Protein 6IOY (pdb70)

Sequence (1596 aa):
ASKVLVLNCGSSSVKYKLLEMPKGDVLAQGGVEKLGLPPGGSFLKLTMPNGEKVVLEKDMPEHTIAVEFILSVLKDDKYGCIKSYEEIDAVGHRLVHGGEKFSNSVEITPEVIAKVEECIPLAPLHNPANLKGVVAIEKLLPGIRQVGVFDTAFFQTMPEHVYRYALPYDMCNKHGVRRYGFHGTSHRYVSARACEIILGLDYDKTRIITAHIGNGASIAAIKNGKALDVSLGMTPVEGLMMGTRSGDVDPGVLTFLMEAEGLQAAGISELINKKSGVLGVSGVSSDLREIEDAIKNGNERATLAMTMYDYRIKKYVGAYAAAMGGVDVLVFTGGVGENQYTTREKVCTDMEFMGIVFDSKVNEGMRGKEMVISKPESKVTVIVVPTDEEYMIASDTMTILKHMASKVLVLNCGSSSVKYKLLEMPKGDVLAQGGVEKLGLPGSFLKLTMPNGEKVVLEKDMPEHTIAVEFILSVLKDDKYGCIKSYEEIDAVGHRLVHGGEKFSNSVEITPEVIAKVEECIPLAPLHNPANLKGVVAIEKLLPGIRQVGVFDTAFFQTMPEHVYRYALPYDMCNKHGVRRYGFHGTSHRYVSARACEILGLDYDKTRIITAHIGNGASIAAIKNGKALDVSLGMTPVEGLMMGTRSGDVDPGVLTFLMEAEGLQAAGISELINKKSGVLGVSGVSSDLREIEDAIKNGNERATLAMTMYDYRIKKYVGAYAAAMGGVDVLVFTGGVGENQYTTREKVCTDMEFMGIVFDSKVNEGMRGKEMVISKPESKVTVIVVPTDEEYMIASDTMTILKASKVLVLNCGSSSVKYKLLEMPKGDVLAQGGVEKLGLPPGGSFLKLTMPNGEKVVLEKDMPEHTIAVEFILSVLKDDKYGCIKSYEEIDAVGHRLVHGGEKFSNSVEITPEVIAKVEECIPLAPLHNPANLKGVVAIEKLLPGIRQVGVFDTAFFQTMPEHVYRYALPYDMCNKHGVRRYGFHGTSHRYVSARACEILGLDYDKTRIITAHIGNGASIAAIKNGKALDVSLGMTPVEGLMMGTRSGDVDPGVLTFLMEAEGLQAAGISELINKKSGVLGVSGVSSDLREIEDAIKNGNERATLAMTMYDYRIKKYVGAYAAAMGGVDVLVFTGGVGENQYTTREKVCTDMEFMGIVFDSKVNEGMRGKEMVISKPESKVTVIVVPTDEEYMIASDTMTILASKVLVLNCGSSSVKYKLLEMPKGDVLAQGGVEKLGLPGSFLKLTMPNGEKVVLEKDMPEHTIAVEFILSVLKDDKYGCIKSYEEIDAVGHRLVHGGEKFSNSVEITPEVIAKVEECIPLAPLHNPANLKGVVAIEKLLPGIRQVGVFDTAFFQTMPEHVYRYALPYDMCNKHGVRRYGFHGTSHRRYVSARACEILGLDYDKTRIITAHIGNGASIAAIKNGKALDVSLGMTPVEGLMMGTRSGDVDPGVLTFLMEAEGLQAAGISELINKKSGVLGVSGVSSDLREIEDAIKNGNERATLAMTMYDYRIKKYVGAYAAAMGGVDVLVFTGGVGENQYTTREKVCTDMEFMGIVFDSKVNEGMRGKEMVISKPESKVTVIVVPTDEEYMIASDTMTIL

Foldseek 3Di:
DAWEWEWAFFPFKIWIFIADPDVGDTQWTWMWGRALHDFIWIWIAAPVGDIDIGTDHHNADLSVVVVVVCQCCPPVRHRDVDPVRHQAYFYEAEDQQLPAQFKAWDDPVSLVSLVVCCLLVVRGRVRRVSNVVSCCVNVPPHIYMYGYQQNQQSLADCVAFDDPDPDVVCVVSVFTFRGGNNLQVLFQLVVVCVVVVHDSQQFWEWEWAAEQQTKIWTAHRNGTHHMQAGSHSLAAAFHLQAAHDDDPVVLVVCCVVVVNDPVRSVCNRRHCHGLCVQQVFGSDLVRLVVCVVVVRVSSVVSLVRRLVRLLVVVVVSCVVRVAHAEYEFEHQCSQAVLVSVCSSQPPCVVRQFAFQSVQSPRGHRDWDFGTDPRGNHTYTYDYTDSSSSSVVSRVVNVD/DDWAWEWEWEFFPFKIWIFIAIPDVRDTLWTWMWGRALHPFIWIWIAAPVGDIDIGTDHHNAQLSVVVVVQCQCCDPPRHRHVDPVSHAAYFFEAEDQQLPALFKAWDDPVSLVSLVVCCVLVVRGRVRRVSNVVSCCVVPPPHIYMYGYQQNQQSQADCVAFDDPDPDVVCVVVSFTFRGGNNLQVLFQLVVVCVVVVHDSQQFWEWEWAAEQQTKIWTAHRNGTHHMQAHSHSLAAAFHLQAAHDDDPVVLVVCCVVVVDDPVRSVCNRRHCHGLCVQQVFGSDLVRLVVCVVVVRPSSVVSLVRRLVRLLVVVVVSCVVRVAHAEYEFEHPCSQFVLVSVCSSQPPCVVRQFAFQSVQSPRGHDDWDFGTDPRGNHTYTYDYTDSSSSRVVSRVVNVD/DAWEWEWEFFLFKIWIFIADPDVRDTQWTWMWGRALHQFIWIWIAAPVGDIDIGTDHHNAQLVVVVVVVCQCCDPPRHRDVDPVSHQAYFYEAEDQQLPAQFKAKDDVVSLVSLVLCCVLVVRGRVRRVSNVVSCCVPVPPHIYMYGYQQNQQSQADCVAFDDPDPPVVCVVNSFTFRGGPSLQVLFQLVVVCVVVVHDSQQFWEWEWAAEQQTKIWTAHRNGTHHMQAGSYSQAAAFHLQAAHDDDPVVLVVCCVVVVNDPVRSVCNRRHCHGLCVQQVFGSDLVRLVVCVVVVRVSSVVSLVRRLVRLLVVVVVSCVVRVAHAEYEFEHQCSQAVLVSVCSSQPPCVVRQFAFQSVQSPRGHRDWDFGTPPRGNHTYTYDYGDSSSSRVVSRVVND/DAWEWEWEQALFKIWIFIADPDVGHTLWTWMWGRALHDFIWIWIAAPVGDIDIGTDHHNALQVVLVVVVCQCCDPPRHRDVDPVSHQEYEYEAEDQQPPDQAKDWDDPVSLVSLVVCCLQEVSGSVSRSSNVVSCCVVVPPHIYIYHYQQNQQPQADCVAFDDPDDPVVCVVVVFTFRGGPSLQVVFQLVVVCVVVVHDSQQFWEWEWAAEQQTKIWTRHRNGTHHMQAGSHSQAAAFHLQAAHDDDPVVLVVCCVVVVDDPVRSVCNRRHCHGLCVQQVFGSDLVRLVVCVVVVRVSSVVSLVRRLVRLLVVVVVSCVVRVAHAEYEFEHPCSQFVLVSVVSSQPPCVVRFFAFQSVQSPRGHDDWDFGTDPRGNHTYIYDYGDSPSVRVVSRVVND

Solvent-accessible surface area: 61960 Å² total; per-residue (Å²): 130,20,41,0,0,3,2,44,4,18,73,49,24,0,110,6,41,0,1,57,8,105,162,14,53,62,38,15,63,18,10,0,73,102,8,35,101,118,57,2,39,0,83,8,41,40,116,129,44,103,134,15,88,33,156,95,101,0,61,65,8,35,54,0,0,89,29,0,1,45,8,2,92,57,150,140,50,25,49,7,182,32,64,151,56,7,77,0,0,0,3,72,2,8,1,0,0,110,91,12,76,93,13,32,54,23,53,104,124,17,30,54,88,0,86,108,3,49,94,47,8,78,128,86,0,31,4,3,15,52,0,0,60,0,0,87,137,45,14,106,80,32,114,10,0,0,2,4,4,0,7,24,0,33,67,6,45,59,42,3,45,17,6,3,1,20,46,109,34,0,72,148,37,32,6,14,23,7,0,25,37,0,3,0,0,65,28,0,0,43,96,0,2,139,67,47,71,71,73,53,93,157,7,67,0,0,0,0,17,0,10,97,14,0,0,0,0,0,0,70,68,16,128,2,28,1,0,1,2,0,14,26,50,0,9,3,1,3,0,2,29,62,2,0,57,6,0,1,6,0,2,12,59,0,10,147,39,62,67,46,106,23,66,17,0,35,79,8,0,37,123,106,0,0,0,55,8,0,3,52,56,11,35,44,10,163,92,0,50,87,16,60,184,137,56,50,148,66,0,62,21,0,18,41,0,2,13,14,37,3,16,36,36,0,1,9,2,0,1,15,1,6,0,8,41,0,0,0,1,0,2,49,18,3,26,53,7,35,60,4,0,55,104,0,1,41,89,0,109,29,4,14,1,48,20,21,40,188,66,1,105,48,16,101,40,123,67,69,55,0,7,84,135,124,14,166,0,33,0,1,0,0,32,36,44,44,57,55,24,8,0,28,15,0,49,79,56,22,212,241,190,64,36,39,0,0,3,1,41,4,17,86,44,25,0,117,5,42,0,1,50,7,99,173,12,68,68,50,18,60,19,9,0,70,98,6,40,89,127,55,4,37,0,75,6,31,32,128,135,46,89,126,32,78,34,143,103,104,1,70,74,8,34,69,0,0,93,35,0,1,42,9,2,98,60,161,150,58,26,48,6,185,44,59,162,53,6,75,0,0,0,2,62,0,8,0,0,2,108,95,13,74,100,6,35,49,23,51,104,118,15,41,48,89,1,86,106,2,48,91,40,8,79,141,82,0,42,6,2,16,108,0,2,58,0,0,94,141,37,5,128,82,33,112,13,0,0,3,3,2,0,10,27,0,34,64,7,45,59,40,2,43,16,6,3,0,20,47,103,42,1,69,156,38,29,6,13,21,6,0,21,32,0,4,0,0,71,31,0,0,47,68,0,3,124,63,48,70,73,77,52,92,163,7,63,0,0,0,0,15,0,10,98,18,0,0,0,0,0,0,76,73,16,130,2,29,1,0,1,3,0,10,24,46,1,8,3,1,3,0,2,29,62,2,0,58,6,0,2,6,0,2,13,62,1,7,146,41,55,67,44,137,23,81,24,0,35,76,21,1,32,123,98,0,0,0,54,10,0,3,52,56,12,32,70,13,116,90,0,47,68,14,60,168,132,52,51,134,76,0,52,24,0,22,56,0,3,16,16,36,3,26,37,36,0,0,8,2,0,1,16,2,16,0,8,44,0,0,0,1,0,2,50,16,2,26,49,12,39,60,4,1,49,113,0,1,49,74,0,107,33,4,13,2,47,18,22,42,183,66,1,122,34,16,105,39,128,70,73,55,0,8,81,135,124,15,154,2,32,0,0,0,0,29,38,43,37,55,60,27,5,0,31,15,0,51,100,66,18,232,114,34,42,0,0,4,1,41,5,20,76,49,22,0,114,7,41,0,1,49,8,110,171,12,66,63,39,16,64,18,10,0,68,108,10,45,100,130,42,3,39,0,84,7,34,40,120,115,45,109,137,20,89,36,152,94,96,0,70,67,7,30,60,0,0,91,30,0,1,47,8,2,88,59,148,154,58,26,50,4,166,43,64,154,56,7,76,1,0,0,3,46,1,15,0,0,1,100,94,13,74,100,8,36,49,15,50,106,117,14,34,49,86,0,85,105,2,50,76,17,3,79,125,64,0,43,5,4,16,104,0,1,94,0,0,96,151,36,12,111,79,32,119,5,0,0,3,3,5,0,9,28,0,33,61,6,45,58,44,3,40,16,8,3,0,22,46,105,43,2,71,152,38,23,4,11,26,3,0,6,18,0,5,0,0,77,38,0,0,43,75,0,2,126,64,48,69,74,88,52,82,155,7,63,0,0,0,0,15,1,9,94,8,0,0,0,0,0,0,75,72,17,130,2,29,1,0,0,2,0,0,18,14,0,7,3,1,3,0,1,27,48,3,0,60,5,0,1,9,0,0,14,48,0,10,133,38,57,65,42,120,21,81,24,0,25,82,8,0,36,122,105,0,0,0,56,9,0,3,56,58,12,36,42,10,162,93,0,45,77,15,60,170,132,53,49,130,66,0,52,22,0,21,58,0,3,15,16,38,3,27,34,37,0,2,8,2,0,1,16,3,18,1,7,43,0,0,0,1,0,2,50,17,2,25,50,6,45,57,3,0,57,124,0,1,42,91,0,111,29,3,14,2,47,20,23,45,186,67,2,124,48,9,102,39,115,70,63,55,0,7,86,111,64,12,139,1,34,0,1,0,0,30,36,44,19,55,66,24,4,0,34,15,0,59,115,74,58,114,35,43,0,0,0,1,10,3,5,34,38,25,0,82,4,33,0,3,47,5,111,162,18,52,66,43,15,61,17,11,0,50,55,15,48,95,122,20,1,29,0,70,8,34,38,114,128,45,105,117,17,84,36,135,92,106,1,78,50,16,39,67,0,0,81,28,0,0,52,9,3,93,61,158,145,63,23,47,6,170,47,57,160,51,6,79,2,0,0,3,16,1,0,0,0,8,126,127,33,30,125,23,36,53,26,53,104,100,1,61,60,41,0,98,118,5,39,89,17,0,46,24,7,0,40,4,2,15,77,0,4,94,2,0,83,131,43,13,103,66,31,119,13,0,0,10,4,0,2,23,17,0,88,67,6,47,60,40,4,54,19,7,3,0,19,48,105,39,0,74,148,39,31,8,32,24,6,0,2,13,1,8,0,0,106,37,0,0,43,94,0,2,139,67,46,71,70,88,51,82,156,7,65,0,0,0,0,16,0,7,75,8,0,0,0,0,0,0,75,71,18,133,3,29,1,0,1,0,0,4,4,5,1,8,4,2,3,0,2,35,7,3,0,59,4,0,1,6,0,0,13,28,1,8,146,42,55,59,44,111,10,75,24,0,26,70,15,1,11,104,101,0,0,0,56,9,0,3,51,56,12,22,26,11,116,68,0,69,88,16,59,179,136,57,49,149,70,0,62,21,0,24,49,0,3,14,16,38,2,16,32,38,0,1,8,1,0,1,16,3,18,1,9,42,0,0,0,0,0,2,50,15,2,26,41,15,52,70,3,0,59,115,0,1,41,91,0,108,27,4,14,1,46,20,22,45,191,64,1,109,46,12,150,40,112,68,60,55,0,7,86,133,122,14,158,2,34,0,1,0,0,29,24,34,7,7,75,47,1,0,31,54,0,56,116,70,58

B-factor: mean 18.58, std 10.94, range [3.09, 80.04]

InterPro domains:
  IPR000890 Aliphatic acid kinase, short-chain [PF00871] (2-390)
  IPR000890 Aliphatic acid kinase, short-chain [PR00471] (3-14)
  IPR000890 Aliphatic acid kinase, short-chain [PR00471] (174-187)
  IPR000890 Aliphatic acid kinase, short-chain [PR00471] (204-225)
  IPR000890 Aliphatic acid kinase, short-chain [PR00471] (301-314)
  IPR000890 Aliphatic acid kinase, short-chain [PR00471] (323-339)
  IPR000890 Aliphatic acid kinase, short-chain [PR00471] (378-390)
  IPR000890 Aliphatic acid kinase, short-chain [PTHR21060] (1-397)
  IPR004372 Acetate/propionate kinase [MF_00020] (1-398)
  IPR004372 Acetate/propionate kinase [PIRSF000722] (1-397)
  IPR004372 Acetate/propionate kinase [TIGR00016] (1-396)
  IPR023865 Aliphatic acid kinase, short-chain, conserved site [PS01075] (3-14)
  IPR023865 Aliphatic acid kinase, short-chain, conserved site [PS01076] (204-221)
  IPR043129 ATPase, nucleotide binding domain [SSF53067] (1-196)
  IPR043129 ATPase, nucleotide binding domain [SSF53067] (157-397)

Nearest PDB structures (foldseek):
  6ioy-assembly1_A  TM=8.650E-01  e=5.222E-86  Porphyromonas gingivalis ATCC 33277
  1tuu-assembly1_B  TM=8.232E-01  e=7.810E-57  Methanosarcina thermophila
  7fj9-assembly1_A  TM=8.719E-01  e=9.499E-54  Klebsiella pneumoniae
  7fj7-assembly1_B  TM=8.780E-01  e=5.749E-52  Klebsiella pneumoniae
  7fj9-assembly1_B  TM=8.805E-01  e=1.980E-48  Klebsiella pneumoniae

Radius of gyration: 43.28 Å; Cα contacts (8 Å, |Δi|>4): 3884; chains: 4; bounding box: 138×69×106 Å

Structure (mmCIF, N/CA/C/O backbone):
data_6IOY
#
_entry.id   6IOY
#
_cell.length_a   82.770
_cell.length_b   98.472
_cell.length_c   102.769
_cell.angle_alpha   90.00
_cell.angle_beta   91.64
_cell.angle_gamma   90.00
#
_symmetry.space_group_name_H-M   'P 1 21 1'
#
loop_
_entity.id
_entity.type
_entity.pdbx_description
1 polymer 'Acetate kinase'
2 non-polymer (4S)-2-METHYL-2,4-PENTANEDIOL
3 non-polymer 'SULFATE ION'
4 water water
#
loop_
_atom_site.group_PDB
_atom_site.id
_atom_site.type_symbol
_atom_site.label_atom_id
_atom_site.label_alt_id
_atom_site.label_comp_id
_atom_site.label_asym_id
_atom_site.label_entity_id
_atom_site.label_seq_id
_atom_site.pdbx_PDB_ins_code
_atom_site.Cartn_x
_atom_site.Cartn_y
_atom_site.Cartn_z
_atom_site.occupancy
_atom_site.B_iso_or_equiv
_atom_site.auth_seq_id
_atom_site.auth_comp_id
_atom_site.auth_asym_id
_atom_site.auth_atom_id
_atom_site.pdbx_PDB_model_num
ATOM 1 N N . ALA A 1 5 ? 7.454 19.201 4.384 1.00 36.95 0 ALA A N 1
ATOM 2 C CA . ALA A 1 5 ? 6.971 20.563 4.731 1.00 38.86 0 ALA A CA 1
ATOM 3 C C . ALA A 1 5 ? 6.686 20.657 6.240 1.00 34.68 0 ALA A C 1
ATOM 4 O O . ALA A 1 5 ? 6.025 19.812 6.780 1.00 38.42 0 ALA A O 1
ATOM 6 N N . SER A 1 6 ? 7.194 21.711 6.880 1.00 29.95 1 SER A N 1
ATOM 7 C CA . SER A 1 6 ? 7.071 21.966 8.304 1.00 27.28 1 SER A CA 1
ATOM 8 C C . SER A 1 6 ? 6.796 23.460 8.559 1.00 24.74 1 SER A C 1
ATOM 9 O O . SER A 1 6 ? 7.086 24.288 7.703 1.00 25.24 1 SER A O 1
ATOM 12 N N . LYS A 1 7 ? 6.228 23.791 9.725 1.00 23.20 2 LYS A N 1
ATOM 13 C CA . LYS A 1 7 ? 6.100 25.161 10.165 1.00 22.40 2 LYS A CA 1
ATOM 14 C C . LYS A 1 7 ? 6.982 25.368 11.398 1.00 18.75 2 LYS A C 1
ATOM 15 O O . LYS A 1 7 ? 6.867 24.656 12.374 1.00 16.47 2 LYS A O 1
ATOM 21 N N . VAL A 1 8 ? 7.866 26.362 11.335 1.00 15.82 3 VAL A N 1
ATOM 22 C CA . VAL A 1 8 ? 8.821 26.623 12.419 1.00 14.49 3 VAL A CA 1
ATOM 23 C C . VAL A 1 8 ? 8.573 28.043 12.928 1.00 12.91 3 VAL A C 1
ATOM 24 O O . VAL A 1 8 ? 8.632 28.977 12.173 1.00 13.42 3 VAL A O 1
ATOM 28 N N . LEU A 1 9 ? 8.331 28.184 14.231 1.00 11.99 4 LEU A N 1
ATOM 29 C CA . LEU A 1 9 ? 8.259 29.459 14.868 1.00 11.90 4 LEU A CA 1
ATOM 30 C C . LEU A 1 9 ? 9.678 29.896 15.263 1.00 11.22 4 LEU A C 1
ATOM 31 O O . LEU A 1 9 ? 10.417 29.112 15.888 1.00 11.00 4 LEU A O 1
ATOM 36 N N . VAL A 1 10 ? 10.045 31.124 14.909 1.00 10.15 5 VAL A N 1
ATOM 37 C CA . VAL A 1 10 ? 11.368 31.655 15.169 1.00 9.93 5 VAL A CA 1
ATOM 38 C C . VAL A 1 10 ? 11.204 32.890 16.042 1.00 9.43 5 VAL A C 1
ATOM 39 O O . VAL A 1 10 ? 10.510 33.833 15.672 1.00 10.11 5 VAL A O 1
ATOM 43 N N . LEU A 1 11 ? 11.862 32.883 17.202 1.00 10.06 6 LEU A N 1
ATOM 44 C CA . LEU A 1 11 ? 11.794 33.948 18.187 1.00 10.78 6 LEU A CA 1
ATOM 45 C C . LEU A 1 11 ? 13.143 34.672 18.323 1.00 10.71 6 LEU A C 1
ATOM 46 O O . LEU A 1 11 ? 14.223 34.083 18.236 1.00 9.97 6 LEU A O 1
ATOM 51 N N . ASN A 1 12 ? 13.021 35.952 18.681 1.00 10.52 7 ASN A N 1
ATOM 52 C CA . ASN A 1 12 ? 14.086 36.815 19.045 1.00 10.79 7 ASN A CA 1
ATOM 53 C C . ASN A 1 12 ? 13.593 37.628 20.233 1.00 11.90 7 ASN A C 1
ATOM 54 O O . ASN A 1 12 ? 12.861 38.637 20.038 1.00 10.93 7 ASN A O 1
ATOM 59 N N . CYS A 1 13 ? 13.969 37.194 21.443 1.00 11.81 8 CYS A N 1
ATOM 60 C CA . CYS A 1 13 ? 13.481 37.819 22.694 1.00 13.41 8 CYS A CA 1
ATOM 61 C C . CYS A 1 13 ? 14.507 38.789 23.268 1.00 13.34 8 CYS A C 1
ATOM 62 O O . CYS A 1 13 ? 15.668 38.435 23.449 1.00 13.32 8 CYS A O 1
ATOM 65 N N . GLY A 1 14 ? 14.064 40.013 23.545 1.00 12.73 9 GLY A N 1
ATOM 66 C CA . GLY A 1 14 ? 14.855 41.070 24.185 1.00 13.72 9 GLY A CA 1
ATOM 67 C C . GLY A 1 14 ? 14.248 41.428 25.529 1.00 14.07 9 GLY A C 1
ATOM 68 O O . GLY A 1 14 ? 13.193 40.943 25.884 1.00 14.59 9 GLY A O 1
ATOM 69 N N . SER A 1 15 ? 14.914 42.303 26.267 1.00 16.51 10 SER A N 1
ATOM 70 C CA . SER A 1 15 ? 14.479 42.682 27.632 1.00 17.86 10 SER A CA 1
ATOM 71 C C . SER A 1 15 ? 13.029 43.205 27.604 1.00 18.01 10 SER A C 1
ATOM 72 O O . SER A 1 15 ? 12.258 42.956 28.553 1.00 18.84 10 SER A O 1
ATOM 75 N N . SER A 1 16 ? 12.632 43.923 26.541 1.00 16.95 11 SER A N 1
ATOM 76 C CA . SER A 1 16 ? 11.278 44.472 26.489 1.00 19.68 11 SER A CA 1
ATOM 77 C C . SER A 1 16 ? 10.575 44.155 25.149 1.00 19.25 11 SER A C 1
ATOM 78 O O . SER A 1 16 ? 9.666 44.859 24.767 1.00 19.41 11 SER A O 1
ATOM 81 N N . SER A 1 17 ? 10.926 43.037 24.505 1.00 17.01 12 SER A N 1
ATOM 82 C CA . SER A 1 17 ? 10.374 42.697 23.205 1.00 16.67 12 SER A CA 1
ATOM 83 C C . SER A 1 17 ? 10.379 41.186 22.935 1.00 16.79 12 SER A C 1
ATOM 84 O O . SER A 1 17 ? 11.169 40.422 23.510 1.00 17.59 12 SER A O 1
ATOM 87 N N . VAL A 1 18 ? 9.485 40.750 22.049 1.00 15.09 13 VAL A N 1
ATOM 88 C CA . VAL A 1 18 ? 9.587 39.447 21.399 1.00 14.71 13 VAL A CA 1
ATOM 89 C C . VAL A 1 18 ? 9.264 39.639 19.923 1.00 14.34 13 VAL A C 1
ATOM 90 O O . VAL A 1 18 ? 8.119 39.982 19.586 1.00 13.43 13 VAL A O 1
ATOM 94 N N . LYS A 1 19 ? 10.255 39.397 19.057 1.00 13.13 14 LYS A N 1
ATOM 95 C CA . LYS A 1 19 ? 10.001 39.382 17.628 1.00 14.36 14 LYS A CA 1
ATOM 96 C C . LYS A 1 19 ? 9.837 37.920 17.187 1.00 13.22 14 LYS A C 1
ATOM 97 O O . LYS A 1 19 ? 10.548 37.053 17.674 1.00 12.20 14 LYS A O 1
ATOM 103 N N . TYR A 1 20 ? 8.901 37.682 16.269 1.00 12.40 15 TYR A N 1
ATOM 104 C CA . TYR A 1 20 ? 8.584 36.348 15.832 1.00 11.98 15 TYR A CA 1
ATOM 105 C C . TYR A 1 20 ? 8.327 36.346 14.320 1.00 11.61 15 TYR A C 1
ATOM 106 O O . TYR A 1 20 ? 7.866 37.333 13.724 1.00 10.43 15 TYR A O 1
ATOM 115 N N . LYS A 1 21 ? 8.637 35.196 13.725 1.00 11.08 16 LYS A N 1
ATOM 116 C CA . LYS A 1 21 ? 8.140 34.831 12.464 1.00 12.93 16 LYS A CA 1
ATOM 117 C C . LYS A 1 21 ? 7.758 33.362 12.489 1.00 12.33 16 LYS A C 1
ATOM 118 O O . LYS A 1 21 ? 8.407 32.536 13.190 1.00 11.65 16 LYS A O 1
ATOM 124 N N . LEU A 1 22 ? 6.735 33.034 11.703 1.00 12.17 17 LEU A N 1
ATOM 125 C CA . LEU A 1 22 ? 6.356 31.645 11.494 1.00 12.20 17 LEU A CA 1
ATOM 126 C C . LEU A 1 22 ? 6.654 31.338 10.032 1.00 12.05 17 LEU A C 1
ATOM 127 O O . LEU A 1 22 ? 6.120 32.006 9.173 1.00 13.31 17 LEU A O 1
ATOM 132 N N . LEU A 1 23 ? 7.557 30.378 9.801 1.00 12.50 18 LEU A N 1
ATOM 133 C CA . LEU A 1 23 ? 8.055 30.066 8.475 1.00 13.78 18 LEU A CA 1
ATOM 134 C C . LEU A 1 23 ? 7.610 28.666 8.054 1.00 13.55 18 LEU A C 1
ATOM 135 O O . LEU A 1 23 ? 7.641 27.743 8.862 1.00 12.82 18 LEU A O 1
ATOM 140 N N . GLU A 1 24 ? 7.239 28.538 6.775 1.00 16.08 19 GLU A N 1
ATOM 141 C CA . GLU A 1 24 ? 6.987 27.259 6.166 1.00 20.27 19 GLU A CA 1
ATOM 142 C C . GLU A 1 24 ? 8.282 26.777 5.495 1.00 20.11 19 GLU A C 1
ATOM 143 O O . GLU A 1 24 ? 8.818 27.435 4.627 1.00 23.46 19 GLU A O 1
ATOM 149 N N . MET A 1 25 ? 8.767 25.618 5.918 1.00 21.20 20 MET A N 1
ATOM 150 C CA . MET A 1 25 ? 10.026 25.053 5.465 1.00 22.18 20 MET A CA 1
ATOM 151 C C . MET A 1 25 ? 9.740 23.820 4.602 1.00 25.55 20 MET A C 1
ATOM 152 O O . MET A 1 25 ? 8.758 23.127 4.832 1.00 28.54 20 MET A O 1
ATOM 157 N N . PRO A 1 26 ? 10.588 23.552 3.604 1.00 27.06 21 PRO A N 1
ATOM 158 C CA . PRO A 1 26 ? 11.875 24.200 3.396 1.00 24.81 21 PRO A CA 1
ATOM 159 C C . PRO A 1 26 ? 11.874 25.464 2.531 1.00 24.34 21 PRO A C 1
ATOM 160 O O . PRO A 1 26 ? 12.906 26.098 2.420 1.00 24.23 21 PRO A O 1
ATOM 164 N N . LYS A 1 27 ? 10.723 25.855 1.974 1.00 24.16 22 LYS A N 1
ATOM 165 C CA . LYS A 1 27 ? 10.648 26.979 1.062 1.00 26.96 22 LYS A CA 1
ATOM 166 C C . LYS A 1 27 ? 11.060 28.287 1.762 1.00 24.03 22 LYS A C 1
ATOM 167 O O . LYS A 1 27 ? 11.722 29.126 1.141 1.00 25.15 22 LYS A O 1
ATOM 173 N N . GLY A 1 28 ? 10.673 28.451 3.031 1.00 19.94 23 GLY A N 1
ATOM 174 C CA . GLY A 1 28 ? 10.967 29.640 3.804 1.00 20.31 23 GLY A CA 1
ATOM 175 C C . GLY A 1 28 ? 9.902 30.721 3.673 1.00 20.11 23 GLY A C 1
ATOM 176 O O . GLY A 1 28 ? 10.152 31.872 4.028 1.00 21.77 23 GLY A O 1
ATOM 177 N N . ASP A 1 29 ? 8.700 30.360 3.210 1.00 22.26 24 ASP A N 1
ATOM 178 C CA . ASP A 1 29 ? 7.556 31.276 3.125 1.00 23.67 24 ASP A CA 1
ATOM 179 C C . ASP A 1 29 ? 7.205 31.798 4.522 1.00 20.14 24 ASP A C 1
ATOM 180 O O . ASP A 1 29 ? 7.124 31.017 5.448 1.00 17.11 24 ASP A O 1
ATOM 185 N N . VAL A 1 30 ? 6.999 33.117 4.641 1.00 17.62 25 VAL A N 1
ATOM 186 C CA . VAL A 1 30 ? 6.634 33.733 5.883 1.00 18.37 25 VAL A CA 1
ATOM 187 C C . VAL A 1 30 ? 5.104 33.656 6.005 1.00 18.77 25 VAL A C 1
ATOM 188 O O . VAL A 1 30 ? 4.400 34.264 5.235 1.00 19.16 25 VAL A O 1
ATOM 192 N N . LEU A 1 31 ? 4.623 32.887 6.983 1.00 18.16 26 LEU A N 1
ATOM 193 C CA . LEU A 1 31 ? 3.194 32.723 7.263 1.00 18.19 26 LEU A CA 1
ATOM 194 C C . LEU A 1 31 ? 2.709 33.825 8.209 1.00 18.86 26 LEU A C 1
ATOM 195 O O . LEU A 1 31 ? 1.520 34.204 8.166 1.00 19.04 26 LEU A O 1
ATOM 200 N N . ALA A 1 32 ? 3.617 34.325 9.062 1.00 15.87 27 ALA A N 1
ATOM 201 C CA . ALA A 1 32 ? 3.295 35.353 10.033 1.00 15.69 27 ALA A CA 1
ATOM 202 C C . ALA A 1 32 ? 4.580 36.046 10.475 1.00 14.80 27 ALA A C 1
ATOM 203 O O . ALA A 1 32 ? 5.675 35.446 10.469 1.00 12.90 27 ALA A O 1
ATOM 205 N N . GLN A 1 33 ? 4.433 37.305 10.875 1.00 13.74 28 GLN A N 1
ATOM 206 C CA . GLN A 1 33 ? 5.518 38.056 11.432 1.00 14.64 28 GLN A CA 1
ATOM 207 C C . GLN A 1 33 ? 4.963 39.206 12.260 1.00 13.67 28 GLN A C 1
ATOM 208 O O . GLN A 1 33 ? 3.975 39.824 11.897 1.00 13.03 28 GLN A O 1
ATOM 214 N N . GLY A 1 34 ? 5.658 39.512 13.347 1.00 14.03 29 GLY A N 1
ATOM 215 C CA . GLY A 1 34 ? 5.306 40.607 14.230 1.00 13.67 29 GLY A CA 1
ATOM 216 C C . GLY A 1 34 ? 6.318 40.760 15.343 1.00 14.86 29 GLY A C 1
ATOM 217 O O . GLY A 1 34 ? 7.384 40.086 15.371 1.00 11.83 29 GLY A O 1
ATOM 218 N N . GLY A 1 35 ? 5.978 41.660 16.272 1.00 14.27 30 GLY A N 1
ATOM 219 C CA . GLY A 1 35 ? 6.763 41.871 17.416 1.00 15.57 30 GLY A CA 1
ATOM 220 C C . GLY A 1 35 ? 5.939 42.423 18.551 1.00 15.99 30 GLY A C 1
ATOM 221 O O . GLY A 1 35 ? 5.076 43.287 18.330 1.00 16.38 30 GLY A O 1
ATOM 222 N N . VAL A 1 36 ? 6.210 41.936 19.759 1.00 16.18 31 VAL A N 1
ATOM 223 C CA . VAL A 1 36 ? 5.749 42.561 20.964 1.00 16.13 31 VAL A CA 1
ATOM 224 C C . VAL A 1 36 ? 6.777 43.609 21.383 1.00 15.77 31 VAL A C 1
ATOM 225 O O . VAL A 1 36 ? 7.972 43.342 21.331 1.00 15.31 31 VAL A O 1
ATOM 229 N N . GLU A 1 37 ? 6.292 44.784 21.798 1.00 16.20 32 GLU A N 1
ATOM 230 C CA . GLU A 1 37 ? 7.104 45.875 22.295 1.00 17.89 32 GLU A CA 1
ATOM 231 C C . GLU A 1 37 ? 6.562 46.339 23.659 1.00 17.65 32 GLU A C 1
ATOM 232 O O . GLU A 1 37 ? 5.414 46.066 24.004 1.00 15.45 32 GLU A O 1
ATOM 238 N N . LYS A 1 38 ? 7.436 46.979 24.428 1.00 17.52 33 LYS A N 1
ATOM 239 C CA . LYS A 1 38 ? 7.135 47.550 25.732 1.00 21.69 33 LYS A CA 1
ATOM 240 C C . LYS A 1 38 ? 6.642 46.460 26.684 1.00 21.45 33 LYS A C 1
ATOM 241 O O . LYS A 1 38 ? 5.817 46.700 27.559 1.00 21.07 33 LYS A O 1
ATOM 247 N N . LEU A 1 39 ? 7.181 45.256 26.520 1.00 21.28 34 LEU A N 1
ATOM 248 C CA . LEU A 1 39 ? 6.921 44.152 27.409 1.00 21.80 34 LEU A CA 1
ATOM 249 C C . LEU A 1 39 ? 7.432 44.571 28.793 1.00 21.01 34 LEU A C 1
ATOM 250 O O . LEU A 1 39 ? 8.510 45.170 28.905 1.00 17.90 34 LEU A O 1
ATOM 255 N N . GLY A 1 40 ? 6.628 44.327 29.831 1.00 24.79 35 GLY A N 1
ATOM 256 C CA . GLY A 1 40 ? 7.016 44.675 31.226 1.00 27.12 35 GLY A CA 1
ATOM 257 C C . GLY A 1 40 ? 6.907 46.170 31.529 1.00 31.62 35 GLY A C 1
ATOM 258 O O . GLY A 1 40 ? 7.469 46.638 32.526 1.00 31.37 35 GLY A O 1
ATOM 259 N N . LEU A 1 41 ? 6.230 46.918 30.651 1.00 32.68 36 LEU A N 1
ATOM 260 C CA . LEU A 1 41 ? 5.992 48.356 30.802 1.00 33.62 36 LEU A CA 1
ATOM 261 C C . LEU A 1 41 ? 4.503 48.588 30.562 1.00 33.85 36 LEU A C 1
ATOM 262 O O . LEU A 1 41 ? 3.840 47.739 29.966 1.00 32.18 36 LEU A O 1
ATOM 267 N N A PRO A 1 42 ? 3.941 49.734 31.018 0.50 35.99 37 PRO A N 1
ATOM 268 N N B PRO A 1 42 ? 3.908 49.723 31.009 0.50 36.93 37 PRO A N 1
ATOM 269 C CA A PRO A 1 42 ? 2.566 50.087 30.670 0.50 32.53 37 PRO A CA 1
ATOM 270 C CA B PRO A 1 42 ? 2.450 49.898 30.953 0.50 33.69 37 PRO A CA 1
ATOM 271 C C A PRO A 1 42 ? 2.472 50.269 29.145 0.50 28.50 37 PRO A C 1
ATOM 272 C C B PRO A 1 42 ? 1.728 49.657 29.607 0.50 30.94 37 PRO A C 1
ATOM 273 O O A PRO A 1 42 ? 3.410 50.766 28.514 0.50 24.14 37 PRO A O 1
ATOM 274 O O B PRO A 1 42 ? 0.702 48.959 29.580 0.50 27.72 37 PRO A O 1
ATOM 281 N N A GLY A 1 43 ? 1.333 49.862 28.588 0.50 27.62 38 GLY A N 1
ATOM 282 N N B GLY A 1 43 ? 2.243 50.220 28.505 0.50 27.80 38 GLY A N 1
ATOM 283 C CA A GLY A 1 43 ? 1.031 50.048 27.164 0.50 29.35 38 GLY A CA 1
ATOM 284 C CA B GLY A 1 43 ? 1.508 50.231 27.239 0.50 30.52 38 GLY A CA 1
ATOM 285 C C A GLY A 1 43 ? 1.850 49.129 26.257 0.50 29.99 38 GLY A C 1
ATOM 286 C C B GLY A 1 43 ? 1.972 49.155 26.261 0.50 30.26 38 GLY A C 1
ATOM 287 O O A GLY A 1 43 ? 2.137 49.440 25.093 0.50 29.18 38 GLY A O 1
ATOM 288 O O B GLY A 1 43 ? 2.148 49.430 25.073 0.50 29.55 38 GLY A O 1
ATOM 289 N N . SER A 1 44 ? 2.171 47.935 26.769 1.00 28.91 39 SER A N 1
ATOM 290 C CA . SER A 1 44 ? 2.706 46.830 25.958 1.00 27.97 39 SER A CA 1
ATOM 291 C C . SER A 1 44 ? 1.749 46.520 24.800 1.00 24.96 39 SER A C 1
ATOM 292 O O . SER A 1 44 ? 0.531 46.573 24.942 1.00 25.51 39 SER A O 1
ATOM 295 N N . PHE A 1 45 ? 2.308 46.185 23.637 1.00 22.32 40 PHE A N 1
ATOM 296 C CA . PHE A 1 45 ? 1.492 45.938 22.467 1.00 21.03 40 PHE A CA 1
ATOM 297 C C . PHE A 1 45 ? 2.210 45.000 21.494 1.00 19.13 40 PHE A C 1
ATOM 298 O O . PHE A 1 45 ? 3.415 44.879 21.518 1.00 18.05 40 PHE A O 1
ATOM 306 N N . LEU A 1 46 ? 1.421 44.384 20.618 1.00 19.68 41 LEU A N 1
ATOM 307 C CA . LEU A 1 46 ? 1.905 43.559 19.540 1.00 21.25 41 LEU A CA 1
ATOM 308 C C . LEU A 1 46 ? 1.583 44.262 18.228 1.00 20.81 41 LEU A C 1
ATOM 309 O O . LEU A 1 46 ? 0.449 44.678 18.037 1.00 21.59 41 LEU A O 1
ATOM 314 N N . LYS A 1 47 ? 2.577 44.372 17.348 1.00 19.95 42 LYS A N 1
ATOM 315 C CA . LYS A 1 47 ? 2.389 44.817 15.990 1.00 21.29 42 LYS A CA 1
ATOM 316 C C . LYS A 1 47 ? 2.731 43.679 15.023 1.00 19.81 42 LYS A C 1
ATOM 317 O O . LYS A 1 47 ? 3.806 43.107 15.107 1.00 18.84 42 LYS A O 1
ATOM 323 N N . LEU A 1 48 ? 1.815 43.356 14.110 1.00 18.61 43 LEU A N 1
ATOM 324 C CA . LEU A 1 48 ? 2.054 42.301 13.148 1.00 19.13 43 LEU A CA 1
ATOM 325 C C . LEU A 1 48 ? 1.852 42.841 11.734 1.00 19.69 43 LEU A C 1
ATOM 326 O O . LEU A 1 48 ? 1.265 43.915 11.543 1.00 18.39 43 LEU A O 1
ATOM 331 N N . THR A 1 49 ? 2.344 42.078 10.762 1.00 19.09 44 THR A N 1
ATOM 332 C CA . THR A 1 49 ? 2.151 42.359 9.363 1.00 21.06 44 THR A CA 1
ATOM 333 C C . THR A 1 49 ? 1.358 41.209 8.765 1.00 22.65 44 THR A C 1
ATOM 334 O O . THR A 1 49 ? 1.821 40.095 8.797 1.00 22.58 44 THR A O 1
ATOM 338 N N . MET A 1 50 ? 0.171 41.512 8.231 1.00 25.65 45 MET A N 1
ATOM 339 C CA . MET A 1 50 ? -0.684 40.523 7.589 1.00 29.02 45 MET A CA 1
ATOM 340 C C . MET A 1 50 ? -0.048 40.123 6.262 1.00 32.02 45 MET A C 1
ATOM 341 O O . MET A 1 50 ? 0.750 40.883 5.696 1.00 25.71 45 MET A O 1
ATOM 346 N N . PRO A 1 51 ? -0.378 38.923 5.725 1.00 31.52 46 PRO A N 1
ATOM 347 C CA . PRO A 1 51 ? 0.116 38.509 4.410 1.00 34.32 46 PRO A CA 1
ATOM 348 C C . PRO A 1 51 ? -0.095 39.556 3.299 1.00 33.96 46 PRO A C 1
ATOM 349 O O . PRO A 1 51 ? 0.787 39.719 2.468 1.00 35.22 46 PRO A O 1
ATOM 353 N N . ASN A 1 52 ? -1.211 40.297 3.332 1.00 35.33 47 ASN A N 1
ATOM 354 C CA . ASN A 1 52 ? -1.523 41.327 2.327 1.00 36.59 47 ASN A CA 1
ATOM 355 C C . ASN A 1 52 ? -0.757 42.643 2.584 1.00 36.37 47 ASN A C 1
ATOM 356 O O . ASN A 1 52 ? -0.939 43.602 1.840 1.00 40.69 47 ASN A O 1
ATOM 361 N N . GLY A 1 53 ? 0.042 42.722 3.651 1.00 32.88 48 GLY A N 1
ATOM 362 C CA . GLY A 1 53 ? 0.954 43.840 3.886 1.00 31.01 48 GLY A CA 1
ATOM 363 C C . GLY A 1 53 ? 0.436 44.844 4.912 1.00 32.70 48 GLY A C 1
ATOM 364 O O . GLY A 1 53 ? 1.162 45.741 5.311 1.00 34.07 48 GLY A O 1
ATOM 365 N N . GLU A 1 54 ? -0.818 44.685 5.345 1.00 35.09 49 GLU A N 1
ATOM 366 C CA . GLU A 1 54 ? -1.465 45.564 6.338 1.00 36.22 49 GLU A CA 1
ATOM 367 C C . GLU A 1 54 ? -0.792 45.384 7.713 1.00 33.91 49 GLU A C 1
ATOM 368 O O . GLU A 1 54 ? -0.552 44.253 8.133 1.00 30.53 49 GLU A O 1
ATOM 374 N N . LYS A 1 55 ? -0.481 46.495 8.397 1.00 33.52 50 LYS A N 1
ATOM 375 C CA . LYS A 1 55 ? 0.019 46.466 9.760 1.00 33.41 50 LYS A CA 1
ATOM 376 C C . LYS A 1 55 ? -1.156 46.542 10.734 1.00 32.94 50 LYS A C 1
ATOM 377 O O . LYS A 1 55 ? -2.081 47.316 10.525 1.00 33.36 50 LYS A O 1
ATOM 383 N N . VAL A 1 56 ? -1.109 45.722 11.785 1.00 31.00 51 VAL A N 1
ATOM 384 C CA . VAL A 1 56 ? -2.138 45.650 12.818 1.00 29.42 51 VAL A CA 1
ATOM 385 C C . VAL A 1 56 ? -1.458 45.807 14.179 1.00 27.42 51 VAL A C 1
ATOM 386 O O . VAL A 1 56 ? -0.437 45.152 14.412 1.00 26.80 51 VAL A O 1
ATOM 390 N N . VAL A 1 57 ? -2.008 46.678 15.041 1.00 25.79 52 VAL A N 1
ATOM 391 C CA . VAL A 1 57 ? -1.493 46.898 16.387 1.00 27.31 52 VAL A CA 1
ATOM 392 C C . VAL A 1 57 ? -2.553 46.448 17.387 1.00 28.65 52 VAL A C 1
ATOM 393 O O . VAL A 1 57 ? -3.663 46.961 17.363 1.00 29.17 52 VAL A O 1
ATOM 397 N N . LEU A 1 58 ? -2.179 45.521 18.278 1.00 29.18 53 LEU A N 1
ATOM 398 C CA . LEU A 1 58 ? -3.041 44.965 19.282 1.00 29.16 53 LEU A CA 1
ATOM 399 C C . LEU A 1 58 ? -2.471 45.303 20.657 1.00 30.47 53 LEU A C 1
ATOM 400 O O . LEU A 1 58 ? -1.372 44.891 20.966 1.00 31.24 53 LEU A O 1
ATOM 405 N N . GLU A 1 59 ? -3.227 46.027 21.478 1.00 28.91 54 GLU A N 1
ATOM 406 C CA . GLU A 1 59 ? -2.776 46.333 22.835 1.00 31.13 54 GLU A CA 1
ATOM 407 C C . GLU A 1 59 ? -3.149 45.132 23.721 1.00 30.70 54 GLU A C 1
ATOM 408 O O . GLU A 1 59 ? -4.198 44.496 23.536 1.00 27.90 54 GLU A O 1
ATOM 414 N N . LYS A 1 60 ? -2.264 44.824 24.673 1.00 31.60 55 LYS A N 1
ATOM 415 C CA . LYS A 1 60 ? -2.518 43.829 25.695 1.00 30.33 55 LYS A CA 1
ATOM 416 C C . LYS A 1 60 ? -1.451 43.986 26.765 1.00 29.65 55 LYS A C 1
ATOM 417 O O . LYS A 1 60 ? -0.285 44.260 26.432 1.00 27.45 55 LYS A O 1
ATOM 423 N N . ASP A 1 61 ? -1.857 43.877 28.041 1.00 29.42 56 ASP A N 1
ATOM 424 C CA . ASP A 1 61 ? -0.904 43.950 29.128 1.00 29.09 56 ASP A CA 1
ATOM 425 C C . ASP A 1 61 ? -0.026 42.692 29.088 1.00 24.64 56 ASP A C 1
ATOM 426 O O . ASP A 1 61 ? -0.542 41.591 29.161 1.00 24.81 56 ASP A O 1
ATOM 431 N N . MET A 1 62 ? 1.290 42.879 28.951 1.00 23.16 57 MET A N 1
ATOM 432 C CA . MET A 1 62 ? 2.240 41.749 28.853 1.00 22.23 57 MET A CA 1
ATOM 433 C C . MET A 1 62 ? 3.429 42.034 29.765 1.00 21.06 57 MET A C 1
ATOM 434 O O . MET A 1 62 ? 4.422 42.628 29.356 1.00 25.03 57 MET A O 1
ATOM 439 N N . PRO A 1 63 ? 3.289 41.766 31.081 1.00 20.81 58 PRO A N 1
ATOM 440 C CA . PRO A 1 63 ? 4.311 42.146 32.058 1.00 21.76 58 PRO A CA 1
ATOM 441 C C . PRO A 1 63 ? 5.598 41.301 32.025 1.00 20.76 58 PRO A C 1
ATOM 442 O O . PRO A 1 63 ? 6.648 41.755 32.453 1.00 20.12 58 PRO A O 1
ATOM 446 N N . GLU A 1 64 ? 5.530 40.098 31.458 1.00 22.50 59 GLU A N 1
ATOM 447 C CA . GLU A 1 64 ? 6.743 39.255 31.318 1.00 23.26 59 GLU A CA 1
ATOM 448 C C . GLU A 1 64 ? 6.602 38.376 30.073 1.00 20.89 59 GLU A C 1
ATOM 449 O O . GLU A 1 64 ? 5.592 38.450 29.357 1.00 19.83 59 GLU A O 1
ATOM 455 N N . HIS A 1 65 ? 7.660 37.609 29.769 1.00 19.40 60 HIS A N 1
ATOM 456 C CA . HIS A 1 65 ? 7.834 36.953 28.475 1.00 16.86 60 HIS A CA 1
ATOM 457 C C . HIS A 1 65 ? 6.811 35.838 28.235 1.00 16.51 60 HIS A C 1
ATOM 458 O O . HIS A 1 65 ? 6.370 35.627 27.099 1.00 13.25 60 HIS A O 1
ATOM 465 N N . THR A 1 66 ? 6.434 35.087 29.275 1.00 15.25 61 THR A N 1
ATOM 466 C CA . THR A 1 66 ? 5.498 33.997 29.059 1.00 16.02 61 THR A CA 1
ATOM 467 C C . THR A 1 66 ? 4.151 34.540 28.562 1.00 15.86 61 THR A C 1
ATOM 468 O O . THR A 1 66 ? 3.579 34.015 27.644 1.00 18.75 61 THR A O 1
ATOM 472 N N . ILE A 1 67 ? 3.651 35.616 29.164 1.00 16.37 62 ILE A N 1
ATOM 473 C CA . ILE A 1 67 ? 2.349 36.185 28.779 1.00 18.23 62 ILE A CA 1
ATOM 474 C C . ILE A 1 67 ? 2.480 36.753 27.353 1.00 16.25 62 ILE A C 1
ATOM 475 O O . ILE A 1 67 ? 1.597 36.595 26.554 1.00 15.78 62 ILE A O 1
ATOM 480 N N . ALA A 1 68 ? 3.642 37.329 27.049 1.00 16.39 63 ALA A N 1
ATOM 481 C CA . ALA A 1 68 ? 3.913 37.881 25.711 1.00 15.48 63 ALA A CA 1
ATOM 482 C C . ALA A 1 68 ? 3.847 36.769 24.652 1.00 14.14 63 ALA A C 1
ATOM 483 O O . ALA A 1 68 ? 3.149 36.878 23.644 1.00 15.31 63 ALA A O 1
ATOM 485 N N . VAL A 1 69 ? 4.553 35.656 24.897 1.00 13.10 64 VAL A N 1
ATOM 486 C CA . VAL A 1 69 ? 4.598 34.580 23.921 1.00 14.17 64 VAL A CA 1
ATOM 487 C C . VAL A 1 69 ? 3.224 33.918 23.820 1.00 14.91 64 VAL A C 1
ATOM 488 O O . VAL A 1 69 ? 2.798 33.537 22.742 1.00 14.49 64 VAL A O 1
ATOM 492 N N . GLU A 1 70 ? 2.502 33.797 24.943 1.00 16.15 65 GLU A N 1
ATOM 493 C CA . GLU A 1 70 ? 1.129 33.263 24.935 1.00 18.41 65 GLU A CA 1
ATOM 494 C C . GLU A 1 70 ? 0.225 34.116 24.022 1.00 17.44 65 GLU A C 1
ATOM 495 O O . GLU A 1 70 ? -0.556 33.599 23.276 1.00 16.63 65 GLU A O 1
ATOM 501 N N . PHE A 1 71 ? 0.363 35.441 24.082 1.00 18.25 66 PHE A N 1
ATOM 502 C CA . PHE A 1 71 ? -0.438 36.346 23.240 1.00 18.17 66 PHE A CA 1
ATOM 503 C C . PHE A 1 71 ? -0.061 36.170 21.763 1.00 17.26 66 PHE A C 1
ATOM 504 O O . PHE A 1 71 ? -0.943 36.033 20.887 1.00 16.39 66 PHE A O 1
ATOM 512 N N . ILE A 1 72 ? 1.252 36.091 21.481 1.00 16.97 67 ILE A N 1
ATOM 513 C CA . ILE A 1 72 ? 1.703 35.825 20.130 1.00 16.07 67 ILE A CA 1
ATOM 514 C C . ILE A 1 72 ? 1.023 34.556 19.594 1.00 15.21 67 ILE A C 1
ATOM 515 O O . ILE A 1 72 ? 0.492 34.557 18.505 1.00 13.24 67 ILE A O 1
ATOM 520 N N . LEU A 1 73 ? 1.097 33.463 20.347 1.00 15.11 68 LEU A N 1
ATOM 521 C CA . LEU A 1 73 ? 0.509 32.203 19.907 1.00 16.80 68 LEU A CA 1
ATOM 522 C C . LEU A 1 73 ? -1.009 32.352 19.675 1.00 18.38 68 LEU A C 1
ATOM 523 O O . LEU A 1 73 ? -1.536 31.827 18.693 1.00 20.86 68 LEU A O 1
ATOM 528 N N . SER A 1 74 ? -1.716 33.067 20.560 1.00 20.54 69 SER A N 1
ATOM 529 C CA . SER A 1 74 ? -3.169 33.254 20.417 1.00 19.70 69 SER A CA 1
ATOM 530 C C . SER A 1 74 ? -3.456 34.044 19.137 1.00 20.02 69 SER A C 1
ATOM 531 O O . SER A 1 74 ? -4.382 33.729 18.418 1.00 21.16 69 SER A O 1
ATOM 534 N N . VAL A 1 75 ? -2.599 35.008 18.801 1.00 21.33 70 VAL A N 1
ATOM 535 C CA . VAL A 1 75 ? -2.756 35.780 17.564 1.00 22.33 70 VAL A CA 1
ATOM 536 C C . VAL A 1 75 ? -2.546 34.878 16.343 1.00 21.87 70 VAL A C 1
ATOM 537 O O . VAL A 1 75 ? -3.275 35.010 15.376 1.00 20.80 70 VAL A O 1
ATOM 541 N N . LEU A 1 76 ? -1.562 33.973 16.388 1.00 18.49 71 LEU A N 1
ATOM 542 C CA . LEU A 1 76 ? -1.294 33.058 15.264 1.00 18.85 71 LEU A CA 1
ATOM 543 C C . LEU A 1 76 ? -2.537 32.196 14.959 1.00 20.44 71 LEU A C 1
ATOM 544 O O . LEU A 1 76 ? -2.751 31.777 13.810 1.00 17.86 71 LEU A O 1
ATOM 549 N N . LYS A 1 77 ? -3.320 31.906 16.006 1.00 20.20 72 LYS A N 1
ATOM 550 C CA . LYS A 1 77 ? -4.454 30.992 15.941 1.00 26.10 72 LYS A CA 1
ATOM 551 C C . LYS A 1 77 ? -5.788 31.754 15.788 1.00 26.30 72 LYS A C 1
ATOM 552 O O . LYS A 1 77 ? -6.795 31.140 15.516 1.00 26.03 72 LYS A O 1
ATOM 558 N N . ASP A 1 78 ? -5.767 33.083 15.917 1.00 27.44 73 ASP A N 1
ATOM 559 C CA . ASP A 1 78 ? -6.971 33.918 15.863 1.00 30.77 73 ASP A CA 1
ATOM 560 C C . ASP A 1 78 ? -7.694 33.750 14.520 1.00 31.66 73 ASP A C 1
ATOM 561 O O . ASP A 1 78 ? -7.072 33.588 13.485 1.00 29.95 73 ASP A O 1
ATOM 566 N N . ASP A 1 79 ? -9.032 33.791 14.526 1.00 36.05 74 ASP A N 1
ATOM 567 C CA . ASP A 1 79 ? -9.766 33.584 13.226 1.00 40.76 74 ASP A CA 1
ATOM 568 C C . ASP A 1 79 ? -9.639 34.844 12.356 1.00 35.77 74 ASP A C 1
ATOM 569 O O . ASP A 1 79 ? -9.719 34.730 11.151 1.00 35.68 74 ASP A O 1
ATOM 574 N N . LYS A 1 80 ? -9.408 36.014 12.957 1.00 35.28 75 LYS A N 1
ATOM 575 C CA . LYS A 1 80 ? -9.260 37.275 12.220 1.00 38.75 75 LYS A CA 1
ATOM 576 C C . LYS A 1 80 ? -7.810 37.475 11.733 1.00 36.38 75 LYS A C 1
ATOM 577 O O . LYS A 1 80 ? -7.581 37.730 10.566 1.00 32.79 75 LYS A O 1
ATOM 583 N N . TYR A 1 81 ? -6.829 37.387 12.636 1.00 34.33 76 TYR A N 1
ATOM 584 C CA . TYR A 1 81 ? -5.434 37.753 12.310 1.00 33.28 76 TYR A CA 1
ATOM 585 C C . TYR A 1 81 ? -4.552 36.515 12.067 1.00 30.67 76 TYR A C 1
ATOM 586 O O . TYR A 1 81 ? -3.433 36.635 11.580 1.00 30.69 76 TYR A O 1
ATOM 595 N N . GLY A 1 82 ? -5.059 35.332 12.407 1.00 27.07 77 GLY A N 1
ATOM 596 C CA . GLY A 1 82 ? -4.226 34.138 12.532 1.00 26.43 77 GLY A CA 1
ATOM 597 C C . GLY A 1 82 ? -3.945 33.480 11.198 1.00 25.11 77 GLY A C 1
ATOM 598 O O . GLY A 1 82 ? -4.495 33.862 10.198 1.00 25.99 77 GLY A O 1
ATOM 599 N N . CYS A 1 83 ? -3.082 32.463 11.221 1.00 25.26 78 CYS A N 1
ATOM 600 C CA . CYS A 1 83 ? -2.693 31.716 10.033 1.00 26.15 78 CYS A CA 1
ATOM 601 C C . CYS A 1 83 ? -2.660 30.204 10.309 1.00 24.81 78 CYS A C 1
ATOM 602 O O . CYS A 1 83 ? -2.400 29.435 9.413 1.00 26.60 78 CYS A O 1
ATOM 605 N N . ILE A 1 84 ? -2.959 29.772 11.535 1.00 25.32 79 ILE A N 1
ATOM 606 C CA . ILE A 1 84 ? -3.039 28.347 11.859 1.00 25.67 79 ILE A CA 1
ATOM 607 C C . ILE A 1 84 ? -4.344 28.112 12.644 1.00 28.26 79 ILE A C 1
ATOM 608 O O . ILE A 1 84 ? -4.841 29.037 13.277 1.00 23.19 79 ILE A O 1
ATOM 613 N N . LYS A 1 85 ? -4.842 26.872 12.624 1.00 29.32 80 LYS A N 1
ATOM 614 C CA . LYS A 1 85 ? -6.065 26.455 13.300 1.00 33.83 80 LYS A CA 1
ATOM 615 C C . LYS A 1 85 ? -5.765 25.907 14.703 1.00 35.06 80 LYS A C 1
ATOM 616 O O . LYS A 1 85 ? -6.630 25.891 15.564 1.00 36.64 80 LYS A O 1
ATOM 622 N N . SER A 1 86 ? -4.536 25.432 14.922 1.00 33.29 81 SER A N 1
ATOM 623 C CA . SER A 1 86 ? -4.160 24.653 16.080 1.00 35.13 81 SER A CA 1
ATOM 624 C C . SER A 1 86 ? -2.650 24.805 16.311 1.00 32.53 81 SER A C 1
ATOM 625 O O . SER A 1 86 ? -1.899 24.866 15.334 1.00 27.96 81 SER A O 1
ATOM 628 N N . TYR A 1 87 ? -2.221 24.807 17.580 1.00 32.24 82 TYR A N 1
ATOM 629 C CA . TYR A 1 87 ? -0.804 24.925 17.951 1.00 33.89 82 TYR A CA 1
ATOM 630 C C . TYR A 1 87 ? 0.016 23.712 17.481 1.00 35.36 82 TYR A C 1
ATOM 631 O O . TYR A 1 87 ? 1.235 23.804 17.353 1.00 31.09 82 TYR A O 1
ATOM 640 N N . GLU A 1 88 ? -0.662 22.600 17.191 1.00 32.59 83 GLU A N 1
ATOM 641 C CA . GLU A 1 88 ? -0.022 21.366 16.748 1.00 32.81 83 GLU A CA 1
ATOM 642 C C . GLU A 1 88 ? 0.523 21.547 15.319 1.00 29.89 83 GLU A C 1
ATOM 643 O O . GLU A 1 88 ? 1.335 20.758 14.860 1.00 27.78 83 GLU A O 1
ATOM 649 N N . GLU A 1 89 ? 0.092 22.591 14.613 1.00 26.20 84 GLU A N 1
ATOM 650 C CA . GLU A 1 89 ? 0.635 22.911 13.298 1.00 24.78 84 GLU A CA 1
ATOM 651 C C . GLU A 1 89 ? 2.084 23.425 13.411 1.00 22.46 84 GLU A C 1
ATOM 652 O O . GLU A 1 89 ? 2.800 23.379 12.411 1.00 23.25 84 GLU A O 1
ATOM 658 N N . ILE A 1 90 ? 2.484 23.934 14.582 1.00 19.39 85 ILE A N 1
ATOM 659 C CA . ILE A 1 90 ? 3.851 24.427 14.808 1.00 19.09 85 ILE A CA 1
ATOM 660 C C . ILE A 1 90 ? 4.740 23.211 15.102 1.00 19.16 85 ILE A C 1
ATOM 661 O O . ILE A 1 90 ? 4.619 22.610 16.156 1.00 19.47 85 ILE A O 1
ATOM 666 N N . ASP A 1 91 ? 5.670 22.901 14.203 1.00 17.79 86 ASP A N 1
ATOM 667 C CA . ASP A 1 91 ? 6.483 21.676 14.296 1.00 18.78 86 ASP A CA 1
ATOM 668 C C . ASP A 1 91 ? 7.684 21.856 15.226 1.00 16.35 86 ASP A C 1
ATOM 669 O O . ASP A 1 91 ? 8.178 20.897 15.755 1.00 15.94 86 ASP A O 1
ATOM 674 N N . ALA A 1 92 ? 8.201 23.085 15.363 1.00 15.72 87 ALA A N 1
ATOM 675 C CA . ALA A 1 92 ? 9.390 23.323 16.174 1.00 14.32 87 ALA A CA 1
ATOM 676 C C . ALA A 1 92 ? 9.558 24.821 16.407 1.00 12.58 87 ALA A C 1
ATOM 677 O O . ALA A 1 92 ? 8.944 25.613 15.704 1.00 11.81 87 ALA A O 1
ATOM 679 N N . VAL A 1 93 ? 10.391 25.159 17.399 1.00 12.24 88 VAL A N 1
ATOM 680 C CA . VAL A 1 93 ? 10.734 26.534 17.688 1.00 12.83 88 VAL A CA 1
ATOM 681 C C . VAL A 1 93 ? 12.260 26.712 17.647 1.00 12.93 88 VAL A C 1
ATOM 682 O O . VAL A 1 93 ? 13.010 25.975 18.294 1.00 11.66 88 VAL A O 1
ATOM 686 N N . GLY A 1 94 ? 12.692 27.730 16.890 1.00 10.95 89 GLY A N 1
ATOM 687 C CA . GLY A 1 94 ? 14.070 28.146 16.869 1.00 10.69 89 GLY A CA 1
ATOM 688 C C . GLY A 1 94 ? 14.222 29.510 17.505 1.00 10.06 89 GLY A C 1
ATOM 689 O O . GLY A 1 94 ? 13.323 30.382 17.373 1.00 9.41 89 GLY A O 1
ATOM 690 N N . HIS A 1 95 ? 15.317 29.689 18.238 1.00 10.43 90 HIS A N 1
ATOM 691 C CA . HIS A 1 95 ? 15.568 30.906 19.006 1.00 11.77 90 HIS A CA 1
ATOM 692 C C . HIS A 1 95 ? 16.892 31.538 18.590 1.00 11.59 90 HIS A C 1
ATOM 693 O O . HIS A 1 95 ? 17.916 30.847 18.493 1.00 12.05 90 HIS A O 1
ATOM 700 N N . ARG A 1 96 ? 16.867 32.865 18.476 1.00 12.47 91 ARG A N 1
ATOM 701 C CA . ARG A 1 96 ? 18.099 33.639 18.480 1.00 13.74 91 ARG A CA 1
ATOM 702 C C . ARG A 1 96 ? 18.651 33.684 19.906 1.00 13.11 91 ARG A C 1
ATOM 703 O O . ARG A 1 96 ? 17.960 34.159 20.813 1.00 15.02 91 ARG A O 1
ATOM 711 N N . LEU A 1 97 ? 19.847 33.136 20.121 1.00 12.69 92 LEU A N 1
ATOM 712 C CA . LEU A 1 97 ? 20.556 33.272 21.343 1.00 13.89 92 LEU A CA 1
ATOM 713 C C . LEU A 1 97 ? 21.754 34.181 21.051 1.00 14.09 92 LEU A C 1
ATOM 714 O O . LEU A 1 97 ? 22.483 33.960 20.076 1.00 14.18 92 LEU A O 1
ATOM 719 N N . VAL A 1 98 ? 21.962 35.246 21.822 1.00 13.12 93 VAL A N 1
ATOM 720 C CA . VAL A 1 98 ? 23.014 36.178 21.461 1.00 12.53 93 VAL A CA 1
ATOM 721 C C . VAL A 1 98 ? 24.422 35.579 21.666 1.00 12.31 93 VAL A C 1
ATOM 722 O O . VAL A 1 98 ? 25.213 35.539 20.715 1.00 11.47 93 VAL A O 1
ATOM 726 N N . HIS A 1 99 ? 24.745 35.076 22.861 1.00 10.97 94 HIS A N 1
ATOM 727 C CA . HIS A 1 99 ? 26.121 34.793 23.189 1.00 11.00 94 HIS A CA 1
ATOM 728 C C . HIS A 1 99 ? 26.318 33.325 23.586 1.00 11.83 94 HIS A C 1
ATOM 729 O O . HIS A 1 99 ? 25.809 32.873 24.595 1.00 11.05 94 HIS A O 1
ATOM 736 N N . GLY A 1 100 ? 27.130 32.616 22.790 1.00 10.76 95 GLY A N 1
ATOM 737 C CA . GLY A 1 100 ? 27.529 31.237 23.111 1.00 11.51 95 GLY A CA 1
ATOM 738 C C . GLY A 1 100 ? 28.952 31.126 23.640 1.00 11.90 95 GLY A C 1
ATOM 739 O O . GLY A 1 100 ? 29.420 30.050 23.852 1.00 13.67 95 GLY A O 1
ATOM 740 N N . GLY A 1 101 ? 29.597 32.254 23.931 1.00 13.00 96 GLY A N 1
ATOM 741 C CA . GLY A 1 101 ? 30.951 32.328 24.458 1.00 13.40 96 GLY A CA 1
ATOM 742 C C . GLY A 1 101 ? 31.919 31.429 23.704 1.00 14.44 96 GLY A C 1
ATOM 743 O O . GLY A 1 101 ? 31.864 31.307 22.474 1.00 12.29 96 GLY A O 1
ATOM 744 N N . GLU A 1 102 ? 32.775 30.738 24.458 1.00 15.36 97 GLU A N 1
ATOM 745 C CA . GLU A 1 102 ? 33.612 29.673 23.878 1.00 18.64 97 GLU A CA 1
ATOM 746 C C . GLU A 1 102 ? 32.914 28.311 24.035 1.00 17.89 97 GLU A C 1
ATOM 747 O O . GLU A 1 102 ? 33.474 27.285 23.729 1.00 19.17 97 GLU A O 1
ATOM 753 N N . LYS A 1 103 ? 31.646 28.278 24.409 1.00 17.09 98 LYS A N 1
ATOM 754 C CA . LYS A 1 103 ? 30.952 27.010 24.690 1.00 17.94 98 LYS A CA 1
ATOM 755 C C . LYS A 1 103 ? 30.279 26.439 23.444 1.00 16.79 98 LYS A C 1
ATOM 756 O O . LYS A 1 103 ? 30.091 25.241 23.372 1.00 16.82 98 LYS A O 1
ATOM 762 N N . PHE A 1 104 ? 29.853 27.290 22.495 1.00 14.44 99 PHE A N 1
ATOM 763 C CA . PHE A 1 104 ? 29.093 26.819 21.341 1.00 12.99 99 PHE A CA 1
ATOM 764 C C . PHE A 1 104 ? 29.730 27.311 20.042 1.00 13.09 99 PHE A C 1
ATOM 765 O O . PHE A 1 104 ? 29.983 28.491 19.904 1.00 11.81 99 PHE A O 1
ATOM 773 N N . SER A 1 105 ? 29.904 26.365 19.118 1.00 12.06 100 SER A N 1
ATOM 774 C CA . SER A 1 105 ? 30.467 26.557 17.787 1.00 14.25 100 SER A CA 1
ATOM 775 C C . SER A 1 105 ? 29.404 26.428 16.702 1.00 14.01 100 SER A C 1
ATOM 776 O O . SER A 1 105 ? 29.692 26.685 15.516 1.00 14.43 100 SER A O 1
ATOM 779 N N . ASN A 1 106 ? 28.213 25.962 17.077 1.00 14.66 101 ASN A N 1
ATOM 780 C CA . ASN A 1 106 ? 27.144 25.781 16.139 1.00 15.75 101 ASN A CA 1
ATOM 781 C C . ASN A 1 106 ? 25.818 25.724 16.911 1.00 14.28 101 ASN A C 1
ATOM 782 O O . ASN A 1 106 ? 25.788 25.829 18.127 1.00 12.57 101 ASN A O 1
ATOM 787 N N . SER A 1 107 ? 24.723 25.630 16.167 1.00 13.34 102 SER A N 1
ATOM 788 C CA . SER A 1 107 ? 23.384 25.581 16.753 1.00 14.53 102 SER A CA 1
ATOM 789 C C . SER A 1 107 ? 23.185 24.225 17.437 1.00 15.16 102 SER A C 1
ATOM 790 O O . SER A 1 107 ? 23.853 23.250 17.075 1.00 13.71 102 SER A O 1
ATOM 793 N N . VAL A 1 108 ? 22.306 24.186 18.449 1.00 15.84 103 VAL A N 1
ATOM 794 C CA . VAL A 1 108 ? 22.092 22.996 19.262 1.00 16.25 103 VAL A CA 1
ATOM 795 C C . VAL A 1 108 ? 20.605 22.894 19.626 1.00 16.71 103 VAL A C 1
ATOM 796 O O . VAL A 1 108 ? 19.888 23.917 19.723 1.00 14.43 103 VAL A O 1
ATOM 800 N N . GLU A 1 109 ? 20.144 21.648 19.793 1.00 17.62 104 GLU A N 1
ATOM 801 C CA . GLU A 1 109 ? 18.859 21.381 20.414 1.00 19.55 104 GLU A CA 1
ATOM 802 C C . GLU A 1 109 ? 18.951 21.777 21.893 1.00 18.86 104 GLU A C 1
ATOM 803 O O . GLU A 1 109 ? 19.940 21.499 22.563 1.00 17.59 104 GLU A O 1
ATOM 809 N N . ILE A 1 110 ? 17.921 22.485 22.380 1.00 18.93 105 ILE A N 1
ATOM 810 C CA . ILE A 1 110 ? 17.950 23.016 23.708 1.00 20.09 105 ILE A CA 1
ATOM 811 C C . ILE A 1 110 ? 17.543 21.908 24.688 1.00 20.30 105 ILE A C 1
ATOM 812 O O . ILE A 1 110 ? 16.488 21.304 24.522 1.00 21.05 105 ILE A O 1
ATOM 817 N N . THR A 1 111 ? 18.473 21.573 25.578 1.00 19.74 106 THR A N 1
ATOM 818 C CA . THR A 1 111 ? 18.309 20.627 26.680 1.00 22.02 106 THR A CA 1
ATOM 819 C C . THR A 1 111 ? 18.618 21.381 27.961 1.00 19.85 106 THR A C 1
ATOM 820 O O . THR A 1 111 ? 19.145 22.483 27.910 1.00 21.34 106 THR A O 1
ATOM 824 N N . PRO A 1 112 ? 18.364 20.806 29.154 1.00 22.73 107 PRO A N 1
ATOM 825 C CA . PRO A 1 112 ? 18.799 21.434 30.403 1.00 23.43 107 PRO A CA 1
ATOM 826 C C . PRO A 1 112 ? 20.309 21.737 30.459 1.00 25.20 107 PRO A C 1
ATOM 827 O O . PRO A 1 112 ? 20.705 22.764 31.005 1.00 23.88 107 PRO A O 1
ATOM 831 N N . GLU A 1 113 ? 21.131 20.854 29.869 1.00 26.89 108 GLU A N 1
ATOM 832 C CA . GLU A 1 113 ? 22.590 20.997 29.849 1.00 29.64 108 GLU A CA 1
ATOM 833 C C . GLU A 1 113 ? 22.974 22.218 29.007 1.00 26.23 108 GLU A C 1
ATOM 834 O O . GLU A 1 113 ? 23.881 22.967 29.364 1.00 25.51 108 GLU A O 1
ATOM 840 N N . VAL A 1 114 ? 22.275 22.392 27.874 1.00 24.00 109 VAL A N 1
ATOM 841 C CA . VAL A 1 114 ? 22.512 23.546 27.014 1.00 22.19 109 VAL A CA 1
ATOM 842 C C . VAL A 1 114 ? 22.115 24.822 27.757 1.00 19.53 109 VAL A C 1
ATOM 843 O O . VAL A 1 114 ? 22.859 25.794 27.714 1.00 20.58 109 VAL A O 1
ATOM 847 N N . ILE A 1 115 ? 20.952 24.831 28.416 1.00 20.16 110 ILE A N 1
ATOM 848 C CA . ILE A 1 115 ? 20.505 26.026 29.136 1.00 19.17 110 ILE A CA 1
ATOM 849 C C . ILE A 1 115 ? 21.566 26.426 30.160 1.00 20.19 110 ILE A C 1
ATOM 850 O O . ILE A 1 115 ? 21.901 27.619 30.283 1.00 18.83 110 ILE A O 1
ATOM 855 N N . ALA A 1 116 ? 22.101 25.445 30.897 1.00 22.06 111 ALA A N 1
ATOM 856 C CA . ALA A 1 116 ? 23.109 25.731 31.922 1.00 21.39 111 ALA A CA 1
ATOM 857 C C . ALA A 1 116 ? 24.335 26.433 31.311 1.00 21.72 111 ALA A C 1
ATOM 858 O O . ALA A 1 116 ? 24.885 27.374 31.872 1.00 23.08 111 ALA A O 1
ATOM 860 N N . LYS A 1 117 ? 24.769 25.975 30.138 1.00 21.09 112 LYS A N 1
ATOM 861 C CA . LYS A 1 117 ? 25.937 26.572 29.503 1.00 22.12 112 LYS A CA 1
ATOM 862 C C . LYS A 1 117 ? 25.611 27.985 28.986 1.00 19.65 112 LYS A C 1
ATOM 863 O O . LYS A 1 117 ? 26.438 28.892 29.114 1.00 22.04 112 LYS A O 1
ATOM 869 N N . VAL A 1 118 ? 24.419 28.190 28.423 1.00 18.64 113 VAL A N 1
ATOM 870 C CA . VAL A 1 118 ? 24.006 29.535 27.971 1.00 18.83 113 VAL A CA 1
ATOM 871 C C . VAL A 1 118 ? 23.973 30.489 29.175 1.00 20.33 113 VAL A C 1
ATOM 872 O O . VAL A 1 118 ? 24.368 31.662 29.063 1.00 19.34 113 VAL A O 1
ATOM 876 N N . GLU A 1 119 ? 23.530 29.983 30.335 1.00 22.09 114 GLU A N 1
ATOM 877 C CA . GLU A 1 119 ? 23.539 30.784 31.586 1.00 25.51 114 GLU A CA 1
ATOM 878 C C . GLU A 1 119 ? 24.973 31.172 31.974 1.00 23.56 114 GLU A C 1
ATOM 879 O O . GLU A 1 119 ? 25.207 32.295 32.385 1.00 25.52 114 GLU A O 1
ATOM 885 N N . GLU A 1 120 ? 25.931 30.259 31.819 1.00 25.24 115 GLU A N 1
ATOM 886 C CA . GLU A 1 120 ? 27.343 30.573 32.079 1.00 26.56 115 GLU A CA 1
ATOM 887 C C . GLU A 1 120 ? 27.862 31.725 31.199 1.00 23.13 115 GLU A C 1
ATOM 888 O O . GLU A 1 120 ? 28.774 32.387 31.599 1.00 21.61 115 GLU A O 1
ATOM 894 N N . CYS A 1 121 ? 27.293 31.942 30.013 1.00 21.98 116 CYS A N 1
ATOM 895 C CA . CYS A 1 121 ? 27.750 33.002 29.083 1.00 21.82 116 CYS A CA 1
ATOM 896 C C . CYS A 1 121 ? 27.053 34.348 29.349 1.00 20.93 116 CYS A C 1
ATOM 897 O O . CYS A 1 121 ? 27.374 35.355 28.688 1.00 21.41 116 CYS A O 1
ATOM 900 N N . ILE A 1 122 ? 26.108 34.380 30.299 1.00 19.89 117 ILE A N 1
ATOM 901 C CA . ILE A 1 122 ? 25.357 35.607 30.595 1.00 19.08 117 ILE A CA 1
ATOM 902 C C . ILE A 1 122 ? 26.312 36.780 30.827 1.00 19.52 117 ILE A C 1
ATOM 903 O O . ILE A 1 122 ? 26.052 37.872 30.324 1.00 19.26 117 ILE A O 1
ATOM 908 N N . PRO A 1 123 ? 27.420 36.656 31.596 1.00 19.87 118 PRO A N 1
ATOM 909 C CA . PRO A 1 123 ? 28.345 37.779 31.763 1.00 19.03 118 PRO A CA 1
ATOM 910 C C . PRO A 1 123 ? 28.852 38.409 30.443 1.00 19.07 118 PRO A C 1
ATOM 911 O O . PRO A 1 123 ? 29.207 39.582 30.413 1.00 17.18 118 PRO A O 1
ATOM 915 N N . LEU A 1 124 ? 28.881 37.634 29.354 1.00 18.82 119 LEU A N 1
ATOM 916 C CA . LEU A 1 124 ? 29.362 38.139 28.067 1.00 19.46 119 LEU A CA 1
ATOM 917 C C . LEU A 1 124 ? 28.258 38.873 27.307 1.00 19.78 119 LEU A C 1
ATOM 918 O O . LEU A 1 124 ? 28.572 39.677 26.410 1.00 24.13 119 LEU A O 1
ATOM 923 N N . ALA A 1 125 ? 26.989 38.600 27.634 1.00 17.17 120 ALA A N 1
ATOM 924 C CA . ALA A 1 125 ? 25.885 39.401 27.058 1.00 15.92 120 ALA A CA 1
ATOM 925 C C . ALA A 1 125 ? 24.796 39.534 28.114 1.00 15.99 120 ALA A C 1
ATOM 926 O O . ALA A 1 125 ? 23.717 38.949 28.022 1.00 15.07 120 ALA A O 1
ATOM 928 N N . PRO A 1 126 ? 25.080 40.316 29.173 1.00 17.22 121 PRO A N 1
ATOM 929 C CA . PRO A 1 126 ? 24.229 40.345 30.361 1.00 18.03 121 PRO A CA 1
ATOM 930 C C . PRO A 1 126 ? 22.831 40.945 30.136 1.00 18.07 121 PRO A C 1
ATOM 931 O O . PRO A 1 126 ? 21.946 40.665 30.916 1.00 20.91 121 PRO A O 1
ATOM 935 N N . LEU A 1 127 ? 22.630 41.720 29.065 1.00 18.60 122 LEU A N 1
ATOM 936 C CA . LEU A 1 127 ? 21.328 42.326 28.777 1.00 19.91 122 LEU A CA 1
ATOM 937 C C . LEU A 1 127 ? 20.603 41.600 27.644 1.00 19.34 122 LEU A C 1
ATOM 938 O O . LEU A 1 127 ? 19.526 42.069 27.211 1.00 19.76 122 LEU A O 1
ATOM 943 N N . HIS A 1 128 ? 21.166 40.476 27.153 1.00 15.88 123 HIS A N 1
ATOM 944 C CA . HIS A 1 128 ? 20.573 39.745 26.056 1.00 15.33 123 HIS A CA 1
ATOM 945 C C . HIS A 1 128 ? 20.278 38.286 26.423 1.00 13.09 123 HIS A C 1
ATOM 946 O O . HIS A 1 128 ? 19.158 37.837 26.229 1.00 13.41 123 HIS A O 1
ATOM 953 N N . ASN A 1 129 ? 21.293 37.542 26.882 1.00 12.22 124 ASN A N 1
ATOM 954 C CA . ASN A 1 129 ? 21.113 36.106 27.113 1.00 12.30 124 ASN A CA 1
ATOM 955 C C . ASN A 1 129 ? 19.932 35.822 28.050 1.00 13.07 124 ASN A C 1
ATOM 956 O O . ASN A 1 129 ? 19.156 34.904 27.784 1.00 12.17 124 ASN A O 1
ATOM 961 N N . PRO A 1 130 ? 19.745 36.550 29.181 1.00 14.17 125 PRO A N 1
ATOM 962 C CA . PRO A 1 130 ? 18.619 36.254 30.079 1.00 14.39 125 PRO A CA 1
ATOM 963 C C . PRO A 1 130 ? 17.263 36.313 29.373 1.00 13.70 125 PRO A C 1
ATOM 964 O O . PRO A 1 130 ? 16.460 35.398 29.520 1.00 14.53 125 PRO A O 1
ATOM 968 N N . ALA A 1 131 ? 17.048 37.347 28.556 1.00 13.21 126 ALA A N 1
ATOM 969 C CA . ALA A 1 131 ? 15.798 37.476 27.833 1.00 13.11 126 ALA A CA 1
ATOM 970 C C . ALA A 1 131 ? 15.651 36.322 26.834 1.00 13.27 126 ALA A C 1
ATOM 971 O O . ALA A 1 131 ? 14.566 35.776 26.640 1.00 11.95 126 ALA A O 1
ATOM 973 N N . ASN A 1 132 ? 16.749 35.957 26.165 1.00 14.28 127 ASN A N 1
ATOM 974 C CA . ASN A 1 132 ? 16.680 34.882 25.207 1.00 13.04 127 ASN A CA 1
ATOM 975 C C . ASN A 1 132 ? 16.206 33.594 25.911 1.00 14.25 127 ASN A C 1
ATOM 976 O O . ASN A 1 132 ? 15.415 32.810 25.370 1.00 14.06 127 ASN A O 1
ATOM 981 N N . LEU A 1 133 ? 16.710 33.341 27.112 1.00 14.88 128 LEU A N 1
ATOM 982 C CA . LEU A 1 133 ? 16.354 32.114 27.833 1.00 16.72 128 LEU A CA 1
ATOM 983 C C . LEU A 1 133 ? 14.889 32.166 28.318 1.00 15.93 128 LEU A C 1
ATOM 984 O O . LEU A 1 133 ? 14.225 31.140 28.397 1.00 17.45 128 LEU A O 1
ATOM 989 N N . LYS A 1 134 ? 14.399 33.370 28.625 1.00 16.08 129 LYS A N 1
ATOM 990 C CA . LYS A 1 134 ? 12.994 33.556 29.017 1.00 17.46 129 LYS A CA 1
ATOM 991 C C . LYS A 1 134 ? 12.058 33.091 27.908 1.00 15.27 129 LYS A C 1
ATOM 992 O O . LYS A 1 134 ? 11.007 32.518 28.177 1.00 14.22 129 LYS A O 1
ATOM 998 N N . GLY A 1 135 ? 12.457 33.330 26.658 1.00 14.41 130 GLY A N 1
ATOM 999 C CA . GLY A 1 135 ? 11.721 32.825 25.505 1.00 12.93 130 GLY A CA 1
ATOM 1000 C C . GLY A 1 135 ? 11.634 31.301 25.483 1.00 11.93 130 GLY A C 1
ATOM 1001 O O . GLY A 1 135 ? 10.599 30.724 25.104 1.00 11.28 130 GLY A O 1
ATOM 1002 N N . VAL A 1 136 ? 12.745 30.639 25.797 1.00 11.89 131 VAL A N 1
ATOM 1003 C CA . VAL A 1 136 ? 12.810 29.175 25.796 1.00 12.87 131 VAL A CA 1
ATOM 1004 C C . VAL A 1 136 ? 11.881 28.607 26.878 1.00 13.28 131 VAL A C 1
ATOM 1005 O O . VAL A 1 136 ? 11.132 27.654 26.640 1.00 14.92 131 VAL A O 1
ATOM 1009 N N . VAL A 1 137 ? 11.960 29.207 28.059 1.00 15.30 132 VAL A N 1
ATOM 1010 C CA . VAL A 1 137 ? 11.129 28.805 29.208 1.00 18.24 132 VAL A CA 1
ATOM 1011 C C . VAL A 1 137 ? 9.641 29.010 28.870 1.00 17.78 132 VAL A C 1
ATOM 1012 O O . VAL A 1 137 ? 8.812 28.118 29.149 1.00 17.34 132 VAL A O 1
ATOM 1016 N N . ALA A 1 138 ? 9.304 30.135 28.220 1.00 16.87 133 ALA A N 1
ATOM 1017 C CA . ALA A 1 138 ? 7.924 30.413 27.809 1.00 16.02 133 ALA A CA 1
ATOM 1018 C C . ALA A 1 138 ? 7.404 29.305 26.893 1.00 17.11 133 ALA A C 1
ATOM 1019 O O . ALA A 1 138 ? 6.282 28.824 27.055 1.00 17.25 133 ALA A O 1
ATOM 1021 N N . ILE A 1 139 ? 8.207 28.901 25.901 1.00 15.80 134 ILE A N 1
ATOM 1022 C CA . ILE A 1 139 ? 7.778 27.881 24.987 1.00 15.32 134 ILE A CA 1
ATOM 1023 C C . ILE A 1 139 ? 7.626 26.526 25.715 1.00 17.09 134 ILE A C 1
ATOM 1024 O O . ILE A 1 139 ? 6.673 25.787 25.418 1.00 16.10 134 ILE A O 1
ATOM 1029 N N . GLU A 1 140 ? 8.507 26.196 26.655 1.00 18.85 135 GLU A N 1
ATOM 1030 C CA . GLU A 1 140 ? 8.366 24.907 27.375 1.00 22.07 135 GLU A CA 1
ATOM 1031 C C . GLU A 1 140 ? 7.004 24.878 28.100 1.00 21.68 135 GLU A C 1
ATOM 1032 O O . GLU A 1 140 ? 6.368 23.845 28.206 1.00 19.78 135 GLU A O 1
ATOM 1038 N N . LYS A 1 141 ? 6.558 26.035 28.614 1.00 20.32 136 LYS A N 1
ATOM 1039 C CA . LYS A 1 141 ? 5.304 26.114 29.323 1.00 21.51 136 LYS A CA 1
ATOM 1040 C C . LYS A 1 141 ? 4.117 26.048 28.364 1.00 21.81 136 LYS A C 1
ATOM 1041 O O . LYS A 1 141 ? 3.137 25.387 28.673 1.00 20.09 136 LYS A O 1
ATOM 1047 N N . LEU A 1 142 ? 4.209 26.715 27.211 1.00 18.32 137 LEU A N 1
ATOM 1048 C CA . LEU A 1 142 ? 3.041 26.962 26.382 1.00 17.29 137 LEU A CA 1
ATOM 1049 C C . LEU A 1 142 ? 2.910 25.920 25.278 1.00 17.55 137 LEU A C 1
ATOM 1050 O O . LEU A 1 142 ? 1.786 25.624 24.884 1.00 18.21 137 LEU A O 1
ATOM 1055 N N . LEU A 1 143 ? 4.029 25.372 24.784 1.00 16.03 138 LEU A N 1
ATOM 1056 C CA . LEU A 1 143 ? 3.990 24.315 23.766 1.00 17.33 138 LEU A CA 1
ATOM 1057 C C . LEU A 1 143 ? 4.752 23.106 24.307 1.00 19.49 138 LEU A C 1
ATOM 1058 O O . LEU A 1 143 ? 5.798 22.725 23.775 1.00 18.91 138 LEU A O 1
ATOM 1063 N N . PRO A 1 144 ? 4.284 22.465 25.396 1.00 21.93 139 PRO A N 1
ATOM 1064 C CA . PRO A 1 144 ? 5.063 21.429 26.060 1.00 21.25 139 PRO A CA 1
ATOM 1065 C C . PRO A 1 144 ? 5.369 20.266 25.107 1.00 19.54 139 PRO A C 1
ATOM 1066 O O . PRO A 1 144 ? 4.546 19.882 24.338 1.00 20.71 139 PRO A O 1
ATOM 1070 N N . GLY A 1 145 ? 6.598 19.778 25.172 1.00 21.09 140 GLY A N 1
ATOM 1071 C CA . GLY A 1 145 ? 7.086 18.674 24.356 1.00 25.20 140 GLY A CA 1
ATOM 1072 C C . GLY A 1 145 ? 7.458 19.077 22.929 1.00 28.44 140 GLY A C 1
ATOM 1073 O O . GLY A 1 145 ? 7.974 18.248 22.175 1.00 31.45 140 GLY A O 1
ATOM 1074 N N . ILE A 1 146 ? 7.246 20.343 22.523 1.00 23.87 141 ILE A N 1
ATOM 1075 C CA . ILE A 1 146 ? 7.800 20.792 21.243 1.00 23.31 141 ILE A CA 1
ATOM 1076 C C . ILE A 1 146 ? 9.315 20.909 21.386 1.00 19.50 141 ILE A C 1
ATOM 1077 O O . ILE A 1 146 ? 9.794 21.351 22.406 1.00 21.36 141 ILE A O 1
ATOM 1082 N N . ARG A 1 147 ? 10.047 20.506 20.356 1.00 19.54 142 ARG A N 1
ATOM 1083 C CA . ARG A 1 147 ? 11.501 20.575 20.442 1.00 20.07 142 ARG A CA 1
ATOM 1084 C C . ARG A 1 147 ? 11.963 21.961 19.972 1.00 17.13 142 ARG A C 1
ATOM 1085 O O . ARG A 1 147 ? 11.313 22.593 19.126 1.00 15.33 142 ARG A O 1
ATOM 1093 N N . GLN A 1 148 ? 13.037 22.434 20.579 1.00 15.83 143 GLN A N 1
ATOM 1094 C CA . GLN A 1 148 ? 13.537 23.791 20.418 1.00 16.20 143 GLN A CA 1
ATOM 1095 C C . GLN A 1 148 ? 15.029 23.756 20.060 1.00 13.98 143 GLN A C 1
ATOM 1096 O O . GLN A 1 148 ? 15.776 22.910 20.579 1.00 15.06 143 GLN A O 1
ATOM 1102 N N . VAL A 1 149 ? 15.454 24.695 19.203 1.00 12.46 144 VAL A N 1
ATOM 1103 C CA . VAL A 1 149 ? 16.834 24.851 18.796 1.00 10.71 144 VAL A CA 1
ATOM 1104 C C . VAL A 1 149 ? 17.282 26.288 19.074 1.00 10.14 144 VAL A C 1
ATOM 1105 O O . VAL A 1 149 ? 16.527 27.244 18.867 1.00 9.54 144 VAL A O 1
ATOM 1109 N N . GLY A 1 150 ? 18.517 26.404 19.562 1.00 9.92 145 GLY A N 1
ATOM 1110 C CA . GLY A 1 150 ? 19.222 27.677 19.813 1.00 9.77 145 GLY A CA 1
ATOM 1111 C C . GLY A 1 150 ? 20.292 27.930 18.761 1.00 9.31 145 GLY A C 1
ATOM 1112 O O . GLY A 1 150 ? 21.068 27.039 18.454 1.00 9.01 145 GLY A O 1
ATOM 1113 N N . VAL A 1 151 ? 20.321 29.155 18.232 1.00 9.59 146 VAL A N 1
ATOM 1114 C CA . VAL A 1 151 ? 21.229 29.592 17.169 1.00 9.31 146 VAL A CA 1
ATOM 1115 C C . VAL A 1 151 ? 21.928 30.869 17.626 1.00 10.20 146 VAL A C 1
ATOM 1116 O O . VAL A 1 151 ? 21.253 31.893 17.845 1.00 8.99 146 VAL A O 1
ATOM 1120 N N . PHE A 1 152 ? 23.260 30.811 17.753 1.00 10.46 147 PHE A N 1
ATOM 1121 C CA . PHE A 1 152 ? 24.024 31.844 18.467 1.00 10.92 147 PHE A CA 1
ATOM 1122 C C . PHE A 1 152 ? 24.602 32.864 17.477 1.00 11.26 147 PHE A C 1
ATOM 1123 O O . PHE A 1 152 ? 25.149 32.488 16.455 1.00 11.31 147 PHE A O 1
ATOM 1131 N N . ASP A 1 153 ? 24.507 34.143 17.812 1.00 11.35 148 ASP A N 1
ATOM 1132 C CA . ASP A 1 153 ? 25.095 35.243 17.039 1.00 12.06 148 ASP A CA 1
ATOM 1133 C C . ASP A 1 153 ? 26.641 35.119 16.949 1.00 10.23 148 ASP A C 1
ATOM 1134 O O . ASP A 1 153 ? 27.239 35.640 16.033 1.00 9.71 148 ASP A O 1
ATOM 1139 N N . THR A 1 154 ? 27.268 34.493 17.942 1.00 8.66 149 THR A N 1
ATOM 1140 C CA . THR A 1 154 ? 28.720 34.444 18.115 1.00 8.18 149 THR A CA 1
ATOM 1141 C C . THR A 1 154 ? 29.318 33.163 17.519 1.00 7.48 149 THR A C 1
ATOM 1142 O O . THR A 1 154 ? 30.536 33.073 17.341 1.00 7.56 149 THR A O 1
ATOM 1146 N N . ALA A 1 155 ? 28.487 32.136 17.298 1.00 6.97 150 ALA A N 1
ATOM 1147 C CA . ALA A 1 155 ? 28.983 30.771 17.140 1.00 7.38 150 ALA A CA 1
ATOM 1148 C C . ALA A 1 155 ? 29.883 30.653 15.891 1.00 7.70 150 ALA A C 1
ATOM 1149 O O . ALA A 1 155 ? 30.890 29.990 15.908 1.00 7.77 150 ALA A O 1
ATOM 1151 N N . PHE A 1 156 ? 29.474 31.304 14.805 1.00 7.83 151 PHE A N 1
ATOM 1152 C CA . PHE A 1 156 ? 30.168 31.231 13.507 1.00 8.37 151 PHE A CA 1
ATOM 1153 C C . PHE A 1 156 ? 31.653 31.636 13.622 1.00 8.92 151 PHE A C 1
ATOM 1154 O O . PHE A 1 156 ? 32.472 31.141 12.868 1.00 10.46 151 PHE A O 1
ATOM 1162 N N . PHE A 1 157 ? 31.971 32.500 14.583 1.00 8.52 152 PHE A N 1
ATOM 1163 C CA . PHE A 1 157 ? 33.267 33.073 14.698 1.00 8.64 152 PHE A CA 1
ATOM 1164 C C . PHE A 1 157 ? 34.186 32.292 15.642 1.00 9.08 152 PHE A C 1
ATOM 1165 O O . PHE A 1 157 ? 35.341 32.657 15.799 1.00 8.30 152 PHE A O 1
ATOM 1173 N N . GLN A 1 158 ? 33.727 31.143 16.130 1.00 9.27 153 GLN A N 1
ATOM 1174 C CA . GLN A 1 158 ? 34.541 30.357 17.050 1.00 10.24 153 GLN A CA 1
ATOM 1175 C C . GLN A 1 158 ? 35.682 29.641 16.324 1.00 9.54 153 GLN A C 1
ATOM 1176 O O . GLN A 1 158 ? 36.575 29.113 16.966 1.00 8.28 153 GLN A O 1
ATOM 1182 N N . THR A 1 159 ? 35.694 29.676 14.981 1.00 8.98 154 THR A N 1
ATOM 1183 C CA . THR A 1 159 ? 36.855 29.184 14.243 1.00 8.69 154 THR A CA 1
ATOM 1184 C C . THR A 1 159 ? 38.026 30.189 14.179 1.00 8.92 154 THR A C 1
ATOM 1185 O O . THR A 1 159 ? 39.099 29.851 13.664 1.00 8.64 154 THR A O 1
ATOM 1189 N N . MET A 1 160 ? 37.839 31.430 14.632 1.00 9.19 155 MET A N 1
ATOM 1190 C CA . MET A 1 160 ? 38.927 32.427 14.529 1.00 9.71 155 MET A CA 1
ATOM 1191 C C . MET A 1 160 ? 40.124 31.948 15.366 1.00 10.15 155 MET A C 1
ATOM 1192 O O . MET A 1 160 ? 39.972 31.502 16.512 1.00 9.59 155 MET A O 1
ATOM 1197 N N . PRO A 1 161 ? 41.353 32.046 14.827 1.00 10.28 156 PRO A N 1
ATOM 1198 C CA . PRO A 1 161 ? 42.550 31.631 15.569 1.00 9.79 156 PRO A CA 1
ATOM 1199 C C . PRO A 1 161 ? 42.918 32.696 16.615 1.00 9.17 156 PRO A C 1
ATOM 1200 O O . PRO A 1 161 ? 42.427 33.848 16.550 1.00 7.53 156 PRO A O 1
ATOM 1204 N N . GLU A 1 162 ? 43.746 32.292 17.589 1.00 8.59 157 GLU A N 1
ATOM 1205 C CA . GLU A 1 162 ? 44.080 33.172 18.720 1.00 8.22 157 GLU A CA 1
ATOM 1206 C C . GLU A 1 162 ? 44.806 34.442 18.250 1.00 8.31 157 GLU A C 1
ATOM 1207 O O . GLU A 1 162 ? 44.610 35.493 18.838 1.00 8.02 157 GLU A O 1
ATOM 1213 N N . HIS A 1 163 ? 45.591 34.384 17.165 1.00 7.98 158 HIS A N 1
ATOM 1214 C CA . HIS A 1 163 ? 46.293 35.606 16.719 1.00 7.88 158 HIS A CA 1
ATOM 1215 C C . HIS A 1 163 ? 45.305 36.650 16.191 1.00 7.82 158 HIS A C 1
ATOM 1216 O O . HIS A 1 163 ? 45.640 37.829 16.149 1.00 7.15 158 HIS A O 1
ATOM 1223 N N . VAL A 1 164 ? 44.096 36.220 15.858 1.00 7.06 159 VAL A N 1
ATOM 1224 C CA . VAL A 1 164 ? 43.009 37.144 15.463 1.00 7.49 159 VAL A CA 1
ATOM 1225 C C . VAL A 1 164 ? 42.166 37.549 16.689 1.00 7.47 159 VAL A C 1
ATOM 1226 O O . VAL A 1 164 ? 41.828 38.717 16.820 1.00 7.59 159 VAL A O 1
ATOM 1230 N N . TYR A 1 165 ? 41.785 36.603 17.544 1.00 7.80 160 TYR A N 1
ATOM 1231 C CA . TYR A 1 165 ? 40.766 36.926 18.560 1.00 8.71 160 TYR A CA 1
ATOM 1232 C C . TYR A 1 165 ? 41.371 37.616 19.780 1.00 8.67 160 TYR A C 1
ATOM 1233 O O . TYR A 1 165 ? 40.643 38.316 20.479 1.00 8.71 160 TYR A O 1
ATOM 1242 N N . ARG A 1 166 ? 42.668 37.434 20.031 1.00 8.57 161 ARG A N 1
ATOM 1243 C CA . ARG A 1 166 ? 43.308 38.063 21.196 1.00 9.48 161 ARG A CA 1
ATOM 1244 C C . ARG A 1 166 ? 43.598 39.532 20.873 1.00 9.12 161 ARG A C 1
ATOM 1245 O O . ARG A 1 166 ? 44.007 39.857 19.748 1.00 8.74 161 ARG A O 1
ATOM 1253 N N . TYR A 1 167 ? 43.295 40.406 21.817 1.00 8.78 162 TYR A N 1
ATOM 1254 C CA . TYR A 1 167 ? 43.738 41.799 21.778 1.00 10.00 162 TYR A CA 1
ATOM 1255 C C . TYR A 1 167 ? 45.146 41.889 22.378 1.00 9.82 162 TYR A C 1
ATOM 1256 O O . TYR A 1 167 ? 45.524 41.076 23.245 1.00 9.73 162 TYR A O 1
ATOM 1265 N N . ALA A 1 168 ? 45.917 42.879 21.927 1.00 9.91 163 ALA A N 1
ATOM 1266 C CA . ALA A 1 168 ? 47.263 43.108 22.402 1.00 10.64 163 ALA A CA 1
ATOM 1267 C C . ALA A 1 168 ? 47.204 43.928 23.689 1.00 11.31 163 ALA A C 1
ATOM 1268 O O . ALA A 1 168 ? 47.755 45.010 23.785 1.00 12.08 163 ALA A O 1
ATOM 1270 N N . LEU A 1 169 ? 46.570 43.337 24.690 1.00 11.81 164 LEU A N 1
ATOM 1271 C CA . LEU A 1 169 ? 46.367 43.901 26.023 1.00 12.81 164 LEU A CA 1
ATOM 1272 C C . LEU A 1 169 ? 47.022 42.960 27.035 1.00 14.08 164 LEU A C 1
ATOM 1273 O O . LEU A 1 169 ? 47.423 41.852 26.669 1.00 15.41 164 LEU A O 1
ATOM 1278 N N . PRO A 1 170 ? 47.140 43.337 28.328 1.00 13.71 165 PRO A N 1
ATOM 1279 C CA . PRO A 1 170 ? 47.762 42.459 29.315 1.00 13.02 165 PRO A CA 1
ATOM 1280 C C . PRO A 1 170 ? 47.116 41.062 29.332 1.00 13.54 165 PRO A C 1
ATOM 1281 O O . PRO A 1 170 ? 45.905 40.905 29.490 1.00 13.42 165 PRO A O 1
ATOM 1285 N N . TYR A 1 171 ? 47.959 40.050 29.144 1.00 13.64 166 TYR A N 1
ATOM 1286 C CA . TYR A 1 171 ? 47.566 38.687 28.888 1.00 13.52 166 TYR A CA 1
ATOM 1287 C C . TYR A 1 171 ? 46.706 38.139 30.024 1.00 14.48 166 TYR A C 1
ATOM 1288 O O . TYR A 1 171 ? 45.595 37.663 29.791 1.00 11.91 166 TYR A O 1
ATOM 1297 N N . ASP A 1 172 ? 47.223 38.222 31.248 1.00 15.90 167 ASP A N 1
ATOM 1298 C CA . ASP A 1 172 ? 46.518 37.649 32.423 1.00 18.07 167 ASP A CA 1
ATOM 1299 C C . ASP A 1 172 ? 45.182 38.355 32.634 1.00 17.81 167 ASP A C 1
ATOM 1300 O O . ASP A 1 172 ? 44.207 37.696 32.912 1.00 16.75 167 ASP A O 1
ATOM 1305 N N . MET A 1 173 ? 45.146 39.683 32.472 1.00 17.65 168 MET A N 1
ATOM 1306 C CA . MET A 1 173 ? 43.920 40.438 32.694 1.00 18.95 168 MET A CA 1
ATOM 1307 C C . MET A 1 173 ? 42.847 40.049 31.668 1.00 17.15 168 MET A C 1
ATOM 1308 O O . MET A 1 173 ? 41.679 39.826 32.034 1.00 16.12 168 MET A O 1
ATOM 1313 N N . CYS A 1 174 ? 43.239 39.903 30.395 1.00 16.04 169 CYS A N 1
ATOM 1314 C CA . CYS A 1 174 ? 42.313 39.443 29.385 1.00 16.07 169 CYS A CA 1
ATOM 1315 C C . CYS A 1 174 ? 41.768 38.046 29.723 1.00 15.13 169 CYS A C 1
ATOM 1316 O O . CYS A 1 174 ? 40.572 37.814 29.663 1.00 15.65 169 CYS A O 1
ATOM 1319 N N . ASN A 1 175 ? 42.658 37.130 30.106 1.00 14.02 170 ASN A N 1
ATOM 1320 C CA . ASN A 1 175 ? 42.255 35.749 30.354 1.00 13.19 170 ASN A CA 1
ATOM 1321 C C . ASN A 1 175 ? 41.327 35.701 31.571 1.00 14.12 170 ASN A C 1
ATOM 1322 O O . ASN A 1 175 ? 40.345 34.977 31.572 1.00 14.07 170 ASN A O 1
ATOM 1327 N N . LYS A 1 176 ? 41.638 36.500 32.582 1.00 15.58 171 LYS A N 1
ATOM 1328 C CA . LYS A 1 176 ? 40.837 36.541 33.802 1.00 18.75 171 LYS A CA 1
ATOM 1329 C C . LYS A 1 176 ? 39.397 36.947 33.475 1.00 19.47 171 LYS A C 1
ATOM 1330 O O . LYS A 1 176 ? 38.472 36.383 34.044 1.00 18.87 171 LYS A O 1
ATOM 1336 N N . HIS A 1 177 ? 39.212 37.937 32.583 1.00 18.00 172 HIS A N 1
ATOM 1337 C CA . HIS A 1 177 ? 37.891 38.502 32.320 1.00 18.74 172 HIS A CA 1
ATOM 1338 C C . HIS A 1 177 ? 37.257 38.010 31.006 1.00 18.14 172 HIS A C 1
ATOM 1339 O O . HIS A 1 177 ? 36.235 38.550 30.594 1.00 19.98 172 HIS A O 1
ATOM 1346 N N . GLY A 1 178 ? 37.869 37.033 30.330 1.00 17.45 173 GLY A N 1
ATOM 1347 C CA . GLY A 1 178 ? 37.391 36.486 29.077 1.00 16.18 173 GLY A CA 1
ATOM 1348 C C . GLY A 1 178 ? 37.364 37.509 27.919 1.00 15.45 173 GLY A C 1
ATOM 1349 O O . GLY A 1 178 ? 36.475 37.479 27.056 1.00 14.98 173 GLY A O 1
ATOM 1350 N N . VAL A 1 179 ? 38.334 38.427 27.897 1.00 13.40 174 VAL A N 1
ATOM 1351 C CA . VAL A 1 179 ? 38.430 39.434 26.893 1.00 13.31 174 VAL A CA 1
ATOM 1352 C C . VAL A 1 179 ? 39.038 38.798 25.649 1.00 12.58 174 VAL A C 1
ATOM 1353 O O . VAL A 1 179 ? 40.136 38.291 25.697 1.00 11.58 174 VAL A O 1
ATOM 1357 N N . ARG A 1 180 ? 38.287 38.891 24.557 1.00 11.56 175 ARG A N 1
ATOM 1358 C CA . ARG A 1 180 ? 38.667 38.440 23.225 1.00 10.23 175 ARG A CA 1
ATOM 1359 C C . ARG A 1 180 ? 37.589 38.879 22.233 1.00 10.14 175 ARG A C 1
ATOM 1360 O O . ARG A 1 180 ? 36.464 39.236 22.630 1.00 9.80 175 ARG A O 1
ATOM 1368 N N . ARG A 1 181 ? 37.932 38.844 20.951 1.00 10.02 176 ARG A N 1
ATOM 1369 C CA . ARG A 1 181 ? 36.994 39.107 19.913 1.00 10.29 176 ARG A CA 1
ATOM 1370 C C . ARG A 1 181 ? 35.997 37.948 19.835 1.00 10.11 176 ARG A C 1
ATOM 1371 O O . ARG A 1 181 ? 36.419 36.808 19.755 1.00 10.27 176 ARG A O 1
ATOM 1379 N N . TYR A 1 182 ? 34.699 38.257 19.828 1.00 10.65 177 TYR A N 1
ATOM 1380 C CA . TYR A 1 182 ? 33.693 37.258 19.602 1.00 10.43 177 TYR A CA 1
ATOM 1381 C C . TYR A 1 182 ? 33.005 37.423 18.257 1.00 10.24 177 TYR A C 1
ATOM 1382 O O . TYR A 1 182 ? 32.733 36.418 17.644 1.00 10.74 177 TYR A O 1
ATOM 1391 N N . GLY A 1 183 ? 32.668 38.659 17.866 1.00 9.21 178 GLY A N 1
ATOM 1392 C CA . GLY A 1 183 ? 31.858 38.873 16.695 1.00 9.58 178 GLY A CA 1
ATOM 1393 C C . GLY A 1 183 ? 30.384 38.701 17.040 1.00 10.06 178 GLY A C 1
ATOM 1394 O O . GLY A 1 183 ? 30.013 37.959 17.970 1.00 11.47 178 GLY A O 1
ATOM 1395 N N . PHE A 1 184 ? 29.550 39.374 16.249 1.00 9.76 179 PHE A N 1
ATOM 1396 C CA . PHE A 1 184 ? 28.107 39.239 16.227 1.00 9.45 179 PHE A CA 1
ATOM 1397 C C . PHE A 1 184 ? 27.657 39.228 14.760 1.00 8.88 179 PHE A C 1
ATOM 1398 O O . PHE A 1 184 ? 28.495 39.173 13.860 1.00 7.64 179 PHE A O 1
ATOM 1406 N N . HIS A 1 185 ? 26.332 39.227 14.536 1.00 8.86 180 HIS A N 1
ATOM 1407 C CA . HIS A 1 185 ? 25.727 39.043 13.217 1.00 8.84 180 HIS A CA 1
ATOM 1408 C C . HIS A 1 185 ? 26.113 37.695 12.594 1.00 7.70 180 HIS A C 1
ATOM 1409 O O . HIS A 1 185 ? 26.012 37.518 11.394 1.00 7.51 180 HIS A O 1
ATOM 1416 N N . GLY A 1 186 ? 26.545 36.741 13.398 1.00 7.38 181 GLY A N 1
ATOM 1417 C CA . GLY A 1 186 ? 27.114 35.488 12.850 1.00 7.34 181 GLY A CA 1
ATOM 1418 C C . GLY A 1 186 ? 26.102 34.718 12.012 1.00 6.95 181 GLY A C 1
ATOM 1419 O O . GLY A 1 186 ? 26.448 34.123 11.016 1.00 6.39 181 GLY A O 1
ATOM 1420 N N . THR A 1 187 ? 24.832 34.757 12.420 1.00 7.36 182 THR A N 1
ATOM 1421 C CA . THR A 1 187 ? 23.762 34.068 11.696 1.00 7.89 182 THR A CA 1
ATOM 1422 C C . THR A 1 187 ? 23.606 34.683 10.299 1.00 8.11 182 THR A C 1
ATOM 1423 O O . THR A 1 187 ? 23.412 33.962 9.346 1.00 7.78 182 THR A O 1
ATOM 1427 N N . SER A 1 188 ? 23.724 36.007 10.192 1.00 7.56 183 SER A N 1
ATOM 1428 C CA . SER A 1 188 ? 23.646 36.686 8.916 1.00 7.88 183 SER A CA 1
ATOM 1429 C C . SER A 1 188 ? 24.871 36.343 8.045 1.00 7.58 183 SER A C 1
ATOM 1430 O O . SER A 1 188 ? 24.720 35.963 6.879 1.00 7.19 183 SER A O 1
ATOM 1433 N N . HIS A 1 189 ? 26.081 36.502 8.599 1.00 7.80 184 HIS A N 1
ATOM 1434 C CA . HIS A 1 189 ? 27.308 36.168 7.876 1.00 8.12 184 HIS A CA 1
ATOM 1435 C C . HIS A 1 189 ? 27.267 34.718 7.367 1.00 8.65 184 HIS A C 1
ATOM 1436 O O . HIS A 1 189 ? 27.632 34.446 6.203 1.00 6.87 184 HIS A O 1
ATOM 1443 N N . ARG A 1 190 ? 26.780 33.815 8.221 1.00 8.53 185 ARG A N 1
ATOM 1444 C CA . ARG A 1 190 ? 26.662 32.391 7.866 1.00 9.71 185 ARG A CA 1
ATOM 1445 C C . ARG A 1 190 ? 25.691 32.236 6.694 1.00 8.97 185 ARG A C 1
ATOM 1446 O O . ARG A 1 190 ? 26.010 31.570 5.738 1.00 7.33 185 ARG A O 1
ATOM 1454 N N . TYR A 1 191 ? 24.507 32.889 6.773 1.00 8.52 186 TYR A N 1
ATOM 1455 C CA . TYR A 1 191 ? 23.470 32.734 5.792 1.00 8.44 186 TYR A CA 1
ATOM 1456 C C . TYR A 1 191 ? 23.928 33.277 4.426 1.00 7.63 186 TYR A C 1
ATOM 1457 O O . TYR A 1 191 ? 23.805 32.562 3.430 1.00 6.87 186 TYR A O 1
ATOM 1466 N N . VAL A 1 192 ? 24.434 34.518 4.373 1.00 6.90 187 VAL A N 1
ATOM 1467 C CA . VAL A 1 192 ? 24.717 35.136 3.067 1.00 6.99 187 VAL A CA 1
ATOM 1468 C C . VAL A 1 192 ? 25.967 34.530 2.410 1.00 6.81 187 VAL A C 1
ATOM 1469 O O . VAL A 1 192 ? 26.079 34.500 1.165 1.00 7.28 187 VAL A O 1
ATOM 1473 N N . SER A 1 193 ? 26.936 34.084 3.200 1.00 6.62 188 SER A N 1
ATOM 1474 C CA . SER A 1 193 ? 28.136 33.482 2.629 1.00 6.75 188 SER A CA 1
ATOM 1475 C C . SER A 1 193 ? 27.777 32.161 1.925 1.00 7.01 188 SER A C 1
ATOM 1476 O O . SER A 1 193 ? 28.204 31.917 0.782 1.00 7.00 188 SER A O 1
ATOM 1479 N N . ALA A 1 194 ? 26.993 31.322 2.603 1.00 7.18 189 ALA A N 1
ATOM 1480 C CA . ALA A 1 194 ? 26.581 30.016 2.070 1.00 7.59 189 ALA A CA 1
ATOM 1481 C C . ALA A 1 194 ? 25.627 30.219 0.890 1.00 8.03 189 ALA A C 1
ATOM 1482 O O . ALA A 1 194 ? 25.773 29.525 -0.162 1.00 9.19 189 ALA A O 1
ATOM 1484 N N . ARG A 1 195 ? 24.748 31.223 0.996 1.00 8.09 190 ARG A N 1
ATOM 1485 C CA . ARG A 1 195 ? 23.755 31.513 -0.021 1.00 8.21 190 ARG A CA 1
ATOM 1486 C C . ARG A 1 195 ? 24.464 31.985 -1.284 1.00 7.84 190 ARG A C 1
ATOM 1487 O O . ARG A 1 195 ? 24.125 31.496 -2.411 1.00 7.19 190 ARG A O 1
ATOM 1495 N N . ALA A 1 196 ? 25.449 32.885 -1.114 1.00 7.07 191 ALA A N 1
ATOM 1496 C CA . ALA A 1 196 ? 26.225 33.401 -2.249 1.00 7.18 191 ALA A CA 1
ATOM 1497 C C . ALA A 1 196 ? 26.871 32.251 -3.023 1.00 6.85 191 ALA A C 1
ATOM 1498 O O . ALA A 1 196 ? 26.827 32.221 -4.242 1.00 6.45 191 ALA A O 1
ATOM 1500 N N . CYS A 1 197 ? 27.467 31.299 -2.308 1.00 7.31 192 CYS A N 1
ATOM 1501 C CA . CYS A 1 197 ? 28.180 30.194 -2.939 1.00 7.59 192 CYS A CA 1
ATOM 1502 C C . CYS A 1 197 ? 27.197 29.287 -3.699 1.00 8.13 192 CYS A C 1
ATOM 1503 O O . CYS A 1 197 ? 27.488 28.838 -4.839 1.00 7.09 192 CYS A O 1
ATOM 1506 N N . GLU A 1 198 ? 26.019 29.069 -3.118 1.00 9.09 193 GLU A N 1
ATOM 1507 C CA . GLU A 1 198 ? 24.971 28.253 -3.787 1.00 10.61 193 GLU A CA 1
ATOM 1508 C C . GLU A 1 198 ? 24.489 28.925 -5.072 1.00 9.63 193 GLU A C 1
ATOM 1509 O O . GLU A 1 198 ? 24.337 28.257 -6.077 1.00 8.84 193 GLU A O 1
ATOM 1515 N N . ILE A 1 199 ? 24.250 30.244 -5.017 1.00 9.34 194 ILE A N 1
ATOM 1516 C CA A ILE A 1 199 ? 23.800 31.029 -6.175 0.50 8.82 194 ILE A CA 1
ATOM 1517 C CA B ILE A 1 199 ? 23.782 30.970 -6.190 0.50 8.81 194 ILE A CA 1
ATOM 1518 C C . ILE A 1 199 ? 24.869 31.005 -7.274 1.00 8.22 194 ILE A C 1
ATOM 1519 O O . ILE A 1 199 ? 24.547 31.080 -8.458 1.00 7.82 194 ILE A O 1
ATOM 1528 N N . LEU A 1 200 ? 26.140 31.057 -6.865 1.00 6.86 195 LEU A N 1
ATOM 1529 C CA . LEU A 1 200 ? 27.232 31.264 -7.795 1.00 6.75 195 LEU A CA 1
ATOM 1530 C C . LEU A 1 200 ? 27.823 29.924 -8.258 1.00 6.53 195 LEU A C 1
ATOM 1531 O O . LEU A 1 200 ? 28.676 29.906 -9.078 1.00 6.16 195 LEU A O 1
ATOM 1536 N N . GLY A 1 201 ? 27.370 28.804 -7.706 1.00 6.46 196 GLY A N 1
ATOM 1537 C CA . GLY A 1 201 ? 27.915 27.514 -8.114 1.00 6.70 196 GLY A CA 1
ATOM 1538 C C . GLY A 1 201 ? 29.303 27.258 -7.566 1.00 7.12 196 GLY A C 1
ATOM 1539 O O . GLY A 1 201 ? 30.074 26.534 -8.190 1.00 7.04 196 GLY A O 1
ATOM 1540 N N . LEU A 1 202 ? 29.614 27.793 -6.375 1.00 7.27 197 LEU A N 1
ATOM 1541 C CA . LEU A 1 202 ? 30.931 27.655 -5.826 1.00 7.99 197 LEU A CA 1
ATOM 1542 C C . LEU A 1 202 ? 30.893 26.693 -4.638 1.00 8.25 197 LEU A C 1
ATOM 1543 O O . LEU A 1 202 ? 29.944 26.656 -3.900 1.00 7.75 197 LEU A O 1
ATOM 1548 N N . ASP A 1 203 ? 32.014 26.015 -4.405 1.00 8.72 198 ASP A N 1
ATOM 1549 C CA . ASP A 1 203 ? 32.230 25.203 -3.219 1.00 8.89 198 ASP A CA 1
ATOM 1550 C C . ASP A 1 203 ? 32.615 26.142 -2.069 1.00 8.83 198 ASP A C 1
ATOM 1551 O O . ASP A 1 203 ? 33.703 26.714 -2.026 1.00 9.00 198 ASP A O 1
ATOM 1556 N N . TYR A 1 204 ? 31.705 26.245 -1.108 1.00 9.43 199 TYR A N 1
ATOM 1557 C CA . TYR A 1 204 ? 31.882 27.028 0.088 1.00 9.62 199 TYR A CA 1
ATOM 1558 C C . TYR A 1 204 ? 33.241 26.772 0.746 1.00 9.95 199 TYR A C 1
ATOM 1559 O O . TYR A 1 204 ? 33.907 27.715 1.228 1.00 9.48 199 TYR A O 1
ATOM 1568 N N . ASP A 1 205 ? 33.674 25.508 0.790 1.00 10.05 200 ASP A N 1
ATOM 1569 C CA . ASP A 1 205 ? 34.871 25.136 1.528 1.00 11.63 200 ASP A CA 1
ATOM 1570 C C . ASP A 1 205 ? 36.168 25.475 0.774 1.00 11.44 200 ASP A C 1
ATOM 1571 O O . ASP A 1 205 ? 37.260 25.234 1.283 1.00 12.50 200 ASP A O 1
ATOM 1576 N N . LYS A 1 206 ? 36.070 26.058 -0.414 1.00 10.98 201 LYS A N 1
ATOM 1577 C CA . LYS A 1 206 ? 37.247 26.391 -1.213 1.00 12.14 201 LYS A CA 1
ATOM 1578 C C . LYS A 1 206 ? 37.231 27.874 -1.640 1.00 10.24 201 LYS A C 1
ATOM 1579 O O . LYS A 1 206 ? 37.968 28.250 -2.578 1.00 11.63 201 LYS A O 1
ATOM 1585 N N . THR A 1 207 ? 36.328 28.658 -1.056 1.00 8.30 202 THR A N 1
ATOM 1586 C CA . THR A 1 207 ? 36.083 30.019 -1.472 1.00 7.81 202 THR A CA 1
ATOM 1587 C C . THR A 1 207 ? 36.524 30.974 -0.363 1.00 7.39 202 THR A C 1
ATOM 1588 O O . THR A 1 207 ? 36.319 30.714 0.830 1.00 7.41 202 THR A O 1
ATOM 1592 N N . ARG A 1 208 ? 37.146 32.086 -0.752 1.00 6.88 203 ARG A N 1
ATOM 1593 C CA . ARG A 1 208 ? 37.452 33.184 0.138 1.00 6.68 203 ARG A CA 1
ATOM 1594 C C . ARG A 1 208 ? 36.377 34.270 -0.021 1.00 6.05 203 ARG A C 1
ATOM 1595 O O . ARG A 1 208 ? 36.175 34.804 -1.144 1.00 5.17 203 ARG A O 1
ATOM 1603 N N . ILE A 1 209 ? 35.697 34.568 1.087 1.00 5.65 204 ILE A N 1
ATOM 1604 C CA . ILE A 1 209 ? 34.501 35.408 1.081 1.00 5.63 204 ILE A CA 1
ATOM 1605 C C . ILE A 1 209 ? 34.680 36.564 2.061 1.00 5.34 204 ILE A C 1
ATOM 1606 O O . ILE A 1 209 ? 35.055 36.325 3.189 1.00 5.49 204 ILE A O 1
ATOM 1611 N N . ILE A 1 210 ? 34.334 37.772 1.624 1.00 5.22 205 ILE A N 1
ATOM 1612 C CA . ILE A 1 210 ? 34.153 38.911 2.510 1.00 5.23 205 ILE A CA 1
ATOM 1613 C C . ILE A 1 210 ? 32.658 39.243 2.539 1.00 5.02 205 ILE A C 1
ATOM 1614 O O . ILE A 1 210 ? 32.056 39.478 1.507 1.00 4.56 205 ILE A O 1
ATOM 1619 N N . THR A 1 211 ? 32.068 39.237 3.749 1.00 5.41 206 THR A N 1
ATOM 1620 C CA . THR A 1 211 ? 30.673 39.510 3.909 1.00 5.58 206 THR A CA 1
ATOM 1621 C C . THR A 1 211 ? 30.510 40.786 4.711 1.00 5.75 206 THR A C 1
ATOM 1622 O O . THR A 1 211 ? 31.081 40.896 5.791 1.00 5.90 206 THR A O 1
ATOM 1626 N N . ALA A 1 212 ? 29.752 41.730 4.159 1.00 6.14 207 ALA A N 1
ATOM 1627 C CA . ALA A 1 212 ? 29.553 43.033 4.746 1.00 6.77 207 ALA A CA 1
ATOM 1628 C C . ALA A 1 212 ? 28.076 43.172 5.101 1.00 8.09 207 ALA A C 1
ATOM 1629 O O . ALA A 1 212 ? 27.253 43.316 4.230 1.00 8.08 207 ALA A O 1
ATOM 1631 N N . HIS A 1 213 ? 27.757 42.991 6.387 1.00 9.21 208 HIS A N 1
ATOM 1632 C CA . HIS A 1 213 ? 26.430 43.164 6.916 1.00 10.60 208 HIS A CA 1
ATOM 1633 C C . HIS A 1 213 ? 26.333 44.604 7.403 1.00 11.16 208 HIS A C 1
ATOM 1634 O O . HIS A 1 213 ? 26.784 44.899 8.502 1.00 10.81 208 HIS A O 1
ATOM 1641 N N . ILE A 1 214 ? 25.762 45.461 6.563 1.00 12.52 209 ILE A N 1
ATOM 1642 C CA . ILE A 1 214 ? 25.680 46.875 6.852 1.00 13.49 209 ILE A CA 1
ATOM 1643 C C . ILE A 1 214 ? 24.216 47.178 7.172 1.00 14.33 209 ILE A C 1
ATOM 1644 O O . ILE A 1 214 ? 23.371 47.180 6.298 1.00 15.39 209 ILE A O 1
ATOM 1649 N N . GLY A 1 215 ? 23.935 47.366 8.456 1.00 16.18 210 GLY A N 1
ATOM 1650 C CA . GLY A 1 215 ? 22.676 47.889 8.898 1.00 18.83 210 GLY A CA 1
ATOM 1651 C C . GLY A 1 215 ? 22.895 48.970 9.921 1.00 19.25 210 GLY A C 1
ATOM 1652 O O . GLY A 1 215 ? 23.941 49.658 9.925 1.00 22.33 210 GLY A O 1
ATOM 1653 N N . ASN A 1 216 ? 21.951 49.100 10.841 1.00 19.17 211 ASN A N 1
ATOM 1654 C CA . ASN A 1 216 ? 22.118 50.094 11.880 1.00 20.20 211 ASN A CA 1
ATOM 1655 C C . ASN A 1 216 ? 23.326 49.708 12.730 1.00 18.53 211 ASN A C 1
ATOM 1656 O O . ASN A 1 216 ? 24.097 50.589 13.142 1.00 19.62 211 ASN A O 1
ATOM 1661 N N . GLY A 1 217 ? 23.438 48.401 13.038 1.00 14.88 212 GLY A N 1
ATOM 1662 C CA . GLY A 1 217 ? 24.694 47.773 13.413 1.00 13.04 212 GLY A CA 1
ATOM 1663 C C . GLY A 1 217 ? 25.366 47.265 12.145 1.00 11.40 212 GLY A C 1
ATOM 1664 O O . GLY A 1 217 ? 24.678 46.847 11.208 1.00 10.58 212 GLY A O 1
ATOM 1665 N N . ALA A 1 218 ? 26.699 47.368 12.082 1.00 10.88 213 ALA A N 1
ATOM 1666 C CA . ALA A 1 218 ? 27.450 47.037 10.816 1.00 10.10 213 ALA A CA 1
ATOM 1667 C C . ALA A 1 218 ? 28.691 46.204 11.170 1.00 9.71 213 ALA A C 1
ATOM 1668 O O . ALA A 1 218 ? 29.362 46.455 12.164 1.00 9.90 213 ALA A O 1
ATOM 1670 N N . SER A 1 219 ? 28.932 45.149 10.387 1.00 9.07 214 SER A N 1
ATOM 1671 C CA . SER A 1 219 ? 30.064 44.303 10.568 1.00 8.39 214 SER A CA 1
ATOM 1672 C C . SER A 1 219 ? 30.495 43.746 9.205 1.00 7.77 214 SER A C 1
ATOM 1673 O O . SER A 1 219 ? 29.712 43.696 8.261 1.00 7.73 214 SER A O 1
ATOM 1676 N N . ILE A 1 220 ? 31.755 43.365 9.134 1.00 7.02 215 ILE A N 1
ATOM 1677 C CA . ILE A 1 220 ? 32.311 42.765 7.985 1.00 6.96 215 ILE A CA 1
ATOM 1678 C C . ILE A 1 220 ? 33.144 41.583 8.471 1.00 7.05 215 ILE A C 1
ATOM 1679 O O . ILE A 1 220 ? 33.779 41.664 9.555 1.00 6.32 215 ILE A O 1
ATOM 1684 N N . ALA A 1 221 ? 33.109 40.480 7.716 1.00 6.46 216 ALA A N 1
ATOM 1685 C CA . ALA A 1 221 ? 33.775 39.253 8.092 1.00 6.51 216 ALA A CA 1
ATOM 1686 C C . ALA A 1 221 ? 34.618 38.724 6.939 1.00 6.61 216 ALA A C 1
ATOM 1687 O O . ALA A 1 221 ? 34.276 38.959 5.759 1.00 7.10 216 ALA A O 1
ATOM 1689 N N . ALA A 1 222 ? 35.715 38.033 7.296 1.00 6.43 217 ALA A N 1
ATOM 1690 C CA . ALA A 1 222 ? 36.531 37.288 6.354 1.00 6.64 217 ALA A CA 1
ATOM 1691 C C . ALA A 1 222 ? 36.304 35.796 6.629 1.00 6.81 217 ALA A C 1
ATOM 1692 O O . ALA A 1 222 ? 36.500 35.323 7.747 1.00 5.97 217 ALA A O 1
ATOM 1694 N N . ILE A 1 223 ? 35.835 35.087 5.605 1.00 7.25 218 ILE A N 1
ATOM 1695 C CA . ILE A 1 223 ? 35.513 33.683 5.675 1.00 7.57 218 ILE A CA 1
ATOM 1696 C C . ILE A 1 223 ? 36.384 32.987 4.633 1.00 8.05 218 ILE A C 1
ATOM 1697 O O . ILE A 1 223 ? 36.181 33.200 3.420 1.00 7.87 218 ILE A O 1
ATOM 1702 N N . LYS A 1 224 ? 37.344 32.195 5.102 1.00 7.93 219 LYS A N 1
ATOM 1703 C CA . LYS A 1 224 ? 38.301 31.564 4.227 1.00 9.44 219 LYS A CA 1
ATOM 1704 C C . LYS A 1 224 ? 38.103 30.053 4.242 1.00 8.74 219 LYS A C 1
ATOM 1705 O O . LYS A 1 224 ? 38.154 29.405 5.281 1.00 8.36 219 LYS A O 1
ATOM 1711 N N . ASN A 1 225 ? 37.837 29.507 3.064 1.00 8.84 220 ASN A N 1
ATOM 1712 C CA . ASN A 1 225 ? 37.725 28.050 2.876 1.00 10.00 220 ASN A CA 1
ATOM 1713 C C . ASN A 1 225 ? 36.771 27.465 3.902 1.00 9.40 220 ASN A C 1
ATOM 1714 O O . ASN A 1 225 ? 37.069 26.430 4.493 1.00 8.96 220 ASN A O 1
ATOM 1719 N N . GLY A 1 226 ? 35.636 28.132 4.082 1.00 9.01 221 GLY A N 1
ATOM 1720 C CA . GLY A 1 226 ? 34.503 27.596 4.826 1.00 9.96 221 GLY A CA 1
ATOM 1721 C C . GLY A 1 226 ? 34.539 27.884 6.314 1.00 9.75 221 GLY A C 1
ATOM 1722 O O . GLY A 1 226 ? 33.706 27.366 7.041 1.00 10.53 221 GLY A O 1
ATOM 1723 N N . LYS A 1 227 ? 35.525 28.655 6.788 1.00 10.32 222 LYS A N 1
ATOM 1724 C CA . LYS A 1 227 ? 35.646 28.966 8.209 1.00 10.93 222 LYS A CA 1
ATOM 1725 C C . LYS A 1 227 ? 35.934 30.461 8.398 1.00 9.69 222 LYS A C 1
ATOM 1726 O O . LYS A 1 227 ? 36.761 31.053 7.709 1.00 8.31 222 LYS A O 1
ATOM 1732 N N . ALA A 1 228 ? 35.234 31.063 9.357 1.00 8.47 223 ALA A N 1
ATOM 1733 C CA . ALA A 1 228 ? 35.440 32.460 9.639 1.00 8.15 223 ALA A CA 1
ATOM 1734 C C . ALA A 1 228 ? 36.879 32.625 10.139 1.00 7.74 223 ALA A C 1
ATOM 1735 O O . ALA A 1 228 ? 37.334 31.883 10.998 1.00 7.48 223 ALA A O 1
ATOM 1737 N N . LEU A 1 229 ? 37.547 33.682 9.660 1.00 7.03 224 LEU A N 1
ATOM 1738 C CA . LEU A 1 229 ? 38.921 33.989 10.012 1.00 7.32 224 LEU A CA 1
ATOM 1739 C C . LEU A 1 229 ? 38.958 35.246 10.872 1.00 7.02 224 LEU A C 1
ATOM 1740 O O . LEU A 1 229 ? 39.776 35.298 11.812 1.00 9.04 224 LEU A O 1
ATOM 1745 N N . ASP A 1 230 ? 38.188 36.278 10.516 1.00 6.23 225 ASP A N 1
ATOM 1746 C CA . ASP A 1 230 ? 38.228 37.578 11.203 1.00 6.54 225 ASP A CA 1
ATOM 1747 C C . ASP A 1 230 ? 36.855 38.234 11.029 1.00 6.09 225 ASP A C 1
ATOM 1748 O O . ASP A 1 230 ? 36.086 37.873 10.143 1.00 5.69 225 ASP A O 1
ATOM 1753 N N . VAL A 1 231 ? 36.550 39.158 11.940 1.00 6.13 226 VAL A N 1
ATOM 1754 C CA . VAL A 1 231 ? 35.321 39.900 11.925 1.00 6.16 226 VAL A CA 1
ATOM 1755 C C . VAL A 1 231 ? 35.576 41.258 12.592 1.00 6.21 226 VAL A C 1
ATOM 1756 O O . VAL A 1 231 ? 36.410 41.350 13.478 1.00 5.99 226 VAL A O 1
ATOM 1760 N N . SER A 1 232 ? 34.854 42.306 12.147 1.00 6.22 227 SER A N 1
ATOM 1761 C CA . SER A 1 232 ? 35.184 43.698 12.507 1.00 6.63 227 SER A CA 1
ATOM 1762 C C . SER A 1 232 ? 34.644 44.004 13.918 1.00 7.65 227 SER A C 1
ATOM 1763 O O . SER A 1 232 ? 35.177 44.858 14.595 1.00 7.63 227 SER A O 1
ATOM 1766 N N . LEU A 1 233 ? 33.554 43.317 14.317 1.00 8.85 228 LEU A N 1
ATOM 1767 C CA . LEU A 1 233 ? 33.014 43.483 15.666 1.00 9.87 228 LEU A CA 1
ATOM 1768 C C . LEU A 1 233 ? 33.919 42.765 16.665 1.00 11.63 228 LEU A C 1
ATOM 1769 O O . LEU A 1 233 ? 34.589 41.757 16.333 1.00 11.09 228 LEU A O 1
ATOM 1774 N N . GLY A 1 234 ? 33.906 43.242 17.915 1.00 11.55 229 GLY A N 1
ATOM 1775 C CA . GLY A 1 234 ? 34.857 42.729 18.865 1.00 12.49 229 GLY A CA 1
ATOM 1776 C C . GLY A 1 234 ? 34.221 41.844 19.929 1.00 12.00 229 GLY A C 1
ATOM 1777 O O . GLY A 1 234 ? 33.435 40.948 19.671 1.00 11.59 229 GLY A O 1
ATOM 1778 N N . MET A 1 235 ? 34.660 42.072 21.150 1.00 13.56 230 MET A N 1
ATOM 1779 C CA . MET A 1 235 ? 33.986 41.578 22.306 1.00 14.61 230 MET A CA 1
ATOM 1780 C C . MET A 1 235 ? 32.653 42.301 22.459 1.00 15.23 230 MET A C 1
ATOM 1781 O O . MET A 1 235 ? 31.737 41.781 23.072 1.00 16.90 230 MET A O 1
ATOM 1786 N N . THR A 1 236 ? 32.603 43.551 21.998 1.00 15.70 231 THR A N 1
ATOM 1787 C CA . THR A 1 236 ? 31.424 44.384 22.051 1.00 15.80 231 THR A CA 1
ATOM 1788 C C . THR A 1 236 ? 31.087 44.827 20.639 1.00 16.59 231 THR A C 1
ATOM 1789 O O . THR A 1 236 ? 31.968 44.862 19.771 1.00 19.58 231 THR A O 1
ATOM 1793 N N . PRO A 1 237 ? 29.836 45.253 20.407 1.00 16.90 232 PRO A N 1
ATOM 1794 C CA . PRO A 1 237 ? 29.403 45.682 19.078 1.00 19.07 232 PRO A CA 1
ATOM 1795 C C . PRO A 1 237 ? 29.752 47.136 18.714 1.00 18.39 232 PRO A C 1
ATOM 1796 O O . PRO A 1 237 ? 29.172 47.659 17.761 1.00 18.20 232 PRO A O 1
ATOM 1800 N N . VAL A 1 238 ? 30.689 47.773 19.436 1.00 16.74 233 VAL A N 1
ATOM 1801 C CA . VAL A 1 238 ? 31.081 49.134 19.062 1.00 18.47 233 VAL A CA 1
ATOM 1802 C C . VAL A 1 238 ? 32.240 49.121 18.050 1.00 17.09 233 VAL A C 1
ATOM 1803 O O . VAL A 1 238 ? 32.363 50.077 17.292 1.00 16.40 233 VAL A O 1
ATOM 1807 N N . GLU A 1 239 ? 33.022 48.032 17.997 1.00 13.73 234 GLU A N 1
ATOM 1808 C CA . GLU A 1 239 ? 34.239 47.958 17.225 1.00 12.32 234 GLU A CA 1
ATOM 1809 C C . GLU A 1 239 ? 33.915 47.813 15.729 1.00 10.63 234 GLU A C 1
ATOM 1810 O O . GLU A 1 239 ? 32.879 47.228 15.348 1.00 9.24 234 GLU A O 1
ATOM 1816 N N . GLY A 1 240 ? 34.829 48.354 14.920 1.00 10.42 235 GLY A N 1
ATOM 1817 C CA . GLY A 1 240 ? 34.903 48.074 13.512 1.00 10.16 235 GLY A CA 1
ATOM 1818 C C . GLY A 1 240 ? 34.371 49.220 12.677 1.00 10.25 235 GLY A C 1
ATOM 1819 O O . GLY A 1 240 ? 34.913 50.348 12.673 1.00 9.32 235 GLY A O 1
ATOM 1820 N N . LEU A 1 241 ? 33.320 48.925 11.905 1.00 11.10 236 LEU A N 1
ATOM 1821 C CA . LEU A 1 241 ? 32.781 49.877 10.951 1.00 11.23 236 LEU A CA 1
ATOM 1822 C C . LEU A 1 241 ? 32.045 50.984 11.710 1.00 11.70 236 LEU A C 1
ATOM 1823 O O . LEU A 1 241 ? 31.545 50.807 12.810 1.00 11.50 236 LEU A O 1
ATOM 1828 N N . MET A 1 242 ? 31.978 52.131 11.057 1.00 11.84 237 MET A N 1
ATOM 1829 C CA . MET A 1 242 ? 31.098 53.206 11.461 1.00 12.82 237 MET A CA 1
ATOM 1830 C C . MET A 1 242 ? 29.646 52.719 11.335 1.00 13.10 237 MET A C 1
ATOM 1831 O O . MET A 1 242 ? 29.299 52.001 10.407 1.00 12.81 237 MET A O 1
ATOM 1836 N N . MET A 1 243 ? 28.813 53.035 12.330 1.00 12.51 238 MET A N 1
ATOM 1837 C CA . MET A 1 243 ? 27.431 52.564 12.354 1.00 13.64 238 MET A CA 1
ATOM 1838 C C . MET A 1 243 ? 26.472 53.747 12.581 1.00 12.73 238 MET A C 1
ATOM 1839 O O . MET A 1 243 ? 26.920 54.918 12.578 1.00 11.03 238 MET A O 1
ATOM 1844 N N . GLY A 1 244 ? 25.178 53.431 12.775 1.00 12.47 239 GLY A N 1
ATOM 1845 C CA . GLY A 1 244 ? 24.136 54.432 12.990 1.00 12.70 239 GLY A CA 1
ATOM 1846 C C . GLY A 1 244 ? 24.460 55.414 14.105 1.00 12.84 239 GLY A C 1
ATOM 1847 O O . GLY A 1 244 ? 24.497 56.624 13.882 1.00 13.83 239 GLY A O 1
ATOM 1848 N N . THR A 1 245 ? 24.723 54.877 15.294 1.00 13.48 240 THR A N 1
ATOM 1849 C CA . THR A 1 245 ? 25.029 55.665 16.499 1.00 14.49 240 THR A CA 1
ATOM 1850 C C . THR A 1 245 ? 26.317 55.190 17.195 1.00 14.65 240 THR A C 1
ATOM 1851 O O . THR A 1 245 ? 26.725 55.768 18.233 1.00 14.81 240 THR A O 1
ATOM 1855 N N . ARG A 1 246 ? 26.953 54.119 16.681 1.00 14.65 241 ARG A N 1
ATOM 1856 C CA . ARG A 1 246 ? 28.168 53.598 17.275 1.00 15.25 241 ARG A CA 1
ATOM 1857 C C . ARG A 1 246 ? 29.372 54.085 16.469 1.00 13.75 241 ARG A C 1
ATOM 1858 O O . ARG A 1 246 ? 29.315 54.239 15.232 1.00 12.69 241 ARG A O 1
ATOM 1866 N N . SER A 1 247 ? 30.463 54.302 17.191 1.00 12.31 242 SER A N 1
ATOM 1867 C CA . SER A 1 247 ? 31.678 54.931 16.676 1.00 12.99 242 SER A CA 1
ATOM 1868 C C . SER A 1 247 ? 32.394 54.045 15.662 1.00 12.92 242 SER A C 1
ATOM 1869 O O . SER A 1 247 ? 32.992 54.556 14.746 1.00 14.16 242 SER A O 1
ATOM 1872 N N . GLY A 1 248 ? 32.369 52.729 15.879 1.00 12.48 243 GLY A N 1
ATOM 1873 C CA . GLY A 1 248 ? 33.357 51.865 15.280 1.00 12.51 243 GLY A CA 1
ATOM 1874 C C . GLY A 1 248 ? 34.722 52.144 15.871 1.00 12.83 243 GLY A C 1
ATOM 1875 O O . GLY A 1 248 ? 34.822 52.686 16.981 1.00 11.79 243 GLY A O 1
ATOM 1876 N N . ASP A 1 249 ? 35.771 51.764 15.111 1.00 12.83 244 ASP A N 1
ATOM 1877 C CA . ASP A 1 249 ? 37.168 51.899 15.495 1.00 13.30 244 ASP A CA 1
ATOM 1878 C C . ASP A 1 249 ? 37.465 53.355 15.849 1.00 14.25 244 ASP A C 1
ATOM 1879 O O . ASP A 1 249 ? 37.150 54.256 15.106 1.00 12.63 244 ASP A O 1
ATOM 1884 N N . VAL A 1 250 ? 38.086 53.538 17.016 1.00 14.16 245 VAL A N 1
ATOM 1885 C CA . VAL A 1 250 ? 38.575 54.824 17.450 1.00 17.11 245 VAL A CA 1
ATOM 1886 C C . VAL A 1 250 ? 39.863 54.603 18.240 1.00 14.58 245 VAL A C 1
ATOM 1887 O O . VAL A 1 250 ? 40.076 53.577 18.858 1.00 14.53 245 VAL A O 1
ATOM 1891 N N . ASP A 1 251 ? 40.709 55.630 18.241 1.00 15.19 246 ASP A N 1
ATOM 1892 C CA . ASP A 1 251 ? 41.986 55.640 18.956 1.00 13.83 246 ASP A CA 1
ATOM 1893 C C . ASP A 1 251 ? 41.685 55.404 20.433 1.00 13.41 246 ASP A C 1
ATOM 1894 O O . ASP A 1 251 ? 40.963 56.178 21.030 1.00 11.86 246 ASP A O 1
ATOM 1899 N N . PRO A 1 252 ? 42.226 54.335 21.064 1.00 14.23 247 PRO A N 1
ATOM 1900 C CA . PRO A 1 252 ? 41.969 54.075 22.481 1.00 14.79 247 PRO A CA 1
ATOM 1901 C C . PRO A 1 252 ? 42.337 55.274 23.364 1.00 15.20 247 PRO A C 1
ATOM 1902 O O . PRO A 1 252 ? 41.691 55.523 24.398 1.00 17.51 247 PRO A O 1
ATOM 1906 N N . GLY A 1 253 ? 43.386 55.993 22.957 1.00 15.59 248 GLY A N 1
ATOM 1907 C CA . GLY A 1 253 ? 43.847 57.173 23.673 1.00 16.62 248 GLY A CA 1
ATOM 1908 C C . GLY A 1 253 ? 42.894 58.357 23.583 1.00 17.49 248 GLY A C 1
ATOM 1909 O O . GLY A 1 253 ? 42.951 59.245 24.418 1.00 18.01 248 GLY A O 1
ATOM 1910 N N . VAL A 1 254 ? 42.078 58.428 22.527 1.00 17.19 249 VAL A N 1
ATOM 1911 C CA . VAL A 1 254 ? 41.052 59.451 22.412 1.00 18.55 249 VAL A CA 1
ATOM 1912 C C . VAL A 1 254 ? 39.989 59.218 23.503 1.00 20.11 249 VAL A C 1
ATOM 1913 O O . VAL A 1 254 ? 39.478 60.166 24.079 1.00 16.95 249 VAL A O 1
ATOM 1917 N N . LEU A 1 255 ? 39.679 57.956 23.795 1.00 22.62 250 LEU A N 1
ATOM 1918 C CA . LEU A 1 255 ? 38.658 57.637 24.783 1.00 24.87 250 LEU A CA 1
ATOM 1919 C C . LEU A 1 255 ? 39.109 58.111 26.171 1.00 23.22 250 LEU A C 1
ATOM 1920 O O . LEU A 1 255 ? 38.346 58.794 26.848 1.00 20.35 250 LEU A O 1
ATOM 1925 N N . THR A 1 256 ? 40.344 57.788 26.563 1.00 22.64 251 THR A N 1
ATOM 1926 C CA . THR A 1 256 ? 40.857 58.248 27.871 1.00 23.58 251 THR A CA 1
ATOM 1927 C C . THR A 1 256 ? 40.999 59.787 27.872 1.00 24.93 251 THR A C 1
ATOM 1928 O O . THR A 1 256 ? 40.761 60.454 28.877 1.00 22.95 251 THR A O 1
ATOM 1932 N N . PHE A 1 257 ? 41.359 60.374 26.736 1.00 23.79 252 PHE A N 1
ATOM 1933 C CA . PHE A 1 257 ? 41.478 61.802 26.648 1.00 24.28 252 PHE A CA 1
ATOM 1934 C C . PHE A 1 257 ? 40.108 62.461 26.887 1.00 23.45 252 PHE A C 1
ATOM 1935 O O . PHE A 1 257 ? 40.030 63.451 27.624 1.00 20.10 252 PHE A O 1
ATOM 1943 N N . LEU A 1 258 ? 39.041 61.927 26.277 1.00 20.12 253 LEU A N 1
ATOM 1944 C CA . LEU A 1 258 ? 37.696 62.539 26.403 1.00 22.29 253 LEU A CA 1
ATOM 1945 C C . LEU A 1 258 ? 37.133 62.326 27.818 1.00 24.09 253 LEU A C 1
ATOM 1946 O O . LEU A 1 258 ? 36.362 63.128 28.294 1.00 23.53 253 LEU A O 1
ATOM 1951 N N . MET A 1 259 ? 37.525 61.239 28.476 1.00 26.24 254 MET A N 1
ATOM 1952 C CA . MET A 1 259 ? 37.116 60.987 29.854 1.00 27.85 254 MET A CA 1
ATOM 1953 C C . MET A 1 259 ? 37.613 62.100 30.778 1.00 31.82 254 MET A C 1
ATOM 1954 O O . MET A 1 259 ? 36.867 62.579 31.609 1.00 31.43 254 MET A O 1
ATOM 1959 N N . GLU A 1 260 ? 38.886 62.478 30.654 1.00 33.96 255 GLU A N 1
ATOM 1960 C CA . GLU A 1 260 ? 39.453 63.572 31.439 1.00 37.10 255 GLU A CA 1
ATOM 1961 C C . GLU A 1 260 ? 38.847 64.910 30.971 1.00 35.56 255 GLU A C 1
ATOM 1962 O O . GLU A 1 260 ? 38.411 65.705 31.793 1.00 34.87 255 GLU A O 1
ATOM 1968 N N . ALA A 1 261 ? 38.797 65.149 29.657 1.00 30.49 256 ALA A N 1
ATOM 1969 C CA . ALA A 1 261 ? 38.387 66.446 29.107 1.00 29.74 256 ALA A CA 1
ATOM 1970 C C . ALA A 1 261 ? 36.888 66.752 29.341 1.00 29.69 256 ALA A C 1
ATOM 1971 O O . ALA A 1 261 ? 36.523 67.903 29.458 1.00 27.67 256 ALA A O 1
ATOM 1973 N N . GLU A 1 262 ? 36.017 65.737 29.345 1.00 31.30 257 GLU A N 1
ATOM 1974 C CA . GLU A 1 262 ? 34.569 65.943 29.498 1.00 32.69 257 GLU A CA 1
ATOM 1975 C C . GLU A 1 262 ? 34.072 65.432 30.861 1.00 34.43 257 GLU A C 1
ATOM 1976 O O . GLU A 1 262 ? 32.871 65.445 31.114 1.00 33.31 257 GLU A O 1
ATOM 1982 N N . GLY A 1 263 ? 34.991 64.980 31.717 1.00 35.14 258 GLY A N 1
ATOM 1983 C CA . GLY A 1 263 ? 34.681 64.417 33.040 1.00 36.48 258 GLY A CA 1
ATOM 1984 C C . GLY A 1 263 ? 33.697 63.257 32.970 1.00 37.74 258 GLY A C 1
ATOM 1985 O O . GLY A 1 263 ? 32.699 63.233 33.688 1.00 37.86 258 GLY A O 1
ATOM 1986 N N . LEU A 1 264 ? 33.971 62.297 32.081 1.00 35.46 259 LEU A N 1
ATOM 1987 C CA . LEU A 1 264 ? 33.147 61.110 31.906 1.00 34.49 259 LEU A CA 1
ATOM 1988 C C . LEU A 1 264 ? 33.819 59.927 32.605 1.00 37.03 259 LEU A C 1
ATOM 1989 O O . LEU A 1 264 ? 35.032 59.774 32.582 1.00 38.65 259 LEU A O 1
ATOM 1994 N N . GLN A 1 265 ? 32.985 59.082 33.208 1.00 36.17 260 GLN A N 1
ATOM 1995 C CA . GLN A 1 265 ? 33.353 57.803 33.747 1.00 36.65 260 GLN A CA 1
ATOM 1996 C C . GLN A 1 265 ? 33.133 56.730 32.668 1.00 34.90 260 GLN A C 1
ATOM 1997 O O . GLN A 1 265 ? 32.661 57.038 31.548 1.00 32.42 260 GLN A O 1
ATOM 2003 N N . ALA A 1 266 ? 33.420 55.474 33.024 1.00 30.00 261 ALA A N 1
ATOM 2004 C CA . ALA A 1 266 ? 33.215 54.304 32.150 1.00 30.19 261 ALA A CA 1
ATOM 2005 C C . ALA A 1 266 ? 31.819 54.317 31.491 1.00 29.64 261 ALA A C 1
ATOM 2006 O O . ALA A 1 266 ? 31.691 54.149 30.266 1.00 27.03 261 ALA A O 1
ATOM 2008 N N . ALA A 1 267 ? 30.772 54.507 32.303 1.00 27.48 262 ALA A N 1
ATOM 2009 C CA . ALA A 1 267 ? 29.385 54.449 31.813 1.00 26.12 262 ALA A CA 1
ATOM 2010 C C . ALA A 1 267 ? 29.106 55.592 30.826 1.00 23.29 262 ALA A C 1
ATOM 2011 O O . ALA A 1 267 ? 28.425 55.402 29.829 1.00 25.88 262 ALA A O 1
ATOM 2013 N N . GLY A 1 268 ? 29.617 56.788 31.118 1.00 22.88 263 GLY A N 1
ATOM 2014 C CA . GLY A 1 268 ? 29.419 57.954 30.261 1.00 20.88 263 GLY A CA 1
ATOM 2015 C C . GLY A 1 268 ? 30.101 57.785 28.903 1.00 22.13 263 GLY A C 1
ATOM 2016 O O . GLY A 1 268 ? 29.523 58.121 27.880 1.00 18.84 263 GLY A O 1
ATOM 2017 N N . ILE A 1 269 ? 31.347 57.284 28.904 1.00 22.62 264 ILE A N 1
ATOM 2018 C CA . ILE A 1 269 ? 32.078 57.110 27.652 1.00 25.18 264 ILE A CA 1
ATOM 2019 C C . ILE A 1 269 ? 31.407 55.981 26.853 1.00 22.76 264 ILE A C 1
ATOM 2020 O O . ILE A 1 269 ? 31.223 56.129 25.650 1.00 20.06 264 ILE A O 1
ATOM 2025 N N . SER A 1 270 ? 30.947 54.917 27.534 1.00 22.36 265 SER A N 1
ATOM 2026 C CA . SER A 1 270 ? 30.221 53.823 26.906 1.00 22.38 265 SER A CA 1
ATOM 2027 C C . SER A 1 270 ? 28.976 54.346 26.176 1.00 23.74 265 SER A C 1
ATOM 2028 O O . SER A 1 270 ? 28.702 53.966 25.010 1.00 20.76 265 SER A O 1
ATOM 2031 N N . GLU A 1 271 ? 28.205 55.217 26.840 1.00 23.92 266 GLU A N 1
ATOM 2032 C CA . GLU A 1 271 ? 26.983 55.770 26.246 1.00 23.94 266 GLU A CA 1
ATOM 2033 C C . GLU A 1 271 ? 27.335 56.639 25.020 1.00 20.54 266 GLU A C 1
ATOM 2034 O O . GLU A 1 271 ? 26.668 56.599 24.007 1.00 19.86 266 GLU A O 1
ATOM 2040 N N . LEU A 1 272 ? 28.386 57.446 25.135 1.00 18.17 267 LEU A N 1
ATOM 2041 C CA . LEU A 1 272 ? 28.831 58.296 24.065 1.00 18.95 267 LEU A CA 1
ATOM 2042 C C . LEU A 1 272 ? 29.171 57.483 22.802 1.00 16.63 267 LEU A C 1
ATOM 2043 O O . LEU A 1 272 ? 28.710 57.830 21.729 1.00 15.07 267 LEU A O 1
ATOM 2048 N N . ILE A 1 273 ? 29.965 56.414 22.936 1.00 14.64 268 ILE A N 1
ATOM 2049 C CA . ILE A 1 273 ? 30.440 55.668 21.744 1.00 15.69 268 ILE A CA 1
ATOM 2050 C C . ILE A 1 273 ? 29.336 54.746 21.179 1.00 15.97 268 ILE A C 1
ATOM 2051 O O . ILE A 1 273 ? 29.400 54.349 20.005 1.00 15.92 268 ILE A O 1
ATOM 2056 N N . ASN A 1 274 ? 28.329 54.404 21.991 1.00 14.11 269 ASN A N 1
ATOM 2057 C CA . ASN A 1 274 ? 27.244 53.515 21.575 1.00 15.93 269 ASN A CA 1
ATOM 2058 C C . ASN A 1 274 ? 26.018 54.293 21.065 1.00 15.80 269 ASN A C 1
ATOM 2059 O O . ASN A 1 274 ? 25.303 53.776 20.195 1.00 17.64 269 ASN A O 1
ATOM 2064 N N . LYS A 1 275 ? 25.762 55.510 21.568 1.00 16.29 270 LYS A N 1
ATOM 2065 C CA . LYS A 1 275 ? 24.488 56.190 21.326 1.00 18.61 270 LYS A CA 1
ATOM 2066 C C . LYS A 1 275 ? 24.635 57.549 20.630 1.00 17.46 270 LYS A C 1
ATOM 2067 O O . LYS A 1 275 ? 23.706 57.986 20.001 1.00 17.45 270 LYS A O 1
ATOM 2073 N N . LYS A 1 276 ? 25.784 58.211 20.741 1.00 16.60 271 LYS A N 1
ATOM 2074 C CA . LYS A 1 276 ? 25.900 59.591 20.297 1.00 18.29 271 LYS A CA 1
ATOM 2075 C C . LYS A 1 276 ? 26.921 59.725 19.158 1.00 16.47 271 LYS A C 1
ATOM 2076 O O . LYS A 1 276 ? 27.238 60.838 18.754 1.00 14.69 271 LYS A O 1
ATOM 2082 N N . SER A 1 277 ? 27.393 58.593 18.622 1.00 15.30 272 SER A N 1
ATOM 2083 C CA . SER A 1 277 ? 28.539 58.575 17.729 1.00 14.35 272 SER A CA 1
ATOM 2084 C C . SER A 1 277 ? 28.080 58.124 16.334 1.00 14.82 272 SER A C 1
ATOM 2085 O O . SER A 1 277 ? 26.896 58.250 16.003 1.00 14.25 272 SER A O 1
ATOM 2088 N N . GLY A 1 278 ? 29.026 57.637 15.502 1.00 14.08 273 GLY A N 1
ATOM 2089 C CA . GLY A 1 278 ? 28.720 57.131 14.174 1.00 13.31 273 GLY A CA 1
ATOM 2090 C C . GLY A 1 278 ? 28.107 58.190 13.276 1.00 12.93 273 GLY A C 1
ATOM 2091 O O . GLY A 1 278 ? 28.435 59.347 13.346 1.00 12.58 273 GLY A O 1
ATOM 2092 N N . VAL A 1 279 ? 27.208 57.760 12.401 1.00 13.40 274 VAL A N 1
ATOM 2093 C CA . VAL A 1 279 ? 26.605 58.623 11.404 1.00 14.80 274 VAL A CA 1
ATOM 2094 C C . VAL A 1 279 ? 25.819 59.759 12.093 1.00 15.13 274 VAL A C 1
ATOM 2095 O O . VAL A 1 279 ? 25.849 60.897 11.631 1.00 14.25 274 VAL A O 1
ATOM 2099 N N . LEU A 1 280 ? 25.125 59.421 13.184 1.00 15.56 275 LEU A N 1
ATOM 2100 C CA . LEU A 1 280 ? 24.341 60.405 13.947 1.00 16.80 275 LEU A CA 1
ATOM 2101 C C . LEU A 1 280 ? 25.269 61.491 14.512 1.00 16.98 275 LEU A C 1
ATOM 2102 O O . LEU A 1 280 ? 25.029 62.690 14.327 1.00 16.13 275 LEU A O 1
ATOM 2107 N N . GLY A 1 281 ? 26.334 61.048 15.179 1.00 15.63 276 GLY A N 1
ATOM 2108 C CA . GLY A 1 281 ? 27.290 61.915 15.833 1.00 15.89 276 GLY A CA 1
ATOM 2109 C C . GLY A 1 281 ? 28.020 62.835 14.879 1.00 15.13 276 GLY A C 1
ATOM 2110 O O . GLY A 1 281 ? 28.200 64.011 15.189 1.00 15.53 276 GLY A O 1
ATOM 2111 N N . VAL A 1 282 ? 28.404 62.340 13.693 1.00 14.48 277 VAL A N 1
ATOM 2112 C CA . VAL A 1 282 ? 29.100 63.195 12.728 1.00 13.78 277 VAL A CA 1
ATOM 2113 C C . VAL A 1 282 ? 28.101 64.122 12.026 1.00 14.77 277 VAL A C 1
ATOM 2114 O O . VAL A 1 282 ? 28.356 65.356 11.911 1.00 13.92 277 VAL A O 1
ATOM 2118 N N . SER A 1 283 ? 27.024 63.542 11.489 1.00 13.94 278 SER A N 1
ATOM 2119 C CA . SER A 1 283 ? 26.069 64.256 10.622 1.00 16.23 278 SER A CA 1
ATOM 2120 C C . SER A 1 283 ? 25.341 65.370 11.393 1.00 17.01 278 SER A C 1
ATOM 2121 O O . SER A 1 283 ? 25.092 66.445 10.855 1.00 17.67 278 SER A O 1
ATOM 2124 N N . GLY A 1 284 ? 25.014 65.106 12.644 1.00 18.11 279 GLY A N 1
ATOM 2125 C CA . GLY A 1 284 ? 24.098 65.944 13.425 1.00 22.73 279 GLY A CA 1
ATOM 2126 C C . GLY A 1 284 ? 22.680 65.898 12.875 1.00 23.38 279 GLY A C 1
ATOM 2127 O O . GLY A 1 284 ? 21.873 66.779 13.174 1.00 26.60 279 GLY A O 1
ATOM 2128 N N . VAL A 1 285 ? 22.376 64.884 12.059 1.00 21.63 280 VAL A N 1
ATOM 2129 C CA . VAL A 1 285 ? 21.110 64.795 11.364 1.00 24.39 280 VAL A CA 1
ATOM 2130 C C . VAL A 1 285 ? 20.355 63.585 11.908 1.00 25.64 280 VAL A C 1
ATOM 2131 O O . VAL A 1 285 ? 19.351 63.730 12.559 1.00 25.48 280 VAL A O 1
ATOM 2135 N N . SER A 1 286 ? 20.885 62.383 11.656 1.00 23.73 281 SER A N 1
ATOM 2136 C CA . SER A 1 286 ? 20.133 61.156 11.857 1.00 24.44 281 SER A CA 1
ATOM 2137 C C . SER A 1 286 ? 21.098 59.969 11.830 1.00 24.33 281 SER A C 1
ATOM 2138 O O . SER A 1 286 ? 22.198 60.106 11.286 1.00 22.27 281 SER A O 1
ATOM 2141 N N . SER A 1 287 ? 20.682 58.839 12.408 1.00 23.22 282 SER A N 1
ATOM 2142 C CA . SER A 1 287 ? 21.389 57.571 12.238 1.00 24.84 282 SER A CA 1
ATOM 2143 C C . SER A 1 287 ? 20.922 56.874 10.952 1.00 26.49 282 SER A C 1
ATOM 2144 O O . SER A 1 287 ? 21.592 55.943 10.472 1.00 25.88 282 SER A O 1
ATOM 2147 N N . ASP A 1 288 ? 19.789 57.326 10.393 1.00 24.91 283 ASP A N 1
ATOM 2148 C CA . ASP A 1 288 ? 19.145 56.712 9.239 1.00 27.06 283 ASP A CA 1
ATOM 2149 C C . ASP A 1 288 ? 19.772 57.250 7.948 1.00 28.08 283 ASP A C 1
ATOM 2150 O O . ASP A 1 288 ? 19.710 58.446 7.691 1.00 28.68 283 ASP A O 1
ATOM 2155 N N . LEU A 1 289 ? 20.312 56.365 7.108 1.00 29.65 284 LEU A N 1
ATOM 2156 C CA . LEU A 1 289 ? 21.055 56.765 5.909 1.00 30.96 284 LEU A CA 1
ATOM 2157 C C . LEU A 1 289 ? 20.134 57.401 4.854 1.00 35.16 284 LEU A C 1
ATOM 2158 O O . LEU A 1 289 ? 20.592 58.195 4.034 1.00 37.14 284 LEU A O 1
ATOM 2163 N N . ARG A 1 290 ? 18.837 57.085 4.889 1.00 38.56 285 ARG A N 1
ATOM 2164 C CA . ARG A 1 290 ? 17.858 57.706 3.983 1.00 40.12 285 ARG A CA 1
ATOM 2165 C C . ARG A 1 290 ? 17.679 59.182 4.366 1.00 36.35 285 ARG A C 1
ATOM 2166 O O . ARG A 1 290 ? 17.592 60.034 3.511 1.00 38.71 285 ARG A O 1
ATOM 2174 N N . GLU A 1 291 ? 17.619 59.482 5.665 1.00 33.96 286 GLU A N 1
ATOM 2175 C CA . GLU A 1 291 ? 17.532 60.866 6.112 1.00 33.97 286 GLU A CA 1
ATOM 2176 C C . GLU A 1 291 ? 18.856 61.590 5.820 1.00 34.62 286 GLU A C 1
ATOM 2177 O O . GLU A 1 291 ? 18.857 62.789 5.511 1.00 30.27 286 GLU A O 1
ATOM 2183 N N . ILE A 1 292 ? 19.989 60.877 5.904 1.00 31.31 287 ILE A N 1
ATOM 2184 C CA . ILE A 1 292 ? 21.289 61.456 5.521 1.00 28.64 287 ILE A CA 1
ATOM 2185 C C . ILE A 1 292 ? 21.227 61.833 4.041 1.00 30.65 287 ILE A C 1
ATOM 2186 O O . ILE A 1 292 ? 21.567 62.951 3.690 1.00 30.98 287 ILE A O 1
ATOM 2191 N N . GLU A 1 293 ? 20.804 60.881 3.208 1.00 34.12 288 GLU A N 1
ATOM 2192 C CA . GLU A 1 293 ? 20.656 61.059 1.741 1.00 41.80 288 GLU A CA 1
ATOM 2193 C C . GLU A 1 293 ? 19.864 62.337 1.414 1.00 43.61 288 GLU A C 1
ATOM 2194 O O . GLU A 1 293 ? 20.249 63.093 0.546 1.00 41.49 288 GLU A O 1
ATOM 2200 N N . ASP A 1 294 ? 18.752 62.553 2.121 1.00 46.47 289 ASP A N 1
ATOM 2201 C CA . ASP A 1 294 ? 17.895 63.749 1.978 1.00 48.25 289 ASP A CA 1
ATOM 2202 C C . ASP A 1 294 ? 18.679 65.008 2.373 1.00 43.86 289 ASP A C 1
ATOM 2203 O O . ASP A 1 294 ? 18.694 65.990 1.640 1.00 45.34 289 ASP A O 1
ATOM 2208 N N . ALA A 1 295 ? 19.311 64.972 3.550 1.00 37.62 290 ALA A N 1
ATOM 2209 C CA . ALA A 1 295 ? 20.116 66.087 4.043 1.00 33.96 290 ALA A CA 1
ATOM 2210 C C . ALA A 1 295 ? 21.216 66.440 3.027 1.00 34.48 290 ALA A C 1
ATOM 2211 O O . ALA A 1 295 ? 21.521 67.606 2.848 1.00 34.32 290 ALA A O 1
ATOM 2213 N N . ILE A 1 296 ? 21.782 65.436 2.352 1.00 33.29 291 ILE A N 1
ATOM 2214 C CA . ILE A 1 296 ? 22.839 65.652 1.364 1.00 35.06 291 ILE A CA 1
ATOM 2215 C C . ILE A 1 296 ? 22.256 66.432 0.170 1.00 40.45 291 ILE A C 1
ATOM 2216 O O . ILE A 1 296 ? 22.906 67.362 -0.310 1.00 39.39 291 ILE A O 1
ATOM 2221 N N . LYS A 1 297 ? 21.050 66.050 -0.285 1.00 46.14 292 LYS A N 1
ATOM 2222 C CA . LYS A 1 297 ? 20.323 66.721 -1.398 1.00 45.18 292 LYS A CA 1
ATOM 2223 C C . LYS A 1 297 ? 20.067 68.199 -1.079 1.00 46.25 292 LYS A C 1
ATOM 2224 O O . LYS A 1 297 ? 20.086 69.028 -1.975 1.00 54.67 292 LYS A O 1
ATOM 2230 N N . ASN A 1 298 ? 19.838 68.514 0.200 1.00 44.45 293 ASN A N 1
ATOM 2231 C CA . ASN A 1 298 ? 19.672 69.879 0.678 1.00 46.41 293 ASN A CA 1
ATOM 2232 C C . ASN A 1 298 ? 21.028 70.501 1.061 1.00 46.15 293 ASN A C 1
ATOM 2233 O O . ASN A 1 298 ? 21.060 71.496 1.812 1.00 44.92 293 ASN A O 1
ATOM 2238 N N . GLY A 1 299 ? 22.134 69.928 0.550 1.00 44.19 294 GLY A N 1
ATOM 2239 C CA . GLY A 1 299 ? 23.505 70.462 0.687 1.00 40.53 294 GLY A CA 1
ATOM 2240 C C . GLY A 1 299 ? 24.006 70.545 2.125 1.00 39.85 294 GLY A C 1
ATOM 2241 O O . GLY A 1 299 ? 24.770 71.445 2.456 1.00 39.76 294 GLY A O 1
ATOM 2242 N N . ASN A 1 300 ? 23.609 69.597 2.983 1.00 35.83 295 ASN A N 1
ATOM 2243 C CA . ASN A 1 300 ? 24.157 69.490 4.337 1.00 30.68 295 ASN A CA 1
ATOM 2244 C C . ASN A 1 300 ? 25.550 68.846 4.216 1.00 31.66 295 ASN A C 1
ATOM 2245 O O . ASN A 1 300 ? 25.684 67.658 3.856 1.00 27.96 295 ASN A O 1
ATOM 2250 N N . GLU A 1 301 ? 26.581 69.633 4.535 1.00 28.45 296 GLU A N 1
ATOM 2251 C CA . GLU A 1 301 ? 27.955 69.254 4.350 1.00 26.35 296 GLU A CA 1
ATOM 2252 C C . GLU A 1 301 ? 28.374 68.208 5.396 1.00 22.84 296 GLU A C 1
ATOM 2253 O O . GLU A 1 301 ? 29.180 67.345 5.084 1.00 20.99 296 GLU A O 1
ATOM 2259 N N . ARG A 1 302 ? 27.848 68.293 6.620 1.00 20.29 297 ARG A N 1
ATOM 2260 C CA . ARG A 1 302 ? 28.159 67.346 7.683 1.00 19.23 297 ARG A CA 1
ATOM 2261 C C . ARG A 1 302 ? 27.602 65.961 7.319 1.00 19.77 297 ARG A C 1
ATOM 2262 O O . ARG A 1 302 ? 28.230 64.942 7.649 1.00 16.95 297 ARG A O 1
ATOM 2270 N N . ALA A 1 303 ? 26.430 65.917 6.679 1.00 19.22 298 ALA A N 1
ATOM 2271 C CA . ALA A 1 303 ? 25.840 64.667 6.222 1.00 19.19 298 ALA A CA 1
ATOM 2272 C C . ALA A 1 303 ? 26.700 64.063 5.115 1.00 18.09 298 ALA A C 1
ATOM 2273 O O . ALA A 1 303 ? 26.924 62.872 5.103 1.00 16.64 298 ALA A O 1
ATOM 2275 N N . THR A 1 304 ? 27.171 64.895 4.178 1.00 19.05 299 THR A N 1
ATOM 2276 C CA . THR A 1 304 ? 28.083 64.411 3.145 1.00 17.97 299 THR A CA 1
ATOM 2277 C C . THR A 1 304 ? 29.357 63.839 3.786 1.00 17.01 299 THR A C 1
ATOM 2278 O O . THR A 1 304 ? 29.842 62.781 3.386 1.00 16.10 299 THR A O 1
ATOM 2282 N N . LEU A 1 305 ? 29.910 64.555 4.766 1.00 15.63 300 LEU A N 1
ATOM 2283 C CA . LEU A 1 305 ? 31.114 64.121 5.458 1.00 15.42 300 LEU A CA 1
ATOM 2284 C C . LEU A 1 305 ? 30.886 62.760 6.126 1.00 13.50 300 LEU A C 1
ATOM 2285 O O . LEU A 1 305 ? 31.730 61.886 6.021 1.00 12.42 300 LEU A O 1
ATOM 2290 N N . ALA A 1 306 ? 29.754 62.608 6.825 1.00 12.17 301 ALA A N 1
ATOM 2291 C CA . ALA A 1 306 ? 29.433 61.343 7.497 1.00 13.00 301 ALA A CA 1
ATOM 2292 C C . ALA A 1 306 ? 29.482 60.196 6.493 1.00 12.39 301 ALA A C 1
ATOM 2293 O O . ALA A 1 306 ? 30.075 59.179 6.790 1.00 12.34 301 ALA A O 1
ATOM 2295 N N . MET A 1 307 ? 28.899 60.382 5.312 1.00 12.54 302 MET A N 1
ATOM 2296 C CA . MET A 1 307 ? 28.821 59.316 4.311 1.00 13.52 302 MET A CA 1
ATOM 2297 C C . MET A 1 307 ? 30.197 59.026 3.695 1.00 11.80 302 MET A C 1
ATOM 2298 O O . MET A 1 307 ? 30.516 57.869 3.396 1.00 9.78 302 MET A O 1
ATOM 2303 N N . THR A 1 308 ? 31.004 60.075 3.507 1.00 11.20 303 THR A N 1
ATOM 2304 C CA . THR A 1 308 ? 32.367 59.907 2.980 1.00 10.87 303 THR A CA 1
ATOM 2305 C C . THR A 1 308 ? 33.172 59.057 3.973 1.00 9.66 303 THR A C 1
ATOM 2306 O O . THR A 1 308 ? 33.897 58.120 3.583 1.00 9.28 303 THR A O 1
ATOM 2310 N N . MET A 1 309 ? 33.053 59.381 5.266 1.00 8.86 304 MET A N 1
ATOM 2311 C CA . MET A 1 309 ? 33.737 58.648 6.316 1.00 8.88 304 MET A CA 1
ATOM 2312 C C . MET A 1 309 ? 33.290 57.178 6.321 1.00 8.15 304 MET A C 1
ATOM 2313 O O . MET A 1 309 ? 34.102 56.256 6.468 1.00 7.67 304 MET A O 1
ATOM 2318 N N . TYR A 1 310 ? 31.971 56.989 6.226 1.00 8.22 305 TYR A N 1
ATOM 2319 C CA . TYR A 1 310 ? 31.317 55.681 6.321 1.00 8.35 305 TYR A CA 1
ATOM 2320 C C . TYR A 1 310 ? 31.826 54.752 5.237 1.00 8.28 305 TYR A C 1
ATOM 2321 O O . TYR A 1 310 ? 32.309 53.627 5.519 1.00 10.39 305 TYR A O 1
ATOM 2330 N N . ASP A 1 311 ? 31.767 55.239 3.991 1.00 8.45 306 ASP A N 1
ATOM 2331 C CA . ASP A 1 311 ? 32.188 54.453 2.838 1.00 8.80 306 ASP A CA 1
ATOM 2332 C C . ASP A 1 311 ? 33.688 54.116 2.913 1.00 7.86 306 ASP A C 1
ATOM 2333 O O . ASP A 1 311 ? 34.094 53.040 2.560 1.00 7.09 306 ASP A O 1
ATOM 2338 N N . TYR A 1 312 ? 34.508 55.088 3.320 1.00 7.71 307 TYR A N 1
ATOM 2339 C CA . TYR A 1 312 ? 35.947 54.955 3.364 1.00 7.44 307 TYR A CA 1
ATOM 2340 C C . TYR A 1 312 ? 36.362 53.808 4.300 1.00 7.07 307 TYR A C 1
ATOM 2341 O O . TYR A 1 312 ? 37.242 53.026 3.967 1.00 7.26 307 TYR A O 1
ATOM 2350 N N . ARG A 1 313 ? 35.724 53.697 5.453 1.00 6.79 308 ARG A N 1
ATOM 2351 C CA . ARG A 1 313 ? 36.091 52.721 6.444 1.00 6.94 308 ARG A CA 1
ATOM 2352 C C . ARG A 1 313 ? 35.698 51.308 5.953 1.00 6.20 308 ARG A C 1
ATOM 2353 O O . ARG A 1 313 ? 36.431 50.338 6.235 1.00 5.53 308 ARG A O 1
ATOM 2361 N N . ILE A 1 314 ? 34.567 51.174 5.249 1.00 6.12 309 ILE A N 1
ATOM 2362 C CA . ILE A 1 314 ? 34.187 49.875 4.657 1.00 6.48 309 ILE A CA 1
ATOM 2363 C C . ILE A 1 314 ? 35.258 49.458 3.638 1.00 6.49 309 ILE A C 1
ATOM 2364 O O . ILE A 1 314 ? 35.710 48.314 3.615 1.00 6.10 309 ILE A O 1
ATOM 2369 N N . LYS A 1 315 ? 35.655 50.410 2.780 1.00 6.59 310 LYS A N 1
ATOM 2370 C CA . LYS A 1 315 ? 36.623 50.139 1.733 1.00 6.99 310 LYS A CA 1
ATOM 2371 C C . LYS A 1 315 ? 37.922 49.614 2.351 1.00 7.04 310 LYS A C 1
ATOM 2372 O O . LYS A 1 315 ? 38.473 48.635 1.869 1.00 6.67 310 LYS A O 1
ATOM 2378 N N . LYS A 1 316 ? 38.384 50.261 3.432 1.00 7.48 311 LYS A N 1
ATOM 2379 C CA . LYS A 1 316 ? 39.628 49.854 4.077 1.00 7.73 311 LYS A CA 1
ATOM 2380 C C . LYS A 1 316 ? 39.505 48.421 4.614 1.00 7.43 311 LYS A C 1
ATOM 2381 O O . LYS A 1 316 ? 40.457 47.689 4.519 1.00 6.96 311 LYS A O 1
ATOM 2387 N N . TYR A 1 317 ? 38.343 48.050 5.191 1.00 7.46 312 TYR A N 1
ATOM 2388 C CA . TYR A 1 317 ? 38.130 46.672 5.709 1.00 7.38 312 TYR A CA 1
ATOM 2389 C C . TYR A 1 317 ? 38.167 45.653 4.572 1.00 6.75 312 TYR A C 1
ATOM 2390 O O . TYR A 1 317 ? 38.705 44.557 4.750 1.00 6.40 312 TYR A O 1
ATOM 2399 N N . VAL A 1 318 ? 37.644 46.022 3.404 1.00 6.39 313 VAL A N 1
ATOM 2400 C CA . VAL A 1 318 ? 37.658 45.113 2.282 1.00 6.45 313 VAL A CA 1
ATOM 2401 C C . VAL A 1 318 ? 39.114 44.799 1.907 1.00 6.27 313 VAL A C 1
ATOM 2402 O O . VAL A 1 318 ? 39.466 43.634 1.752 1.00 6.44 313 VAL A O 1
ATOM 2406 N N . GLY A 1 319 ? 39.958 45.826 1.825 1.00 5.77 314 GLY A N 1
ATOM 2407 C CA . GLY A 1 319 ? 41.382 45.649 1.576 1.00 5.42 314 GLY A CA 1
ATOM 2408 C C . GLY A 1 319 ? 42.082 44.825 2.634 1.00 5.18 314 GLY A C 1
ATOM 2409 O O . GLY A 1 319 ? 42.841 43.932 2.313 1.00 5.03 314 GLY A O 1
ATOM 2410 N N . ALA A 1 320 ? 41.805 45.140 3.905 1.00 4.65 315 ALA A N 1
ATOM 2411 C CA . ALA A 1 320 ? 42.409 44.488 5.024 1.00 4.65 315 ALA A CA 1
ATOM 2412 C C . ALA A 1 320 ? 42.085 42.982 5.031 1.00 4.53 315 ALA A C 1
ATOM 2413 O O . ALA A 1 320 ? 42.988 42.156 5.282 1.00 4.45 315 ALA A O 1
ATOM 2415 N N . TYR A 1 321 ? 40.824 42.620 4.805 1.00 4.42 316 TYR A N 1
ATOM 2416 C CA . TYR A 1 321 ? 40.423 41.247 4.924 1.00 4.60 316 TYR A CA 1
ATOM 2417 C C . TYR A 1 321 ? 40.828 40.441 3.693 1.00 4.49 316 TYR A C 1
ATOM 2418 O O . TYR A 1 321 ? 41.148 39.262 3.820 1.00 4.57 316 TYR A O 1
ATOM 2427 N N . ALA A 1 322 ? 40.911 41.091 2.533 1.00 4.58 317 ALA A N 1
ATOM 2428 C CA . ALA A 1 322 ? 41.532 40.401 1.373 1.00 4.63 317 ALA A CA 1
ATOM 2429 C C . ALA A 1 322 ? 42.992 40.054 1.707 1.00 4.70 317 ALA A C 1
ATOM 2430 O O . ALA A 1 322 ? 43.431 38.903 1.482 1.00 5.04 317 ALA A O 1
ATOM 2432 N N . ALA A 1 323 ? 43.718 41.014 2.297 1.00 4.86 318 ALA A N 1
ATOM 2433 C CA . ALA A 1 323 ? 45.101 40.778 2.682 1.00 5.15 318 ALA A CA 1
ATOM 2434 C C . ALA A 1 323 ? 45.175 39.649 3.722 1.00 5.37 318 ALA A C 1
ATOM 2435 O O . ALA A 1 323 ? 46.004 38.782 3.622 1.00 5.12 318 ALA A O 1
ATOM 2437 N N . ALA A 1 324 ? 44.286 39.683 4.715 1.00 6.07 319 ALA A N 1
ATOM 2438 C CA . ALA A 1 324 ? 44.269 38.670 5.746 1.00 6.41 319 ALA A CA 1
ATOM 2439 C C . ALA A 1 324 ? 44.088 37.255 5.169 1.00 6.87 319 ALA A C 1
ATOM 2440 O O . ALA A 1 324 ? 44.698 36.320 5.674 1.00 6.60 319 ALA A O 1
ATOM 2442 N N . MET A 1 325 ? 43.307 37.109 4.095 1.00 6.97 320 MET A N 1
ATOM 2443 C CA . MET A 1 325 ? 43.008 35.810 3.537 1.00 7.68 320 MET A CA 1
ATOM 2444 C C . MET A 1 325 ? 43.973 35.410 2.406 1.00 7.90 320 MET A C 1
ATOM 2445 O O . MET A 1 325 ? 43.938 34.272 1.966 1.00 8.52 320 MET A O 1
ATOM 2450 N N . GLY A 1 326 ? 44.760 36.351 1.898 1.00 7.65 321 GLY A N 1
ATOM 2451 C CA . GLY A 1 326 ? 45.602 36.093 0.739 1.00 7.61 321 GLY A CA 1
ATOM 2452 C C . GLY A 1 326 ? 44.861 36.230 -0.577 1.00 7.60 321 GLY A C 1
ATOM 2453 O O . GLY A 1 326 ? 45.337 35.756 -1.598 1.00 8.30 321 GLY A O 1
ATOM 2454 N N . GLY A 1 327 ? 43.745 36.969 -0.566 1.00 7.58 322 GLY A N 1
ATOM 2455 C CA . GLY A 1 327 ? 42.892 37.194 -1.719 1.00 7.50 322 GLY A CA 1
ATOM 2456 C C . GLY A 1 327 ? 41.424 37.061 -1.325 1.00 7.26 322 GLY A C 1
ATOM 2457 O O . GLY A 1 327 ? 41.136 36.749 -0.200 1.00 6.82 322 GLY A O 1
ATOM 2458 N N . VAL A 1 328 ? 40.524 37.359 -2.259 1.00 7.64 323 VAL A N 1
ATOM 2459 C CA . VAL A 1 328 ? 39.098 37.265 -2.079 1.00 7.87 323 VAL A CA 1
ATOM 2460 C C . VAL A 1 328 ? 38.472 36.807 -3.396 1.00 7.79 323 VAL A C 1
ATOM 2461 O O . VAL A 1 328 ? 38.891 37.229 -4.458 1.00 8.86 323 VAL A O 1
ATOM 2465 N N . ASP A 1 329 ? 37.491 35.913 -3.311 1.00 7.36 324 ASP A N 1
ATOM 2466 C CA . ASP A 1 329 ? 36.762 35.380 -4.472 1.00 6.96 324 ASP A CA 1
ATOM 2467 C C . ASP A 1 329 ? 35.397 36.048 -4.612 1.00 6.11 324 ASP A C 1
ATOM 2468 O O . ASP A 1 329 ? 34.924 36.305 -5.691 1.00 5.49 324 ASP A O 1
ATOM 2473 N N . VAL A 1 330 ? 34.735 36.301 -3.475 1.00 5.72 325 VAL A N 1
ATOM 2474 C CA . VAL A 1 330 ? 33.397 36.816 -3.457 1.00 5.73 325 VAL A CA 1
ATOM 2475 C C . VAL A 1 330 ? 33.289 37.896 -2.383 1.00 5.47 325 VAL A C 1
AT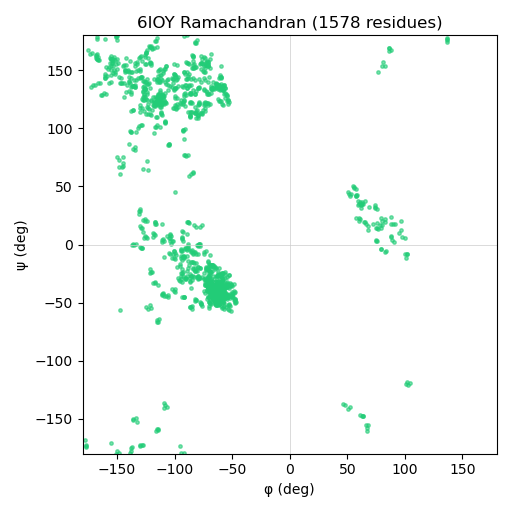OM 2476 O O . VAL A 1 330 ? 33.686 37.650 -1.281 1.00 4.87 325 VAL A O 1
ATOM 2480 N N . LEU A 1 331 ? 32.745 39.072 -2.750 1.00 5.43 326 LEU A N 1
ATOM 2481 C CA . LEU A 1 331 ? 32.387 40.118 -1.805 1.00 5.56 326 LEU A CA 1
ATOM 2482 C C . LEU A 1 331 ? 30.853 40.233 -1.778 1.00 5.52 326 LEU A C 1
ATOM 2483 O O . LEU A 1 331 ? 30.254 40.451 -2.815 1.00 4.89 326 LEU A O 1
ATOM 2488 N N . VAL A 1 332 ? 30.256 40.063 -0.590 1.00 5.53 327 VAL A N 1
ATOM 2489 C CA . VAL A 1 332 ? 28.824 40.033 -0.423 1.00 6.05 327 VAL A CA 1
ATOM 2490 C C . VAL A 1 332 ? 28.406 41.268 0.375 1.00 6.63 327 VAL A C 1
ATOM 2491 O O . VAL A 1 332 ? 28.904 41.455 1.497 1.00 6.31 327 VAL A O 1
ATOM 2495 N N . PHE A 1 333 ? 27.446 42.025 -0.165 1.00 7.20 328 PHE A N 1
ATOM 2496 C CA . PHE A 1 333 ? 26.764 43.068 0.574 1.00 8.10 328 PHE A CA 1
ATOM 2497 C C . PHE A 1 333 ? 25.386 42.586 1.055 1.00 8.44 328 PHE A C 1
ATOM 2498 O O . PHE A 1 333 ? 24.608 41.985 0.283 1.00 8.02 328 PHE A O 1
ATOM 2506 N N . THR A 1 334 ? 25.098 42.865 2.334 1.00 8.72 329 THR A N 1
ATOM 2507 C CA . THR A 1 334 ? 23.828 42.510 2.921 1.00 9.47 329 THR A CA 1
ATOM 2508 C C . THR A 1 334 ? 23.491 43.529 4.008 1.00 10.06 329 THR A C 1
ATOM 2509 O O . THR A 1 334 ? 24.240 44.492 4.228 1.00 9.47 329 THR A O 1
ATOM 2513 N N . GLY A 1 335 ? 22.349 43.298 4.673 1.00 11.25 330 GLY A N 1
ATOM 2514 C CA . GLY A 1 335 ? 21.803 44.171 5.701 1.00 11.74 330 GLY A CA 1
ATOM 2515 C C . GLY A 1 335 ? 20.945 45.273 5.095 1.00 12.05 330 GLY A C 1
ATOM 2516 O O . GLY A 1 335 ? 20.953 45.511 3.889 1.00 12.85 330 GLY A O 1
ATOM 2517 N N . GLY A 1 336 ? 20.175 45.948 5.936 1.00 14.84 331 GLY A N 1
ATOM 2518 C CA . GLY A 1 336 ? 19.286 47.065 5.523 1.00 16.05 331 GLY A CA 1
ATOM 2519 C C . GLY A 1 336 ? 19.985 48.109 4.673 1.00 17.00 331 GLY A C 1
ATOM 2520 O O . GLY A 1 336 ? 19.448 48.526 3.681 1.00 22.53 331 GLY A O 1
ATOM 2521 N N . VAL A 1 337 ? 21.215 48.489 5.021 1.00 15.65 332 VAL A N 1
ATOM 2522 C CA . VAL A 1 337 ? 21.973 49.464 4.246 1.00 14.24 332 VAL A CA 1
ATOM 2523 C C . VAL A 1 337 ? 22.634 48.773 3.048 1.00 13.46 332 VAL A C 1
ATOM 2524 O O . VAL A 1 337 ? 22.598 49.263 1.927 1.00 13.62 332 VAL A O 1
ATOM 2528 N N . GLY A 1 338 ? 23.294 47.639 3.275 1.00 12.78 333 GLY A N 1
ATOM 2529 C CA . GLY A 1 338 ? 23.988 46.973 2.160 1.00 12.57 333 GLY A CA 1
ATOM 2530 C C . GLY A 1 338 ? 23.066 46.611 1.008 1.00 13.07 333 GLY A C 1
ATOM 2531 O O . GLY A 1 338 ? 23.490 46.678 -0.180 1.00 12.07 333 GLY A O 1
ATOM 2532 N N . GLU A 1 339 ? 21.835 46.169 1.342 1.00 13.10 334 GLU A N 1
ATOM 2533 C CA . GLU A 1 339 ? 20.852 45.712 0.348 1.00 13.86 334 GLU A CA 1
ATOM 2534 C C . GLU A 1 339 ? 20.341 46.906 -0.474 1.00 13.91 334 GLU A C 1
ATOM 2535 O O . GLU A 1 339 ? 19.983 46.740 -1.654 1.00 14.07 334 GLU A O 1
ATOM 2541 N N . ASN A 1 340 ? 20.352 48.104 0.121 1.00 14.25 335 ASN A N 1
ATOM 2542 C CA . ASN A 1 340 ? 19.593 49.267 -0.366 1.00 16.97 335 ASN A CA 1
ATOM 2543 C C . ASN A 1 340 ? 20.467 50.449 -0.785 1.00 16.46 335 ASN A C 1
ATOM 2544 O O . ASN A 1 340 ? 20.073 51.151 -1.715 1.00 15.57 335 ASN A O 1
ATOM 2549 N N . GLN A 1 341 ? 21.615 50.684 -0.132 1.00 15.21 336 GLN A N 1
ATOM 2550 C CA . GLN A 1 341 ? 22.420 51.893 -0.391 1.00 15.61 336 GLN A CA 1
ATOM 2551 C C . GLN A 1 341 ? 23.411 51.643 -1.536 1.00 13.76 336 GLN A C 1
ATOM 2552 O O . GLN A 1 341 ? 24.600 51.501 -1.294 1.00 11.58 336 GLN A O 1
ATOM 2558 N N . TYR A 1 342 ? 22.910 51.655 -2.771 1.00 12.59 337 TYR A N 1
ATOM 2559 C CA . TYR A 1 342 ? 23.734 51.324 -3.914 1.00 13.80 337 TYR A CA 1
ATOM 2560 C C . TYR A 1 342 ? 24.884 52.326 -4.079 1.00 13.66 337 TYR A C 1
ATOM 2561 O O . TYR A 1 342 ? 25.884 51.965 -4.687 1.00 13.74 337 TYR A O 1
ATOM 2570 N N . THR A 1 343 ? 24.725 53.579 -3.615 1.00 12.16 338 THR A N 1
ATOM 2571 C CA . THR A 1 343 ? 25.816 54.564 -3.757 1.00 13.21 338 THR A CA 1
ATOM 2572 C C . THR A 1 343 ? 27.003 54.173 -2.865 1.00 11.51 338 THR A C 1
ATOM 2573 O O . THR A 1 343 ? 28.147 54.372 -3.222 1.00 10.42 338 THR A O 1
ATOM 2577 N N . THR A 1 344 ? 26.736 53.618 -1.687 1.00 11.48 339 THR A N 1
ATOM 2578 C CA . THR A 1 344 ? 27.805 53.112 -0.828 1.00 11.06 339 THR A CA 1
ATOM 2579 C C . THR A 1 344 ? 28.521 51.942 -1.515 1.00 10.18 339 THR A C 1
ATOM 2580 O O . THR A 1 344 ? 29.754 51.869 -1.512 1.00 9.91 339 THR A O 1
ATOM 2584 N N . ARG A 1 345 ? 27.762 51.024 -2.099 1.00 9.82 340 ARG A N 1
ATOM 2585 C CA . ARG A 1 345 ? 28.349 49.879 -2.727 1.00 10.40 340 ARG A CA 1
ATOM 2586 C C . ARG A 1 345 ? 29.277 50.340 -3.850 1.00 10.61 340 ARG A C 1
ATOM 2587 O O . ARG A 1 345 ? 30.373 49.804 -3.990 1.00 9.52 340 ARG A O 1
ATOM 2595 N N . GLU A 1 346 ? 28.856 51.365 -4.580 1.00 11.51 341 GLU A N 1
ATOM 2596 C CA . GLU A 1 346 ? 29.646 51.864 -5.700 1.00 14.91 341 GLU A CA 1
ATOM 2597 C C . GLU A 1 346 ? 30.945 52.486 -5.187 1.00 12.62 341 GLU A C 1
ATOM 2598 O O . GLU A 1 346 ? 31.970 52.203 -5.725 1.00 11.71 341 GLU A O 1
ATOM 2604 N N . LYS A 1 347 ? 30.864 53.314 -4.156 1.00 12.04 342 LYS A N 1
ATOM 2605 C CA . LYS A 1 347 ? 32.040 53.989 -3.642 1.00 13.98 342 LYS A CA 1
ATOM 2606 C C . LYS A 1 347 ? 33.048 52.950 -3.115 1.00 11.81 342 LYS A C 1
ATOM 2607 O O . LYS A 1 347 ? 34.253 53.083 -3.360 1.00 10.37 342 LYS A O 1
ATOM 2613 N N . VAL A 1 348 ? 32.547 51.913 -2.441 1.00 9.44 343 VAL A N 1
ATOM 2614 C CA . VAL A 1 348 ? 33.401 50.900 -1.843 1.00 9.03 343 VAL A CA 1
ATOM 2615 C C . VAL A 1 348 ? 34.143 50.134 -2.943 1.00 9.39 343 VAL A C 1
ATOM 2616 O O . VAL A 1 348 ? 35.330 49.871 -2.799 1.00 10.14 343 VAL A O 1
ATOM 2620 N N . CYS A 1 349 ? 33.440 49.743 -4.014 1.00 10.13 344 CYS A N 1
ATOM 2621 C CA . CYS A 1 349 ? 33.989 48.811 -5.005 1.00 10.25 344 CYS A CA 1
ATOM 2622 C C . CYS A 1 349 ? 34.695 49.473 -6.187 1.00 10.15 344 CYS A C 1
ATOM 2623 O O . CYS A 1 349 ? 35.358 48.780 -6.952 1.00 10.20 344 CYS A O 1
ATOM 2626 N N . THR A 1 350 ? 34.600 50.779 -6.341 1.00 10.39 345 THR A N 1
ATOM 2627 C CA . THR A 1 350 ? 35.295 51.420 -7.443 1.00 11.40 345 THR A CA 1
ATOM 2628 C C . THR A 1 350 ? 36.750 51.694 -7.021 1.00 10.54 345 THR A C 1
ATOM 2629 O O . THR A 1 350 ? 37.066 51.816 -5.830 1.00 9.58 345 THR A O 1
ATOM 2633 N N . ASP A 1 351 ? 37.638 51.725 -8.013 1.00 10.00 346 ASP A N 1
ATOM 2634 C CA . ASP A 1 351 ? 39.097 51.852 -7.826 1.00 11.21 346 ASP A CA 1
ATOM 2635 C C . ASP A 1 351 ? 39.646 50.723 -6.946 1.00 9.55 346 ASP A C 1
ATOM 2636 O O . ASP A 1 351 ? 40.457 50.951 -6.001 1.00 8.82 346 ASP A O 1
ATOM 2641 N N . MET A 1 352 ? 39.142 49.516 -7.195 1.00 8.94 347 MET A N 1
ATOM 2642 C CA . MET A 1 352 ? 39.583 48.319 -6.515 1.00 9.02 347 MET A CA 1
ATOM 2643 C C . MET A 1 352 ? 40.048 47.273 -7.534 1.00 8.44 347 MET A C 1
ATOM 2644 O O . MET A 1 352 ? 40.180 46.085 -7.189 1.00 7.58 347 MET A O 1
ATOM 2649 N N . GLU A 1 353 ? 40.374 47.713 -8.757 1.00 8.38 348 GLU A N 1
ATOM 2650 C CA . GLU A 1 353 ? 40.822 46.770 -9.812 1.00 9.34 348 GLU A CA 1
ATOM 2651 C C . GLU A 1 353 ? 42.120 46.082 -9.413 1.00 8.16 348 GLU A C 1
ATOM 2652 O O . GLU A 1 353 ? 42.344 44.953 -9.812 1.00 7.76 348 GLU A O 1
ATOM 2658 N N . PHE A 1 354 ? 42.975 46.790 -8.653 1.00 7.89 349 PHE A N 1
ATOM 2659 C CA . PHE A 1 354 ? 44.291 46.270 -8.206 1.00 8.36 349 PHE A CA 1
ATOM 2660 C C . PHE A 1 354 ? 44.127 44.947 -7.445 1.00 8.44 349 PHE A C 1
ATOM 2661 O O . PHE A 1 354 ? 45.088 44.172 -7.384 1.00 8.45 349 PHE A O 1
ATOM 2669 N N . MET A 1 355 ? 42.951 44.707 -6.831 1.00 8.04 350 MET A N 1
ATOM 2670 C CA . MET A 1 355 ? 42.751 43.488 -6.057 1.00 8.94 350 MET A CA 1
ATOM 2671 C C . MET A 1 355 ? 41.650 42.618 -6.673 1.00 9.12 350 MET A C 1
ATOM 2672 O O . MET A 1 355 ? 41.133 41.721 -6.022 1.00 10.01 350 MET A O 1
ATOM 2677 N N . GLY A 1 356 ? 41.335 42.851 -7.945 1.00 9.34 351 GLY A N 1
ATOM 2678 C CA . GLY A 1 356 ? 40.520 41.945 -8.744 1.00 8.99 351 GLY A CA 1
ATOM 2679 C C . GLY A 1 356 ? 39.053 42.356 -8.884 1.00 9.32 351 GLY A C 1
ATOM 2680 O O . GLY A 1 356 ? 38.253 41.554 -9.450 1.00 9.33 351 GLY A O 1
ATOM 2681 N N . ILE A 1 357 ? 38.638 43.541 -8.393 1.00 8.63 352 ILE A N 1
ATOM 2682 C CA . ILE A 1 357 ? 37.242 43.937 -8.494 1.00 9.22 352 ILE A CA 1
ATOM 2683 C C . ILE A 1 357 ? 37.060 44.877 -9.692 1.00 9.18 352 ILE A C 1
ATOM 2684 O O . ILE A 1 357 ? 37.630 45.967 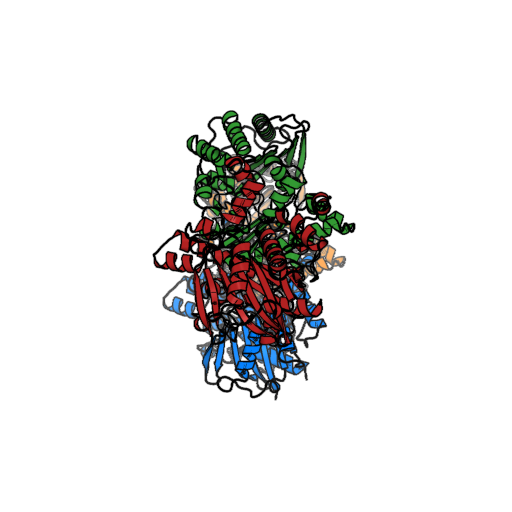-9.718 1.00 9.25 352 ILE A O 1
ATOM 2689 N N . VAL A 1 358 ? 36.259 44.425 -10.653 1.00 10.39 353 VAL A N 1
ATOM 2690 C CA . VAL A 1 358 ? 35.740 45.274 -11.724 1.00 10.93 353 VAL A CA 1
ATOM 2691 C C . VAL A 1 358 ? 34.235 45.449 -11.515 1.00 10.60 353 VAL A C 1
ATOM 2692 O O . VAL A 1 358 ? 33.474 44.525 -11.668 1.00 9.94 353 VAL A O 1
ATOM 2696 N N . PHE A 1 359 ? 33.808 46.661 -11.174 1.00 11.40 354 PHE A N 1
ATOM 2697 C CA . PHE A 1 359 ? 32.449 46.885 -10.712 1.00 12.01 354 PHE A CA 1
ATOM 2698 C C . PHE A 1 359 ? 31.537 47.237 -11.891 1.00 12.88 354 PHE A C 1
ATOM 2699 O O . PHE A 1 359 ? 31.971 47.888 -12.851 1.00 11.98 354 PHE A O 1
ATOM 2707 N N . ASP A 1 360 ? 30.266 46.851 -11.797 1.00 13.57 355 ASP A N 1
ATOM 2708 C CA . ASP A 1 360 ? 29.277 47.167 -12.831 1.00 14.78 355 ASP A CA 1
ATOM 2709 C C . ASP A 1 360 ? 28.355 48.289 -12.325 1.00 14.31 355 ASP A C 1
ATOM 2710 O O . ASP A 1 360 ? 27.277 48.022 -11.783 1.00 12.93 355 ASP A O 1
ATOM 2715 N N . SER A 1 361 ? 28.775 49.528 -12.534 1.00 14.40 356 SER A N 1
ATOM 2716 C CA . SER A 1 361 ? 28.046 50.670 -11.985 1.00 18.01 356 SER A CA 1
ATOM 2717 C C . SER A 1 361 ? 26.623 50.746 -12.528 1.00 17.78 356 SER A C 1
ATOM 2718 O O . SER A 1 361 ? 25.710 51.083 -11.785 1.00 17.48 356 SER A O 1
ATOM 2721 N N . LYS A 1 362 ? 26.436 50.421 -13.811 1.00 19.48 357 LYS A N 1
ATOM 2722 C CA . LYS A 1 362 ? 25.095 50.566 -14.419 1.00 22.76 357 LYS A CA 1
ATOM 2723 C C . LYS A 1 362 ? 24.110 49.571 -13.777 1.00 18.68 357 LYS A C 1
ATOM 2724 O O . LYS A 1 362 ? 22.978 49.936 -13.527 1.00 17.67 357 LYS A O 1
ATOM 2730 N N . VAL A 1 363 ? 24.544 48.325 -13.516 1.00 17.13 358 VAL A N 1
ATOM 2731 C CA . VAL A 1 363 ? 23.669 47.293 -12.958 1.00 17.16 358 VAL A CA 1
ATOM 2732 C C . VAL A 1 363 ? 23.374 47.641 -11.496 1.00 15.93 358 VAL A C 1
ATOM 2733 O O . VAL A 1 363 ? 22.264 47.424 -10.993 1.00 17.41 358 VAL A O 1
ATOM 2737 N N . ASN A 1 364 ? 24.379 48.199 -10.809 1.00 14.27 359 ASN A N 1
ATOM 2738 C CA . ASN A 1 364 ? 24.270 48.503 -9.375 1.00 12.81 359 ASN A CA 1
ATOM 2739 C C . ASN A 1 364 ? 23.304 49.684 -9.131 1.00 13.84 359 ASN A C 1
ATOM 2740 O O . ASN A 1 364 ? 22.642 49.759 -8.085 1.00 12.51 359 ASN A O 1
ATOM 2745 N N . GLU A 1 365 ? 23.306 50.646 -10.045 1.00 15.80 360 GLU A N 1
ATOM 2746 C CA . GLU A 1 365 ? 22.584 51.944 -9.883 1.00 20.73 360 GLU A CA 1
ATOM 2747 C C . GLU A 1 365 ? 21.078 51.681 -9.713 1.00 19.95 360 GLU A C 1
ATOM 2748 O O . GLU A 1 365 ? 20.493 51.000 -10.512 1.00 19.36 360 GLU A O 1
ATOM 2754 N N . GLY A 1 366 ? 20.499 52.170 -8.615 1.00 20.95 361 GLY A N 1
ATOM 2755 C CA . GLY A 1 366 ? 19.069 52.011 -8.293 1.00 22.47 361 GLY A CA 1
ATOM 2756 C C . GLY A 1 366 ? 18.700 50.621 -7.789 1.00 24.33 361 GLY A C 1
ATOM 2757 O O . GLY A 1 366 ? 17.529 50.352 -7.581 1.00 23.96 361 GLY A O 1
ATOM 2758 N N . MET A 1 367 ? 19.675 49.712 -7.623 1.00 25.70 362 MET A N 1
ATOM 2759 C CA . MET A 1 367 ? 19.379 48.305 -7.326 1.00 26.07 362 MET A CA 1
ATOM 2760 C C . MET A 1 367 ? 19.228 48.133 -5.792 1.00 26.95 362 MET A C 1
ATOM 2761 O O . MET A 1 367 ? 20.196 48.299 -5.013 1.00 20.73 362 MET A O 1
ATOM 2766 N N . ARG A 1 368 ? 17.992 47.865 -5.353 1.00 23.46 363 ARG A N 1
ATOM 2767 C CA . ARG A 1 368 ? 17.627 47.802 -3.919 1.00 22.70 363 ARG A CA 1
ATOM 2768 C C . ARG A 1 368 ? 16.921 46.480 -3.639 1.00 23.25 363 ARG A C 1
ATOM 2769 O O . ARG A 1 368 ? 15.954 46.152 -4.285 1.00 22.95 363 ARG A O 1
ATOM 2777 N N . GLY A 1 369 ? 17.439 45.717 -2.688 1.00 21.72 364 GLY A N 1
ATOM 2778 C CA . GLY A 1 369 ? 16.685 44.646 -2.030 1.00 21.87 364 GLY A CA 1
ATOM 2779 C C . GLY A 1 369 ? 16.567 43.356 -2.828 1.00 23.40 364 GLY A C 1
ATOM 2780 O O . GLY A 1 369 ? 15.747 42.544 -2.490 1.00 24.47 364 GLY A O 1
ATOM 2781 N N . LYS A 1 370 ? 17.393 43.140 -3.858 1.00 23.56 365 LYS A N 1
ATOM 2782 C CA . LYS A 1 370 ? 17.327 41.881 -4.631 1.00 22.83 365 LYS A CA 1
ATOM 2783 C C . LYS A 1 370 ? 18.675 41.163 -4.554 1.00 18.28 365 LYS A C 1
ATOM 2784 O O . LYS A 1 370 ? 19.690 41.825 -4.312 1.00 15.77 365 LYS A O 1
ATOM 2790 N N . GLU A 1 371 ? 18.677 39.839 -4.748 1.00 14.18 366 GLU A N 1
ATOM 2791 C CA . GLU A 1 371 ? 19.896 39.110 -4.948 1.00 15.21 366 GLU A CA 1
ATOM 2792 C C . GLU A 1 371 ? 20.410 39.423 -6.363 1.00 14.41 366 GLU A C 1
ATOM 2793 O O . GLU A 1 371 ? 19.733 39.120 -7.302 1.00 12.28 366 GLU A O 1
ATOM 2799 N N . MET A 1 372 ? 21.634 39.932 -6.489 1.00 13.84 367 MET A N 1
ATOM 2800 C CA . MET A 1 372 ? 22.095 40.454 -7.764 1.00 14.62 367 MET A CA 1
ATOM 2801 C C . MET A 1 372 ? 23.624 40.526 -7.742 1.00 12.61 367 MET A C 1
ATOM 2802 O O . MET A 1 372 ? 24.191 41.137 -6.826 1.00 10.66 367 MET A O 1
ATOM 2807 N N . VAL A 1 373 ? 24.269 39.984 -8.778 1.00 10.45 368 VAL A N 1
ATOM 2808 C CA . VAL A 1 373 ? 25.701 40.223 -9.015 1.00 10.11 368 VAL A CA 1
ATOM 2809 C C . VAL A 1 373 ? 25.851 41.660 -9.553 1.00 9.89 368 VAL A C 1
ATOM 2810 O O . VAL A 1 373 ? 25.099 42.112 -10.399 1.00 9.69 368 VAL A O 1
ATOM 2814 N N . ILE A 1 374 ? 26.799 42.414 -9.001 1.00 9.33 369 ILE A N 1
ATOM 2815 C CA . ILE A 1 374 ? 26.985 43.834 -9.373 1.00 9.05 369 ILE A CA 1
ATOM 2816 C C . ILE A 1 374 ? 28.422 44.094 -9.835 1.00 9.17 369 ILE A C 1
ATOM 2817 O O . ILE A 1 374 ? 28.804 45.241 -10.058 1.00 9.43 369 ILE A O 1
ATOM 2822 N N . SER A 1 375 ? 29.219 43.035 -9.970 1.00 9.63 370 SER A N 1
ATOM 2823 C CA . SER A 1 375 ? 30.492 43.088 -10.638 1.00 9.43 370 SER A CA 1
ATOM 2824 C C . SER A 1 375 ? 30.268 42.785 -12.125 1.00 10.36 370 SER A C 1
ATOM 2825 O O . SER A 1 375 ? 29.283 42.138 -12.503 1.00 11.04 370 SER A O 1
ATOM 2828 N N . LYS A 1 376 ? 31.181 43.231 -12.966 1.00 11.41 371 LYS A N 1
ATOM 2829 C CA . LYS A 1 376 ? 31.110 42.880 -14.398 1.00 13.22 371 LYS A CA 1
ATOM 2830 C C . LYS A 1 376 ? 31.443 41.411 -14.593 1.00 13.75 371 LYS A C 1
ATOM 2831 O O . LYS A 1 376 ? 32.188 40.828 -13.798 1.00 11.74 371 LYS A O 1
ATOM 2837 N N . PRO A 1 377 ? 30.963 40.779 -15.686 1.00 15.22 372 PRO A N 1
ATOM 2838 C CA . PRO A 1 377 ? 31.217 39.360 -15.907 1.00 15.57 372 PRO A CA 1
ATOM 2839 C C . PRO A 1 377 ? 32.704 38.988 -15.845 1.00 14.90 372 PRO A C 1
ATOM 2840 O O . PRO A 1 377 ? 33.044 37.874 -15.454 1.00 16.12 372 PRO A O 1
ATOM 2844 N N . GLU A 1 378 ? 33.584 39.878 -16.279 1.00 14.54 373 GLU A N 1
ATOM 2845 C CA . GLU A 1 378 ? 34.991 39.579 -16.358 1.00 17.51 373 GLU A CA 1
ATOM 2846 C C . GLU A 1 378 ? 35.720 39.838 -15.027 1.00 15.64 373 GLU A C 1
ATOM 2847 O O . GLU A 1 378 ? 36.916 39.576 -14.942 1.00 15.10 373 GLU A O 1
ATOM 2853 N N . SER A 1 379 ? 35.040 40.387 -14.023 1.00 14.50 374 SER A N 1
ATOM 2854 C CA . SER A 1 379 ? 35.694 40.650 -12.732 1.00 13.21 374 SER A CA 1
ATOM 2855 C C . SER A 1 379 ? 36.271 39.354 -12.147 1.00 11.57 374 SER A C 1
ATOM 2856 O O . SER A 1 379 ? 35.575 38.344 -12.074 1.00 12.53 374 SER A O 1
ATOM 2859 N N . LYS A 1 380 ? 37.502 39.399 -11.648 1.00 11.34 375 LYS A N 1
ATOM 2860 C CA . LYS A 1 380 ? 38.058 38.231 -10.997 1.00 12.94 375 LYS A CA 1
ATOM 2861 C C . LYS A 1 380 ? 37.288 37.950 -9.688 1.00 10.98 375 LYS A C 1
ATOM 2862 O O . LYS A 1 380 ? 36.968 36.819 -9.381 1.00 10.34 375 LYS A O 1
ATOM 2868 N N . VAL A 1 381 ? 36.990 39.007 -8.947 1.00 8.74 376 VAL A N 1
ATOM 2869 C CA . VAL A 1 381 ? 36.198 38.941 -7.711 1.00 8.50 376 VAL A CA 1
ATOM 2870 C C . VAL A 1 381 ? 34.721 39.156 -8.067 1.00 7.82 376 VAL A C 1
ATOM 2871 O O . VAL A 1 381 ? 34.394 40.131 -8.722 1.00 10.16 376 VAL A O 1
ATOM 2875 N N . THR A 1 382 ? 33.831 38.260 -7.633 1.00 6.65 377 THR A N 1
ATOM 2876 C CA . THR A 1 382 ? 32.448 38.445 -7.832 1.00 6.04 377 THR A CA 1
ATOM 2877 C C . THR A 1 382 ? 31.897 39.294 -6.677 1.00 6.11 377 THR A C 1
ATOM 2878 O O . THR A 1 382 ? 32.170 39.002 -5.519 1.00 5.80 377 THR A O 1
ATOM 2882 N N . VAL A 1 383 ? 31.158 40.348 -7.009 1.00 5.78 378 VAL A N 1
ATOM 2883 C CA . VAL A 1 383 ? 30.545 41.199 -6.019 1.00 6.05 378 VAL A CA 1
ATOM 2884 C C . VAL A 1 383 ? 29.035 40.982 -6.141 1.00 5.99 378 VAL A C 1
ATOM 2885 O O . VAL A 1 383 ? 28.487 41.058 -7.238 1.00 5.59 378 VAL A O 1
ATOM 2889 N N . ILE A 1 384 ? 28.390 40.636 -5.025 1.00 6.02 379 ILE A N 1
ATOM 2890 C CA . ILE A 1 384 ? 27.006 40.214 -5.030 1.00 6.16 379 ILE A CA 1
ATOM 2891 C C . ILE A 1 384 ? 26.269 40.812 -3.819 1.00 6.29 379 ILE A C 1
ATOM 2892 O O . ILE A 1 384 ? 26.814 40.872 -2.728 1.00 5.32 379 ILE A O 1
ATOM 2897 N N . VAL A 1 385 ? 25.021 41.239 -4.072 1.00 6.65 380 VAL A N 1
ATOM 2898 C CA . VAL A 1 385 ? 24.070 41.652 -3.071 1.00 6.79 380 VAL A CA 1
ATOM 2899 C C . VAL A 1 385 ? 23.200 40.440 -2.735 1.00 6.86 380 VAL A C 1
ATOM 2900 O O . VAL A 1 385 ? 22.617 39.833 -3.627 1.00 7.34 380 VAL A O 1
ATOM 2904 N N . VAL A 1 386 ? 23.153 40.090 -1.446 1.00 6.63 381 VAL A N 1
ATOM 2905 C CA . VAL A 1 386 ? 22.392 38.979 -0.952 1.00 7.12 381 VAL A CA 1
ATOM 2906 C C . VAL A 1 386 ? 21.588 39.453 0.255 1.00 7.72 381 VAL A C 1
ATOM 2907 O O . VAL A 1 386 ? 22.156 39.614 1.329 1.00 8.01 381 VAL A O 1
ATOM 2911 N N . PRO A 1 387 ? 20.276 39.753 0.110 1.00 8.35 382 PRO A N 1
ATOM 2912 C CA . PRO A 1 387 ? 19.463 40.134 1.262 1.00 9.27 382 PRO A CA 1
ATOM 2913 C C . PRO A 1 387 ? 19.528 39.034 2.326 1.00 9.22 382 PRO A C 1
ATOM 2914 O O . PRO A 1 387 ? 19.484 37.837 1.990 1.00 9.76 382 PRO A O 1
ATOM 2918 N N . THR A 1 388 ? 19.724 39.405 3.589 1.00 9.91 383 THR A N 1
ATOM 2919 C CA . THR A 1 388 ? 19.922 38.392 4.590 1.00 10.82 383 THR A CA 1
ATOM 2920 C C . THR A 1 388 ? 18.552 37.886 5.057 1.00 11.44 383 THR A C 1
ATOM 2921 O O . THR A 1 388 ? 17.547 38.532 4.862 1.00 11.76 383 THR A O 1
ATOM 2925 N N . ASP A 1 389 ? 18.546 36.720 5.703 1.00 11.88 384 ASP A N 1
ATOM 2926 C CA . ASP A 1 389 ? 17.336 36.133 6.213 1.00 12.27 384 ASP A CA 1
ATOM 2927 C C . ASP A 1 389 ? 17.722 35.328 7.440 1.00 12.11 384 ASP A C 1
ATOM 2928 O O . ASP A 1 389 ? 17.853 34.130 7.350 1.00 12.01 384 ASP A O 1
ATOM 2933 N N . GLU A 1 390 ? 17.983 36.007 8.538 1.00 11.86 385 GLU A N 1
ATOM 2934 C CA . GLU A 1 390 ? 18.452 35.324 9.737 1.00 12.74 385 GLU A CA 1
ATOM 2935 C C . GLU A 1 390 ? 17.388 34.345 10.242 1.00 12.48 385 GLU A C 1
ATOM 2936 O O . GLU A 1 390 ? 17.731 33.271 10.707 1.00 10.99 385 GLU A O 1
ATOM 2942 N N . GLU A 1 391 ? 16.104 34.703 10.113 1.00 12.35 386 GLU A N 1
ATOM 2943 C CA . GLU A 1 391 ? 15.012 33.836 10.602 1.00 13.25 386 GLU A CA 1
ATOM 2944 C C . GLU A 1 391 ? 14.991 32.508 9.826 1.00 11.73 386 GLU A C 1
ATOM 2945 O O . GLU A 1 391 ? 14.853 31.442 10.399 1.00 11.18 386 GLU A O 1
ATOM 2951 N N . TYR A 1 392 ? 15.161 32.581 8.516 1.00 11.61 387 TYR A N 1
ATOM 2952 C CA . TYR A 1 392 ? 15.229 31.418 7.685 1.00 12.22 387 TYR A CA 1
ATOM 2953 C C . TYR A 1 392 ? 16.421 30.557 8.071 1.00 11.66 387 TYR A C 1
ATOM 2954 O O . TYR A 1 392 ? 16.298 29.326 8.111 1.00 10.91 387 TYR A O 1
ATOM 2963 N N . MET A 1 393 ? 17.581 31.175 8.299 1.00 10.57 388 MET A N 1
ATOM 2964 C CA . MET A 1 393 ? 18.789 30.460 8.740 1.00 11.44 388 MET A CA 1
ATOM 2965 C C . MET A 1 393 ? 18.490 29.739 10.058 1.00 10.83 388 MET A C 1
ATOM 2966 O O . MET A 1 393 ? 18.891 28.564 10.236 1.00 11.49 388 MET A O 1
ATOM 2971 N N . ILE A 1 394 ? 17.793 30.415 10.981 1.00 10.88 389 ILE A N 1
ATOM 2972 C CA . ILE A 1 394 ? 17.464 29.784 12.270 1.00 10.94 389 ILE A CA 1
ATOM 2973 C C . ILE A 1 394 ? 16.544 28.569 12.044 1.00 10.25 389 ILE A C 1
ATOM 2974 O O . ILE A 1 394 ? 16.791 27.487 12.580 1.00 10.01 389 ILE A O 1
ATOM 2979 N N . ALA A 1 395 ? 15.502 28.754 11.221 1.00 10.96 390 ALA A N 1
ATOM 2980 C CA . ALA A 1 395 ? 14.517 27.705 10.883 1.00 11.37 390 ALA A CA 1
ATOM 2981 C C . ALA A 1 395 ? 15.203 26.535 10.176 1.00 12.73 390 ALA A C 1
ATOM 2982 O O . ALA A 1 395 ? 14.878 25.400 10.408 1.00 13.12 390 ALA A O 1
ATOM 2984 N N . SER A 1 396 ? 16.155 26.850 9.303 1.00 13.60 391 SER A N 1
ATOM 2985 C CA . SER A 1 396 ? 16.910 25.859 8.554 1.00 15.36 391 SER A CA 1
ATOM 2986 C C . SER A 1 396 ? 17.779 25.018 9.513 1.00 14.33 391 SER A C 1
ATOM 2987 O O . SER A 1 396 ? 17.685 23.782 9.465 1.00 13.05 391 SER A O 1
ATOM 2990 N N . ASP A 1 397 ? 18.519 25.652 10.435 1.00 13.88 392 ASP A N 1
ATOM 2991 C CA . ASP A 1 397 ? 19.290 24.903 11.423 1.00 14.17 392 ASP A CA 1
ATOM 2992 C C . ASP A 1 397 ? 18.345 24.048 12.291 1.00 14.28 392 ASP A C 1
ATOM 2993 O O . ASP A 1 397 ? 18.707 22.931 12.704 1.00 12.55 392 ASP A O 1
ATOM 2998 N N . THR A 1 398 ? 17.176 24.600 12.628 1.00 14.05 393 THR A N 1
ATOM 2999 C CA . THR A 1 398 ? 16.220 23.914 13.471 1.00 14.50 393 THR A CA 1
ATOM 3000 C C . THR A 1 398 ? 15.815 22.604 12.794 1.00 15.79 393 THR A C 1
ATOM 3001 O O . THR A 1 398 ? 15.825 21.555 13.423 1.00 16.24 393 THR A O 1
ATOM 3005 N N . MET A 1 399 ? 15.483 22.679 11.500 1.00 18.01 394 MET A N 1
ATOM 3006 C CA . MET A 1 399 ? 15.023 21.512 10.756 1.00 20.78 394 MET A CA 1
ATOM 3007 C C . MET A 1 399 ? 16.157 20.494 10.611 1.00 23.48 394 MET A C 1
ATOM 3008 O O . MET A 1 399 ? 15.905 19.305 10.747 1.00 25.73 394 MET A O 1
ATOM 3013 N N . THR A 1 400 ? 17.390 20.953 10.384 1.00 21.63 395 THR A N 1
ATOM 3014 C CA . THR A 1 400 ? 18.536 20.037 10.256 1.00 20.99 395 THR A CA 1
ATOM 3015 C C . THR A 1 400 ? 18.762 19.261 11.557 1.00 20.29 395 THR A C 1
ATOM 3016 O O . THR A 1 400 ? 19.006 18.069 11.552 1.00 19.51 395 THR A O 1
ATOM 3020 N N . ILE A 1 401 ? 18.688 19.958 12.686 1.00 19.60 396 ILE A N 1
ATOM 3021 C CA . ILE A 1 401 ? 19.022 19.374 13.954 1.00 20.13 396 ILE A CA 1
ATOM 3022 C C . ILE A 1 401 ? 17.926 18.388 14.361 1.00 23.00 396 ILE A C 1
ATOM 3023 O O . ILE A 1 401 ? 18.231 17.351 14.910 1.00 27.45 396 ILE A O 1
ATOM 3028 N N . LEU A 1 402 ? 16.661 18.711 14.109 1.00 22.44 397 LEU A N 1
ATOM 3029 C CA . LEU A 1 402 ? 15.566 17.919 14.648 1.00 26.72 397 LEU A CA 1
ATOM 3030 C C . LEU A 1 402 ? 15.193 16.785 13.687 1.00 31.47 397 LEU A C 1
ATOM 3031 O O . LEU A 1 402 ? 14.419 15.956 14.044 1.00 39.84 397 LEU A O 1
ATOM 3036 N N . LYS A 1 403 ? 15.738 16.792 12.471 1.00 36.91 398 LYS A N 1
ATOM 3037 C CA . LYS A 1 403 ? 15.583 15.746 11.434 1.00 46.56 398 LYS A CA 1
ATOM 3038 C C . LYS A 1 403 ? 15.623 14.336 12.048 1.00 50.03 398 LYS A C 1
ATOM 3039 O O . LYS A 1 403 ? 16.454 14.041 12.904 1.00 49.10 398 LYS A O 1
ATOM 3046 N N . HIS B 1 3 ? 82.895 72.600 -3.797 1.00 50.57 -2 HIS B N 1
ATOM 3047 C CA . HIS B 1 3 ? 81.516 72.425 -3.215 1.00 54.79 -2 HIS B CA 1
ATOM 3048 C C . HIS B 1 3 ? 81.574 72.702 -1.704 1.00 53.97 -2 HIS B C 1
ATOM 3049 O O . HIS B 1 3 ? 82.167 71.909 -0.970 1.00 59.19 -2 HIS B O 1
ATOM 3056 N N . MET B 1 4 ? 80.956 73.810 -1.258 1.00 49.49 -1 MET B N 1
ATOM 3057 C CA . MET B 1 4 ? 81.000 74.292 0.167 1.00 50.99 -1 MET B CA 1
ATOM 3058 C C . MET B 1 4 ? 80.209 73.317 1.075 1.00 46.40 -1 MET B C 1
ATOM 3059 O O . MET B 1 4 ? 79.459 72.479 0.550 1.00 42.26 -1 MET B O 1
ATOM 3064 N N . ALA B 1 5 ? 80.415 73.396 2.409 1.00 42.76 0 ALA B N 1
ATOM 3065 C CA . ALA B 1 5 ? 79.832 72.445 3.415 1.00 39.18 0 ALA B CA 1
ATOM 3066 C C . ALA B 1 5 ? 79.463 73.188 4.704 1.00 36.03 0 ALA B C 1
ATOM 3067 O O . ALA B 1 5 ? 80.279 73.905 5.255 1.00 39.77 0 ALA B O 1
ATOM 3069 N N . SER B 1 6 ? 78.212 73.043 5.157 1.00 29.13 1 SER B N 1
ATOM 3070 C CA . SER B 1 6 ? 77.746 73.559 6.458 1.00 25.11 1 SER B CA 1
ATOM 3071 C C . SER B 1 6 ? 77.719 72.412 7.472 1.00 22.30 1 SER B C 1
ATOM 3072 O O . SER B 1 6 ? 77.601 71.260 7.070 1.00 21.87 1 SER B O 1
ATOM 3075 N N . LYS B 1 7 ? 77.824 72.727 8.767 1.00 18.99 2 LYS B N 1
ATOM 3076 C CA . LYS B 1 7 ? 77.676 71.747 9.825 1.00 18.40 2 LYS B CA 1
ATOM 3077 C C . LYS B 1 7 ? 76.423 72.089 10.626 1.00 17.32 2 LYS B C 1
ATOM 3078 O O . LYS B 1 7 ? 76.283 73.201 11.135 1.00 16.33 2 LYS B O 1
ATOM 3084 N N . VAL B 1 8 ? 75.489 71.135 10.682 1.00 14.13 3 VAL B N 1
ATOM 3085 C CA . VAL B 1 8 ? 74.214 71.337 11.368 1.00 12.83 3 VAL B CA 1
ATOM 3086 C C . VAL B 1 8 ? 74.129 70.368 12.532 1.00 11.54 3 VAL B C 1
ATOM 3087 O O . VAL B 1 8 ? 74.244 69.168 12.330 1.00 10.74 3 VAL B O 1
ATOM 3091 N N . LEU B 1 9 ? 73.954 70.900 13.745 1.00 10.92 4 LEU B N 1
ATOM 3092 C CA . LEU B 1 9 ? 73.659 70.089 14.908 1.00 10.93 4 LEU B CA 1
ATOM 3093 C C . LEU B 1 9 ? 72.158 69.790 14.943 1.00 11.31 4 LEU B C 1
ATOM 3094 O O . LEU B 1 9 ? 71.325 70.708 14.808 1.00 10.81 4 LEU B O 1
ATOM 3099 N N . VAL B 1 10 ? 71.803 68.515 15.103 1.00 10.54 5 VAL B N 1
ATOM 3100 C CA . VAL B 1 10 ? 70.418 68.082 15.117 1.00 10.41 5 VAL B CA 1
ATOM 3101 C C . VAL B 1 10 ? 70.139 67.471 16.484 1.00 10.15 5 VAL B C 1
ATOM 3102 O O . VAL B 1 10 ? 70.842 66.519 16.898 1.00 11.03 5 VAL B O 1
ATOM 3106 N N . LEU B 1 11 ? 69.139 68.007 17.178 1.00 10.29 6 LEU B N 1
ATOM 3107 C CA . LEU B 1 11 ? 68.775 67.547 18.504 1.00 11.37 6 LEU B CA 1
ATOM 3108 C C . LEU B 1 11 ? 67.385 66.898 18.509 1.00 11.67 6 LEU B C 1
ATOM 3109 O O . LEU B 1 11 ? 66.449 67.323 17.800 1.00 10.77 6 LEU B O 1
ATOM 3114 N N . ASN B 1 12 ? 67.257 65.942 19.432 1.00 11.59 7 ASN B N 1
ATOM 3115 C CA . ASN B 1 12 ? 66.040 65.292 19.772 1.00 12.28 7 ASN B CA 1
ATOM 3116 C C . ASN B 1 12 ? 66.012 65.167 21.294 1.00 13.25 7 ASN B C 1
ATOM 3117 O O . ASN B 1 12 ? 66.634 64.255 21.833 1.00 13.51 7 ASN B O 1
ATOM 3122 N N . CYS B 1 13 ? 65.328 66.105 21.950 1.00 14.35 8 CYS B N 1
ATOM 3123 C CA . CYS B 1 13 ? 65.276 66.220 23.405 1.00 16.96 8 CYS B CA 1
ATOM 3124 C C . CYS B 1 13 ? 63.987 65.611 23.957 1.00 17.99 8 CYS B C 1
ATOM 3125 O O . CYS B 1 13 ? 62.885 65.978 23.540 1.00 17.06 8 CYS B O 1
ATOM 3128 N N . GLY B 1 14 ? 64.151 64.683 24.912 1.00 17.75 9 GLY B N 1
ATOM 3129 C CA . GLY B 1 14 ? 63.049 64.096 25.670 1.00 19.27 9 GLY B CA 1
ATOM 3130 C C . GLY B 1 14 ? 63.158 64.478 27.142 1.00 19.60 9 GLY B C 1
ATOM 3131 O O . GLY B 1 14 ? 64.098 65.153 27.548 1.00 19.30 9 GLY B O 1
ATOM 3132 N N . SER B 1 15 ? 62.190 64.038 27.937 1.00 22.47 10 SER B N 1
ATOM 3133 C CA . SER B 1 15 ? 62.122 64.447 29.354 1.00 26.82 10 SER B CA 1
ATOM 3134 C C . SER B 1 15 ? 63.398 64.038 30.113 1.00 27.64 10 SER B C 1
ATOM 3135 O O . SER B 1 15 ? 63.831 64.772 30.990 1.00 29.78 10 SER B O 1
ATOM 3138 N N . SER B 1 16 ? 64.043 62.928 29.739 1.00 26.32 11 SER B N 1
ATOM 3139 C CA . SER B 1 16 ? 65.262 62.505 30.413 1.00 28.02 11 SER B CA 1
ATOM 3140 C C . SER B 1 16 ? 66.412 62.181 29.444 1.00 26.90 11 SER B C 1
ATOM 3141 O O . SER B 1 16 ? 67.311 61.383 29.768 1.00 23.63 11 SER B O 1
ATOM 3144 N N . SER B 1 17 ? 66.431 62.826 28.272 1.00 24.24 12 SER B N 1
ATOM 3145 C CA . SER B 1 17 ? 67.445 62.497 27.263 1.00 23.73 12 SER B CA 1
ATOM 3146 C C . SER B 1 17 ? 67.687 63.663 26.301 1.00 20.62 12 SER B C 1
ATOM 3147 O O . SER B 1 17 ? 66.826 64.548 26.115 1.00 18.06 12 SER B O 1
ATOM 3150 N N . VAL B 1 18 ? 68.876 63.669 25.697 1.00 19.35 13 VAL B N 1
ATOM 3151 C CA . VAL B 1 18 ? 69.138 64.468 24.521 1.00 19.11 13 VAL B CA 1
ATOM 3152 C C . VAL B 1 18 ? 69.919 63.604 23.540 1.00 19.23 13 VAL B C 1
ATOM 3153 O O . VAL B 1 18 ? 71.074 63.257 23.823 1.00 20.51 13 VAL B O 1
ATOM 3157 N N . LYS B 1 19 ? 69.334 63.307 22.381 1.00 17.86 14 LYS B N 1
ATOM 3158 C CA . LYS B 1 19 ? 70.068 62.680 21.310 1.00 17.74 14 LYS B CA 1
ATOM 3159 C C . LYS B 1 19 ? 70.535 63.760 20.338 1.00 16.13 14 LYS B C 1
ATOM 3160 O O . LYS B 1 19 ? 69.787 64.716 20.070 1.00 15.45 14 LYS B O 1
ATOM 3166 N N . TYR B 1 20 ? 71.731 63.572 19.778 1.00 14.45 15 TYR B N 1
ATOM 3167 C CA . TYR B 1 20 ? 72.316 64.547 18.913 1.00 14.77 15 TYR B CA 1
ATOM 3168 C C . TYR B 1 20 ? 73.060 63.862 17.780 1.00 15.18 15 TYR B C 1
ATOM 3169 O O . TYR B 1 20 ? 73.611 62.755 17.930 1.00 17.95 15 TYR B O 1
ATOM 3178 N N . LYS B 1 21 ? 73.088 64.545 16.645 1.00 13.89 16 LYS B N 1
ATOM 3179 C CA . LYS B 1 21 ? 74.036 64.267 15.612 1.00 14.22 16 LYS B CA 1
ATOM 3180 C C . LYS B 1 21 ? 74.525 65.591 15.042 1.00 14.13 16 LYS B C 1
ATOM 3181 O O . LYS B 1 21 ? 73.759 66.577 14.971 1.00 12.43 16 LYS B O 1
ATOM 3187 N N . LEU B 1 22 ? 75.783 65.604 14.597 1.00 14.68 17 LEU B N 1
ATOM 3188 C CA . LEU B 1 22 ? 76.313 66.711 13.849 1.00 13.37 17 LEU B CA 1
ATOM 3189 C C . LEU B 1 22 ? 76.537 66.206 12.426 1.00 14.12 17 LEU B C 1
ATOM 3190 O O . LEU B 1 22 ? 77.290 65.250 12.219 1.00 13.71 17 LEU B O 1
ATOM 3195 N N . LEU B 1 23 ? 75.891 66.866 11.468 1.00 13.33 18 LEU B N 1
ATOM 3196 C CA . LEU B 1 23 ? 75.889 66.476 10.081 1.00 16.57 18 LEU B CA 1
ATOM 3197 C C . LEU B 1 23 ? 76.589 67.543 9.242 1.00 17.13 18 LEU B C 1
ATOM 3198 O O . LEU B 1 23 ? 76.418 68.741 9.471 1.00 15.22 18 LEU B O 1
ATOM 3203 N N . GLU B 1 24 ? 77.336 67.085 8.235 1.00 18.75 19 GLU B N 1
ATOM 3204 C CA . GLU B 1 24 ? 77.886 67.959 7.225 1.00 20.15 19 GLU B CA 1
ATOM 3205 C C . GLU B 1 24 ? 76.946 67.958 6.030 1.00 20.45 19 GLU B C 1
ATOM 3206 O O . GLU B 1 24 ? 76.662 66.913 5.451 1.00 21.27 19 GLU B O 1
ATOM 3212 N N . MET B 1 25 ? 76.456 69.140 5.668 1.00 18.80 20 MET B N 1
ATOM 3213 C CA . MET B 1 25 ? 75.494 69.315 4.604 1.00 19.24 20 MET B CA 1
ATOM 3214 C C . MET B 1 25 ? 76.149 70.018 3.423 1.00 21.35 20 MET B C 1
ATOM 3215 O O . MET B 1 25 ? 77.030 70.853 3.614 1.00 20.74 20 MET B O 1
ATOM 3220 N N . PRO B 1 26 ? 75.691 69.722 2.203 1.00 23.77 21 PRO B N 1
ATOM 3221 C CA . PRO B 1 26 ? 74.511 68.935 1.896 1.00 22.93 21 PRO B CA 1
ATOM 3222 C C . PRO B 1 26 ? 74.684 67.410 1.767 1.00 22.97 21 PRO B C 1
ATOM 3223 O O . PRO B 1 26 ? 73.696 66.715 1.539 1.00 21.71 21 PRO B O 1
ATOM 3227 N N . LYS B 1 27 ? 75.903 66.890 1.911 1.00 23.15 22 LYS B N 1
ATOM 3228 C CA . LYS B 1 27 ? 76.133 65.435 1.756 1.00 26.86 22 LYS B CA 1
ATOM 3229 C C . LYS B 1 27 ? 75.357 64.630 2.806 1.00 22.45 22 LYS B C 1
ATOM 3230 O O . LYS B 1 27 ? 74.872 63.559 2.516 1.00 22.81 22 LYS B O 1
ATOM 3236 N N . GLY B 1 28 ? 75.289 65.137 4.037 1.00 23.22 23 GLY B N 1
ATOM 3237 C CA . GLY B 1 28 ? 74.637 64.460 5.169 1.00 21.66 23 GLY B CA 1
ATOM 3238 C C . GLY B 1 28 ? 75.564 63.526 5.923 1.00 23.05 23 GLY B C 1
ATOM 3239 O O . GLY B 1 28 ? 75.098 62.707 6.692 1.00 26.06 23 GLY B O 1
ATOM 3240 N N . ASP B 1 29 ? 76.884 63.692 5.746 1.00 22.64 24 ASP B N 1
ATOM 3241 C CA . ASP B 1 29 ? 77.896 62.888 6.447 1.00 23.35 24 ASP B CA 1
ATOM 3242 C C . ASP B 1 29 ? 77.792 63.163 7.946 1.00 19.74 24 ASP B C 1
ATOM 3243 O O . ASP B 1 29 ? 77.701 64.311 8.348 1.00 19.10 24 ASP B O 1
ATOM 3248 N N . VAL B 1 30 ? 77.822 62.103 8.756 1.00 17.39 25 VAL B N 1
ATOM 3249 C CA . VAL B 1 30 ? 77.753 62.196 10.181 1.00 18.67 25 VAL B CA 1
ATOM 3250 C C . VAL B 1 30 ? 79.174 62.448 10.721 1.00 21.46 25 VAL B C 1
ATOM 3251 O O . VAL B 1 30 ? 80.038 61.607 10.593 1.00 21.10 25 VAL B O 1
ATOM 3255 N N . LEU B 1 31 ? 79.382 63.629 11.310 1.00 20.58 26 LEU B N 1
ATOM 3256 C CA . LEU B 1 31 ? 80.633 64.015 11.977 1.00 21.53 26 LEU B CA 1
ATOM 3257 C C . LEU B 1 31 ? 80.636 63.544 13.439 1.00 19.97 26 LEU B C 1
ATOM 3258 O O . LEU B 1 31 ? 81.688 63.294 13.999 1.00 19.32 26 LEU B O 1
ATOM 3263 N N . ALA B 1 32 ? 79.465 63.486 14.064 1.00 17.73 27 ALA B N 1
ATOM 3264 C CA . ALA B 1 32 ? 79.337 63.090 15.464 1.00 18.67 27 ALA B CA 1
ATOM 3265 C C . ALA B 1 32 ? 77.932 62.566 15.743 1.00 19.87 27 ALA B C 1
ATOM 3266 O O . ALA B 1 32 ? 76.958 62.972 15.058 1.00 17.82 27 ALA B O 1
ATOM 3268 N N . GLN B 1 33 ? 77.821 61.683 16.741 1.00 18.19 28 GLN B N 1
ATOM 3269 C CA . GLN B 1 33 ? 76.548 61.219 17.191 1.00 19.37 28 GLN B CA 1
ATOM 3270 C C . GLN B 1 33 ? 76.667 60.637 18.595 1.00 19.15 28 GLN B C 1
ATOM 3271 O O . GLN B 1 33 ? 77.661 59.994 18.929 1.00 18.99 28 GLN B O 1
ATOM 3277 N N . GLY B 1 34 ? 75.617 60.841 19.387 1.00 18.26 29 GLY B N 1
ATOM 3278 C CA . GLY B 1 34 ? 75.546 60.359 20.741 1.00 17.28 29 GLY B CA 1
ATOM 3279 C C . GLY B 1 34 ? 74.221 60.694 21.373 1.00 18.22 29 GLY B C 1
ATOM 3280 O O . GLY B 1 34 ? 73.256 61.172 20.709 1.00 19.93 29 GLY B O 1
ATOM 3281 N N . GLY B 1 35 ? 74.174 60.499 22.687 1.00 16.59 30 GLY B N 1
ATOM 3282 C CA . GLY B 1 35 ? 72.991 60.754 23.410 1.00 17.18 30 GLY B CA 1
ATOM 3283 C C . GLY B 1 35 ? 73.264 60.827 24.887 1.00 17.96 30 GLY B C 1
ATOM 3284 O O . GLY B 1 35 ? 74.086 60.051 25.408 1.00 17.98 30 GLY B O 1
ATOM 3285 N N . VAL B 1 36 ? 72.618 61.794 25.542 1.00 20.11 31 VAL B N 1
ATOM 3286 C CA . VAL B 1 36 ? 72.582 61.860 26.968 1.00 21.51 31 VAL B CA 1
ATOM 3287 C C . VAL B 1 36 ? 71.374 61.054 27.428 1.00 25.63 31 VAL B C 1
ATOM 3288 O O . VAL B 1 36 ? 70.277 61.179 26.864 1.00 24.36 31 VAL B O 1
ATOM 3292 N N . GLU B 1 37 ? 71.596 60.227 28.466 1.00 25.21 32 GLU B N 1
ATOM 3293 C CA . GLU B 1 37 ? 70.550 59.431 29.077 1.00 27.67 32 GLU B CA 1
ATOM 3294 C C . GLU B 1 37 ? 70.508 59.738 30.576 1.00 26.44 32 GLU B C 1
ATOM 3295 O O . GLU B 1 37 ? 71.511 60.216 31.148 1.00 22.97 32 GLU B O 1
ATOM 3301 N N . LYS B 1 38 ? 69.330 59.512 31.166 1.00 28.05 33 LYS B N 1
ATOM 3302 C CA . LYS B 1 38 ? 69.129 59.618 32.613 1.00 33.41 33 LYS B CA 1
ATOM 3303 C C . LYS B 1 38 ? 69.407 61.061 33.054 1.00 35.99 33 LYS B C 1
ATOM 3304 O O . LYS B 1 38 ? 69.850 61.309 34.181 1.00 31.96 33 LYS B O 1
ATOM 3310 N N . LEU B 1 39 ? 69.117 62.010 32.161 1.00 34.28 34 LEU B N 1
ATOM 3311 C CA . LEU B 1 39 ? 69.163 63.422 32.458 1.00 33.83 34 LEU B CA 1
ATOM 3312 C C . LEU B 1 39 ? 68.162 63.666 33.596 1.00 31.21 34 LEU B C 1
ATOM 3313 O O . LEU B 1 39 ? 67.067 63.139 33.571 1.00 29.36 34 LEU B O 1
ATOM 3318 N N . GLY B 1 40 ? 68.584 64.426 34.614 1.00 32.98 35 GLY B N 1
ATOM 3319 C CA . GLY B 1 40 ? 67.731 64.768 35.758 1.00 35.64 35 GLY B CA 1
ATOM 3320 C C . GLY B 1 40 ? 67.525 63.615 36.740 1.00 39.47 35 GLY B C 1
ATOM 3321 O O . GLY B 1 40 ? 66.609 63.681 37.576 1.00 37.44 35 GLY B O 1
ATOM 3322 N N . LEU B 1 41 ? 68.341 62.564 36.625 1.00 41.56 36 LEU B N 1
ATOM 3323 C CA . LEU B 1 41 ? 68.287 61.402 37.487 1.00 45.83 36 LEU B CA 1
ATOM 3324 C C . LEU B 1 41 ? 69.704 61.114 37.966 1.00 44.92 36 LEU B C 1
ATOM 3325 O O . LEU B 1 41 ? 70.676 61.538 37.329 1.00 47.65 36 LEU B O 1
ATOM 3330 N N . PRO B 1 42 ? 69.886 60.348 39.069 1.00 49.30 37 PRO B N 1
ATOM 3331 C CA . PRO B 1 42 ? 71.228 59.925 39.473 1.00 45.79 37 PRO B CA 1
ATOM 3332 C C . PRO B 1 42 ? 71.738 58.987 38.359 1.00 42.36 37 PRO B C 1
ATOM 3333 O O . PRO B 1 42 ? 70.952 58.194 37.812 1.00 40.49 37 PRO B O 1
ATOM 3337 N N . GLY B 1 43 ? 72.995 59.178 37.957 1.00 37.75 38 GLY B N 1
ATOM 3338 C CA . GLY B 1 43 ? 73.684 58.294 37.026 1.00 37.01 38 GLY B CA 1
ATOM 3339 C C . GLY B 1 43 ? 73.641 58.774 35.579 1.00 35.66 38 GLY B C 1
ATOM 3340 O O . GLY B 1 43 ? 73.830 57.965 34.679 1.00 29.93 38 GLY B O 1
ATOM 3341 N N . SER B 1 44 ? 73.381 60.075 35.361 1.00 31.13 39 SER B N 1
ATOM 3342 C CA . SER B 1 44 ? 73.296 60.637 34.024 1.00 29.88 39 SER B CA 1
ATOM 3343 C C . SER B 1 44 ? 74.628 60.434 33.283 1.00 26.97 39 SER B C 1
ATOM 3344 O O . SER B 1 44 ? 75.711 60.510 33.869 1.00 26.40 39 SER B O 1
ATOM 3347 N N . PHE B 1 45 ? 74.555 60.172 31.979 1.00 22.01 40 PHE B N 1
ATOM 3348 C CA . PHE B 1 45 ? 75.768 59.933 31.210 1.00 22.85 40 PHE B CA 1
ATOM 3349 C C . PHE B 1 45 ? 75.517 60.262 29.739 1.00 22.22 40 PHE B C 1
ATOM 3350 O O . PHE B 1 45 ? 74.378 60.255 29.269 1.00 23.56 40 PHE B O 1
ATOM 3358 N N . LEU B 1 46 ? 76.617 60.496 29.033 1.00 23.44 41 LEU B N 1
ATOM 3359 C CA . LEU B 1 46 ? 76.611 60.665 27.605 1.00 27.00 41 LEU B CA 1
ATOM 3360 C C . LEU B 1 46 ? 77.306 59.457 26.990 1.00 27.99 41 LEU B C 1
ATOM 3361 O O . LEU B 1 46 ? 78.405 59.103 27.430 1.00 30.91 41 LEU B O 1
ATOM 3366 N N . LYS B 1 47 ? 76.649 58.839 26.007 1.00 27.05 42 LYS B N 1
ATOM 3367 C CA . LYS B 1 47 ? 77.252 57.809 25.205 1.00 26.09 42 LYS B CA 1
ATOM 3368 C C . LYS B 1 47 ? 77.374 58.302 23.763 1.00 24.39 42 LYS B C 1
ATOM 3369 O O . LYS B 1 47 ? 76.382 58.738 23.163 1.00 21.21 42 LYS B O 1
ATOM 3375 N N . LEU B 1 48 ? 78.580 58.228 23.211 1.00 21.88 43 LEU B N 1
ATOM 3376 C CA . LEU B 1 48 ? 78.801 58.668 21.841 1.00 25.41 43 LEU B CA 1
ATOM 3377 C C . LEU B 1 48 ? 79.411 57.533 21.031 1.00 24.98 43 LEU B C 1
ATOM 3378 O O . LEU B 1 48 ? 79.883 56.575 21.594 1.00 27.85 43 LEU B O 1
ATOM 3383 N N . THR B 1 49 ? 79.422 57.699 19.705 1.00 23.72 44 THR B N 1
ATOM 3384 C CA . THR B 1 49 ? 80.004 56.748 18.800 1.00 26.65 44 THR B CA 1
ATOM 3385 C C . THR B 1 49 ? 81.207 57.391 18.117 1.00 29.37 44 THR B C 1
ATOM 3386 O O . THR B 1 49 ? 81.059 58.406 17.480 1.00 32.33 44 THR B O 1
ATOM 3390 N N . MET B 1 50 ? 82.379 56.788 18.307 1.00 31.13 45 MET B N 1
ATOM 3391 C CA . MET B 1 50 ? 83.620 57.263 17.731 1.00 36.23 45 MET B CA 1
ATOM 3392 C C . MET B 1 50 ? 83.573 57.035 16.220 1.00 39.31 45 MET B C 1
ATOM 3393 O O . MET B 1 50 ? 82.854 56.154 15.729 1.00 39.46 45 MET B O 1
ATOM 3398 N N . PRO B 1 51 ? 84.403 57.763 15.441 1.00 44.85 46 PRO B N 1
ATOM 3399 C CA . PRO B 1 51 ? 84.659 57.414 14.042 1.00 46.89 46 PRO B CA 1
ATOM 3400 C C . PRO B 1 51 ? 85.006 55.930 13.810 1.00 47.16 46 PRO B C 1
ATOM 3401 O O . PRO B 1 51 ? 84.594 55.384 12.811 1.00 53.18 46 PRO B O 1
ATOM 3405 N N . ASN B 1 52 ? 85.705 55.283 14.752 1.00 48.35 47 ASN B N 1
ATOM 3406 C CA . ASN B 1 52 ? 86.077 53.845 14.681 1.00 45.29 47 ASN B CA 1
ATOM 3407 C C . ASN B 1 52 ? 84.853 52.919 14.879 1.00 41.79 47 ASN B C 1
ATOM 3408 O O . ASN B 1 52 ? 84.906 51.745 14.588 1.00 40.56 47 ASN B O 1
ATOM 3413 N N . GLY B 1 53 ? 83.725 53.467 15.357 1.00 35.08 48 GLY B N 1
ATOM 3414 C CA . GLY B 1 53 ? 82.471 52.733 15.515 1.00 29.90 48 GLY B CA 1
ATOM 3415 C C . GLY B 1 53 ? 82.239 52.305 16.958 1.00 26.14 48 GLY B C 1
ATOM 3416 O O . GLY B 1 53 ? 81.153 51.844 17.287 1.00 24.05 48 GLY B O 1
ATOM 3417 N N . GLU B 1 54 ? 83.252 52.410 17.825 1.00 27.19 49 GLU B N 1
ATOM 3418 C CA . GLU B 1 54 ? 83.024 52.011 19.222 1.00 31.04 49 GLU B CA 1
ATOM 3419 C C . GLU B 1 54 ? 82.251 53.098 19.958 1.00 30.62 49 GLU B C 1
ATOM 3420 O O . GLU B 1 54 ? 82.355 54.285 19.692 1.00 33.07 49 GLU B O 1
ATOM 3426 N N . LYS B 1 55 ? 81.502 52.620 20.942 1.00 32.15 50 LYS B N 1
ATOM 3427 C CA . LYS B 1 55 ? 80.779 53.425 21.904 1.00 33.47 50 LYS B CA 1
ATOM 3428 C C . LYS B 1 55 ? 81.702 53.790 23.080 1.00 34.47 50 LYS B C 1
ATOM 3429 O O . LYS B 1 55 ? 82.446 52.946 23.580 1.00 31.91 50 LYS B O 1
ATOM 3435 N N . VAL B 1 56 ? 81.623 55.060 23.507 1.00 31.04 51 VAL B N 1
ATOM 3436 C CA . VAL B 1 56 ? 82.314 55.592 24.669 1.00 31.88 51 VAL B CA 1
ATOM 3437 C C . VAL B 1 56 ? 81.271 56.236 25.581 1.00 29.36 51 VAL B C 1
ATOM 3438 O O . VAL B 1 56 ? 80.396 56.964 25.095 1.00 29.82 51 VAL B O 1
ATOM 3442 N N . VAL B 1 57 ? 81.369 55.960 26.885 1.00 25.03 52 VAL B N 1
ATOM 3443 C CA . VAL B 1 57 ? 80.462 56.465 27.895 1.00 27.16 52 VAL B CA 1
ATOM 3444 C C . VAL B 1 57 ? 81.218 57.437 28.796 1.00 30.83 52 VAL B C 1
ATOM 3445 O O . VAL B 1 57 ? 82.235 57.069 29.398 1.00 29.06 52 VAL B O 1
ATOM 3449 N N . LEU B 1 58 ? 80.697 58.666 28.891 1.00 30.22 53 LEU B N 1
ATOM 3450 C CA . LEU B 1 58 ? 81.255 59.712 29.732 1.00 30.63 53 LEU B CA 1
ATOM 3451 C C . LEU B 1 58 ? 80.204 60.049 30.797 1.00 31.97 53 LEU B C 1
ATOM 3452 O O . LEU B 1 58 ? 79.106 60.527 30.487 1.00 32.95 53 LEU B O 1
ATOM 3457 N N . GLU B 1 59 ? 80.484 59.675 32.051 1.00 32.48 54 GLU B N 1
ATOM 3458 C CA . GLU B 1 59 ? 79.561 59.921 33.157 1.00 35.21 54 GLU B CA 1
ATOM 3459 C C . GLU B 1 59 ? 79.757 61.351 33.623 1.00 38.14 54 GLU B C 1
ATOM 3460 O O . GLU B 1 59 ? 80.885 61.861 33.621 1.00 36.83 54 GLU B O 1
ATOM 3466 N N . LYS B 1 60 ? 78.650 62.003 33.977 1.00 42.43 55 LYS B N 1
ATOM 3467 C CA . LYS B 1 60 ? 78.647 63.428 34.313 1.00 41.66 55 LYS B CA 1
ATOM 3468 C C . LYS B 1 60 ? 77.252 63.767 34.832 1.00 36.68 55 LYS B C 1
ATOM 3469 O O . LYS B 1 60 ? 76.248 63.290 34.292 1.00 38.53 55 LYS B O 1
ATOM 3475 N N . ASP B 1 61 ? 77.203 64.533 35.922 1.00 32.94 56 ASP B N 1
ATOM 3476 C CA . ASP B 1 61 ? 75.953 64.923 36.515 1.00 35.87 56 ASP B CA 1
ATOM 3477 C C . ASP B 1 61 ? 75.295 65.941 35.574 1.00 33.65 56 ASP B C 1
ATOM 3478 O O . ASP B 1 61 ? 75.885 66.964 35.255 1.00 32.18 56 ASP B O 1
ATOM 3483 N N . MET B 1 62 ? 74.082 65.623 35.109 1.00 33.72 57 MET B N 1
ATOM 3484 C CA . MET B 1 62 ? 73.347 66.491 34.180 1.00 32.40 57 MET B CA 1
ATOM 3485 C C . MET B 1 62 ? 71.895 66.567 34.650 1.00 31.83 57 MET B C 1
ATOM 3486 O O . MET B 1 62 ? 71.032 65.802 34.227 1.00 30.94 57 MET B O 1
ATOM 3491 N N . PRO B 1 63 ? 71.610 67.438 35.641 1.00 31.86 58 PRO B N 1
ATOM 3492 C CA . PRO B 1 63 ? 70.269 67.525 36.222 1.00 31.25 58 PRO B CA 1
ATOM 3493 C C . PRO B 1 63 ? 69.202 68.178 35.319 1.00 28.82 58 PRO B C 1
ATOM 3494 O O . PRO B 1 63 ? 68.017 67.939 35.544 1.00 29.36 58 PRO B O 1
ATOM 3498 N N . GLU B 1 64 ? 69.603 68.969 34.316 1.00 28.26 59 GLU B N 1
ATOM 3499 C CA . GLU B 1 64 ? 68.603 69.554 33.398 1.00 29.87 59 GLU B CA 1
ATOM 3500 C C . GLU B 1 64 ? 69.225 69.764 32.014 1.00 25.46 59 GLU B C 1
ATOM 3501 O O . GLU B 1 64 ? 70.403 69.461 31.810 1.00 24.88 59 GLU B O 1
ATOM 3507 N N . HIS B 1 65 ? 68.418 70.264 31.069 1.00 23.70 60 HIS B N 1
ATOM 3508 C CA . HIS B 1 65 ? 68.768 70.231 29.627 1.00 22.74 60 HIS B CA 1
ATOM 3509 C C . HIS B 1 65 ? 69.928 71.172 29.293 1.00 22.03 60 HIS B C 1
ATOM 3510 O O . HIS B 1 65 ? 70.766 70.852 28.451 1.00 22.73 60 HIS B O 1
ATOM 3517 N N . THR B 1 66 ? 69.999 72.344 29.926 1.00 22.50 61 THR B N 1
ATOM 3518 C CA . THR B 1 66 ? 71.066 73.272 29.580 1.00 22.54 61 THR B CA 1
ATOM 3519 C C . THR B 1 66 ? 72.439 72.664 29.920 1.00 23.37 61 THR B C 1
ATOM 3520 O O . THR B 1 66 ? 73.368 72.743 29.114 1.00 22.02 61 THR B O 1
ATOM 3524 N N . ILE B 1 67 ? 72.568 72.031 31.087 1.00 25.10 62 ILE B N 1
ATOM 3525 C CA . ILE B 1 67 ? 73.864 71.434 31.487 1.00 26.17 62 ILE B CA 1
ATOM 3526 C C . ILE B 1 67 ? 74.181 70.268 30.541 1.00 21.79 62 ILE B C 1
ATOM 3527 O O . ILE B 1 67 ? 75.325 70.094 30.127 1.00 20.52 62 ILE B O 1
ATOM 3532 N N . ALA B 1 68 ? 73.143 69.528 30.143 1.00 20.93 63 ALA B N 1
ATOM 3533 C CA . ALA B 1 68 ? 73.287 68.395 29.223 1.00 20.04 63 ALA B CA 1
ATOM 3534 C C . ALA B 1 68 ? 73.809 68.882 27.873 1.00 18.98 63 ALA B C 1
ATOM 3535 O O . ALA B 1 68 ? 74.791 68.355 27.351 1.00 21.63 63 ALA B O 1
ATOM 3537 N N . VAL B 1 69 ? 73.195 69.937 27.329 1.00 17.27 64 VAL B N 1
ATOM 3538 C CA . VAL B 1 69 ? 73.594 70.423 26.001 1.00 17.63 64 VAL B CA 1
ATOM 3539 C C . VAL B 1 69 ? 74.988 71.032 26.089 1.00 18.79 64 VAL B C 1
ATOM 3540 O O . VAL B 1 69 ? 75.772 70.868 25.177 1.00 18.30 64 VAL B O 1
ATOM 3544 N N . GLU B 1 70 ? 75.301 71.711 27.200 1.00 21.22 65 GLU B N 1
ATOM 3545 C CA . GLU B 1 70 ? 76.650 72.269 27.415 1.00 22.69 65 GLU B CA 1
ATOM 3546 C C . GLU B 1 70 ? 77.704 71.147 27.359 1.00 20.77 65 GLU B C 1
ATOM 3547 O O . GLU B 1 70 ? 78.733 71.307 26.727 1.00 18.88 65 GLU B O 1
ATOM 3553 N N . PHE B 1 71 ? 77.408 70.004 27.979 1.00 22.11 66 PHE B N 1
ATOM 3554 C CA . PHE B 1 71 ? 78.342 68.869 27.972 1.00 22.99 66 PHE B CA 1
ATOM 3555 C C . PHE B 1 71 ? 78.495 68.287 26.556 1.00 22.62 66 PHE B C 1
ATOM 3556 O O . PHE B 1 71 ? 79.637 68.061 26.066 1.00 18.58 66 PHE B O 1
ATOM 3564 N N . ILE B 1 72 ? 77.353 68.121 25.853 1.00 20.17 67 ILE B N 1
ATOM 3565 C CA . ILE B 1 72 ? 77.383 67.680 24.485 1.00 18.01 67 ILE B CA 1
ATOM 3566 C C . ILE B 1 72 ? 78.328 68.563 23.671 1.00 17.16 67 ILE B C 1
ATOM 3567 O O . ILE B 1 72 ? 79.189 68.084 22.939 1.00 20.11 67 ILE B O 1
ATOM 3572 N N . LEU B 1 73 ? 78.127 69.876 23.744 1.00 18.57 68 LEU B N 1
ATOM 3573 C CA . LEU B 1 73 ? 78.930 70.809 22.964 1.00 18.88 68 LEU B CA 1
ATOM 3574 C C . LEU B 1 73 ? 80.416 70.679 23.343 1.00 19.56 68 LEU B C 1
ATOM 3575 O O . LEU B 1 73 ? 81.285 70.719 22.456 1.00 20.71 68 LEU B O 1
ATOM 3580 N N . SER B 1 74 ? 80.724 70.542 24.636 1.00 21.24 69 SER B N 1
ATOM 3581 C CA . SER B 1 74 ? 82.142 70.428 25.087 1.00 22.84 69 SER B CA 1
ATOM 3582 C C . SER B 1 74 ? 82.766 69.158 24.500 1.00 25.20 69 SER B C 1
ATOM 3583 O O . SER B 1 74 ? 83.907 69.205 24.029 1.00 23.62 69 SER B O 1
ATOM 3586 N N . VAL B 1 75 ? 81.974 68.073 24.406 1.00 25.41 70 VAL B N 1
ATOM 3587 C CA . VAL B 1 75 ? 82.457 66.833 23.812 1.00 24.87 70 VAL B CA 1
ATOM 3588 C C . VAL B 1 75 ? 82.741 67.047 22.325 1.00 24.45 70 VAL B C 1
ATOM 3589 O O . VAL B 1 75 ? 83.735 66.535 21.848 1.00 27.13 70 VAL B O 1
ATOM 3593 N N . LEU B 1 76 ? 81.866 67.773 21.599 1.00 21.73 71 LEU B N 1
ATOM 3594 C CA . LEU B 1 76 ? 82.051 68.001 20.148 1.00 21.61 71 LEU B CA 1
ATOM 3595 C C . LEU B 1 76 ? 83.400 68.694 19.882 1.00 22.25 71 LEU B C 1
ATOM 3596 O O . LEU B 1 76 ? 84.022 68.497 18.809 1.00 23.55 71 LEU B O 1
ATOM 3601 N N . LYS B 1 77 ? 83.824 69.522 20.846 1.00 23.90 72 LYS B N 1
ATOM 3602 C CA . LYS B 1 77 ? 85.000 70.380 20.696 1.00 29.63 72 LYS B CA 1
ATOM 3603 C C . LYS B 1 77 ? 86.238 69.780 21.393 1.00 31.97 72 LYS B C 1
ATOM 3604 O O . LYS B 1 77 ? 87.323 70.307 21.271 1.00 30.28 72 LYS B O 1
ATOM 3610 N N . ASP B 1 78 ? 86.071 68.676 22.115 1.00 32.30 73 ASP B N 1
ATOM 3611 C CA . ASP B 1 78 ? 87.178 68.032 22.846 1.00 32.52 73 ASP B CA 1
ATOM 3612 C C . ASP B 1 78 ? 88.291 67.593 21.876 1.00 34.23 73 ASP B C 1
ATOM 3613 O O . ASP B 1 78 ? 88.034 67.194 20.761 1.00 32.61 73 ASP B O 1
ATOM 3618 N N . ASP B 1 79 ? 89.549 67.656 22.313 1.00 38.92 74 ASP B N 1
ATOM 3619 C CA . ASP B 1 79 ? 90.724 67.220 21.516 1.00 41.71 74 ASP B CA 1
ATOM 3620 C C . ASP B 1 79 ? 90.691 65.714 21.252 1.00 37.44 74 ASP B C 1
ATOM 3621 O O . ASP B 1 79 ? 91.126 65.262 20.208 1.00 34.76 74 ASP B O 1
ATOM 3626 N N . LYS B 1 80 ? 90.195 64.954 22.235 1.00 38.34 75 LYS B N 1
ATOM 3627 C CA . LYS B 1 80 ? 90.159 63.483 22.195 1.00 39.34 75 LYS B CA 1
ATOM 3628 C C . LYS B 1 80 ? 88.899 62.996 21.459 1.00 35.75 75 LYS B C 1
ATOM 3629 O O . LYS B 1 80 ? 88.996 62.223 20.520 1.00 35.41 75 LYS B O 1
ATOM 3635 N N . TYR B 1 81 ? 87.721 63.455 21.886 1.00 36.08 76 TYR B N 1
ATOM 3636 C CA . TYR B 1 81 ? 86.448 62.892 21.414 1.00 36.40 76 TYR B CA 1
ATOM 3637 C C . TYR B 1 81 ? 85.792 63.750 20.318 1.00 31.91 76 TYR B C 1
ATOM 3638 O O . TYR B 1 81 ? 84.864 63.303 19.656 1.00 28.09 76 TYR B O 1
ATOM 3647 N N . GLY B 1 82 ? 86.290 64.976 20.129 1.00 26.21 77 GLY B N 1
ATOM 3648 C CA . GLY B 1 82 ? 85.588 65.977 19.379 1.00 24.12 77 GLY B CA 1
ATOM 3649 C C . GLY B 1 82 ? 85.792 65.825 17.893 1.00 25.06 77 GLY B C 1
ATOM 3650 O O . GLY B 1 82 ? 86.568 65.008 17.443 1.00 24.70 77 GLY B O 1
ATOM 3651 N N . CYS B 1 83 ? 85.061 66.641 17.132 1.00 25.76 78 CYS B N 1
ATOM 3652 C CA . CYS B 1 83 ? 85.194 66.686 15.673 1.00 27.82 78 CYS B CA 1
ATOM 3653 C C . CYS B 1 83 ? 85.274 68.127 15.154 1.00 27.24 78 CYS B C 1
ATOM 3654 O O . CYS B 1 83 ? 85.363 68.339 13.979 1.00 31.55 78 CYS B O 1
ATOM 3657 N N . ILE B 1 84 ? 85.225 69.116 16.044 1.00 28.99 79 ILE B N 1
ATOM 3658 C CA . ILE B 1 84 ? 85.338 70.527 15.665 1.00 29.24 79 ILE B CA 1
ATOM 3659 C C . ILE B 1 84 ? 86.316 71.181 16.645 1.00 27.99 79 ILE B C 1
ATOM 3660 O O . ILE B 1 84 ? 86.441 70.724 17.745 1.00 25.07 79 ILE B O 1
ATOM 3665 N N . LYS B 1 85 ? 86.938 72.284 16.247 1.00 31.05 80 LYS B N 1
ATOM 3666 C CA . LYS B 1 85 ? 87.892 73.017 17.132 1.00 36.77 80 LYS B CA 1
ATOM 3667 C C . LYS B 1 85 ? 87.141 74.084 17.944 1.00 33.86 80 LYS B C 1
ATOM 3668 O O . LYS B 1 85 ? 87.542 74.334 19.074 1.00 36.06 80 LYS B O 1
ATOM 3674 N N . SER B 1 86 ? 86.036 74.622 17.393 1.00 29.80 81 SER B N 1
ATOM 3675 C CA . SER B 1 86 ? 85.274 75.634 18.069 1.00 28.84 81 SER B CA 1
ATOM 3676 C C . SER B 1 86 ? 83.799 75.591 17.629 1.00 28.51 81 SER B C 1
ATOM 3677 O O . SER B 1 86 ? 83.478 75.124 16.522 1.00 26.56 81 SER B O 1
ATOM 3680 N N . TYR B 1 87 ? 82.966 76.204 18.476 1.00 26.64 82 TYR B N 1
ATOM 3681 C CA . TYR B 1 87 ? 81.509 76.262 18.313 1.00 29.22 82 TYR B CA 1
ATOM 3682 C C . TYR B 1 87 ? 81.108 77.069 17.078 1.00 30.47 82 TYR B C 1
ATOM 3683 O O . TYR B 1 87 ? 79.994 76.904 16.606 1.00 32.11 82 TYR B O 1
ATOM 3692 N N . GLU B 1 88 ? 82.012 77.897 16.544 1.00 27.88 83 GLU B N 1
ATOM 3693 C CA . GLU B 1 88 ? 81.743 78.720 15.364 1.00 28.66 83 GLU B CA 1
ATOM 3694 C C . GLU B 1 88 ? 81.591 77.838 14.117 1.00 26.75 83 GLU B C 1
ATOM 3695 O O . GLU B 1 88 ? 81.075 78.253 13.083 1.00 25.11 83 GLU B O 1
ATOM 3701 N N . GLU B 1 89 ? 82.092 76.601 14.195 1.00 26.46 84 GLU B N 1
ATOM 3702 C CA . GLU B 1 89 ? 81.960 75.668 13.075 1.00 27.13 84 GLU B CA 1
ATOM 3703 C C . GLU B 1 89 ? 80.507 75.175 12.972 1.00 23.36 84 GLU B C 1
ATOM 3704 O O . GLU B 1 89 ? 80.162 74.624 11.945 1.00 21.07 84 GLU B O 1
ATOM 3710 N N . ILE B 1 90 ? 79.708 75.295 14.037 1.00 19.48 85 ILE B N 1
ATOM 3711 C CA . ILE B 1 90 ? 78.275 74.896 14.006 1.00 19.11 85 ILE B CA 1
ATOM 3712 C C . ILE B 1 90 ? 77.477 76.007 13.324 1.00 17.44 85 ILE B C 1
ATOM 3713 O O . ILE B 1 90 ? 77.319 77.077 13.877 1.00 16.57 85 ILE B O 1
ATOM 3718 N N . ASP B 1 91 ? 76.943 75.734 12.130 1.00 17.52 86 ASP B N 1
ATOM 3719 C CA . ASP B 1 91 ? 76.287 76.757 11.314 1.00 17.85 86 ASP B CA 1
ATOM 3720 C C . ASP B 1 91 ? 74.828 76.952 11.726 1.00 16.90 86 ASP B C 1
ATOM 3721 O O . ASP B 1 91 ? 74.275 78.027 11.464 1.00 18.08 86 ASP B O 1
ATOM 3726 N N . ALA B 1 92 ? 74.188 75.918 12.281 1.00 15.41 87 ALA B N 1
ATOM 3727 C CA . ALA B 1 92 ? 72.773 75.993 12.643 1.00 14.13 87 ALA B CA 1
ATOM 3728 C C . ALA B 1 92 ? 72.407 74.792 13.503 1.00 13.60 87 ALA B C 1
ATOM 3729 O O . ALA B 1 92 ? 73.159 73.786 13.531 1.00 11.96 87 ALA B O 1
ATOM 3731 N N . VAL B 1 93 ? 71.261 74.902 14.189 1.00 12.12 88 VAL B N 1
ATOM 3732 C CA . VAL B 1 93 ? 70.702 73.808 14.947 1.00 11.60 88 VAL B CA 1
ATOM 3733 C C . VAL B 1 93 ? 69.276 73.520 14.469 1.00 10.96 88 VAL B C 1
ATOM 3734 O O . VAL B 1 93 ? 68.435 74.416 14.392 1.00 10.33 88 VAL B O 1
ATOM 3738 N N . GLY B 1 94 ? 69.011 72.238 14.207 1.00 10.04 89 GLY B N 1
ATOM 3739 C CA . GLY B 1 94 ? 67.672 71.762 13.919 1.00 9.98 89 GLY B CA 1
ATOM 3740 C C . GLY B 1 94 ? 67.157 70.892 15.030 1.00 9.95 89 GLY B C 1
ATOM 3741 O O . GLY B 1 94 ? 67.946 70.119 15.594 1.00 10.95 89 GLY B O 1
ATOM 3742 N N . HIS B 1 95 ? 65.857 71.017 15.341 1.00 8.84 90 HIS B N 1
ATOM 3743 C CA . HIS B 1 95 ? 65.234 70.308 16.441 1.00 9.67 90 HIS B CA 1
ATOM 3744 C C . HIS B 1 95 ? 64.071 69.453 15.971 1.00 9.60 90 HIS B C 1
ATOM 3745 O O . HIS B 1 95 ? 63.221 69.936 15.212 1.00 10.00 90 HIS B O 1
ATOM 3752 N N . ARG B 1 96 ? 63.987 68.253 16.542 1.00 9.88 91 ARG B N 1
ATOM 3753 C CA . ARG B 1 96 ? 62.752 67.475 16.475 1.00 10.91 91 ARG B CA 1
ATOM 3754 C C . ARG B 1 96 ? 61.732 68.072 17.433 1.00 11.58 91 ARG B C 1
ATOM 3755 O O . ARG B 1 96 ? 61.991 68.128 18.615 1.00 12.32 91 ARG B O 1
ATOM 3763 N N . LEU B 1 97 ? 60.612 68.591 16.905 1.00 10.44 92 LEU B N 1
ATOM 3764 C CA . LEU B 1 97 ? 59.517 69.045 17.719 1.00 10.63 92 LEU B CA 1
ATOM 3765 C C . LEU B 1 97 ? 58.378 68.050 17.498 1.00 11.30 92 LEU B C 1
ATOM 3766 O O . LEU B 1 97 ? 58.054 67.719 16.359 1.00 12.18 92 LEU B O 1
ATOM 3771 N N . VAL B 1 98 ? 57.807 67.502 18.561 1.00 10.74 93 VAL B N 1
ATOM 3772 C CA . VAL B 1 98 ? 56.828 66.430 18.367 1.00 11.17 93 VAL B CA 1
ATOM 3773 C C . VAL B 1 98 ? 55.518 66.946 17.755 1.00 11.19 93 VAL B C 1
ATOM 3774 O O . VAL B 1 98 ? 55.111 66.453 16.705 1.00 13.41 93 VAL B O 1
ATOM 3778 N N . HIS B 1 99 ? 54.884 67.976 18.323 1.00 11.12 94 HIS B N 1
ATOM 3779 C CA . HIS B 1 99 ? 53.548 68.305 17.940 1.00 10.91 94 HIS B CA 1
ATOM 3780 C C . HIS B 1 99 ? 53.414 69.752 17.466 1.00 11.05 94 HIS B C 1
ATOM 3781 O O . HIS B 1 99 ? 53.624 70.699 18.259 1.00 10.80 94 HIS B O 1
ATOM 3788 N N . GLY B 1 100 ? 53.011 69.906 16.202 1.00 9.41 95 GLY B N 1
ATOM 3789 C CA . GLY B 1 100 ? 52.690 71.232 15.630 1.00 10.05 95 GLY B CA 1
ATOM 3790 C C . GLY B 1 100 ? 51.189 71.483 15.468 1.00 9.98 95 GLY B C 1
ATOM 3791 O O . GLY B 1 100 ? 50.768 72.501 14.905 1.00 10.31 95 GLY B O 1
ATOM 3792 N N . GLY B 1 101 ? 50.374 70.549 15.958 1.00 9.91 96 GLY B N 1
ATOM 3793 C CA . GLY B 1 101 ? 48.915 70.637 15.888 1.00 10.92 96 GLY B CA 1
ATOM 3794 C C . GLY B 1 101 ? 48.445 70.897 14.461 1.00 11.72 96 GLY B C 1
ATOM 3795 O O . GLY B 1 101 ? 48.986 70.362 13.498 1.00 10.22 96 GLY B O 1
ATOM 3796 N N . GLU B 1 102 ? 47.433 71.753 14.327 1.00 12.62 97 GLU B N 1
ATOM 3797 C CA . GLU B 1 102 ? 46.986 72.207 13.023 1.00 15.35 97 GLU B CA 1
ATOM 3798 C C . GLU B 1 102 ? 47.690 73.515 12.637 1.00 14.52 97 GLU B C 1
ATOM 3799 O O . GLU B 1 102 ? 47.324 74.130 11.640 1.00 15.33 97 GLU B O 1
ATOM 3805 N N . LYS B 1 103 ? 48.718 73.933 13.373 1.00 13.84 98 LYS B N 1
ATOM 3806 C CA . LYS B 1 103 ? 49.355 75.203 13.094 1.00 15.05 98 LYS B CA 1
ATOM 3807 C C . LYS B 1 103 ? 50.503 75.057 12.093 1.00 15.55 98 LYS B C 1
ATOM 3808 O O . LYS B 1 103 ? 50.791 76.025 11.396 1.00 15.94 98 LYS B O 1
ATOM 3814 N N . PHE B 1 104 ? 51.167 73.889 12.057 1.00 12.44 99 PHE B N 1
ATOM 3815 C CA . PHE B 1 104 ? 52.354 73.755 11.209 1.00 11.44 99 PHE B CA 1
ATOM 3816 C C . PHE B 1 104 ? 52.229 72.592 10.230 1.00 10.33 99 PHE B C 1
ATOM 3817 O O . PHE B 1 104 ? 52.092 71.426 10.617 1.00 10.79 99 PHE B O 1
ATOM 3825 N N . SER B 1 105 ? 52.384 72.935 8.953 1.00 9.75 100 SER B N 1
ATOM 3826 C CA . SER B 1 105 ? 52.403 71.998 7.836 1.00 8.95 100 SER B CA 1
ATOM 3827 C C . SER B 1 105 ? 53.831 71.701 7.351 1.00 8.32 100 SER B C 1
ATOM 3828 O O . SER B 1 105 ? 54.014 70.806 6.557 1.00 7.19 100 SER B O 1
ATOM 3831 N N . ASN B 1 106 ? 54.822 72.433 7.869 1.00 7.65 101 ASN B N 1
ATOM 3832 C CA . ASN B 1 106 ? 56.200 72.254 7.471 1.00 7.43 101 ASN B CA 1
ATOM 3833 C C . ASN B 1 106 ? 57.093 73.009 8.468 1.00 7.14 101 ASN B C 1
ATOM 3834 O O . ASN B 1 106 ? 56.588 73.594 9.444 1.00 6.84 101 ASN B O 1
ATOM 3839 N N . SER B 1 107 ? 58.414 72.924 8.271 1.00 6.73 102 SER B N 1
ATOM 3840 C CA . SER B 1 107 ? 59.373 73.327 9.265 1.00 7.05 102 SER B CA 1
ATOM 3841 C C . SER B 1 107 ? 59.477 74.860 9.287 1.00 6.93 102 SER B C 1
ATOM 3842 O O . SER B 1 107 ? 59.210 75.484 8.282 1.00 6.79 102 SER B O 1
ATOM 3845 N N . VAL B 1 108 ? 59.907 75.430 10.421 1.00 7.03 103 VAL B N 1
ATOM 3846 C CA . VAL B 1 108 ? 60.024 76.892 10.584 1.00 7.74 103 VAL B CA 1
ATOM 3847 C C . VAL B 1 108 ? 61.247 77.248 11.436 1.00 8.29 103 VAL B C 1
ATOM 3848 O O . VAL B 1 108 ? 61.714 76.423 12.265 1.00 7.41 103 VAL B O 1
ATOM 3852 N N . GLU B 1 109 ? 61.762 78.471 11.224 1.00 9.36 104 GLU B N 1
ATOM 3853 C CA . GLU B 1 109 ? 62.754 79.056 12.096 1.00 10.71 104 GLU B CA 1
ATOM 3854 C C . GLU B 1 109 ? 62.110 79.349 13.446 1.00 11.33 104 GLU B C 1
ATOM 3855 O O . GLU B 1 109 ? 60.985 79.850 13.516 1.00 12.69 104 GLU B O 1
ATOM 3861 N N . ILE B 1 110 ? 62.804 78.997 14.531 1.00 12.15 105 ILE B N 1
ATOM 3862 C CA . ILE B 1 110 ? 62.248 79.167 15.848 1.00 13.96 105 ILE B CA 1
ATOM 3863 C C . ILE B 1 110 ? 62.475 80.634 16.276 1.00 16.34 105 ILE B C 1
ATOM 3864 O O . ILE B 1 110 ? 63.598 81.117 16.303 1.00 22.95 105 ILE B O 1
ATOM 3869 N N . THR B 1 111 ? 61.371 81.370 16.392 1.00 15.87 106 THR B N 1
ATOM 3870 C CA . THR B 1 111 ? 61.280 82.740 16.796 1.00 15.71 106 THR B CA 1
ATOM 3871 C C . THR B 1 111 ? 60.425 82.755 18.049 1.00 16.11 106 THR B C 1
ATOM 3872 O O . THR B 1 111 ? 59.798 81.745 18.347 1.00 14.17 106 THR B O 1
ATOM 3876 N N . PRO B 1 112 ? 60.343 83.883 18.791 1.00 17.15 107 PRO B N 1
ATOM 3877 C CA . PRO B 1 112 ? 59.400 83.981 19.910 1.00 17.72 107 PRO B CA 1
ATOM 3878 C C . PRO B 1 112 ? 57.942 83.621 19.546 1.00 16.86 107 PRO B C 1
ATOM 3879 O O . PRO B 1 112 ? 57.241 82.976 20.319 1.00 16.13 107 PRO B O 1
ATOM 3883 N N . GLU B 1 113 ? 57.516 84.009 18.348 1.00 18.45 108 GLU B N 1
ATOM 3884 C CA . GLU B 1 113 ? 56.135 83.805 17.860 1.00 19.93 108 GLU B CA 1
ATOM 3885 C C . GLU B 1 113 ? 55.902 82.301 17.626 1.00 18.69 108 GLU B C 1
ATOM 3886 O O . GLU B 1 113 ? 54.837 81.759 17.944 1.00 16.97 108 GLU B O 1
ATOM 3892 N N . VAL B 1 114 ? 56.920 81.624 17.093 1.00 16.48 109 VAL B N 1
ATOM 3893 C CA . VAL B 1 114 ? 56.840 80.174 16.884 1.00 14.62 109 VAL B CA 1
ATOM 3894 C C . VAL B 1 114 ? 56.800 79.477 18.238 1.00 15.34 109 VAL B C 1
ATOM 3895 O O . VAL B 1 114 ? 56.037 78.560 18.394 1.00 13.35 109 VAL B O 1
ATOM 3899 N N . ILE B 1 115 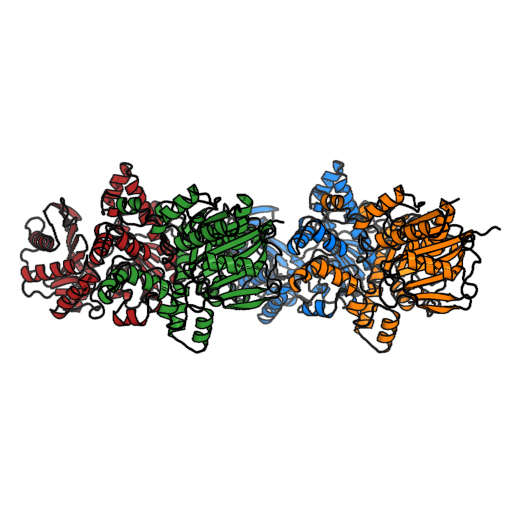? 57.649 79.878 19.187 1.00 15.53 110 ILE B N 1
ATOM 3900 C CA . ILE B 1 115 ? 57.641 79.246 20.527 1.00 17.45 110 ILE B CA 1
ATOM 3901 C C . ILE B 1 115 ? 56.241 79.347 21.124 1.00 17.89 110 ILE B C 1
ATOM 3902 O O . ILE B 1 115 ? 55.738 78.358 21.644 1.00 17.05 110 ILE B O 1
ATOM 3907 N N . ALA B 1 116 ? 55.604 80.521 21.013 1.00 19.23 111 ALA B N 1
ATOM 3908 C CA . ALA B 1 116 ? 54.266 80.692 21.576 1.00 19.30 111 ALA B CA 1
ATOM 3909 C C . ALA B 1 116 ? 53.284 79.673 20.969 1.00 18.36 111 ALA B C 1
ATOM 3910 O O . ALA B 1 116 ? 52.466 79.078 21.667 1.00 16.98 111 ALA B O 1
ATOM 3912 N N . LYS B 1 117 ? 53.355 79.474 19.653 1.00 18.23 112 LYS B N 1
ATOM 3913 C CA . LYS B 1 117 ? 52.453 78.533 18.983 1.00 17.84 112 LYS B CA 1
ATOM 3914 C C . LYS B 1 117 ? 52.755 77.076 19.403 1.00 15.96 112 LYS B C 1
ATOM 3915 O O . LYS B 1 117 ? 51.844 76.293 19.625 1.00 18.57 112 LYS B O 1
ATOM 3921 N N . VAL B 1 118 ? 54.031 76.715 19.526 1.00 14.66 113 VAL B N 1
ATOM 3922 C CA . VAL B 1 118 ? 54.426 75.369 19.927 1.00 15.54 113 VAL B CA 1
ATOM 3923 C C . VAL B 1 118 ? 53.962 75.122 21.369 1.00 18.45 113 VAL B C 1
ATOM 3924 O O . VAL B 1 118 ? 53.542 74.019 21.713 1.00 15.31 113 VAL B O 1
ATOM 3928 N N . GLU B 1 119 ? 54.012 76.160 22.208 1.00 18.90 114 GLU B N 1
ATOM 3929 C CA . GLU B 1 119 ? 53.475 76.074 23.589 1.00 22.09 114 GLU B CA 1
ATOM 3930 C C . GLU B 1 119 ? 51.963 75.817 23.559 1.00 22.60 114 GLU B C 1
ATOM 3931 O O . GLU B 1 119 ? 51.482 75.019 24.337 1.00 23.92 114 GLU B O 1
ATOM 3937 N N . GLU B 1 120 ? 51.228 76.445 22.639 1.00 22.88 115 GLU B N 1
ATOM 3938 C CA . GLU B 1 120 ? 49.798 76.184 22.493 1.00 23.43 115 GLU B CA 1
ATOM 3939 C C . GLU B 1 120 ? 49.514 74.715 22.149 1.00 23.69 115 GLU B C 1
ATOM 3940 O O . GLU B 1 120 ? 48.439 74.244 22.433 1.00 22.00 115 GLU B O 1
ATOM 3946 N N . CYS B 1 121 ? 50.460 73.996 21.529 1.00 21.70 116 CYS B N 1
ATOM 3947 C CA . CYS B 1 121 ? 50.265 72.559 21.181 1.00 20.41 116 CYS B CA 1
ATOM 3948 C C . CYS B 1 121 ? 50.675 71.599 22.308 1.00 19.01 116 CYS B C 1
ATOM 3949 O O . CYS B 1 121 ? 50.497 70.393 22.182 1.00 16.96 116 CYS B O 1
ATOM 3952 N N . ILE B 1 122 ? 51.222 72.129 23.411 1.00 20.55 117 ILE B N 1
ATOM 3953 C CA . ILE B 1 122 ? 51.678 71.273 24.523 1.00 21.87 117 ILE B CA 1
ATOM 3954 C C . ILE B 1 122 ? 50.562 70.320 24.949 1.00 23.07 117 ILE B C 1
ATOM 3955 O O . ILE B 1 122 ? 50.838 69.149 25.175 1.00 25.98 117 ILE B O 1
ATOM 3960 N N . PRO B 1 123 ? 49.291 70.746 25.104 1.00 24.32 118 PRO B N 1
ATOM 3961 C CA . PRO B 1 123 ? 48.214 69.816 25.461 1.00 25.54 118 PRO B CA 1
ATOM 3962 C C . PRO B 1 123 ? 48.090 68.582 24.551 1.00 25.67 118 PRO B C 1
ATOM 3963 O O . PRO B 1 123 ? 47.602 67.550 24.989 1.00 21.93 118 PRO B O 1
ATOM 3967 N N . LEU B 1 124 ? 48.535 68.691 23.291 1.00 24.32 119 LEU B N 1
ATOM 3968 C CA . LEU B 1 124 ? 48.436 67.598 22.336 1.00 21.61 119 LEU B CA 1
ATOM 3969 C C . LEU B 1 124 ? 49.618 66.626 22.495 1.00 21.76 119 LEU B C 1
ATOM 3970 O O . LEU B 1 124 ? 49.528 65.473 22.058 1.00 22.41 119 LEU B O 1
ATOM 3975 N N . ALA B 1 125 ? 50.723 67.063 23.113 1.00 20.09 120 ALA B N 1
ATOM 3976 C CA . ALA B 1 125 ? 51.851 66.196 23.381 1.00 18.98 120 ALA B CA 1
ATOM 3977 C C . ALA B 1 125 ? 52.527 66.665 24.670 1.00 21.74 120 ALA B C 1
ATOM 3978 O O . ALA B 1 125 ? 53.666 67.170 24.677 1.00 20.40 120 ALA B O 1
ATOM 3980 N N . PRO B 1 126 ? 51.815 66.521 25.805 1.00 23.01 121 PRO B N 1
ATOM 3981 C CA . PRO B 1 126 ? 52.226 67.156 27.064 1.00 25.65 121 PRO B CA 1
ATOM 3982 C C . PRO B 1 126 ? 53.523 66.615 27.672 1.00 24.92 121 PRO B C 1
ATOM 3983 O O . PRO B 1 126 ? 54.115 67.293 28.459 1.00 29.56 121 PRO B O 1
ATOM 3987 N N . LEU B 1 127 ? 53.976 65.430 27.264 1.00 26.97 122 LEU B N 1
ATOM 3988 C CA . LEU B 1 127 ? 55.220 64.842 27.790 1.00 27.92 122 LEU B CA 1
ATOM 3989 C C . LEU B 1 127 ? 56.379 64.959 26.795 1.00 26.50 122 LEU B C 1
ATOM 3990 O O . LEU B 1 127 ? 57.489 64.472 27.071 1.00 28.44 122 LEU B O 1
ATOM 3995 N N . HIS B 1 128 ? 56.150 65.616 25.645 1.00 25.68 123 HIS B N 1
ATOM 3996 C CA . HIS B 1 128 ? 57.208 65.775 24.628 1.00 21.80 123 HIS B CA 1
ATOM 3997 C C . HIS B 1 128 ? 57.515 67.243 24.304 1.00 17.05 123 HIS B C 1
ATOM 3998 O O . HIS B 1 128 ? 58.665 67.613 24.317 1.00 16.61 123 HIS B O 1
ATOM 4005 N N . ASN B 1 129 ? 56.501 68.042 23.984 1.00 16.45 124 ASN B N 1
ATOM 4006 C CA . ASN B 1 129 ? 56.738 69.412 23.525 1.00 16.11 124 ASN B CA 1
ATOM 4007 C C . ASN B 1 129 ? 57.591 70.204 24.521 1.00 14.67 124 ASN B C 1
ATOM 4008 O O . ASN B 1 129 ? 58.526 70.911 24.122 1.00 14.41 124 ASN B O 1
ATOM 4013 N N . PRO B 1 130 ? 57.290 70.158 25.846 1.00 15.44 125 PRO B N 1
ATOM 4014 C CA . PRO B 1 130 ? 58.086 70.912 26.818 1.00 14.56 125 PRO B CA 1
ATOM 4015 C C . PRO B 1 130 ? 59.578 70.596 26.755 1.00 13.25 125 PRO B C 1
ATOM 4016 O O . PRO B 1 130 ? 60.415 71.540 26.706 1.00 14.82 125 PRO B O 1
ATOM 4020 N N . ALA B 1 131 ? 59.924 69.307 26.669 1.00 11.85 126 ALA B N 1
ATOM 4021 C CA . ALA B 1 131 ? 61.313 68.908 26.603 1.00 12.42 126 ALA B CA 1
ATOM 4022 C C . ALA B 1 131 ? 61.946 69.437 25.307 1.00 12.51 126 ALA B C 1
ATOM 4023 O O . ALA B 1 131 ? 63.108 69.902 25.295 1.00 12.71 126 ALA B O 1
ATOM 4025 N N . ASN B 1 132 ? 61.185 69.354 24.208 1.00 12.01 127 ASN B N 1
ATOM 4026 C CA . ASN B 1 132 ? 61.732 69.787 22.938 1.00 11.92 127 ASN B CA 1
ATOM 4027 C C . ASN B 1 132 ? 62.138 71.275 23.052 1.00 12.32 127 ASN B C 1
ATOM 4028 O O . ASN B 1 132 ? 63.200 71.695 22.562 1.00 11.37 127 ASN B O 1
ATOM 4033 N N . LEU B 1 133 ? 61.280 72.071 23.683 1.00 13.83 128 LEU B N 1
ATOM 4034 C CA . LEU B 1 133 ? 61.534 73.505 23.792 1.00 17.36 128 LEU B CA 1
ATOM 4035 C C . LEU B 1 133 ? 62.712 73.815 24.740 1.00 18.81 128 LEU B C 1
ATOM 4036 O O . LEU B 1 133 ? 63.423 74.818 24.569 1.00 18.86 128 LEU B O 1
ATOM 4041 N N . LYS B 1 134 ? 62.919 72.964 25.756 1.00 19.60 129 LYS B N 1
ATOM 4042 C CA . LYS B 1 134 ? 64.055 73.128 26.672 1.00 20.31 129 LYS B CA 1
ATOM 4043 C C . LYS B 1 134 ? 65.372 73.037 25.905 1.00 18.99 129 LYS B C 1
ATOM 4044 O O . LYS B 1 134 ? 66.351 73.745 26.226 1.00 16.32 129 LYS B O 1
ATOM 4050 N N . GLY B 1 135 ? 65.414 72.159 24.895 1.00 14.39 130 GLY B N 1
ATOM 4051 C CA . GLY B 1 135 ? 66.564 72.078 24.016 1.00 14.48 130 GLY B CA 1
ATOM 4052 C C . GLY B 1 135 ? 66.824 73.363 23.257 1.00 13.32 130 GLY B C 1
ATOM 4053 O O . GLY B 1 135 ? 67.981 73.754 23.044 1.00 13.48 130 GLY B O 1
ATOM 4054 N N . VAL B 1 136 ? 65.754 74.000 22.777 1.00 13.96 131 VAL B N 1
ATOM 4055 C CA . VAL B 1 136 ? 65.862 75.265 22.031 1.00 14.52 131 VAL B CA 1
ATOM 4056 C C . VAL B 1 136 ? 66.439 76.365 22.933 1.00 15.37 131 VAL B C 1
ATOM 4057 O O . VAL B 1 136 ? 67.364 77.122 22.529 1.00 16.51 131 VAL B O 1
ATOM 4061 N N . VAL B 1 137 ? 65.887 76.457 24.139 1.00 16.30 132 VAL B N 1
ATOM 4062 C CA . VAL B 1 137 ? 66.338 77.435 25.146 1.00 19.33 132 VAL B CA 1
ATOM 4063 C C . VAL B 1 137 ? 67.823 77.214 25.481 1.00 20.46 132 VAL B C 1
ATOM 4064 O O . VAL B 1 137 ? 68.596 78.195 25.528 1.00 22.43 132 VAL B O 1
ATOM 4068 N N . ALA B 1 138 ? 68.244 75.945 25.641 1.00 18.09 133 ALA B N 1
ATOM 4069 C CA . ALA B 1 138 ? 69.612 75.624 25.973 1.00 17.89 133 ALA B CA 1
ATOM 4070 C C . ALA B 1 138 ? 70.560 76.130 24.885 1.00 18.07 133 ALA B C 1
ATOM 4071 O O . ALA B 1 138 ? 71.606 76.749 25.175 1.00 16.82 133 ALA B O 1
ATOM 4073 N N . ILE B 1 139 ? 70.197 75.885 23.617 1.00 16.27 134 ILE B N 1
ATOM 4074 C CA . ILE B 1 139 ? 71.015 76.323 22.529 1.00 15.93 134 ILE B CA 1
ATOM 4075 C C . ILE B 1 139 ? 71.091 77.863 22.476 1.00 15.68 134 ILE B C 1
ATOM 4076 O O . ILE B 1 139 ? 72.167 78.405 22.220 1.00 15.17 134 ILE B O 1
ATOM 4081 N N . GLU B 1 140 ? 69.986 78.575 22.716 1.00 16.14 135 GLU B N 1
ATOM 4082 C CA . GLU B 1 140 ? 70.071 80.036 22.594 1.00 20.49 135 GLU B CA 1
ATOM 4083 C C . GLU B 1 140 ? 71.036 80.580 23.674 1.00 20.35 135 GLU B C 1
ATOM 4084 O O . GLU B 1 140 ? 71.717 81.562 23.457 1.00 18.71 135 GLU B O 1
ATOM 4090 N N . LYS B 1 141 ? 71.087 79.918 24.835 1.00 20.80 136 LYS B N 1
ATOM 4091 C CA . LYS B 1 141 ? 71.982 80.318 25.913 1.00 21.98 136 LYS B CA 1
ATOM 4092 C C . LYS B 1 141 ? 73.441 80.007 25.578 1.00 24.47 136 LYS B C 1
ATOM 4093 O O . LYS B 1 141 ? 74.307 80.774 25.936 1.00 24.40 136 LYS B O 1
ATOM 4099 N N . LEU B 1 142 ? 73.703 78.856 24.944 1.00 22.38 137 LEU B N 1
ATOM 4100 C CA . LEU B 1 142 ? 75.053 78.353 24.803 1.00 22.54 137 LEU B CA 1
ATOM 4101 C C . LEU B 1 142 ? 75.669 78.770 23.475 1.00 23.68 137 LEU B C 1
ATOM 4102 O O . LEU B 1 142 ? 76.902 78.843 23.440 1.00 24.30 137 LEU B O 1
ATOM 4107 N N . LEU B 1 143 ? 74.866 79.006 22.421 1.00 21.04 138 LEU B N 1
ATOM 4108 C CA . LEU B 1 143 ? 75.488 79.343 21.111 1.00 20.72 138 LEU B CA 1
ATOM 4109 C C . LEU B 1 143 ? 75.131 80.739 20.588 1.00 23.18 138 LEU B C 1
ATOM 4110 O O . LEU B 1 143 ? 74.174 80.885 19.820 1.00 20.64 138 LEU B O 1
ATOM 4115 N N . PRO B 1 144 ? 75.999 81.755 20.832 1.00 25.26 139 PRO B N 1
ATOM 4116 C CA . PRO B 1 144 ? 75.666 83.124 20.445 1.00 24.19 139 PRO B CA 1
ATOM 4117 C C . PRO B 1 144 ? 75.480 83.231 18.929 1.00 22.58 139 PRO B C 1
ATOM 4118 O O . PRO B 1 144 ? 76.263 82.637 18.167 1.00 21.06 139 PRO B O 1
ATOM 4122 N N . GLY B 1 145 ? 74.444 83.957 18.506 1.00 21.56 140 GLY B N 1
ATOM 4123 C CA . GLY B 1 145 ? 74.182 84.208 17.091 1.00 23.72 140 GLY B CA 1
ATOM 4124 C C . GLY B 1 145 ? 73.509 83.047 16.356 1.00 23.03 140 GLY B C 1
ATOM 4125 O O . GLY B 1 145 ? 73.262 83.192 15.159 1.00 24.48 140 GLY B O 1
ATOM 4126 N N . ILE B 1 146 ? 73.297 81.901 17.017 1.00 21.45 141 ILE B N 1
ATOM 4127 C CA . ILE B 1 146 ? 72.888 80.702 16.295 1.00 19.60 141 ILE B CA 1
ATOM 4128 C C . ILE B 1 146 ? 71.422 80.842 15.903 1.00 17.56 141 ILE B C 1
ATOM 4129 O O . ILE B 1 146 ? 70.628 81.359 16.652 1.00 19.91 141 ILE B O 1
ATOM 4134 N N . ARG B 1 147 ? 71.091 80.343 14.717 1.00 15.15 142 ARG B N 1
ATOM 4135 C CA . ARG B 1 147 ? 69.724 80.253 14.236 1.00 14.11 142 ARG B CA 1
ATOM 4136 C C . ARG B 1 147 ? 69.267 78.791 14.287 1.00 12.00 142 ARG B C 1
ATOM 4137 O O . ARG B 1 147 ? 70.053 77.882 14.038 1.00 11.62 142 ARG B O 1
ATOM 4145 N N . GLN B 1 148 ? 68.012 78.599 14.667 1.00 9.95 143 GLN B N 1
ATOM 4146 C CA . GLN B 1 148 ? 67.464 77.292 14.984 1.00 10.03 143 GLN B CA 1
ATOM 4147 C C . GLN B 1 148 ? 66.167 77.067 14.211 1.00 9.70 143 GLN B C 1
ATOM 4148 O O . GLN B 1 148 ? 65.385 78.013 14.039 1.00 9.63 143 GLN B O 1
ATOM 4154 N N . VAL B 1 149 ? 65.943 75.817 13.792 1.00 8.37 144 VAL B N 1
ATOM 4155 C CA . VAL B 1 149 ? 64.788 75.427 13.041 1.00 7.68 144 VAL B CA 1
ATOM 4156 C C . VAL B 1 149 ? 64.123 74.242 13.738 1.00 7.32 144 VAL B C 1
ATOM 4157 O O . VAL B 1 149 ? 64.812 73.344 14.279 1.00 7.08 144 VAL B O 1
ATOM 4161 N N . GLY B 1 150 ? 62.792 74.255 13.741 1.00 7.04 145 GLY B N 1
ATOM 4162 C CA . GLY B 1 150 ? 61.957 73.183 14.280 1.00 6.79 145 GLY B CA 1
ATOM 4163 C C . GLY B 1 150 ? 61.296 72.397 13.153 1.00 6.82 145 GLY B C 1
ATOM 4164 O O . GLY B 1 150 ? 60.775 72.995 12.173 1.00 6.49 145 GLY B O 1
ATOM 4165 N N . VAL B 1 151 ? 61.275 71.069 13.306 1.00 6.46 146 VAL B N 1
ATOM 4166 C CA . VAL B 1 151 ? 60.750 70.133 12.360 1.00 6.82 146 VAL B CA 1
ATOM 4167 C C . VAL B 1 151 ? 59.788 69.175 13.071 1.00 7.18 146 VAL B C 1
ATOM 4168 O O . VAL B 1 151 ? 60.216 68.483 14.025 1.00 7.23 146 VAL B O 1
ATOM 4172 N N . PHE B 1 152 ? 58.521 69.148 12.651 1.00 6.96 147 PHE B N 1
ATOM 4173 C CA . PHE B 1 152 ? 57.440 68.595 13.455 1.00 7.61 147 PHE B CA 1
ATOM 4174 C C . PHE B 1 152 ? 57.118 67.167 12.997 1.00 7.61 147 PHE B C 1
ATOM 4175 O O . PHE B 1 152 ? 57.002 66.905 11.795 1.00 6.74 147 PHE B O 1
ATOM 4183 N N . ASP B 1 153 ? 56.958 66.258 13.953 1.00 8.17 148 ASP B N 1
ATOM 4184 C CA . ASP B 1 153 ? 56.534 64.860 13.677 1.00 9.44 148 ASP B CA 1
ATOM 4185 C C . ASP B 1 153 ? 55.125 64.796 13.053 1.00 8.23 148 ASP B C 1
ATOM 4186 O O . ASP B 1 153 ? 54.776 63.818 12.427 1.00 7.94 148 ASP B O 1
ATOM 4191 N N . THR B 1 154 ? 54.292 65.811 13.271 1.00 7.55 149 THR B N 1
ATOM 4192 C CA . THR B 1 154 ? 52.858 65.839 12.845 1.00 7.45 149 THR B CA 1
ATOM 4193 C C . THR B 1 154 ? 52.682 66.545 11.497 1.00 7.30 149 THR B C 1
ATOM 4194 O O . THR B 1 154 ? 51.654 66.384 10.857 1.00 7.66 149 THR B O 1
ATOM 4198 N N . ALA B 1 155 ? 53.684 67.311 11.072 1.00 6.69 150 ALA B N 1
ATOM 4199 C CA . ALA B 1 155 ? 53.515 68.262 9.978 1.00 6.67 150 ALA B CA 1
ATOM 4200 C C . ALA B 1 155 ? 53.149 67.559 8.658 1.00 6.31 150 ALA B C 1
ATOM 4201 O O . ALA B 1 155 ? 52.294 68.037 7.920 1.00 5.86 150 ALA B O 1
ATOM 4203 N N . PHE B 1 156 ? 53.824 66.457 8.369 1.00 6.73 151 PHE B N 1
ATOM 4204 C CA . PHE B 1 156 ? 53.674 65.726 7.102 1.00 7.37 151 PHE B CA 1
ATOM 4205 C C . PHE B 1 156 ? 52.212 65.282 6.902 1.00 7.27 151 PHE B C 1
ATOM 4206 O O . PHE B 1 156 ? 51.765 65.141 5.749 1.00 6.67 151 PHE B O 1
ATOM 4214 N N . PHE B 1 157 ? 51.485 65.053 7.995 1.00 6.80 152 PHE B N 1
ATOM 4215 C CA . PHE B 1 157 ? 50.174 64.486 7.938 1.00 7.39 152 PHE B CA 1
ATOM 4216 C C . PHE B 1 157 ? 49.071 65.555 7.903 1.00 7.38 152 PHE B C 1
ATOM 4217 O O . PHE B 1 157 ? 47.871 65.215 7.843 1.00 6.94 152 PHE B O 1
ATOM 4225 N N . GLN B 1 158 ? 49.458 66.820 7.832 1.00 6.94 153 GLN B N 1
ATOM 4226 C CA . GLN B 1 158 ? 48.470 67.888 7.842 1.00 7.44 153 GLN B CA 1
ATOM 4227 C C . GLN B 1 158 ? 47.760 67.965 6.480 1.00 7.47 153 GLN B C 1
ATOM 4228 O O . GLN B 1 158 ? 46.783 68.682 6.370 1.00 8.59 153 GLN B O 1
ATOM 4234 N N . THR B 1 159 ? 48.199 67.189 5.491 1.00 7.36 154 THR B N 1
ATOM 4235 C CA . THR B 1 159 ? 47.479 67.039 4.223 1.00 7.31 154 THR B CA 1
ATOM 4236 C C . THR B 1 159 ? 46.308 66.031 4.282 1.00 7.65 154 THR B C 1
ATOM 4237 O O . THR B 1 159 ? 45.536 65.942 3.321 1.00 6.89 154 THR B O 1
ATOM 4241 N N . MET B 1 160 ? 46.143 65.280 5.381 1.00 7.30 155 MET B N 1
ATOM 4242 C CA . MET B 1 160 ? 45.043 64.286 5.411 1.00 8.42 155 MET B CA 1
ATOM 4243 C C . MET B 1 160 ? 43.690 65.009 5.307 1.00 8.29 155 MET B C 1
ATOM 4244 O O . MET B 1 160 ? 43.463 66.032 5.949 1.00 7.38 155 MET B O 1
ATOM 4249 N N . PRO B 1 161 ? 42.744 64.475 4.508 1.00 8.18 156 PRO B N 1
ATOM 4250 C CA . PRO B 1 161 ? 41.405 65.066 4.399 1.00 8.29 156 PRO B CA 1
ATOM 4251 C C . PRO B 1 161 ? 40.590 64.772 5.664 1.00 7.94 156 PRO B C 1
ATOM 4252 O O . PRO B 1 161 ? 40.918 63.868 6.419 1.00 7.34 156 PRO B O 1
ATOM 4256 N N . GLU B 1 162 ? 39.541 65.556 5.871 1.00 8.11 157 GLU B N 1
ATOM 4257 C CA . GLU B 1 162 ? 38.709 65.480 7.057 1.00 8.83 157 GLU B CA 1
ATOM 4258 C C . GLU B 1 162 ? 38.034 64.104 7.154 1.00 7.97 157 GLU B C 1
ATOM 4259 O O . GLU B 1 162 ? 37.852 63.625 8.257 1.00 7.92 157 GLU B O 1
ATOM 4265 N N . HIS B 1 163 ? 37.666 63.464 6.049 1.00 7.91 158 HIS B N 1
ATOM 4266 C CA . HIS B 1 163 ? 36.970 62.177 6.155 1.00 8.46 158 HIS B CA 1
ATOM 4267 C C . HIS B 1 163 ? 37.932 61.114 6.715 1.00 8.41 158 HIS B C 1
ATOM 4268 O O . HIS B 1 163 ? 37.466 60.085 7.220 1.00 8.75 158 HIS B O 1
ATOM 4275 N N . VAL B 1 164 ? 39.247 61.385 6.645 1.00 8.34 159 VAL B N 1
ATOM 4276 C CA . VAL B 1 164 ? 40.254 60.492 7.246 1.00 8.35 159 VAL B CA 1
ATOM 4277 C C . VAL B 1 164 ? 40.572 60.932 8.679 1.00 8.32 159 VAL B C 1
ATOM 4278 O O . VAL B 1 164 ? 40.704 60.078 9.546 1.00 7.47 159 VAL B O 1
ATOM 4282 N N . TYR B 1 165 ? 40.782 62.240 8.931 1.00 8.78 160 TYR B N 1
ATOM 4283 C CA . TYR B 1 165 ? 41.318 62.638 10.237 1.00 8.91 160 TYR B CA 1
ATOM 4284 C C . TYR B 1 165 ? 40.235 62.697 11.314 1.00 9.26 160 TYR B C 1
ATOM 4285 O O . TYR B 1 165 ? 40.555 62.601 12.498 1.00 9.00 160 TYR B O 1
ATOM 4294 N N . ARG B 1 166 ? 38.969 62.841 10.919 1.00 10.38 161 ARG B N 1
ATOM 4295 C CA . ARG B 1 166 ? 37.864 62.886 11.884 1.00 10.81 161 ARG B CA 1
ATOM 4296 C C . ARG B 1 166 ? 37.537 61.459 12.348 1.00 9.48 161 ARG B C 1
ATOM 4297 O O . ARG B 1 166 ? 37.508 60.555 11.564 1.00 10.35 161 ARG B O 1
ATOM 4305 N N . TYR B 1 167 ? 37.356 61.282 13.650 1.00 9.18 162 TYR B N 1
ATOM 4306 C CA . TYR B 1 167 ? 36.769 60.102 14.254 1.00 9.89 162 TYR B CA 1
ATOM 4307 C C . TYR B 1 167 ? 35.236 60.223 14.232 1.00 10.25 162 TYR B C 1
ATOM 4308 O O . TYR B 1 167 ? 34.676 61.338 14.243 1.00 11.57 162 TYR B O 1
ATOM 4317 N N . ALA B 1 168 ? 34.547 59.090 14.244 1.00 10.02 163 ALA B N 1
ATOM 4318 C CA . ALA B 1 168 ? 33.103 59.023 14.176 1.00 11.12 163 ALA B CA 1
ATOM 4319 C C . ALA B 1 168 ? 32.539 59.166 15.599 1.00 11.46 163 ALA B C 1
ATOM 4320 O O . ALA B 1 168 ? 31.840 58.299 16.109 1.00 12.27 163 ALA B O 1
ATOM 4322 N N . LEU B 1 169 ? 32.845 60.307 16.198 1.00 12.27 164 LEU B N 1
ATOM 4323 C CA . LEU B 1 169 ? 32.476 60.680 17.582 1.00 12.57 164 LEU B CA 1
ATOM 4324 C C . LEU B 1 169 ? 31.661 61.963 17.489 1.00 13.16 164 LEU B C 1
ATOM 4325 O O . LEU B 1 169 ? 31.566 62.565 16.415 1.00 10.95 164 LEU B O 1
ATOM 4330 N N . PRO B 1 170 ? 31.020 62.432 18.580 1.00 14.29 165 PRO B N 1
ATOM 4331 C CA . PRO B 1 170 ? 30.231 63.663 18.515 1.00 15.35 165 PRO B CA 1
ATOM 4332 C C . PRO B 1 170 ? 31.053 64.848 17.964 1.00 14.79 165 PRO B C 1
ATOM 4333 O O . PRO B 1 170 ? 32.125 65.185 18.478 1.00 15.47 165 PRO B O 1
ATOM 4337 N N . TYR B 1 171 ? 30.533 65.450 16.898 1.00 16.57 166 TYR B N 1
ATOM 4338 C CA . TYR B 1 171 ? 31.225 66.418 16.068 1.00 17.60 166 TYR B CA 1
ATOM 4339 C C . TYR B 1 171 ? 31.704 67.601 16.915 1.00 19.79 166 TYR B C 1
ATOM 4340 O O . TYR B 1 171 ? 32.891 67.938 16.916 1.00 18.54 166 TYR B O 1
ATOM 4349 N N . ASP B 1 172 ? 30.765 68.232 17.633 1.00 22.29 167 ASP B N 1
ATOM 4350 C CA . ASP B 1 172 ? 31.056 69.491 18.344 1.00 23.44 167 ASP B CA 1
ATOM 4351 C C . ASP B 1 172 ? 32.049 69.206 19.462 1.00 23.46 167 ASP B C 1
ATOM 4352 O O . ASP B 1 172 ? 32.948 70.004 19.686 1.00 21.83 167 ASP B O 1
ATOM 4357 N N . MET B 1 173 ? 31.885 68.068 20.153 1.00 24.10 168 MET B N 1
ATOM 4358 C CA . MET B 1 173 ? 32.770 67.725 21.261 1.00 25.01 168 MET B CA 1
ATOM 4359 C C . MET B 1 173 ? 34.204 67.492 20.761 1.00 24.08 168 MET B C 1
ATOM 4360 O O . MET B 1 173 ? 35.163 67.992 21.356 1.00 23.12 168 MET B O 1
ATOM 4365 N N . CYS B 1 174 ? 34.358 66.786 19.637 1.00 22.71 169 CYS B N 1
ATOM 4366 C CA . CYS B 1 174 ? 35.679 66.616 19.035 1.00 21.16 169 CYS B CA 1
ATOM 4367 C C . CYS B 1 174 ? 36.301 67.985 18.697 1.00 21.08 169 CYS B C 1
ATOM 4368 O O . CYS B 1 174 ? 37.449 68.228 19.002 1.00 19.44 169 CYS B O 1
ATOM 4371 N N . ASN B 1 175 ? 35.524 68.860 18.071 1.00 21.26 170 ASN B N 1
ATOM 4372 C CA . ASN B 1 175 ? 36.042 70.143 17.607 1.00 24.10 170 ASN B CA 1
ATOM 4373 C C . ASN B 1 175 ? 36.464 70.997 18.802 1.00 23.06 170 ASN B C 1
ATOM 4374 O O . ASN B 1 175 ? 37.487 71.652 18.767 1.00 22.07 170 ASN B O 1
ATOM 4379 N N . LYS B 1 176 ? 35.655 70.954 19.859 1.00 25.92 171 LYS B N 1
ATOM 4380 C CA . LYS B 1 176 ? 35.930 71.713 21.076 1.00 27.88 171 LYS B CA 1
ATOM 4381 C C . LYS B 1 176 ? 37.291 71.310 21.660 1.00 28.79 171 LYS B C 1
ATOM 4382 O O . LYS B 1 176 ? 38.039 72.177 22.108 1.00 27.12 171 LYS B O 1
ATOM 4388 N N . HIS B 1 177 ? 37.613 70.006 21.658 1.00 26.95 172 HIS B N 1
ATOM 4389 C CA . HIS B 1 177 ? 38.814 69.497 22.317 1.00 24.76 172 HIS B CA 1
ATOM 4390 C C . HIS B 1 177 ? 39.981 69.203 21.351 1.00 22.78 172 HIS B C 1
ATOM 4391 O O . HIS B 1 177 ? 41.016 68.676 21.780 1.00 22.71 172 HIS B O 1
ATOM 4398 N N . GLY B 1 178 ? 39.817 69.497 20.061 1.00 17.83 173 GLY B N 1
ATOM 4399 C CA . GLY B 1 178 ? 40.847 69.274 19.057 1.00 18.03 173 GLY B CA 1
ATOM 4400 C C . GLY B 1 178 ? 41.102 67.795 18.786 1.00 16.24 173 GLY B C 1
ATOM 4401 O O . GLY B 1 178 ? 42.211 67.393 18.479 1.00 15.80 173 GLY B O 1
ATOM 4402 N N . VAL B 1 179 ? 40.062 66.969 18.901 1.00 14.67 174 VAL B N 1
ATOM 4403 C CA . VAL B 1 179 ? 40.178 65.541 18.683 1.00 13.64 174 VAL B CA 1
ATOM 4404 C C . VAL B 1 179 ? 40.156 65.297 17.183 1.00 13.24 174 VAL B C 1
ATOM 4405 O O . VAL B 1 179 ? 39.196 65.613 16.508 1.00 13.92 174 VAL B O 1
ATOM 4409 N N . ARG B 1 180 ? 41.240 64.707 16.705 1.00 12.45 175 ARG B N 1
ATOM 4410 C CA . ARG B 1 180 ? 41.429 64.290 15.319 1.00 11.48 175 ARG B CA 1
ATOM 4411 C C . ARG B 1 180 ? 42.706 63.475 15.221 1.00 11.27 175 ARG B C 1
ATOM 4412 O O . ARG B 1 180 ? 43.508 63.494 16.104 1.00 10.91 175 ARG B O 1
ATOM 4420 N N . ARG B 1 181 ? 42.857 62.760 14.114 1.00 11.92 176 ARG B N 1
ATOM 4421 C CA . ARG B 1 181 ? 44.047 62.052 13.824 1.00 11.03 176 ARG B CA 1
ATOM 4422 C C . ARG B 1 181 ? 45.152 63.059 13.480 1.00 11.03 176 ARG B C 1
ATOM 4423 O O . ARG B 1 181 ? 44.946 63.921 12.626 1.00 10.35 176 ARG B O 1
ATOM 4431 N N . TYR B 1 182 ? 46.309 62.929 14.123 1.00 9.92 177 TYR B N 1
ATOM 4432 C CA . TYR B 1 182 ? 47.456 63.734 13.782 1.00 11.20 177 TYR B CA 1
ATOM 4433 C C . TYR B 1 182 ? 48.560 62.924 13.107 1.00 11.25 177 TYR B C 1
ATOM 4434 O O . TYR B 1 182 ? 49.173 63.441 12.186 1.00 11.05 177 TYR B O 1
ATOM 4443 N N . GLY B 1 183 ? 48.836 61.715 13.596 1.00 10.93 178 GLY B N 1
ATOM 4444 C CA . GLY B 1 183 ? 49.960 60.934 13.115 1.00 10.96 178 GLY B CA 1
ATOM 4445 C C . GLY B 1 183 ? 51.242 61.417 13.784 1.00 11.37 178 GLY B C 1
ATOM 4446 O O . GLY B 1 183 ? 51.353 62.578 14.191 1.00 12.20 178 GLY B O 1
ATOM 4447 N N . PHE B 1 184 ? 52.232 60.542 13.824 1.00 11.94 179 PHE B N 1
ATOM 4448 C CA . PHE B 1 184 ? 53.589 60.816 14.275 1.00 12.89 179 PHE B CA 1
ATOM 4449 C C . PHE B 1 184 ? 54.555 60.130 13.307 1.00 11.40 179 PHE B C 1
ATOM 4450 O O . PHE B 1 184 ? 54.120 59.536 12.290 1.00 10.40 179 PHE B O 1
ATOM 4458 N N . HIS B 1 185 ? 55.858 60.242 13.598 1.00 10.42 180 HIS B N 1
ATOM 4459 C CA . HIS B 1 185 ? 56.932 59.728 12.735 1.00 10.27 180 HIS B CA 1
ATOM 4460 C C . HIS B 1 185 ? 56.909 60.401 11.368 1.00 8.99 180 HIS B C 1
ATOM 4461 O O . HIS B 1 185 ? 57.457 59.858 10.397 1.00 7.33 180 HIS B O 1
ATOM 4468 N N . GLY B 1 186 ? 56.295 61.591 11.277 1.00 7.84 181 GLY B N 1
ATOM 4469 C CA . GLY B 1 186 ? 56.108 62.239 9.972 1.00 7.44 181 GLY B CA 1
ATOM 4470 C C . GLY B 1 186 ? 57.407 62.505 9.258 1.00 7.50 181 GLY B C 1
ATOM 4471 O O . GLY B 1 186 ? 57.486 62.373 8.027 1.00 6.73 181 GLY B O 1
ATOM 4472 N N . THR B 1 187 ? 58.459 62.859 10.009 1.00 7.30 182 THR B N 1
ATOM 4473 C CA . THR B 1 187 ? 59.746 63.149 9.397 1.00 8.14 182 THR B CA 1
ATOM 4474 C C . THR B 1 187 ? 60.335 61.882 8.756 1.00 8.36 182 THR B C 1
ATOM 4475 O O . THR B 1 187 ? 60.918 61.957 7.681 1.00 7.99 182 THR B O 1
ATOM 4479 N N . SER B 1 188 ? 60.130 60.732 9.380 1.00 7.97 183 SER B N 1
ATOM 4480 C CA . SER B 1 188 ? 60.575 59.459 8.840 1.00 8.28 183 SER B CA 1
ATOM 4481 C C . SER B 1 188 ? 59.763 59.082 7.604 1.00 7.83 183 SER B C 1
ATOM 4482 O O . SER B 1 188 ? 60.360 58.766 6.563 1.00 7.37 183 SER B O 1
ATOM 4485 N N . HIS B 1 189 ? 58.415 59.133 7.698 1.00 7.01 184 HIS B N 1
ATOM 4486 C CA . HIS B 1 189 ? 57.567 58.813 6.546 1.00 7.30 184 HIS B CA 1
ATOM 4487 C C . HIS B 1 189 ? 57.907 59.713 5.359 1.00 7.73 184 HIS B C 1
ATOM 4488 O O . HIS B 1 189 ? 57.971 59.286 4.215 1.00 6.44 184 HIS B O 1
ATOM 4495 N N . ARG B 1 190 ? 58.156 60.995 5.655 1.00 8.68 185 ARG B N 1
ATOM 4496 C CA . ARG B 1 190 ? 58.494 61.971 4.648 1.00 10.13 185 ARG B CA 1
ATOM 4497 C C . ARG B 1 190 ? 59.823 61.576 3.969 1.00 9.71 185 ARG B C 1
ATOM 4498 O O . ARG B 1 190 ? 59.935 61.548 2.729 1.00 9.12 185 ARG B O 1
ATOM 4506 N N . TYR B 1 191 ? 60.823 61.266 4.764 1.00 9.87 186 TYR B N 1
ATOM 4507 C CA . TYR B 1 191 ? 62.169 60.925 4.264 1.00 10.52 186 TYR B CA 1
ATOM 4508 C C . TYR B 1 191 ? 62.142 59.633 3.433 1.00 9.87 186 TYR B C 1
ATOM 4509 O O . TYR B 1 191 ? 62.647 59.610 2.315 1.00 8.30 186 TYR B O 1
ATOM 4518 N N . VAL B 1 192 ? 61.567 58.549 3.957 1.00 8.73 187 VAL B N 1
ATOM 4519 C CA . VAL B 1 192 ? 61.683 57.245 3.245 1.00 9.44 187 VAL B CA 1
ATOM 4520 C C . VAL B 1 192 ? 60.793 57.182 1.996 1.00 9.07 187 VAL B C 1
ATOM 4521 O O . VAL B 1 192 ? 61.146 56.490 1.047 1.00 8.49 187 VAL B O 1
ATOM 4525 N N . SER B 1 193 ? 59.667 57.909 1.985 1.00 9.41 188 SER B N 1
ATOM 4526 C CA . SER B 1 193 ? 58.804 57.901 0.817 1.00 9.28 188 SER B CA 1
ATOM 4527 C C . SER B 1 193 ? 59.526 58.572 -0.357 1.00 9.80 188 SER B C 1
ATOM 4528 O O . SER B 1 193 ? 59.540 58.037 -1.487 1.00 8.80 188 SER B O 1
ATOM 4531 N N . ALA B 1 194 ? 60.117 59.748 -0.099 1.00 10.15 189 ALA B N 1
ATOM 4532 C CA . ALA B 1 194 ? 60.871 60.502 -1.098 1.00 11.08 189 ALA B CA 1
ATOM 4533 C C . ALA B 1 194 ? 62.111 59.715 -1.532 1.00 11.30 189 ALA B C 1
ATOM 4534 O O . ALA B 1 194 ? 62.431 59.641 -2.721 1.00 11.28 189 ALA B O 1
ATOM 4536 N N . ARG B 1 195 ? 62.815 59.149 -0.558 1.00 11.50 190 ARG B N 1
ATOM 4537 C CA . ARG B 1 195 ? 64.070 58.422 -0.817 1.00 12.04 190 ARG B CA 1
ATOM 4538 C C . ARG B 1 195 ? 63.775 57.168 -1.659 1.00 12.58 190 ARG B C 1
ATOM 4539 O O . ARG B 1 195 ? 64.509 56.868 -2.625 1.00 10.97 190 ARG B O 1
ATOM 4547 N N . ALA B 1 196 ? 62.686 56.454 -1.337 1.00 12.21 191 ALA B N 1
ATOM 4548 C CA . ALA B 1 196 ? 62.282 55.277 -2.131 1.00 12.34 191 ALA B CA 1
ATOM 4549 C C . ALA B 1 196 ? 62.069 55.664 -3.607 1.00 11.92 191 ALA B C 1
ATOM 4550 O O . ALA B 1 196 ? 62.531 54.962 -4.515 1.00 10.70 191 ALA B O 1
ATOM 4552 N N . CYS B 1 197 ? 61.368 56.773 -3.851 1.00 11.93 192 CYS B N 1
ATOM 4553 C CA . CYS B 1 197 ? 61.064 57.198 -5.210 1.00 12.16 192 CYS B CA 1
ATOM 4554 C C . CYS B 1 197 ? 62.345 57.616 -5.951 1.00 13.60 192 CYS B C 1
ATOM 4555 O O . CYS B 1 197 ? 62.493 57.318 -7.146 1.00 13.94 192 CYS B O 1
ATOM 4558 N N . GLU B 1 198 ? 63.281 58.263 -5.249 1.00 15.53 193 GLU B N 1
ATOM 4559 C CA . GLU B 1 198 ? 64.590 58.632 -5.798 1.00 17.78 193 GLU B CA 1
ATOM 4560 C C . GLU B 1 198 ? 65.384 57.388 -6.200 1.00 16.40 193 GLU B C 1
ATOM 4561 O O . GLU B 1 198 ? 65.927 57.335 -7.307 1.00 15.68 193 GLU B O 1
ATOM 4567 N N . ILE B 1 199 ? 65.425 56.389 -5.325 1.00 14.65 194 ILE B N 1
ATOM 4568 C CA . ILE B 1 199 ? 66.134 55.123 -5.598 1.00 14.02 194 ILE B CA 1
ATOM 4569 C C . ILE B 1 199 ? 65.516 54.433 -6.816 1.00 14.55 194 ILE B C 1
ATOM 4570 O O . ILE B 1 199 ? 66.244 53.803 -7.614 1.00 14.03 194 ILE B O 1
ATOM 4575 N N . LEU B 1 200 ? 64.179 54.472 -6.925 1.00 13.32 195 LEU B N 1
ATOM 4576 C CA . LEU B 1 200 ? 63.479 53.651 -7.880 1.00 12.75 195 LEU B CA 1
ATOM 4577 C C . LEU B 1 200 ? 63.220 54.422 -9.184 1.00 12.29 195 LEU B C 1
ATOM 4578 O O . LEU B 1 200 ? 62.667 53.875 -10.101 1.00 11.26 195 LEU B O 1
ATOM 4583 N N . GLY B 1 201 ? 63.573 55.710 -9.250 1.00 12.46 196 GLY B N 1
ATOM 4584 C CA . GLY B 1 201 ? 63.373 56.479 -10.480 1.00 12.55 196 GLY B CA 1
ATOM 4585 C C . GLY B 1 201 ? 61.910 56.841 -10.717 1.00 13.08 196 GLY B C 1
ATOM 4586 O O . GLY B 1 201 ? 61.470 56.940 -11.840 1.00 13.92 196 GLY B O 1
ATOM 4587 N N . LEU B 1 202 ? 61.145 57.061 -9.646 1.00 12.99 197 LEU B N 1
ATOM 4588 C CA . LEU B 1 202 ? 59.723 57.326 -9.772 1.00 13.08 197 LEU B CA 1
ATOM 4589 C C . LEU B 1 202 ? 59.434 58.799 -9.479 1.00 12.70 197 LEU B C 1
ATOM 4590 O O . LEU B 1 202 ? 60.117 59.402 -8.674 1.00 14.30 197 LEU B O 1
ATOM 4595 N N . ASP B 1 203 ? 58.345 59.300 -10.067 1.00 12.45 198 ASP B N 1
ATOM 4596 C CA . ASP B 1 203 ? 57.843 60.626 -9.763 1.00 13.01 198 ASP B CA 1
ATOM 4597 C C . ASP B 1 203 ? 57.014 60.541 -8.467 1.00 12.34 198 ASP B C 1
ATOM 4598 O O . ASP B 1 203 ? 55.902 60.004 -8.469 1.00 11.90 198 ASP B O 1
ATOM 4603 N N . TYR B 1 204 ? 57.566 61.099 -7.400 1.00 11.70 199 TYR B N 1
ATOM 4604 C CA . TYR B 1 204 ? 56.933 61.140 -6.089 1.00 12.56 199 TYR B CA 1
ATOM 4605 C C . TYR B 1 204 ? 55.486 61.622 -6.177 1.00 12.65 199 TYR B C 1
ATOM 4606 O O . TYR B 1 204 ? 54.613 61.101 -5.490 1.00 12.85 199 TYR B O 1
ATOM 4615 N N . ASP B 1 205 ? 55.224 62.621 -7.033 1.00 12.78 200 ASP B N 1
ATOM 4616 C CA . ASP B 1 205 ? 53.910 63.270 -7.088 1.00 13.59 200 ASP B CA 1
ATOM 4617 C C . ASP B 1 205 ? 52.875 62.429 -7.837 1.00 12.83 200 ASP B C 1
ATOM 4618 O O . ASP B 1 205 ? 51.732 62.850 -7.912 1.00 11.19 200 ASP B O 1
ATOM 4623 N N . LYS B 1 206 ? 53.256 61.265 -8.369 1.00 13.11 201 LYS B N 1
ATOM 4624 C CA . LYS B 1 206 ? 52.337 60.424 -9.127 1.00 14.22 201 LYS B CA 1
ATOM 4625 C C . LYS B 1 206 ? 52.380 58.972 -8.627 1.00 13.04 201 LYS B C 1
ATOM 4626 O O . LYS B 1 206 ? 51.923 58.052 -9.332 1.00 13.63 201 LYS B O 1
ATOM 4632 N N . THR B 1 207 ? 52.935 58.749 -7.433 1.00 10.22 202 THR B N 1
ATOM 4633 C CA . THR B 1 207 ? 53.187 57.408 -6.918 1.00 10.37 202 THR B CA 1
ATOM 4634 C C . THR B 1 207 ? 52.310 57.183 -5.674 1.00 9.22 202 THR B C 1
ATOM 4635 O O . THR B 1 207 ? 52.099 58.113 -4.900 1.00 8.92 202 THR B O 1
ATOM 4639 N N . ARG B 1 208 ? 51.756 55.973 -5.554 1.00 8.18 203 ARG B N 1
ATOM 4640 C CA . ARG B 1 208 ? 51.049 55.546 -4.390 1.00 8.23 203 ARG B CA 1
ATOM 4641 C C . ARG B 1 208 ? 51.988 54.707 -3.524 1.00 7.46 203 ARG B C 1
ATOM 4642 O O . ARG B 1 208 ? 52.499 53.640 -3.985 1.00 6.75 203 ARG B O 1
ATOM 4650 N N . ILE B 1 209 ? 52.234 55.182 -2.287 1.00 6.43 204 ILE B N 1
ATOM 4651 C CA . ILE B 1 209 ? 53.255 54.611 -1.440 1.00 6.03 204 ILE B CA 1
ATOM 4652 C C . ILE B 1 209 ? 52.641 54.234 -0.095 1.00 5.54 204 ILE B C 1
ATOM 4653 O O . ILE B 1 209 ? 51.922 55.042 0.480 1.00 5.78 204 ILE B O 1
ATOM 4658 N N . ILE B 1 210 ? 52.987 53.057 0.409 1.00 5.07 205 ILE B N 1
ATOM 4659 C CA . ILE B 1 210 ? 52.728 52.677 1.800 1.00 5.20 205 ILE B CA 1
ATOM 4660 C C . ILE B 1 210 ? 54.070 52.618 2.515 1.00 5.39 205 ILE B C 1
ATOM 4661 O O . ILE B 1 210 ? 54.961 51.891 2.081 1.00 5.29 205 ILE B O 1
ATOM 4666 N N . THR B 1 211 ? 54.192 53.341 3.632 1.00 5.35 206 THR B N 1
ATOM 4667 C CA . THR B 1 211 ? 55.435 53.359 4.387 1.00 5.59 206 THR B CA 1
ATOM 4668 C C . THR B 1 211 ? 55.137 52.809 5.777 1.00 6.00 206 THR B C 1
ATOM 4669 O O . THR B 1 211 ? 54.215 53.261 6.416 1.00 5.74 206 THR B O 1
ATOM 4673 N N . ALA B 1 212 ? 55.912 51.802 6.183 1.00 6.92 207 ALA B N 1
ATOM 4674 C CA . ALA B 1 212 ? 55.790 51.153 7.437 1.00 8.09 207 ALA B CA 1
ATOM 4675 C C . ALA B 1 212 ? 57.022 51.462 8.284 1.00 8.74 207 ALA B C 1
ATOM 4676 O O . ALA B 1 212 ? 58.086 50.915 8.023 1.00 9.87 207 ALA B O 1
ATOM 4678 N N . HIS B 1 213 ? 56.884 52.400 9.225 1.00 9.36 208 HIS B N 1
ATOM 4679 C CA . HIS B 1 213 ? 57.924 52.739 10.165 1.00 10.55 208 HIS B CA 1
ATOM 4680 C C . HIS B 1 213 ? 57.687 51.894 11.404 1.00 11.26 208 HIS B C 1
ATOM 4681 O O . HIS B 1 213 ? 56.856 52.238 12.227 1.00 10.05 208 HIS B O 1
ATOM 4688 N N . ILE B 1 214 ? 58.423 50.789 11.498 1.00 13.22 209 ILE B N 1
ATOM 4689 C CA . ILE B 1 214 ? 58.269 49.847 12.558 1.00 15.18 209 ILE B CA 1
ATOM 4690 C C . ILE B 1 214 ? 59.498 49.991 13.462 1.00 16.56 209 ILE B C 1
ATOM 4691 O O . ILE B 1 214 ? 60.604 49.595 13.110 1.00 14.90 209 ILE B O 1
ATOM 4696 N N . GLY B 1 215 ? 59.264 50.616 14.616 1.00 17.74 210 GLY B N 1
ATOM 4697 C CA . GLY B 1 215 ? 60.244 50.747 15.661 1.00 21.86 210 GLY B CA 1
ATOM 4698 C C . GLY B 1 215 ? 59.576 50.356 16.969 1.00 25.26 210 GLY B C 1
ATOM 4699 O O . GLY B 1 215 ? 58.530 49.592 16.993 1.00 27.33 210 GLY B O 1
ATOM 4700 N N . ASN B 1 216 ? 60.079 50.907 18.066 1.00 25.03 211 ASN B N 1
ATOM 4701 C CA . ASN B 1 216 ? 59.454 50.606 19.321 1.00 27.09 211 ASN B CA 1
ATOM 4702 C C . ASN B 1 216 ? 58.037 51.201 19.322 1.00 24.64 211 ASN B C 1
ATOM 4703 O O . ASN B 1 216 ? 57.084 50.532 19.831 1.00 20.09 211 ASN B O 1
ATOM 4708 N N . GLY B 1 217 ? 57.931 52.439 18.776 1.00 18.11 212 GLY B N 1
ATOM 4709 C CA . GLY B 1 217 ? 56.691 52.952 18.246 1.00 16.25 212 GLY B CA 1
ATOM 4710 C C . GLY B 1 217 ? 56.576 52.550 16.781 1.00 14.92 212 GLY B C 1
ATOM 4711 O O . GLY B 1 217 ? 57.592 52.489 16.078 1.00 12.31 212 GLY B O 1
ATOM 4712 N N . ALA B 1 218 ? 55.353 52.229 16.325 1.00 14.42 213 ALA B N 1
ATOM 4713 C CA . ALA B 1 218 ? 55.159 51.702 14.946 1.00 13.22 213 ALA B CA 1
ATOM 4714 C C . ALA B 1 218 ? 53.974 52.406 14.281 1.00 11.63 213 ALA B C 1
ATOM 4715 O O . ALA B 1 218 ? 52.934 52.613 14.920 1.00 11.96 213 ALA B O 1
ATOM 4717 N N . SER B 1 219 ? 54.142 52.771 13.002 1.00 9.98 214 SER B N 1
ATOM 4718 C CA . SER B 1 219 ? 53.130 53.415 12.275 1.00 9.10 214 SER B CA 1
ATOM 4719 C C . SER B 1 219 ? 53.264 53.060 10.802 1.00 8.91 214 SER B C 1
ATOM 4720 O O . SER B 1 219 ? 54.341 52.683 10.336 1.00 9.00 214 SER B O 1
ATOM 4723 N N . ILE B 1 220 ? 52.127 53.073 10.130 1.00 7.56 215 ILE B N 1
ATOM 4724 C CA . ILE B 1 220 ? 52.107 52.852 8.718 1.00 7.18 215 ILE B CA 1
ATOM 4725 C C . ILE B 1 220 ? 51.298 54.006 8.119 1.00 6.64 215 ILE B C 1
ATOM 4726 O O . ILE B 1 220 ? 50.307 54.461 8.712 1.00 6.79 215 ILE B O 1
ATOM 4731 N N . ALA B 1 221 ? 51.723 54.461 6.931 1.00 5.98 216 ALA B N 1
ATOM 4732 C CA . ALA B 1 221 ? 51.113 55.595 6.302 1.00 5.51 216 ALA B CA 1
ATOM 4733 C C . ALA B 1 221 ? 50.805 55.255 4.833 1.00 5.47 216 ALA B C 1
ATOM 4734 O O . ALA B 1 221 ? 51.511 54.475 4.210 1.00 4.90 216 ALA B O 1
ATOM 4736 N N . ALA B 1 222 ? 49.756 55.887 4.330 1.00 5.95 217 ALA B N 1
ATOM 4737 C CA . ALA B 1 222 ? 49.400 55.913 2.910 1.00 6.21 217 ALA B CA 1
ATOM 4738 C C . ALA B 1 222 ? 49.719 57.313 2.378 1.00 6.48 217 ALA B C 1
ATOM 4739 O O . ALA B 1 222 ? 49.220 58.297 2.904 1.00 6.19 217 ALA B O 1
ATOM 4741 N N . ILE B 1 223 ? 50.588 57.364 1.357 1.00 7.35 218 ILE B N 1
ATOM 4742 C CA . ILE B 1 223 ? 51.024 58.586 0.739 1.00 7.62 218 ILE B CA 1
ATOM 4743 C C . ILE B 1 223 ? 50.683 58.483 -0.745 1.00 8.06 218 ILE B C 1
ATOM 4744 O O . ILE B 1 223 ? 51.232 57.643 -1.465 1.00 8.58 218 ILE B O 1
ATOM 4749 N N . LYS B 1 224 ? 49.737 59.311 -1.170 1.00 8.53 219 LYS B N 1
ATOM 4750 C CA . LYS B 1 224 ? 49.207 59.238 -2.502 1.00 10.38 219 LYS B CA 1
ATOM 4751 C C . LYS B 1 224 ? 49.556 60.514 -3.248 1.00 10.08 219 LYS B C 1
ATOM 4752 O O . LYS B 1 224 ? 49.182 61.633 -2.827 1.00 9.03 219 LYS B O 1
ATOM 4758 N N . ASN B 1 225 ? 50.227 60.341 -4.391 1.00 11.06 220 ASN B N 1
ATOM 4759 C CA . ASN B 1 225 ? 50.473 61.471 -5.278 1.00 11.49 220 ASN B CA 1
ATOM 4760 C C . ASN B 1 225 ? 51.121 62.630 -4.521 1.00 11.69 220 ASN B C 1
ATOM 4761 O O . ASN B 1 225 ? 50.774 63.781 -4.734 1.00 12.51 220 ASN B O 1
ATOM 4766 N N . GLY B 1 226 ? 52.078 62.304 -3.654 1.00 11.37 221 GLY B N 1
ATOM 4767 C CA . GLY B 1 226 ? 52.945 63.289 -3.062 1.00 12.52 221 GLY B CA 1
ATOM 4768 C C . GLY B 1 226 ? 52.418 63.858 -1.736 1.00 12.57 221 GLY B C 1
ATOM 4769 O O . GLY B 1 226 ? 53.066 64.723 -1.144 1.00 12.59 221 GLY B O 1
ATOM 4770 N N . LYS B 1 227 ? 51.272 63.370 -1.258 1.00 10.80 222 LYS B N 1
ATOM 4771 C CA . LYS B 1 227 ? 50.659 63.871 -0.035 1.00 10.94 222 LYS B CA 1
ATOM 4772 C C . LYS B 1 227 ? 50.178 62.711 0.840 1.00 8.91 222 LYS B C 1
ATOM 4773 O O . LYS B 1 227 ? 49.567 61.778 0.366 1.00 8.24 222 LYS B O 1
ATOM 4779 N N . ALA B 1 228 ? 50.428 62.807 2.141 1.00 8.30 223 ALA B N 1
ATOM 4780 C CA . ALA B 1 228 ? 49.903 61.835 3.074 1.00 7.95 223 ALA B CA 1
ATOM 4781 C C . ALA B 1 228 ? 48.379 61.828 2.980 1.00 7.91 223 ALA B C 1
ATOM 4782 O O . ALA B 1 228 ? 47.733 62.901 3.021 1.00 8.67 223 ALA B O 1
ATOM 4784 N N . LEU B 1 229 ? 47.804 60.630 2.963 1.00 8.18 224 LEU B N 1
ATOM 4785 C CA . LEU B 1 229 ? 46.365 60.424 2.917 1.00 8.37 224 LEU B CA 1
ATOM 4786 C C . LEU B 1 229 ? 45.854 59.881 4.254 1.00 7.87 224 LEU B C 1
ATOM 4787 O O . LEU B 1 229 ? 44.797 60.296 4.701 1.00 7.58 224 LEU B O 1
ATOM 4792 N N . ASP B 1 230 ? 46.560 58.898 4.830 1.00 6.71 225 ASP B N 1
ATOM 4793 C CA . ASP B 1 230 ? 46.136 58.217 6.072 1.00 6.43 225 ASP B CA 1
ATOM 4794 C C . ASP B 1 230 ? 47.390 57.763 6.819 1.00 5.73 225 ASP B C 1
ATOM 4795 O O . ASP B 1 230 ? 48.456 57.645 6.236 1.00 5.46 225 ASP B O 1
ATOM 4800 N N . VAL B 1 231 ? 47.237 57.524 8.115 1.00 5.57 226 VAL B N 1
ATOM 4801 C CA . VAL B 1 231 ? 48.267 57.052 8.985 1.00 5.69 226 VAL B CA 1
ATOM 4802 C C . VAL B 1 231 ? 47.621 56.287 10.147 1.00 5.64 226 VAL B C 1
ATOM 4803 O O . VAL B 1 231 ? 46.519 56.635 10.554 1.00 5.24 226 VAL B O 1
ATOM 4807 N N . SER B 1 232 ? 48.314 55.267 10.657 1.00 5.95 227 SER B N 1
ATOM 4808 C CA . SER B 1 232 ? 47.726 54.304 11.599 1.00 6.78 227 SER B CA 1
ATOM 4809 C C . SER B 1 232 ? 47.689 54.906 13.013 1.00 7.83 227 SER B C 1
ATOM 4810 O O . SER B 1 232 ? 46.872 54.539 13.828 1.00 8.60 227 SER B O 1
ATOM 4813 N N . LEU B 1 233 ? 48.631 55.785 13.309 1.00 9.11 228 LEU B N 1
ATOM 4814 C CA . LEU B 1 233 ? 48.659 56.498 14.583 1.00 10.97 228 LEU B CA 1
ATOM 4815 C C . LEU B 1 233 ? 47.556 57.563 14.599 1.00 12.56 228 LEU B C 1
ATOM 4816 O O . LEU B 1 233 ? 47.140 58.104 13.543 1.00 15.28 228 LEU B O 1
ATOM 4821 N N . GLY B 1 234 ? 47.067 57.885 15.791 1.00 11.07 229 GLY B N 1
ATOM 4822 C CA . GLY B 1 234 ? 45.905 58.689 15.863 1.00 12.16 229 GLY B CA 1
ATOM 4823 C C . GLY B 1 234 ? 46.196 60.103 16.361 1.00 12.72 229 GLY B C 1
ATOM 4824 O O . GLY B 1 234 ? 47.161 60.778 15.946 1.00 11.28 229 GLY B O 1
ATOM 4825 N N . MET B 1 235 ? 45.296 60.561 17.238 1.00 13.41 230 MET B N 1
ATOM 4826 C CA . MET B 1 235 ? 45.556 61.685 18.048 1.00 15.01 230 MET B CA 1
ATOM 4827 C C . MET B 1 235 ? 46.654 61.338 19.056 1.00 15.91 230 MET B C 1
ATOM 4828 O O . MET B 1 235 ? 47.368 62.213 19.544 1.00 16.10 230 MET B O 1
ATOM 4833 N N . THR B 1 236 ? 46.687 60.062 19.458 1.00 15.49 231 THR B N 1
ATOM 4834 C CA . THR B 1 236 ? 47.619 59.555 20.418 1.00 17.84 231 THR B CA 1
ATOM 4835 C C . THR B 1 236 ? 48.404 58.431 19.761 1.00 18.90 231 THR B C 1
ATOM 4836 O O . THR B 1 236 ? 47.907 57.775 18.828 1.00 18.44 231 THR B O 1
ATOM 4840 N N . PRO B 1 237 ? 49.606 58.153 20.298 1.00 22.02 232 PRO B N 1
ATOM 4841 C CA . PRO B 1 237 ? 50.463 57.110 19.735 1.00 23.05 232 PRO B CA 1
ATOM 4842 C C . PRO B 1 237 ? 50.112 55.674 20.167 1.00 21.54 232 PRO B C 1
ATOM 4843 O O . PRO B 1 237 ? 50.925 54.797 19.966 1.00 20.62 232 PRO B O 1
ATOM 4847 N N . VAL B 1 238 ? 48.916 55.438 20.738 1.00 19.19 233 VAL B N 1
ATOM 4848 C CA . VAL B 1 238 ? 48.474 54.081 21.083 1.00 19.00 233 VAL B CA 1
ATOM 4849 C C . VAL B 1 238 ? 47.785 53.402 19.896 1.00 17.57 233 VAL B C 1
ATOM 4850 O O . VAL B 1 238 ? 47.801 52.208 19.847 1.00 17.59 233 VAL B O 1
ATOM 4854 N N . GLU B 1 239 ? 47.211 54.171 18.967 1.00 14.98 234 GLU B N 1
ATOM 4855 C CA . GLU B 1 239 ? 46.373 53.694 17.901 1.00 14.16 234 GLU B CA 1
ATOM 4856 C C . GLU B 1 239 ? 47.223 53.005 16.830 1.00 11.83 234 GLU B C 1
ATOM 4857 O O . GLU B 1 239 ? 48.402 53.354 16.619 1.00 11.63 234 GLU B O 1
ATOM 4863 N N . GLY B 1 240 ? 46.598 52.006 16.189 1.00 10.84 235 GLY B N 1
ATOM 4864 C CA . GLY B 1 240 ? 47.063 51.433 14.975 1.00 10.13 235 GLY B CA 1
ATOM 4865 C C . GLY B 1 240 ? 47.749 50.098 15.193 1.00 10.61 235 GLY B C 1
ATOM 4866 O O . GLY B 1 240 ? 47.127 49.120 15.647 1.00 10.18 235 GLY B O 1
ATOM 4867 N N . LEU B 1 241 ? 49.024 50.048 14.788 1.00 11.07 236 LEU B N 1
ATOM 4868 C CA . LEU B 1 241 ? 49.812 48.818 14.838 1.00 10.95 236 LEU B CA 1
ATOM 4869 C C . LEU B 1 241 ? 50.097 48.460 16.287 1.00 12.58 236 LEU B C 1
ATOM 4870 O O . LEU B 1 241 ? 50.193 49.329 17.187 1.00 10.80 236 LEU B O 1
ATOM 4875 N N . MET B 1 242 ? 50.259 47.155 16.486 1.00 14.30 237 MET B N 1
ATOM 4876 C CA . MET B 1 242 ? 50.794 46.640 17.714 1.00 15.97 237 MET B CA 1
ATOM 4877 C C . MET B 1 242 ? 52.240 47.136 17.870 1.00 15.91 237 MET B C 1
ATOM 4878 O O . MET B 1 242 ? 52.982 47.224 16.892 1.00 15.35 237 MET B O 1
ATOM 4883 N N . MET B 1 243 ? 52.625 47.535 19.077 1.00 14.95 238 MET B N 1
ATOM 4884 C CA . MET B 1 243 ? 53.952 48.110 19.316 1.00 15.86 238 MET B CA 1
ATOM 4885 C C . MET B 1 243 ? 54.629 47.424 20.499 1.00 15.63 238 MET B C 1
ATOM 4886 O O . MET B 1 243 ? 54.096 46.438 21.011 1.00 14.45 238 MET B O 1
ATOM 4891 N N . GLY B 1 244 ? 55.789 47.957 20.921 1.00 14.67 239 GLY B N 1
ATOM 4892 C CA . GLY B 1 244 ? 56.574 47.435 22.036 1.00 14.88 239 GLY B CA 1
ATOM 4893 C C . GLY B 1 244 ? 55.748 47.223 23.295 1.00 14.86 239 GLY B C 1
ATOM 4894 O O . GLY B 1 244 ? 55.683 46.111 23.790 1.00 15.88 239 GLY B O 1
ATOM 4895 N N . THR B 1 245 ? 55.109 48.290 23.771 1.00 14.07 240 THR B N 1
ATOM 4896 C CA . THR B 1 245 ? 54.308 48.280 25.009 1.00 15.09 240 THR B CA 1
ATOM 4897 C C . THR B 1 245 ? 52.909 48.887 24.795 1.00 14.92 240 THR B C 1
ATOM 4898 O O . THR B 1 245 ? 52.091 48.942 25.743 1.00 14.83 240 THR B O 1
ATOM 4902 N N . ARG B 1 246 ? 52.619 49.373 23.573 1.00 15.29 241 ARG B N 1
ATOM 4903 C CA . ARG B 1 246 ? 51.325 49.979 23.275 1.00 15.27 241 ARG B CA 1
ATOM 4904 C C . ARG B 1 246 ? 50.458 48.969 22.533 1.00 13.22 241 ARG B C 1
ATOM 4905 O O . ARG B 1 246 ? 50.961 48.158 21.725 1.00 13.27 241 ARG B O 1
ATOM 4913 N N . SER B 1 247 ? 49.163 49.059 22.800 1.00 11.77 242 SER B N 1
ATOM 4914 C CA . SER B 1 247 ? 48.174 48.064 22.368 1.00 11.98 242 SER B CA 1
ATOM 4915 C C . SER B 1 247 ? 47.974 48.088 20.848 1.00 11.76 242 SER B C 1
ATOM 4916 O O . SER B 1 247 ? 47.711 47.083 20.262 1.00 11.06 242 SER B O 1
ATOM 4919 N N . GLY B 1 248 ? 48.070 49.267 20.248 1.00 11.33 243 GLY B N 1
ATOM 4920 C CA . GLY B 1 248 ? 47.451 49.486 18.951 1.00 12.71 243 GLY B CA 1
ATOM 4921 C C . GLY B 1 248 ? 45.942 49.437 19.078 1.00 13.05 243 GLY B C 1
ATOM 4922 O O . GLY B 1 248 ? 45.384 49.582 20.186 1.00 11.40 243 GLY B O 1
ATOM 4923 N N . ASP B 1 249 ? 45.286 49.211 17.940 1.00 13.64 244 ASP B N 1
ATOM 4924 C CA . ASP B 1 249 ? 43.830 49.190 17.815 1.00 15.69 244 ASP B CA 1
ATOM 4925 C C . ASP B 1 249 ? 43.263 48.139 18.782 1.00 14.94 244 ASP B C 1
ATOM 4926 O O . ASP B 1 249 ? 43.690 46.999 18.752 1.00 15.67 244 ASP B O 1
ATOM 4931 N N . VAL B 1 250 ? 42.271 48.536 19.579 1.00 15.06 245 VAL B N 1
ATOM 4932 C CA . VAL B 1 250 ? 41.478 47.622 20.350 1.00 16.54 245 VAL B CA 1
ATOM 4933 C C . VAL B 1 250 ? 40.020 48.093 20.375 1.00 15.76 245 VAL B C 1
ATOM 4934 O O . VAL B 1 250 ? 39.734 49.271 20.235 1.00 15.13 245 VAL B O 1
ATOM 4938 N N . ASP B 1 251 ? 39.123 47.152 20.691 1.00 14.62 246 ASP B N 1
ATOM 4939 C CA . ASP B 1 251 ? 37.697 47.392 20.795 1.00 14.77 246 ASP B CA 1
ATOM 4940 C C . ASP B 1 251 ? 37.457 48.479 21.840 1.00 15.03 246 ASP B C 1
ATOM 4941 O O . ASP B 1 251 ? 37.820 48.292 23.000 1.00 14.10 246 ASP B O 1
ATOM 4946 N N . PRO B 1 252 ? 36.842 49.634 21.490 1.00 17.01 247 PRO B N 1
ATOM 4947 C CA . PRO B 1 252 ? 36.582 50.688 22.471 1.00 17.62 247 PRO B CA 1
ATOM 4948 C C . PRO B 1 252 ? 35.772 50.178 23.676 1.00 17.82 247 PRO B C 1
ATOM 4949 O O . PRO B 1 252 ? 35.963 50.623 24.817 1.00 17.08 247 PRO B O 1
ATOM 4953 N N . GLY B 1 253 ? 34.887 49.219 23.409 1.00 19.12 248 GLY B N 1
ATOM 4954 C CA . GLY B 1 253 ? 34.060 48.599 24.428 1.00 19.40 248 GLY B CA 1
ATOM 4955 C C . GLY B 1 253 ? 34.831 47.700 25.380 1.00 19.51 248 GLY B C 1
ATOM 4956 O O . GLY B 1 253 ? 34.344 47.427 26.488 1.00 19.33 248 GLY B O 1
ATOM 4957 N N . VAL B 1 254 ? 35.982 47.165 24.957 1.00 17.42 249 VAL B N 1
ATOM 4958 C CA . VAL B 1 254 ? 36.843 46.393 25.852 1.00 17.65 249 VAL B CA 1
ATOM 4959 C C . VAL B 1 254 ? 37.412 47.344 26.921 1.00 18.17 249 VAL B C 1
ATOM 4960 O O . VAL B 1 254 ? 37.546 46.974 28.077 1.00 16.96 249 VAL B O 1
ATOM 4964 N N . LEU B 1 255 ? 37.744 48.570 26.528 1.00 19.18 250 LEU B N 1
ATOM 4965 C CA . LEU B 1 255 ? 38.347 49.522 27.454 1.00 21.66 250 LEU B CA 1
ATOM 4966 C C . LEU B 1 255 ? 37.334 49.878 28.554 1.00 22.08 250 LEU B C 1
ATOM 4967 O O . LEU B 1 255 ? 37.685 49.852 29.733 1.00 18.94 250 LEU B O 1
ATOM 4972 N N . THR B 1 256 ? 36.087 50.194 28.180 1.00 19.50 251 THR B N 1
ATOM 4973 C CA . THR B 1 256 ? 35.063 50.508 29.181 1.00 21.28 251 THR B CA 1
ATOM 4974 C C . THR B 1 256 ? 34.747 49.267 30.034 1.00 21.50 251 THR B C 1
ATOM 4975 O O . THR B 1 256 ? 34.505 49.364 31.248 1.00 23.53 251 THR B O 1
ATOM 4979 N N . PHE B 1 257 ? 34.778 48.083 29.418 1.00 20.05 252 PHE B N 1
ATOM 4980 C CA . PHE B 1 257 ? 34.559 46.861 30.147 1.00 21.25 252 PHE B CA 1
ATOM 4981 C C . PHE B 1 257 ? 35.644 46.683 31.220 1.00 21.26 252 PHE B C 1
ATOM 4982 O O . PHE B 1 257 ? 35.315 46.334 32.356 1.00 19.97 252 PHE B O 1
ATOM 4990 N N . LEU B 1 258 ? 36.916 46.918 30.872 1.00 21.22 253 LEU B N 1
ATOM 4991 C CA . LEU B 1 258 ? 38.030 46.674 31.821 1.00 22.67 253 LEU B CA 1
ATOM 4992 C C . LEU B 1 258 ? 38.009 47.723 32.946 1.00 25.74 253 LEU B C 1
ATOM 4993 O O . LEU B 1 258 ? 38.424 47.439 34.074 1.00 27.28 253 LEU B O 1
ATOM 4998 N N . MET B 1 259 ? 37.545 48.940 32.635 1.00 26.61 254 MET B N 1
ATOM 4999 C CA . MET B 1 259 ? 37.409 49.982 33.641 1.00 29.98 254 MET B CA 1
ATOM 5000 C C . MET B 1 259 ? 36.476 49.539 34.774 1.00 30.83 254 MET B C 1
ATOM 5001 O O . MET B 1 259 ? 36.809 49.712 35.934 1.00 32.07 254 MET B O 1
ATOM 5006 N N . GLU B 1 260 ? 35.311 48.994 34.419 1.00 31.96 255 GLU B N 1
ATOM 5007 C CA . GLU B 1 260 ? 34.356 48.506 35.398 1.00 32.61 255 GLU B CA 1
ATOM 5008 C C . GLU B 1 260 ? 34.891 47.223 36.062 1.00 31.88 255 GLU B C 1
ATOM 5009 O O . GLU B 1 260 ? 34.867 47.101 37.275 1.00 28.12 255 GLU B O 1
ATOM 5015 N N . ALA B 1 261 ? 35.420 46.279 35.271 1.00 30.59 256 ALA B N 1
ATOM 5016 C CA . ALA B 1 261 ? 35.807 44.957 35.775 1.00 30.09 256 ALA B CA 1
ATOM 5017 C C . ALA B 1 261 ? 37.037 45.027 36.702 1.00 31.12 256 ALA B C 1
ATOM 5018 O O . ALA B 1 261 ? 37.168 44.198 37.590 1.00 31.01 256 ALA B O 1
ATOM 5020 N N . GLU B 1 262 ? 37.969 45.959 36.462 1.00 28.81 257 GLU B N 1
ATOM 5021 C CA . GLU B 1 262 ? 39.197 46.038 37.256 1.00 30.52 257 GLU B CA 1
ATOM 5022 C C . GLU B 1 262 ? 39.212 47.293 38.139 1.00 31.90 257 GLU B C 1
ATOM 5023 O O . GLU B 1 262 ? 40.214 47.561 38.790 1.00 31.92 257 GLU B O 1
ATOM 5029 N N . GLY B 1 263 ? 38.120 48.066 38.127 1.00 33.26 258 GLY B N 1
ATOM 5030 C CA . GLY B 1 263 ? 38.009 49.342 38.856 1.00 31.24 258 GLY B CA 1
ATOM 5031 C C . GLY B 1 263 ? 39.120 50.322 38.505 1.00 32.30 258 GLY B C 1
ATOM 5032 O O . GLY B 1 263 ? 39.807 50.858 39.383 1.00 30.69 258 GLY B O 1
ATOM 5033 N N . LEU B 1 264 ? 39.331 50.534 37.200 1.00 33.56 259 LEU B N 1
ATOM 5034 C CA . LEU B 1 264 ? 40.349 51.464 36.710 1.00 29.39 259 LEU B CA 1
ATOM 5035 C C . LEU B 1 264 ? 39.656 52.766 36.293 1.00 29.32 259 LEU B C 1
ATOM 5036 O O . LEU B 1 264 ? 38.570 52.746 35.707 1.00 26.10 259 LEU B O 1
ATOM 5041 N N . GLN B 1 265 ? 40.337 53.883 36.570 1.00 29.49 260 GLN B N 1
ATOM 5042 C CA . GLN B 1 265 ? 39.976 55.180 36.052 1.00 34.45 260 GLN B CA 1
ATOM 5043 C C . GLN B 1 265 ? 40.728 55.426 34.731 1.00 31.95 260 GLN B C 1
ATOM 5044 O O . GLN B 1 265 ? 41.534 54.579 34.284 1.00 26.14 260 GLN B O 1
ATOM 5050 N N . ALA B 1 266 ? 40.471 56.596 34.129 1.00 30.20 261 ALA B N 1
ATOM 5051 C CA . ALA B 1 266 ? 41.123 57.044 32.885 1.00 30.91 261 ALA B CA 1
ATOM 5052 C C . ALA B 1 266 ? 42.649 56.851 32.937 1.00 28.64 261 ALA B C 1
ATOM 5053 O O . ALA B 1 266 ? 43.243 56.343 32.003 1.00 24.44 261 ALA B O 1
ATOM 5055 N N . ALA B 1 267 ? 43.285 57.282 34.027 1.00 27.17 262 ALA B N 1
ATOM 5056 C CA . ALA B 1 267 ? 44.754 57.237 34.151 1.00 27.14 262 ALA B CA 1
ATOM 5057 C C . ALA B 1 267 ? 45.252 55.777 34.178 1.00 24.46 262 ALA B C 1
ATOM 5058 O O . ALA B 1 267 ? 46.263 55.462 33.598 1.00 21.73 262 ALA B O 1
ATOM 5060 N N . GLY B 1 268 ? 44.536 54.905 34.893 1.00 24.95 263 GLY B N 1
ATOM 5061 C CA . GLY B 1 268 ? 44.888 53.482 34.977 1.00 24.40 263 GLY B CA 1
ATOM 5062 C C . GLY B 1 268 ? 44.779 52.781 33.617 1.00 22.19 263 GLY B C 1
ATOM 5063 O O . GLY B 1 268 ? 45.658 51.999 33.256 1.00 19.16 263 GLY B O 1
ATOM 5064 N N . ILE B 1 269 ? 43.691 53.043 32.880 1.00 21.76 264 ILE B N 1
ATOM 5065 C CA . ILE B 1 269 ? 43.479 52.443 31.559 1.00 21.82 264 ILE B CA 1
ATOM 5066 C C . ILE B 1 269 ? 44.581 52.953 30.616 1.00 19.58 264 ILE B C 1
ATOM 5067 O O . ILE B 1 269 ? 45.178 52.189 29.870 1.00 18.04 264 ILE B O 1
ATOM 5072 N N . SER B 1 270 ? 44.847 54.263 30.681 1.00 19.84 265 SER B N 1
ATOM 5073 C CA . SER B 1 270 ? 45.879 54.906 29.877 1.00 20.36 265 SER B CA 1
ATOM 5074 C C . SER B 1 270 ? 47.240 54.228 30.087 1.00 20.84 265 SER B C 1
ATOM 5075 O O . SER B 1 270 ? 47.979 53.937 29.101 1.00 19.43 265 SER B O 1
ATOM 5078 N N . GLU B 1 271 ? 47.589 53.957 31.352 1.00 19.14 266 GLU B N 1
ATOM 5079 C CA . GLU B 1 271 ? 48.866 53.329 31.679 1.00 22.23 266 GLU B CA 1
ATOM 5080 C C . GLU B 1 271 ? 48.929 51.909 31.107 1.00 17.66 266 GLU B C 1
ATOM 5081 O O . GLU B 1 271 ? 49.948 51.476 30.565 1.00 18.12 266 GLU B O 1
ATOM 5087 N N . LEU B 1 272 ? 47.836 51.187 31.257 1.00 18.86 267 LEU B N 1
ATOM 5088 C CA . LEU B 1 272 ? 47.731 49.809 30.777 1.00 21.03 267 LEU B CA 1
ATOM 5089 C C . LEU B 1 272 ? 48.000 49.748 29.260 1.00 17.86 267 LEU B C 1
ATOM 5090 O O . LEU B 1 272 ? 48.774 48.940 28.806 1.00 16.12 267 LEU B O 1
ATOM 5095 N N . ILE B 1 273 ? 47.344 50.611 28.483 1.00 16.90 268 ILE B N 1
ATOM 5096 C CA . ILE B 1 273 ? 47.407 50.495 26.974 1.00 15.71 268 ILE B CA 1
ATOM 5097 C C . ILE B 1 273 ? 48.709 51.092 26.433 1.00 15.87 268 ILE B C 1
ATOM 5098 O O . ILE B 1 273 ? 49.112 50.759 25.306 1.00 16.49 268 ILE B O 1
ATOM 5103 N N . ASN B 1 274 ? 49.382 51.942 27.226 1.00 15.91 269 ASN B N 1
ATOM 5104 C CA . ASN B 1 274 ? 50.631 52.583 26.813 1.00 16.30 269 ASN B CA 1
ATOM 5105 C C . ASN B 1 274 ? 51.872 51.812 27.294 1.00 16.61 269 ASN B C 1
ATOM 5106 O O . ASN B 1 274 ? 52.883 51.839 26.606 1.00 15.20 269 ASN B O 1
ATOM 5111 N N . LYS B 1 275 ? 51.804 51.132 28.447 1.00 15.86 270 LYS B N 1
ATOM 5112 C CA . LYS B 1 275 ? 52.995 50.606 29.106 1.00 18.74 270 LYS B CA 1
ATOM 5113 C C . LYS B 1 275 ? 52.974 49.081 29.290 1.00 16.47 270 LYS B C 1
ATOM 5114 O O . LYS B 1 275 ? 54.021 48.494 29.388 1.00 17.86 270 LYS B O 1
ATOM 5120 N N . LYS B 1 276 ? 51.806 48.454 29.320 1.00 15.18 271 LYS B N 1
ATOM 5121 C CA . LYS B 1 276 ? 51.696 47.061 29.729 1.00 16.89 271 LYS B CA 1
ATOM 5122 C C . LYS B 1 276 ? 51.148 46.184 28.603 1.00 15.30 271 LYS B C 1
ATOM 5123 O O . LYS B 1 276 ? 50.891 45.001 28.821 1.00 15.64 271 LYS B O 1
ATOM 5129 N N . SER B 1 277 ? 51.050 46.739 27.388 1.00 14.33 272 SER B N 1
ATOM 5130 C CA . SER B 1 277 ? 50.320 46.110 26.310 1.00 12.87 272 SER B CA 1
ATOM 5131 C C . SER B 1 277 ? 51.304 45.766 25.187 1.00 13.12 272 SER B C 1
ATOM 5132 O O . SER B 1 277 ? 52.505 45.646 25.423 1.00 14.46 272 SER B O 1
ATOM 5135 N N . GLY B 1 278 ? 50.789 45.563 23.964 1.00 12.24 273 GLY B N 1
ATOM 5136 C CA . GLY B 1 278 ? 51.609 45.303 22.810 1.00 12.21 273 GLY B CA 1
ATOM 5137 C C . GLY B 1 278 ? 52.377 44.002 22.940 1.00 12.44 273 GLY B C 1
ATOM 5138 O O . GLY B 1 278 ? 51.923 43.037 23.553 1.00 12.36 273 GLY B O 1
ATOM 5139 N N . VAL B 1 279 ? 53.565 43.988 22.348 1.00 12.76 274 VAL B N 1
ATOM 5140 C CA . VAL B 1 279 ? 54.426 42.814 22.326 1.00 13.94 274 VAL B CA 1
ATOM 5141 C C . VAL B 1 279 ? 54.780 42.399 23.761 1.00 14.06 274 VAL B C 1
ATOM 5142 O O . VAL B 1 279 ? 54.817 41.212 24.062 1.00 13.08 274 VAL B O 1
ATOM 5146 N N . LEU B 1 280 ? 55.045 43.378 24.623 1.00 14.69 275 LEU B N 1
ATOM 5147 C CA . LEU B 1 280 ? 55.432 43.116 26.029 1.00 15.46 275 LEU B CA 1
ATOM 5148 C C . LEU B 1 280 ? 54.276 42.407 26.738 1.00 15.72 275 LEU B C 1
ATOM 5149 O O . LEU B 1 280 ? 54.477 41.350 27.359 1.00 16.49 275 LEU B O 1
ATOM 5154 N N . GLY B 1 281 ? 53.081 42.997 26.634 1.00 15.38 276 GLY B N 1
ATOM 5155 C CA . GLY B 1 281 ? 51.890 42.501 27.272 1.00 14.46 276 GLY B CA 1
ATOM 5156 C C . GLY B 1 281 ? 51.497 41.099 26.835 1.00 13.11 276 GLY B C 1
ATOM 5157 O O . GLY B 1 281 ? 51.152 40.279 27.688 1.00 12.17 276 GLY B O 1
ATOM 5158 N N . VAL B 1 282 ? 51.584 40.801 25.532 1.00 11.60 277 VAL B N 1
ATOM 5159 C CA . VAL B 1 282 ? 51.198 39.467 25.053 1.00 11.90 277 VAL B CA 1
ATOM 5160 C C . VAL B 1 282 ? 52.315 38.448 25.348 1.00 13.40 277 VAL B C 1
ATOM 5161 O O . VAL B 1 282 ? 52.025 37.345 25.891 1.00 13.67 277 VAL B O 1
ATOM 5165 N N . SER B 1 283 ? 53.559 38.792 24.979 1.00 13.34 278 SER B N 1
ATOM 5166 C CA . SER B 1 283 ? 54.715 37.881 25.077 1.00 14.46 278 SER B CA 1
ATOM 5167 C C . SER B 1 283 ? 54.996 37.484 26.534 1.00 16.09 278 SER B C 1
ATOM 5168 O O . SER B 1 283 ? 55.319 36.325 26.796 1.00 16.50 278 SER B O 1
ATOM 5171 N N . GLY B 1 284 ? 54.869 38.444 27.447 1.00 16.81 279 GLY B N 1
ATOM 5172 C CA . GLY B 1 284 ? 55.360 38.284 28.814 1.00 19.55 279 GLY B CA 1
ATOM 5173 C C . GLY B 1 284 ? 56.874 38.172 28.877 1.00 21.19 279 GLY B C 1
ATOM 5174 O O . GLY B 1 284 ? 57.438 37.690 29.873 1.00 22.16 279 GLY B O 1
ATOM 5175 N N . VAL B 1 285 ? 57.547 38.630 27.817 1.00 22.46 280 VAL B N 1
ATOM 5176 C CA . VAL B 1 285 ? 58.983 38.496 27.687 1.00 23.49 280 VAL B CA 1
ATOM 5177 C C . VAL B 1 285 ? 59.587 39.901 27.696 1.00 25.91 280 VAL B C 1
ATOM 5178 O O . VAL B 1 285 ? 60.255 40.270 28.632 1.00 24.54 280 VAL B O 1
ATOM 5182 N N . SER B 1 286 ? 59.294 40.689 26.656 1.00 23.18 281 SER B N 1
ATOM 5183 C CA . SER B 1 286 ? 60.017 41.917 26.394 1.00 24.25 281 SER B CA 1
ATOM 5184 C C . SER B 1 286 ? 59.259 42.739 25.344 1.00 24.45 281 SER B C 1
ATOM 5185 O O . SER B 1 286 ? 58.427 42.192 24.627 1.00 21.49 281 SER B O 1
ATOM 5188 N N . SER B 1 287 ? 59.533 44.043 25.289 1.00 23.30 282 SER B N 1
ATOM 5189 C CA . SER B 1 287 ? 59.099 44.897 24.195 1.00 27.52 282 SER B CA 1
ATOM 5190 C C . SER B 1 287 ? 60.091 44.821 23.023 1.00 31.43 282 SER B C 1
ATOM 5191 O O . SER B 1 287 ? 59.772 45.226 21.903 1.00 34.90 282 SER B O 1
ATOM 5194 N N . ASP B 1 288 ? 61.286 44.287 23.280 1.00 32.20 283 ASP B N 1
ATOM 5195 C CA . ASP B 1 288 ? 62.396 44.231 22.325 1.00 32.48 283 ASP B CA 1
ATOM 5196 C C . ASP B 1 288 ? 62.245 42.985 21.450 1.00 34.20 283 ASP B C 1
ATOM 5197 O O . ASP B 1 288 ? 62.259 41.853 21.959 1.00 32.71 283 ASP B O 1
ATOM 5202 N N . LEU B 1 289 ? 62.174 43.182 20.127 1.00 33.20 284 LEU B N 1
ATOM 5203 C CA . LEU B 1 289 ? 61.879 42.076 19.216 1.00 35.21 284 LEU B CA 1
ATOM 5204 C C . LEU B 1 289 ? 63.053 41.097 19.112 1.00 36.03 284 LEU B C 1
ATOM 5205 O O . LEU B 1 289 ? 62.836 39.933 18.774 1.00 35.53 284 LEU B O 1
ATOM 5210 N N . ARG B 1 290 ? 64.273 41.544 19.438 1.00 36.98 285 ARG B N 1
ATOM 5211 C CA . ARG B 1 290 ? 65.443 40.639 19.477 1.00 40.16 285 ARG B CA 1
ATOM 5212 C C . ARG B 1 290 ? 65.285 39.649 20.641 1.00 33.77 285 ARG B C 1
ATOM 5213 O O . ARG B 1 290 ? 65.583 38.474 20.494 1.00 32.85 285 ARG B O 1
ATOM 5221 N N . GLU B 1 291 ? 64.825 40.132 21.797 1.00 30.51 286 GLU B N 1
ATOM 5222 C CA . GLU B 1 291 ? 64.567 39.252 22.934 1.00 32.97 286 GLU B CA 1
ATOM 5223 C C . GLU B 1 291 ? 63.383 38.315 22.613 1.00 30.86 286 GLU B C 1
ATOM 5224 O O . GLU B 1 291 ? 63.385 37.137 23.027 1.00 29.56 286 GLU B O 1
ATOM 5230 N N . ILE B 1 292 ? 62.389 38.817 21.867 1.00 27.45 287 ILE B N 1
ATOM 5231 C CA . ILE B 1 292 ? 61.264 37.976 21.426 1.00 27.34 287 ILE B CA 1
ATOM 5232 C C . ILE B 1 292 ? 61.812 36.853 20.549 1.00 27.67 287 ILE B C 1
ATOM 5233 O O . ILE B 1 292 ? 61.501 35.682 20.783 1.00 25.94 287 ILE B O 1
ATOM 5238 N N . GLU B 1 293 ? 62.614 37.241 19.545 1.00 33.57 288 GLU B N 1
ATOM 5239 C CA . GLU B 1 293 ? 63.259 36.314 18.583 1.00 38.66 288 GLU B CA 1
ATOM 5240 C C . GLU B 1 293 ? 63.946 35.161 19.324 1.00 37.26 288 GLU B C 1
ATOM 5241 O O . GLU B 1 293 ? 63.787 34.001 18.932 1.00 38.85 288 GLU B O 1
ATOM 5247 N N . ASP B 1 294 ? 64.722 35.497 20.369 1.00 40.52 289 ASP B N 1
ATOM 5248 C CA . ASP B 1 294 ? 65.443 34.516 21.203 1.00 41.26 289 ASP B CA 1
ATOM 5249 C C . ASP B 1 294 ? 64.443 33.599 21.908 1.00 39.79 289 ASP B C 1
ATOM 5250 O O . ASP B 1 294 ? 64.596 32.381 21.865 1.00 40.42 289 ASP B O 1
ATOM 5255 N N . ALA B 1 295 ? 63.447 34.204 22.579 1.00 35.79 290 ALA B N 1
ATOM 5256 C CA . ALA B 1 295 ? 62.413 33.450 23.291 1.00 31.06 290 ALA B CA 1
ATOM 5257 C C . ALA B 1 295 ? 61.717 32.467 22.335 1.00 26.80 290 ALA B C 1
ATOM 5258 O O . ALA B 1 295 ? 61.388 31.373 22.738 1.00 30.09 290 ALA B O 1
ATOM 5260 N N . ILE B 1 296 ? 61.514 32.867 21.073 1.00 27.82 291 ILE B N 1
ATOM 5261 C CA . ILE B 1 296 ? 60.854 32.013 20.089 1.00 29.97 291 ILE B CA 1
ATOM 5262 C C . ILE B 1 296 ? 61.731 30.785 19.803 1.00 35.60 291 ILE B C 1
ATOM 5263 O O . ILE B 1 296 ? 61.186 29.669 19.740 1.00 36.24 291 ILE B O 1
ATOM 5268 N N . LYS B 1 297 ? 63.052 30.992 19.654 1.00 42.43 292 LYS B N 1
ATOM 5269 C CA . LYS B 1 297 ? 64.051 29.908 19.421 1.00 44.80 292 LYS B CA 1
ATOM 5270 C C . LYS B 1 297 ? 64.028 28.891 20.571 1.00 42.16 292 LYS B C 1
ATOM 5271 O O . LYS B 1 297 ? 64.217 27.704 20.350 1.00 49.04 292 LYS B O 1
ATOM 5277 N N . ASN B 1 298 ? 63.776 29.366 21.792 1.00 43.02 293 ASN B N 1
ATOM 5278 C CA . ASN B 1 298 ? 63.635 28.525 22.982 1.00 43.18 293 ASN B CA 1
ATOM 5279 C C . ASN B 1 298 ? 62.177 28.069 23.168 1.00 40.22 293 ASN B C 1
ATOM 5280 O O . ASN B 1 298 ? 61.806 27.648 24.266 1.00 41.49 293 ASN B O 1
ATOM 5285 N N . GLY B 1 299 ? 61.370 28.135 22.094 1.00 34.63 294 GLY B N 1
ATOM 5286 C CA . GLY B 1 299 ? 59.982 27.605 22.036 1.00 32.24 294 GLY B CA 1
ATOM 5287 C C . GLY B 1 299 ? 59.022 28.251 23.030 1.00 27.20 294 GLY B C 1
ATOM 5288 O O . GLY B 1 299 ? 58.129 27.587 23.553 1.00 26.13 294 GLY B O 1
ATOM 5289 N N . ASN B 1 300 ? 59.179 29.558 23.276 1.00 25.53 295 ASN B N 1
ATOM 5290 C CA . ASN B 1 300 ? 58.204 30.326 24.082 1.00 20.83 295 ASN B CA 1
ATOM 5291 C C . ASN B 1 300 ? 56.977 30.591 23.193 1.00 20.53 295 ASN B C 1
ATOM 5292 O O . ASN B 1 300 ? 57.081 31.353 22.231 1.00 18.01 295 ASN B O 1
ATOM 5297 N N . GLU B 1 301 ? 55.842 29.976 23.536 1.00 19.08 296 GLU B N 1
ATOM 5298 C CA . GLU B 1 301 ? 54.643 30.015 22.703 1.00 19.10 296 GLU B CA 1
ATOM 5299 C C . GLU B 1 301 ? 53.980 31.402 22.736 1.00 16.28 296 GLU B C 1
ATOM 5300 O O . GLU B 1 301 ? 53.455 31.837 21.724 1.00 15.12 296 GLU B O 1
ATOM 5306 N N . ARG B 1 302 ? 54.018 32.082 23.884 1.00 13.26 297 ARG B N 1
ATOM 5307 C CA . ARG B 1 302 ? 53.446 33.415 24.015 1.00 12.26 297 ARG B CA 1
ATOM 5308 C C . ARG B 1 302 ? 54.242 34.412 23.143 1.00 11.94 297 ARG B C 1
ATOM 5309 O O . ARG B 1 302 ? 53.635 35.361 22.585 1.00 9.87 297 ARG B O 1
ATOM 5317 N N . ALA B 1 303 ? 55.566 34.254 23.057 1.00 11.83 298 ALA B N 1
ATOM 5318 C CA . ALA B 1 303 ? 56.404 35.086 22.205 1.00 12.74 298 ALA B CA 1
ATOM 5319 C C . ALA B 1 303 ? 56.075 34.848 20.737 1.00 11.80 298 ALA B C 1
ATOM 5320 O O . ALA B 1 303 ? 55.981 35.790 19.974 1.00 12.96 298 ALA B O 1
ATOM 5322 N N . THR B 1 304 ? 55.893 33.592 20.351 1.00 11.84 299 THR B N 1
ATOM 5323 C CA . THR B 1 304 ? 55.484 33.255 18.993 1.00 12.44 299 THR B CA 1
ATOM 5324 C C . THR B 1 304 ? 54.127 33.913 18.685 1.00 11.34 299 THR B C 1
ATOM 5325 O O . THR B 1 304 ? 53.948 34.478 17.597 1.00 11.13 299 THR B O 1
ATOM 5329 N N . LEU B 1 305 ? 53.189 33.814 19.626 1.00 10.05 300 LEU B N 1
ATOM 5330 C CA . LEU B 1 305 ? 51.859 34.371 19.463 1.00 10.10 300 LEU B CA 1
ATOM 5331 C C . LEU B 1 305 ? 51.952 35.886 19.264 1.00 9.84 300 LEU B C 1
ATOM 5332 O O . LEU B 1 305 ? 51.270 36.443 18.382 1.00 9.42 300 LEU B O 1
ATOM 5337 N N . ALA B 1 306 ? 52.766 36.556 20.099 1.00 9.42 301 ALA B N 1
ATOM 5338 C CA . ALA B 1 306 ? 52.918 38.012 20.006 1.00 9.53 301 ALA B CA 1
ATOM 5339 C C . ALA B 1 306 ? 53.306 38.399 18.582 1.00 9.38 301 ALA B C 1
ATOM 5340 O O . ALA B 1 306 ? 52.712 39.316 18.001 1.00 8.40 301 ALA B O 1
ATOM 5342 N N . MET B 1 307 ? 54.251 37.665 18.017 1.00 10.54 302 MET B N 1
ATOM 5343 C CA . MET B 1 307 ? 54.797 38.008 16.690 1.00 12.58 302 MET B CA 1
ATOM 5344 C C . MET B 1 307 ? 53.795 37.676 15.583 1.00 11.47 302 MET B C 1
ATOM 5345 O O . MET B 1 307 ? 53.730 38.389 14.592 1.00 12.01 302 MET B O 1
ATOM 5350 N N . THR B 1 308 ? 53.024 36.595 15.746 1.00 10.62 303 THR B N 1
ATOM 5351 C CA . THR B 1 308 ? 51.988 36.236 14.777 1.00 9.95 303 THR B CA 1
ATOM 5352 C C . THR B 1 308 ? 50.940 37.364 14.736 1.00 8.49 303 THR B C 1
ATOM 5353 O O . THR B 1 308 ? 50.499 37.783 13.667 1.00 8.33 303 THR B O 1
ATOM 5357 N N . MET B 1 309 ? 50.535 37.849 15.908 1.00 7.14 304 MET B N 1
ATOM 5358 C CA . MET B 1 309 ? 49.578 38.947 16.012 1.00 6.83 304 MET B CA 1
ATOM 5359 C C . MET B 1 309 ? 50.142 40.232 15.371 1.00 7.00 304 MET B C 1
ATOM 5360 O O . MET B 1 309 ? 49.433 40.962 14.680 1.00 6.53 304 MET B O 1
ATOM 5365 N N . TYR B 1 310 ? 51.422 40.496 15.627 1.00 7.34 305 TYR B N 1
ATOM 5366 C CA . TYR B 1 310 ? 52.118 41.710 15.209 1.00 8.18 305 TYR B CA 1
ATOM 5367 C C . TYR B 1 310 ? 52.158 41.772 13.677 1.00 7.48 305 TYR B C 1
ATOM 5368 O O . TYR B 1 310 ? 51.746 42.754 13.062 1.00 7.64 305 TYR B O 1
ATOM 5377 N N . ASP B 1 311 ? 52.589 40.682 13.073 1.00 7.45 306 ASP B N 1
ATOM 5378 C CA . ASP B 1 311 ? 52.717 40.590 11.610 1.00 8.09 306 ASP B CA 1
ATOM 5379 C C . ASP B 1 311 ? 51.340 40.673 10.946 1.00 7.71 306 ASP B C 1
ATOM 5380 O O . ASP B 1 311 ? 51.225 41.285 9.935 1.00 8.80 306 ASP B O 1
ATOM 5385 N N . TYR B 1 312 ? 50.332 40.016 11.524 1.00 7.29 307 TYR B N 1
ATOM 5386 C CA . TYR B 1 312 ? 48.989 39.964 10.976 1.00 7.60 307 TYR B CA 1
ATOM 5387 C C . TYR B 1 312 ? 48.387 41.372 10.863 1.00 7.10 307 TYR B C 1
ATOM 5388 O O . TYR B 1 312 ? 47.804 41.703 9.870 1.00 6.29 307 TYR B O 1
ATOM 5397 N N . ARG B 1 313 ? 48.581 42.196 11.885 1.00 7.11 308 ARG B N 1
ATOM 5398 C CA . ARG B 1 313 ? 48.003 43.521 11.922 1.00 7.25 308 ARG B CA 1
ATOM 5399 C C . ARG B 1 313 ? 48.707 44.421 10.884 1.00 6.81 308 ARG B C 1
ATOM 5400 O O . ARG B 1 313 ? 48.029 45.280 10.284 1.00 5.84 308 ARG B O 1
ATOM 5408 N N . ILE B 1 314 ? 50.021 44.275 10.691 1.00 6.47 309 ILE B N 1
ATOM 5409 C CA . ILE B 1 314 ? 50.719 45.046 9.630 1.00 6.55 309 ILE B CA 1
ATOM 5410 C C . ILE B 1 314 ? 50.151 44.655 8.259 1.00 5.95 309 ILE B C 1
ATOM 5411 O O . ILE B 1 314 ? 49.844 45.483 7.454 1.00 5.67 309 ILE B O 1
ATOM 5416 N N . LYS B 1 315 ? 50.010 43.359 8.019 1.00 5.91 310 LYS B N 1
ATOM 5417 C CA . LYS B 1 315 ? 49.484 42.831 6.772 1.00 5.85 310 LYS B CA 1
ATOM 5418 C C . LYS B 1 315 ? 48.102 43.438 6.478 1.00 5.47 310 LYS B C 1
ATOM 5419 O O . LYS B 1 315 ? 47.862 43.880 5.382 1.00 5.16 310 LYS B O 1
ATOM 5425 N N . LYS B 1 316 ? 47.233 43.501 7.481 1.00 5.40 311 LYS B N 1
ATOM 5426 C CA . LYS B 1 316 ? 45.900 44.059 7.296 1.00 6.02 311 LYS B CA 1
ATOM 5427 C C . LYS B 1 316 ? 45.979 45.530 6.916 1.00 6.22 311 LYS B C 1
ATOM 5428 O O . LYS B 1 316 ? 45.214 45.956 6.062 1.00 7.02 311 LYS B O 1
ATOM 5434 N N . TYR B 1 317 ? 46.896 46.297 7.529 1.00 6.15 312 TYR B N 1
ATOM 5435 C CA . TYR B 1 317 ? 47.049 47.736 7.202 1.00 6.27 312 TYR B CA 1
ATOM 5436 C C . TYR B 1 317 ? 47.556 47.906 5.762 1.00 6.29 312 TYR B C 1
ATOM 5437 O O . TYR B 1 317 ? 47.129 48.830 5.078 1.00 5.94 312 TYR B O 1
ATOM 5446 N N . VAL B 1 318 ? 48.414 46.999 5.302 1.00 5.41 313 VAL B N 1
ATOM 5447 C CA . VAL B 1 318 ? 48.903 47.070 3.933 1.00 5.42 313 VAL B CA 1
ATOM 5448 C C . VAL B 1 318 ? 47.721 46.934 2.973 1.00 5.33 313 VAL B C 1
ATOM 5449 O O . VAL B 1 318 ? 47.579 47.749 2.039 1.00 5.99 313 VAL B O 1
ATOM 5453 N N . GLY B 1 319 ? 46.834 45.951 3.210 1.00 4.77 314 GLY B N 1
ATOM 5454 C CA . GLY B 1 319 ? 45.647 45.799 2.397 1.00 4.59 314 GLY B CA 1
ATOM 5455 C C . GLY B 1 319 ? 44.722 46.996 2.463 1.00 4.67 314 GLY B C 1
ATOM 5456 O O . GLY B 1 319 ? 44.212 47.439 1.433 1.00 4.34 314 GLY B O 1
ATOM 5457 N N . ALA B 1 320 ? 44.510 47.523 3.689 1.00 4.69 315 ALA B N 1
ATOM 5458 C CA . ALA B 1 320 ? 43.627 48.613 3.920 1.00 4.87 315 ALA B CA 1
ATOM 5459 C C . ALA B 1 320 ? 44.081 49.866 3.168 1.00 4.87 315 ALA B C 1
ATOM 5460 O O . ALA B 1 320 ? 43.250 50.552 2.574 1.00 4.97 315 ALA B O 1
ATOM 5462 N N . TYR B 1 321 ? 45.386 50.184 3.226 1.00 4.86 316 TYR B N 1
ATOM 5463 C CA . TYR B 1 321 ? 45.859 51.405 2.674 1.00 5.04 316 TYR B CA 1
ATOM 5464 C C . TYR B 1 321 ? 46.017 51.292 1.151 1.00 4.84 316 TYR B C 1
ATOM 5465 O O . TYR B 1 321 ? 45.819 52.287 0.472 1.00 4.40 316 TYR B O 1
ATOM 5474 N N . ALA B 1 322 ? 46.245 50.084 0.647 1.00 4.62 317 ALA B N 1
ATOM 5475 C CA . ALA B 1 322 ? 46.174 49.898 -0.830 1.00 5.07 317 ALA B CA 1
ATOM 5476 C C . ALA B 1 322 ? 44.737 50.192 -1.297 1.00 5.33 317 ALA B C 1
ATOM 5477 O O . ALA B 1 322 ? 44.540 50.938 -2.261 1.00 5.40 317 ALA B O 1
ATOM 5479 N N . ALA B 1 323 ? 43.741 49.682 -0.564 1.00 5.47 318 ALA B N 1
ATOM 5480 C CA . ALA B 1 323 ? 42.347 49.928 -0.904 1.00 5.82 318 ALA B CA 1
ATOM 5481 C C . ALA B 1 323 ? 42.052 51.423 -0.795 1.00 6.23 318 ALA B C 1
ATOM 5482 O O . ALA B 1 323 ? 41.413 51.967 -1.666 1.00 6.61 318 ALA B O 1
ATOM 5484 N N . ALA B 1 324 ? 42.521 52.067 0.276 1.00 6.14 319 ALA B N 1
ATOM 5485 C CA . ALA B 1 324 ? 42.303 53.491 0.454 1.00 6.61 319 ALA B CA 1
ATOM 5486 C C . ALA B 1 324 ? 42.817 54.315 -0.736 1.00 6.82 319 ALA B C 1
ATOM 5487 O O . ALA B 1 324 ? 42.193 55.284 -1.110 1.00 7.85 319 ALA B O 1
ATOM 5489 N N . MET B 1 325 ? 43.929 53.905 -1.323 1.00 6.70 320 MET B N 1
ATOM 5490 C CA . MET B 1 325 ? 44.567 54.642 -2.401 1.00 7.52 320 MET B CA 1
ATOM 5491 C C . MET B 1 325 ? 44.121 54.194 -3.785 1.00 7.64 320 MET B C 1
ATOM 5492 O O . MET B 1 325 ? 44.449 54.850 -4.733 1.00 10.31 320 MET B O 1
ATOM 5497 N N . GLY B 1 326 ? 43.405 53.086 -3.902 1.00 8.14 321 GLY B N 1
ATOM 5498 C CA . GLY B 1 326 ? 43.056 52.517 -5.204 1.00 8.30 321 GLY B CA 1
ATOM 5499 C C . GLY B 1 326 ? 44.185 51.708 -5.825 1.00 8.24 321 GLY B C 1
ATOM 5500 O O . GLY B 1 326 ? 44.206 51.526 -7.089 1.00 8.71 321 GLY B O 1
ATOM 5501 N N . GLY B 1 327 ? 45.124 51.264 -4.996 1.00 7.57 322 GLY B N 1
ATOM 5502 C CA . GLY B 1 327 ? 46.282 50.473 -5.403 1.00 7.77 322 GLY B CA 1
ATOM 5503 C C . GLY B 1 327 ? 47.534 50.984 -4.690 1.00 8.05 322 GLY B C 1
ATOM 5504 O O . GLY B 1 327 ? 47.468 51.915 -3.881 1.00 7.46 322 GLY B O 1
ATOM 5505 N N . VAL B 1 328 ? 48.665 50.318 -4.929 1.00 7.75 323 VAL B N 1
ATOM 5506 C CA . VAL B 1 328 ? 49.911 50.696 -4.333 1.00 7.84 323 VAL B CA 1
ATOM 5507 C C . VAL B 1 328 ? 51.021 50.410 -5.342 1.00 7.68 323 VAL B C 1
ATOM 5508 O O . VAL B 1 328 ? 51.005 49.380 -6.008 1.00 8.01 323 VAL B O 1
ATOM 5512 N N . ASP B 1 329 ? 51.977 51.332 -5.427 1.00 7.53 324 ASP B N 1
ATOM 5513 C CA . ASP B 1 329 ? 53.128 51.210 -6.334 1.00 7.71 324 ASP B CA 1
ATOM 5514 C C . ASP B 1 329 ? 54.352 50.712 -5.566 1.00 6.91 324 ASP B C 1
ATOM 5515 O O . ASP B 1 329 ? 55.135 49.885 -6.085 1.00 6.45 324 ASP B O 1
ATOM 5520 N N . VAL B 1 330 ? 54.516 51.196 -4.323 1.00 6.18 325 VAL B N 1
ATOM 5521 C CA . VAL B 1 330 ? 55.699 50.950 -3.567 1.00 6.07 325 VAL B CA 1
ATOM 5522 C C . VAL B 1 330 ? 55.302 50.732 -2.106 1.00 6.05 325 VAL B C 1
ATOM 5523 O O . VAL B 1 330 ? 54.568 51.514 -1.582 1.00 5.10 325 VAL B O 1
ATOM 5527 N N . LEU B 1 331 ? 55.827 49.664 -1.500 1.00 6.19 326 LEU B N 1
ATOM 5528 C CA . LEU B 1 331 ? 55.713 49.415 -0.055 1.00 6.35 326 LEU B CA 1
ATOM 5529 C C . LEU B 1 331 ? 57.122 49.528 0.536 1.00 6.79 326 LEU B C 1
ATOM 5530 O O . LEU B 1 331 ? 58.024 48.824 0.097 1.00 8.01 326 LEU B O 1
ATOM 5535 N N . VAL B 1 332 ? 57.295 50.427 1.509 1.00 6.89 327 VAL B N 1
ATOM 5536 C CA . VAL B 1 332 ? 58.564 50.721 2.130 1.00 6.78 327 VAL B CA 1
ATOM 5537 C C . VAL B 1 332 ? 58.550 50.217 3.567 1.00 6.77 327 VAL B C 1
ATOM 5538 O O . VAL B 1 332 ? 57.659 50.614 4.330 1.00 6.32 327 VAL B O 1
ATOM 5542 N N . PHE B 1 333 ? 59.576 49.433 3.933 1.00 6.31 328 PHE B N 1
ATOM 5543 C CA . PHE B 1 333 ? 59.841 49.115 5.345 1.00 6.88 328 PHE B CA 1
ATOM 5544 C C . PHE B 1 333 ? 60.998 49.966 5.872 1.00 7.14 328 PHE B C 1
ATOM 5545 O O . PHE B 1 333 ? 62.050 50.119 5.211 1.00 6.96 328 PHE B O 1
ATOM 5553 N N . THR B 1 334 ? 60.805 50.514 7.083 1.00 7.57 329 THR B N 1
ATOM 5554 C CA . THR B 1 334 ? 61.791 51.326 7.719 1.00 8.43 329 THR B CA 1
ATOM 5555 C C . THR B 1 334 ? 61.633 51.195 9.241 1.00 9.26 329 THR B C 1
ATOM 5556 O O . THR B 1 334 ? 60.775 50.464 9.728 1.00 7.41 329 THR B O 1
ATOM 5560 N N . GLY B 1 335 ? 62.511 51.895 9.966 1.00 10.61 330 GLY B N 1
ATOM 5561 C CA . GLY B 1 335 ? 62.594 51.844 11.408 1.00 11.68 330 GLY B CA 1
ATOM 5562 C C . GLY B 1 335 ? 63.503 50.722 11.909 1.00 12.94 330 GLY B C 1
ATOM 5563 O O . GLY B 1 335 ? 63.890 49.841 11.173 1.00 12.19 330 GLY B O 1
ATOM 5564 N N . GLY B 1 336 ? 63.833 50.768 13.203 1.00 14.49 331 GLY B N 1
ATOM 5565 C CA . GLY B 1 336 ? 64.682 49.749 13.874 1.00 16.43 331 GLY B CA 1
ATOM 5566 C C . GLY B 1 336 ? 64.219 48.323 13.613 1.00 16.48 331 GLY B C 1
ATOM 5567 O O . GLY B 1 336 ? 65.030 47.484 13.285 1.00 22.84 331 GLY B O 1
ATOM 5568 N N . VAL B 1 337 ? 62.910 48.065 13.667 1.00 16.68 332 VAL B N 1
ATOM 5569 C CA . VAL B 1 337 ? 62.381 46.735 13.411 1.00 17.07 332 VAL B CA 1
ATOM 5570 C C . VAL B 1 337 ? 62.251 46.507 11.895 1.00 17.55 332 VAL B C 1
ATOM 5571 O O . VAL B 1 337 ? 62.642 45.463 11.369 1.00 15.27 332 VAL B O 1
ATOM 5575 N N . GLY B 1 338 ? 61.652 47.466 11.181 1.00 16.17 333 GLY B N 1
ATOM 5576 C CA . GLY B 1 338 ? 61.449 47.285 9.741 1.00 16.79 333 GLY B CA 1
ATOM 5577 C C . GLY B 1 338 ? 62.748 47.023 8.984 1.00 16.20 333 GLY B C 1
ATOM 5578 O O . GLY B 1 338 ? 62.759 46.240 8.004 1.00 17.20 333 GLY B O 1
ATOM 5579 N N . GLU B 1 339 ? 63.827 47.721 9.379 1.00 15.23 334 GLU B N 1
ATOM 5580 C CA . GLU B 1 339 ? 65.130 47.638 8.688 1.00 15.98 334 GLU B CA 1
ATOM 5581 C C . GLU B 1 339 ? 65.783 46.278 8.940 1.00 15.49 334 GLU B C 1
ATOM 5582 O O . GLU B 1 339 ? 66.539 45.805 8.090 1.00 16.32 334 GLU B O 1
ATOM 5588 N N . ASN B 1 340 ? 65.458 45.652 10.074 1.00 16.30 335 ASN B N 1
ATOM 5589 C CA . ASN B 1 340 ? 66.210 44.522 10.631 1.00 19.16 335 ASN B CA 1
ATOM 5590 C C . ASN B 1 340 ? 65.401 43.205 10.655 1.00 17.92 335 ASN B C 1
ATOM 5591 O O . ASN B 1 340 ? 66.005 42.161 10.553 1.00 16.23 335 ASN B O 1
ATOM 5596 N N . GLN B 1 341 ? 64.078 43.251 10.891 1.00 16.98 336 GLN B N 1
ATOM 5597 C CA . GLN B 1 341 ? 63.305 42.020 11.225 1.00 17.96 336 GLN B CA 1
ATOM 5598 C C . GLN B 1 341 ? 62.758 41.425 9.934 1.00 16.20 336 GLN B C 1
ATOM 5599 O O . GLN B 1 341 ? 61.559 41.534 9.632 1.00 14.32 336 GLN B O 1
ATOM 5605 N N . TYR B 1 342 ? 63.646 40.750 9.184 1.00 14.18 337 TYR B N 1
ATOM 5606 C CA . TYR B 1 342 ? 63.320 40.275 7.882 1.00 13.31 337 TYR B CA 1
ATOM 5607 C C . TYR B 1 342 ? 62.191 39.226 7.943 1.00 12.66 337 TYR B C 1
ATOM 5608 O O . TYR B 1 342 ? 61.502 39.030 6.968 1.00 11.18 337 TYR B O 1
ATOM 5617 N N . THR B 1 343 ? 62.060 38.503 9.060 1.00 11.54 338 THR B N 1
ATOM 5618 C CA . THR B 1 343 ? 60.995 37.497 9.172 1.00 13.42 338 THR B CA 1
ATOM 5619 C C . THR B 1 343 ? 59.611 38.175 9.202 1.00 12.33 338 THR B C 1
ATOM 5620 O O . THR B 1 343 ? 58.667 37.647 8.646 1.00 13.78 338 THR B O 1
ATOM 5624 N N . THR B 1 344 ? 59.504 39.340 9.843 1.00 12.40 339 THR B N 1
ATOM 5625 C CA . THR B 1 344 ? 58.261 40.113 9.802 1.00 11.90 339 THR B CA 1
ATOM 5626 C C . THR B 1 344 ? 57.946 40.542 8.366 1.00 11.08 339 THR B C 1
ATOM 5627 O O . THR B 1 344 ? 56.798 40.429 7.887 1.00 9.72 339 THR B O 1
ATOM 5631 N N . ARG B 1 345 ? 58.960 41.049 7.662 1.00 10.74 340 ARG B N 1
ATOM 5632 C CA . ARG B 1 345 ? 58.757 41.522 6.331 1.00 10.97 340 ARG B CA 1
ATOM 5633 C C . ARG B 1 345 ? 58.225 40.373 5.466 1.00 11.48 340 ARG B C 1
ATOM 5634 O O . ARG B 1 345 ? 57.326 40.563 4.641 1.00 10.71 340 ARG B O 1
ATOM 5642 N N . GLU B 1 346 ? 58.788 39.181 5.654 1.00 11.87 341 GLU B N 1
ATOM 5643 C CA . GLU B 1 346 ? 58.400 38.038 4.853 1.00 13.47 341 GLU B CA 1
ATOM 5644 C C . GLU B 1 346 ? 56.947 37.656 5.144 1.00 11.89 341 GLU B C 1
ATOM 5645 O O . GLU B 1 346 ? 56.204 37.423 4.220 1.00 11.81 341 GLU B O 1
ATOM 5651 N N . LYS B 1 347 ? 56.565 37.592 6.422 1.00 11.08 342 LYS B N 1
ATOM 5652 C CA . LYS B 1 347 ? 55.221 37.180 6.757 1.00 11.99 342 LYS B CA 1
ATOM 5653 C C . LYS B 1 347 ? 54.188 38.172 6.205 1.00 10.23 342 LYS B C 1
ATOM 5654 O O . LYS B 1 347 ? 53.157 37.785 5.709 1.00 8.70 342 LYS B O 1
ATOM 5660 N N . VAL B 1 348 ? 54.515 39.464 6.274 1.00 8.88 343 VAL B N 1
ATOM 5661 C CA . VAL B 1 348 ? 53.631 40.518 5.812 1.00 8.13 343 VAL B CA 1
ATOM 5662 C C . VAL B 1 348 ? 53.429 40.398 4.294 1.00 8.33 343 VAL B C 1
ATOM 5663 O O . VAL B 1 348 ? 52.288 40.553 3.815 1.00 7.56 343 VAL B O 1
ATOM 5667 N N . CYS B 1 349 ? 54.507 40.181 3.537 1.00 8.48 344 CYS B N 1
ATOM 5668 C CA . CYS B 1 349 ? 54.428 40.294 2.063 1.00 9.18 344 CYS B CA 1
ATOM 5669 C C . CYS B 1 349 ? 54.130 38.972 1.343 1.00 9.85 344 CYS B C 1
ATOM 5670 O O . CYS B 1 349 ? 53.874 38.979 0.139 1.00 10.36 344 CYS B O 1
ATOM 5673 N N . THR B 1 350 ? 54.163 37.835 2.025 1.00 11.26 345 THR B N 1
ATOM 5674 C CA . THR B 1 350 ? 53.849 36.592 1.345 1.00 13.29 345 THR B CA 1
ATOM 5675 C C . THR B 1 350 ? 52.320 36.417 1.288 1.00 12.83 345 THR B C 1
ATOM 5676 O O . THR B 1 350 ? 51.588 36.966 2.121 1.00 12.41 345 THR B O 1
ATOM 5680 N N . ASP B 1 351 ? 51.850 35.690 0.259 1.00 11.50 346 ASP B N 1
ATOM 5681 C CA . ASP B 1 351 ? 50.426 35.499 -0.024 1.00 11.79 346 ASP B CA 1
ATOM 5682 C C . ASP B 1 351 ? 49.716 36.854 -0.229 1.00 9.90 346 ASP B C 1
ATOM 5683 O O . ASP B 1 351 ? 48.592 37.108 0.317 1.00 7.87 346 ASP B O 1
ATOM 5688 N N . MET B 1 352 ? 50.379 37.745 -0.962 1.00 7.68 347 MET B N 1
ATOM 5689 C CA . MET B 1 352 ? 49.842 39.037 -1.294 1.00 7.78 347 MET B CA 1
ATOM 5690 C C . MET B 1 352 ? 49.912 39.248 -2.806 1.00 7.30 347 MET B C 1
ATOM 5691 O O . MET B 1 352 ? 49.782 40.385 -3.277 1.00 6.41 347 MET B O 1
ATOM 5696 N N . GLU B 1 353 ? 50.001 38.145 -3.568 1.00 7.78 348 GLU B N 1
ATOM 5697 C CA . GLU B 1 353 ? 50.031 38.249 -5.049 1.00 8.78 348 GLU B CA 1
ATOM 5698 C C . GLU B 1 353 ? 48.711 38.837 -5.577 1.00 8.32 348 GLU B C 1
ATOM 5699 O O . GLU B 1 353 ? 48.718 39.462 -6.644 1.00 7.94 348 GLU B O 1
ATOM 5705 N N . PHE B 1 354 ? 47.601 38.646 -4.845 1.00 7.77 349 PHE B N 1
ATOM 5706 C CA . PHE B 1 354 ? 46.260 39.159 -5.272 1.00 7.80 349 PHE B CA 1
ATOM 5707 C C . PHE B 1 354 ? 46.290 40.685 -5.437 1.00 7.57 349 PHE B C 1
ATOM 5708 O O . PHE B 1 354 ? 45.461 41.243 -6.165 1.00 7.08 349 PHE B O 1
ATOM 5716 N N . MET B 1 355 ? 47.215 41.370 -4.752 1.00 7.33 350 MET B N 1
ATOM 5717 C CA . MET B 1 355 ? 47.291 42.823 -4.831 1.00 7.97 350 MET B CA 1
ATOM 5718 C C . MET B 1 355 ? 48.616 43.276 -5.438 1.00 7.88 350 MET B C 1
ATOM 5719 O O . MET B 1 355 ? 48.985 44.449 -5.299 1.00 8.06 350 MET B O 1
ATOM 5724 N N . GLY B 1 356 ? 49.303 42.378 -6.151 1.00 8.54 351 GLY B N 1
ATOM 5725 C CA . GLY B 1 356 ? 50.449 42.712 -6.942 1.00 8.37 351 GLY B CA 1
ATOM 5726 C C . GLY B 1 356 ? 51.823 42.543 -6.293 1.00 8.44 351 GLY B C 1
ATOM 5727 O O . GLY B 1 356 ? 52.828 42.973 -6.881 1.00 8.79 351 GLY B O 1
ATOM 5728 N N . ILE B 1 357 ? 51.923 41.914 -5.116 1.00 7.95 352 ILE B N 1
ATOM 5729 C CA . ILE B 1 357 ? 53.191 41.745 -4.462 1.00 8.18 352 ILE B CA 1
ATOM 5730 C C . ILE B 1 357 ? 53.706 40.320 -4.704 1.00 8.25 352 ILE B C 1
ATOM 5731 O O . ILE B 1 357 ? 53.072 39.359 -4.286 1.00 8.56 352 ILE B O 1
ATOM 5736 N N . VAL B 1 358 ? 54.853 40.223 -5.372 1.00 8.08 353 VAL B N 1
ATOM 5737 C CA . VAL B 1 358 ? 55.622 38.987 -5.479 1.00 8.72 353 VAL B CA 1
ATOM 5738 C C . VAL B 1 358 ? 56.924 39.164 -4.707 1.00 8.60 353 VAL B C 1
ATOM 5739 O O . VAL B 1 358 ? 57.765 39.947 -5.092 1.00 8.61 353 VAL B O 1
ATOM 5743 N N . PHE B 1 359 ? 57.082 38.443 -3.603 1.00 9.56 354 PHE B N 1
ATOM 5744 C CA . PHE B 1 359 ? 58.144 38.712 -2.674 1.00 10.94 354 PHE B CA 1
ATOM 5745 C C . PHE B 1 359 ? 59.380 37.874 -2.994 1.00 12.38 354 PHE B C 1
ATOM 5746 O O . PHE B 1 359 ? 59.249 36.742 -3.421 1.00 13.23 354 PHE B O 1
ATOM 5754 N N . ASP B 1 360 ? 60.564 38.419 -2.708 1.00 13.89 355 ASP B N 1
ATOM 5755 C CA . ASP B 1 360 ? 61.829 37.705 -2.907 1.00 16.03 355 ASP B CA 1
ATOM 5756 C C . ASP B 1 360 ? 62.399 37.230 -1.567 1.00 15.81 355 ASP B C 1
ATOM 5757 O O . ASP B 1 360 ? 63.211 37.883 -0.967 1.00 16.42 355 ASP B O 1
ATOM 5762 N N . SER B 1 361 ? 61.962 36.066 -1.119 1.00 17.45 356 SER B N 1
ATOM 5763 C CA . SER B 1 361 ? 62.309 35.540 0.193 1.00 19.77 356 SER B CA 1
ATOM 5764 C C . SER B 1 361 ? 63.829 35.376 0.349 1.00 20.01 356 SER B C 1
ATOM 5765 O O . SER B 1 361 ? 64.375 35.642 1.402 1.00 19.00 356 SER B O 1
ATOM 5768 N N . LYS B 1 362 ? 64.507 34.933 -0.709 1.00 22.00 357 LYS B N 1
ATOM 5769 C CA . LYS B 1 362 ? 65.950 34.662 -0.610 1.00 23.41 357 LYS B CA 1
ATOM 5770 C C . LYS B 1 362 ? 66.726 35.969 -0.418 1.00 20.42 357 LYS B C 1
ATOM 5771 O O . LYS B 1 362 ? 67.658 35.996 0.331 1.00 19.02 357 LYS B O 1
ATOM 5777 N N . VAL B 1 363 ? 66.345 37.030 -1.129 1.00 16.96 358 VAL B N 1
ATOM 5778 C CA . VAL B 1 363 ? 67.048 38.342 -1.032 1.00 16.33 358 VAL B CA 1
ATOM 5779 C C . VAL B 1 363 ? 66.764 38.949 0.347 1.00 14.60 358 VAL B C 1
ATOM 5780 O O . VAL B 1 363 ? 67.632 39.550 0.968 1.00 12.91 358 VAL B O 1
ATOM 5784 N N . ASN B 1 364 ? 65.527 38.765 0.823 1.00 13.33 359 ASN B N 1
ATOM 5785 C CA . ASN B 1 364 ? 65.083 39.342 2.083 1.00 12.57 359 ASN B CA 1
ATOM 5786 C C . ASN B 1 364 ? 65.778 38.681 3.283 1.00 13.15 359 ASN B C 1
ATOM 5787 O O . ASN B 1 364 ? 66.005 39.335 4.313 1.00 12.70 359 ASN B O 1
ATOM 5792 N N . GLU B 1 365 ? 66.038 37.376 3.186 1.00 16.33 360 GLU B N 1
ATOM 5793 C CA . GLU B 1 365 ? 66.526 36.553 4.303 1.00 20.28 360 GLU B CA 1
ATOM 5794 C C . GLU B 1 365 ? 67.879 37.084 4.783 1.00 19.37 360 GLU B C 1
ATOM 5795 O O . GLU B 1 365 ? 68.762 37.196 4.007 1.00 19.13 360 GLU B O 1
ATOM 5801 N N . GLY B 1 366 ? 67.975 37.423 6.075 1.00 20.27 361 GLY B N 1
ATOM 5802 C CA . GLY B 1 366 ? 69.167 37.966 6.733 1.00 21.95 361 GLY B CA 1
ATOM 5803 C C . GLY B 1 366 ? 69.543 39.380 6.278 1.00 22.50 361 GLY B C 1
ATOM 5804 O O . GLY B 1 366 ? 70.613 39.875 6.596 1.00 23.57 361 GLY B O 1
ATOM 5805 N N . MET B 1 367 ? 68.647 40.062 5.551 1.00 21.79 362 MET B N 1
ATOM 5806 C CA . MET B 1 367 ? 68.922 41.390 5.043 1.00 22.59 362 MET B CA 1
ATOM 5807 C C . MET B 1 367 ? 68.544 42.439 6.108 1.00 22.66 362 MET B C 1
ATOM 5808 O O . MET B 1 367 ? 67.356 42.625 6.446 1.00 19.21 362 MET B O 1
ATOM 5813 N N . ARG B 1 368 ? 69.578 43.082 6.679 1.00 21.44 363 ARG B N 1
ATOM 5814 C CA . ARG B 1 368 ? 69.447 43.995 7.812 1.00 24.13 363 ARG B CA 1
ATOM 5815 C C . ARG B 1 368 ? 70.133 45.319 7.476 1.00 25.25 363 ARG B C 1
ATOM 5816 O O . ARG B 1 368 ? 71.278 45.343 7.060 1.00 24.27 363 ARG B O 1
ATOM 5824 N N . GLY B 1 369 ? 69.375 46.412 7.595 1.00 24.25 364 GLY B N 1
ATOM 5825 C CA . GLY B 1 369 ? 69.908 47.745 7.721 1.00 24.90 364 GLY B CA 1
ATOM 5826 C C . GLY B 1 369 ? 70.450 48.351 6.431 1.00 22.63 364 GLY B C 1
ATOM 5827 O O . GLY B 1 369 ? 71.174 49.313 6.503 1.00 24.93 364 GLY B O 1
ATOM 5828 N N . LYS B 1 370 ? 70.075 47.826 5.261 1.00 21.11 365 LYS B N 1
ATOM 5829 C CA . LYS B 1 370 ? 70.549 48.351 3.986 1.00 21.84 365 LYS B CA 1
ATOM 5830 C C . LYS B 1 370 ? 69.354 48.793 3.148 1.00 16.97 365 LYS B C 1
ATOM 5831 O O . LYS B 1 370 ? 68.278 48.289 3.351 1.00 18.38 365 LYS B O 1
ATOM 5837 N N . GLU B 1 371 ? 69.577 49.714 2.217 1.00 15.72 366 GLU B N 1
ATOM 5838 C CA . GLU B 1 371 ? 68.585 50.045 1.203 1.00 16.29 366 GLU B CA 1
ATOM 5839 C C . GLU B 1 371 ? 68.577 48.897 0.196 1.00 18.04 366 GLU B C 1
ATOM 5840 O O . GLU B 1 371 ? 69.622 48.625 -0.405 1.00 17.26 366 GLU B O 1
ATOM 5846 N N . MET B 1 372 ? 67.420 48.252 -0.011 1.00 15.15 367 MET B N 1
ATOM 5847 C CA . MET B 1 372 ? 67.374 47.021 -0.758 1.00 15.10 367 MET B CA 1
ATOM 5848 C C . MET B 1 372 ? 65.924 46.729 -1.173 1.00 12.37 367 MET B C 1
ATOM 5849 O O . MET B 1 372 ? 65.038 46.687 -0.326 1.00 10.50 367 MET B O 1
ATOM 5854 N N . VAL B 1 373 ? 65.721 46.471 -2.461 1.00 10.59 368 VAL B N 1
ATOM 5855 C CA . VAL B 1 373 ? 64.492 45.947 -2.985 1.00 10.85 368 VAL B CA 1
ATOM 5856 C C . VAL B 1 373 ? 64.371 44.470 -2.584 1.00 11.27 368 VAL B C 1
ATOM 5857 O O . VAL B 1 373 ? 65.328 43.676 -2.725 1.00 11.43 368 VAL B O 1
ATOM 5861 N N . ILE B 1 374 ? 63.195 44.080 -2.054 1.00 10.47 369 ILE B N 1
ATOM 5862 C CA . ILE B 1 374 ? 63.012 42.717 -1.559 1.00 9.96 369 ILE B CA 1
ATOM 5863 C C . ILE B 1 374 ? 61.821 42.032 -2.231 1.00 9.52 369 ILE B C 1
ATOM 5864 O O . ILE B 1 374 ? 61.459 40.906 -1.849 1.00 10.43 369 ILE B O 1
ATOM 5869 N N . SER B 1 375 ? 61.225 42.707 -3.212 1.00 9.71 370 SER B N 1
ATOM 5870 C CA . SER B 1 375 ? 60.285 42.119 -4.116 1.00 9.75 370 SER B CA 1
ATOM 5871 C C . SER B 1 375 ? 61.077 41.531 -5.294 1.00 10.22 370 SER B C 1
ATOM 5872 O O . SER B 1 375 ? 62.170 41.971 -5.589 1.00 10.23 370 SER B O 1
ATOM 5875 N N . LYS B 1 376 ? 60.493 40.546 -5.972 1.00 10.96 371 LYS B N 1
ATOM 5876 C CA . LYS B 1 376 ? 61.099 39.999 -7.168 1.00 12.27 371 LYS B CA 1
ATOM 5877 C C . LYS B 1 376 ? 60.981 41.003 -8.296 1.00 11.54 371 LYS B C 1
ATOM 5878 O O . LYS B 1 376 ? 60.053 41.807 -8.336 1.00 10.43 371 LYS B O 1
ATOM 5884 N N . PRO B 1 377 ? 61.886 40.950 -9.301 1.00 12.14 372 PRO B N 1
ATOM 5885 C CA . PRO B 1 377 ? 61.832 41.888 -10.421 1.00 11.70 372 PRO B CA 1
ATOM 5886 C C . PRO B 1 377 ? 60.453 41.966 -11.094 1.00 11.11 372 PRO B C 1
ATOM 5887 O O . PRO B 1 377 ? 60.068 43.012 -11.587 1.00 11.71 372 PRO B O 1
ATOM 5891 N N . GLU B 1 378 ? 59.739 40.854 -11.155 1.00 11.28 373 GLU B N 1
ATOM 5892 C CA . GLU B 1 378 ? 58.461 40.803 -11.859 1.00 11.36 373 GLU B CA 1
ATOM 5893 C C . GLU B 1 378 ? 57.288 41.304 -10.995 1.00 10.82 373 GLU B C 1
ATOM 5894 O O . GLU B 1 378 ? 56.201 41.391 -11.475 1.00 10.85 373 GLU B O 1
ATOM 5900 N N . SER B 1 379 ? 57.506 41.588 -9.712 1.00 10.83 374 SER B N 1
ATOM 5901 C CA . SER B 1 379 ? 56.452 42.091 -8.859 1.00 10.18 374 SER B CA 1
ATOM 5902 C C . SER B 1 379 ? 55.862 43.385 -9.422 1.00 10.79 374 SER B C 1
ATOM 5903 O O . SER B 1 379 ? 56.580 44.310 -9.778 1.00 11.31 374 SER B O 1
ATOM 5906 N N . LYS B 1 380 ? 54.527 43.472 -9.474 1.00 11.00 375 LYS B N 1
ATOM 5907 C CA . LYS B 1 380 ? 53.903 44.715 -9.900 1.00 11.61 375 LYS B CA 1
ATOM 5908 C C . LYS B 1 380 ? 54.214 45.821 -8.878 1.00 10.98 375 LYS B C 1
ATOM 5909 O O . LYS B 1 380 ? 54.551 46.927 -9.238 1.00 11.98 375 LYS B O 1
ATOM 5915 N N . VAL B 1 381 ? 54.090 45.486 -7.587 1.00 9.17 376 VAL B N 1
ATOM 5916 C CA . VAL B 1 381 ? 54.370 46.380 -6.493 1.00 8.49 376 VAL B CA 1
ATOM 5917 C C . VAL B 1 381 ? 55.847 46.212 -6.085 1.00 7.48 376 VAL B C 1
ATOM 5918 O O . VAL B 1 381 ? 56.295 45.089 -5.865 1.00 7.10 376 VAL B O 1
ATOM 5922 N N . THR B 1 382 ? 56.584 47.313 -5.952 1.00 6.75 377 THR B N 1
ATOM 5923 C CA . THR B 1 382 ? 57.933 47.234 -5.496 1.00 6.86 377 THR B CA 1
ATOM 5924 C C . THR B 1 382 ? 57.931 47.263 -3.960 1.00 6.56 377 THR B C 1
ATOM 5925 O O . THR B 1 382 ? 57.306 48.115 -3.381 1.00 6.15 377 THR B O 1
ATOM 5929 N N . VAL B 1 383 ? 58.642 46.316 -3.350 1.00 6.31 378 VAL B N 1
ATOM 5930 C CA . VAL B 1 383 ? 58.786 46.304 -1.905 1.00 6.61 378 VAL B CA 1
ATOM 5931 C C . VAL B 1 383 ? 60.264 46.619 -1.625 1.00 6.94 378 VAL B C 1
ATOM 5932 O O . VAL B 1 383 ? 61.162 45.962 -2.167 1.00 6.95 378 VAL B O 1
ATOM 5936 N N . ILE B 1 384 ? 60.504 47.630 -0.786 1.00 7.28 379 ILE B N 1
ATOM 5937 C CA . ILE B 1 384 ? 61.854 48.129 -0.545 1.00 7.64 379 ILE B CA 1
ATOM 5938 C C . ILE B 1 384 ? 62.053 48.418 0.934 1.00 7.61 379 ILE B C 1
ATOM 5939 O O . ILE B 1 384 ? 61.148 48.967 1.594 1.00 7.57 379 ILE B O 1
ATOM 5944 N N . VAL B 1 385 ? 63.239 48.056 1.438 1.00 7.64 380 VAL B N 1
ATOM 5945 C CA . VAL B 1 385 ? 63.745 48.484 2.739 1.00 7.93 380 VAL B CA 1
ATOM 5946 C C . VAL B 1 385 ? 64.556 49.765 2.514 1.00 8.04 380 VAL B C 1
ATOM 5947 O O . VAL B 1 385 ? 65.490 49.796 1.697 1.00 7.99 380 VAL B O 1
ATOM 5951 N N . VAL B 1 386 ? 64.163 50.829 3.222 1.00 8.96 381 VAL B N 1
ATOM 5952 C CA . VAL B 1 386 ? 64.854 52.109 3.212 1.00 8.81 381 VAL B CA 1
ATOM 5953 C C . VAL B 1 386 ? 65.109 52.508 4.662 1.00 9.58 381 VAL B C 1
ATOM 5954 O O . VAL B 1 386 ? 64.188 52.935 5.369 1.00 9.24 381 VAL B O 1
ATOM 5958 N N . PRO B 1 387 ? 66.344 52.348 5.172 1.00 10.58 382 PRO B N 1
ATOM 5959 C CA . PRO B 1 387 ? 66.675 52.832 6.517 1.00 11.16 382 PRO B CA 1
ATOM 5960 C C . PRO B 1 387 ? 66.385 54.335 6.612 1.00 10.47 382 PRO B C 1
ATOM 5961 O O . PRO B 1 387 ? 66.643 55.088 5.665 1.00 9.34 382 PRO B O 1
ATOM 5965 N N . THR B 1 388 ? 65.792 54.751 7.719 1.00 10.39 383 THR B N 1
ATOM 5966 C CA . THR B 1 388 ? 65.345 56.115 7.784 1.00 11.56 383 THR B CA 1
ATOM 5967 C C . THR B 1 388 ? 66.523 56.994 8.235 1.00 11.50 383 THR B C 1
ATOM 5968 O O . THR B 1 388 ? 67.507 56.512 8.805 1.00 11.73 383 THR B O 1
ATOM 5972 N N . ASP B 1 389 ? 66.382 58.300 8.019 1.00 11.54 384 ASP B N 1
ATOM 5973 C CA . ASP B 1 389 ? 67.405 59.254 8.411 1.00 11.64 384 ASP B CA 1
ATOM 5974 C C . ASP B 1 389 ? 66.709 60.565 8.785 1.00 11.09 384 ASP B C 1
ATOM 5975 O O . ASP B 1 389 ? 66.727 61.522 8.021 1.00 9.92 384 ASP B O 1
ATOM 5980 N N . GLU B 1 390 ? 66.040 60.564 9.931 1.00 11.22 385 GLU B N 1
ATOM 5981 C CA . GLU B 1 390 ? 65.273 61.711 10.327 1.00 12.22 385 GLU B CA 1
ATOM 5982 C C . GLU B 1 390 ? 66.214 62.905 10.537 1.00 11.75 385 GLU B C 1
ATOM 5983 O O . GLU B 1 390 ? 65.828 64.023 10.228 1.00 10.09 385 GLU B O 1
ATOM 5989 N N . GLU B 1 391 ? 67.440 62.642 11.027 1.00 10.29 386 GLU B N 1
ATOM 5990 C CA . GLU B 1 391 ? 68.385 63.729 11.330 1.00 10.53 386 GLU B CA 1
ATOM 5991 C C . GLU B 1 391 ? 68.783 64.472 10.047 1.00 10.32 386 GLU B C 1
ATOM 5992 O O . GLU B 1 391 ? 68.822 65.691 9.992 1.00 9.94 386 GLU B O 1
ATOM 5998 N N . TYR B 1 392 ? 69.040 63.718 8.989 1.00 10.47 387 TYR B N 1
ATOM 5999 C CA . TYR B 1 392 ? 69.329 64.294 7.707 1.00 11.17 387 TYR B CA 1
ATOM 6000 C C . TYR B 1 392 ? 68.168 65.165 7.207 1.00 11.02 387 TYR B C 1
ATOM 6001 O O . TYR B 1 392 ? 68.379 66.264 6.665 1.00 9.70 387 TYR B O 1
ATOM 6010 N N . MET B 1 393 ? 66.935 64.635 7.320 1.00 11.36 388 MET B N 1
ATOM 6011 C CA . MET B 1 393 ? 65.728 65.361 6.919 1.00 11.59 388 MET B CA 1
ATOM 6012 C C . MET B 1 393 ? 65.639 66.689 7.694 1.00 10.06 388 MET B C 1
ATOM 6013 O O . MET B 1 393 ? 65.351 67.753 7.136 1.00 8.77 388 MET B O 1
ATOM 6018 N N . ILE B 1 394 ? 65.935 66.626 8.991 1.00 9.87 389 ILE B N 1
ATOM 6019 C CA . ILE B 1 394 ? 65.884 67.821 9.827 1.00 10.62 389 ILE B CA 1
ATOM 6020 C C . ILE B 1 394 ? 66.941 68.847 9.391 1.00 10.14 389 ILE B C 1
ATOM 6021 O O . ILE B 1 394 ? 66.638 70.041 9.246 1.00 9.69 389 ILE B O 1
ATOM 6026 N N . ALA B 1 395 ? 68.162 68.372 9.153 1.00 10.86 390 ALA B N 1
ATOM 6027 C CA . ALA B 1 395 ? 69.289 69.210 8.731 1.00 11.30 390 ALA B CA 1
ATOM 6028 C C . ALA B 1 395 ? 69.011 69.833 7.365 1.00 11.42 390 ALA B C 1
ATOM 6029 O O . ALA B 1 395 ? 69.350 70.989 7.138 1.00 9.83 390 ALA B O 1
ATOM 6031 N N . SER B 1 396 ? 68.374 69.050 6.483 1.00 11.29 391 SER B N 1
ATOM 6032 C CA . SER B 1 396 ? 68.019 69.502 5.167 1.00 12.47 391 SER B CA 1
ATOM 6033 C C . SER B 1 396 ? 66.976 70.637 5.251 1.00 11.91 391 SER B C 1
ATOM 6034 O O . SER B 1 396 ? 67.148 71.702 4.654 1.00 12.08 391 SER B O 1
ATOM 6037 N N . ASP B 1 397 ? 65.926 70.452 6.052 1.00 11.04 392 ASP B N 1
ATOM 6038 C CA . ASP B 1 397 ? 64.931 71.520 6.245 1.00 11.29 392 ASP B CA 1
ATOM 6039 C C . ASP B 1 397 ? 65.586 72.769 6.871 1.00 10.42 392 ASP B C 1
ATOM 6040 O O . ASP B 1 397 ? 65.204 73.903 6.588 1.00 9.82 392 ASP B O 1
ATOM 6045 N N . THR B 1 398 ? 66.516 72.540 7.797 1.00 10.60 393 THR B N 1
ATOM 6046 C CA . THR B 1 398 ? 67.207 73.619 8.479 1.00 11.38 393 THR B CA 1
ATOM 6047 C C . THR B 1 398 ? 67.930 74.480 7.430 1.00 12.12 393 THR B C 1
ATOM 6048 O O . THR B 1 398 ? 67.829 75.698 7.452 1.00 11.70 393 THR B O 1
ATOM 6052 N N . MET B 1 399 ? 68.644 73.823 6.510 1.00 13.87 394 MET B N 1
ATOM 6053 C CA . MET B 1 399 ? 69.416 74.529 5.475 1.00 15.85 394 MET B CA 1
ATOM 6054 C C . MET B 1 399 ? 68.471 75.275 4.527 1.00 14.19 394 MET B C 1
ATOM 6055 O O . MET B 1 399 ? 68.759 76.401 4.185 1.00 15.33 394 MET B O 1
ATOM 6060 N N . THR B 1 400 ? 67.341 74.672 4.172 1.00 13.09 395 THR B N 1
ATOM 6061 C CA . THR B 1 400 ? 66.372 75.308 3.282 1.00 14.17 395 THR B CA 1
ATOM 6062 C C . THR B 1 400 ? 65.811 76.590 3.910 1.00 12.79 395 THR B C 1
ATOM 6063 O O . THR B 1 400 ? 65.703 77.605 3.232 1.00 11.79 395 THR B O 1
ATOM 6067 N N . ILE B 1 401 ? 65.473 76.543 5.203 1.00 12.59 396 ILE B N 1
ATOM 6068 C CA . ILE B 1 401 ? 64.859 77.662 5.853 1.00 13.22 396 ILE B CA 1
ATOM 6069 C C . ILE B 1 401 ? 65.889 78.792 5.999 1.00 13.99 396 ILE B C 1
ATOM 6070 O O . ILE B 1 401 ? 65.556 79.970 5.783 1.00 11.90 396 ILE B O 1
ATOM 6075 N N . LEU B 1 402 ? 67.103 78.461 6.424 1.00 14.78 397 LEU B N 1
ATOM 6076 C CA . LEU B 1 402 ? 68.065 79.498 6.812 1.00 17.61 397 LEU B CA 1
ATOM 6077 C C . LEU B 1 402 ? 68.846 80.009 5.599 1.00 22.03 397 LEU B C 1
ATOM 6078 O O . LEU B 1 402 ? 69.557 80.947 5.733 1.00 27.91 397 LEU B O 1
ATOM 6083 N N . LYS B 1 403 ? 68.669 79.382 4.435 1.00 30.49 398 LYS B N 1
ATOM 6084 C CA . LYS B 1 403 ? 69.063 79.947 3.133 1.00 38.21 398 LYS B CA 1
ATOM 6085 C C . LYS B 1 403 ? 69.320 81.457 3.265 1.00 47.83 398 LYS B C 1
ATOM 6086 O O . LYS B 1 403 ? 70.468 81.893 3.365 1.00 60.23 398 LYS B O 1
ATOM 6093 N N . ALA C 1 5 ? 37.984 75.562 46.732 1.00 28.65 0 ALA C N 1
ATOM 6094 C CA . ALA C 1 5 ? 37.377 74.461 47.560 1.00 26.36 0 ALA C CA 1
ATOM 6095 C C . ALA C 1 5 ? 37.117 75.022 48.954 1.00 23.65 0 ALA C C 1
ATOM 6096 O O . ALA C 1 5 ? 37.978 75.697 49.497 1.00 24.89 0 ALA C O 1
ATOM 6098 N N . SER C 1 6 ? 35.917 74.795 49.500 1.00 20.35 1 SER C N 1
ATOM 6099 C CA . SER C 1 6 ? 35.629 75.151 50.917 1.00 18.66 1 SER C CA 1
ATOM 6100 C C . SER C 1 6 ? 35.778 73.895 51.770 1.00 17.69 1 SER C C 1
ATOM 6101 O O . SER C 1 6 ? 35.627 72.770 51.271 1.00 17.68 1 SER C O 1
ATOM 6104 N N . LYS C 1 7 ? 36.078 74.091 53.054 1.00 16.15 2 LYS C N 1
ATOM 6105 C CA . LYS C 1 7 ? 36.092 72.996 54.018 1.00 15.51 2 LYS C CA 1
ATOM 6106 C C . LYS C 1 7 ? 34.952 73.251 54.996 1.00 12.76 2 LYS C C 1
ATOM 6107 O O . LYS C 1 7 ? 34.878 74.321 55.621 1.00 11.50 2 LYS C O 1
ATOM 6113 N N . VAL C 1 8 ? 34.042 72.276 55.066 1.00 11.20 3 VAL C N 1
ATOM 6114 C CA . VAL C 1 8 ? 32.876 72.392 55.921 1.00 10.15 3 VAL C CA 1
ATOM 6115 C C . VAL C 1 8 ? 32.980 71.305 56.989 1.00 9.21 3 VAL C C 1
ATOM 6116 O O . VAL C 1 8 ? 33.064 70.133 56.682 1.00 8.86 3 VAL C O 1
ATOM 6120 N N . LEU C 1 9 ? 32.993 71.710 58.252 1.00 8.87 4 LEU C N 1
ATOM 6121 C CA . LEU C 1 9 ? 32.882 70.793 59.376 1.00 8.23 4 LEU C CA 1
ATOM 6122 C C . LEU C 1 9 ? 31.404 70.469 59.593 1.00 7.68 4 LEU C C 1
ATOM 6123 O O . LEU C 1 9 ? 30.571 71.396 59.694 1.00 6.97 4 LEU C O 1
ATOM 6128 N N . VAL C 1 10 ? 31.078 69.176 59.692 1.00 6.98 5 VAL C N 1
ATOM 6129 C CA . VAL C 1 10 ? 29.734 68.720 59.879 1.00 6.84 5 VAL C CA 1
ATOM 6130 C C . VAL C 1 10 ? 29.665 67.991 61.211 1.00 6.92 5 VAL C C 1
ATOM 6131 O O . VAL C 1 10 ? 30.423 67.008 61.424 1.00 7.06 5 VAL C O 1
ATOM 6135 N N . LEU C 1 11 ? 28.787 68.464 62.103 1.00 6.78 6 LEU C N 1
ATOM 6136 C CA . LEU C 1 11 ? 28.635 67.902 63.436 1.00 7.45 6 LEU C CA 1
ATOM 6137 C C . LEU C 1 11 ? 27.260 67.256 63.621 1.00 7.98 6 LEU C C 1
ATOM 6138 O O . LEU C 1 11 ? 26.218 67.726 63.092 1.00 7.26 6 LEU C O 1
ATOM 6143 N N . ASN C 1 12 ? 27.260 66.225 64.462 1.00 8.21 7 ASN C N 1
ATOM 6144 C CA . ASN C 1 12 ? 26.132 65.526 64.918 1.00 8.46 7 ASN C CA 1
ATOM 6145 C C . ASN C 1 12 ? 26.345 65.276 66.415 1.00 9.33 7 ASN C C 1
ATOM 6146 O O . ASN C 1 12 ? 27.030 64.320 66.779 1.00 10.16 7 ASN C O 1
ATOM 6151 N N . CYS C 1 13 ? 25.781 66.134 67.255 1.00 10.19 8 CYS C N 1
ATOM 6152 C CA . CYS C 1 13 ? 25.922 66.099 68.718 1.00 11.77 8 CYS C CA 1
ATOM 6153 C C . CYS C 1 13 ? 24.736 65.409 69.379 1.00 12.44 8 CYS C C 1
ATOM 6154 O O . CYS C 1 13 ? 23.581 65.807 69.160 1.00 12.33 8 CYS C O 1
ATOM 6157 N N . GLY C 1 14 ? 25.039 64.400 70.210 1.00 12.87 9 GLY C N 1
ATOM 6158 C CA . GLY C 1 14 ? 24.062 63.661 71.023 1.00 13.39 9 GLY C CA 1
ATOM 6159 C C . GLY C 1 14 ? 24.360 63.870 72.498 1.00 15.26 9 GLY C C 1
ATOM 6160 O O . GLY C 1 14 ? 25.331 64.516 72.860 1.00 14.84 9 GLY C O 1
ATOM 6161 N N . SER C 1 15 ? 23.500 63.350 73.366 1.00 16.20 10 SER C N 1
ATOM 6162 C CA . SER C 1 15 ? 23.617 63.526 74.810 1.00 19.61 10 SER C CA 1
ATOM 6163 C C . SER C 1 15 ? 25.006 63.107 75.332 1.00 20.68 10 SER C C 1
ATOM 6164 O O . SER C 1 15 ? 25.543 63.753 76.235 1.00 22.71 10 SER C O 1
ATOM 6167 N N . SER C 1 16 ? 25.598 62.047 74.762 1.00 20.67 11 SER C N 1
ATOM 6168 C CA . SER C 1 16 ? 26.932 61.613 75.207 1.00 20.44 11 SER C CA 1
ATOM 6169 C C . SER C 1 16 ? 27.901 61.414 74.027 1.00 19.52 11 SER C C 1
ATOM 6170 O O . SER C 1 16 ? 28.850 60.628 74.133 1.00 17.10 11 SER C O 1
ATOM 6173 N N . SER C 1 17 ? 27.739 62.174 72.938 1.00 18.81 12 SER C N 1
ATOM 6174 C CA . SER C 1 17 ? 28.591 61.975 71.755 1.00 16.90 12 SER C CA 1
ATOM 6175 C C . SER C 1 17 ? 28.701 63.247 70.908 1.00 15.91 12 SER C C 1
ATOM 6176 O O . SER C 1 17 ? 27.837 64.149 70.967 1.00 14.54 12 SER C O 1
ATOM 6179 N N . VAL C 1 18 ? 29.782 63.337 70.132 1.00 13.84 13 VAL C N 1
ATOM 6180 C CA . VAL C 1 18 ? 29.859 64.284 69.027 1.00 13.23 13 VAL C CA 1
ATOM 6181 C C . VAL C 1 18 ? 30.507 63.557 67.854 1.00 13.41 13 VAL C C 1
ATOM 6182 O O . VAL C 1 18 ? 31.664 63.188 67.925 1.00 14.28 13 VAL C O 1
ATOM 6186 N N . LYS C 1 19 ? 29.761 63.372 66.770 1.00 13.40 14 LYS C N 1
ATOM 6187 C CA . LYS C 1 19 ? 30.303 62.824 65.539 1.00 13.18 14 LYS C CA 1
ATOM 6188 C C . LYS C 1 19 ? 30.622 63.978 64.606 1.00 12.23 14 LYS C C 1
ATOM 6189 O O . LYS C 1 19 ? 29.861 64.969 64.567 1.00 10.42 14 LYS C O 1
ATOM 6195 N N . TYR C 1 20 ? 31.732 63.844 63.858 1.00 11.27 15 TYR C N 1
ATOM 6196 C CA . TYR C 1 20 ? 32.187 64.897 63.004 1.00 10.30 15 TYR C CA 1
ATOM 6197 C C . TYR C 1 20 ? 32.756 64.316 61.716 1.00 9.99 15 TYR C C 1
ATOM 6198 O O . TYR C 1 20 ? 33.273 63.193 61.667 1.00 9.74 15 TYR C O 1
ATOM 6207 N N . LYS C 1 21 ? 32.602 65.086 60.653 1.00 9.67 16 LYS C N 1
ATOM 6208 C CA . LYS C 1 21 ? 33.366 64.923 59.464 1.00 10.01 16 LYS C CA 1
ATOM 6209 C C . LYS C 1 21 ? 33.782 66.303 58.969 1.00 10.40 16 LYS C C 1
ATOM 6210 O O . LYS C 1 21 ? 33.022 67.289 59.106 1.00 10.17 16 LYS C O 1
ATOM 6216 N N . LEU C 1 22 ? 34.960 66.358 58.335 1.00 9.98 17 LEU C N 1
ATOM 6217 C CA . LEU C 1 22 ? 35.384 67.554 57.642 1.00 10.86 17 LEU C CA 1
ATOM 6218 C C . LEU C 1 22 ? 35.379 67.218 56.149 1.00 11.93 17 LEU C C 1
ATOM 6219 O O . LEU C 1 22 ? 36.042 66.269 55.758 1.00 12.51 17 LEU C O 1
ATOM 6224 N N . LEU C 1 23 ? 34.575 67.953 55.382 1.00 11.93 18 LEU C N 1
ATOM 6225 C CA . LEU C 1 23 ? 34.344 67.704 53.969 1.00 12.98 18 LEU C CA 1
ATOM 6226 C C . LEU C 1 23 ? 34.924 68.858 53.147 1.00 13.25 18 LEU C C 1
ATOM 6227 O O . LEU C 1 23 ? 34.796 70.024 53.502 1.00 12.92 18 LEU C O 1
ATOM 6232 N N . GLU C 1 24 ? 35.527 68.500 52.015 1.00 13.55 19 GLU C N 1
ATOM 6233 C CA . GLU C 1 24 ? 35.944 69.458 51.028 1.00 16.10 19 GLU C CA 1
ATOM 6234 C C . GLU C 1 24 ? 34.840 69.579 49.980 1.00 14.79 19 GLU C C 1
ATOM 6235 O O . GLU C 1 24 ? 34.452 68.572 49.377 1.00 15.45 19 GLU C O 1
ATOM 6241 N N . MET C 1 25 ? 34.312 70.792 49.811 1.00 13.77 20 MET C N 1
ATOM 6242 C CA . MET C 1 25 ? 33.206 71.049 48.940 1.00 14.23 20 MET C CA 1
ATOM 6243 C C . MET C 1 25 ? 33.686 71.891 47.758 1.00 16.64 20 MET C C 1
ATOM 6244 O O . MET C 1 25 ? 34.516 72.782 47.937 1.00 16.62 20 MET C O 1
ATOM 6249 N N . PRO C 1 26 ? 33.104 71.671 46.568 1.00 19.37 21 PRO C N 1
ATOM 6250 C CA . PRO C 1 26 ? 31.865 70.945 46.362 1.00 19.77 21 PRO C CA 1
ATOM 6251 C C . PRO C 1 26 ? 31.969 69.430 46.104 1.00 19.48 21 PRO C C 1
ATOM 6252 O O . PRO C 1 26 ? 30.953 68.778 45.989 1.00 22.92 21 PRO C O 1
ATOM 6256 N N . LYS C 1 27 ? 33.171 68.871 46.021 1.00 20.34 22 LYS C N 1
ATOM 6257 C CA . LYS C 1 27 ? 33.312 67.436 45.683 1.00 20.93 22 LYS C CA 1
ATOM 6258 C C . LYS C 1 27 ? 32.699 66.541 46.775 1.00 18.03 22 LYS C C 1
ATOM 6259 O O . LYS C 1 27 ? 32.151 65.507 46.465 1.00 15.44 22 LYS C O 1
ATOM 6265 N N . GLY C 1 28 ? 32.842 66.925 48.049 1.00 15.66 23 GLY C N 1
ATOM 6266 C CA . GLY C 1 28 ? 32.386 66.109 49.180 1.00 15.92 23 GLY C CA 1
ATOM 6267 C C . GLY C 1 28 ? 33.441 65.106 49.656 1.00 16.66 23 GLY C C 1
ATOM 6268 O O . GLY C 1 28 ? 33.139 64.117 50.296 1.00 17.24 23 GLY C O 1
ATOM 6269 N N . ASP C 1 29 ? 34.709 65.395 49.370 1.00 15.49 24 ASP C N 1
ATOM 6270 C CA . ASP C 1 29 ? 35.841 64.544 49.807 1.00 18.39 24 ASP C CA 1
ATOM 6271 C C . ASP C 1 29 ? 35.914 64.617 51.335 1.00 16.44 24 ASP C C 1
ATOM 6272 O O . ASP C 1 29 ? 35.862 65.705 51.863 1.00 16.08 24 ASP C O 1
ATOM 6277 N N . VAL C 1 30 ? 36.072 63.473 51.988 1.00 15.49 25 VAL C N 1
ATOM 6278 C CA . VAL C 1 30 ? 36.197 63.415 53.435 1.00 15.86 25 VAL C CA 1
ATOM 6279 C C . VAL C 1 30 ? 37.675 63.633 53.783 1.00 14.76 25 VAL C C 1
ATOM 6280 O O . VAL C 1 30 ? 38.499 62.802 53.461 1.00 14.80 25 VAL C O 1
ATOM 6284 N N . LEU C 1 31 ? 37.976 64.747 54.450 1.00 13.06 26 LEU C N 1
ATOM 6285 C CA . LEU C 1 31 ? 39.307 65.088 54.924 1.00 13.00 26 LEU C CA 1
ATOM 6286 C C . LEU C 1 31 ? 39.560 64.477 56.308 1.00 14.34 26 LEU C C 1
ATOM 6287 O O . LEU C 1 31 ? 40.718 64.216 56.676 1.00 14.48 26 LEU C O 1
ATOM 6292 N N . ALA C 1 32 ? 38.497 64.361 57.115 1.00 13.99 27 ALA C N 1
ATOM 6293 C CA . ALA C 1 32 ? 38.594 63.822 58.461 1.00 14.00 27 ALA C CA 1
ATOM 6294 C C . ALA C 1 32 ? 37.240 63.256 58.885 1.00 13.79 27 ALA C C 1
ATOM 6295 O O . ALA C 1 32 ? 36.180 63.712 58.415 1.00 11.41 27 ALA C O 1
ATOM 6297 N N . GLN C 1 33 ? 37.276 62.289 59.803 1.00 13.34 28 GLN C N 1
ATOM 6298 C CA . GLN C 1 33 ? 36.062 61.746 60.365 1.00 13.86 28 GLN C CA 1
ATOM 6299 C C . GLN C 1 33 ? 36.386 61.058 61.682 1.00 12.86 28 GLN C C 1
ATOM 6300 O O . GLN C 1 33 ? 37.419 60.411 61.816 1.00 11.67 28 GLN C O 1
ATOM 6306 N N . GLY C 1 34 ? 35.469 61.194 62.623 1.00 11.63 29 GLY C N 1
ATOM 6307 C CA . GLY C 1 34 ? 35.585 60.573 63.932 1.00 11.06 29 GLY C CA 1
ATOM 6308 C C . GLY C 1 34 ? 34.365 60.827 64.776 1.00 11.40 29 GLY C C 1
ATOM 6309 O O . GLY C 1 34 ? 33.340 61.382 64.303 1.00 11.04 29 GLY C O 1
ATOM 6310 N N . GLY C 1 35 ? 34.452 60.420 66.036 1.00 10.57 30 GLY C N 1
ATOM 6311 C CA . GLY C 1 35 ? 33.479 60.763 66.961 1.00 11.63 30 GLY C CA 1
ATOM 6312 C C . GLY C 1 35 ? 33.954 60.624 68.386 1.00 12.40 30 GLY C C 1
ATOM 6313 O O . GLY C 1 35 ? 34.812 59.766 68.710 1.00 12.25 30 GLY C O 1
ATOM 6314 N N . VAL C 1 36 ? 33.438 61.520 69.219 1.00 12.82 31 VAL C N 1
ATOM 6315 C CA . VAL C 1 36 ? 33.607 61.432 70.643 1.00 13.17 31 VAL C CA 1
ATOM 6316 C C . VAL C 1 36 ? 32.480 60.573 71.196 1.00 15.92 31 VAL C C 1
ATOM 6317 O O . VAL C 1 36 ? 31.320 60.739 70.792 1.00 13.60 31 VAL C O 1
ATOM 6321 N N . GLU C 1 37 ? 32.843 59.665 72.126 1.00 17.42 32 GLU C N 1
ATOM 6322 C CA . GLU C 1 37 ? 31.909 58.798 72.817 1.00 19.93 32 GLU C CA 1
ATOM 6323 C C . GLU C 1 37 ? 32.103 58.957 74.338 1.00 18.18 32 GLU C C 1
ATOM 6324 O O . GLU C 1 37 ? 33.138 59.414 74.796 1.00 16.49 32 GLU C O 1
ATOM 6330 N N . LYS C 1 38 ? 31.047 58.648 75.082 1.00 19.09 33 LYS C N 1
ATOM 6331 C CA . LYS C 1 38 ? 31.024 58.644 76.541 1.00 20.90 33 LYS C CA 1
ATOM 6332 C C . LYS C 1 38 ? 31.357 60.029 77.083 1.00 21.50 33 LYS C C 1
ATOM 6333 O O . LYS C 1 38 ? 31.981 60.175 78.133 1.00 17.91 33 LYS C O 1
ATOM 6339 N N . LEU C 1 39 ? 30.918 61.054 76.353 1.00 21.29 34 LEU C N 1
ATOM 6340 C CA . LEU C 1 39 ? 31.035 62.429 76.787 1.00 22.83 34 LEU C CA 1
ATOM 6341 C C . LEU C 1 39 ? 30.257 62.555 78.110 1.00 21.96 34 LEU C C 1
ATOM 6342 O O . LEU C 1 39 ? 29.179 62.006 78.239 1.00 22.85 34 LEU C O 1
ATOM 6347 N N . GLY C 1 40 ? 30.852 63.219 79.097 1.00 24.85 35 GLY C N 1
ATOM 6348 C CA . GLY C 1 40 ? 30.216 63.437 80.424 1.00 28.38 35 GLY C CA 1
ATOM 6349 C C . GLY C 1 40 ? 30.247 62.201 81.310 1.00 30.32 35 GLY C C 1
ATOM 6350 O O . GLY C 1 40 ? 29.562 62.158 82.321 1.00 34.45 35 GLY C O 1
ATOM 6351 N N . LEU C 1 41 ? 31.043 61.194 80.933 1.00 32.88 36 LEU C N 1
ATOM 6352 C CA . LEU C 1 41 ? 31.213 59.934 81.682 1.00 33.65 36 LEU C CA 1
ATOM 6353 C C . LEU C 1 41 ? 32.707 59.694 81.822 1.00 33.20 36 LEU C C 1
ATOM 6354 O O . LEU C 1 41 ? 33.469 60.304 81.100 1.00 29.83 36 LEU C O 1
ATOM 6359 N N A PRO C 1 42 ? 33.191 58.868 82.777 0.50 35.94 37 PRO C N 1
ATOM 6360 N N B PRO C 1 42 ? 33.154 58.827 82.763 0.50 35.38 37 PRO C N 1
ATOM 6361 C CA A PRO C 1 42 ? 34.625 58.846 83.112 0.50 32.50 37 PRO C CA 1
ATOM 6362 C CA B PRO C 1 42 ? 34.569 58.482 82.880 0.50 32.04 37 PRO C CA 1
ATOM 6363 C C A PRO C 1 42 ? 35.607 58.565 81.957 0.50 28.03 37 PRO C C 1
ATOM 6364 C C B PRO C 1 42 ? 34.917 57.571 81.699 0.50 28.09 37 PRO C C 1
ATOM 6365 O O A PRO C 1 42 ? 36.609 59.291 81.804 0.50 25.38 37 PRO C O 1
ATOM 6366 O O B PRO C 1 42 ? 34.132 56.678 81.351 0.50 25.60 37 PRO C O 1
ATOM 6373 N N A GLY C 1 43 ? 35.311 57.542 81.143 0.50 24.52 38 GLY C N 1
ATOM 6374 N N B GLY C 1 43 ? 36.087 57.801 81.110 0.50 24.24 38 GLY C N 1
ATOM 6375 C CA A GLY C 1 43 ? 36.210 57.031 80.101 0.50 22.92 38 GLY C CA 1
ATOM 6376 C CA B GLY C 1 43 ? 36.513 57.027 79.977 0.50 23.07 38 GLY C CA 1
ATOM 6377 C C A GLY C 1 43 ? 35.902 57.586 78.712 0.50 21.74 38 GLY C C 1
ATOM 6378 C C B GLY C 1 43 ? 35.968 57.583 78.672 0.50 21.73 38 GLY C C 1
ATOM 6379 O O A GLY C 1 43 ? 35.924 56.864 77.720 0.50 20.31 38 GLY C O 1
ATOM 6380 O O B GLY C 1 43 ? 35.891 56.860 77.694 0.50 20.42 38 GLY C O 1
ATOM 6381 N N . SER C 1 44 ? 35.629 58.885 78.650 1.00 21.48 39 SER C N 1
ATOM 6382 C CA . SER C 1 44 ? 35.334 59.589 77.401 1.00 19.36 39 SER C CA 1
ATOM 6383 C C . SER C 1 44 ? 36.529 59.477 76.454 1.00 16.63 39 SER C C 1
ATOM 6384 O O . SER C 1 44 ? 37.676 59.506 76.879 1.00 16.08 39 SER C O 1
ATOM 6387 N N . PHE C 1 45 ? 36.261 59.340 75.155 1.00 14.80 40 PHE C N 1
ATOM 6388 C CA . PHE C 1 45 ? 37.318 59.149 74.196 1.00 14.69 40 PHE C CA 1
ATOM 6389 C C . PHE C 1 45 ? 36.877 59.599 72.805 1.00 14.81 40 PHE C C 1
ATOM 6390 O O . PHE C 1 45 ? 35.698 59.675 72.523 1.00 13.53 40 PHE C O 1
ATOM 6398 N N . LEU C 1 46 ? 37.859 59.841 71.956 1.00 13.55 41 LEU C N 1
ATOM 6399 C CA . LEU C 1 46 ? 37.650 60.165 70.561 1.00 14.28 41 LEU C CA 1
ATOM 6400 C C . LEU C 1 46 ? 38.217 59.024 69.732 1.00 14.29 41 LEU C C 1
ATOM 6401 O O . LEU C 1 46 ? 39.372 58.632 69.970 1.00 14.62 41 LEU C O 1
ATOM 6406 N N . LYS C 1 47 ? 37.420 58.507 68.793 1.00 13.42 42 LYS C N 1
ATOM 6407 C CA . LYS C 1 47 ? 37.907 57.583 67.789 1.00 14.66 42 LYS C CA 1
ATOM 6408 C C . LYS C 1 47 ? 37.807 58.235 66.416 1.00 14.63 42 LYS C C 1
ATOM 6409 O O . LYS C 1 47 ? 36.734 58.729 66.031 1.00 13.40 42 LYS C O 1
ATOM 6415 N N . LEU C 1 48 ? 38.901 58.224 65.657 1.00 14.12 43 LEU C N 1
ATOM 6416 C CA . LEU C 1 48 ? 38.904 58.756 64.333 1.00 14.36 43 LEU C CA 1
ATOM 6417 C C . LEU C 1 48 ? 39.389 57.693 63.355 1.00 14.99 43 LEU C C 1
ATOM 6418 O O . LEU C 1 48 ? 39.960 56.662 63.757 1.00 14.14 43 LEU C O 1
ATOM 6423 N N . THR C 1 49 ? 39.141 57.957 62.072 1.00 15.34 44 THR C N 1
ATOM 6424 C CA . THR C 1 49 ? 39.628 57.134 61.004 1.00 16.28 44 THR C CA 1
ATOM 6425 C C . THR C 1 49 ? 40.548 57.991 60.147 1.00 17.33 44 THR C C 1
ATOM 6426 O O . THR C 1 49 ? 40.112 59.010 59.625 1.00 19.02 44 THR C O 1
ATOM 6430 N N . MET C 1 50 ? 41.816 57.594 60.022 1.00 18.68 45 MET C N 1
ATOM 6431 C CA . MET C 1 50 ? 42.790 58.286 59.200 1.00 19.98 45 MET C CA 1
ATOM 6432 C C . MET C 1 50 ? 42.436 58.049 57.734 1.00 20.75 45 MET C C 1
ATOM 6433 O O . MET C 1 50 ? 41.774 57.064 57.407 1.00 20.02 45 MET C O 1
ATOM 6438 N N . PRO C 1 51 ? 42.878 58.928 56.805 1.00 23.05 46 PRO C N 1
ATOM 6439 C CA . PRO C 1 51 ? 42.649 58.712 55.370 1.00 25.27 46 PRO C CA 1
ATOM 6440 C C . PRO C 1 51 ? 43.078 57.318 54.863 1.00 23.14 46 PRO C C 1
ATOM 6441 O O . PRO C 1 51 ? 42.397 56.756 54.043 1.00 24.52 46 PRO C O 1
ATOM 6445 N N . ASN C 1 52 ? 44.156 56.751 55.411 1.00 26.42 47 ASN C N 1
ATOM 6446 C CA . ASN C 1 52 ? 44.663 55.424 55.017 1.00 28.86 47 ASN C CA 1
ATOM 6447 C C . ASN C 1 52 ? 43.875 54.285 55.683 1.00 29.84 47 ASN C C 1
ATOM 6448 O O . ASN C 1 52 ? 44.191 53.117 55.468 1.00 32.02 47 ASN C O 1
ATOM 6453 N N . GLY C 1 53 ? 42.879 54.603 56.514 1.00 27.25 48 GLY C N 1
ATOM 6454 C CA . GLY C 1 53 ? 41.926 53.599 57.022 1.00 25.69 48 GLY C CA 1
ATOM 6455 C C . GLY C 1 53 ? 42.222 53.160 58.451 1.00 22.69 48 GLY C C 1
ATOM 6456 O O . GLY C 1 53 ? 41.415 52.464 59.051 1.00 21.45 48 GLY C O 1
ATOM 6457 N N . GLU C 1 54 ? 43.361 53.590 58.997 1.00 22.64 49 GLU C N 1
ATOM 6458 C CA . GLU C 1 54 ? 43.780 53.270 60.374 1.00 24.17 49 GLU C CA 1
ATOM 6459 C C . GLU C 1 54 ? 42.842 53.955 61.388 1.00 20.82 49 GLU C C 1
ATOM 6460 O O . GLU C 1 54 ? 42.512 55.133 61.238 1.00 18.58 49 GLU C O 1
ATOM 6466 N N . LYS C 1 55 ? 42.395 53.211 62.397 1.00 18.81 50 LYS C N 1
ATOM 6467 C CA . LYS C 1 55 ? 41.573 53.730 63.469 1.00 20.39 50 LYS C CA 1
ATOM 6468 C C . LYS C 1 55 ? 42.502 54.158 64.609 1.00 18.94 50 LYS C C 1
ATOM 6469 O O . LYS C 1 55 ? 43.470 53.424 64.962 1.00 15.89 50 LYS C O 1
ATOM 6475 N N . VAL C 1 56 ? 42.226 55.337 65.176 1.00 16.54 51 VAL C N 1
ATOM 6476 C CA . VAL C 1 56 ? 43.012 55.914 66.238 1.00 16.24 51 VAL C CA 1
ATOM 6477 C C . VAL C 1 56 ? 42.047 56.259 67.374 1.00 18.54 51 VAL C C 1
ATOM 6478 O O . VAL C 1 56 ? 41.009 56.882 67.119 1.00 18.83 51 VAL C O 1
ATOM 6482 N N . VAL C 1 57 ? 42.345 55.777 68.581 1.00 17.37 52 VAL C N 1
ATOM 6483 C CA . VAL C 1 57 ? 41.516 56.013 69.762 1.00 17.73 52 VAL C CA 1
ATOM 6484 C C . VAL C 1 57 ? 42.334 56.852 70.745 1.00 20.38 52 VAL C C 1
ATOM 6485 O O . VAL C 1 57 ? 43.426 56.434 71.152 1.00 20.10 52 VAL C O 1
ATOM 6489 N N . LEU C 1 58 ? 41.805 58.016 71.120 1.00 19.88 53 LEU C N 1
ATOM 6490 C CA . LEU C 1 58 ? 42.462 58.966 71.989 1.00 21.88 53 LEU C CA 1
ATOM 6491 C C . LEU C 1 58 ? 41.578 59.142 73.218 1.00 24.94 53 LEU C C 1
ATOM 6492 O O . LEU C 1 58 ? 40.475 59.640 73.088 1.00 25.53 53 LEU C O 1
ATOM 6497 N N . GLU C 1 59 ? 42.076 58.756 74.390 1.00 26.17 54 GLU C N 1
ATOM 6498 C CA . GLU C 1 59 ? 41.379 58.998 75.656 1.00 27.12 54 GLU C CA 1
ATOM 6499 C C . GLU C 1 59 ? 41.611 60.451 76.073 1.00 26.37 54 GLU C C 1
ATOM 6500 O O . GLU C 1 59 ? 42.703 61.015 75.866 1.00 24.72 54 GLU C O 1
ATOM 6506 N N . LYS C 1 60 ? 40.565 61.056 76.637 1.00 23.77 55 LYS C N 1
ATOM 6507 C CA . LYS C 1 60 ? 40.626 62.428 77.105 1.00 27.46 55 LYS C CA 1
ATOM 6508 C C . LYS C 1 60 ? 39.343 62.699 77.886 1.00 27.37 55 LYS C C 1
ATOM 6509 O O . LYS C 1 60 ? 38.248 62.266 77.457 1.00 23.72 55 LYS C O 1
ATOM 6515 N N . ASP C 1 61 ? 39.480 63.374 79.036 1.00 26.00 56 ASP C N 1
ATOM 6516 C CA . ASP C 1 61 ? 38.324 63.688 79.849 1.00 26.13 56 ASP C CA 1
ATOM 6517 C C . ASP C 1 61 ? 37.537 64.785 79.119 1.00 23.25 56 ASP C C 1
ATOM 6518 O O . ASP C 1 61 ? 38.074 65.845 78.827 1.00 23.43 56 ASP C O 1
ATOM 6523 N N . MET C 1 62 ? 36.271 64.502 78.803 1.00 22.59 57 MET C N 1
ATOM 6524 C CA . MET C 1 62 ? 35.409 65.434 78.112 1.00 21.85 57 MET C CA 1
ATOM 6525 C C . MET C 1 62 ? 34.062 65.448 78.829 1.00 21.51 57 MET C C 1
ATOM 6526 O O . MET C 1 62 ? 33.145 64.700 78.491 1.00 22.34 57 MET C O 1
ATOM 6531 N N . PRO C 1 63 ? 33.943 66.248 79.910 1.00 24.30 58 PRO C N 1
ATOM 6532 C CA . PRO C 1 63 ? 32.714 66.261 80.709 1.00 25.44 58 PRO C CA 1
ATOM 6533 C C . PRO C 1 63 ? 31.507 66.947 80.037 1.00 23.04 58 PRO C C 1
ATOM 6534 O O . PRO C 1 63 ? 30.379 66.648 80.404 1.00 25.18 58 PRO C O 1
ATOM 6538 N N . GLU C 1 64 ? 31.731 67.823 79.058 1.00 21.23 59 GLU C N 1
ATOM 6539 C CA . GLU C 1 64 ? 30.598 68.452 78.364 1.00 22.84 59 GLU C CA 1
ATOM 6540 C C . GLU C 1 64 ? 30.999 68.791 76.915 1.00 20.22 59 GLU C C 1
ATOM 6541 O O . GLU C 1 64 ? 32.148 68.546 76.505 1.00 18.14 59 GLU C O 1
ATOM 6547 N N . HIS C 1 65 ? 30.051 69.375 76.170 1.00 16.53 60 HIS C N 1
ATOM 6548 C CA . HIS C 1 65 ? 30.177 69.472 74.705 1.00 15.84 60 HIS C CA 1
ATOM 6549 C C . HIS C 1 65 ? 31.250 70.473 74.261 1.00 15.45 60 HIS C C 1
ATOM 6550 O O . HIS C 1 65 ? 31.922 70.257 73.248 1.00 15.59 60 HIS C O 1
ATOM 6557 N N . THR C 1 66 ? 31.413 71.590 74.981 1.00 14.69 61 THR C N 1
ATOM 6558 C CA . THR C 1 66 ? 32.413 72.566 74.530 1.00 15.36 61 THR C CA 1
ATOM 6559 C C . THR C 1 66 ? 33.823 71.944 74.582 1.00 14.18 61 THR C C 1
ATOM 6560 O O . THR C 1 66 ? 34.593 72.104 73.666 1.00 13.48 61 THR C O 1
ATOM 6564 N N . ILE C 1 67 ? 34.142 71.218 75.653 1.00 15.02 62 ILE C N 1
ATOM 6565 C CA . ILE C 1 67 ? 35.488 70.612 75.782 1.00 16.65 62 ILE C CA 1
ATOM 6566 C C . ILE C 1 67 ? 35.643 69.528 74.704 1.00 14.16 62 ILE C C 1
ATOM 6567 O O . ILE C 1 67 ? 36.705 69.396 74.123 1.00 12.98 62 ILE C O 1
ATOM 6572 N N . ALA C 1 68 ? 34.555 68.821 74.396 1.00 13.44 63 ALA C N 1
ATOM 6573 C CA . ALA C 1 68 ? 34.553 67.784 73.376 1.00 12.79 63 ALA C CA 1
ATOM 6574 C C . ALA C 1 68 ? 34.872 68.403 72.006 1.00 12.73 63 ALA C C 1
ATOM 6575 O O . ALA C 1 68 ? 35.760 67.944 71.290 1.00 11.26 63 ALA C O 1
ATOM 6577 N N . VAL C 1 69 ? 34.176 69.485 71.651 1.00 12.12 64 VAL C N 1
ATOM 6578 C CA . VAL C 1 69 ? 34.364 70.086 70.338 1.00 12.56 64 VAL C CA 1
ATOM 6579 C C . VAL C 1 69 ? 35.753 70.736 70.273 1.00 12.94 64 VAL C C 1
ATOM 6580 O O . VAL C 1 69 ? 36.407 70.671 69.233 1.00 12.74 64 VAL C O 1
ATOM 6584 N N . GLU C 1 70 ? 36.220 71.322 71.389 1.00 14.47 65 GLU C N 1
ATOM 6585 C CA . GLU C 1 70 ? 37.594 71.869 71.472 1.00 15.13 65 GLU C CA 1
ATOM 6586 C C . GLU C 1 70 ? 38.635 70.773 71.165 1.00 14.45 65 GLU C C 1
ATOM 6587 O O . GLU C 1 70 ? 39.582 71.006 70.442 1.00 14.20 65 GLU C O 1
ATOM 6593 N N . PHE C 1 71 ? 38.427 69.567 71.695 1.00 14.32 66 PHE C N 1
ATOM 6594 C CA . PHE C 1 71 ? 39.370 68.447 71.480 1.00 14.24 66 PHE C CA 1
ATOM 6595 C C . PHE C 1 71 ? 39.307 68.001 70.015 1.00 14.92 66 PHE C C 1
ATOM 6596 O O . PHE C 1 71 ? 40.344 67.817 69.357 1.00 16.16 66 PHE C O 1
ATOM 6604 N N . ILE C 1 72 ? 38.080 67.882 69.462 1.00 15.28 67 ILE C N 1
ATOM 6605 C CA . ILE C 1 72 ? 37.932 67.565 68.046 1.00 13.83 67 ILE C CA 1
ATOM 6606 C C . ILE C 1 72 ? 38.755 68.547 67.209 1.00 13.01 67 ILE C C 1
ATOM 6607 O O . ILE C 1 72 ? 39.506 68.131 66.351 1.00 12.25 67 ILE C O 1
ATOM 6612 N N . LEU C 1 73 ? 38.577 69.839 67.429 1.00 13.03 68 LEU C N 1
ATOM 6613 C CA . LEU C 1 73 ? 39.304 70.837 66.643 1.00 13.52 68 LEU C CA 1
ATOM 6614 C C . LEU C 1 73 ? 40.829 70.676 66.818 1.00 13.66 68 LEU C C 1
ATOM 6615 O O . LEU C 1 73 ? 41.569 70.785 65.840 1.00 12.23 68 LEU C O 1
ATOM 6620 N N . SER C 1 74 ? 41.300 70.416 68.048 1.00 13.81 69 SER C N 1
ATOM 6621 C CA . SER C 1 74 ? 42.745 70.228 68.293 1.00 15.67 69 SER C CA 1
ATOM 6622 C C . SER C 1 74 ? 43.261 69.009 67.512 1.00 14.87 69 SER C C 1
ATOM 6623 O O . SER C 1 74 ? 44.311 69.056 66.926 1.00 14.90 69 SER C O 1
ATOM 6626 N N . VAL C 1 75 ? 42.454 67.952 67.432 1.00 15.90 70 VAL C N 1
ATOM 6627 C CA . VAL C 1 75 ? 42.803 66.753 66.667 1.00 15.75 70 VAL C CA 1
ATOM 6628 C C . VAL C 1 75 ? 42.872 67.066 65.174 1.00 15.20 70 VAL C C 1
ATOM 6629 O O . VAL C 1 75 ? 43.775 66.557 64.495 1.00 14.83 70 VAL C O 1
ATOM 6633 N N . LEU C 1 76 ? 41.947 67.880 64.657 1.00 14.22 71 LEU C N 1
ATOM 6634 C CA . LEU C 1 76 ? 41.951 68.262 63.219 1.00 14.10 71 LEU C CA 1
ATOM 6635 C C . LEU C 1 76 ? 43.264 68.955 62.850 1.00 14.95 71 LEU C C 1
ATOM 6636 O O . LEU C 1 76 ? 43.709 68.898 61.704 1.00 12.98 71 LEU C O 1
ATOM 6641 N N . LYS C 1 77 ? 43.839 69.662 63.817 1.00 17.86 72 LYS C N 1
ATOM 6642 C CA . LYS C 1 77 ? 45.001 70.532 63.632 1.00 21.87 72 LYS C CA 1
ATOM 6643 C C . LYS C 1 77 ? 46.288 69.837 64.106 1.00 22.63 72 LYS C C 1
ATOM 6644 O O . LYS C 1 77 ? 47.361 70.374 63.938 1.00 21.44 72 LYS C O 1
ATOM 6650 N N . ASP C 1 78 ? 46.180 68.643 64.699 1.00 23.70 73 ASP C N 1
ATOM 6651 C CA . ASP C 1 78 ? 47.344 67.911 65.234 1.00 26.32 73 ASP C CA 1
ATOM 6652 C C . ASP C 1 78 ? 48.351 67.610 64.113 1.00 26.11 73 ASP C C 1
ATOM 6653 O O . ASP C 1 78 ? 47.974 67.333 62.975 1.00 23.44 73 ASP C O 1
ATOM 6658 N N . ASP C 1 79 ? 49.650 67.650 64.447 1.00 29.78 74 ASP C N 1
ATOM 6659 C CA . ASP C 1 79 ? 50.730 67.397 63.453 1.00 31.31 74 ASP C CA 1
ATOM 6660 C C . ASP C 1 79 ? 50.727 65.929 63.009 1.00 30.06 74 ASP C C 1
ATOM 6661 O O . ASP C 1 79 ? 51.060 65.622 61.876 1.00 28.61 74 ASP C O 1
ATOM 6666 N N . LYS C 1 80 ? 50.332 65.032 63.912 1.00 30.39 75 LYS C N 1
ATOM 6667 C CA . LYS C 1 80 ? 50.305 63.589 63.644 1.00 29.10 75 LYS C CA 1
ATOM 6668 C C . LYS C 1 80 ? 48.972 63.165 62.996 1.00 26.19 75 LYS C C 1
ATOM 6669 O O . LYS C 1 80 ? 48.972 62.534 61.965 1.00 20.77 75 LYS C O 1
ATOM 6675 N N . TYR C 1 81 ? 47.840 63.501 63.621 1.00 22.63 76 TYR C N 1
ATOM 6676 C CA . TYR C 1 81 ? 46.527 62.954 63.216 1.00 23.51 76 TYR C CA 1
ATOM 6677 C C . TYR C 1 81 ? 45.709 63.945 62.365 1.00 22.97 76 TYR C C 1
ATOM 6678 O O . TYR C 1 81 ? 44.727 63.567 61.763 1.00 25.92 76 TYR C O 1
ATOM 6687 N N . GLY C 1 82 ? 46.143 65.199 62.301 1.00 20.47 77 GLY C N 1
ATOM 6688 C CA . GLY C 1 82 ? 45.324 66.286 61.787 1.00 22.02 77 GLY C CA 1
ATOM 6689 C C . GLY C 1 82 ? 45.343 66.353 60.276 1.00 21.05 77 GLY C C 1
ATOM 6690 O O . GLY C 1 82 ? 46.049 65.605 59.624 1.00 20.76 77 GLY C O 1
ATOM 6691 N N . CYS C 1 83 ? 44.526 67.251 59.717 1.00 20.75 78 CYS C N 1
ATOM 6692 C CA . CYS C 1 83 ? 44.447 67.466 58.278 1.00 20.25 78 CYS C CA 1
ATOM 6693 C C . CYS C 1 83 ? 44.431 68.961 57.923 1.00 20.67 78 CYS C C 1
ATOM 6694 O O . CYS C 1 83 ? 44.343 69.298 56.770 1.00 25.36 78 CYS C O 1
ATOM 6697 N N . ILE C 1 84 ? 44.483 69.848 58.911 1.00 18.89 79 ILE C N 1
ATOM 6698 C CA . ILE C 1 84 ? 44.548 71.291 58.671 1.00 20.22 79 ILE C CA 1
ATOM 6699 C C . ILE C 1 84 ? 45.654 71.864 59.566 1.00 19.93 79 ILE C C 1
ATOM 6700 O O . ILE C 1 84 ? 45.969 71.283 60.601 1.00 19.51 79 ILE C O 1
ATOM 6705 N N . LYS C 1 85 ? 46.223 73.001 59.164 1.00 21.91 80 LYS C N 1
ATOM 6706 C CA . LYS C 1 85 ? 47.316 73.651 59.908 1.00 25.44 80 LYS C CA 1
ATOM 6707 C C . LYS C 1 85 ? 46.776 74.770 60.800 1.00 26.77 80 LYS C C 1
ATOM 6708 O O . LYS C 1 85 ? 47.438 75.171 61.756 1.00 27.00 80 LYS C O 1
ATOM 6714 N N . SER C 1 86 ? 45.565 75.261 60.507 1.00 24.46 81 SER C N 1
ATOM 6715 C CA . SER C 1 86 ? 44.962 76.390 61.196 1.00 21.89 81 SER C CA 1
ATOM 6716 C C . SER C 1 86 ? 43.424 76.271 61.150 1.00 21.05 81 SER C C 1
ATOM 6717 O O . SER C 1 86 ? 42.894 75.803 60.162 1.00 20.45 81 SER C O 1
ATOM 6720 N N . TYR C 1 87 ? 42.735 76.733 62.199 1.00 21.06 82 TYR C N 1
ATOM 6721 C CA . TYR C 1 87 ? 41.267 76.717 62.291 1.00 22.97 82 TYR C CA 1
ATOM 6722 C C . TYR C 1 87 ? 40.611 77.608 61.225 1.00 22.40 82 TYR C C 1
ATOM 6723 O O . TYR C 1 87 ? 39.434 77.401 60.898 1.00 23.37 82 TYR C O 1
ATOM 6732 N N . GLU C 1 88 ? 41.376 78.551 60.674 1.00 22.95 83 GLU C N 1
ATOM 6733 C CA . GLU C 1 88 ? 40.905 79.469 59.640 1.00 25.24 83 GLU C CA 1
ATOM 6734 C C . GLU C 1 88 ? 40.615 78.707 58.335 1.00 20.84 83 GLU C C 1
ATOM 6735 O O . GLU C 1 88 ? 39.941 79.207 57.440 1.00 19.80 83 GLU C O 1
ATOM 6741 N N . GLU C 1 89 ? 41.148 77.494 58.202 1.00 18.30 84 GLU C N 1
ATOM 6742 C CA . GLU C 1 89 ? 40.876 76.666 57.036 1.00 18.65 84 GLU C CA 1
ATOM 6743 C C . GLU C 1 89 ? 39.418 76.149 57.059 1.00 15.97 84 GLU C C 1
ATOM 6744 O O . GLU C 1 89 ? 38.932 75.697 56.044 1.00 13.56 84 GLU C O 1
ATOM 6750 N N . ILE C 1 90 ? 38.754 76.151 58.221 1.00 12.74 85 ILE C N 1
ATOM 6751 C CA . ILE C 1 90 ? 37.350 75.709 58.320 1.00 13.63 85 ILE C CA 1
ATOM 6752 C C . ILE C 1 90 ? 36.444 76.875 57.903 1.00 12.74 85 ILE C C 1
ATOM 6753 O O . ILE C 1 90 ? 36.372 77.858 58.598 1.00 12.49 85 ILE C O 1
ATOM 6758 N N . ASP C 1 91 ? 35.738 76.732 56.788 1.00 14.67 86 ASP C N 1
ATOM 6759 C CA . ASP C 1 91 ? 34.991 77.857 56.188 1.00 14.92 86 ASP C CA 1
ATOM 6760 C C . ASP C 1 91 ? 33.593 77.994 56.803 1.00 14.57 86 ASP C C 1
ATOM 6761 O O . ASP C 1 91 ? 33.025 79.077 56.793 1.00 15.17 86 ASP C O 1
ATOM 6766 N N . ALA C 1 92 ? 33.013 76.898 57.302 1.00 11.33 87 ALA C N 1
ATOM 6767 C CA . ALA C 1 92 ? 31.658 76.908 57.809 1.00 11.33 87 ALA C CA 1
ATOM 6768 C C . ALA C 1 92 ? 31.406 75.606 58.567 1.00 10.93 87 ALA C C 1
ATOM 6769 O O . ALA C 1 92 ? 32.182 74.617 58.418 1.00 11.73 87 ALA C O 1
ATOM 6771 N N . VAL C 1 93 ? 30.362 75.615 59.398 1.00 9.37 88 VAL C N 1
ATOM 6772 C CA . VAL C 1 93 ? 29.958 74.456 60.152 1.00 8.29 88 VAL C CA 1
ATOM 6773 C C . VAL C 1 93 ? 28.477 74.188 59.880 1.00 8.02 88 VAL C C 1
ATOM 6774 O O . VAL C 1 93 ? 27.630 75.077 60.042 1.00 6.90 88 VAL C O 1
ATOM 6778 N N . GLY C 1 94 ? 28.181 72.947 59.526 1.00 7.26 89 GLY C N 1
ATOM 6779 C CA . GLY C 1 94 ? 26.841 72.451 59.405 1.00 7.77 89 GLY C CA 1
ATOM 6780 C C . GLY C 1 94 ? 26.521 71.481 60.531 1.00 7.82 89 GLY C C 1
ATOM 6781 O O . GLY C 1 94 ? 27.386 70.686 60.901 1.00 8.06 89 GLY C O 1
ATOM 6782 N N . HIS C 1 95 ? 25.305 71.570 61.056 1.00 7.87 90 HIS C N 1
ATOM 6783 C CA . HIS C 1 95 ? 24.843 70.769 62.190 1.00 7.79 90 HIS C CA 1
ATOM 6784 C C . HIS C 1 95 ? 23.616 69.952 61.826 1.00 7.77 90 HIS C C 1
ATOM 6785 O O . HIS C 1 95 ? 22.681 70.480 61.255 1.00 7.01 90 HIS C O 1
ATOM 6792 N N . ARG C 1 96 ? 23.623 68.687 62.221 1.00 7.99 91 ARG C N 1
ATOM 6793 C CA . ARG C 1 96 ? 22.424 67.900 62.300 1.00 9.81 91 ARG C CA 1
ATOM 6794 C C . ARG C 1 96 ? 21.589 68.351 63.520 1.00 9.75 91 ARG C C 1
ATOM 6795 O O . ARG C 1 96 ? 21.973 68.208 64.673 1.00 10.92 91 ARG C O 1
ATOM 6803 N N . LEU C 1 97 ? 20.405 68.896 63.253 1.00 8.75 92 LEU C N 1
ATOM 6804 C CA . LEU C 1 97 ? 19.448 69.274 64.271 1.00 9.49 92 LEU C CA 1
ATOM 6805 C C . LEU C 1 97 ? 18.291 68.274 64.188 1.00 9.57 92 LEU C C 1
ATOM 6806 O O . LEU C 1 97 ? 17.817 67.961 63.097 1.00 9.47 92 LEU C O 1
ATOM 6811 N N . VAL C 1 98 ? 17.891 67.698 65.314 1.00 8.58 93 VAL C N 1
ATOM 6812 C CA . VAL C 1 98 ? 16.939 66.597 65.247 1.00 9.33 93 VAL C CA 1
ATOM 6813 C C . VAL C 1 98 ? 15.518 67.123 64.969 1.00 8.89 93 VAL C C 1
ATOM 6814 O O . VAL C 1 98 ? 14.887 66.703 64.008 1.00 9.31 93 VAL C O 1
ATOM 6818 N N . HIS C 1 99 ? 15.026 68.074 65.757 1.00 8.57 94 HIS C N 1
ATOM 6819 C CA . HIS C 1 99 ? 13.619 68.450 65.674 1.00 8.03 94 HIS C CA 1
ATOM 6820 C C . HIS C 1 99 ? 13.457 69.927 65.353 1.00 8.52 94 HIS C C 1
ATOM 6821 O O . HIS C 1 99 ? 13.836 70.790 66.120 1.00 8.94 94 HIS C O 1
ATOM 6828 N N . GLY C 1 100 ? 12.865 70.206 64.198 1.00 8.50 95 GLY C N 1
ATOM 6829 C CA . GLY C 1 100 ? 12.513 71.576 63.796 1.00 9.11 95 GLY C CA 1
ATOM 6830 C C . GLY C 1 100 ? 11.012 71.838 63.888 1.00 9.27 95 GLY C C 1
ATOM 6831 O O . GLY C 1 100 ? 10.544 72.901 63.429 1.00 9.53 95 GLY C O 1
ATOM 6832 N N . GLY C 1 101 ? 10.258 70.876 64.441 1.00 9.48 96 GLY C N 1
ATOM 6833 C CA . GLY C 1 101 ? 8.822 70.980 64.561 1.00 9.48 96 GLY C CA 1
ATOM 6834 C C . GLY C 1 101 ? 8.167 71.350 63.233 1.00 9.52 96 GLY C C 1
ATOM 6835 O O . GLY C 1 101 ? 8.542 70.860 62.177 1.00 8.71 96 GLY C O 1
ATOM 6836 N N . GLU C 1 102 ? 7.141 72.204 63.298 1.00 10.17 97 GLU C N 1
ATOM 6837 C CA . GLU C 1 102 ? 6.484 72.716 62.117 1.00 12.49 97 GLU C CA 1
ATOM 6838 C C . GLU C 1 102 ? 7.166 73.999 61.630 1.00 12.57 97 GLU C C 1
ATOM 6839 O O . GLU C 1 102 ? 6.667 74.657 60.705 1.00 14.50 97 GLU C O 1
ATOM 6845 N N . LYS C 1 103 ? 8.319 74.372 62.185 1.00 12.41 98 LYS C N 1
ATOM 6846 C CA . LYS C 1 103 ? 8.915 75.661 61.868 1.00 12.41 98 LYS C CA 1
ATOM 6847 C C . LYS C 1 103 ? 9.848 75.582 60.660 1.00 11.31 98 LYS C C 1
ATOM 6848 O O . LYS C 1 103 ? 10.063 76.614 60.039 1.00 12.30 98 LYS C O 1
ATOM 6854 N N . PHE C 1 104 ? 10.461 74.421 60.378 1.00 9.84 99 PHE C N 1
ATOM 6855 C CA . PHE C 1 104 ? 11.485 74.326 59.339 1.00 9.30 99 PHE C CA 1
ATOM 6856 C C . PHE C 1 104 ? 11.151 73.250 58.306 1.00 8.52 99 PHE C C 1
ATOM 6857 O O . PHE C 1 104 ? 11.042 72.064 58.639 1.00 7.69 99 PHE C O 1
ATOM 6865 N N . SER C 1 105 ? 11.125 73.654 57.021 1.00 7.72 100 SER C N 1
ATOM 6866 C CA . SER C 1 105 ? 10.914 72.724 55.900 1.00 7.05 100 SER C CA 1
ATOM 6867 C C . SER C 1 105 ? 12.210 72.437 55.127 1.00 6.41 100 SER C C 1
ATOM 6868 O O . SER C 1 105 ? 12.227 71.623 54.180 1.00 6.22 100 SER C O 1
ATOM 6871 N N . ASN C 1 106 ? 13.279 73.159 55.471 1.00 5.57 101 ASN C N 1
ATOM 6872 C CA . ASN C 1 106 ? 14.536 73.064 54.849 1.00 5.42 101 ASN C CA 1
ATOM 6873 C C . ASN C 1 106 ? 15.557 73.814 55.730 1.00 5.51 101 ASN C C 1
ATOM 6874 O O . ASN C 1 106 ? 15.229 74.331 56.810 1.00 5.57 101 ASN C O 1
ATOM 6879 N N . SER C 1 107 ? 16.814 73.770 55.317 1.00 5.76 102 SER C N 1
ATOM 6880 C CA . SER C 1 107 ? 17.933 74.135 56.164 1.00 5.99 102 SER C CA 1
ATOM 6881 C C . SER C 1 107 ? 18.029 75.656 56.244 1.00 6.38 102 SER C C 1
ATOM 6882 O O . SER C 1 107 ? 17.527 76.363 55.364 1.00 6.07 102 SER C O 1
ATOM 6885 N N . VAL C 1 108 ? 18.626 76.157 57.334 1.00 6.56 103 VAL C N 1
ATOM 6886 C CA . VAL C 1 108 ? 18.709 77.608 57.598 1.00 6.89 103 VAL C CA 1
ATOM 6887 C C . VAL C 1 108 ? 20.068 77.939 58.226 1.00 7.13 103 VAL C C 1
ATOM 6888 O O . VAL C 1 108 ? 20.688 77.076 58.864 1.00 6.61 103 VAL C O 1
ATOM 6892 N N . GLU C 1 109 ? 20.516 79.176 58.046 1.00 8.27 104 GLU C N 1
ATOM 6893 C CA . GLU C 1 109 ? 21.654 79.726 58.785 1.00 9.22 104 GLU C CA 1
ATOM 6894 C C . GLU C 1 109 ? 21.226 79.888 60.243 1.00 10.13 104 GLU C C 1
ATOM 6895 O O . GLU C 1 109 ? 20.128 80.337 60.535 1.00 8.89 104 GLU C O 1
ATOM 6901 N N . ILE C 1 110 ? 22.092 79.471 61.166 1.00 11.38 105 ILE C N 1
ATOM 6902 C CA . ILE C 1 110 ? 21.785 79.570 62.587 1.00 13.93 105 ILE C CA 1
ATOM 6903 C C . ILE C 1 110 ? 22.091 81.006 63.029 1.00 16.77 105 ILE C C 1
ATOM 6904 O O . ILE C 1 110 ? 23.193 81.506 62.878 1.00 20.67 105 ILE C O 1
ATOM 6909 N N . THR C 1 111 ? 21.014 81.691 63.413 1.00 16.87 106 THR C N 1
ATOM 6910 C CA . THR C 1 111 ? 20.979 83.023 63.923 1.00 16.73 106 THR C CA 1
ATOM 6911 C C . THR C 1 111 ? 20.342 82.910 65.292 1.00 16.59 106 THR C C 1
ATOM 6912 O O . THR C 1 111 ? 19.769 81.873 65.607 1.00 16.52 106 THR C O 1
ATOM 6916 N N . PRO C 1 112 ? 20.346 83.968 66.119 1.00 19.33 107 PRO C N 1
ATOM 6917 C CA . PRO C 1 112 ? 19.587 83.942 67.369 1.00 18.96 107 PRO C CA 1
ATOM 6918 C C . PRO C 1 112 ? 18.090 83.625 67.178 1.00 18.06 107 PRO C C 1
ATOM 6919 O O . PRO C 1 112 ? 17.514 82.968 68.018 1.00 17.55 107 PRO C O 1
ATOM 6923 N N . GLU C 1 113 ? 17.492 84.086 66.081 1.00 18.04 108 GLU C N 1
ATOM 6924 C CA . GLU C 1 113 ? 16.064 83.886 65.766 1.00 19.85 108 GLU C CA 1
ATOM 6925 C C . GLU C 1 113 ? 15.804 82.394 65.507 1.00 18.14 108 GLU C C 1
ATOM 6926 O O . GLU C 1 113 ? 14.803 81.818 65.970 1.00 17.19 108 GLU C O 1
ATOM 6932 N N . VAL C 1 114 ? 16.741 81.764 64.782 1.00 16.03 109 VAL C N 1
ATOM 6933 C CA . VAL C 1 114 ? 16.642 80.325 64.544 1.00 15.51 109 VAL C CA 1
ATOM 6934 C C . VAL C 1 114 ? 16.813 79.561 65.861 1.00 15.99 109 VAL C C 1
ATOM 6935 O O . VAL C 1 114 ? 16.096 78.619 66.109 1.00 14.84 109 VAL C O 1
ATOM 6939 N N . ILE C 1 115 ? 17.806 79.926 66.680 1.00 16.68 110 ILE C N 1
ATOM 6940 C CA . ILE C 1 115 ? 18.035 79.235 67.962 1.00 17.23 110 ILE C CA 1
ATOM 6941 C C . ILE C 1 115 ? 16.765 79.300 68.808 1.00 15.97 110 ILE C C 1
ATOM 6942 O O . ILE C 1 115 ? 16.383 78.299 69.391 1.00 16.52 110 ILE C O 1
ATOM 6947 N N . ALA C 1 116 ? 16.106 80.462 68.856 1.00 16.02 111 ALA C N 1
ATOM 6948 C CA . ALA C 1 116 ? 14.873 80.606 69.637 1.00 15.98 111 ALA C CA 1
ATOM 6949 C C . ALA C 1 116 ? 13.819 79.590 69.185 1.00 16.01 111 ALA C C 1
ATOM 6950 O O . ALA C 1 116 ? 13.137 78.956 70.009 1.00 14.70 111 ALA C O 1
ATOM 6952 N N . LYS C 1 117 ? 13.679 79.413 67.865 1.00 15.26 112 LYS C N 1
ATOM 6953 C CA . LYS C 1 117 ? 12.682 78.489 67.340 1.00 15.72 112 LYS C CA 1
ATOM 6954 C C . LYS C 1 117 ? 13.066 77.032 67.670 1.00 15.82 112 LYS C C 1
ATOM 6955 O O . LYS C 1 117 ? 12.216 76.219 68.048 1.00 15.16 112 LYS C O 1
ATOM 6961 N N . VAL C 1 118 ? 14.357 76.696 67.537 1.00 14.74 113 VAL C N 1
ATOM 6962 C CA . VAL C 1 118 ? 14.825 75.350 67.859 1.00 15.43 113 VAL C CA 1
ATOM 6963 C C . VAL C 1 118 ? 14.577 75.063 69.346 1.00 16.82 113 VAL C C 1
ATOM 6964 O O . VAL C 1 118 ? 14.208 73.949 69.719 1.00 16.03 113 VAL C O 1
ATOM 6968 N N . GLU C 1 119 ? 14.765 76.075 70.193 1.00 18.68 114 GLU C N 1
ATOM 6969 C CA . GLU C 1 119 ? 14.489 75.946 71.643 1.00 21.45 114 GLU C CA 1
ATOM 6970 C C . GLU C 1 119 ? 13.005 75.651 71.882 1.00 19.92 114 GLU C C 1
ATOM 6971 O O . GLU C 1 119 ? 12.689 74.820 72.709 1.00 19.56 114 GLU C O 1
ATOM 6977 N N . GLU C 1 120 ? 12.110 76.297 71.127 1.00 21.74 115 GLU C N 1
ATOM 6978 C CA . GLU C 1 120 ? 10.671 76.034 71.236 1.00 22.87 115 GLU C CA 1
ATOM 6979 C C . GLU C 1 120 ? 10.343 74.566 70.936 1.00 23.01 115 GLU C C 1
ATOM 6980 O O . GLU C 1 120 ? 9.363 74.073 71.441 1.00 25.37 115 GLU C O 1
ATOM 6986 N N . CYS C 1 121 ? 11.154 73.865 70.129 1.00 20.20 116 CYS C N 1
ATOM 6987 C CA . CYS C 1 121 ? 10.902 72.445 69.778 1.00 18.20 116 CYS C CA 1
ATOM 6988 C C . CYS C 1 121 ? 11.536 71.462 70.764 1.00 16.50 116 CYS C C 1
ATOM 6989 O O . CYS C 1 121 ? 11.332 70.260 70.655 1.00 15.37 116 CYS C O 1
ATOM 6992 N N . ILE C 1 122 ? 12.295 71.952 71.741 1.00 16.23 117 ILE C N 1
ATOM 6993 C CA . ILE C 1 122 ? 12.943 71.062 72.739 1.00 17.69 117 ILE C CA 1
ATOM 6994 C C . ILE C 1 122 ? 11.910 70.122 73.359 1.00 18.43 117 ILE C C 1
ATOM 6995 O O . ILE C 1 122 ? 12.177 68.934 73.494 1.00 17.15 117 ILE C O 1
ATOM 7000 N N . PRO C 1 123 ? 10.706 70.574 73.787 1.00 18.68 118 PRO C N 1
ATOM 7001 C CA . PRO C 1 123 ? 9.721 69.640 74.332 1.00 20.06 118 PRO C CA 1
ATOM 7002 C C . PRO C 1 123 ? 9.333 68.474 73.396 1.00 22.11 118 PRO C C 1
ATOM 7003 O O . PRO C 1 123 ? 8.932 67.414 73.895 1.00 20.68 118 PRO C O 1
ATOM 7007 N N . LEU C 1 124 ? 9.503 68.636 72.086 1.00 21.03 119 LEU C N 1
ATOM 7008 C CA . LEU C 1 124 ? 9.202 67.564 71.124 1.00 23.62 119 LEU C CA 1
ATOM 7009 C C . LEU C 1 124 ? 10.360 66.557 71.013 1.00 22.60 119 LEU C C 1
ATOM 7010 O O . LEU C 1 124 ? 10.136 65.407 70.617 1.00 22.48 119 LEU C O 1
ATOM 7015 N N . ALA C 1 125 ? 11.585 66.985 71.365 1.00 21.19 120 ALA C N 1
ATOM 7016 C CA . ALA C 1 125 ? 12.722 66.073 71.387 1.00 21.28 120 ALA C CA 1
ATOM 7017 C C . ALA C 1 125 ? 13.644 66.459 72.541 1.00 22.74 120 ALA C C 1
ATOM 7018 O O . ALA C 1 125 ? 14.761 66.957 72.347 1.00 20.53 120 ALA C O 1
ATOM 7020 N N . PRO C 1 126 ? 13.174 66.269 73.795 1.00 21.88 121 PRO C N 1
ATOM 7021 C CA . PRO C 1 126 ? 13.874 66.810 74.966 1.00 21.53 121 PRO C CA 1
ATOM 7022 C C . PRO C 1 126 ? 15.239 66.158 75.244 1.00 19.93 121 PRO C C 1
ATOM 7023 O O . PRO C 1 126 ? 16.035 66.752 75.922 1.00 20.01 121 PRO C O 1
ATOM 7027 N N . LEU C 1 127 ? 15.515 64.978 74.680 1.00 20.65 122 LEU C N 1
ATOM 7028 C CA . LEU C 1 127 ? 16.800 64.293 74.866 1.00 21.87 122 LEU C CA 1
ATOM 7029 C C . LEU C 1 127 ? 17.703 64.410 73.622 1.00 19.60 122 LEU C C 1
ATOM 7030 O O . LEU C 1 127 ? 18.749 63.750 73.569 1.00 18.98 122 LEU C O 1
ATOM 7035 N N . HIS C 1 128 ? 17.319 65.217 72.628 1.00 17.44 123 HIS C N 1
ATOM 7036 C CA . HIS C 1 128 ? 18.141 65.410 71.411 1.00 16.72 123 HIS C CA 1
ATOM 7037 C C . HIS C 1 128 ? 18.454 66.889 71.150 1.00 15.54 123 HIS C C 1
ATOM 7038 O O . HIS C 1 128 ? 19.629 67.268 70.890 1.00 17.26 123 HIS C O 1
ATOM 7045 N N . ASN C 1 129 ? 17.410 67.735 71.091 1.00 12.31 124 ASN C N 1
ATOM 7046 C CA . ASN C 1 129 ? 17.611 69.111 70.688 1.00 12.25 124 ASN C CA 1
ATOM 7047 C C . ASN C 1 129 ? 18.623 69.810 71.583 1.00 12.16 124 ASN C C 1
ATOM 7048 O O . ASN C 1 129 ? 19.451 70.556 71.090 1.00 10.66 124 ASN C O 1
ATOM 7053 N N . PRO C 1 130 ? 18.568 69.678 72.930 1.00 12.13 125 PRO C N 1
ATOM 7054 C CA . PRO C 1 130 ? 19.539 70.323 73.802 1.00 11.95 125 PRO C CA 1
ATOM 7055 C C . PRO C 1 130 ? 20.993 70.011 73.438 1.00 11.23 125 PRO C C 1
ATOM 7056 O O . PRO C 1 130 ? 21.772 70.929 73.360 1.00 11.29 125 PRO C O 1
ATOM 7060 N N . ALA C 1 131 ? 21.311 68.756 73.138 1.00 11.24 126 ALA C N 1
ATOM 7061 C CA . ALA C 1 131 ? 22.667 68.397 72.762 1.00 11.32 126 ALA C CA 1
ATOM 7062 C C . ALA C 1 131 ? 23.037 69.079 71.433 1.00 11.24 126 ALA C C 1
ATOM 7063 O O . ALA C 1 131 ? 24.162 69.589 71.251 1.00 10.64 126 ALA C O 1
ATOM 7065 N N . ASN C 1 132 ? 22.094 69.093 70.496 1.00 10.62 127 ASN C N 1
ATOM 7066 C CA . ASN C 1 132 ? 22.367 69.708 69.217 1.00 10.48 127 ASN C CA 1
ATOM 7067 C C . ASN C 1 132 ? 22.721 71.189 69.434 1.00 10.78 127 ASN C C 1
ATOM 7068 O O . ASN C 1 132 ? 23.624 71.728 68.806 1.00 9.47 127 ASN C O 1
ATOM 7073 N N . LEU C 1 133 ? 22.007 71.863 70.336 1.00 11.52 128 LEU C N 1
ATOM 7074 C CA . LEU C 1 133 ? 22.216 73.291 70.570 1.00 12.17 128 LEU C CA 1
ATOM 7075 C C . LEU C 1 133 ? 23.557 73.525 71.284 1.00 12.50 128 LEU C C 1
ATOM 7076 O O . LEU C 1 133 ? 24.215 74.549 71.037 1.00 11.61 128 LEU C O 1
ATOM 7081 N N . LYS C 1 134 ? 23.959 72.580 72.148 1.00 12.04 129 LYS C N 1
ATOM 7082 C CA . LYS C 1 134 ? 25.249 72.677 72.841 1.00 13.31 129 LYS C CA 1
ATOM 7083 C C . LYS C 1 134 ? 26.392 72.691 71.834 1.00 12.41 129 LYS C C 1
ATOM 7084 O O . LYS C 1 134 ? 27.393 73.372 72.034 1.00 9.79 129 LYS C O 1
ATOM 7090 N N . GLY C 1 135 ? 26.247 71.909 70.757 1.00 11.03 130 GLY C N 1
ATOM 7091 C CA . GLY C 1 135 ? 27.221 71.898 69.690 1.00 11.51 130 GLY C CA 1
ATOM 7092 C C . GLY C 1 135 ? 27.345 73.266 69.010 1.00 11.40 130 GLY C C 1
ATOM 7093 O O . GLY C 1 135 ? 28.446 73.694 68.645 1.00 10.85 130 GLY C O 1
ATOM 7094 N N . VAL C 1 136 ? 26.203 73.935 68.782 1.00 11.22 131 VAL C N 1
ATOM 7095 C CA . VAL C 1 136 ? 26.183 75.239 68.159 1.00 10.78 131 VAL C CA 1
ATOM 7096 C C . VAL C 1 136 ? 26.887 76.276 69.046 1.00 11.16 131 VAL C C 1
ATOM 7097 O O . VAL C 1 136 ? 27.692 77.078 68.568 1.00 10.35 131 VAL C O 1
ATOM 7101 N N . VAL C 1 137 ? 26.548 76.263 70.331 1.00 11.16 132 VAL C N 1
ATOM 7102 C CA . VAL C 1 137 ? 27.155 77.142 71.328 1.00 11.26 132 VAL C CA 1
ATOM 7103 C C . VAL C 1 137 ? 28.679 76.908 71.382 1.00 10.30 132 VAL C C 1
ATOM 7104 O O . VAL C 1 137 ? 29.433 77.880 71.400 1.00 9.94 132 VAL C O 1
ATOM 7108 N N . ALA C 1 138 ? 29.126 75.635 71.348 1.00 9.34 133 ALA C N 1
ATOM 7109 C CA . ALA C 1 138 ? 30.533 75.306 71.378 1.00 9.51 133 ALA C CA 1
ATOM 7110 C C . ALA C 1 138 ? 31.266 75.934 70.181 1.00 9.59 133 ALA C C 1
ATOM 7111 O O . ALA C 1 138 ? 32.323 76.553 70.368 1.00 8.98 133 ALA C O 1
ATOM 7113 N N . ILE C 1 139 ? 30.696 75.806 68.984 1.00 9.33 134 ILE C N 1
ATOM 7114 C CA . ILE C 1 139 ? 31.298 76.375 67.813 1.00 10.85 134 ILE C CA 1
ATOM 7115 C C . ILE C 1 139 ? 31.334 77.907 67.892 1.00 12.68 134 ILE C C 1
ATOM 7116 O O . ILE C 1 139 ? 32.368 78.510 67.513 1.00 12.11 134 ILE C O 1
ATOM 7121 N N . GLU C 1 140 ? 30.257 78.545 68.378 1.00 15.46 135 GLU C N 1
ATOM 7122 C CA . GLU C 1 140 ? 30.245 80.019 68.421 1.00 16.79 135 GLU C CA 1
ATOM 7123 C C . GLU C 1 140 ? 31.397 80.482 69.334 1.00 15.99 135 GLU C C 1
ATOM 7124 O O . GLU C 1 140 ? 32.006 81.514 69.071 1.00 14.00 135 GLU C O 1
ATOM 7130 N N . LYS C 1 141 ? 31.684 79.712 70.396 1.00 15.54 136 LYS C N 1
ATOM 7131 C CA . LYS C 1 141 ? 32.754 80.081 71.319 1.00 16.11 136 LYS C CA 1
ATOM 7132 C C . LYS C 1 141 ? 34.140 79.836 70.706 1.00 15.14 136 LYS C C 1
ATOM 7133 O O . LYS C 1 141 ? 35.010 80.689 70.845 1.00 14.91 136 LYS C O 1
ATOM 7139 N N . LEU C 1 142 ? 34.317 78.708 70.019 1.00 14.00 137 LEU C N 1
ATOM 7140 C CA . LEU C 1 142 ? 35.637 78.212 69.659 1.00 12.94 137 LEU C CA 1
ATOM 7141 C C . LEU C 1 142 ? 36.049 78.693 68.274 1.00 12.45 137 LEU C C 1
ATOM 7142 O O . LEU C 1 142 ? 37.266 78.820 68.051 1.00 10.07 137 LEU C O 1
ATOM 7147 N N . LEU C 1 143 ? 35.076 78.968 67.370 1.00 11.52 138 LEU C N 1
ATOM 7148 C CA . LEU C 1 143 ? 35.401 79.512 66.070 1.00 11.99 138 LEU C CA 1
ATOM 7149 C C . LEU C 1 143 ? 34.612 80.811 65.923 1.00 14.37 138 LEU C C 1
ATOM 7150 O O . LEU C 1 143 ? 33.643 80.887 65.158 1.00 12.44 138 LEU C O 1
ATOM 7155 N N . PRO C 1 144 ? 35.001 81.885 66.647 1.00 16.27 139 PRO C N 1
ATOM 7156 C CA . PRO C 1 144 ? 34.175 83.090 66.733 1.00 17.40 139 PRO C CA 1
ATOM 7157 C C . PRO C 1 144 ? 33.930 83.677 65.330 1.00 17.66 139 PRO C C 1
ATOM 7158 O O . PRO C 1 144 ? 34.864 83.729 64.524 1.00 17.08 139 PRO C O 1
ATOM 7162 N N . GLY C 1 145 ? 32.681 84.053 65.051 1.00 17.48 140 GLY C N 1
ATOM 7163 C CA . GLY C 1 145 ? 32.330 84.681 63.772 1.00 18.61 140 GLY C CA 1
ATOM 7164 C C . GLY C 1 145 ? 32.086 83.692 62.641 1.00 17.99 140 GLY C C 1
ATOM 7165 O O . GLY C 1 145 ? 31.698 84.105 61.576 1.00 20.59 140 GLY C O 1
ATOM 7166 N N . ILE C 1 146 ? 32.326 82.390 62.843 1.00 18.06 141 ILE C N 1
ATOM 7167 C CA . ILE C 1 146 ? 32.106 81.430 61.769 1.00 17.89 141 ILE C CA 1
ATOM 7168 C C . ILE C 1 146 ? 30.595 81.240 61.605 1.00 15.51 141 ILE C C 1
ATOM 7169 O O . ILE C 1 146 ? 29.855 81.219 62.544 1.00 13.92 141 ILE C O 1
ATOM 7174 N N . ARG C 1 147 ? 30.167 81.115 60.366 1.00 14.57 142 ARG C N 1
ATOM 7175 C CA . ARG C 1 147 ? 28.778 80.953 60.043 1.00 14.62 142 ARG C CA 1
ATOM 7176 C C . ARG C 1 147 ? 28.423 79.471 60.122 1.00 12.28 142 ARG C C 1
ATOM 7177 O O . ARG C 1 147 ? 29.217 78.611 59.777 1.00 11.53 142 ARG C O 1
ATOM 7185 N N . GLN C 1 148 ? 27.227 79.212 60.617 1.00 11.49 143 GLN C N 1
ATOM 7186 C CA . GLN C 1 148 ? 26.750 77.877 60.931 1.00 11.37 143 GLN C CA 1
ATOM 7187 C C . GLN C 1 148 ? 25.376 77.688 60.297 1.00 10.25 143 GLN C C 1
ATOM 7188 O O . GLN C 1 148 ? 24.588 78.638 60.268 1.00 9.59 143 GLN C O 1
ATOM 7194 N N . VAL C 1 149 ? 25.111 76.469 59.804 1.00 8.54 144 VAL C N 1
ATOM 7195 C CA . VAL C 1 149 ? 23.861 76.101 59.195 1.00 7.97 144 VAL C CA 1
ATOM 7196 C C . VAL C 1 149 ? 23.315 74.876 59.903 1.00 7.24 144 VAL C C 1
ATOM 7197 O O . VAL C 1 149 ? 24.088 73.938 60.293 1.00 7.28 144 VAL C O 1
ATOM 7201 N N . GLY C 1 150 ? 21.994 74.894 60.098 1.00 6.57 145 GLY C N 1
ATOM 7202 C CA . GLY C 1 150 ? 21.238 73.804 60.687 1.00 6.59 145 GLY C CA 1
ATOM 7203 C C . GLY C 1 150 ? 20.442 73.045 59.640 1.00 6.10 145 GLY C C 1
ATOM 7204 O O . GLY C 1 150 ? 19.761 73.667 58.814 1.00 5.78 145 GLY C O 1
ATOM 7205 N N . VAL C 1 151 ? 20.470 71.709 59.754 1.00 5.98 146 VAL C N 1
ATOM 7206 C CA . VAL C 1 151 ? 19.810 70.811 58.851 1.00 6.50 146 VAL C CA 1
ATOM 7207 C C . VAL C 1 151 ? 18.987 69.820 59.665 1.00 7.14 146 VAL C C 1
ATOM 7208 O O . VAL C 1 151 ? 19.549 69.051 60.470 1.00 6.59 146 VAL C O 1
ATOM 7212 N N . PHE C 1 152 ? 17.654 69.846 59.473 1.00 6.94 147 PHE C N 1
ATOM 7213 C CA . PHE C 1 152 ? 16.752 69.221 60.440 1.00 8.40 147 PHE C CA 1
ATOM 7214 C C . PHE C 1 152 ? 16.335 67.846 59.927 1.00 7.90 147 PHE C C 1
ATOM 7215 O O . PHE C 1 152 ? 16.008 67.705 58.737 1.00 7.95 147 PHE C O 1
ATOM 7223 N N . ASP C 1 153 ? 16.367 66.844 60.805 1.00 8.02 148 ASP C N 1
ATOM 7224 C CA . ASP C 1 153 ? 15.886 65.485 60.532 1.00 8.04 148 ASP C CA 1
ATOM 7225 C C . ASP C 1 153 ? 14.385 65.476 60.166 1.00 6.94 148 ASP C C 1
ATOM 7226 O O . ASP C 1 153 ? 13.959 64.561 59.477 1.00 6.48 148 ASP C O 1
ATOM 7231 N N . THR C 1 154 ? 13.626 66.462 60.633 1.00 6.10 149 THR C N 1
ATOM 7232 C CA . THR C 1 154 ? 12.195 66.569 60.450 1.00 6.01 149 THR C CA 1
ATOM 7233 C C . THR C 1 154 ? 11.775 67.296 59.165 1.00 6.10 149 THR C C 1
ATOM 7234 O O . THR C 1 154 ? 10.656 67.161 58.752 1.00 5.66 149 THR C O 1
ATOM 7238 N N . ALA C 1 155 ? 12.673 68.095 58.587 1.00 5.71 150 ALA C N 1
ATOM 7239 C CA . ALA C 1 155 ? 12.324 69.046 57.552 1.00 6.00 150 ALA C CA 1
ATOM 7240 C C . ALA C 1 155 ? 11.739 68.346 56.316 1.00 6.09 150 ALA C C 1
ATOM 7241 O O . ALA C 1 155 ? 10.762 68.831 55.762 1.00 6.29 150 ALA C O 1
ATOM 7243 N N . PHE C 1 156 ? 12.349 67.253 55.883 1.00 6.23 151 PHE C N 1
ATOM 7244 C CA . PHE C 1 156 ? 11.953 66.570 54.622 1.00 6.67 151 PHE C CA 1
ATOM 7245 C C . PHE C 1 156 ? 10.494 66.104 54.714 1.00 6.67 151 PHE C C 1
ATOM 7246 O O . PHE C 1 156 ? 9.834 65.964 53.695 1.00 6.50 151 PHE C O 1
ATOM 7254 N N . PHE C 1 157 ? 10.004 65.839 55.938 1.00 6.71 152 PHE C N 1
ATOM 7255 C CA . PHE C 1 157 ? 8.712 65.270 56.130 1.00 6.68 152 PHE C CA 1
ATOM 7256 C C . PHE C 1 157 ? 7.620 66.334 56.340 1.00 6.46 152 PHE C C 1
ATOM 7257 O O . PHE C 1 157 ? 6.453 65.992 56.523 1.00 6.76 152 PHE C O 1
ATOM 7265 N N . GLN C 1 158 ? 7.983 67.599 56.251 1.00 6.54 153 GLN C N 1
ATOM 7266 C CA . GLN C 1 158 ? 7.029 68.663 56.464 1.00 6.84 153 GLN C CA 1
ATOM 7267 C C . GLN C 1 158 ? 6.061 68.773 55.284 1.00 6.96 153 GLN C C 1
ATOM 7268 O O . GLN C 1 158 ? 5.062 69.513 55.399 1.00 6.74 153 GLN C O 1
ATOM 7274 N N . THR C 1 159 ? 6.270 68.001 54.214 1.00 6.94 154 THR C N 1
ATOM 7275 C CA . THR C 1 159 ? 5.307 67.895 53.125 1.00 7.26 154 THR C CA 1
ATOM 7276 C C . THR C 1 159 ? 4.169 66.891 53.402 1.00 7.46 154 THR C C 1
ATOM 7277 O O . THR C 1 159 ? 3.199 66.818 52.609 1.00 6.79 154 THR C O 1
ATOM 7281 N N . MET C 1 160 ? 4.219 66.131 54.499 1.00 7.62 155 MET C N 1
ATOM 7282 C CA . MET C 1 160 ? 3.141 65.138 54.753 1.00 8.48 155 MET C CA 1
ATOM 7283 C C . MET C 1 160 ? 1.800 65.849 54.905 1.00 7.87 155 MET C C 1
ATOM 7284 O O . MET C 1 160 ? 1.731 66.896 55.551 1.00 7.82 155 MET C O 1
ATOM 7289 N N . PRO C 1 161 ? 0.706 65.328 54.315 1.00 7.68 156 PRO C N 1
ATOM 7290 C CA . PRO C 1 161 ? -0.612 65.949 54.469 1.00 7.81 156 PRO C CA 1
ATOM 7291 C C . PRO C 1 161 ? -1.185 65.635 55.858 1.00 7.29 156 PRO C C 1
ATOM 7292 O O . PRO C 1 161 ? -0.721 64.669 56.528 1.00 7.07 156 PRO C O 1
ATOM 7296 N N . GLU C 1 162 ? -2.138 66.447 56.296 1.00 6.93 157 GLU C N 1
ATOM 7297 C CA . GLU C 1 162 ? -2.681 66.360 57.646 1.00 7.65 157 GLU C CA 1
ATOM 7298 C C . GLU C 1 162 ? -3.333 64.983 57.916 1.00 7.34 157 GLU C C 1
ATOM 7299 O O . GLU C 1 162 ? -3.258 64.487 59.022 1.00 7.27 157 GLU C O 1
ATOM 7305 N N . HIS C 1 163 ? -3.927 64.359 56.898 1.00 6.67 158 HIS C N 1
ATOM 7306 C CA . HIS C 1 163 ? -4.614 63.080 57.150 1.00 7.15 158 HIS C CA 1
ATOM 7307 C C . HIS C 1 163 ? -3.593 61.985 57.461 1.00 7.02 158 HIS C C 1
ATOM 7308 O O . HIS C 1 163 ? -3.976 60.958 58.030 1.00 7.72 158 HIS C O 1
ATOM 7315 N N . VAL C 1 164 ? -2.326 62.218 57.124 1.00 6.68 159 VAL C N 1
ATOM 7316 C CA . VAL C 1 164 ? -1.221 61.300 57.453 1.00 6.76 159 VAL C CA 1
ATOM 7317 C C . VAL C 1 164 ? -0.571 61.714 58.774 1.00 7.03 159 VAL C C 1
ATOM 7318 O O . VAL C 1 164 ? -0.295 60.849 59.600 1.00 6.76 159 VAL C O 1
ATOM 7322 N N . TYR C 1 165 ? -0.293 63.017 58.979 1.00 6.97 160 TYR C N 1
ATOM 7323 C CA . TYR C 1 165 ? 0.540 63.390 60.126 1.00 7.28 160 TYR C CA 1
ATOM 7324 C C . TYR C 1 165 ? -0.258 63.471 61.426 1.00 7.17 160 TYR C C 1
ATOM 7325 O O . TYR C 1 165 ? 0.330 63.363 62.479 1.00 6.36 160 TYR C O 1
ATOM 7334 N N . ARG C 1 166 ? -1.579 63.610 61.354 1.00 8.15 161 ARG C N 1
ATOM 7335 C CA . ARG C 1 166 ? -2.382 63.748 62.580 1.00 9.71 161 ARG C CA 1
ATOM 7336 C C . ARG C 1 166 ? -2.583 62.372 63.201 1.00 9.67 161 ARG C C 1
ATOM 7337 O O . ARG C 1 166 ? -2.842 61.416 62.470 1.00 11.39 161 ARG C O 1
ATOM 7345 N N . TYR C 1 167 ? -2.402 62.268 64.523 1.00 9.45 162 TYR C N 1
ATOM 7346 C CA . TYR C 1 167 ? -2.834 61.115 65.269 1.00 9.53 162 TYR C CA 1
ATOM 7347 C C . TYR C 1 167 ? -4.334 61.276 65.610 1.00 9.70 162 TYR C C 1
ATOM 7348 O O . TYR C 1 167 ? -4.884 62.407 65.647 1.00 9.23 162 TYR C O 1
ATOM 7357 N N . ALA C 1 168 ? -5.005 60.144 65.829 1.00 9.26 163 ALA C N 1
ATOM 7358 C CA . ALA C 1 168 ? -6.425 60.135 66.142 1.00 10.24 163 ALA C CA 1
ATOM 7359 C C . ALA C 1 168 ? -6.590 60.362 67.647 1.00 10.08 163 ALA C C 1
ATOM 7360 O O . ALA C 1 168 ? -7.103 59.503 68.370 1.00 9.80 163 ALA C O 1
ATOM 7362 N N . LEU C 1 169 ? -6.111 61.530 68.083 1.00 10.89 164 LEU C N 1
ATOM 7363 C CA . LEU C 1 169 ? -6.159 61.967 69.475 1.00 10.76 164 LEU C CA 1
ATOM 7364 C C . LEU C 1 169 ? -7.002 63.238 69.543 1.00 10.79 164 LEU C C 1
ATOM 7365 O O . LEU C 1 169 ? -7.303 63.835 68.509 1.00 10.75 164 LEU C O 1
ATOM 7370 N N . PRO C 1 170 ? -7.377 63.721 70.750 1.00 10.64 165 PRO C N 1
ATOM 7371 C CA . PRO C 1 170 ? -8.180 64.942 70.872 1.00 11.64 165 PRO C CA 1
ATOM 7372 C C . PRO C 1 170 ? -7.528 66.123 70.126 1.00 11.86 165 PRO C C 1
ATOM 7373 O O . PRO C 1 170 ? -6.344 66.461 70.328 1.00 11.95 165 PRO C O 1
ATOM 7377 N N . TYR C 1 171 ? -8.307 66.707 69.223 1.00 12.77 166 TYR C N 1
ATOM 7378 C CA . TYR C 1 171 ? -7.839 67.678 68.246 1.00 13.01 166 TYR C CA 1
ATOM 7379 C C . TYR C 1 171 ? -7.161 68.876 68.948 1.00 13.22 166 TYR C C 1
ATOM 7380 O O . TYR C 1 171 ? -6.037 69.216 68.646 1.00 10.31 166 TYR C O 1
ATOM 7389 N N . ASP C 1 172 ? -7.868 69.480 69.904 1.00 14.02 167 ASP C N 1
ATOM 7390 C CA . ASP C 1 172 ? -7.399 70.682 70.576 1.00 16.62 167 ASP C CA 1
ATOM 7391 C C . ASP C 1 172 ? -6.128 70.401 71.385 1.00 14.61 167 ASP C C 1
ATOM 7392 O O . ASP C 1 172 ? -5.208 71.200 71.380 1.00 13.52 167 ASP C O 1
ATOM 7397 N N . MET C 1 173 ? -6.088 69.264 72.055 1.00 14.20 168 MET C N 1
ATOM 7398 C CA . MET C 1 173 ? -4.927 68.891 72.864 1.00 16.31 168 MET C CA 1
ATOM 7399 C C . MET C 1 173 ? -3.680 68.705 71.966 1.00 13.91 168 MET C C 1
ATOM 7400 O O . MET C 1 173 ? -2.579 69.213 72.268 1.00 14.77 168 MET C O 1
ATOM 7405 N N . CYS C 1 174 ? -3.855 68.021 70.834 1.00 12.41 169 CYS C N 1
ATOM 7406 C CA . CYS C 1 174 ? -2.759 67.878 69.892 1.00 12.91 169 CYS C CA 1
ATOM 7407 C C 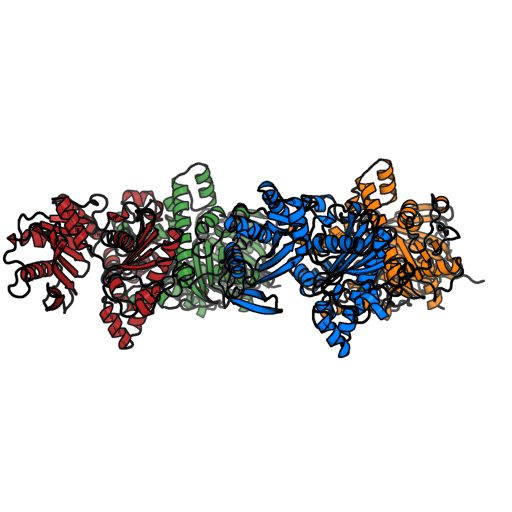. CYS C 1 174 ? -2.273 69.248 69.396 1.00 12.63 169 CYS C C 1
ATOM 7408 O O . CYS C 1 174 ? -1.081 69.498 69.349 1.00 11.72 169 CYS C O 1
ATOM 7411 N N . ASN C 1 175 ? -3.209 70.124 69.020 1.00 14.18 170 ASN C N 1
ATOM 7412 C CA . ASN C 1 175 ? -2.844 71.399 68.420 1.00 16.03 170 ASN C CA 1
ATOM 7413 C C . ASN C 1 175 ? -2.142 72.266 69.453 1.00 15.30 170 ASN C C 1
ATOM 7414 O O . ASN C 1 175 ? -1.202 72.959 69.104 1.00 15.12 170 ASN C O 1
ATOM 7419 N N . LYS C 1 176 ? -2.582 72.188 70.718 1.00 15.69 171 LYS C N 1
ATOM 7420 C CA . LYS C 1 176 ? -1.938 72.942 71.780 1.00 15.93 171 LYS C CA 1
ATOM 7421 C C . LYS C 1 176 ? -0.431 72.626 71.858 1.00 15.83 171 LYS C C 1
ATOM 7422 O O . LYS C 1 176 ? 0.379 73.528 72.045 1.00 15.06 171 LYS C O 1
ATOM 7428 N N . HIS C 1 177 ? -0.061 71.354 71.739 1.00 14.40 172 HIS C N 1
ATOM 7429 C CA . HIS C 1 177 ? 1.305 70.903 71.975 1.00 14.29 172 HIS C CA 1
ATOM 7430 C C . HIS C 1 177 ? 2.087 70.621 70.674 1.00 15.03 172 HIS C C 1
ATOM 7431 O O . HIS C 1 177 ? 3.247 70.171 70.775 1.00 16.01 172 HIS C O 1
ATOM 7438 N N . GLY C 1 178 ? 1.483 70.808 69.495 1.00 12.52 173 GLY C N 1
ATOM 7439 C CA . GLY C 1 178 ? 2.098 70.374 68.224 1.00 11.97 173 GLY C CA 1
ATOM 7440 C C . GLY C 1 178 ? 2.307 68.855 68.139 1.00 11.29 173 GLY C C 1
ATOM 7441 O O . GLY C 1 178 ? 3.274 68.406 67.513 1.00 12.64 173 GLY C O 1
ATOM 7442 N N . VAL C 1 179 ? 1.376 68.070 68.689 1.00 9.73 174 VAL C N 1
ATOM 7443 C CA . VAL C 1 179 ? 1.434 66.629 68.632 1.00 9.44 174 VAL C CA 1
ATOM 7444 C C . VAL C 1 179 ? 0.959 66.206 67.246 1.00 8.66 174 VAL C C 1
ATOM 7445 O O . VAL C 1 179 ? -0.161 66.500 66.847 1.00 8.16 174 VAL C O 1
ATOM 7449 N N . ARG C 1 180 ? 1.859 65.511 66.547 1.00 7.75 175 ARG C N 1
ATOM 7450 C CA . ARG C 1 180 ? 1.688 65.032 65.168 1.00 7.65 175 ARG C CA 1
ATOM 7451 C C . ARG C 1 180 ? 2.897 64.191 64.787 1.00 7.87 175 ARG C C 1
ATOM 7452 O O . ARG C 1 180 ? 3.878 64.211 65.488 1.00 8.49 175 ARG C O 1
ATOM 7460 N N . ARG C 1 181 ? 2.809 63.466 63.682 1.00 7.80 176 ARG C N 1
ATOM 7461 C CA . ARG C 1 181 ? 3.928 62.762 63.142 1.00 8.30 176 ARG C CA 1
ATOM 7462 C C . ARG C 1 181 ? 4.902 63.771 62.531 1.00 7.64 176 ARG C C 1
ATOM 7463 O O . ARG C 1 181 ? 4.482 64.611 61.785 1.00 7.10 176 ARG C O 1
ATOM 7471 N N . TYR C 1 182 ? 6.178 63.680 62.887 1.00 7.09 177 TYR C N 1
ATOM 7472 C CA . TYR C 1 182 ? 7.207 64.518 62.312 1.00 7.32 177 TYR C CA 1
ATOM 7473 C C . TYR C 1 182 ? 8.164 63.727 61.427 1.00 7.44 177 TYR C C 1
ATOM 7474 O O . TYR C 1 182 ? 8.499 64.204 60.396 1.00 7.85 177 TYR C O 1
ATOM 7483 N N . GLY C 1 183 ? 8.589 62.536 61.852 1.00 7.01 178 GLY C N 1
ATOM 7484 C CA . GLY C 1 183 ? 9.576 61.763 61.135 1.00 6.85 178 GLY C CA 1
ATOM 7485 C C . GLY C 1 183 ? 10.990 62.265 61.411 1.00 7.01 178 GLY C C 1
ATOM 7486 O O . GLY C 1 183 ? 11.169 63.431 61.780 1.00 7.13 178 GLY C O 1
ATOM 7487 N N . PHE C 1 184 ? 11.966 61.365 61.281 1.00 6.65 179 PHE C N 1
ATOM 7488 C CA . PHE C 1 184 ? 13.390 61.635 61.432 1.00 6.77 179 PHE C CA 1
ATOM 7489 C C . PHE C 1 184 ? 14.140 60.875 60.324 1.00 6.45 179 PHE C C 1
ATOM 7490 O O . PHE C 1 184 ? 13.497 60.292 59.424 1.00 6.25 179 PHE C O 1
ATOM 7498 N N . HIS C 1 185 ? 15.471 61.015 60.329 1.00 6.13 180 HIS C N 1
ATOM 7499 C CA . HIS C 1 185 ? 16.335 60.554 59.231 1.00 6.50 180 HIS C CA 1
ATOM 7500 C C . HIS C 1 185 ? 15.989 61.238 57.924 1.00 5.57 180 HIS C C 1
ATOM 7501 O O . HIS C 1 185 ? 16.331 60.714 56.841 1.00 4.68 180 HIS C O 1
ATOM 7508 N N . GLY C 1 186 ? 15.360 62.416 57.999 1.00 5.70 181 GLY C N 1
ATOM 7509 C CA . GLY C 1 186 ? 14.903 63.082 56.809 1.00 5.84 181 GLY C CA 1
ATOM 7510 C C . GLY C 1 186 ? 16.025 63.361 55.825 1.00 6.27 181 GLY C C 1
ATOM 7511 O O . GLY C 1 186 ? 15.837 63.260 54.604 1.00 6.09 181 GLY C O 1
ATOM 7512 N N . THR C 1 187 ? 17.209 63.734 56.342 1.00 6.93 182 THR C N 1
ATOM 7513 C CA . THR C 1 187 ? 18.339 64.043 55.479 1.00 7.48 182 THR C CA 1
ATOM 7514 C C . THR C 1 187 ? 18.779 62.795 54.675 1.00 8.00 182 THR C C 1
ATOM 7515 O O . THR C 1 187 ? 19.105 62.902 53.492 1.00 8.39 182 THR C O 1
ATOM 7519 N N . SER C 1 188 ? 18.717 61.622 55.296 1.00 7.56 183 SER C N 1
ATOM 7520 C CA . SER C 1 188 ? 19.040 60.384 54.630 1.00 7.65 183 SER C CA 1
ATOM 7521 C C . SER C 1 188 ? 17.979 60.021 53.585 1.00 7.39 183 SER C C 1
ATOM 7522 O O . SER C 1 188 ? 18.315 59.735 52.431 1.00 6.47 183 SER C O 1
ATOM 7525 N N . HIS C 1 189 ? 16.689 60.054 53.978 1.00 6.82 184 HIS C N 1
ATOM 7526 C CA . HIS C 1 189 ? 15.598 59.763 53.050 1.00 7.02 184 HIS C CA 1
ATOM 7527 C C . HIS C 1 189 ? 15.666 60.696 51.847 1.00 7.19 184 HIS C C 1
ATOM 7528 O O . HIS C 1 189 ? 15.485 60.265 50.732 1.00 7.37 184 HIS C O 1
ATOM 7535 N N . ARG C 1 190 ? 15.979 61.982 52.096 1.00 8.07 185 ARG C N 1
ATOM 7536 C CA . ARG C 1 190 ? 16.072 62.980 51.058 1.00 8.86 185 ARG C CA 1
ATOM 7537 C C . ARG C 1 190 ? 17.210 62.600 50.086 1.00 9.04 185 ARG C C 1
ATOM 7538 O O . ARG C 1 190 ? 17.027 62.596 48.840 1.00 9.93 185 ARG C O 1
ATOM 7546 N N . TYR C 1 191 ? 18.381 62.270 50.638 1.00 9.36 186 TYR C N 1
ATOM 7547 C CA . TYR C 1 191 ? 19.557 61.949 49.843 1.00 9.52 186 TYR C CA 1
ATOM 7548 C C . TYR C 1 191 ? 19.346 60.685 48.993 1.00 9.17 186 TYR C C 1
ATOM 7549 O O . TYR C 1 191 ? 19.593 60.694 47.788 1.00 8.00 186 TYR C O 1
ATOM 7558 N N . VAL C 1 192 ? 18.909 59.578 49.610 1.00 8.46 187 VAL C N 1
ATOM 7559 C CA . VAL C 1 192 ? 18.884 58.282 48.884 1.00 8.38 187 VAL C CA 1
ATOM 7560 C C . VAL C 1 192 ? 17.716 58.219 47.895 1.00 8.25 187 VAL C C 1
ATOM 7561 O O . VAL C 1 192 ? 17.844 57.521 46.845 1.00 8.79 187 VAL C O 1
ATOM 7565 N N . SER C 1 193 ? 16.617 58.927 48.158 1.00 8.11 188 SER C N 1
ATOM 7566 C CA . SER C 1 193 ? 15.497 58.919 47.227 1.00 7.95 188 SER C CA 1
ATOM 7567 C C . SER C 1 193 ? 15.917 59.583 45.901 1.00 9.01 188 SER C C 1
ATOM 7568 O O . SER C 1 193 ? 15.677 59.039 44.814 1.00 8.91 188 SER C O 1
ATOM 7571 N N . ALA C 1 194 ? 16.541 60.765 46.018 1.00 10.41 189 ALA C N 1
ATOM 7572 C CA . ALA C 1 194 ? 17.035 61.537 44.872 1.00 10.43 189 ALA C CA 1
ATOM 7573 C C . ALA C 1 194 ? 18.147 60.752 44.163 1.00 11.02 189 ALA C C 1
ATOM 7574 O O . ALA C 1 194 ? 18.184 60.689 42.902 1.00 10.91 189 ALA C O 1
ATOM 7576 N N . ARG C 1 195 ? 19.067 60.187 44.939 1.00 10.22 190 ARG C N 1
ATOM 7577 C CA . ARG C 1 195 ? 20.223 59.472 44.408 1.00 10.56 190 ARG C CA 1
ATOM 7578 C C . ARG C 1 195 ? 19.751 58.218 43.641 1.00 10.67 190 ARG C C 1
ATOM 7579 O O . ARG C 1 195 ? 20.246 57.933 42.520 1.00 10.17 190 ARG C O 1
ATOM 7587 N N . ALA C 1 196 ? 18.770 57.501 44.186 1.00 10.02 191 ALA C N 1
ATOM 7588 C CA . ALA C 1 196 ? 18.195 56.310 43.499 1.00 10.22 191 ALA C CA 1
ATOM 7589 C C . ALA C 1 196 ? 17.648 56.694 42.124 1.00 10.87 191 ALA C C 1
ATOM 7590 O O . ALA C 1 196 ? 17.911 56.020 41.128 1.00 10.56 191 ALA C O 1
ATOM 7592 N N . CYS C 1 197 ? 16.914 57.809 42.064 1.00 12.01 192 CYS C N 1
ATOM 7593 C CA . CYS C 1 197 ? 16.315 58.244 40.811 1.00 12.82 192 CYS C CA 1
ATOM 7594 C C . CYS C 1 197 ? 17.391 58.675 39.793 1.00 13.96 192 CYS C C 1
ATOM 7595 O O . CYS C 1 197 ? 17.251 58.368 38.595 1.00 14.60 192 CYS C O 1
ATOM 7598 N N . GLU C 1 198 ? 18.455 59.336 40.259 1.00 14.94 193 GLU C N 1
ATOM 7599 C CA . GLU C 1 198 ? 19.602 59.734 39.417 1.00 17.87 193 GLU C CA 1
ATOM 7600 C C . GLU C 1 198 ? 20.268 58.480 38.824 1.00 16.46 193 GLU C C 1
ATOM 7601 O O . GLU C 1 198 ? 20.542 58.428 37.592 1.00 14.80 193 GLU C O 1
ATOM 7607 N N . ILE C 1 199 ? 20.517 57.474 39.668 1.00 13.46 194 ILE C N 1
ATOM 7608 C CA . ILE C 1 199 ? 21.154 56.231 39.225 1.00 14.06 194 ILE C CA 1
ATOM 7609 C C . ILE C 1 199 ? 20.287 55.527 38.178 1.00 13.13 194 ILE C C 1
ATOM 7610 O O . ILE C 1 199 ? 20.814 54.899 37.249 1.00 12.73 194 ILE C O 1
ATOM 7615 N N . LEU C 1 200 ? 18.971 55.554 38.385 1.00 11.70 195 LEU C N 1
ATOM 7616 C CA . LEU C 1 200 ? 18.055 54.731 37.631 1.00 12.43 195 LEU C CA 1
ATOM 7617 C C . LEU C 1 200 ? 17.486 55.497 36.427 1.00 12.64 195 LEU C C 1
ATOM 7618 O O . LEU C 1 200 ? 16.736 54.944 35.665 1.00 12.37 195 LEU C O 1
ATOM 7623 N N . GLY C 1 201 ? 17.794 56.787 36.287 1.00 14.28 196 GLY C N 1
ATOM 7624 C CA . GLY C 1 201 ? 17.332 57.569 35.148 1.00 15.06 196 GLY C CA 1
ATOM 7625 C C . GLY C 1 201 ? 15.856 57.911 35.251 1.00 15.77 196 GLY C C 1
ATOM 7626 O O . GLY C 1 201 ? 15.165 57.989 34.247 1.00 14.80 196 GLY C O 1
ATOM 7627 N N . LEU C 1 202 ? 15.361 58.127 36.482 1.00 13.55 197 LEU C N 1
ATOM 7628 C CA . LEU C 1 202 ? 13.966 58.386 36.680 1.00 13.82 197 LEU C CA 1
ATOM 7629 C C . LEU C 1 202 ? 13.766 59.860 37.027 1.00 12.61 197 LEU C C 1
ATOM 7630 O O . LEU C 1 202 ? 14.617 60.486 37.633 1.00 12.64 197 LEU C O 1
ATOM 7635 N N . ASP C 1 203 ? 12.573 60.359 36.706 1.00 12.90 198 ASP C N 1
ATOM 7636 C CA . ASP C 1 203 ? 12.116 61.664 37.113 1.00 13.39 198 ASP C CA 1
ATOM 7637 C C . ASP C 1 203 ? 11.631 61.560 38.576 1.00 11.77 198 ASP C C 1
ATOM 7638 O O . ASP C 1 203 ? 10.583 61.002 38.844 1.00 9.85 198 ASP C O 1
ATOM 7643 N N . TYR C 1 204 ? 12.401 62.153 39.478 1.00 11.45 199 TYR C N 1
ATOM 7644 C CA . TYR C 1 204 ? 12.090 62.168 40.904 1.00 12.19 199 TYR C CA 1
ATOM 7645 C C . TYR C 1 204 ? 10.658 62.613 41.159 1.00 12.39 199 TYR C C 1
ATOM 7646 O O . TYR C 1 204 ? 9.976 62.033 42.033 1.00 11.61 199 TYR C O 1
ATOM 7655 N N . ASP C 1 205 ? 10.195 63.632 40.414 1.00 12.97 200 ASP C N 1
ATOM 7656 C CA . ASP C 1 205 ? 8.910 64.241 40.658 1.00 14.32 200 ASP C CA 1
ATOM 7657 C C . ASP C 1 205 ? 7.743 63.393 40.121 1.00 13.89 200 ASP C C 1
ATOM 7658 O O . ASP C 1 205 ? 6.621 63.775 40.289 1.00 13.03 200 ASP C O 1
ATOM 7663 N N . LYS C 1 206 ? 8.015 62.235 39.516 1.00 14.38 201 LYS C N 1
ATOM 7664 C CA . LYS C 1 206 ? 6.989 61.373 38.960 1.00 15.09 201 LYS C CA 1
ATOM 7665 C C . LYS C 1 206 ? 7.132 59.925 39.467 1.00 13.29 201 LYS C C 1
ATOM 7666 O O . LYS C 1 206 ? 6.555 58.994 38.861 1.00 13.95 201 LYS C O 1
ATOM 7672 N N . THR C 1 207 ? 7.925 59.714 40.521 1.00 11.56 202 THR C N 1
ATOM 7673 C CA . THR C 1 207 ? 8.284 58.359 40.952 1.00 11.77 202 THR C CA 1
ATOM 7674 C C . THR C 1 207 ? 7.681 58.103 42.338 1.00 11.34 202 THR C C 1
ATOM 7675 O O . THR C 1 207 ? 7.663 59.018 43.164 1.00 9.87 202 THR C O 1
ATOM 7679 N N . ARG C 1 208 ? 7.209 56.872 42.562 1.00 9.67 203 ARG C N 1
ATOM 7680 C CA . ARG C 1 208 ? 6.808 56.419 43.868 1.00 9.21 203 ARG C CA 1
ATOM 7681 C C . ARG C 1 208 ? 7.944 55.587 44.482 1.00 7.85 203 ARG C C 1
ATOM 7682 O O . ARG C 1 208 ? 8.315 54.528 43.939 1.00 7.17 203 ARG C O 1
ATOM 7690 N N . ILE C 1 209 ? 8.453 56.049 45.631 1.00 7.01 204 ILE C N 1
ATOM 7691 C CA . ILE C 1 209 ? 9.662 55.513 46.257 1.00 6.76 204 ILE C CA 1
ATOM 7692 C C . ILE C 1 209 ? 9.369 55.120 47.697 1.00 6.28 204 ILE C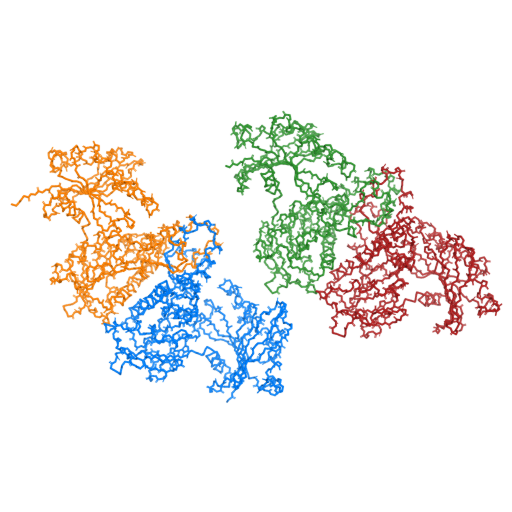 C 1
ATOM 7693 O O . ILE C 1 209 ? 8.775 55.908 48.417 1.00 5.87 204 ILE C O 1
ATOM 7698 N N . ILE C 1 210 ? 9.820 53.923 48.098 1.00 5.79 205 ILE C N 1
ATOM 7699 C CA . ILE C 1 210 ? 9.900 53.543 49.508 1.00 5.59 205 ILE C CA 1
ATOM 7700 C C . ILE C 1 210 ? 11.377 53.497 49.896 1.00 5.63 205 ILE C C 1
ATOM 7701 O O . ILE C 1 210 ? 12.155 52.802 49.282 1.00 4.99 205 ILE C O 1
ATOM 7706 N N . THR C 1 211 ? 11.756 54.249 50.939 1.00 5.55 206 THR C N 1
ATOM 7707 C CA . THR C 1 211 ? 13.119 54.303 51.382 1.00 5.70 206 THR C CA 1
ATOM 7708 C C . THR C 1 211 ? 13.169 53.749 52.798 1.00 6.17 206 THR C C 1
ATOM 7709 O O . THR C 1 211 ? 12.387 54.158 53.656 1.00 6.11 206 THR C O 1
ATOM 7713 N N . ALA C 1 212 ? 14.043 52.776 53.000 1.00 6.73 207 ALA C N 1
ATOM 7714 C CA . ALA C 1 212 ? 14.208 52.099 54.252 1.00 7.52 207 ALA C CA 1
ATOM 7715 C C . ALA C 1 212 ? 15.608 52.411 54.764 1.00 8.37 207 ALA C C 1
ATOM 7716 O O . ALA C 1 212 ? 16.594 51.889 54.243 1.00 7.57 207 ALA C O 1
ATOM 7718 N N . HIS C 1 213 ? 15.678 53.329 55.736 1.00 8.36 208 HIS C N 1
ATOM 7719 C CA . HIS C 1 213 ? 16.894 53.665 56.404 1.00 9.29 208 HIS C CA 1
ATOM 7720 C C . HIS C 1 213 ? 16.986 52.799 57.644 1.00 10.15 208 HIS C C 1
ATOM 7721 O O . HIS C 1 213 ? 16.355 53.124 58.661 1.00 9.34 208 HIS C O 1
ATOM 7728 N N . ILE C 1 214 ? 17.753 51.706 57.539 1.00 11.46 209 ILE C N 1
ATOM 7729 C CA . ILE C 1 214 ? 17.853 50.748 58.610 1.00 12.37 209 ILE C CA 1
ATOM 7730 C C . ILE C 1 214 ? 19.250 50.899 59.212 1.00 12.80 209 ILE C C 1
ATOM 7731 O O . ILE C 1 214 ? 20.260 50.567 58.613 1.00 10.86 209 ILE C O 1
ATOM 7736 N N . GLY C 1 215 ? 19.303 51.493 60.392 1.00 13.47 210 GLY C N 1
ATOM 7737 C CA . GLY C 1 215 ? 20.509 51.637 61.148 1.00 15.39 210 GLY C CA 1
ATOM 7738 C C . GLY C 1 215 ? 20.216 51.309 62.595 1.00 17.51 210 GLY C C 1
ATOM 7739 O O . GLY C 1 215 ? 19.248 50.560 62.918 1.00 20.05 210 GLY C O 1
ATOM 7740 N N . ASN C 1 216 ? 20.978 51.922 63.489 1.00 15.91 211 ASN C N 1
ATOM 7741 C CA . ASN C 1 216 ? 20.716 51.692 64.903 1.00 18.61 211 ASN C CA 1
ATOM 7742 C C . ASN C 1 216 ? 19.349 52.307 65.220 1.00 15.75 211 ASN C C 1
ATOM 7743 O O . ASN C 1 216 ? 18.594 51.715 66.004 1.00 13.62 211 ASN C O 1
ATOM 7748 N N . GLY C 1 217 ? 19.073 53.499 64.644 1.00 12.78 212 GLY C N 1
ATOM 7749 C CA . GLY C 1 217 ? 17.702 53.963 64.426 1.00 11.55 212 GLY C CA 1
ATOM 7750 C C . GLY C 1 217 ? 17.216 53.457 63.078 1.00 10.69 212 GLY C C 1
ATOM 7751 O O . GLY C 1 217 ? 18.016 53.385 62.156 1.00 10.34 212 GLY C O 1
ATOM 7752 N N . ALA C 1 218 ? 15.931 53.118 62.939 1.00 9.15 213 ALA C N 1
ATOM 7753 C CA . ALA C 1 218 ? 15.397 52.541 61.682 1.00 8.05 213 ALA C CA 1
ATOM 7754 C C . ALA C 1 218 ? 14.054 53.206 61.332 1.00 7.11 213 ALA C C 1
ATOM 7755 O O . ALA C 1 218 ? 13.207 53.432 62.212 1.00 7.20 213 ALA C O 1
ATOM 7757 N N . SER C 1 219 ? 13.873 53.541 60.050 1.00 5.88 214 SER C N 1
ATOM 7758 C CA . SER C 1 219 ? 12.716 54.180 59.589 1.00 5.80 214 SER C CA 1
ATOM 7759 C C . SER C 1 219 ? 12.501 53.851 58.120 1.00 5.70 214 SER C C 1
ATOM 7760 O O . SER C 1 219 ? 13.442 53.482 57.414 1.00 5.43 214 SER C O 1
ATOM 7763 N N . ILE C 1 220 ? 11.245 53.915 57.721 1.00 5.63 215 ILE C N 1
ATOM 7764 C CA . ILE C 1 220 ? 10.879 53.713 56.351 1.00 5.93 215 ILE C CA 1
ATOM 7765 C C . ILE C 1 220 ? 9.932 54.858 55.973 1.00 5.49 215 ILE C C 1
ATOM 7766 O O . ILE C 1 220 ? 9.116 55.307 56.788 1.00 5.26 215 ILE C O 1
ATOM 7771 N N . ALA C 1 221 ? 10.053 55.328 54.734 1.00 5.27 216 ALA C N 1
ATOM 7772 C CA . ALA C 1 221 ? 9.323 56.481 54.257 1.00 5.27 216 ALA C CA 1
ATOM 7773 C C . ALA C 1 221 ? 8.713 56.176 52.883 1.00 5.53 216 ALA C C 1
ATOM 7774 O O . ALA C 1 221 ? 9.251 55.372 52.116 1.00 5.19 216 ALA C O 1
ATOM 7776 N N . ALA C 1 222 ? 7.562 56.807 52.616 1.00 5.50 217 ALA C N 1
ATOM 7777 C CA . ALA C 1 222 ? 6.896 56.800 51.343 1.00 5.96 217 ALA C CA 1
ATOM 7778 C C . ALA C 1 222 ? 7.059 58.199 50.742 1.00 6.27 217 ALA C C 1
ATOM 7779 O O . ALA C 1 222 ? 6.671 59.188 51.356 1.00 5.55 217 ALA C O 1
ATOM 7781 N N . ILE C 1 223 ? 7.639 58.252 49.543 1.00 6.80 218 ILE C N 1
ATOM 7782 C CA . ILE C 1 223 ? 7.923 59.472 48.850 1.00 7.89 218 ILE C CA 1
ATOM 7783 C C . ILE C 1 223 ? 7.259 59.356 47.478 1.00 8.20 218 ILE C C 1
ATOM 7784 O O . ILE C 1 223 ? 7.638 58.508 46.638 1.00 6.96 218 ILE C O 1
ATOM 7789 N N . LYS C 1 224 ? 6.241 60.174 47.284 1.00 8.13 219 LYS C N 1
ATOM 7790 C CA . LYS C 1 224 ? 5.410 60.088 46.109 1.00 9.33 219 LYS C CA 1
ATOM 7791 C C . LYS C 1 224 ? 5.549 61.391 45.320 1.00 9.68 219 LYS C C 1
ATOM 7792 O O . LYS C 1 224 ? 5.278 62.485 45.814 1.00 8.96 219 LYS C O 1
ATOM 7798 N N . ASN C 1 225 ? 5.956 61.250 44.062 1.00 10.18 220 ASN C N 1
ATOM 7799 C CA . ASN C 1 225 ? 5.978 62.363 43.144 1.00 10.99 220 ASN C CA 1
ATOM 7800 C C . ASN C 1 225 ? 6.757 63.536 43.748 1.00 11.14 220 ASN C C 1
ATOM 7801 O O . ASN C 1 225 ? 6.340 64.691 43.632 1.00 11.95 220 ASN C O 1
ATOM 7806 N N . GLY C 1 226 ? 7.891 63.219 44.362 1.00 10.39 221 GLY C N 1
ATOM 7807 C CA . GLY C 1 226 ? 8.857 64.214 44.760 1.00 11.61 221 GLY C CA 1
ATOM 7808 C C . GLY C 1 226 ? 8.623 64.803 46.147 1.00 12.08 221 GLY C C 1
ATOM 7809 O O . GLY C 1 226 ? 9.324 65.738 46.517 1.00 11.51 221 GLY C O 1
ATOM 7810 N N . LYS C 1 227 ? 7.649 64.263 46.888 1.00 12.28 222 LYS C N 1
ATOM 7811 C CA . LYS C 1 227 ? 7.316 64.769 48.214 1.00 11.77 222 LYS C CA 1
ATOM 7812 C C . LYS C 1 227 ? 7.091 63.590 49.157 1.00 9.81 222 LYS C C 1
ATOM 7813 O O . LYS C 1 227 ? 6.352 62.651 48.829 1.00 8.67 222 LYS C O 1
ATOM 7819 N N . ALA C 1 228 ? 7.640 63.699 50.366 1.00 8.45 223 ALA C N 1
ATOM 7820 C CA . ALA C 1 228 ? 7.328 62.724 51.399 1.00 8.02 223 ALA C CA 1
ATOM 7821 C C . ALA C 1 228 ? 5.821 62.696 51.643 1.00 7.58 223 ALA C C 1
ATOM 7822 O O . ALA C 1 228 ? 5.197 63.747 51.833 1.00 7.61 223 ALA C O 1
ATOM 7824 N N . LEU C 1 229 ? 5.253 61.490 51.701 1.00 7.19 224 LEU C N 1
ATOM 7825 C CA . LEU C 1 229 ? 3.860 61.260 51.993 1.00 7.13 224 LEU C CA 1
ATOM 7826 C C . LEU C 1 229 ? 3.680 60.711 53.433 1.00 6.66 224 LEU C C 1
ATOM 7827 O O . LEU C 1 229 ? 2.787 61.162 54.079 1.00 6.39 224 LEU C O 1
ATOM 7832 N N . ASP C 1 230 ? 4.526 59.758 53.859 1.00 6.09 225 ASP C N 1
ATOM 7833 C CA . ASP C 1 230 ? 4.381 59.061 55.148 1.00 6.11 225 ASP C CA 1
ATOM 7834 C C . ASP C 1 230 ? 5.768 58.588 55.603 1.00 5.71 225 ASP C C 1
ATOM 7835 O O . ASP C 1 230 ? 6.702 58.504 54.792 1.00 5.61 225 ASP C O 1
ATOM 7840 N N . VAL C 1 231 ? 5.894 58.326 56.910 1.00 5.02 226 VAL C N 1
ATOM 7841 C CA . VAL C 1 231 ? 7.110 57.857 57.514 1.00 4.84 226 VAL C CA 1
ATOM 7842 C C . VAL C 1 231 ? 6.759 57.093 58.800 1.00 4.55 226 VAL C C 1
ATOM 7843 O O . VAL C 1 231 ? 5.753 57.391 59.448 1.00 3.81 226 VAL C O 1
ATOM 7847 N N . SER C 1 232 ? 7.609 56.107 59.137 1.00 4.58 227 SER C N 1
ATOM 7848 C CA . SER C 1 232 ? 7.274 55.127 60.201 1.00 5.08 227 SER C CA 1
ATOM 7849 C C . SER C 1 232 ? 7.548 55.727 61.583 1.00 5.76 227 SER C C 1
ATOM 7850 O O . SER C 1 232 ? 6.962 55.320 62.573 1.00 6.35 227 SER C O 1
ATOM 7853 N N . LEU C 1 233 ? 8.496 56.650 61.652 1.00 6.82 228 LEU C N 1
ATOM 7854 C CA . LEU C 1 233 ? 8.799 57.356 62.899 1.00 8.47 228 LEU C CA 1
ATOM 7855 C C . LEU C 1 233 ? 7.704 58.394 63.174 1.00 8.74 228 LEU C C 1
ATOM 7856 O O . LEU C 1 233 ? 7.036 58.874 62.285 1.00 9.26 228 LEU C O 1
ATOM 7861 N N . GLY C 1 234 ? 7.537 58.747 64.451 1.00 8.89 229 GLY C N 1
ATOM 7862 C CA . GLY C 1 234 ? 6.381 59.513 64.851 1.00 9.07 229 GLY C CA 1
ATOM 7863 C C . GLY C 1 234 ? 6.698 60.956 65.178 1.00 9.48 229 GLY C C 1
ATOM 7864 O O . GLY C 1 234 ? 7.511 61.623 64.532 1.00 7.83 229 GLY C O 1
ATOM 7865 N N . MET C 1 235 ? 6.033 61.425 66.239 1.00 9.58 230 MET C N 1
ATOM 7866 C CA . MET C 1 235 ? 6.394 62.658 66.853 1.00 10.46 230 MET C CA 1
ATOM 7867 C C . MET C 1 235 ? 7.805 62.579 67.426 1.00 10.37 230 MET C C 1
ATOM 7868 O O . MET C 1 235 ? 8.499 63.588 67.538 1.00 10.69 230 MET C O 1
ATOM 7873 N N . THR C 1 236 ? 8.166 61.375 67.863 1.00 10.77 231 THR C N 1
ATOM 7874 C CA . THR C 1 236 ? 9.411 61.074 68.477 1.00 12.56 231 THR C CA 1
ATOM 7875 C C . THR C 1 236 ? 10.043 59.920 67.709 1.00 12.69 231 THR C C 1
ATOM 7876 O O . THR C 1 236 ? 9.356 59.165 67.015 1.00 11.04 231 THR C O 1
ATOM 7880 N N . PRO C 1 237 ? 11.366 59.708 67.902 1.00 15.09 232 PRO C N 1
ATOM 7881 C CA . PRO C 1 237 ? 12.096 58.635 67.231 1.00 15.02 232 PRO C CA 1
ATOM 7882 C C . PRO C 1 237 ? 11.893 57.203 67.759 1.00 14.77 232 PRO C C 1
ATOM 7883 O O . PRO C 1 237 ? 12.689 56.342 67.395 1.00 13.80 232 PRO C O 1
ATOM 7887 N N . VAL C 1 238 ? 10.842 56.929 68.553 1.00 14.28 233 VAL C N 1
ATOM 7888 C CA . VAL C 1 238 ? 10.640 55.579 69.060 1.00 14.31 233 VAL C CA 1
ATOM 7889 C C . VAL C 1 238 ? 9.691 54.753 68.163 1.00 12.91 233 VAL C C 1
ATOM 7890 O O . VAL C 1 238 ? 9.778 53.519 68.186 1.00 12.55 233 VAL C O 1
ATOM 7894 N N . GLU C 1 239 ? 8.801 55.401 67.397 1.00 11.75 234 GLU C N 1
ATOM 7895 C CA . GLU C 1 239 ? 7.697 54.725 66.693 1.00 11.82 234 GLU C CA 1
ATOM 7896 C C . GLU C 1 239 ? 8.226 54.008 65.435 1.00 10.69 234 GLU C C 1
ATOM 7897 O O . GLU C 1 239 ? 9.259 54.351 64.898 1.00 9.59 234 GLU C O 1
ATOM 7903 N N . GLY C 1 240 ? 7.481 52.992 64.992 1.00 9.22 235 GLY C N 1
ATOM 7904 C CA . GLY C 1 240 ? 7.618 52.351 63.704 1.00 8.22 235 GLY C CA 1
ATOM 7905 C C . GLY C 1 240 ? 8.359 51.029 63.790 1.00 8.20 235 GLY C C 1
ATOM 7906 O O . GLY C 1 240 ? 7.916 50.101 64.466 1.00 7.48 235 GLY C O 1
ATOM 7907 N N . LEU C 1 241 ? 9.504 50.972 63.107 1.00 7.96 236 LEU C N 1
ATOM 7908 C CA . LEU C 1 241 ? 10.269 49.746 62.974 1.00 8.12 236 LEU C CA 1
ATOM 7909 C C . LEU C 1 241 ? 10.932 49.429 64.318 1.00 8.84 236 LEU C C 1
ATOM 7910 O O . LEU C 1 241 ? 11.249 50.291 65.113 1.00 8.71 236 LEU C O 1
ATOM 7915 N N . MET C 1 242 ? 11.198 48.146 64.501 1.00 9.66 237 MET C N 1
ATOM 7916 C CA . MET C 1 242 ? 12.074 47.669 65.532 1.00 10.72 237 MET C CA 1
ATOM 7917 C C . MET C 1 242 ? 13.483 48.197 65.251 1.00 10.32 237 MET C C 1
ATOM 7918 O O . MET C 1 242 ? 13.923 48.271 64.103 1.00 9.28 237 MET C O 1
ATOM 7923 N N . MET C 1 243 ? 14.180 48.625 66.305 1.00 9.81 238 MET C N 1
ATOM 7924 C CA . MET C 1 243 ? 15.506 49.215 66.173 1.00 10.35 238 MET C CA 1
ATOM 7925 C C . MET C 1 243 ? 16.476 48.541 67.150 1.00 10.96 238 MET C C 1
ATOM 7926 O O . MET C 1 243 ? 16.122 47.547 67.765 1.00 11.21 238 MET C O 1
ATOM 7931 N N . GLY C 1 244 ? 17.709 49.082 67.246 1.00 11.37 239 GLY C N 1
ATOM 7932 C CA . GLY C 1 244 ? 18.780 48.530 68.104 1.00 11.16 239 GLY C CA 1
ATOM 7933 C C . GLY C 1 244 ? 18.330 48.368 69.549 1.00 10.78 239 GLY C C 1
ATOM 7934 O O . GLY C 1 244 ? 18.379 47.266 70.091 1.00 9.42 239 GLY C O 1
ATOM 7935 N N . THR C 1 245 ? 17.856 49.475 70.133 1.00 10.27 240 THR C N 1
ATOM 7936 C CA . THR C 1 245 ? 17.386 49.532 71.509 1.00 10.50 240 THR C CA 1
ATOM 7937 C C . THR C 1 245 ? 15.976 50.146 71.636 1.00 10.80 240 THR C C 1
ATOM 7938 O O . THR C 1 245 ? 15.429 50.244 72.791 1.00 11.27 240 THR C O 1
ATOM 7942 N N . ARG C 1 246 ? 15.373 50.598 70.540 1.00 10.05 241 ARG C N 1
ATOM 7943 C CA . ARG C 1 246 ? 14.052 51.203 70.571 1.00 11.21 241 ARG C CA 1
ATOM 7944 C C . ARG C 1 246 ? 13.003 50.168 70.142 1.00 10.39 241 ARG C C 1
ATOM 7945 O O . ARG C 1 246 ? 13.250 49.326 69.261 1.00 10.17 241 ARG C O 1
ATOM 7953 N N . SER C 1 247 ? 11.828 50.278 70.753 1.00 9.79 242 SER C N 1
ATOM 7954 C CA . SER C 1 247 ? 10.737 49.331 70.628 1.00 9.57 242 SER C CA 1
ATOM 7955 C C . SER C 1 247 ? 10.126 49.358 69.228 1.00 9.45 242 SER C C 1
ATOM 7956 O O . SER C 1 247 ? 9.682 48.322 68.755 1.00 8.86 242 SER C O 1
ATOM 7959 N N . GLY C 1 248 ? 10.043 50.548 68.622 1.00 10.07 243 GLY C N 1
ATOM 7960 C CA . GLY C 1 248 ? 9.094 50.745 67.538 1.00 10.46 243 GLY C CA 1
ATOM 7961 C C . GLY C 1 248 ? 7.656 50.679 68.067 1.00 10.87 243 GLY C C 1
ATOM 7962 O O . GLY C 1 248 ? 7.431 50.882 69.273 1.00 10.68 243 GLY C O 1
ATOM 7963 N N . ASP C 1 249 ? 6.725 50.334 67.171 1.00 11.13 244 ASP C N 1
ATOM 7964 C CA . ASP C 1 249 ? 5.288 50.291 67.393 1.00 12.25 244 ASP C CA 1
ATOM 7965 C C . ASP C 1 249 ? 4.963 49.403 68.601 1.00 12.59 244 ASP C C 1
ATOM 7966 O O . ASP C 1 249 ? 5.404 48.268 68.671 1.00 11.84 244 ASP C O 1
ATOM 7971 N N . VAL C 1 250 ? 4.182 49.949 69.527 1.00 13.53 245 VAL C N 1
ATOM 7972 C CA . VAL C 1 250 ? 3.691 49.225 70.679 1.00 13.72 245 VAL C CA 1
ATOM 7973 C C . VAL C 1 250 ? 2.229 49.629 70.936 1.00 13.92 245 VAL C C 1
ATOM 7974 O O . VAL C 1 250 ? 1.849 50.776 70.799 1.00 13.14 245 VAL C O 1
ATOM 7978 N N . ASP C 1 251 ? 1.436 48.644 71.372 1.00 14.08 246 ASP C N 1
ATOM 7979 C CA . ASP C 1 251 ? 0.043 48.838 71.827 1.00 13.25 246 ASP C CA 1
ATOM 7980 C C . ASP C 1 251 ? 0.062 49.914 72.907 1.00 12.94 246 ASP C C 1
ATOM 7981 O O . ASP C 1 251 ? 0.737 49.721 73.918 1.00 13.01 246 ASP C O 1
ATOM 7986 N N . PRO C 1 252 ? -0.661 51.055 72.749 1.00 12.80 247 PRO C N 1
ATOM 7987 C CA . PRO C 1 252 ? -0.709 52.090 73.776 1.00 13.72 247 PRO C CA 1
ATOM 7988 C C . PRO C 1 252 ? -1.091 51.527 75.150 1.00 13.22 247 PRO C C 1
ATOM 7989 O O . PRO C 1 252 ? -0.595 52.001 76.179 1.00 12.76 247 PRO C O 1
ATOM 7993 N N . GLY C 1 253 ? -1.978 50.529 75.143 1.00 13.33 248 GLY C N 1
ATOM 7994 C CA . GLY C 1 253 ? -2.439 49.885 76.362 1.00 14.53 248 GLY C CA 1
ATOM 7995 C C . GLY C 1 253 ? -1.390 49.027 77.049 1.00 13.67 248 GLY C C 1
ATOM 7996 O O . GLY C 1 253 ? -1.476 48.796 78.252 1.00 15.98 248 GLY C O 1
ATOM 7997 N N . VAL C 1 254 ? -0.429 48.491 76.294 1.00 14.13 249 VAL C N 1
ATOM 7998 C CA . VAL C 1 254 ? 0.712 47.766 76.885 1.00 14.73 249 VAL C CA 1
ATOM 7999 C C . VAL C 1 254 ? 1.558 48.761 77.705 1.00 17.30 249 VAL C C 1
ATOM 8000 O O . VAL C 1 254 ? 2.051 48.426 78.767 1.00 17.73 249 VAL C O 1
ATOM 8004 N N . LEU C 1 255 ? 1.726 49.985 77.193 1.00 20.57 250 LEU C N 1
ATOM 8005 C CA . LEU C 1 255 ? 2.553 50.973 77.871 1.00 24.48 250 LEU C CA 1
ATOM 8006 C C . LEU C 1 255 ? 1.943 51.353 79.221 1.00 25.54 250 LEU C C 1
ATOM 8007 O O . LEU C 1 255 ? 2.647 51.377 80.229 1.00 29.87 250 LEU C O 1
ATOM 8012 N N . THR C 1 256 ? 0.647 51.648 79.247 1.00 23.01 251 THR C N 1
ATOM 8013 C CA . THR C 1 256 ? -0.015 51.980 80.530 1.00 25.92 251 THR C CA 1
ATOM 8014 C C . THR C 1 256 ? -0.013 50.753 81.466 1.00 25.92 251 THR C C 1
ATOM 8015 O O . THR C 1 256 ? 0.131 50.873 82.709 1.00 31.12 251 THR C O 1
ATOM 8019 N N . PHE C 1 257 ? -0.156 49.561 80.897 1.00 23.09 252 PHE C N 1
ATOM 8020 C CA . PHE C 1 257 ? -0.110 48.367 81.695 1.00 23.24 252 PHE C CA 1
ATOM 8021 C C . PHE C 1 257 ? 1.275 48.205 82.354 1.00 26.93 252 PHE C C 1
ATOM 8022 O O . PHE C 1 257 ? 1.368 47.866 83.531 1.00 24.85 252 PHE C O 1
ATOM 8030 N N . LEU C 1 258 ? 2.359 48.445 81.613 1.00 26.85 253 LEU C N 1
ATOM 8031 C CA . LEU C 1 258 ? 3.721 48.277 82.163 1.00 32.37 253 LEU C CA 1
ATOM 8032 C C . LEU C 1 258 ? 4.066 49.364 83.190 1.00 37.01 253 LEU C C 1
ATOM 8033 O O . LEU C 1 258 ? 4.854 49.127 84.102 1.00 39.38 253 LEU C O 1
ATOM 8038 N N . MET C 1 259 ? 3.469 50.542 83.051 1.00 41.11 254 MET C N 1
ATOM 8039 C CA . MET C 1 259 ? 3.653 51.600 84.037 1.00 43.71 254 MET C CA 1
ATOM 8040 C C . MET C 1 259 ? 3.152 51.154 85.415 1.00 45.30 254 MET C C 1
ATOM 8041 O O . MET C 1 259 ? 3.817 51.367 86.413 1.00 46.68 254 MET C O 1
ATOM 8046 N N . GLU C 1 260 ? 1.958 50.556 85.465 1.00 45.98 255 GLU C N 1
ATOM 8047 C CA . GLU C 1 260 ? 1.408 50.034 86.713 1.00 45.76 255 GLU C CA 1
ATOM 8048 C C . GLU C 1 260 ? 2.195 48.783 87.151 1.00 42.25 255 GLU C C 1
ATOM 8049 O O . GLU C 1 260 ? 2.566 48.666 88.294 1.00 41.70 255 GLU C O 1
ATOM 8055 N N . ALA C 1 261 ? 2.471 47.859 86.233 1.00 38.70 256 ALA C N 1
ATOM 8056 C CA . ALA C 1 261 ? 3.085 46.565 86.568 1.00 38.37 256 ALA C CA 1
ATOM 8057 C C . ALA C 1 261 ? 4.550 46.703 87.035 1.00 34.09 256 ALA C C 1
ATOM 8058 O O . ALA C 1 261 ? 5.012 45.900 87.829 1.00 31.77 256 ALA C O 1
ATOM 8060 N N . GLU C 1 262 ? 5.303 47.672 86.502 1.00 32.97 257 GLU C N 1
ATOM 8061 C CA . GLU C 1 262 ? 6.722 47.843 86.851 1.00 31.86 257 GLU C CA 1
ATOM 8062 C C . GLU C 1 262 ? 6.943 49.100 87.702 1.00 28.94 257 GLU C C 1
ATOM 8063 O O . GLU C 1 262 ? 8.081 49.429 88.013 1.00 25.31 257 GLU C O 1
ATOM 8069 N N . GLY C 1 263 ? 5.858 49.796 88.056 1.00 27.65 258 GLY C N 1
ATOM 8070 C CA . GLY C 1 263 ? 5.889 51.038 88.826 1.00 30.08 258 GLY C CA 1
ATOM 8071 C C . GLY C 1 263 ? 6.758 52.105 88.182 1.00 29.96 258 GLY C C 1
ATOM 8072 O O . GLY C 1 263 ? 7.592 52.699 88.853 1.00 28.25 258 GLY C O 1
ATOM 8073 N N . LEU C 1 264 ? 6.554 52.337 86.877 1.00 29.39 259 LEU C N 1
ATOM 8074 C CA . LEU C 1 264 ? 7.314 53.304 86.121 1.00 27.22 259 LEU C CA 1
ATOM 8075 C C . LEU C 1 264 ? 6.463 54.563 85.929 1.00 28.29 259 LEU C C 1
ATOM 8076 O O . LEU C 1 264 ? 5.257 54.473 85.658 1.00 33.41 259 LEU C O 1
ATOM 8081 N N . GLN C 1 265 ? 7.132 55.715 85.986 1.00 26.09 260 GLN C N 1
ATOM 8082 C CA . GLN C 1 265 ? 6.577 56.995 85.606 1.00 28.28 260 GLN C CA 1
ATOM 8083 C C . GLN C 1 265 ? 6.960 57.272 84.144 1.00 26.70 260 GLN C C 1
ATOM 8084 O O . GLN C 1 265 ? 7.613 56.432 83.497 1.00 24.32 260 GLN C O 1
ATOM 8090 N N . ALA C 1 266 ? 6.538 58.432 83.617 1.00 23.52 261 ALA C N 1
ATOM 8091 C CA . ALA C 1 266 ? 6.793 58.844 82.220 1.00 23.44 261 ALA C CA 1
ATOM 8092 C C . ALA C 1 266 ? 8.271 58.637 81.837 1.00 23.05 261 ALA C C 1
ATOM 8093 O O . ALA C 1 266 ? 8.562 58.039 80.762 1.00 21.75 261 ALA C O 1
ATOM 8095 N N . ALA C 1 267 ? 9.196 59.123 82.686 1.00 21.37 262 ALA C N 1
ATOM 8096 C CA . ALA C 1 267 ? 10.634 59.069 82.367 1.00 22.53 262 ALA C CA 1
ATOM 8097 C C . ALA C 1 267 ? 11.122 57.610 82.301 1.00 22.09 262 ALA C C 1
ATOM 8098 O O . ALA C 1 267 ? 11.929 57.254 81.452 1.00 22.55 262 ALA C O 1
ATOM 8100 N N . GLY C 1 268 ? 10.656 56.780 83.241 1.00 21.72 263 GLY C N 1
ATOM 8101 C CA . GLY C 1 268 ? 11.043 55.369 83.309 1.00 20.04 263 GLY C CA 1
ATOM 8102 C C . GLY C 1 268 ? 10.555 54.584 82.090 1.00 19.57 263 GLY C C 1
ATOM 8103 O O . GLY C 1 268 ? 11.308 53.796 81.536 1.00 15.69 263 GLY C O 1
ATOM 8104 N N . ILE C 1 269 ? 9.303 54.819 81.665 1.00 18.98 264 ILE C N 1
ATOM 8105 C CA . ILE C 1 269 ? 8.756 54.088 80.526 1.00 19.28 264 ILE C CA 1
ATOM 8106 C C . ILE C 1 269 ? 9.473 54.582 79.249 1.00 17.25 264 ILE C C 1
ATOM 8107 O O . ILE C 1 269 ? 9.856 53.775 78.422 1.00 14.99 264 ILE C O 1
ATOM 8112 N N . SER C 1 270 ? 9.750 55.887 79.155 1.00 16.17 265 SER C N 1
ATOM 8113 C CA . SER C 1 270 ? 10.509 56.455 78.047 1.00 18.25 265 SER C CA 1
ATOM 8114 C C . SER C 1 270 ? 11.891 55.780 77.908 1.00 17.79 265 SER C C 1
ATOM 8115 O O . SER C 1 270 ? 12.320 55.417 76.807 1.00 18.31 265 SER C O 1
ATOM 8118 N N . GLU C 1 271 ? 12.595 55.606 79.028 1.00 17.45 266 GLU C N 1
ATOM 8119 C CA . GLU C 1 271 ? 13.929 54.997 79.019 1.00 18.43 266 GLU C CA 1
ATOM 8120 C C . GLU C 1 271 ? 13.829 53.518 78.593 1.00 16.14 266 GLU C C 1
ATOM 8121 O O . GLU C 1 271 ? 14.660 52.999 77.847 1.00 12.83 266 GLU C O 1
ATOM 8127 N N . LEU C 1 272 ? 12.817 52.819 79.092 1.00 14.42 267 LEU C N 1
ATOM 8128 C CA . LEU C 1 272 ? 12.599 51.431 78.762 1.00 14.96 267 LEU C CA 1
ATOM 8129 C C . LEU C 1 272 ? 12.410 51.251 77.240 1.00 14.38 267 LEU C C 1
ATOM 8130 O O . LEU C 1 272 ? 13.055 50.388 76.653 1.00 12.78 267 LEU C O 1
ATOM 8135 N N . ILE C 1 273 ? 11.546 52.057 76.617 1.00 12.33 268 ILE C N 1
ATOM 8136 C CA . ILE C 1 273 ? 11.225 51.867 75.178 1.00 13.16 268 ILE C CA 1
ATOM 8137 C C . ILE C 1 273 ? 12.348 52.414 74.278 1.00 13.42 268 ILE C C 1
ATOM 8138 O O . ILE C 1 273 ? 12.448 52.033 73.099 1.00 15.05 268 ILE C O 1
ATOM 8143 N N . ASN C 1 274 ? 13.190 53.307 74.788 1.00 13.30 269 ASN C N 1
ATOM 8144 C CA . ASN C 1 274 ? 14.290 53.922 74.036 1.00 14.04 269 ASN C CA 1
ATOM 8145 C C . ASN C 1 274 ? 15.624 53.170 74.203 1.00 12.75 269 ASN C C 1
ATOM 8146 O O . ASN C 1 274 ? 16.413 53.169 73.271 1.00 13.29 269 ASN C O 1
ATOM 8151 N N . LYS C 1 275 ? 15.872 52.555 75.356 1.00 12.63 270 LYS C N 1
ATOM 8152 C CA . LYS C 1 275 ? 17.203 52.043 75.694 1.00 13.48 270 LYS C CA 1
ATOM 8153 C C . LYS C 1 275 ? 17.242 50.534 75.972 1.00 13.83 270 LYS C C 1
ATOM 8154 O O . LYS C 1 275 ? 18.311 49.935 75.852 1.00 13.26 270 LYS C O 1
ATOM 8160 N N . LYS C 1 276 ? 16.112 49.915 76.312 1.00 14.08 271 LYS C N 1
ATOM 8161 C CA . LYS C 1 276 ? 16.129 48.539 76.817 1.00 15.55 271 LYS C CA 1
ATOM 8162 C C . LYS C 1 276 ? 15.343 47.609 75.893 1.00 14.78 271 LYS C C 1
ATOM 8163 O O . LYS C 1 276 ? 15.221 46.439 76.202 1.00 12.99 271 LYS C O 1
ATOM 8169 N N . SER C 1 277 ? 14.881 48.126 74.737 1.00 12.12 272 SER C N 1
ATOM 8170 C CA . SER C 1 277 ? 13.887 47.456 73.927 1.00 10.79 272 SER C CA 1
ATOM 8171 C C . SER C 1 277 ? 14.522 47.068 72.575 1.00 10.64 272 SER C C 1
ATOM 8172 O O . SER C 1 277 ? 15.740 46.928 72.488 1.00 10.03 272 SER C O 1
ATOM 8175 N N . GLY C 1 278 ? 13.709 46.848 71.546 1.00 10.45 273 GLY C N 1
ATOM 8176 C CA . GLY C 1 278 ? 14.212 46.521 70.207 1.00 10.99 273 GLY C CA 1
ATOM 8177 C C . GLY C 1 278 ? 14.976 45.206 70.172 1.00 10.41 273 GLY C C 1
ATOM 8178 O O . GLY C 1 278 ? 14.684 44.287 70.896 1.00 12.50 273 GLY C O 1
ATOM 8179 N N . VAL C 1 279 ? 15.966 45.136 69.305 1.00 10.30 274 VAL C N 1
ATOM 8180 C CA . VAL C 1 279 ? 16.772 43.955 69.104 1.00 10.85 274 VAL C CA 1
ATOM 8181 C C . VAL C 1 279 ? 17.484 43.553 70.411 1.00 10.98 274 VAL C C 1
ATOM 8182 O O . VAL C 1 279 ? 17.577 42.376 70.735 1.00 10.59 274 VAL C O 1
ATOM 8186 N N . LEU C 1 280 ? 17.976 44.536 71.148 1.00 11.79 275 LEU C N 1
ATOM 8187 C CA . LEU C 1 280 ? 18.661 44.284 72.425 1.00 13.59 275 LEU C CA 1
ATOM 8188 C C . LEU C 1 280 ? 17.698 43.642 73.421 1.00 13.02 275 LEU C C 1
ATOM 8189 O O . LEU C 1 280 ? 18.006 42.588 74.016 1.00 12.93 275 LEU C O 1
ATOM 8194 N N . GLY C 1 281 ? 16.534 44.269 73.572 1.00 11.67 276 GLY C N 1
ATOM 8195 C CA . GLY C 1 281 ? 15.502 43.824 74.508 1.00 11.46 276 GLY C CA 1
ATOM 8196 C C . GLY C 1 281 ? 14.986 42.423 74.218 1.00 10.78 276 GLY C C 1
ATOM 8197 O O . GLY C 1 281 ? 14.802 41.638 75.141 1.00 9.35 276 GLY C O 1
ATOM 8198 N N . VAL C 1 282 ? 14.762 42.086 72.939 1.00 9.95 277 VAL C N 1
ATOM 8199 C CA . VAL C 1 282 ? 14.253 40.753 72.595 1.00 10.28 277 VAL C CA 1
ATOM 8200 C C . VAL C 1 282 ? 15.385 39.718 72.682 1.00 11.08 277 VAL C C 1
ATOM 8201 O O . VAL C 1 282 ? 15.205 38.638 73.266 1.00 12.29 277 VAL C O 1
ATOM 8205 N N . SER C 1 283 ? 16.510 40.014 72.038 1.00 12.07 278 SER C N 1
ATOM 8206 C CA . SER C 1 283 ? 17.624 39.049 71.846 1.00 12.75 278 SER C CA 1
ATOM 8207 C C . SER C 1 283 ? 18.251 38.693 73.200 1.00 14.38 278 SER C C 1
ATOM 8208 O O . SER C 1 283 ? 18.612 37.546 73.443 1.00 14.07 278 SER C O 1
ATOM 8211 N N . GLY C 1 284 ? 18.375 39.679 74.085 1.00 15.07 279 GLY C N 1
ATOM 8212 C CA . GLY C 1 284 ? 19.224 39.562 75.288 1.00 17.89 279 GLY C CA 1
ATOM 8213 C C . GLY C 1 284 ? 20.702 39.420 74.936 1.00 18.52 279 GLY C C 1
ATOM 8214 O O . GLY C 1 284 ? 21.496 38.974 75.763 1.00 19.66 279 GLY C O 1
ATOM 8215 N N . VAL C 1 285 ? 21.077 39.814 73.714 1.00 19.02 280 VAL C N 1
ATOM 8216 C CA . VAL C 1 285 ? 22.413 39.604 73.204 1.00 19.01 280 VAL C CA 1
ATOM 8217 C C . VAL C 1 285 ? 23.056 40.971 72.991 1.00 20.95 280 VAL C C 1
ATOM 8218 O O . VAL C 1 285 ? 23.992 41.328 73.677 1.00 21.80 280 VAL C O 1
ATOM 8222 N N . SER C 1 286 ? 22.510 41.753 72.058 1.00 19.41 281 SER C N 1
ATOM 8223 C CA . SER C 1 286 ? 23.183 42.944 71.570 1.00 18.42 281 SER C CA 1
ATOM 8224 C C . SER C 1 286 ? 22.183 43.801 70.782 1.00 17.07 281 SER C C 1
ATOM 8225 O O . SER C 1 286 ? 21.172 43.253 70.316 1.00 14.19 281 SER C O 1
ATOM 8228 N N . SER C 1 287 ? 22.479 45.100 70.634 1.00 16.36 282 SER C N 1
ATOM 8229 C CA . SER C 1 287 ? 21.752 45.953 69.691 1.00 18.39 282 SER C CA 1
ATOM 8230 C C . SER C 1 287 ? 22.389 45.841 68.296 1.00 21.49 282 SER C C 1
ATOM 8231 O O . SER C 1 287 ? 21.759 46.214 67.295 1.00 21.74 282 SER C O 1
ATOM 8234 N N . ASP C 1 288 ? 23.608 45.291 68.229 1.00 19.41 283 ASP C N 1
ATOM 8235 C CA . ASP C 1 288 ? 24.408 45.248 67.000 1.00 22.97 283 ASP C CA 1
ATOM 8236 C C . ASP C 1 288 ? 24.033 44.008 66.181 1.00 22.80 283 ASP C C 1
ATOM 8237 O O . ASP C 1 288 ? 24.203 42.886 66.648 1.00 21.63 283 ASP C O 1
ATOM 8242 N N . LEU C 1 289 ? 23.586 44.206 64.937 1.00 24.10 284 LEU C N 1
ATOM 8243 C CA . LEU C 1 289 ? 23.071 43.091 64.145 1.00 26.47 284 LEU C CA 1
ATOM 8244 C C . LEU C 1 289 ? 24.186 42.137 63.697 1.00 27.48 284 LEU C C 1
ATOM 8245 O O . LEU C 1 289 ? 23.898 40.975 63.419 1.00 27.63 284 LEU C O 1
ATOM 8250 N N . ARG C 1 290 ? 25.441 42.594 63.677 1.00 30.92 285 ARG C N 1
ATOM 8251 C CA . ARG C 1 290 ? 26.596 41.702 63.395 1.00 35.30 285 ARG C CA 1
ATOM 8252 C C . ARG C 1 290 ? 26.765 40.710 64.550 1.00 32.17 285 ARG C C 1
ATOM 8253 O O . ARG C 1 290 ? 27.007 39.537 64.323 1.00 35.31 285 ARG C O 1
ATOM 8261 N N . GLU C 1 291 ? 26.632 41.187 65.793 1.00 32.17 286 GLU C N 1
ATOM 8262 C CA . GLU C 1 291 ? 26.697 40.300 66.946 1.00 32.68 286 GLU C CA 1
ATOM 8263 C C . GLU C 1 291 ? 25.475 39.362 66.947 1.00 31.27 286 GLU C C 1
ATOM 8264 O O . GLU C 1 291 ? 25.600 38.197 67.331 1.00 31.28 286 GLU C O 1
ATOM 8270 N N . ILE C 1 292 ? 24.302 39.861 66.524 1.00 26.70 287 ILE C N 1
ATOM 8271 C CA . ILE C 1 292 ? 23.114 39.014 66.406 1.00 24.53 287 ILE C CA 1
ATOM 8272 C C . ILE C 1 292 ? 23.405 37.903 65.390 1.00 24.46 287 ILE C C 1
ATOM 8273 O O . ILE C 1 292 ? 23.176 36.734 65.686 1.00 21.18 287 ILE C O 1
ATOM 8278 N N . GLU C 1 293 ? 23.882 38.298 64.202 1.00 29.60 288 GLU C N 1
ATOM 8279 C CA . GLU C 1 293 ? 24.252 37.368 63.091 1.00 34.99 288 GLU C CA 1
ATOM 8280 C C . GLU C 1 293 ? 25.121 36.215 63.610 1.00 36.38 288 GLU C C 1
ATOM 8281 O O . GLU C 1 293 ? 24.870 35.053 63.280 1.00 36.56 288 GLU C O 1
ATOM 8287 N N . ASP C 1 294 ? 26.146 36.554 64.412 1.00 41.74 289 ASP C N 1
ATOM 8288 C CA . ASP C 1 294 ? 27.078 35.577 65.004 1.00 43.63 289 ASP C CA 1
ATOM 8289 C C . ASP C 1 294 ? 26.329 34.665 65.970 1.00 43.40 289 ASP C C 1
ATOM 8290 O O . ASP C 1 294 ? 26.473 33.447 65.897 1.00 46.96 289 ASP C O 1
ATOM 8295 N N . ALA C 1 295 ? 25.559 35.267 66.883 1.00 41.42 290 ALA C N 1
ATOM 8296 C CA . ALA C 1 295 ? 24.767 34.524 67.859 1.00 40.35 290 ALA C CA 1
ATOM 8297 C C . ALA C 1 295 ? 23.841 33.534 67.140 1.00 40.08 290 ALA C C 1
ATOM 8298 O O . ALA C 1 295 ? 23.639 32.426 67.635 1.00 44.75 290 ALA C O 1
ATOM 8300 N N . ILE C 1 296 ? 23.296 33.921 65.978 1.00 40.09 291 ILE C N 1
ATOM 8301 C CA . ILE C 1 296 ? 22.384 33.049 65.229 1.00 42.83 291 ILE C CA 1
ATOM 8302 C C . ILE C 1 296 ? 23.158 31.820 64.721 1.00 48.35 291 ILE C C 1
ATOM 8303 O O . ILE C 1 296 ? 22.647 30.704 64.803 1.00 45.66 291 ILE C O 1
ATOM 8308 N N . LYS C 1 297 ? 24.381 32.037 64.214 1.00 55.85 292 LYS C N 1
ATOM 8309 C CA . LYS C 1 297 ? 25.274 30.956 63.705 1.00 55.04 292 LYS C CA 1
ATOM 8310 C C . LYS C 1 297 ? 25.612 29.957 64.818 1.00 54.35 292 LYS C C 1
ATOM 8311 O O . LYS C 1 297 ? 25.772 28.785 64.552 1.00 59.21 292 LYS C O 1
ATOM 8317 N N . ASN C 1 298 ? 25.693 30.435 66.060 1.00 53.34 293 ASN C N 1
ATOM 8318 C CA . ASN C 1 298 ? 25.896 29.595 67.250 1.00 53.02 293 ASN C CA 1
ATOM 8319 C C . ASN C 1 298 ? 24.552 29.119 67.829 1.00 52.96 293 ASN C C 1
ATOM 8320 O O . ASN C 1 298 ? 24.491 28.729 69.005 1.00 50.67 293 ASN C O 1
ATOM 8325 N N . GLY C 1 299 ? 23.486 29.158 67.013 1.00 51.41 294 GLY C N 1
ATOM 8326 C CA . GLY C 1 299 ? 22.155 28.610 67.342 1.00 43.76 294 GLY C CA 1
ATOM 8327 C C . GLY C 1 299 ? 21.476 29.282 68.529 1.00 38.26 294 GLY C C 1
ATOM 8328 O O . GLY C 1 299 ? 20.740 28.629 69.272 1.00 36.46 294 GLY C O 1
ATOM 8329 N N . ASN C 1 300 ? 21.678 30.594 68.697 1.00 32.62 295 ASN C N 1
ATOM 8330 C CA . ASN C 1 300 ? 20.934 31.358 69.700 1.00 29.51 295 ASN C CA 1
ATOM 8331 C C . ASN C 1 300 ? 19.525 31.632 69.149 1.00 27.22 295 ASN C C 1
ATOM 8332 O O . ASN C 1 300 ? 19.368 32.403 68.191 1.00 27.45 295 ASN C O 1
ATOM 8337 N N . GLU C 1 301 ? 18.521 31.027 69.775 1.00 25.47 296 GLU C N 1
ATOM 8338 C CA . GLU C 1 301 ? 17.146 31.079 69.311 1.00 27.61 296 GLU C CA 1
ATOM 8339 C C . GLU C 1 301 ? 16.524 32.463 69.566 1.00 24.05 296 GLU C C 1
ATOM 8340 O O . GLU C 1 301 ? 15.712 32.903 68.805 1.00 21.54 296 GLU C O 1
ATOM 8346 N N . ARG C 1 302 ? 16.908 33.133 70.648 1.00 22.95 297 ARG C N 1
ATOM 8347 C CA . ARG C 1 302 ? 16.414 34.460 70.991 1.00 21.55 297 ARG C CA 1
ATOM 8348 C C . ARG C 1 302 ? 16.895 35.482 69.936 1.00 18.51 297 ARG C C 1
ATOM 8349 O O . ARG C 1 302 ? 16.147 36.426 69.568 1.00 18.23 297 ARG C O 1
ATOM 8357 N N . ALA C 1 303 ? 18.138 35.315 69.461 1.00 16.51 298 ALA C N 1
ATOM 8358 C CA . ALA C 1 303 ? 18.694 36.156 68.415 1.00 16.08 298 ALA C CA 1
ATOM 8359 C C . ALA C 1 303 ? 17.924 35.934 67.110 1.00 14.92 298 ALA C C 1
ATOM 8360 O O . ALA C 1 303 ? 17.605 36.872 66.424 1.00 14.52 298 ALA C O 1
ATOM 8362 N N . THR C 1 304 ? 17.644 34.680 66.783 1.00 14.58 299 THR C N 1
ATOM 8363 C CA . THR C 1 304 ? 16.840 34.339 65.610 1.00 14.98 299 THR C CA 1
ATOM 8364 C C . THR C 1 304 ? 15.447 34.980 65.731 1.00 13.83 299 THR C C 1
ATOM 8365 O O . THR C 1 304 ? 14.958 35.534 64.762 1.00 13.15 299 THR C O 1
ATOM 8369 N N . LEU C 1 305 ? 14.823 34.891 66.908 1.00 11.48 300 LEU C N 1
ATOM 8370 C CA . LEU C 1 305 ? 13.503 35.454 67.125 1.00 11.64 300 LEU C CA 1
ATOM 8371 C C . LEU C 1 305 ? 13.531 36.976 66.881 1.00 10.68 300 LEU C C 1
ATOM 8372 O O . LEU C 1 305 ? 12.635 37.521 66.203 1.00 10.96 300 LEU C O 1
ATOM 8377 N N . ALA C 1 306 ? 14.548 37.647 67.438 1.00 10.30 301 ALA C N 1
ATOM 8378 C CA . ALA C 1 306 ? 14.667 39.088 67.272 1.00 10.54 301 ALA C CA 1
ATOM 8379 C C . ALA C 1 306 ? 14.668 39.455 65.777 1.00 10.55 301 ALA C C 1
ATOM 8380 O O . ALA C 1 306 ? 13.959 40.336 65.354 1.00 10.19 301 ALA C O 1
ATOM 8382 N N . MET C 1 307 ? 15.426 38.715 64.992 1.00 11.50 302 MET C N 1
ATOM 8383 C CA . MET C 1 307 ? 15.589 39.002 63.552 1.00 13.33 302 MET C CA 1
ATOM 8384 C C . MET C 1 307 ? 14.308 38.656 62.778 1.00 11.50 302 MET C C 1
ATOM 8385 O O . MET C 1 307 ? 13.969 39.355 61.826 1.00 10.72 302 MET C O 1
ATOM 8390 N N . THR C 1 308 ? 13.602 37.592 63.171 1.00 10.21 303 THR C N 1
ATOM 8391 C CA . THR C 1 308 ? 12.333 37.234 62.542 1.00 9.52 303 THR C CA 1
ATOM 8392 C C . THR C 1 308 ? 11.327 38.383 62.744 1.00 8.82 303 THR C C 1
ATOM 8393 O O . THR C 1 308 ? 10.644 38.813 61.806 1.00 7.67 303 THR C O 1
ATOM 8397 N N . MET C 1 309 ? 11.263 38.891 63.974 1.00 7.94 304 MET C N 1
ATOM 8398 C CA . MET C 1 309 ? 10.393 40.019 64.291 1.00 8.43 304 MET C CA 1
ATOM 8399 C C . MET C 1 309 ? 10.779 41.266 63.471 1.00 7.87 304 MET C C 1
ATOM 8400 O O . MET C 1 309 ? 9.932 41.981 62.965 1.00 8.23 304 MET C O 1
ATOM 8405 N N . TYR C 1 310 ? 12.074 41.531 63.409 1.00 8.05 305 TYR C N 1
ATOM 8406 C CA . TYR C 1 310 ? 12.660 42.723 62.775 1.00 8.34 305 TYR C CA 1
ATOM 8407 C C . TYR C 1 310 ? 12.301 42.771 61.293 1.00 8.50 305 TYR C C 1
ATOM 8408 O O . TYR C 1 310 ? 11.742 43.749 60.794 1.00 7.92 305 TYR C O 1
ATOM 8417 N N . ASP C 1 311 ? 12.544 41.655 60.616 1.00 8.61 306 ASP C N 1
ATOM 8418 C CA . ASP C 1 311 ? 12.312 41.551 59.179 1.00 9.25 306 ASP C CA 1
ATOM 8419 C C . ASP C 1 311 ? 10.818 41.638 58.871 1.00 7.96 306 ASP C C 1
ATOM 8420 O O . ASP C 1 311 ? 10.449 42.227 57.919 1.00 6.92 306 ASP C O 1
ATOM 8425 N N . TYR C 1 312 ? 9.989 41.004 59.695 1.00 7.87 307 TYR C N 1
ATOM 8426 C CA . TYR C 1 312 ? 8.554 40.933 59.520 1.00 8.12 307 TYR C CA 1
ATOM 8427 C C . TYR C 1 312 ? 7.933 42.336 59.533 1.00 8.30 307 TYR C C 1
ATOM 8428 O O . TYR C 1 312 ? 7.119 42.641 58.656 1.00 6.86 307 TYR C O 1
ATOM 8437 N N . ARG C 1 313 ? 8.394 43.183 60.461 1.00 8.28 308 ARG C N 1
ATOM 8438 C CA . ARG C 1 313 ? 7.839 44.515 60.612 1.00 9.07 308 ARG C CA 1
ATOM 8439 C C . ARG C 1 313 ? 8.250 45.391 59.405 1.00 8.28 308 ARG C C 1
ATOM 8440 O O . ARG C 1 313 ? 7.441 46.230 58.959 1.00 8.15 308 ARG C O 1
ATOM 8448 N N . ILE C 1 314 ? 9.460 45.229 58.880 1.00 7.00 309 ILE C N 1
ATOM 8449 C CA . ILE C 1 314 ? 9.903 45.991 57.700 1.00 7.13 309 ILE C CA 1
ATOM 8450 C C . ILE C 1 314 ? 9.022 45.608 56.501 1.00 6.79 309 ILE C C 1
ATOM 8451 O O . ILE C 1 314 ? 8.522 46.466 55.794 1.00 6.62 309 ILE C O 1
ATOM 8456 N N . LYS C 1 315 ? 8.828 44.297 56.307 1.00 6.30 310 LYS C N 1
ATOM 8457 C CA . LYS C 1 315 ? 8.031 43.805 55.241 1.00 6.75 310 LYS C CA 1
ATOM 8458 C C . LYS C 1 315 ? 6.621 44.397 55.288 1.00 6.11 310 LYS C C 1
ATOM 8459 O O . LYS C 1 315 ? 6.092 44.813 54.261 1.00 5.67 310 LYS C O 1
ATOM 8465 N N . LYS C 1 316 ? 6.010 44.459 56.469 1.00 5.66 311 LYS C N 1
ATOM 8466 C CA . LYS C 1 316 ? 4.678 45.000 56.600 1.00 5.89 311 LYS C CA 1
ATOM 8467 C C . LYS C 1 316 ? 4.641 46.459 56.163 1.00 5.84 311 LYS C C 1
ATOM 8468 O O . LYS C 1 316 ? 3.670 46.885 55.506 1.00 6.02 311 LYS C O 1
ATOM 8474 N N . TYR C 1 317 ? 5.668 47.241 56.528 1.00 5.64 312 TYR C N 1
ATOM 8475 C CA . TYR C 1 317 ? 5.696 48.658 56.156 1.00 6.16 312 TYR C CA 1
ATOM 8476 C C . TYR C 1 317 ? 5.860 48.845 54.643 1.00 6.20 312 TYR C C 1
ATOM 8477 O O . TYR C 1 317 ? 5.265 49.762 54.068 1.00 5.73 312 TYR C O 1
ATOM 8486 N N . VAL C 1 318 ? 6.614 47.939 54.008 1.00 5.90 313 VAL C N 1
ATOM 8487 C CA . VAL C 1 318 ? 6.772 47.994 52.566 1.00 6.00 313 VAL C CA 1
ATOM 8488 C C . VAL C 1 318 ? 5.395 47.850 51.907 1.00 5.96 313 VAL C C 1
ATOM 8489 O O . VAL C 1 318 ? 5.040 48.665 51.003 1.00 6.62 313 VAL C O 1
ATOM 8493 N N . GLY C 1 319 ? 4.602 46.865 52.356 1.00 5.50 314 GLY C N 1
ATOM 8494 C CA . GLY C 1 319 ? 3.235 46.687 51.864 1.00 5.42 314 GLY C CA 1
ATOM 8495 C C . GLY C 1 319 ? 2.348 47.883 52.102 1.00 5.10 314 GLY C C 1
ATOM 8496 O O . GLY C 1 319 ? 1.601 48.304 51.227 1.00 4.26 314 GLY C O 1
ATOM 8497 N N . ALA C 1 320 ? 2.414 48.411 53.333 1.00 5.10 315 ALA C N 1
ATOM 8498 C CA . ALA C 1 320 ? 1.567 49.516 53.756 1.00 5.18 315 ALA C CA 1
ATOM 8499 C C . ALA C 1 320 ? 1.832 50.750 52.881 1.00 5.18 315 ALA C C 1
ATOM 8500 O O . ALA C 1 320 ? 0.890 51.438 52.487 1.00 4.79 315 ALA C O 1
ATOM 8502 N N . TYR C 1 321 ? 3.108 51.071 52.626 1.00 5.45 316 TYR C N 1
ATOM 8503 C CA . TYR C 1 321 ? 3.432 52.295 51.948 1.00 5.72 316 TYR C CA 1
ATOM 8504 C C . TYR C 1 321 ? 3.223 52.151 50.440 1.00 6.01 316 TYR C C 1
ATOM 8505 O O . TYR C 1 321 ? 2.856 53.133 49.794 1.00 5.46 316 TYR C O 1
ATOM 8514 N N . ALA C 1 322 ? 3.356 50.937 49.904 1.00 5.88 317 ALA C N 1
ATOM 8515 C CA . ALA C 1 322 ? 2.926 50.711 48.508 1.00 6.17 317 ALA C CA 1
ATOM 8516 C C . ALA C 1 322 ? 1.417 50.996 48.383 1.00 6.60 317 ALA C C 1
ATOM 8517 O O . ALA C 1 322 ? 0.987 51.721 47.471 1.00 5.81 317 ALA C O 1
ATOM 8519 N N . ALA C 1 323 ? 0.625 50.507 49.349 1.00 6.50 318 ALA C N 1
ATOM 8520 C CA . ALA C 1 323 ? -0.803 50.745 49.347 1.00 7.27 318 ALA C CA 1
ATOM 8521 C C . ALA C 1 323 ? -1.078 52.241 49.491 1.00 7.72 318 ALA C C 1
ATOM 8522 O O . ALA C 1 323 ? -1.904 52.773 48.779 1.00 8.11 318 ALA C O 1
ATOM 8524 N N . ALA C 1 324 ? -0.379 52.903 50.406 1.00 7.25 319 ALA C N 1
ATOM 8525 C CA . ALA C 1 324 ? -0.567 54.335 50.624 1.00 7.66 319 ALA C CA 1
ATOM 8526 C C . ALA C 1 324 ? -0.345 55.134 49.332 1.00 7.85 319 ALA C C 1
ATOM 8527 O O . ALA C 1 324 ? -1.063 56.099 49.085 1.00 8.63 319 ALA C O 1
ATOM 8529 N N . MET C 1 325 ? 0.592 54.713 48.492 1.00 8.29 320 MET C N 1
ATOM 8530 C CA . MET C 1 325 ? 0.941 55.451 47.292 1.00 9.17 320 MET C CA 1
ATOM 8531 C C . MET C 1 325 ? 0.185 54.969 46.053 1.00 9.96 320 MET C C 1
ATOM 8532 O O . MET C 1 325 ? 0.292 55.599 44.987 1.00 10.60 320 MET C O 1
ATOM 8537 N N . GLY C 1 326 ? -0.499 53.827 46.129 1.00 10.34 321 GLY C N 1
ATOM 8538 C CA . GLY C 1 326 ? -1.144 53.249 44.939 1.00 9.99 321 GLY C CA 1
ATOM 8539 C C . GLY C 1 326 ? -0.185 52.436 44.085 1.00 11.26 321 GLY C C 1
ATOM 8540 O O . GLY C 1 326 ? -0.488 52.153 42.902 1.00 12.14 321 GLY C O 1
ATOM 8541 N N . GLY C 1 327 ? 0.944 52.010 44.680 1.00 10.01 322 GLY C N 1
ATOM 8542 C CA . GLY C 1 327 ? 1.989 51.277 43.985 1.00 10.61 322 GLY C CA 1
ATOM 8543 C C . GLY C 1 327 ? 3.351 51.807 44.372 1.00 10.84 322 GLY C C 1
ATOM 8544 O O . GLY C 1 327 ? 3.449 52.769 45.170 1.00 10.31 322 GLY C O 1
ATOM 8545 N N . VAL C 1 328 ? 4.394 51.166 43.862 1.00 10.34 323 VAL C N 1
ATOM 8546 C CA . VAL C 1 328 ? 5.761 51.546 44.174 1.00 10.90 323 VAL C CA 1
ATOM 8547 C C . VAL C 1 328 ? 6.617 51.275 42.944 1.00 10.40 323 VAL C C 1
ATOM 8548 O O . VAL C 1 328 ? 6.440 50.267 42.297 1.00 12.25 323 VAL C O 1
ATOM 8552 N N . ASP C 1 329 ? 7.527 52.202 42.658 1.00 10.05 324 ASP C N 1
ATOM 8553 C CA . ASP C 1 329 ? 8.439 52.114 41.506 1.00 9.47 324 ASP C CA 1
ATOM 8554 C C . ASP C 1 329 ? 9.812 51.625 41.950 1.00 8.58 324 ASP C C 1
ATOM 8555 O O . ASP C 1 329 ? 10.432 50.809 41.260 1.00 7.37 324 ASP C O 1
ATOM 8560 N N . VAL C 1 330 ? 10.263 52.120 43.116 1.00 7.16 325 VAL C N 1
ATOM 8561 C CA . VAL C 1 330 ? 11.580 51.887 43.599 1.00 6.81 325 VAL C CA 1
ATOM 8562 C C . VAL C 1 330 ? 11.507 51.636 45.103 1.00 6.18 325 VAL C C 1
ATOM 8563 O O . VAL C 1 330 ? 10.895 52.410 45.781 1.00 5.95 325 VAL C O 1
ATOM 8567 N N . LEU C 1 331 ? 12.171 50.581 45.578 1.00 6.28 326 LEU C N 1
ATOM 8568 C CA . LEU C 1 331 ? 12.419 50.328 47.017 1.00 6.40 326 LEU C CA 1
ATOM 8569 C C . LEU C 1 331 ? 13.923 50.473 47.260 1.00 6.60 326 LEU C C 1
ATOM 8570 O O . LEU C 1 331 ? 14.713 49.820 46.592 1.00 7.21 326 LEU C O 1
ATOM 8575 N N . VAL C 1 332 ? 14.311 51.355 48.166 1.00 6.22 327 VAL C N 1
ATOM 8576 C CA . VAL C 1 332 ? 15.685 51.682 48.461 1.00 6.76 327 VAL C CA 1
ATOM 8577 C C . VAL C 1 332 ? 16.022 51.193 49.869 1.00 6.75 327 VAL C C 1
ATOM 8578 O O . VAL C 1 332 ? 15.326 51.557 50.811 1.00 7.52 327 VAL C O 1
ATOM 8582 N N . PHE C 1 333 ? 17.093 50.422 49.991 1.00 6.58 328 PHE C N 1
ATOM 8583 C CA . PHE C 1 333 ? 17.711 50.107 51.285 1.00 7.13 328 PHE C CA 1
ATOM 8584 C C . PHE C 1 333 ? 18.946 50.991 51.525 1.00 7.08 328 PHE C C 1
ATOM 8585 O O . PHE C 1 333 ? 19.814 51.168 50.649 1.00 7.07 328 PHE C O 1
ATOM 8593 N N . THR C 1 334 ? 19.043 51.534 52.736 1.00 6.58 329 THR C N 1
ATOM 8594 C CA . THR C 1 334 ? 20.141 52.350 53.148 1.00 7.21 329 THR C CA 1
ATOM 8595 C C . THR C 1 334 ? 20.356 52.206 54.665 1.00 7.83 329 THR C C 1
ATOM 8596 O O . THR C 1 334 ? 19.660 51.463 55.311 1.00 7.33 329 THR C O 1
ATOM 8600 N N . GLY C 1 335 ? 21.365 52.921 55.166 1.00 8.10 330 GLY C N 1
ATOM 8601 C CA . GLY C 1 335 ? 21.799 52.882 56.559 1.00 9.49 330 GLY C CA 1
ATOM 8602 C C . GLY C 1 335 ? 22.804 51.765 56.824 1.00 10.78 330 GLY C C 1
ATOM 8603 O O . GLY C 1 335 ? 23.029 50.901 56.013 1.00 10.36 330 GLY C O 1
ATOM 8604 N N . GLY C 1 336 ? 23.424 51.799 58.003 1.00 13.74 331 GLY C N 1
ATOM 8605 C CA . GLY C 1 336 ? 24.433 50.814 58.441 1.00 14.97 331 GLY C CA 1
ATOM 8606 C C . GLY C 1 336 ? 23.950 49.386 58.294 1.00 16.14 331 GLY C C 1
ATOM 8607 O O . GLY C 1 336 ? 24.676 48.554 57.799 1.00 19.32 331 GLY C O 1
ATOM 8608 N N . VAL C 1 337 ? 22.692 49.104 58.661 1.00 17.17 332 VAL C N 1
ATOM 8609 C CA . VAL C 1 337 ? 22.139 47.765 58.523 1.00 15.73 332 VAL C CA 1
ATOM 8610 C C . VAL C 1 337 ? 21.667 47.539 57.083 1.00 15.22 332 VAL C C 1
ATOM 8611 O O . VAL C 1 337 ? 21.917 46.494 56.488 1.00 16.02 332 VAL C O 1
ATOM 8615 N N . GLY C 1 338 ? 20.922 48.477 56.526 1.00 14.46 333 GLY C N 1
ATOM 8616 C CA . GLY C 1 338 ? 20.381 48.280 55.167 1.00 14.40 333 GLY C CA 1
ATOM 8617 C C . GLY C 1 338 ? 21.471 48.043 54.139 1.00 13.07 333 GLY C C 1
ATOM 8618 O O . GLY C 1 338 ? 21.264 47.284 53.177 1.00 12.58 333 GLY C O 1
ATOM 8619 N N . GLU C 1 339 ? 22.597 48.757 54.285 1.00 13.17 334 GLU C N 1
ATOM 8620 C CA . GLU C 1 339 ? 23.725 48.689 53.337 1.00 14.50 334 GLU C CA 1
ATOM 8621 C C . GLU C 1 339 ? 24.427 47.326 53.444 1.00 14.20 334 GLU C C 1
ATOM 8622 O O . GLU C 1 339 ? 24.973 46.849 52.459 1.00 12.27 334 GLU C O 1
ATOM 8628 N N . ASN C 1 340 ? 24.381 46.712 54.629 1.00 14.14 335 ASN C N 1
ATOM 8629 C CA . ASN C 1 340 ? 25.280 45.605 55.018 1.00 17.73 335 ASN C CA 1
ATOM 8630 C C . ASN C 1 340 ? 24.539 44.280 55.289 1.00 17.25 335 ASN C C 1
ATOM 8631 O O . ASN C 1 340 ? 25.111 43.243 55.056 1.00 17.72 335 ASN C O 1
ATOM 8636 N N . GLN C 1 341 ? 23.306 44.300 55.799 1.00 16.71 336 GLN C N 1
ATOM 8637 C CA . GLN C 1 341 ? 22.609 43.070 56.225 1.00 16.72 336 GLN C CA 1
ATOM 8638 C C . GLN C 1 341 ? 21.797 42.514 55.063 1.00 15.52 336 GLN C C 1
ATOM 8639 O O . GLN C 1 341 ? 20.559 42.606 55.045 1.00 13.61 336 GLN C O 1
ATOM 8645 N N . TYR C 1 342 ? 22.498 41.867 54.131 1.00 15.24 337 TYR C N 1
ATOM 8646 C CA . TYR C 1 342 ? 21.882 41.346 52.950 1.00 15.75 337 TYR C CA 1
ATOM 8647 C C . TYR C 1 342 ? 20.838 40.272 53.288 1.00 13.80 337 TYR C C 1
ATOM 8648 O O . TYR C 1 342 ? 19.926 40.057 52.500 1.00 12.30 337 TYR C O 1
ATOM 8657 N N . THR C 1 343 ? 20.975 39.585 54.428 1.00 13.10 338 THR C N 1
ATOM 8658 C CA . THR C 1 343 ? 19.963 38.556 54.782 1.00 15.34 338 THR C CA 1
ATOM 8659 C C . THR C 1 343 ? 18.629 39.220 55.137 1.00 13.44 338 THR C C 1
ATOM 8660 O O . THR C 1 343 ? 17.589 38.680 54.805 1.00 13.37 338 THR C O 1
ATOM 8664 N N . THR C 1 344 ? 18.661 40.381 55.806 1.00 13.00 339 THR C N 1
ATOM 8665 C CA . THR C 1 344 ? 17.402 41.113 56.066 1.00 12.14 339 THR C CA 1
ATOM 8666 C C . THR C 1 344 ? 16.778 41.555 54.730 1.00 10.86 339 THR C C 1
ATOM 8667 O O . THR C 1 344 ? 15.566 41.451 54.536 1.00 9.75 339 THR C O 1
ATOM 8671 N N . ARG C 1 345 ? 17.597 42.071 53.814 1.00 11.17 340 ARG C N 1
ATOM 8672 C CA . ARG C 1 345 ? 17.078 42.531 52.535 1.00 10.83 340 ARG C CA 1
ATOM 8673 C C . ARG C 1 345 ? 16.348 41.377 51.845 1.00 11.17 340 ARG C C 1
ATOM 8674 O O . ARG C 1 345 ? 15.269 41.572 51.286 1.00 10.82 340 ARG C O 1
ATOM 8682 N N . GLU C 1 346 ? 16.940 40.177 51.902 1.00 12.26 341 GLU C N 1
ATOM 8683 C CA . GLU C 1 346 ? 16.377 39.041 51.231 1.00 13.40 341 GLU C CA 1
ATOM 8684 C C . GLU C 1 346 ? 15.055 38.652 51.878 1.00 13.02 341 GLU C C 1
ATOM 8685 O O . GLU C 1 346 ? 14.109 38.392 51.191 1.00 14.06 341 GLU C O 1
ATOM 8691 N N . LYS C 1 347 ? 15.005 38.585 53.208 1.00 12.09 342 LYS C N 1
ATOM 8692 C CA . LYS C 1 347 ? 13.796 38.178 53.880 1.00 12.56 342 LYS C CA 1
ATOM 8693 C C . LYS C 1 347 ? 12.653 39.165 53.610 1.00 10.77 342 LYS C C 1
ATOM 8694 O O . LYS C 1 347 ? 11.524 38.764 53.379 1.00 10.83 342 LYS C O 1
ATOM 8700 N N . VAL C 1 348 ? 12.967 40.457 53.583 1.00 9.58 343 VAL C N 1
ATOM 8701 C CA . VAL C 1 348 ? 11.974 41.481 53.320 1.00 9.11 343 VAL C CA 1
ATOM 8702 C C . VAL C 1 348 ? 11.396 41.331 51.911 1.00 9.38 343 VAL C C 1
ATOM 8703 O O . VAL C 1 348 ? 10.159 41.447 51.740 1.00 9.21 343 VAL C O 1
ATOM 8707 N N . CYS C 1 349 ? 12.255 41.127 50.913 1.00 9.15 344 CYS C N 1
ATOM 8708 C CA . CYS C 1 349 ? 11.836 41.215 49.505 1.00 10.22 344 CYS C CA 1
ATOM 8709 C C . CYS C 1 349 ? 11.376 39.879 48.902 1.00 10.95 344 CYS C C 1
ATOM 8710 O O . CYS C 1 349 ? 10.831 39.884 47.822 1.00 11.65 344 CYS C O 1
ATOM 8713 N N . THR C 1 350 ? 11.590 38.752 49.574 1.00 11.70 345 THR C N 1
ATOM 8714 C CA . THR C 1 350 ? 11.097 37.500 49.034 1.00 13.18 345 THR C CA 1
ATOM 8715 C C . THR C 1 350 ? 9.607 37.335 49.357 1.00 12.99 345 THR C C 1
ATOM 8716 O O . THR C 1 350 ? 9.092 37.908 50.341 1.00 11.40 345 THR C O 1
ATOM 8720 N N . ASP C 1 351 ? 8.902 36.587 48.490 1.00 11.15 346 ASP C N 1
ATOM 8721 C CA . ASP C 1 351 ? 7.447 36.394 48.563 1.00 11.85 346 ASP C CA 1
ATOM 8722 C C . ASP C 1 351 ? 6.714 37.746 48.504 1.00 10.70 346 ASP C C 1
ATOM 8723 O O . ASP C 1 351 ? 5.752 37.978 49.267 1.00 8.40 346 ASP C O 1
ATOM 8728 N N . MET C 1 352 ? 7.188 38.624 47.617 1.00 9.68 347 MET C N 1
ATOM 8729 C CA . MET C 1 352 ? 6.571 39.912 47.386 1.00 9.89 347 MET C CA 1
ATOM 8730 C C . MET C 1 352 ? 6.261 40.084 45.894 1.00 10.46 347 MET C C 1
ATOM 8731 O O . MET C 1 352 ? 6.018 41.216 45.443 1.00 9.95 347 MET C O 1
ATOM 8736 N N . GLU C 1 353 ? 6.154 38.964 45.156 1.00 11.01 348 GLU C N 1
ATOM 8737 C CA . GLU C 1 353 ? 5.886 39.033 43.719 1.00 11.68 348 GLU C CA 1
ATOM 8738 C C . GLU C 1 353 ? 4.486 39.618 43.459 1.00 10.67 348 GLU C C 1
ATOM 8739 O O . GLU C 1 353 ? 4.272 40.245 42.427 1.00 9.62 348 GLU C O 1
ATOM 8745 N N . PHE C 1 354 ? 3.546 39.414 44.386 1.00 10.68 349 PHE C N 1
ATOM 8746 C CA . PHE C 1 354 ? 2.154 39.891 44.295 1.00 11.38 349 PHE C CA 1
ATOM 8747 C C . PHE C 1 354 ? 2.118 41.420 44.148 1.00 12.04 349 PHE C C 1
ATOM 8748 O O . PHE C 1 354 ? 1.134 41.969 43.639 1.00 12.37 349 PHE C O 1
ATOM 8756 N N . MET C 1 355 ? 3.168 42.129 44.606 1.00 11.33 350 MET C N 1
ATOM 8757 C CA . MET C 1 355 ? 3.174 43.583 44.504 1.00 11.17 350 MET C CA 1
ATOM 8758 C C . MET C 1 355 ? 4.313 44.063 43.602 1.00 10.75 350 MET C C 1
ATOM 8759 O O . MET C 1 355 ? 4.641 45.225 43.618 1.00 11.11 350 MET C O 1
ATOM 8764 N N . GLY C 1 356 ? 4.867 43.164 42.785 1.00 11.78 351 GLY C N 1
ATOM 8765 C CA . GLY C 1 356 ? 5.762 43.518 41.701 1.00 11.45 351 GLY C CA 1
ATOM 8766 C C . GLY C 1 356 ? 7.242 43.423 42.016 1.00 11.41 351 GLY C C 1
ATOM 8767 O O . GLY C 1 356 ? 8.055 43.890 41.191 1.00 11.43 351 GLY C O 1
ATOM 8768 N N . ILE C 1 357 ? 7.622 42.793 43.144 1.00 11.35 352 ILE C N 1
ATOM 8769 C CA . ILE C 1 357 ? 9.007 42.636 43.476 1.00 11.81 352 ILE C CA 1
ATOM 8770 C C . ILE C 1 357 ? 9.452 41.215 43.136 1.00 12.56 352 ILE C C 1
ATOM 8771 O O . ILE C 1 357 ? 8.962 40.251 43.698 1.00 12.26 352 ILE C O 1
ATOM 8776 N N . VAL C 1 358 ? 10.400 41.125 42.204 1.00 12.68 353 VAL C N 1
ATOM 8777 C CA . VAL C 1 358 ? 11.139 39.901 41.933 1.00 12.89 353 VAL C CA 1
ATOM 8778 C C . VAL C 1 358 ? 12.583 40.121 42.375 1.00 12.93 353 VAL C C 1
ATOM 8779 O O . VAL C 1 358 ? 13.299 40.879 41.777 1.00 12.26 353 VAL C O 1
ATOM 8783 N N . PHE C 1 359 ? 13.007 39.406 43.412 1.00 12.11 354 PHE C N 1
ATOM 8784 C CA . PHE C 1 359 ? 14.285 39.658 44.030 1.00 13.10 354 PHE C CA 1
ATOM 8785 C C . PHE C 1 359 ? 15.405 38.837 43.375 1.00 14.19 354 PHE C C 1
ATOM 8786 O O . PHE C 1 359 ? 15.173 37.717 42.970 1.00 14.10 354 PHE C O 1
ATOM 8794 N N . ASP C 1 360 ? 16.621 39.393 43.360 1.00 14.80 355 ASP C N 1
ATOM 8795 C CA . ASP C 1 360 ? 17.806 38.685 42.832 1.00 17.51 355 ASP C CA 1
ATOM 8796 C C . ASP C 1 360 ? 18.704 38.235 43.993 1.00 16.34 355 ASP C C 1
ATOM 8797 O O . ASP C 1 360 ? 19.653 38.917 44.375 1.00 14.80 355 ASP C O 1
ATOM 8802 N N . SER C 1 361 ? 18.398 37.066 44.547 1.00 17.83 356 SER C N 1
ATOM 8803 C CA . SER C 1 361 ? 19.069 36.571 45.730 1.00 19.21 356 SER C CA 1
ATOM 8804 C C . SER C 1 361 ? 20.576 36.410 45.505 1.00 20.59 356 SER C C 1
ATOM 8805 O O . SER C 1 361 ? 21.374 36.696 46.393 1.00 20.60 356 SER C O 1
ATOM 8808 N N . LYS C 1 362 ? 20.976 35.953 44.318 1.00 21.53 357 LYS C N 1
ATOM 8809 C CA . LYS C 1 362 ? 22.399 35.695 44.067 1.00 23.96 357 LYS C CA 1
ATOM 8810 C C . LYS C 1 362 ? 23.206 37.000 44.059 1.00 22.44 357 LYS C C 1
ATOM 8811 O O . LYS C 1 362 ? 24.315 37.031 44.590 1.00 21.90 357 LYS C O 1
ATOM 8817 N N . VAL C 1 363 ? 22.669 38.061 43.456 1.00 18.56 358 VAL C N 1
ATOM 8818 C CA . VAL C 1 363 ? 23.363 39.366 43.394 1.00 18.23 358 VAL C CA 1
ATOM 8819 C C . VAL C 1 363 ? 23.418 39.977 44.802 1.00 16.92 358 VAL C C 1
ATOM 8820 O O . VAL C 1 363 ? 24.400 40.601 45.194 1.00 17.81 358 VAL C O 1
ATOM 8824 N N . ASN C 1 364 ? 22.341 39.794 45.562 1.00 15.99 359 ASN C N 1
ATOM 8825 C CA . ASN C 1 364 ? 22.209 40.375 46.895 1.00 14.81 359 ASN C CA 1
ATOM 8826 C C . ASN C 1 364 ? 23.185 39.736 47.896 1.00 16.68 359 ASN C C 1
ATOM 8827 O O . ASN C 1 364 ? 23.653 40.387 48.835 1.00 16.63 359 ASN C O 1
ATOM 8832 N N . GLU C 1 365 ? 23.416 38.426 47.748 1.00 20.23 360 GLU C N 1
ATOM 8833 C CA . GLU C 1 365 ? 24.142 37.605 48.745 1.00 21.55 360 GLU C CA 1
ATOM 8834 C C . GLU C 1 365 ? 25.574 38.129 48.879 1.00 19.18 360 GLU C C 1
ATOM 8835 O O . GLU C 1 365 ? 26.263 38.276 47.899 1.00 15.33 360 GLU C O 1
ATOM 8841 N N . GLY C 1 366 ? 25.981 38.455 50.108 1.00 18.09 361 GLY C N 1
ATOM 8842 C CA . GLY C 1 366 ? 27.317 38.972 50.415 1.00 20.07 361 GLY C CA 1
ATOM 8843 C C . GLY C 1 366 ? 27.530 40.425 50.011 1.00 21.81 361 GLY C C 1
ATOM 8844 O O . GLY C 1 366 ? 28.643 40.931 50.130 1.00 22.33 361 GLY C O 1
ATOM 8845 N N . MET C 1 367 ? 26.496 41.103 49.492 1.00 21.95 362 MET C N 1
ATOM 8846 C CA . MET C 1 367 ? 26.649 42.449 48.935 1.00 23.48 362 MET C CA 1
ATOM 8847 C C . MET C 1 367 ? 26.502 43.473 50.076 1.00 24.01 362 MET C C 1
ATOM 8848 O O . MET C 1 367 ? 25.414 43.657 50.652 1.00 19.94 362 MET C O 1
ATOM 8853 N N . ARG C 1 368 ? 27.631 44.125 50.404 1.00 23.08 363 ARG C N 1
ATOM 8854 C CA . ARG C 1 368 ? 27.748 45.042 51.523 1.00 24.87 363 ARG C CA 1
ATOM 8855 C C . ARG C 1 368 ? 28.319 46.379 51.026 1.00 25.54 363 ARG C C 1
ATOM 8856 O O . ARG C 1 368 ? 29.355 46.420 50.385 1.00 24.10 363 ARG C O 1
ATOM 8864 N N . GLY C 1 369 ? 27.600 47.469 51.291 1.00 21.15 364 GLY C N 1
ATOM 8865 C CA . GLY C 1 369 ? 28.160 48.802 51.268 1.00 20.81 364 GLY C CA 1
ATOM 8866 C C . GLY C 1 369 ? 28.312 49.418 49.885 1.00 20.02 364 GLY C C 1
ATOM 8867 O O . GLY C 1 369 ? 29.017 50.389 49.757 1.00 20.56 364 GLY C O 1
ATOM 8868 N N . LYS C 1 370 ? 27.644 48.891 48.861 1.00 19.92 365 LYS C N 1
ATOM 8869 C CA . LYS C 1 370 ? 27.772 49.421 47.487 1.00 21.42 365 LYS C CA 1
ATOM 8870 C C . LYS C 1 370 ? 26.406 49.875 46.983 1.00 20.06 365 LYS C C 1
ATOM 8871 O O . LYS C 1 370 ? 25.421 49.362 47.438 1.00 20.35 365 LYS C O 1
ATOM 8877 N N . GLU C 1 371 ? 26.388 50.818 46.040 1.00 19.31 366 GLU C N 1
ATOM 8878 C CA . GLU C 1 371 ? 25.187 51.143 45.280 1.00 17.81 366 GLU C CA 1
ATOM 8879 C C . GLU C 1 371 ? 24.946 49.998 44.296 1.00 17.89 366 GLU C C 1
ATOM 8880 O O . GLU C 1 371 ? 25.795 49.758 43.473 1.00 16.92 366 GLU C O 1
ATOM 8886 N N . MET C 1 372 ? 23.795 49.333 44.358 1.00 15.71 367 MET C N 1
ATOM 8887 C CA . MET C 1 372 ? 23.610 48.079 43.620 1.00 16.78 367 MET C CA 1
ATOM 8888 C C . MET C 1 372 ? 22.111 47.778 43.521 1.00 14.58 367 MET C C 1
ATOM 8889 O O . MET C 1 372 ? 21.418 47.735 44.553 1.00 11.86 367 MET C O 1
ATOM 8894 N N . VAL C 1 373 ? 21.629 47.517 42.298 1.00 12.06 368 VAL C N 1
ATOM 8895 C CA . VAL C 1 373 ? 20.277 46.995 42.105 1.00 12.56 368 VAL C CA 1
ATOM 8896 C C . VAL C 1 373 ? 20.270 45.508 42.506 1.00 12.07 368 VAL C C 1
ATOM 8897 O O . VAL C 1 373 ? 21.190 44.748 42.156 1.00 12.81 368 VAL C O 1
ATOM 8901 N N . ILE C 1 374 ? 19.257 45.089 43.281 1.00 10.98 369 ILE C N 1
ATOM 8902 C CA . ILE C 1 374 ? 19.223 43.716 43.815 1.00 11.08 369 ILE C CA 1
ATOM 8903 C C . ILE C 1 374 ? 17.904 43.026 43.463 1.00 10.36 369 ILE C C 1
ATOM 8904 O O . ILE C 1 374 ? 17.672 41.904 43.907 1.00 10.77 369 ILE C O 1
ATOM 8909 N N . SER C 1 375 ? 17.068 43.688 42.660 1.00 10.51 370 SER C N 1
ATOM 8910 C CA . SER C 1 375 ? 15.948 43.096 42.026 1.00 11.34 370 SER C CA 1
ATOM 8911 C C . SER C 1 375 ? 16.423 42.489 40.693 1.00 13.70 370 SER C C 1
ATOM 8912 O O . SER C 1 375 ? 17.427 42.948 40.115 1.00 13.59 370 SER C O 1
ATOM 8915 N N . LYS C 1 376 ? 15.694 41.481 40.209 1.00 14.80 371 LYS C N 1
ATOM 8916 C CA . LYS C 1 376 ? 15.988 40.935 38.884 1.00 17.88 371 LYS C CA 1
ATOM 8917 C C . LYS C 1 376 ? 15.579 41.934 37.816 1.00 17.94 371 LYS C C 1
ATOM 8918 O O . LYS C 1 376 ? 14.662 42.718 38.011 1.00 16.17 371 LYS C O 1
ATOM 8924 N N . PRO C 1 377 ? 16.219 41.913 36.623 1.00 21.95 372 PRO C N 1
ATOM 8925 C CA . PRO C 1 377 ? 15.873 42.855 35.558 1.00 21.59 372 PRO C CA 1
ATOM 8926 C C . PRO C 1 377 ? 14.386 42.906 35.219 1.00 21.82 372 PRO C C 1
ATOM 8927 O O . PRO C 1 377 ? 13.895 43.932 34.843 1.00 22.11 372 PRO C O 1
ATOM 8931 N N . GLU C 1 378 ? 13.690 41.777 35.335 1.00 22.15 373 GLU C N 1
ATOM 8932 C CA . GLU C 1 378 ? 12.287 41.711 34.972 1.00 23.17 373 GLU C CA 1
ATOM 8933 C C . GLU C 1 378 ? 11.356 42.180 36.110 1.00 21.27 373 GLU C C 1
ATOM 8934 O O . GLU C 1 378 ? 10.173 42.246 35.924 1.00 22.24 373 GLU C O 1
ATOM 8940 N N . SER C 1 379 ? 11.883 42.449 37.307 1.00 17.15 374 SER C N 1
ATOM 8941 C CA . SER C 1 379 ? 11.053 42.956 38.412 1.00 14.48 374 SER C CA 1
ATOM 8942 C C . SER C 1 379 ? 10.372 44.256 37.974 1.00 13.52 374 SER C C 1
ATOM 8943 O O . SER C 1 379 ? 11.031 45.176 37.459 1.00 12.66 374 SER C O 1
ATOM 8946 N N . LYS C 1 380 ? 9.070 44.365 38.228 1.00 13.75 375 LYS C N 1
ATOM 8947 C CA . LYS C 1 380 ? 8.390 45.582 37.936 1.00 13.58 375 LYS C CA 1
ATOM 8948 C C . LYS C 1 380 ? 8.898 46.706 38.858 1.00 12.54 375 LYS C C 1
ATOM 8949 O O . LYS C 1 380 ? 9.147 47.816 38.414 1.00 11.50 375 LYS C O 1
ATOM 8955 N N . VAL C 1 381 ? 9.068 46.389 40.147 1.00 10.58 376 VAL C N 1
ATOM 8956 C CA . VAL C 1 381 ? 9.610 47.299 41.148 1.00 9.27 376 VAL C CA 1
ATOM 8957 C C . VAL C 1 381 ? 11.133 47.133 41.193 1.00 8.90 376 VAL C C 1
ATOM 8958 O O . VAL C 1 381 ? 11.632 46.018 41.299 1.00 9.17 376 VAL C O 1
ATOM 8962 N N . THR C 1 382 ? 11.879 48.234 41.101 1.00 8.73 377 THR C N 1
ATOM 8963 C CA . THR C 1 382 ? 13.298 48.175 41.209 1.00 8.76 377 THR C CA 1
ATOM 8964 C C . THR C 1 382 ? 13.685 48.233 42.690 1.00 8.60 377 THR C C 1
ATOM 8965 O O . THR C 1 382 ? 13.204 49.096 43.390 1.00 8.53 377 THR C O 1
ATOM 8969 N N . VAL C 1 383 ? 14.522 47.303 43.133 1.00 7.94 378 VAL C N 1
ATOM 8970 C CA . VAL C 1 383 ? 15.007 47.288 44.504 1.00 8.23 378 VAL C CA 1
ATOM 8971 C C . VAL C 1 383 ? 16.503 47.611 44.435 1.00 8.38 378 VAL C C 1
ATOM 8972 O O . VAL C 1 383 ? 17.247 46.942 43.713 1.00 8.33 378 VAL C O 1
ATOM 8976 N N . ILE C 1 384 ? 16.929 48.610 45.188 1.00 8.54 379 ILE C N 1
ATOM 8977 C CA . ILE C 1 384 ? 18.286 49.126 45.114 1.00 9.63 379 ILE C CA 1
ATOM 8978 C C . ILE C 1 384 ? 18.829 49.438 46.517 1.00 9.25 379 ILE C C 1
ATOM 8979 O O . ILE C 1 384 ? 18.103 49.952 47.355 1.00 9.88 379 ILE C O 1
ATOM 8984 N N . VAL C 1 385 ? 20.113 49.124 46.723 1.00 9.09 380 VAL C N 1
ATOM 8985 C CA . VAL C 1 385 ? 20.900 49.519 47.863 1.00 9.44 380 VAL C CA 1
ATOM 8986 C C . VAL C 1 385 ? 21.617 50.825 47.494 1.00 10.05 380 VAL C C 1
ATOM 8987 O O . VAL C 1 385 ? 22.343 50.875 46.473 1.00 8.34 380 VAL C O 1
ATOM 8991 N N . VAL C 1 386 ? 21.390 51.873 48.299 1.00 9.11 381 VAL C N 1
ATOM 8992 C CA . VAL C 1 386 ? 22.039 53.154 48.121 1.00 9.72 381 VAL C CA 1
ATOM 8993 C C . VAL C 1 386 ? 22.650 53.587 49.445 1.00 10.10 381 VAL C C 1
ATOM 8994 O O . VAL C 1 386 ? 21.924 54.001 50.335 1.00 10.55 381 VAL C O 1
ATOM 8998 N N . PRO C 1 387 ? 23.969 53.472 49.643 1.00 10.47 382 PRO C N 1
ATOM 8999 C CA . PRO C 1 387 ? 24.608 53.977 50.856 1.00 10.31 382 PRO C CA 1
ATOM 9000 C C . PRO C 1 387 ? 24.307 55.466 51.041 1.00 9.66 382 PRO C C 1
ATOM 9001 O O . PRO C 1 387 ? 24.345 56.227 50.091 1.00 8.66 382 PRO C O 1
ATOM 9005 N N . THR C 1 388 ? 23.944 55.855 52.255 1.00 9.72 383 THR C N 1
ATOM 9006 C CA . THR C 1 388 ? 23.536 57.219 52.467 1.00 10.47 383 THR C CA 1
ATOM 9007 C C . THR C 1 388 ? 24.779 58.104 52.684 1.00 10.63 383 THR C C 1
ATOM 9008 O O . THR C 1 388 ? 25.856 57.602 53.049 1.00 10.80 383 THR C O 1
ATOM 9012 N N . ASP C 1 389 ? 24.610 59.415 52.533 1.00 10.54 384 ASP C N 1
ATOM 9013 C CA . ASP C 1 389 ? 25.676 60.363 52.872 1.00 10.29 384 ASP C CA 1
ATOM 9014 C C . ASP C 1 389 ? 25.053 61.640 53.455 1.00 10.08 384 ASP C C 1
ATOM 9015 O O . ASP C 1 389 ? 24.979 62.668 52.800 1.00 9.68 384 ASP C O 1
ATOM 9020 N N . GLU C 1 390 ? 24.600 61.544 54.707 1.00 9.72 385 GLU C N 1
ATOM 9021 C CA . GLU C 1 390 ? 23.954 62.626 55.346 1.00 10.31 385 GLU C CA 1
ATOM 9022 C C . GLU C 1 390 ? 24.909 63.820 55.502 1.00 9.37 385 GLU C C 1
ATOM 9023 O O . GLU C 1 390 ? 24.498 64.949 55.374 1.00 9.17 385 GLU C O 1
ATOM 9029 N N . GLU C 1 391 ? 26.182 63.554 55.781 1.00 8.45 386 GLU C N 1
ATOM 9030 C CA . GLU C 1 391 ? 27.175 64.612 56.014 1.00 9.01 386 GLU C CA 1
ATOM 9031 C C . GLU C 1 391 ? 27.369 65.451 54.736 1.00 8.53 386 GLU C C 1
ATOM 9032 O O . GLU C 1 391 ? 27.398 66.672 54.792 1.00 7.88 386 GLU C O 1
ATOM 9038 N N . TYR C 1 392 ? 27.449 64.780 53.589 1.00 8.61 387 TYR C N 1
ATOM 9039 C CA . TYR C 1 392 ? 27.510 65.466 52.323 1.00 10.20 387 TYR C CA 1
ATOM 9040 C C . TYR C 1 392 ? 26.287 66.369 52.113 1.00 9.05 387 TYR C C 1
ATOM 9041 O O . TYR C 1 392 ? 26.420 67.522 51.653 1.00 8.64 387 TYR C O 1
ATOM 9050 N N . MET C 1 393 ? 25.110 65.846 52.419 1.00 9.80 388 MET C N 1
ATOM 9051 C CA . MET C 1 393 ? 23.865 66.605 52.286 1.00 10.98 388 MET C CA 1
ATOM 9052 C C . MET C 1 393 ? 23.907 67.839 53.183 1.00 10.01 388 MET C C 1
ATOM 9053 O O . MET C 1 393 ? 23.500 68.928 52.773 1.00 9.73 388 MET C O 1
ATOM 9058 N N . ILE C 1 394 ? 24.428 67.680 54.401 1.00 9.49 389 ILE C N 1
ATOM 9059 C CA . ILE C 1 394 ? 24.495 68.793 55.326 1.00 9.34 389 ILE C CA 1
ATOM 9060 C C . ILE C 1 394 ? 25.466 69.865 54.800 1.00 9.68 389 ILE C C 1
ATOM 9061 O O . ILE C 1 394 ? 25.138 71.059 54.796 1.00 9.89 389 ILE C O 1
ATOM 9066 N N . ALA C 1 395 ? 26.642 69.425 54.333 1.00 9.92 390 ALA C N 1
ATOM 9067 C CA . ALA C 1 395 ? 27.676 70.321 53.795 1.00 9.91 390 ALA C CA 1
ATOM 9068 C C . ALA C 1 395 ? 27.175 71.036 52.534 1.00 9.93 390 ALA C C 1
ATOM 9069 O O . ALA C 1 395 ? 27.455 72.208 52.333 1.00 9.02 390 ALA C O 1
ATOM 9071 N N . SER C 1 396 ? 26.409 70.296 51.724 1.00 10.22 391 SER C N 1
ATOM 9072 C CA . SER C 1 396 ? 25.821 70.828 50.502 1.00 10.94 391 SER C CA 1
ATOM 9073 C C . SER C 1 396 ? 24.797 71.931 50.839 1.00 10.18 391 SER C C 1
ATOM 9074 O O . SER C 1 396 ? 24.871 73.016 50.286 1.00 9.48 391 SER C O 1
ATOM 9077 N N . ASP C 1 397 ? 23.901 71.692 51.809 1.00 9.34 392 ASP C N 1
ATOM 9078 C CA . ASP C 1 397 ? 22.935 72.693 52.217 1.00 9.24 392 ASP C CA 1
ATOM 9079 C C . ASP C 1 397 ? 23.669 73.909 52.813 1.00 9.33 392 ASP C C 1
ATOM 9080 O O . ASP C 1 397 ? 23.231 75.049 52.675 1.00 8.28 392 ASP C O 1
ATOM 9085 N N . THR C 1 398 ? 24.753 73.664 53.544 1.00 8.98 393 THR C N 1
ATOM 9086 C CA . THR C 1 398 ? 25.526 74.713 54.169 1.00 9.43 393 THR C CA 1
ATOM 9087 C C . THR C 1 398 ? 26.048 75.649 53.075 1.00 10.18 393 THR C C 1
ATOM 9088 O O . THR C 1 398 ? 25.917 76.874 53.200 1.00 10.84 393 THR C O 1
ATOM 9092 N N . MET C 1 399 ? 26.594 75.075 52.010 1.00 11.55 394 MET C N 1
ATOM 9093 C CA . MET C 1 399 ? 27.160 75.874 50.922 1.00 13.56 394 MET C CA 1
ATOM 9094 C C . MET C 1 399 ? 26.040 76.633 50.184 1.00 13.16 394 MET C C 1
ATOM 9095 O O . MET C 1 399 ? 26.213 77.762 49.819 1.00 12.90 394 MET C O 1
ATOM 9100 N N . THR C 1 400 ? 24.890 75.997 49.980 1.00 13.00 395 THR C N 1
ATOM 9101 C CA . THR C 1 400 ? 23.757 76.623 49.283 1.00 13.07 395 THR C CA 1
ATOM 9102 C C . THR C 1 400 ? 23.252 77.833 50.065 1.00 12.08 395 THR C C 1
ATOM 9103 O O . THR C 1 400 ? 22.944 78.859 49.482 1.00 11.86 395 THR C O 1
ATOM 9107 N N . ILE C 1 401 ? 23.161 77.712 51.388 1.00 12.06 396 ILE C N 1
ATOM 9108 C CA . ILE C 1 401 ? 22.659 78.793 52.204 1.00 13.13 396 ILE C CA 1
ATOM 9109 C C . ILE C 1 401 ? 23.684 79.926 52.222 1.00 13.87 396 ILE C C 1
ATOM 9110 O O . ILE C 1 401 ? 23.331 81.084 52.113 1.00 14.96 396 ILE C O 1
ATOM 9115 N N . LEU C 1 402 ? 24.933 79.578 52.501 1.00 13.16 397 LEU C N 1
ATOM 9116 C CA . LEU C 1 402 ? 25.943 80.585 52.636 1.00 15.01 397 LEU C CA 1
ATOM 9117 C C . LEU C 1 402 ? 26.505 80.839 51.230 1.00 16.03 397 LEU C C 1
ATOM 9118 O O . LEU C 1 402 ? 27.012 81.884 51.086 1.00 21.70 397 LEU C O 1
ATOM 9123 N N . ALA D 1 5 ? -35.728 22.656 69.752 1.00 46.34 0 ALA D N 1
ATOM 9124 C CA . ALA D 1 5 ? -36.426 23.986 69.680 1.00 44.10 0 ALA D CA 1
ATOM 9125 C C . ALA D 1 5 ? -36.037 24.883 70.870 1.00 41.09 0 ALA D C 1
ATOM 9126 O O . ALA D 1 5 ? -36.894 25.657 71.348 1.00 38.33 0 ALA D O 1
ATOM 9128 N N . SER D 1 6 ? -34.767 24.865 71.289 1.00 37.42 1 SER D N 1
ATOM 9129 C CA . SER D 1 6 ? -34.327 25.733 72.383 1.00 32.88 1 SER D CA 1
ATOM 9130 C C . SER D 1 6 ? -34.229 27.182 71.876 1.00 29.53 1 SER D C 1
ATOM 9131 O O . SER D 1 6 ? -33.945 27.410 70.706 1.00 27.82 1 SER D O 1
ATOM 9134 N N . LYS D 1 7 ? -34.491 28.137 72.779 1.00 24.45 2 LYS D N 1
ATOM 9135 C CA . LYS D 1 7 ? -34.334 29.545 72.480 1.00 24.03 2 LYS D CA 1
ATOM 9136 C C . LYS D 1 7 ? -33.156 30.087 73.297 1.00 18.01 2 LYS D C 1
ATOM 9137 O O . LYS D 1 7 ? -33.140 29.975 74.510 1.00 16.32 2 LYS D O 1
ATOM 9143 N N . VAL D 1 8 ? -32.164 30.609 72.584 1.00 15.67 3 VAL D N 1
ATOM 9144 C CA . VAL D 1 8 ? -30.933 31.091 73.183 1.00 14.03 3 VAL D CA 1
ATOM 9145 C C . VAL D 1 8 ? -30.863 32.599 72.929 1.00 12.36 3 VAL D C 1
ATOM 9146 O O . VAL D 1 8 ? -30.882 33.048 71.780 1.00 11.55 3 VAL D O 1
ATOM 9150 N N . LEU D 1 9 ? -30.787 33.364 74.018 1.00 11.70 4 LEU D N 1
ATOM 9151 C CA . LEU D 1 9 ? -30.533 34.785 73.941 1.00 11.21 4 LEU D CA 1
ATOM 9152 C C . LEU D 1 9 ? -29.009 34.988 73.845 1.00 10.86 4 LEU D C 1
ATOM 9153 O O . LEU D 1 9 ? -28.259 34.430 74.639 1.00 10.43 4 LEU D O 1
ATOM 9158 N N . VAL D 1 10 ? -28.586 35.827 72.903 1.00 10.52 5 VAL D N 1
ATOM 9159 C CA . VAL D 1 10 ? -27.215 36.231 72.799 1.00 10.67 5 VAL D CA 1
ATOM 9160 C C . VAL D 1 10 ? -27.117 37.726 73.080 1.00 10.44 5 VAL D C 1
ATOM 9161 O O . VAL D 1 10 ? -27.785 38.521 72.388 1.00 10.52 5 VAL D O 1
ATOM 9165 N N . LEU D 1 11 ? -26.197 38.082 73.981 1.00 10.56 6 LEU D N 1
ATOM 9166 C CA . LEU D 1 11 ? -25.831 39.471 74.215 1.00 10.93 6 LEU D CA 1
ATOM 9167 C C . LEU D 1 11 ? -24.376 39.720 73.811 1.00 11.73 6 LEU D C 1
ATOM 9168 O O . LEU D 1 11 ? -23.462 38.906 74.053 1.00 10.41 6 LEU D O 1
ATOM 9173 N N . ASN D 1 12 ? -24.162 40.925 73.288 1.00 12.24 7 ASN D N 1
ATOM 9174 C CA . ASN D 1 12 ? -22.858 41.477 72.992 1.00 15.46 7 ASN D CA 1
ATOM 9175 C C . ASN D 1 12 ? -22.870 42.905 73.543 1.00 17.15 7 ASN D C 1
ATOM 9176 O O . ASN D 1 12 ? -23.382 43.779 72.857 1.00 17.41 7 ASN D O 1
ATOM 9181 N N . CYS D 1 13 ? -22.336 43.061 74.764 1.00 17.62 8 CYS D N 1
ATOM 9182 C CA . CYS D 1 13 ? -22.267 44.321 75.454 1.00 22.45 8 CYS D CA 1
ATOM 9183 C C . CYS D 1 13 ? -20.918 44.919 75.091 1.00 28.06 8 CYS D C 1
ATOM 9184 O O . CYS D 1 13 ? -19.903 44.523 75.663 1.00 28.29 8 CYS D O 1
ATOM 9187 N N . GLY D 1 14 ? -20.958 45.714 73.995 1.00 32.87 9 GLY D N 1
ATOM 9188 C CA . GLY D 1 14 ? -19.800 46.373 73.350 1.00 34.67 9 GLY D CA 1
ATOM 9189 C C . GLY D 1 14 ? -19.555 47.752 73.959 1.00 34.87 9 GLY D C 1
ATOM 9190 O O . GLY D 1 14 ? -20.268 48.115 74.901 1.00 30.26 9 GLY D O 1
ATOM 9191 N N . SER D 1 15 ? -18.539 48.473 73.481 1.00 40.75 10 SER D N 1
ATOM 9192 C CA . SER D 1 15 ? -18.026 49.620 74.244 1.00 41.99 10 SER D CA 1
ATOM 9193 C C . SER D 1 15 ? -19.113 50.687 74.457 1.00 48.48 10 SER D C 1
ATOM 9194 O O . SER D 1 15 ? -19.153 51.311 75.534 1.00 53.63 10 SER D O 1
ATOM 9197 N N . SER D 1 16 ? -20.003 50.881 73.473 1.00 44.89 11 SER D N 1
ATOM 9198 C CA . SER D 1 16 ? -21.074 51.886 73.640 1.00 51.51 11 SER D CA 1
ATOM 9199 C C . SER D 1 16 ? -22.459 51.320 73.277 1.00 50.47 11 SER D C 1
ATOM 9200 O O . SER D 1 16 ? -23.365 52.075 72.928 1.00 50.94 11 SER D O 1
ATOM 9203 N N . SER D 1 17 ? -22.651 49.995 73.394 1.00 45.33 12 SER D N 1
ATOM 9204 C CA . SER D 1 17 ? -23.842 49.356 72.829 1.00 38.74 12 SER D CA 1
ATOM 9205 C C . SER D 1 17 ? -24.180 48.036 73.550 1.00 35.39 12 SER D C 1
ATOM 9206 O O . SER D 1 17 ? -23.353 47.463 74.257 1.00 34.65 12 SER D O 1
ATOM 9209 N N . VAL D 1 18 ? -25.427 47.572 73.363 1.00 25.86 13 VAL D N 1
ATOM 9210 C CA . VAL D 1 18 ? -25.769 46.182 73.598 1.00 21.75 13 VAL D CA 1
ATOM 9211 C C . VAL D 1 18 ? -26.513 45.636 72.384 1.00 21.75 13 VAL D C 1
ATOM 9212 O O . VAL D 1 18 ? -27.608 46.066 72.107 1.00 20.33 13 VAL D O 1
ATOM 9216 N N . LYS D 1 19 ? -25.890 44.688 71.688 1.00 18.47 14 LYS D N 1
ATOM 9217 C CA . LYS D 1 19 ? -26.544 44.016 70.599 1.00 18.57 14 LYS D CA 1
ATOM 9218 C C . LYS D 1 19 ? -27.075 42.671 71.103 1.00 14.97 14 LYS D C 1
ATOM 9219 O O . LYS D 1 19 ? -26.435 42.023 71.931 1.00 12.91 14 LYS D O 1
ATOM 9225 N N . TYR D 1 20 ? -28.241 42.272 70.590 1.00 13.35 15 TYR D N 1
ATOM 9226 C CA . TYR D 1 20 ? -28.878 41.042 71.021 1.00 12.58 15 TYR D CA 1
ATOM 9227 C C . TYR D 1 20 ? -29.552 40.350 69.853 1.00 12.36 15 TYR D C 1
ATOM 9228 O O . TYR D 1 20 ? -30.003 41.003 68.876 1.00 12.08 15 TYR D O 1
ATOM 9237 N N . LYS D 1 21 ? -29.615 39.021 69.950 1.00 12.87 16 LYS D N 1
ATOM 9238 C CA . LYS D 1 21 ? -30.533 38.259 69.180 1.00 13.96 16 LYS D CA 1
ATOM 9239 C C . LYS D 1 21 ? -31.091 37.153 70.055 1.00 13.72 16 LYS D C 1
ATOM 9240 O O . LYS D 1 21 ? -30.365 36.605 70.938 1.00 13.89 16 LYS D O 1
ATOM 9246 N N . LEU D 1 22 ? -32.336 36.783 69.764 1.00 13.37 17 LEU D N 1
ATOM 9247 C CA . LEU D 1 22 ? -32.925 35.586 70.319 1.00 15.05 17 LEU D CA 1
ATOM 9248 C C . LEU D 1 22 ? -33.097 34.605 69.167 1.00 16.73 17 LEU D C 1
ATOM 9249 O O . LEU D 1 22 ? -33.773 34.905 68.190 1.00 17.24 17 LEU D O 1
ATOM 9254 N N . LEU D 1 23 ? -32.423 33.457 69.279 1.00 18.35 18 LEU D N 1
ATOM 9255 C CA . LEU D 1 23 ? -32.296 32.491 68.203 1.00 20.48 18 LEU D CA 1
ATOM 9256 C C . LEU D 1 23 ? -32.949 31.196 68.663 1.00 21.66 18 LEU D C 1
ATOM 9257 O O . LEU D 1 23 ? -32.825 30.767 69.826 1.00 19.56 18 LEU D O 1
ATOM 9262 N N . GLU D 1 24 ? -33.621 30.538 67.723 1.00 26.05 19 GLU D N 1
ATOM 9263 C CA . GLU D 1 24 ? -34.077 29.168 67.914 1.00 29.94 19 GLU D CA 1
ATOM 9264 C C . GLU D 1 24 ? -32.992 28.217 67.409 1.00 25.97 19 GLU D C 1
ATOM 9265 O O . GLU D 1 24 ? -32.632 28.282 66.248 1.00 28.43 19 GLU D O 1
ATOM 9271 N N . MET D 1 25 ? -32.469 27.388 68.305 1.00 25.93 20 MET D N 1
ATOM 9272 C CA . MET D 1 25 ? -31.357 26.496 67.979 1.00 26.84 20 MET D CA 1
ATOM 9273 C C . MET D 1 25 ? -31.874 25.056 68.025 1.00 26.28 20 MET D C 1
ATOM 9274 O O . MET D 1 25 ? -32.730 24.744 68.842 1.00 24.49 20 MET D O 1
ATOM 9279 N N . PRO D 1 26 ? -31.345 24.183 67.157 1.00 30.27 21 PRO D N 1
ATOM 9280 C CA . PRO D 1 26 ? -30.144 24.409 66.358 1.00 30.67 21 PRO D CA 1
ATOM 9281 C C . PRO D 1 26 ? -30.338 25.034 64.969 1.00 30.20 21 PRO D C 1
ATOM 9282 O O . PRO D 1 26 ? -29.373 25.360 64.313 1.00 28.26 21 PRO D O 1
ATOM 9286 N N . LYS D 1 27 ? -31.590 25.256 64.562 1.00 31.96 22 LYS D N 1
ATOM 9287 C CA . LYS D 1 27 ? -31.908 25.730 63.229 1.00 34.97 22 LYS D CA 1
ATOM 9288 C C . LYS D 1 27 ? -31.319 27.128 62.971 1.00 33.08 22 LYS D C 1
ATOM 9289 O O . LYS D 1 27 ? -30.875 27.411 61.880 1.00 35.38 22 LYS D O 1
ATOM 9295 N N . GLY D 1 28 ? -31.328 27.997 63.986 1.00 30.52 23 GLY D N 1
ATOM 9296 C CA . GLY D 1 28 ? -30.761 29.335 63.895 1.00 28.64 23 GLY D CA 1
ATOM 9297 C C . GLY D 1 28 ? -31.789 30.371 63.461 1.00 28.07 23 GLY D C 1
ATOM 9298 O O . GLY D 1 28 ? -31.394 31.450 63.080 1.00 32.39 23 GLY D O 1
ATOM 9299 N N . ASP D 1 29 ? -33.096 30.063 63.565 1.00 28.91 24 ASP D N 1
ATOM 9300 C CA . ASP D 1 29 ? -34.150 31.023 63.208 1.00 29.75 24 ASP D CA 1
ATOM 9301 C C . ASP D 1 29 ? -34.101 32.210 64.175 1.00 27.17 24 ASP D C 1
ATOM 9302 O O . ASP D 1 29 ? -33.986 32.018 65.381 1.00 26.50 24 ASP D O 1
ATOM 9307 N N . VAL D 1 30 ? -34.171 33.425 63.630 1.00 27.25 25 VAL D N 1
ATOM 9308 C CA . VAL D 1 30 ? -34.089 34.634 64.440 1.00 24.50 25 VAL D CA 1
ATOM 9309 C C . VAL D 1 30 ? -35.505 34.982 64.900 1.00 24.55 25 VAL D C 1
ATOM 9310 O O . VAL D 1 30 ? -36.354 35.291 64.072 1.00 24.31 25 VAL D O 1
ATOM 9314 N N . LEU D 1 31 ? -35.762 34.897 66.211 1.00 22.04 26 LEU D N 1
ATOM 9315 C CA . LEU D 1 31 ? -37.041 35.301 66.808 1.00 20.81 26 LEU D CA 1
ATOM 9316 C C . LEU D 1 31 ? -37.068 36.802 67.108 1.00 19.98 26 LEU D C 1
ATOM 9317 O O . LEU D 1 31 ? -38.127 37.415 67.102 1.00 18.60 26 LEU D O 1
ATOM 9322 N N . 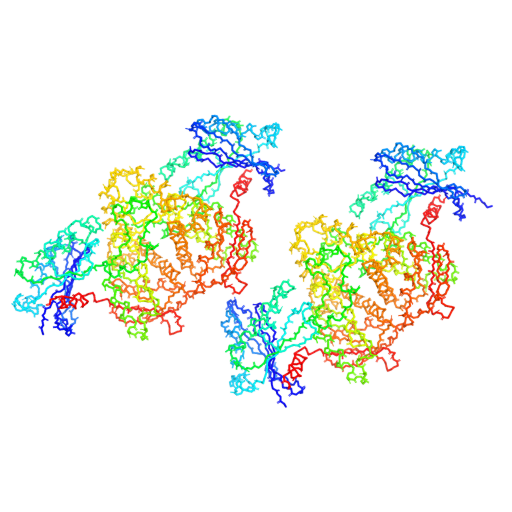ALA D 1 32 ? -35.894 37.369 67.409 1.00 16.96 27 ALA D N 1
ATOM 9323 C CA . ALA D 1 32 ? -35.766 38.790 67.734 1.00 15.86 27 ALA D CA 1
ATOM 9324 C C . ALA D 1 32 ? -34.324 39.245 67.486 1.00 15.14 27 ALA D C 1
ATOM 9325 O O . ALA D 1 32 ? -33.374 38.437 67.572 1.00 13.87 27 ALA D O 1
ATOM 9327 N N . GLN D 1 33 ? -34.167 40.522 67.157 1.00 14.14 28 GLN D N 1
ATOM 9328 C CA . GLN D 1 33 ? -32.867 41.104 67.005 1.00 15.30 28 GLN D CA 1
ATOM 9329 C C . GLN D 1 33 ? -32.959 42.613 67.112 1.00 14.14 28 GLN D C 1
ATOM 9330 O O . GLN D 1 33 ? -33.945 43.228 66.636 1.00 12.95 28 GLN D O 1
ATOM 9336 N N . GLY D 1 34 ? -31.930 43.201 67.724 1.00 14.94 29 GLY D N 1
ATOM 9337 C CA . GLY D 1 34 ? -31.849 44.618 67.911 1.00 14.86 29 GLY D CA 1
ATOM 9338 C C . GLY D 1 34 ? -30.542 45.014 68.567 1.00 15.46 29 GLY D C 1
ATOM 9339 O O . GLY D 1 34 ? -29.635 44.190 68.786 1.00 13.67 29 GLY D O 1
ATOM 9340 N N . GLY D 1 35 ? -30.455 46.300 68.880 1.00 16.69 30 GLY D N 1
ATOM 9341 C CA . GLY D 1 35 ? -29.307 46.846 69.523 1.00 18.52 30 GLY D CA 1
ATOM 9342 C C . GLY D 1 35 ? -29.648 48.121 70.252 1.00 20.77 30 GLY D C 1
ATOM 9343 O O . GLY D 1 35 ? -30.443 48.926 69.769 1.00 21.67 30 GLY D O 1
ATOM 9344 N N . VAL D 1 36 ? -29.081 48.272 71.444 1.00 22.34 31 VAL D N 1
ATOM 9345 C CA . VAL D 1 36 ? -29.082 49.523 72.159 1.00 25.08 31 VAL D CA 1
ATOM 9346 C C . VAL D 1 36 ? -27.837 50.297 71.731 1.00 26.53 31 VAL D C 1
ATOM 9347 O O . VAL D 1 36 ? -26.766 49.732 71.658 1.00 27.03 31 VAL D O 1
ATOM 9351 N N . GLU D 1 37 ? -28.016 51.587 71.446 1.00 27.95 32 GLU D N 1
ATOM 9352 C CA . GLU D 1 37 ? -26.980 52.480 70.972 1.00 30.47 32 GLU D CA 1
ATOM 9353 C C . GLU D 1 37 ? -26.986 53.751 71.815 1.00 29.86 32 GLU D C 1
ATOM 9354 O O . GLU D 1 37 ? -27.959 54.041 72.544 1.00 27.79 32 GLU D O 1
ATOM 9360 N N . LYS D 1 38 ? -25.849 54.463 71.741 1.00 35.44 33 LYS D N 1
ATOM 9361 C CA . LYS D 1 38 ? -25.673 55.780 72.364 1.00 41.08 33 LYS D CA 1
ATOM 9362 C C . LYS D 1 38 ? -25.897 55.686 73.872 1.00 40.19 33 LYS D C 1
ATOM 9363 O O . LYS D 1 38 ? -26.418 56.606 74.526 1.00 40.68 33 LYS D O 1
ATOM 9369 N N . LEU D 1 39 ? -25.430 54.551 74.398 1.00 45.95 34 LEU D N 1
ATOM 9370 C CA . LEU D 1 39 ? -25.353 54.278 75.804 1.00 48.52 34 LEU D CA 1
ATOM 9371 C C . LEU D 1 39 ? -24.528 55.392 76.459 1.00 53.15 34 LEU D C 1
ATOM 9372 O O . LEU D 1 39 ? -23.472 55.753 75.926 1.00 52.06 34 LEU D O 1
ATOM 9377 N N . GLY D 1 40 ? -25.055 55.970 77.546 1.00 57.27 35 GLY D N 1
ATOM 9378 C CA . GLY D 1 40 ? -24.362 57.004 78.319 1.00 60.32 35 GLY D CA 1
ATOM 9379 C C . GLY D 1 40 ? -24.283 58.364 77.625 1.00 62.88 35 GLY D C 1
ATOM 9380 O O . GLY D 1 40 ? -23.471 59.222 77.987 1.00 59.59 35 GLY D O 1
ATOM 9381 N N . LEU D 1 41 ? -25.142 58.559 76.619 1.00 62.82 36 LEU D N 1
ATOM 9382 C CA . LEU D 1 41 ? -25.272 59.807 75.870 1.00 65.33 36 LEU D CA 1
ATOM 9383 C C . LEU D 1 41 ? -26.753 60.168 75.855 1.00 70.81 36 LEU D C 1
ATOM 9384 O O . LEU D 1 41 ? -27.581 59.312 76.146 1.00 73.12 36 LEU D O 1
ATOM 9389 N N . PRO D 1 42 ? -27.135 61.437 75.562 1.00 68.78 37 PRO D N 1
ATOM 9390 C CA . PRO D 1 42 ? -28.507 61.896 75.804 1.00 61.49 37 PRO D CA 1
ATOM 9391 C C . PRO D 1 42 ? -29.617 61.106 75.096 1.00 51.37 37 PRO D C 1
ATOM 9392 O O . PRO D 1 42 ? -30.616 60.768 75.732 1.00 38.51 37 PRO D O 1
ATOM 9396 N N . GLY D 1 43 ? -29.428 60.815 73.798 1.00 46.94 38 GLY D N 1
ATOM 9397 C CA . GLY D 1 43 ? -30.465 60.226 72.940 1.00 46.65 38 GLY D CA 1
ATOM 9398 C C . GLY D 1 43 ? -30.291 58.723 72.779 1.00 44.17 38 GLY D C 1
ATOM 9399 O O . GLY D 1 43 ? -30.379 58.199 71.675 1.00 40.30 38 GLY D O 1
ATOM 9400 N N . SER D 1 44 ? -30.031 58.029 73.892 1.00 41.30 39 SER D N 1
ATOM 9401 C CA . SER D 1 44 ? -29.844 56.575 73.893 1.00 38.16 39 SER D CA 1
ATOM 9402 C C . SER D 1 44 ? -31.143 55.907 73.403 1.00 33.76 39 SER D C 1
ATOM 9403 O O . SER D 1 44 ? -32.225 56.382 73.692 1.00 33.26 39 SER D O 1
ATOM 9406 N N . PHE D 1 45 ? -31.027 54.819 72.645 1.00 29.12 40 PHE D N 1
ATOM 9407 C CA . PHE D 1 45 ? -32.208 54.192 72.066 1.00 26.20 40 PHE D CA 1
ATOM 9408 C C . PHE D 1 45 ? -31.955 52.715 71.771 1.00 23.18 40 PHE D C 1
ATOM 9409 O O . PHE D 1 45 ? -30.821 52.296 71.625 1.00 23.64 40 PHE D O 1
ATOM 9417 N N . LEU D 1 46 ? -33.050 51.966 71.655 1.00 20.96 41 LEU D N 1
ATOM 9418 C CA . LEU D 1 46 ? -33.050 50.587 71.195 1.00 19.26 41 LEU D CA 1
ATOM 9419 C C . LEU D 1 46 ? -33.691 50.559 69.811 1.00 18.92 41 LEU D C 1
ATOM 9420 O O . LEU D 1 46 ? -34.779 51.109 69.635 1.00 18.01 41 LEU D O 1
ATOM 9425 N N . LYS D 1 47 ? -32.999 49.958 68.846 1.00 16.71 42 LYS D N 1
ATOM 9426 C CA . LYS D 1 47 ? -33.521 49.742 67.540 1.00 17.55 42 LYS D CA 1
ATOM 9427 C C . LYS D 1 47 ? -33.636 48.235 67.306 1.00 18.23 42 LYS D C 1
ATOM 9428 O O . LYS D 1 47 ? -32.656 47.489 67.473 1.00 16.81 42 LYS D O 1
ATOM 9434 N N . LEU D 1 48 ? -34.842 47.795 66.921 1.00 17.05 43 LEU D N 1
ATOM 9435 C CA . LEU D 1 48 ? -35.073 46.393 66.666 1.00 16.91 43 LEU D CA 1
ATOM 9436 C C . LEU D 1 48 ? -35.626 46.221 65.251 1.00 16.63 43 LEU D C 1
ATOM 9437 O O . LEU D 1 48 ? -36.050 47.182 64.584 1.00 16.05 43 LEU D O 1
ATOM 9442 N N . THR D 1 49 ? -35.593 44.979 64.798 1.00 17.18 44 THR D N 1
ATOM 9443 C CA . THR D 1 49 ? -36.149 44.566 63.546 1.00 18.43 44 THR D CA 1
ATOM 9444 C C . THR D 1 49 ? -37.226 43.538 63.858 1.00 19.96 44 THR D C 1
ATOM 9445 O O . THR D 1 49 ? -36.921 42.499 64.439 1.00 22.16 44 THR D O 1
ATOM 9449 N N . MET D 1 50 ? -38.464 43.834 63.457 1.00 22.95 45 MET D N 1
ATOM 9450 C CA . MET D 1 50 ? -39.597 42.948 63.665 1.00 25.41 45 MET D CA 1
ATOM 9451 C C . MET D 1 50 ? -39.455 41.755 62.725 1.00 26.30 45 MET D C 1
ATOM 9452 O O . MET D 1 50 ? -38.765 41.839 61.708 1.00 23.27 45 MET D O 1
ATOM 9457 N N . PRO D 1 51 ? -40.106 40.609 63.031 1.00 29.95 46 PRO D N 1
ATOM 9458 C CA . PRO D 1 51 ? -40.088 39.452 62.133 1.00 35.40 46 PRO D CA 1
ATOM 9459 C C . PRO D 1 51 ? -40.470 39.779 60.674 1.00 39.65 46 PRO D C 1
ATOM 9460 O O . PRO D 1 51 ? -39.881 39.219 59.766 1.00 44.33 46 PRO D O 1
ATOM 9464 N N . ASN D 1 52 ? -41.395 40.728 60.462 1.00 40.96 47 ASN D N 1
ATOM 9465 C CA . ASN D 1 52 ? -41.837 41.134 59.109 1.00 41.79 47 ASN D CA 1
ATOM 9466 C C . ASN D 1 52 ? -40.843 42.105 58.445 1.00 38.57 47 ASN D C 1
ATOM 9467 O O . ASN D 1 52 ? -41.083 42.536 57.341 1.00 38.06 47 ASN D O 1
ATOM 9472 N N . GLY D 1 53 ? -39.753 42.472 59.126 1.00 34.99 48 GLY D N 1
ATOM 9473 C CA . GLY D 1 53 ? -38.644 43.235 58.543 1.00 33.10 48 GLY D CA 1
ATOM 9474 C C . GLY D 1 53 ? -38.682 44.728 58.878 1.00 30.80 48 GLY D C 1
ATOM 9475 O O . GLY D 1 53 ? -37.744 45.458 58.577 1.00 33.45 48 GLY D O 1
ATOM 9476 N N . GLU D 1 54 ? -39.772 45.183 59.491 1.00 28.98 49 GLU D N 1
ATOM 9477 C CA . GLU D 1 54 ? -39.973 46.591 59.867 1.00 32.01 49 GLU D CA 1
ATOM 9478 C C . GLU D 1 54 ? -39.002 46.993 61.003 1.00 28.80 49 GLU D C 1
ATOM 9479 O O . GLU D 1 54 ? -38.809 46.227 61.954 1.00 27.67 49 GLU D O 1
ATOM 9485 N N . LYS D 1 55 ? -38.387 48.174 60.890 1.00 24.89 50 LYS D N 1
ATOM 9486 C CA . LYS D 1 55 ? -37.496 48.705 61.920 1.00 24.69 50 LYS D CA 1
ATOM 9487 C C . LYS D 1 55 ? -38.297 49.564 62.905 1.00 22.15 50 LYS D C 1
ATOM 9488 O O . LYS D 1 55 ? -39.150 50.345 62.478 1.00 21.74 50 LYS D O 1
ATOM 9494 N N . VAL D 1 56 ? -38.025 49.405 64.207 1.00 18.36 51 VAL D N 1
ATOM 9495 C CA . VAL D 1 56 ? -38.638 50.174 65.267 1.00 18.58 51 VAL D CA 1
ATOM 9496 C C . VAL D 1 56 ? -37.517 50.773 66.125 1.00 18.67 51 VAL D C 1
ATOM 9497 O O . VAL D 1 56 ? -36.601 50.044 66.528 1.00 18.96 51 VAL D O 1
ATOM 9501 N N . VAL D 1 57 ? -37.602 52.069 66.455 1.00 16.45 52 VAL D N 1
ATOM 9502 C CA . VAL D 1 57 ? -36.708 52.731 67.383 1.00 15.82 52 VAL D CA 1
ATOM 9503 C C . VAL D 1 57 ? -37.501 53.121 68.623 1.00 18.89 52 VAL D C 1
ATOM 9504 O O . VAL D 1 57 ? -38.514 53.817 68.515 1.00 19.61 52 VAL D O 1
ATOM 9508 N N . LEU D 1 58 ? -37.012 52.695 69.792 1.00 16.61 53 LEU D N 1
ATOM 9509 C CA . LEU D 1 58 ? -37.594 53.032 71.074 1.00 19.98 53 LEU D CA 1
ATOM 9510 C C . LEU D 1 58 ? -36.560 53.875 71.829 1.00 22.28 53 LEU D C 1
ATOM 9511 O O . LEU D 1 58 ? -35.498 53.356 72.174 1.00 19.52 53 LEU D O 1
ATOM 9516 N N . GLU D 1 59 ? -36.838 55.177 72.004 1.00 23.15 54 GLU D N 1
ATOM 9517 C CA . GLU D 1 59 ? -35.986 56.038 72.796 1.00 28.71 54 GLU D CA 1
ATOM 9518 C C . GLU D 1 59 ? -36.240 55.778 74.281 1.00 30.37 54 GLU D C 1
ATOM 9519 O O . GLU D 1 59 ? -37.358 55.568 74.695 1.00 32.53 54 GLU D O 1
ATOM 9525 N N . LYS D 1 60 ? -35.148 55.769 75.049 1.00 35.10 55 LYS D N 1
ATOM 9526 C CA . LYS D 1 60 ? -35.176 55.436 76.462 1.00 39.87 55 LYS D CA 1
ATOM 9527 C C . LYS D 1 60 ? -33.807 55.809 77.039 1.00 43.13 55 LYS D C 1
ATOM 9528 O O . LYS D 1 60 ? -32.782 55.605 76.394 1.00 37.36 55 LYS D O 1
ATOM 9534 N N . ASP D 1 61 ? -33.822 56.422 78.226 1.00 44.98 56 ASP D N 1
ATOM 9535 C CA . ASP D 1 61 ? -32.593 56.851 78.877 1.00 46.75 56 ASP D CA 1
ATOM 9536 C C . ASP D 1 61 ? -31.836 55.608 79.364 1.00 38.87 56 ASP D C 1
ATOM 9537 O O . ASP D 1 61 ? -32.385 54.823 80.097 1.00 36.22 56 ASP D O 1
ATOM 9542 N N . MET D 1 62 ? -30.617 55.427 78.865 1.00 40.73 57 MET D N 1
ATOM 9543 C CA . MET D 1 62 ? -29.794 54.237 79.166 1.00 41.18 57 MET D CA 1
ATOM 9544 C C . MET D 1 62 ? -28.354 54.708 79.366 1.00 39.76 57 MET D C 1
ATOM 9545 O O . MET D 1 62 ? -27.515 54.786 78.454 1.00 36.62 57 MET D O 1
ATOM 9550 N N . PRO D 1 63 ? -28.048 55.106 80.622 1.00 45.87 58 PRO D N 1
ATOM 9551 C CA . PRO D 1 63 ? -26.726 55.638 80.967 1.00 47.84 58 PRO D CA 1
ATOM 9552 C C . PRO D 1 63 ? -25.573 54.614 80.947 1.00 50.16 58 PRO D C 1
ATOM 9553 O O . PRO D 1 63 ? -24.416 54.992 80.747 1.00 46.03 58 PRO D O 1
ATOM 9557 N N . GLU D 1 64 ? -25.868 53.318 81.081 1.00 47.78 59 GLU D N 1
ATOM 9558 C CA . GLU D 1 64 ? -24.811 52.282 81.008 1.00 47.77 59 GLU D CA 1
ATOM 9559 C C . GLU D 1 64 ? -25.452 50.954 80.576 1.00 41.79 59 GLU D C 1
ATOM 9560 O O . GLU D 1 64 ? -26.627 50.911 80.204 1.00 43.67 59 GLU D O 1
ATOM 9566 N N . HIS D 1 65 ? -24.683 49.854 80.640 1.00 34.00 60 HIS D N 1
ATOM 9567 C CA . HIS D 1 65 ? -25.101 48.559 80.068 1.00 29.21 60 HIS D CA 1
ATOM 9568 C C . HIS D 1 65 ? -26.241 47.908 80.880 1.00 25.71 60 HIS D C 1
ATOM 9569 O O . HIS D 1 65 ? -27.122 47.247 80.299 1.00 30.55 60 HIS D O 1
ATOM 9576 N N . THR D 1 66 ? -26.263 48.089 82.196 1.00 23.22 61 THR D N 1
ATOM 9577 C CA . THR D 1 66 ? -27.227 47.368 83.014 1.00 25.39 61 THR D CA 1
ATOM 9578 C C . THR D 1 66 ? -28.646 47.778 82.633 1.00 28.17 61 THR D C 1
ATOM 9579 O O . THR D 1 66 ? -29.496 46.891 82.511 1.00 33.36 61 THR D O 1
ATOM 9583 N N . ILE D 1 67 ? -28.914 49.101 82.485 1.00 30.23 62 ILE D N 1
ATOM 9584 C CA . ILE D 1 67 ? -30.342 49.507 82.284 1.00 35.29 62 ILE D CA 1
ATOM 9585 C C . ILE D 1 67 ? -30.800 48.992 80.903 1.00 28.85 62 ILE D C 1
ATOM 9586 O O . ILE D 1 67 ? -31.955 48.554 80.742 1.00 30.25 62 ILE D O 1
ATOM 9591 N N . ALA D 1 68 ? -29.846 49.005 79.957 1.00 31.23 63 ALA D N 1
ATOM 9592 C CA . ALA D 1 68 ? -30.044 48.583 78.603 1.00 30.72 63 ALA D CA 1
ATOM 9593 C C . ALA D 1 68 ? -30.502 47.124 78.576 1.00 30.09 63 ALA D C 1
ATOM 9594 O O . ALA D 1 68 ? -31.488 46.857 77.925 1.00 30.55 63 ALA D O 1
ATOM 9596 N N . VAL D 1 69 ? -29.842 46.207 79.301 1.00 29.33 64 VAL D N 1
ATOM 9597 C CA . VAL D 1 69 ? -30.197 44.802 79.221 1.00 25.49 64 VAL D CA 1
ATOM 9598 C C . VAL D 1 69 ? -31.607 44.556 79.773 1.00 25.42 64 VAL D C 1
ATOM 9599 O O . VAL D 1 69 ? -32.398 43.757 79.229 1.00 23.78 64 VAL D O 1
ATOM 9603 N N . GLU D 1 70 ? -31.945 45.264 80.855 1.00 30.22 65 GLU D N 1
ATOM 9604 C CA . GLU D 1 70 ? -33.282 45.137 81.461 1.00 32.28 65 GLU D CA 1
ATOM 9605 C C . GLU D 1 70 ? -34.356 45.579 80.446 1.00 26.10 65 GLU D C 1
ATOM 9606 O O . GLU D 1 70 ? -35.406 44.949 80.316 1.00 23.44 65 GLU D O 1
ATOM 9612 N N . PHE D 1 71 ? -34.070 46.668 79.720 1.00 25.06 66 PHE D N 1
ATOM 9613 C CA . PHE D 1 71 ? -35.011 47.175 78.709 1.00 24.13 66 PHE D CA 1
ATOM 9614 C C . PHE D 1 71 ? -35.155 46.160 77.557 1.00 22.17 66 PHE D C 1
ATOM 9615 O O . PHE D 1 71 ? -36.279 45.840 77.134 1.00 19.15 66 PHE D O 1
ATOM 9623 N N . ILE D 1 72 ? -34.028 45.608 77.089 1.00 20.36 67 ILE D N 1
ATOM 9624 C CA . ILE D 1 72 ? -34.064 44.575 76.068 1.00 19.14 67 ILE D CA 1
ATOM 9625 C C . ILE D 1 72 ? -35.005 43.450 76.504 1.00 19.29 67 ILE D C 1
ATOM 9626 O O . ILE D 1 72 ? -35.844 43.025 75.723 1.00 16.36 67 ILE D O 1
ATOM 9631 N N . LEU D 1 73 ? -34.829 42.917 77.724 1.00 23.19 68 LEU D N 1
ATOM 9632 C CA . LEU D 1 73 ? -35.690 41.826 78.167 1.00 24.22 68 LEU D CA 1
ATOM 9633 C C . LEU D 1 73 ? -37.173 42.230 78.196 1.00 26.43 68 LEU D C 1
ATOM 9634 O O . LEU D 1 73 ? -38.046 41.444 77.733 1.00 24.99 68 LEU D O 1
ATOM 9639 N N . SER D 1 74 ? -37.456 43.453 78.668 1.00 28.68 69 SER D N 1
ATOM 9640 C CA . SER D 1 74 ? -38.857 43.929 78.720 1.00 28.44 69 SER D CA 1
ATOM 9641 C C . SER D 1 74 ? -39.429 44.008 77.293 1.00 27.21 69 SER D C 1
ATOM 9642 O O . SER D 1 74 ? -40.563 43.628 77.049 1.00 29.54 69 SER D O 1
ATOM 9645 N N . VAL D 1 75 ? -38.598 44.418 76.327 1.00 25.90 70 VAL D N 1
ATOM 9646 C CA . VAL D 1 75 ? -39.029 44.493 74.923 1.00 23.40 70 VAL D CA 1
ATOM 9647 C C . VAL D 1 75 ? -39.320 43.101 74.384 1.00 20.92 70 VAL D C 1
ATOM 9648 O O . VAL D 1 75 ? -40.248 42.948 73.644 1.00 21.64 70 VAL D O 1
ATOM 9652 N N . LEU D 1 76 ? -38.498 42.095 74.726 1.00 22.30 71 LEU D N 1
ATOM 9653 C CA . LEU D 1 76 ? -38.713 40.710 74.222 1.00 22.48 71 LEU D CA 1
ATOM 9654 C C . LEU D 1 76 ? -40.095 40.187 74.649 1.00 24.34 71 LEU D C 1
ATOM 9655 O O . LEU D 1 76 ? -40.704 39.367 73.947 1.00 25.24 71 LEU D O 1
ATOM 9660 N N . LYS D 1 77 ? -40.554 40.663 75.809 1.00 29.21 72 LYS D N 1
ATOM 9661 C CA . LYS D 1 77 ? -41.777 40.196 76.450 1.00 36.00 72 LYS D CA 1
ATOM 9662 C C . LYS D 1 77 ? -42.959 41.154 76.171 1.00 36.23 72 LYS D C 1
ATOM 9663 O O . LYS D 1 77 ? -44.078 40.828 76.493 1.00 40.82 72 LYS D O 1
ATOM 9669 N N . ASP D 1 78 ? -42.710 42.308 75.540 1.00 37.75 73 ASP D N 1
ATOM 9670 C CA . ASP D 1 78 ? -43.750 43.305 75.233 1.00 38.96 73 ASP D CA 1
ATOM 9671 C C . ASP D 1 78 ? -44.842 42.685 74.344 1.00 40.59 73 ASP D C 1
ATOM 9672 O O . ASP D 1 78 ? -44.565 41.866 73.484 1.00 36.52 73 ASP D O 1
ATOM 9677 N N . ASP D 1 79 ? -46.106 43.091 74.560 1.00 45.16 74 ASP D N 1
ATOM 9678 C CA . ASP D 1 79 ? -47.258 42.548 73.815 1.00 46.68 74 ASP D CA 1
ATOM 9679 C C . ASP D 1 79 ? -47.192 42.964 72.343 1.00 43.56 74 ASP D C 1
ATOM 9680 O O . ASP D 1 79 ? -47.624 42.230 71.462 1.00 42.50 74 ASP D O 1
ATOM 9685 N N . LYS D 1 80 ? -46.674 44.171 72.104 1.00 42.93 75 LYS D N 1
ATOM 9686 C CA . LYS D 1 80 ? -46.622 44.771 70.766 1.00 43.34 75 LYS D CA 1
ATOM 9687 C C . LYS D 1 80 ? -45.350 44.334 70.020 1.00 38.35 75 LYS D C 1
ATOM 9688 O O . LYS D 1 80 ? -45.427 43.829 68.914 1.00 35.69 75 LYS D O 1
ATOM 9694 N N . TYR D 1 81 ? -44.178 44.536 70.636 1.00 34.72 76 TYR D N 1
ATOM 9695 C CA . TYR D 1 81 ? -42.896 44.382 69.920 1.00 33.16 76 TYR D CA 1
ATOM 9696 C C . TYR D 1 81 ? -42.204 43.065 70.295 1.00 33.23 76 TYR D C 1
ATOM 9697 O O . TYR D 1 81 ? -41.245 42.675 69.635 1.00 32.72 76 TYR D O 1
ATOM 9706 N N . GLY D 1 82 ? -42.727 42.352 71.296 1.00 33.06 77 GLY D N 1
ATOM 9707 C CA . GLY D 1 82 ? -42.063 41.186 71.868 1.00 32.74 77 GLY D CA 1
ATOM 9708 C C . GLY D 1 82 ? -42.268 39.949 71.030 1.00 32.01 77 GLY D C 1
ATOM 9709 O O . GLY D 1 82 ? -42.998 39.968 70.045 1.00 34.63 77 GLY D O 1
ATOM 9710 N N . CYS D 1 83 ? -41.622 38.857 71.444 1.00 31.60 78 CYS D N 1
ATOM 9711 C CA . CYS D 1 83 ? -41.762 37.565 70.764 1.00 30.78 78 CYS D CA 1
ATOM 9712 C C . CYS D 1 83 ? -41.928 36.413 71.768 1.00 30.22 78 CYS D C 1
ATOM 9713 O O . CYS D 1 83 ? -42.007 35.266 71.358 1.00 31.09 78 CYS D O 1
ATOM 9716 N N . ILE D 1 84 ? -41.934 36.704 73.068 1.00 30.54 79 ILE D N 1
ATOM 9717 C CA . ILE D 1 84 ? -42.132 35.677 74.079 1.00 34.54 79 ILE D CA 1
ATOM 9718 C C . ILE D 1 84 ? -43.153 36.221 75.086 1.00 36.72 79 ILE D C 1
ATOM 9719 O O . ILE D 1 84 ? -43.225 37.453 75.292 1.00 37.73 79 ILE D O 1
ATOM 9724 N N . LYS D 1 85 ? -43.877 35.309 75.755 1.00 39.82 80 LYS D N 1
ATOM 9725 C CA . LYS D 1 85 ? -44.877 35.711 76.761 1.00 41.15 80 LYS D CA 1
ATOM 9726 C C . LYS D 1 85 ? -44.278 35.706 78.167 1.00 39.15 80 LYS D C 1
ATOM 9727 O O . LYS D 1 85 ? -44.771 36.383 79.053 1.00 43.88 80 LYS D O 1
ATOM 9733 N N . SER D 1 86 ? -43.226 34.913 78.355 1.00 39.43 81 SER D N 1
ATOM 9734 C CA . SER D 1 86 ? -42.602 34.712 79.654 1.00 38.66 81 SER D CA 1
ATOM 9735 C C . SER D 1 86 ? -41.087 34.509 79.480 1.00 35.60 81 SER D C 1
ATOM 9736 O O . SER D 1 86 ? -40.675 33.885 78.507 1.00 34.36 81 SER D O 1
ATOM 9739 N N . TYR D 1 87 ? -40.279 35.028 80.415 1.00 31.14 82 TYR D N 1
ATOM 9740 C CA . TYR D 1 87 ? -38.814 34.886 80.411 1.00 30.92 82 TYR D CA 1
ATOM 9741 C C . TYR D 1 87 ? -38.376 33.414 80.512 1.00 31.85 82 TYR D C 1
ATOM 9742 O O . TYR D 1 87 ? -37.254 33.061 80.146 1.00 29.93 82 TYR D O 1
ATOM 9751 N N . GLU D 1 88 ? -39.277 32.549 80.999 1.00 35.06 83 GLU D N 1
ATOM 9752 C CA . GLU D 1 88 ? -39.042 31.126 81.163 1.00 32.83 83 GLU D CA 1
ATOM 9753 C C . GLU D 1 88 ? -38.902 30.444 79.799 1.00 29.33 83 GLU D C 1
ATOM 9754 O O . GLU D 1 88 ? -38.392 29.322 79.712 1.00 27.40 83 GLU D O 1
ATOM 9760 N N . GLU D 1 89 ? -39.358 31.101 78.727 1.00 28.46 84 GLU D N 1
ATOM 9761 C CA . GLU D 1 89 ? -39.169 30.571 77.373 1.00 27.84 84 GLU D CA 1
ATOM 9762 C C . GLU D 1 89 ? -37.676 30.591 76.962 1.00 26.00 84 GLU D C 1
ATOM 9763 O O . GLU D 1 89 ? -37.300 29.893 76.043 1.00 28.13 84 GLU D O 1
ATOM 9769 N N . ILE D 1 90 ? -36.859 31.445 77.593 1.00 24.34 85 ILE D N 1
ATOM 9770 C CA . ILE D 1 90 ? -35.417 31.568 77.254 1.00 21.00 85 ILE D CA 1
ATOM 9771 C C . ILE D 1 90 ? -34.649 30.425 77.928 1.00 19.90 85 ILE D C 1
ATOM 9772 O O . ILE D 1 90 ? -34.581 30.379 79.134 1.00 20.14 85 ILE D O 1
ATOM 9777 N N . ASP D 1 91 ? -34.055 29.541 77.132 1.00 18.84 86 ASP D N 1
ATOM 9778 C CA . ASP D 1 91 ? -33.429 28.313 77.661 1.00 19.99 86 ASP D CA 1
ATOM 9779 C C . ASP D 1 91 ? -31.978 28.545 78.123 1.00 18.27 86 ASP D C 1
ATOM 9780 O O . ASP D 1 91 ? -31.473 27.822 78.981 1.00 19.24 86 ASP D O 1
ATOM 9785 N N . ALA D 1 92 ? -31.289 29.520 77.537 1.00 15.18 87 ALA D N 1
ATOM 9786 C CA . ALA D 1 92 ? -29.890 29.792 77.880 1.00 13.63 87 ALA D CA 1
ATOM 9787 C C . ALA D 1 92 ? -29.484 31.149 77.307 1.00 11.86 87 ALA D C 1
ATOM 9788 O O . ALA D 1 92 ? -30.155 31.671 76.430 1.00 12.13 87 ALA D O 1
ATOM 9790 N N . VAL D 1 93 ? -28.401 31.708 77.848 1.00 11.19 88 VAL D N 1
ATOM 9791 C CA . VAL D 1 93 ? -27.856 32.969 77.388 1.00 10.03 88 VAL D CA 1
ATOM 9792 C C . VAL D 1 93 ? -26.367 32.796 77.070 1.00 9.87 88 VAL D C 1
ATOM 9793 O O . VAL D 1 93 ? -25.590 32.325 77.911 1.00 10.27 88 VAL D O 1
ATOM 9797 N N . GLY D 1 94 ? -25.984 33.220 75.854 1.00 9.11 89 GLY D N 1
ATOM 9798 C CA . GLY D 1 94 ? -24.614 33.320 75.439 1.00 8.76 89 GLY D CA 1
ATOM 9799 C C . GLY D 1 94 ? -24.152 34.770 75.390 1.00 8.52 89 GLY D C 1
ATOM 9800 O O . GLY D 1 94 ? -24.934 35.652 75.023 1.00 9.27 89 GLY D O 1
ATOM 9801 N N . HIS D 1 95 ? -22.901 34.991 75.791 1.00 8.38 90 HIS D N 1
ATOM 9802 C CA . HIS D 1 95 ? -22.295 36.313 75.895 1.00 8.38 90 HIS D CA 1
ATOM 9803 C C . HIS D 1 95 ? -20.989 36.380 75.128 1.00 9.65 90 HIS D C 1
ATOM 9804 O O . HIS D 1 95 ? -20.119 35.484 75.192 1.00 8.81 90 HIS D O 1
ATOM 9811 N N . ARG D 1 96 ? -20.795 37.530 74.482 1.00 11.25 91 ARG D N 1
ATOM 9812 C CA . ARG D 1 96 ? -19.471 37.923 74.059 1.00 12.49 91 ARG D CA 1
ATOM 9813 C C . ARG D 1 96 ? -18.661 38.383 75.281 1.00 13.10 91 ARG D C 1
ATOM 9814 O O . ARG D 1 96 ? -19.097 39.297 75.969 1.00 15.27 91 ARG D O 1
ATOM 9822 N N . LEU D 1 97 ? -17.539 37.718 75.572 1.00 11.63 92 LEU D N 1
ATOM 9823 C CA . LEU D 1 97 ? -16.602 38.162 76.579 1.00 11.21 92 LEU D CA 1
ATOM 9824 C C . LEU D 1 97 ? -15.297 38.581 75.889 1.00 10.47 92 LEU D C 1
ATOM 9825 O O . LEU D 1 97 ? -14.790 37.862 75.005 1.00 10.04 92 LEU D O 1
ATOM 9830 N N . VAL D 1 98 ? -14.755 39.753 76.246 1.00 9.03 93 VAL D N 1
ATOM 9831 C CA . VAL D 1 98 ? -13.654 40.249 75.439 1.00 8.90 93 VAL D CA 1
ATOM 9832 C C . VAL D 1 98 ? -12.329 39.641 75.900 1.00 9.01 93 VAL D C 1
ATOM 9833 O O . VAL D 1 98 ? -11.659 39.023 75.075 1.00 9.20 93 VAL D O 1
ATOM 9837 N N . HIS D 1 99 ? -11.960 39.774 77.168 1.00 8.93 94 HIS D N 1
ATOM 9838 C CA . HIS D 1 99 ? -10.602 39.411 77.583 1.00 8.57 94 HIS D CA 1
ATOM 9839 C C . HIS D 1 99 ? -10.639 38.429 78.752 1.00 9.29 94 HIS D C 1
ATOM 9840 O O . HIS D 1 99 ? -11.063 38.786 79.870 1.00 9.00 94 HIS D O 1
ATOM 9847 N N . GLY D 1 100 ? -10.152 37.210 78.506 1.00 10.50 95 GLY D N 1
ATOM 9848 C CA . GLY D 1 100 ? -9.940 36.231 79.582 1.00 10.81 95 GLY D CA 1
ATOM 9849 C C . GLY D 1 100 ? -8.470 35.944 79.853 1.00 11.07 95 GLY D C 1
ATOM 9850 O O . GLY D 1 100 ? -8.103 34.932 80.493 1.00 10.50 95 GLY D O 1
ATOM 9851 N N . GLY D 1 101 ? -7.593 36.836 79.382 1.00 12.35 96 GLY D N 1
ATOM 9852 C CA . GLY D 1 101 ? -6.132 36.661 79.491 1.00 12.45 96 GLY D CA 1
ATOM 9853 C C . GLY D 1 101 ? -5.671 35.274 79.049 1.00 13.00 96 GLY D C 1
ATOM 9854 O O . GLY D 1 101 ? -6.190 34.728 78.068 1.00 12.59 96 GLY D O 1
ATOM 9855 N N . GLU D 1 102 ? -4.745 34.687 79.804 1.00 14.76 97 GLU D N 1
ATOM 9856 C CA . GLU D 1 102 ? -4.246 33.341 79.505 1.00 16.45 97 GLU D CA 1
ATOM 9857 C C . GLU D 1 102 ? -5.188 32.239 80.034 1.00 15.67 97 GLU D C 1
ATOM 9858 O O . GLU D 1 102 ? -5.053 31.102 79.626 1.00 15.93 97 GLU D O 1
ATOM 9864 N N . LYS D 1 103 ? -6.120 32.567 80.937 1.00 14.37 98 LYS D N 1
ATOM 9865 C CA . LYS D 1 103 ? -6.831 31.531 81.676 1.00 14.48 98 LYS D CA 1
ATOM 9866 C C . LYS D 1 103 ? -8.062 30.998 80.929 1.00 13.56 98 LYS D C 1
ATOM 9867 O O . LYS D 1 103 ? -8.307 29.774 80.916 1.00 11.89 98 LYS D O 1
ATOM 9873 N N . PHE D 1 104 ? -8.786 31.870 80.228 1.00 12.95 99 PHE D N 1
ATOM 9874 C CA . PHE D 1 104 ? -9.962 31.435 79.469 1.00 12.92 99 PHE D CA 1
ATOM 9875 C C . PHE D 1 104 ? -9.850 31.911 78.017 1.00 14.27 99 PHE D C 1
ATOM 9876 O O . PHE D 1 104 ? -9.554 33.101 77.777 1.00 15.98 99 PHE D O 1
ATOM 9884 N N . SER D 1 105 ? -10.174 31.012 77.098 1.00 15.63 100 SER D N 1
ATOM 9885 C CA . SER D 1 105 ? -10.072 31.248 75.679 1.00 15.45 100 SER D CA 1
ATOM 9886 C C . SER D 1 105 ? -11.197 30.464 75.012 1.00 14.90 100 SER D C 1
ATOM 9887 O O . SER D 1 105 ? -12.045 31.012 74.311 1.00 13.32 100 SER D O 1
ATOM 9890 N N . ASN D 1 106 ? -11.211 29.151 75.263 1.00 14.28 101 ASN D N 1
ATOM 9891 C CA . ASN D 1 106 ? -12.274 28.316 74.754 1.00 14.13 101 ASN D CA 1
ATOM 9892 C C . ASN D 1 106 ? -13.605 28.826 75.313 1.00 13.22 101 ASN D C 1
ATOM 9893 O O . ASN D 1 106 ? -13.643 29.326 76.451 1.00 11.79 101 ASN D O 1
ATOM 9898 N N . SER D 1 107 ? -14.687 28.562 74.580 1.00 12.67 102 SER D N 1
ATOM 9899 C CA . SER D 1 107 ? -16.023 28.902 75.082 1.00 12.66 102 SER D CA 1
ATOM 9900 C C . SER D 1 107 ? -16.321 28.012 76.295 1.00 12.84 102 SER D C 1
ATOM 9901 O O . SER D 1 107 ? -15.840 26.901 76.369 1.00 12.06 102 SER D O 1
ATOM 9904 N N . VAL D 1 108 ? -16.950 28.615 77.303 1.00 12.56 103 VAL D N 1
ATOM 9905 C CA . VAL D 1 108 ? -17.025 28.062 78.646 1.00 13.32 103 VAL D CA 1
ATOM 9906 C C . VAL D 1 108 ? -18.357 28.490 79.264 1.00 13.80 103 VAL D C 1
ATOM 9907 O O . VAL D 1 108 ? -18.867 29.562 79.009 1.00 11.09 103 VAL D O 1
ATOM 9911 N N . GLU D 1 109 ? -18.942 27.584 80.054 1.00 14.97 104 GLU D N 1
ATOM 9912 C CA . GLU D 1 109 ? -20.072 27.920 80.921 1.00 14.80 104 GLU D CA 1
ATOM 9913 C C . GLU D 1 109 ? -19.542 28.839 82.020 1.00 12.91 104 GLU D C 1
ATOM 9914 O O . GLU D 1 109 ? -18.473 28.576 82.570 1.00 12.10 104 GLU D O 1
ATOM 9920 N N . ILE D 1 110 ? -20.266 29.938 82.283 1.00 12.08 105 ILE D N 1
ATOM 9921 C CA . ILE D 1 110 ? -19.766 30.988 83.114 1.00 12.64 105 ILE D CA 1
ATOM 9922 C C . ILE D 1 110 ? -19.923 30.559 84.586 1.00 14.13 105 ILE D C 1
ATOM 9923 O O . ILE D 1 110 ? -20.996 30.163 85.030 1.00 15.17 105 ILE D O 1
ATOM 9928 N N . THR D 1 111 ? -18.776 30.520 85.255 1.00 14.20 106 THR D N 1
ATOM 9929 C CA . THR D 1 111 ? -18.614 30.193 86.630 1.00 14.87 106 THR D CA 1
ATOM 9930 C C . THR D 1 111 ? -18.085 31.411 87.369 1.00 13.79 106 THR D C 1
ATOM 9931 O O . THR D 1 111 ? -17.674 32.400 86.749 1.00 12.62 106 THR D O 1
ATOM 9935 N N . PRO D 1 112 ? -18.060 31.387 88.714 1.00 14.58 107 PRO D N 1
ATOM 9936 C CA . PRO D 1 112 ? -17.412 32.464 89.458 1.00 15.40 107 PRO D CA 1
ATOM 9937 C C . PRO D 1 112 ? -15.942 32.678 89.049 1.00 15.46 107 PRO D C 1
ATOM 9938 O O . PRO D 1 112 ? -15.506 33.803 89.063 1.00 13.81 107 PRO D O 1
ATOM 9942 N N . GLU D 1 113 ? -15.215 31.605 88.702 1.00 14.84 108 GLU D N 1
ATOM 9943 C CA . GLU D 1 113 ? -13.802 31.676 88.302 1.00 16.83 108 GLU D CA 1
ATOM 9944 C C . GLU D 1 113 ? -13.684 32.432 86.971 1.00 14.04 108 GLU D C 1
ATOM 9945 O O . GLU D 1 113 ? -12.776 33.221 86.791 1.00 13.19 108 GLU D O 1
ATOM 9951 N N . VAL D 1 114 ? -14.623 32.187 86.057 1.00 13.84 109 VAL D N 1
ATOM 9952 C CA . VAL D 1 114 ? -14.677 32.925 84.784 1.00 13.58 109 VAL D CA 1
ATOM 9953 C C . VAL D 1 114 ? -14.914 34.424 85.063 1.00 13.03 109 VAL D C 1
ATOM 9954 O O . VAL D 1 114 ? -14.179 35.296 84.560 1.00 11.87 109 VAL D O 1
ATOM 9958 N N . ILE D 1 115 ? -15.921 34.727 85.903 1.00 12.89 110 ILE D N 1
ATOM 9959 C CA . ILE D 1 115 ? -16.255 36.117 86.196 1.00 12.94 110 ILE D CA 1
ATOM 9960 C C . ILE D 1 115 ? -15.038 36.806 86.838 1.00 12.62 110 ILE D C 1
ATOM 9961 O O . ILE D 1 115 ? -14.670 37.938 86.514 1.00 11.55 110 ILE D O 1
ATOM 9966 N N . ALA D 1 116 ? -14.408 36.103 87.780 1.00 12.36 111 ALA D N 1
ATOM 9967 C CA . ALA D 1 116 ? -13.267 36.633 88.516 1.00 12.79 111 ALA D CA 1
ATOM 9968 C C . ALA D 1 116 ? -12.136 36.980 87.541 1.00 12.50 111 ALA D C 1
ATOM 9969 O O . ALA D 1 116 ? -11.494 38.023 87.673 1.00 11.98 111 ALA D O 1
ATOM 9971 N N . LYS D 1 117 ? -11.907 36.120 86.542 1.00 11.93 112 LYS D N 1
ATOM 9972 C CA . LYS D 1 117 ? -10.794 36.377 85.607 1.00 13.17 112 LYS D CA 1
ATOM 9973 C C . LYS D 1 117 ? -11.150 37.579 84.719 1.00 11.87 112 LYS D C 1
ATOM 9974 O O . LYS D 1 117 ? -10.277 38.426 84.459 1.00 12.62 112 LYS D O 1
ATOM 9980 N N . VAL D 1 118 ? -12.411 37.664 84.266 1.00 11.08 113 VAL D N 1
ATOM 9981 C CA . VAL D 1 118 ? -12.822 38.786 83.436 1.00 11.20 113 VAL D CA 1
ATOM 9982 C C . VAL D 1 118 ? -12.660 40.093 84.218 1.00 11.53 113 VAL D C 1
ATOM 9983 O O . VAL D 1 118 ? -12.226 41.104 83.653 1.00 10.33 113 VAL D O 1
ATOM 9987 N N . GLU D 1 119 ? -12.987 40.075 85.521 1.00 13.12 114 GLU D N 1
ATOM 9988 C CA . GLU D 1 119 ? -12.816 41.273 86.348 1.00 13.92 114 GLU D CA 1
ATOM 9989 C C . GLU D 1 119 ? -11.320 41.639 86.470 1.00 13.51 114 GLU D C 1
ATOM 9990 O O . GLU D 1 119 ? -10.944 42.806 86.383 1.00 12.83 114 GLU D O 1
ATOM 9996 N N . GLU D 1 120 ? -10.455 40.632 86.613 1.00 13.47 115 GLU D N 1
ATOM 9997 C CA . GLU D 1 120 ? -9.025 40.833 86.790 1.00 15.37 115 GLU D CA 1
ATOM 9998 C C . GLU D 1 120 ? -8.440 41.483 85.541 1.00 14.04 115 GLU D C 1
ATOM 9999 O O . GLU D 1 120 ? -7.467 42.225 85.620 1.00 12.40 115 GLU D O 1
ATOM 10005 N N . CYS D 1 121 ? -9.060 41.163 84.391 1.00 12.65 116 CYS D N 1
ATOM 10006 C CA . CYS D 1 121 ? -8.552 41.597 83.085 1.00 12.89 116 CYS D CA 1
ATOM 10007 C C . CYS D 1 121 ? -9.093 42.964 82.653 1.00 13.29 116 CYS D C 1
ATOM 10008 O O . CYS D 1 121 ? -8.816 43.417 81.507 1.00 11.82 116 CYS D O 1
ATOM 10011 N N . ILE D 1 122 ? -9.935 43.584 83.493 1.00 12.64 117 ILE D N 1
ATOM 10012 C CA . ILE D 1 122 ? -10.548 44.867 83.144 1.00 13.01 117 ILE D CA 1
ATOM 10013 C C . ILE D 1 122 ? -9.488 45.866 82.665 1.00 13.52 117 ILE D C 1
ATOM 10014 O O . ILE D 1 122 ? -9.708 46.546 81.652 1.00 14.86 117 ILE D O 1
ATOM 10019 N N . PRO D 1 123 ? -8.317 46.011 83.337 1.00 14.80 118 PRO D N 1
ATOM 10020 C CA . PRO D 1 123 ? -7.286 46.935 82.851 1.00 14.87 118 PRO D CA 1
ATOM 10021 C C . PRO D 1 123 ? -6.852 46.700 81.391 1.00 14.69 118 PRO D C 1
ATOM 10022 O O . PRO D 1 123 ? -6.430 47.626 80.711 1.00 14.74 118 PRO D O 1
ATOM 10026 N N . LEU D 1 124 ? -6.961 45.455 80.920 1.00 14.40 119 LEU D N 1
ATOM 10027 C CA . LEU D 1 124 ? -6.524 45.087 79.574 1.00 13.76 119 LEU D CA 1
ATOM 10028 C C . LEU D 1 124 ? -7.647 45.284 78.562 1.00 12.57 119 LEU D C 1
ATOM 10029 O O . LEU D 1 124 ? -7.420 45.197 77.353 1.00 13.02 119 LEU D O 1
ATOM 10034 N N . ALA D 1 125 ? -8.882 45.466 79.030 1.00 12.02 120 ALA D N 1
ATOM 10035 C CA . ALA D 1 125 ? -10.026 45.689 78.163 1.00 12.07 120 ALA D CA 1
ATOM 10036 C C . ALA D 1 125 ? -11.006 46.614 78.877 1.00 11.76 120 ALA D C 1
ATOM 10037 O O . ALA D 1 125 ? -12.119 46.224 79.153 1.00 10.54 120 ALA D O 1
ATOM 10039 N N . PRO D 1 126 ? -10.587 47.847 79.218 1.00 11.84 121 PRO D N 1
ATOM 10040 C CA . PRO D 1 126 ? -11.340 48.696 80.151 1.00 12.04 121 PRO D CA 1
ATOM 10041 C C . PRO D 1 126 ? -12.681 49.208 79.605 1.00 12.34 121 PRO D C 1
ATOM 10042 O O . PRO D 1 126 ? -13.531 49.574 80.403 1.00 12.09 121 PRO D O 1
ATOM 10046 N N . LEU D 1 127 ? -12.903 49.166 78.286 1.00 11.09 122 LEU D N 1
ATOM 10047 C CA . LEU D 1 127 ? -14.184 49.581 77.702 1.00 11.91 122 LEU D CA 1
ATOM 10048 C C . LEU D 1 127 ? -15.164 48.419 77.489 1.00 11.96 122 LEU D C 1
ATOM 10049 O O . LEU D 1 127 ? -16.342 48.664 77.188 1.00 12.67 122 LEU D O 1
ATOM 10054 N N . HIS D 1 128 ? -14.678 47.184 77.657 1.00 11.14 123 HIS D N 1
ATOM 10055 C CA . HIS D 1 128 ? -15.418 46.023 77.257 1.00 11.60 123 HIS D CA 1
ATOM 10056 C C . HIS D 1 128 ? -15.691 45.104 78.449 1.00 11.34 123 HIS D C 1
ATOM 10057 O O . HIS D 1 128 ? -16.814 44.770 78.644 1.00 11.01 123 HIS D O 1
ATOM 10064 N N . ASN D 1 129 ? -14.677 44.672 79.205 1.00 10.20 124 ASN D N 1
ATOM 10065 C CA . ASN D 1 129 ? -14.898 43.672 80.213 1.00 10.14 124 ASN D CA 1
ATOM 10066 C C . ASN D 1 129 ? -15.954 44.113 81.235 1.00 10.05 124 ASN D C 1
ATOM 10067 O O . ASN D 1 129 ? -16.835 43.308 81.575 1.00 10.73 124 ASN D O 1
ATOM 10072 N N . PRO D 1 130 ? -15.932 45.347 81.765 1.00 10.65 125 PRO D N 1
ATOM 10073 C CA . PRO D 1 130 ? -16.962 45.765 82.737 1.00 10.80 125 PRO D CA 1
ATOM 10074 C C . PRO D 1 130 ? -18.390 45.613 82.175 1.00 10.40 125 PRO D C 1
ATOM 10075 O O . PRO D 1 130 ? -19.227 45.045 82.827 1.00 10.23 125 PRO D O 1
ATOM 10079 N N . ALA D 1 131 ? -18.614 46.020 80.923 1.00 9.81 126 ALA D N 1
ATOM 10080 C CA . ALA D 1 131 ? -19.873 45.928 80.280 1.00 9.43 126 ALA D CA 1
ATOM 10081 C C . ALA D 1 131 ? -20.249 44.466 80.100 1.00 9.68 126 ALA D C 1
ATOM 10082 O O . ALA D 1 131 ? -21.403 44.092 80.289 1.00 9.30 126 ALA D O 1
ATOM 10084 N N . ASN D 1 132 ? -19.292 43.629 79.696 1.00 10.05 127 ASN D N 1
ATOM 10085 C CA . ASN D 1 132 ? -19.583 42.214 79.511 1.00 10.09 127 ASN D CA 1
ATOM 10086 C C . ASN D 1 132 ? -20.122 41.638 80.829 1.00 9.60 127 ASN D C 1
ATOM 10087 O O . ASN D 1 132 ? -21.099 40.901 80.834 1.00 9.65 127 ASN D O 1
ATOM 10092 N N . LEU D 1 133 ? -19.495 41.993 81.937 1.00 10.10 128 LEU D N 1
ATOM 10093 C CA . LEU D 1 133 ? -19.902 41.437 83.229 1.00 10.55 128 LEU D CA 1
ATOM 10094 C C . LEU D 1 133 ? -21.272 41.977 83.646 1.00 11.01 128 LEU D C 1
ATOM 10095 O O . LEU D 1 133 ? -22.052 41.196 84.224 1.00 9.85 128 LEU D O 1
ATOM 10100 N N . LYS D 1 134 ? -21.556 43.257 83.315 1.00 11.07 129 LYS D N 1
ATOM 10101 C CA . LYS D 1 134 ? -22.843 43.850 83.630 1.00 11.72 129 LYS D CA 1
ATOM 10102 C C . LYS D 1 134 ? -23.965 43.053 82.979 1.00 10.56 129 LYS D C 1
ATOM 10103 O O . LYS D 1 134 ? -24.996 42.871 83.589 1.00 9.92 129 LYS D O 1
ATOM 10109 N N . GLY D 1 135 ? -23.752 42.618 81.730 1.00 9.10 130 GLY D N 1
ATOM 10110 C CA . GLY D 1 135 ? -24.698 41.795 81.033 1.00 8.89 130 GLY D CA 1
ATOM 10111 C C . GLY D 1 135 ? -24.964 40.463 81.731 1.00 9.48 130 GLY D C 1
ATOM 10112 O O . GLY D 1 135 ? -26.125 40.010 81.818 1.00 10.96 130 GLY D O 1
ATOM 10113 N N . VAL D 1 136 ? -23.894 39.811 82.183 1.00 8.70 131 VAL D N 1
ATOM 10114 C CA . VAL D 1 136 ? -24.013 38.512 82.872 1.00 9.19 131 VAL D CA 1
ATOM 10115 C C . VAL D 1 136 ? -24.799 38.667 84.193 1.00 9.22 131 VAL D C 1
ATOM 10116 O O . VAL D 1 136 ? -25.688 37.883 84.524 1.00 8.02 131 VAL D O 1
ATOM 10120 N N . VAL D 1 137 ? -24.431 39.697 84.937 1.00 9.34 132 VAL D N 1
ATOM 10121 C CA . VAL D 1 137 ? -25.070 40.015 86.222 1.00 9.99 132 VAL D CA 1
ATOM 10122 C C . VAL D 1 137 ? -26.547 40.372 86.000 1.00 11.27 132 VAL D C 1
ATOM 10123 O O . VAL D 1 137 ? -27.388 39.926 86.743 1.00 11.99 132 VAL D O 1
ATOM 10127 N N . ALA D 1 138 ? -26.869 41.136 84.955 1.00 12.41 133 ALA D N 1
ATOM 10128 C CA . ALA D 1 138 ? -28.272 41.501 84.639 1.00 11.97 133 ALA D CA 1
ATOM 10129 C C . ALA D 1 138 ? -29.095 40.241 84.380 1.00 11.95 133 ALA D C 1
ATOM 10130 O O . ALA D 1 138 ? -30.238 40.124 84.884 1.00 11.28 133 ALA D O 1
ATOM 10132 N N . ILE D 1 139 ? -28.542 39.292 83.627 1.00 11.66 134 ILE D N 1
ATOM 10133 C CA . ILE D 1 139 ? -29.225 38.073 83.354 1.00 12.06 134 ILE D CA 1
ATOM 10134 C C . ILE D 1 139 ? -29.436 37.270 84.656 1.00 13.37 134 ILE D C 1
ATOM 10135 O O . ILE D 1 139 ? -30.526 36.705 84.868 1.00 13.78 134 ILE D O 1
ATOM 10140 N N . GLU D 1 140 ? -28.439 37.193 85.522 1.00 13.94 135 GLU D N 1
ATOM 10141 C CA . GLU D 1 140 ? -28.618 36.401 86.742 1.00 16.45 135 GLU D CA 1
ATOM 10142 C C . GLU D 1 140 ? -29.728 37.036 87.602 1.00 16.43 135 GLU D C 1
ATOM 10143 O O . GLU D 1 140 ? -30.475 36.342 88.258 1.00 15.99 135 GLU D O 1
ATOM 10149 N N . LYS D 1 141 ? -29.848 38.361 87.575 1.00 17.60 136 LYS D N 1
ATOM 10150 C CA . LYS D 1 141 ? -30.897 39.078 88.329 1.00 19.31 136 LYS D CA 1
ATOM 10151 C C . LYS D 1 141 ? -32.288 38.810 87.741 1.00 18.98 136 LYS D C 1
ATOM 10152 O O . LYS D 1 141 ? -33.195 38.607 88.502 1.00 16.75 136 LYS D O 1
ATOM 10158 N N . LEU D 1 142 ? -32.417 38.809 86.410 1.00 17.88 137 LEU D N 1
ATOM 10159 C CA . LEU D 1 142 ? -33.713 38.753 85.768 1.00 21.39 137 LEU D CA 1
ATOM 10160 C C . LEU D 1 142 ? -34.144 37.307 85.488 1.00 22.85 137 LEU D C 1
ATOM 10161 O O . LEU D 1 142 ? -35.317 37.026 85.481 1.00 25.00 137 LEU D O 1
ATOM 10166 N N . LEU D 1 143 ? -33.189 36.392 85.260 1.00 22.99 138 LEU D N 1
ATOM 10167 C CA . LEU D 1 143 ? -33.464 34.988 84.931 1.00 24.16 138 LEU D CA 1
ATOM 10168 C C . LEU D 1 143 ? -32.664 34.128 85.896 1.00 23.64 138 LEU D C 1
ATOM 10169 O O . LEU D 1 143 ? -31.730 33.418 85.484 1.00 23.84 138 LEU D O 1
ATOM 10174 N N . PRO D 1 144 ? -32.955 34.172 87.219 1.00 24.65 139 PRO D N 1
ATOM 10175 C CA . PRO D 1 144 ? -32.072 33.553 88.202 1.00 23.92 139 PRO D CA 1
ATOM 10176 C C . PRO D 1 144 ? -31.884 32.058 87.914 1.00 24.60 139 PRO D C 1
ATOM 10177 O O . PRO D 1 144 ? -32.833 31.384 87.559 1.00 24.50 139 PRO D O 1
ATOM 10181 N N . GLY D 1 145 ? -30.640 31.580 88.020 1.00 21.89 140 GLY D N 1
ATOM 10182 C CA . GLY D 1 145 ? -30.305 30.185 87.833 1.00 21.35 140 GLY D CA 1
ATOM 10183 C C . GLY D 1 145 ? -30.109 29.783 86.378 1.00 19.77 140 GLY D C 1
ATOM 10184 O O . GLY D 1 145 ? -29.653 28.681 86.150 1.00 18.44 140 GLY D O 1
ATOM 10185 N N . ILE D 1 146 ? -30.364 30.671 85.407 1.00 19.60 141 ILE D N 1
ATOM 10186 C CA . ILE D 1 146 ? -30.237 30.267 83.990 1.00 19.38 141 ILE D CA 1
ATOM 10187 C C . ILE D 1 146 ? -28.746 30.058 83.668 1.00 19.17 141 ILE D C 1
ATOM 10188 O O . ILE D 1 146 ? -27.894 30.801 84.157 1.00 19.08 141 ILE D O 1
ATOM 10193 N N . ARG D 1 147 ? -28.470 29.080 82.818 1.00 17.17 142 ARG D N 1
ATOM 10194 C CA . ARG D 1 147 ? -27.138 28.728 82.440 1.00 17.59 142 ARG D CA 1
ATOM 10195 C C . ARG D 1 147 ? -26.652 29.692 81.337 1.00 15.18 142 ARG D C 1
ATOM 10196 O O . ARG D 1 147 ? -27.396 30.022 80.434 1.00 13.64 142 ARG D O 1
ATOM 10204 N N . GLN D 1 148 ? -25.445 30.215 81.540 1.00 12.66 143 GLN D N 1
ATOM 10205 C CA . GLN D 1 148 ? -24.844 31.241 80.703 1.00 11.99 143 GLN D CA 1
ATOM 10206 C C . GLN D 1 148 ? -23.485 30.731 80.200 1.00 11.35 143 GLN D C 1
ATOM 10207 O O . GLN D 1 148 ? -22.756 30.060 80.931 1.00 11.98 143 GLN D O 1
ATOM 10213 N N . VAL D 1 149 ? -23.176 31.066 78.944 1.00 11.15 144 VAL D N 1
ATOM 10214 C CA . VAL D 1 149 ? -21.940 30.676 78.283 1.00 10.33 144 VAL D CA 1
ATOM 10215 C C . VAL D 1 149 ? -21.242 31.947 77.783 1.00 9.50 144 VAL D C 1
ATOM 10216 O O . VAL D 1 149 ? -21.908 32.897 77.315 1.00 9.73 144 VAL D O 1
ATOM 10220 N N . GLY D 1 150 ? -19.930 31.978 77.955 1.00 8.42 145 GLY D N 1
ATOM 10221 C CA . GLY D 1 150 ? -19.026 32.993 77.454 1.00 7.94 145 GLY D CA 1
ATOM 10222 C C . GLY D 1 150 ? -18.242 32.508 76.251 1.00 7.83 145 GLY D C 1
ATOM 10223 O O . GLY D 1 150 ? -17.670 31.412 76.271 1.00 7.41 145 GLY D O 1
ATOM 10224 N N . VAL D 1 151 ? -18.137 33.372 75.248 1.00 7.73 146 VAL D N 1
ATOM 10225 C CA . VAL D 1 151 ? -17.345 33.170 74.027 1.00 7.38 146 VAL D CA 1
ATOM 10226 C C . VAL D 1 151 ? -16.354 34.325 73.896 1.00 7.20 146 VAL D C 1
ATOM 10227 O O . VAL D 1 151 ? -16.749 35.474 73.855 1.00 7.10 146 VAL D O 1
ATOM 10231 N N . PHE D 1 152 ? -15.056 33.989 73.859 1.00 7.01 147 PHE D N 1
ATOM 10232 C CA . PHE D 1 152 ? -13.995 34.987 74.006 1.00 6.93 147 PHE D CA 1
ATOM 10233 C C . PHE D 1 152 ? -13.500 35.512 72.664 1.00 6.96 147 PHE D C 1
ATOM 10234 O O . PHE D 1 152 ? -13.251 34.728 71.766 1.00 6.90 147 PHE D O 1
ATOM 10242 N N . ASP D 1 153 ? -13.318 36.841 72.628 1.00 7.34 148 ASP D N 1
ATOM 10243 C CA . ASP D 1 153 ? -12.862 37.548 71.438 1.00 8.11 148 ASP D CA 1
ATOM 10244 C C . ASP D 1 153 ? -11.431 37.140 71.062 1.00 7.53 148 ASP D C 1
ATOM 10245 O O . ASP D 1 153 ? -11.056 37.335 69.898 1.00 7.54 148 ASP D O 1
ATOM 10250 N N . THR D 1 154 ? -10.667 36.591 72.020 1.00 7.40 149 THR D N 1
ATOM 10251 C CA . THR D 1 154 ? -9.254 36.279 71.855 1.00 7.17 149 THR D CA 1
ATOM 10252 C C . THR D 1 154 ? -8.979 34.892 71.274 1.00 6.94 149 THR D C 1
ATOM 10253 O O . THR D 1 154 ? -7.897 34.698 70.750 1.00 6.32 149 THR D O 1
ATOM 10257 N N . ALA D 1 155 ? -9.971 33.971 71.313 1.00 6.51 150 ALA D N 1
ATOM 10258 C CA . ALA D 1 155 ? -9.733 32.600 71.036 1.00 6.56 150 ALA D CA 1
ATOM 10259 C C . ALA D 1 155 ? -9.187 32.383 69.602 1.00 6.30 150 ALA D C 1
ATOM 10260 O O . ALA D 1 155 ? -8.234 31.613 69.368 1.00 5.78 150 ALA D O 1
ATOM 10262 N N . PHE D 1 156 ? -9.807 33.068 68.644 1.00 6.19 151 PHE D N 1
ATOM 10263 C CA . PHE D 1 156 ? -9.476 32.876 67.219 1.00 6.20 151 PHE D CA 1
ATOM 10264 C C . PHE D 1 156 ? -7.984 33.152 66.939 1.00 6.44 151 PHE D C 1
ATOM 10265 O O . PHE D 1 156 ? -7.420 32.583 66.019 1.00 6.18 151 PHE D O 1
ATOM 10273 N N . PHE D 1 157 ? -7.361 34.047 67.728 1.00 7.08 152 PHE D N 1
ATOM 10274 C CA . PHE D 1 157 ? -6.036 34.524 67.460 1.00 8.06 152 PHE D CA 1
ATOM 10275 C C . PHE D 1 157 ? -4.948 33.733 68.185 1.00 8.81 152 PHE D C 1
ATOM 10276 O O . PHE D 1 157 ? -3.750 34.100 68.091 1.00 8.36 152 PHE D O 1
ATOM 10284 N N . GLN D 1 158 ? -5.341 32.643 68.846 1.00 10.01 153 GLN D N 1
ATOM 10285 C CA . GLN D 1 158 ? -4.381 31.854 69.615 1.00 11.73 153 GLN D CA 1
ATOM 10286 C C . GLN D 1 158 ? -3.384 31.117 68.695 1.00 11.24 153 GLN D C 1
ATOM 10287 O O . GLN D 1 158 ? -2.386 30.597 69.170 1.00 10.07 153 GLN D O 1
ATOM 10293 N N . THR D 1 159 ? -3.627 31.132 67.377 1.00 10.43 154 THR D N 1
ATOM 10294 C CA . THR D 1 159 ? -2.716 30.542 66.415 1.00 11.10 154 THR D CA 1
ATOM 10295 C C . THR D 1 159 ? -1.570 31.489 66.017 1.00 11.07 154 THR D C 1
ATOM 10296 O O . THR D 1 159 ? -0.648 31.071 65.283 1.00 10.92 154 THR D O 1
ATOM 10300 N N . MET D 1 160 ? -1.600 32.762 66.429 1.00 10.46 155 MET D N 1
ATOM 10301 C CA . MET D 1 160 ? -0.542 33.687 65.969 1.00 10.47 155 MET D CA 1
ATOM 10302 C C . MET D 1 160 ? 0.827 33.212 66.470 1.00 10.10 155 MET D C 1
ATOM 10303 O O . MET D 1 160 ? 0.979 32.814 67.626 1.00 8.18 155 MET D O 1
ATOM 10308 N N . PRO D 1 161 ? 1.865 33.236 65.604 1.00 9.49 156 PRO D N 1
ATOM 10309 C CA . PRO D 1 161 ? 3.214 32.820 66.003 1.00 10.01 156 PRO D CA 1
ATOM 10310 C C . PRO D 1 161 ? 3.860 33.905 66.879 1.00 9.79 156 PRO D C 1
ATOM 10311 O O . PRO D 1 161 ? 3.395 35.051 66.905 1.00 9.11 156 PRO D O 1
ATOM 10315 N N . GLU D 1 162 ? 4.901 33.513 67.609 1.00 10.25 157 GLU D N 1
ATOM 10316 C CA . GLU D 1 162 ? 5.577 34.372 68.569 1.00 10.51 157 GLU D CA 1
ATOM 10317 C C . GLU D 1 162 ? 6.165 35.608 67.890 1.00 9.62 157 GLU D C 1
ATOM 10318 O O . GLU D 1 162 ? 6.174 36.659 68.504 1.00 8.62 157 GLU D O 1
ATOM 10324 N N . HIS D 1 163 ? 6.636 35.518 66.631 1.00 9.00 158 HIS D N 1
ATOM 10325 C CA . HIS D 1 163 ? 7.243 36.692 66.032 1.00 9.04 158 HIS D CA 1
ATOM 10326 C C . HIS D 1 163 ? 6.185 37.766 65.759 1.00 8.99 158 HIS D C 1
ATOM 10327 O O . HIS D 1 163 ? 6.525 38.940 65.526 1.00 8.86 158 HIS D O 1
ATOM 10334 N N . VAL D 1 164 ? 4.913 37.369 65.746 1.00 8.87 159 VAL D N 1
ATOM 10335 C CA . VAL D 1 164 ? 3.783 38.323 65.623 1.00 9.20 159 VAL D CA 1
ATOM 10336 C C . VAL D 1 164 ? 3.297 38.761 67.014 1.00 9.16 159 VAL D C 1
ATOM 10337 O O . VAL D 1 164 ? 3.014 39.923 67.194 1.00 10.07 159 VAL D O 1
ATOM 10341 N N . TYR D 1 165 ? 3.121 37.835 67.965 1.00 9.54 160 TYR D N 1
ATOM 10342 C CA . TYR D 1 165 ? 2.453 38.213 69.215 1.00 9.66 160 TYR D CA 1
ATOM 10343 C C . TYR D 1 165 ? 3.399 38.925 70.195 1.00 9.81 160 TYR D C 1
ATOM 10344 O O . TYR D 1 165 ? 2.933 39.641 71.079 1.00 9.49 160 TYR D O 1
ATOM 10353 N N . ARG D 1 166 ? 4.705 38.727 70.065 1.00 9.78 161 ARG D N 1
ATOM 10354 C CA . ARG D 1 166 ? 5.660 39.400 70.957 1.00 10.87 161 ARG D CA 1
ATOM 10355 C C . ARG D 1 166 ? 5.862 40.846 70.481 1.00 10.46 161 ARG D C 1
ATOM 10356 O O . ARG D 1 166 ? 5.971 41.105 69.293 1.00 9.95 161 ARG D O 1
ATOM 10364 N N . TYR D 1 167 ? 5.841 41.787 71.402 1.00 9.67 162 TYR D N 1
ATOM 10365 C CA . TYR D 1 167 ? 6.298 43.165 71.194 1.00 10.32 162 TYR D CA 1
ATOM 10366 C C . TYR D 1 167 ? 7.821 43.227 71.390 1.00 9.79 162 TYR D C 1
ATOM 10367 O O . TYR D 1 167 ? 8.420 42.399 72.080 1.00 10.18 162 TYR D O 1
ATOM 10376 N N . ALA D 1 168 ? 8.432 44.253 70.809 1.00 9.57 163 ALA D N 1
ATOM 10377 C CA . ALA D 1 168 ? 9.872 44.445 70.821 1.00 10.05 163 ALA D CA 1
ATOM 10378 C C . ALA D 1 168 ? 10.253 45.207 72.086 1.00 10.16 163 ALA D C 1
ATOM 10379 O O . ALA D 1 168 ? 10.880 46.252 72.062 1.00 11.17 163 ALA D O 1
ATOM 10381 N N . LEU D 1 169 ? 9.893 44.597 73.215 1.00 10.63 164 LEU D N 1
ATOM 10382 C CA . LEU D 1 169 ? 10.096 45.107 74.543 1.00 10.99 164 LEU D CA 1
ATOM 10383 C C . LEU D 1 169 ? 10.984 44.100 75.280 1.00 10.89 164 LEU D C 1
ATOM 10384 O O . LEU D 1 169 ? 11.198 42.982 74.809 1.00 9.61 164 LEU D O 1
ATOM 10389 N N . PRO D 1 170 ? 11.526 44.448 76.465 1.00 11.80 165 PRO D N 1
ATOM 10390 C CA . PRO D 1 170 ? 12.462 43.549 77.145 1.00 12.03 165 PRO D CA 1
ATOM 10391 C C . PRO D 1 170 ? 11.838 42.169 77.382 1.00 13.47 165 PRO D C 1
ATOM 10392 O O . PRO D 1 170 ? 10.724 42.059 77.941 1.00 13.69 165 PRO D O 1
ATOM 10396 N N . TYR D 1 171 ? 12.536 41.137 76.917 1.00 14.15 166 TYR D N 1
ATOM 10397 C CA . TYR D 1 171 ? 12.015 39.762 76.838 1.00 16.44 166 TYR D CA 1
ATOM 10398 C C . TYR D 1 171 ? 11.525 39.289 78.217 1.00 16.69 166 TYR D C 1
ATOM 10399 O O . TYR D 1 171 ? 10.375 38.845 78.355 1.00 13.31 166 TYR D O 1
ATOM 10408 N N . ASP D 1 172 ? 12.414 39.389 79.221 1.00 17.48 167 ASP D N 1
ATOM 10409 C CA . ASP D 1 172 ? 12.120 38.823 80.550 1.00 19.00 167 ASP D CA 1
ATOM 10410 C C . ASP D 1 172 ? 10.939 39.572 81.177 1.00 18.02 167 ASP D C 1
ATOM 10411 O O . ASP D 1 172 ? 10.085 38.970 81.782 1.00 20.01 167 ASP D O 1
ATOM 10416 N N . MET D 1 173 ? 10.899 40.891 81.033 1.00 16.91 168 MET D N 1
ATOM 10417 C CA . MET D 1 173 ? 9.844 41.708 81.585 1.00 17.96 168 MET D CA 1
ATOM 10418 C C . MET D 1 173 ? 8.480 41.373 80.943 1.00 17.15 168 MET D C 1
ATOM 10419 O O . MET D 1 173 ? 7.468 41.281 81.617 1.00 14.18 168 MET D O 1
ATOM 10424 N N . CYS D 1 174 ? 8.438 41.189 79.624 1.00 14.85 169 CYS D N 1
ATOM 10425 C CA . CYS D 1 174 ? 7.215 40.789 78.954 1.00 15.09 169 CYS D CA 1
ATOM 10426 C C . CYS D 1 174 ? 6.760 39.429 79.475 1.00 14.68 169 CYS D C 1
ATOM 10427 O O . CYS D 1 174 ? 5.577 39.285 79.761 1.00 15.68 169 CYS D O 1
ATOM 10430 N N . ASN D 1 175 ? 7.681 38.469 79.624 1.00 14.63 170 ASN D N 1
ATOM 10431 C CA . ASN D 1 175 ? 7.312 37.145 80.042 1.00 15.02 170 ASN D CA 1
ATOM 10432 C C . ASN D 1 175 ? 6.780 37.204 81.488 1.00 17.07 170 ASN D C 1
ATOM 10433 O O . ASN D 1 175 ? 5.794 36.546 81.840 1.00 15.52 170 ASN D O 1
ATOM 10438 N N . LYS D 1 176 ? 7.426 38.014 82.318 1.00 16.65 171 LYS D N 1
ATOM 10439 C CA . LYS D 1 176 ? 7.042 38.167 83.713 1.00 19.84 171 LYS D CA 1
ATOM 10440 C C . LYS D 1 176 ? 5.593 38.660 83.815 1.00 18.22 171 LYS D C 1
ATOM 10441 O O . LYS D 1 176 ? 4.866 38.200 84.678 1.00 16.65 171 LYS D O 1
ATOM 10447 N N . HIS D 1 177 ? 5.193 39.610 82.963 1.00 16.61 172 HIS D N 1
ATOM 10448 C CA . HIS D 1 177 ? 3.868 40.236 83.063 1.00 17.16 172 HIS D CA 1
ATOM 10449 C C . HIS D 1 177 ? 2.851 39.701 82.035 1.00 15.99 172 HIS D C 1
ATOM 10450 O O . HIS D 1 177 ? 1.760 40.186 81.970 1.00 21.66 172 HIS D O 1
ATOM 10457 N N . GLY D 1 178 ? 3.220 38.715 81.225 1.00 14.40 173 GLY D N 1
ATOM 10458 C CA . GLY D 1 178 ? 2.340 38.129 80.198 1.00 14.35 173 GLY D CA 1
ATOM 10459 C C . GLY D 1 178 ? 1.970 39.121 79.089 1.00 13.59 173 GLY D C 1
ATOM 10460 O O . GLY D 1 178 ? 0.857 39.094 78.555 1.00 11.64 173 GLY D O 1
ATOM 10461 N N . VAL D 1 179 ? 2.940 39.965 78.701 1.00 11.68 174 VAL D N 1
ATOM 10462 C CA . VAL D 1 179 ? 2.712 40.937 77.665 1.00 11.14 174 VAL D CA 1
ATOM 10463 C C . VAL D 1 179 ? 2.794 40.218 76.318 1.00 10.50 174 VAL D C 1
ATOM 10464 O O . VAL D 1 179 ? 3.820 39.651 76.011 1.00 9.44 174 VAL D O 1
ATOM 10468 N N . ARG D 1 180 ? 1.713 40.304 75.553 1.00 10.15 175 ARG D N 1
ATOM 10469 C CA . ARG D 1 180 ? 1.644 39.774 74.181 1.00 10.29 175 ARG D CA 1
ATOM 10470 C C . ARG D 1 180 ? 0.386 40.303 73.496 1.00 9.67 175 ARG D C 1
ATOM 10471 O O . ARG D 1 180 ? -0.544 40.695 74.157 1.00 8.45 175 ARG D O 1
ATOM 10479 N N . ARG D 1 181 ? 0.398 40.261 72.162 1.00 9.45 176 ARG D N 1
ATOM 10480 C CA . ARG D 1 181 ? -0.744 40.546 71.369 1.00 10.02 176 ARG D CA 1
ATOM 10481 C C . ARG D 1 181 ? -1.787 39.435 71.572 1.00 10.37 176 ARG D C 1
ATOM 10482 O O . ARG D 1 181 ? -1.476 38.279 71.442 1.00 10.30 176 ARG D O 1
ATOM 10490 N N . TYR D 1 182 ? -3.031 39.823 71.847 1.00 9.95 177 TYR D N 1
ATOM 10491 C CA . TYR D 1 182 ? -4.129 38.890 71.924 1.00 10.33 177 TYR D CA 1
ATOM 10492 C C . TYR D 1 182 ? -5.050 38.977 70.706 1.00 9.74 177 TYR D C 1
ATOM 10493 O O . TYR D 1 182 ? -5.445 37.952 70.235 1.00 10.03 177 TYR D O 1
ATOM 10502 N N . GLY D 1 183 ? -5.416 40.196 70.280 1.00 9.42 178 GLY D N 1
ATOM 10503 C CA . GLY D 1 183 ? -6.446 40.349 69.272 1.00 9.52 178 GLY D CA 1
ATOM 10504 C C . GLY D 1 183 ? -7.848 40.138 69.816 1.00 8.94 178 GLY D C 1
ATOM 10505 O O . GLY D 1 183 ? -8.024 39.468 70.856 1.00 9.08 178 GLY D O 1
ATOM 10506 N N . PHE D 1 184 ? -8.812 40.848 69.227 1.00 8.20 179 PHE D N 1
ATOM 10507 C CA . PHE D 1 184 ? -10.225 40.815 69.614 1.00 8.61 179 PHE D CA 1
ATOM 10508 C C . PHE D 1 184 ? -11.067 40.786 68.327 1.00 9.29 179 PHE D C 1
ATOM 10509 O O . PHE D 1 184 ? -10.505 40.664 67.199 1.00 8.52 179 PHE D O 1
ATOM 10517 N N . HIS D 1 185 ? -12.393 40.857 68.480 1.00 9.28 180 HIS D N 1
ATOM 10518 C CA . HIS D 1 185 ? -13.352 40.612 67.423 1.00 10.73 180 HIS D CA 1
ATOM 10519 C C . HIS D 1 185 ? -13.198 39.223 66.792 1.00 9.34 180 HIS D C 1
ATOM 10520 O O . HIS D 1 185 ? -13.620 39.009 65.630 1.00 8.94 180 HIS D O 1
ATOM 10527 N N . GLY D 1 186 ? -12.601 38.293 67.530 1.00 8.71 181 GLY D N 1
ATOM 10528 C CA . GLY D 1 186 ? -12.251 37.009 66.968 1.00 8.57 181 GLY D CA 1
ATOM 10529 C C . GLY D 1 186 ? -13.482 36.261 66.466 1.00 8.33 181 GLY D C 1
ATOM 10530 O O . GLY D 1 186 ? -13.406 35.576 65.462 1.00 8.04 181 GLY D O 1
ATOM 10531 N N . THR D 1 187 ? -14.620 36.398 67.153 1.00 8.39 182 THR D N 1
ATOM 10532 C CA . THR D 1 187 ? -15.842 35.699 66.735 1.00 7.94 182 THR D CA 1
ATOM 10533 C C . THR D 1 187 ? -16.304 36.221 65.364 1.00 7.92 182 THR D C 1
ATOM 10534 O O . THR D 1 187 ? -16.719 35.424 64.503 1.00 8.27 182 THR D O 1
ATOM 10538 N N . SER D 1 188 ? -16.174 37.528 65.124 1.00 7.38 183 SER D N 1
ATOM 10539 C CA . SER D 1 188 ? -16.521 38.095 63.849 1.00 7.82 183 SER D CA 1
ATOM 10540 C C . SER D 1 188 ? -15.538 37.656 62.745 1.00 7.25 183 SER D C 1
ATOM 10541 O O . SER D 1 188 ? -15.965 37.162 61.683 1.00 7.27 183 SER D O 1
ATOM 10544 N N . HIS D 1 189 ? -14.234 37.809 62.995 1.00 6.96 184 HIS D N 1
ATOM 10545 C CA . HIS D 1 189 ? -13.211 37.375 62.051 1.00 7.20 184 HIS D CA 1
ATOM 10546 C C . HIS D 1 189 ? -13.384 35.883 61.712 1.00 7.50 184 HIS D C 1
ATOM 10547 O O . HIS D 1 189 ? -13.277 35.500 60.559 1.00 8.53 184 HIS D O 1
ATOM 10554 N N . ARG D 1 190 ? -13.667 35.073 62.724 1.00 7.59 185 ARG D N 1
ATOM 10555 C CA A ARG D 1 190 ? -13.865 33.625 62.550 0.50 7.68 185 ARG D CA 1
ATOM 10556 C CA B ARG D 1 190 ? -13.929 33.628 62.634 0.50 7.78 185 ARG D CA 1
ATOM 10557 C C . ARG D 1 190 ? -15.063 33.383 61.624 1.00 8.09 185 ARG D C 1
ATOM 10558 O O . ARG D 1 190 ? -14.938 32.611 60.639 1.00 7.84 185 ARG D O 1
ATOM 10573 N N . TYR D 1 191 ? -16.194 34.054 61.901 1.00 8.39 186 TYR D N 1
ATOM 10574 C CA . TYR D 1 191 ? -17.394 33.853 61.114 1.00 8.37 186 TYR D CA 1
ATOM 10575 C C . TYR D 1 191 ? -17.208 34.290 59.638 1.00 8.07 186 TYR D C 1
ATOM 10576 O O . TYR D 1 191 ? -17.521 33.532 58.735 1.00 7.31 186 TYR D O 1
ATOM 10585 N N . VAL D 1 192 ? -16.736 35.519 59.393 1.00 7.66 187 VAL D N 1
ATOM 10586 C CA . VAL D 1 192 ? -16.741 36.071 58.039 1.00 7.73 187 VAL D CA 1
ATOM 10587 C C . VAL D 1 192 ? -15.650 35.448 57.161 1.00 7.74 187 VAL D C 1
ATOM 10588 O O . VAL D 1 192 ? -15.830 35.363 55.918 1.00 7.63 187 VAL D O 1
ATOM 10592 N N . SER D 1 193 ? -14.529 35.023 57.741 1.00 7.87 188 SER D N 1
ATOM 10593 C CA . SER D 1 193 ? -13.489 34.395 56.964 1.00 8.10 188 SER D CA 1
ATOM 10594 C C . SER D 1 193 ? -13.984 33.056 56.379 1.00 8.11 188 SER D C 1
ATOM 10595 O O . SER D 1 193 ? -13.852 32.780 55.190 1.00 7.99 188 SER D O 1
ATOM 10598 N N . ALA D 1 194 ? -14.594 32.244 57.243 1.00 8.34 189 ALA D N 1
ATOM 10599 C CA . ALA D 1 194 ? -15.153 30.937 56.861 1.00 8.62 189 ALA D CA 1
ATOM 10600 C C . ALA D 1 194 ? -16.331 31.135 55.888 1.00 8.45 189 ALA D C 1
ATOM 10601 O O . ALA D 1 194 ? -16.456 30.423 54.859 1.00 9.16 189 ALA D O 1
ATOM 10603 N N . ARG D 1 195 ? -17.172 32.132 56.176 1.00 7.99 190 ARG D N 1
ATOM 10604 C CA . ARG D 1 195 ? -18.379 32.370 55.386 1.00 7.78 190 ARG D CA 1
ATOM 10605 C C . ARG D 1 195 ? -17.984 32.843 53.975 1.00 7.90 190 ARG D C 1
ATOM 10606 O O . ARG D 1 195 ? -18.563 32.337 52.963 1.00 7.38 190 ARG D O 1
ATOM 10614 N N . ALA D 1 196 ? -16.982 33.735 53.900 1.00 7.57 191 ALA D N 1
ATOM 10615 C CA . ALA D 1 196 ? -16.475 34.215 52.625 1.00 7.88 191 ALA D CA 1
ATOM 10616 C C . ALA D 1 196 ? -16.023 33.053 51.749 1.00 8.05 191 ALA D C 1
ATOM 10617 O O . ALA D 1 196 ? -16.333 33.001 50.550 1.00 7.83 191 ALA D O 1
ATOM 10619 N N . CYS D 1 197 ? -15.264 32.116 52.337 1.00 8.43 192 CYS D N 1
ATOM 10620 C CA . CYS D 1 197 ? -14.746 30.989 51.582 1.00 8.89 192 CYS D CA 1
ATOM 10621 C C . CYS D 1 197 ? -15.888 30.073 51.079 1.00 8.62 192 CYS D C 1
ATOM 10622 O O . CYS D 1 197 ? -15.833 29.609 49.928 1.00 8.17 192 CYS D O 1
ATOM 10625 N N . GLU D 1 198 ? -16.906 29.858 51.909 1.00 8.55 193 GLU D N 1
ATOM 10626 C CA . GLU D 1 198 ? -18.106 29.058 51.513 1.00 9.90 193 GLU D CA 1
ATOM 10627 C C . GLU D 1 198 ? -18.834 29.731 50.332 1.00 8.91 193 GLU D C 1
ATOM 10628 O O . GLU D 1 198 ? -19.197 29.065 49.356 1.00 8.87 193 GLU D O 1
ATOM 10634 N N . ILE D 1 199 ? -19.017 31.049 50.404 1.00 8.50 194 ILE D N 1
ATOM 10635 C CA . ILE D 1 199 ? -19.707 31.797 49.342 1.00 8.70 194 ILE D CA 1
ATOM 10636 C C . ILE D 1 199 ? -18.915 31.717 48.039 1.00 7.98 194 ILE D C 1
ATOM 10637 O O . ILE D 1 199 ? -19.497 31.698 46.935 1.00 7.62 194 ILE D O 1
ATOM 10642 N N . LEU D 1 200 ? -17.583 31.772 48.146 1.00 7.22 195 LEU D N 1
ATOM 10643 C CA . LEU D 1 200 ? -16.739 31.924 47.001 1.00 7.78 195 LEU D CA 1
ATOM 10644 C C . LEU D 1 200 ? -16.238 30.564 46.477 1.00 7.64 195 LEU D C 1
ATOM 10645 O O . LEU D 1 200 ? -15.535 30.525 45.488 1.00 8.01 195 LEU D O 1
ATOM 10650 N N . GLY D 1 201 ? -16.546 29.475 47.164 1.00 7.67 196 GLY D N 1
ATOM 10651 C CA . GLY D 1 201 ? -16.109 28.144 46.683 1.00 8.21 196 GLY D CA 1
ATOM 10652 C C . GLY D 1 201 ? -14.629 27.889 46.935 1.00 7.86 196 GLY D C 1
ATOM 10653 O O . GLY D 1 201 ? -13.960 27.192 46.160 1.00 8.40 196 GLY D O 1
ATOM 10654 N N . LEU D 1 202 ? -14.079 28.473 48.000 1.00 7.88 197 LEU D N 1
ATOM 10655 C CA . LEU D 1 202 ? -12.667 28.348 48.280 1.00 7.80 197 LEU D CA 1
ATOM 10656 C C . LEU D 1 202 ? -12.456 27.449 49.489 1.00 7.78 197 LEU D C 1
ATOM 10657 O O . LEU D 1 202 ? -13.250 27.417 50.374 1.00 6.99 197 LEU D O 1
ATOM 10662 N N . ASP D 1 203 ? -11.300 26.778 49.509 1.00 7.83 198 ASP D N 1
ATOM 10663 C CA . ASP D 1 203 ? -10.836 25.996 50.641 1.00 8.09 198 ASP D CA 1
ATOM 10664 C C . ASP D 1 203 ? -10.234 26.945 51.677 1.00 7.82 198 ASP D C 1
ATOM 10665 O O . ASP D 1 203 ? -9.162 27.487 51.481 1.00 8.02 198 ASP D O 1
ATOM 10670 N N . TYR D 1 204 ? -10.921 27.082 52.793 1.00 8.85 199 TYR D N 1
ATOM 10671 C CA . TYR D 1 204 ? -10.479 27.906 53.914 1.00 10.00 199 TYR D CA 1
ATOM 10672 C C . TYR D 1 204 ? -9.014 27.630 54.284 1.00 9.61 199 TYR D C 1
ATOM 10673 O O . TYR D 1 204 ? -8.247 28.558 54.575 1.00 9.62 199 TYR D O 1
ATOM 10682 N N . ASP D 1 205 ? -8.622 26.356 54.280 1.00 10.74 200 ASP D N 1
ATOM 10683 C CA . ASP D 1 205 ? -7.305 25.959 54.773 1.00 11.54 200 ASP D CA 1
ATOM 10684 C C . ASP D 1 205 ? -6.185 26.232 53.749 1.00 11.52 200 ASP D C 1
ATOM 10685 O O . ASP D 1 205 ? -5.039 25.965 54.047 1.00 11.96 200 ASP D O 1
ATOM 10690 N N . LYS D 1 206 ? -6.513 26.780 52.578 1.00 11.38 201 LYS D N 1
ATOM 10691 C CA . LYS D 1 206 ? -5.535 27.057 51.549 1.00 12.45 201 LYS D CA 1
ATOM 10692 C C . LYS D 1 206 ? -5.640 28.504 51.048 1.00 10.38 201 LYS D C 1
ATOM 10693 O O . LYS D 1 206 ? -5.122 28.813 49.966 1.00 10.47 201 LYS D O 1
ATOM 10699 N N . THR D 1 207 ? -6.356 29.363 51.779 1.00 9.22 202 THR D N 1
ATOM 10700 C CA . THR D 1 207 ? -6.682 30.706 51.278 1.00 8.99 202 THR D CA 1
ATOM 10701 C C . THR D 1 207 ? -5.996 31.746 52.174 1.00 8.61 202 THR D C 1
ATOM 10702 O O . THR D 1 207 ? -5.895 31.545 53.385 1.00 7.65 202 THR D O 1
ATOM 10706 N N . ARG D 1 208 ? -5.496 32.814 51.564 1.00 7.66 203 ARG D N 1
ATOM 10707 C CA . ARG D 1 208 ? -5.012 33.983 52.262 1.00 7.65 203 ARG D CA 1
ATOM 10708 C C . ARG D 1 208 ? -6.119 35.043 52.295 1.00 7.02 203 ARG D C 1
ATOM 10709 O O . ARG D 1 208 ? -6.535 35.553 51.242 1.00 6.34 203 ARG D O 1
ATOM 10717 N N . ILE D 1 209 ? -6.551 35.402 53.511 1.00 6.30 204 ILE D N 1
ATOM 10718 C CA . ILE D 1 209 ? -7.715 36.232 53.725 1.00 6.44 204 ILE D CA 1
ATOM 10719 C C . ILE D 1 209 ? -7.321 37.424 54.595 1.00 6.48 204 ILE D C 1
ATOM 10720 O O . ILE D 1 209 ? -6.660 37.232 55.607 1.00 6.23 204 ILE D O 1
ATOM 10725 N N . ILE D 1 210 ? -7.752 38.615 54.191 1.00 6.56 205 ILE D N 1
ATOM 10726 C CA . ILE D 1 210 ? -7.752 39.799 55.041 1.00 6.87 205 ILE D CA 1
ATOM 10727 C C . ILE D 1 210 ? -9.201 40.113 55.398 1.00 7.01 205 ILE D C 1
ATOM 10728 O O . ILE D 1 210 ? -10.011 40.320 54.527 1.00 6.61 205 ILE D O 1
ATOM 10733 N N . THR D 1 211 ? -9.502 40.155 56.711 1.00 7.42 206 THR D N 1
ATOM 10734 C CA . THR D 1 211 ? -10.829 40.484 57.175 1.00 7.67 206 THR D CA 1
ATOM 10735 C C . THR D 1 211 ? -10.775 41.809 57.929 1.00 7.72 206 THR D C 1
ATOM 10736 O O . THR D 1 211 ? -9.940 41.988 58.829 1.00 7.24 206 THR D O 1
ATOM 10740 N N . ALA D 1 212 ? -11.645 42.726 57.527 1.00 7.41 207 ALA D N 1
ATOM 10741 C CA . ALA D 1 212 ? -11.705 44.056 58.078 1.00 7.84 207 ALA D CA 1
ATOM 10742 C C . ALA D 1 212 ? -13.066 44.216 58.747 1.00 7.93 207 ALA D C 1
ATOM 10743 O O . ALA D 1 212 ? -14.088 44.341 58.071 1.00 7.87 207 ALA D O 1
ATOM 10745 N N . HIS D 1 213 ? -13.073 44.085 60.079 1.00 8.50 208 HIS D N 1
ATOM 10746 C CA . HIS D 1 213 ? -14.240 44.315 60.892 1.00 9.29 208 HIS D CA 1
ATOM 10747 C C . HIS D 1 213 ? -14.214 45.779 61.304 1.00 9.57 208 HIS D C 1
ATOM 10748 O O . HIS D 1 213 ? -13.491 46.131 62.227 1.00 8.84 208 HIS D O 1
ATOM 10755 N N . ILE D 1 214 ? -14.987 46.589 60.594 1.00 10.66 209 ILE D N 1
ATOM 10756 C CA . ILE D 1 214 ? -15.019 48.009 60.806 1.00 11.75 209 ILE D CA 1
ATOM 10757 C C . ILE D 1 214 ? -16.371 48.328 61.455 1.00 12.10 209 ILE D C 1
ATOM 10758 O O . ILE D 1 214 ? -17.431 48.272 60.826 1.00 10.19 209 ILE D O 1
ATOM 10763 N N . GLY D 1 215 ? -16.314 48.599 62.751 1.00 13.67 210 GLY D N 1
ATOM 10764 C CA . GLY D 1 215 ? -17.455 49.047 63.485 1.00 14.79 210 GLY D CA 1
ATOM 10765 C C . GLY D 1 215 ? -17.055 50.171 64.393 1.00 16.83 210 GLY D C 1
ATOM 10766 O O . GLY D 1 215 ? -16.077 50.899 64.136 1.00 15.86 210 GLY D O 1
ATOM 10767 N N . ASN D 1 216 ? -17.775 50.265 65.506 1.00 18.05 211 ASN D N 1
ATOM 10768 C CA . ASN D 1 216 ? -17.442 51.239 66.526 1.00 18.76 211 ASN D CA 1
ATOM 10769 C C . ASN D 1 216 ? -16.031 50.953 67.025 1.00 14.92 211 ASN D C 1
ATOM 10770 O O . ASN D 1 216 ? -15.256 51.846 67.227 1.00 14.67 211 ASN D O 1
ATOM 10775 N N . GLY D 1 217 ? -15.775 49.682 67.303 1.00 13.03 212 GLY D N 1
ATOM 10776 C CA . GLY D 1 217 ? -14.448 49.105 67.380 1.00 12.00 212 GLY D CA 1
ATOM 10777 C C . GLY D 1 217 ? -14.064 48.613 66.000 1.00 10.26 212 GLY D C 1
ATOM 10778 O O . GLY D 1 217 ? -14.942 48.138 65.274 1.00 11.03 212 GLY D O 1
ATOM 10779 N N . ALA D 1 218 ? -12.794 48.757 65.610 1.00 9.76 213 ALA D N 1
ATOM 10780 C CA . ALA D 1 218 ? -12.337 48.387 64.248 1.00 9.14 213 ALA D CA 1
ATOM 10781 C C . ALA D 1 218 ? -11.036 47.582 64.319 1.00 9.32 213 ALA D C 1
ATOM 10782 O O . ALA D 1 218 ? -10.120 47.917 65.094 1.00 8.77 213 ALA D O 1
ATOM 10784 N N . SER D 1 219 ? -10.970 46.490 63.539 1.00 8.24 214 SER D N 1
ATOM 10785 C CA . SER D 1 219 ? -9.809 45.645 63.502 1.00 8.14 214 SER D CA 1
ATOM 10786 C C . SER D 1 219 ? -9.707 45.004 62.124 1.00 8.12 214 SER D C 1
ATOM 10787 O O . SER D 1 219 ? -10.715 44.899 61.381 1.00 8.41 214 SER D O 1
ATOM 10790 N N . ILE D 1 220 ? -8.487 44.643 61.781 1.00 7.25 215 ILE D N 1
ATOM 10791 C CA . ILE D 1 220 ? -8.217 43.957 60.569 1.00 7.16 215 ILE D CA 1
ATOM 10792 C C . ILE D 1 220 ? -7.285 42.788 60.910 1.00 6.41 215 ILE D C 1
ATOM 10793 O O . ILE D 1 220 ? -6.408 42.890 61.781 1.00 5.92 215 ILE D O 1
ATOM 10798 N N . ALA D 1 221 ? -7.519 41.654 60.246 1.00 6.15 216 ALA D N 1
ATOM 10799 C CA . ALA D 1 221 ? -6.811 40.422 60.525 1.00 5.92 216 ALA D CA 1
ATOM 10800 C C . ALA D 1 221 ? -6.274 39.820 59.234 1.00 5.98 216 ALA D C 1
ATOM 10801 O O . ALA D 1 221 ? -6.875 39.997 58.161 1.00 6.29 216 ALA D O 1
ATOM 10803 N N . ALA D 1 222 ? -5.153 39.089 59.373 1.00 5.96 217 ALA D N 1
ATOM 10804 C CA . ALA D 1 222 ? -4.580 38.282 58.323 1.00 6.08 217 ALA D CA 1
ATOM 10805 C C . ALA D 1 222 ? -4.780 36.820 58.737 1.00 6.54 217 ALA D C 1
ATOM 10806 O O . ALA D 1 222 ? -4.368 36.410 59.844 1.00 5.91 217 ALA D O 1
ATOM 10808 N N . ILE D 1 223 ? -5.471 36.069 57.883 1.00 6.51 218 ILE D N 1
ATOM 10809 C CA . ILE D 1 223 ? -5.759 34.674 58.101 1.00 7.67 218 ILE D CA 1
ATOM 10810 C C . ILE D 1 223 ? -5.168 33.903 56.922 1.00 7.82 218 ILE D C 1
ATOM 10811 O O . ILE D 1 223 ? -5.587 34.105 55.763 1.00 8.96 218 ILE D O 1
ATOM 10816 N N . LYS D 1 224 ? -4.144 33.108 57.207 1.00 8.44 219 LYS D N 1
ATOM 10817 C CA . LYS D 1 224 ? -3.400 32.434 56.172 1.00 9.09 219 LYS D CA 1
ATOM 10818 C C . LYS D 1 224 ? -3.557 30.919 56.353 1.00 9.45 219 LYS D C 1
ATOM 10819 O O . LYS D 1 224 ? -3.238 30.352 57.403 1.00 9.56 219 LYS D O 1
ATOM 10825 N N . ASN D 1 225 ? -4.049 30.266 55.309 1.00 9.60 220 ASN D N 1
ATOM 10826 C CA . ASN D 1 225 ? -4.138 28.810 55.285 1.00 9.50 220 ASN D CA 1
ATOM 10827 C C . ASN D 1 225 ? -4.831 28.277 56.544 1.00 8.96 220 ASN D C 1
ATOM 10828 O O . ASN D 1 225 ? -4.377 27.295 57.123 1.00 8.18 220 ASN D O 1
ATOM 10833 N N . GLY D 1 226 ? -5.920 28.930 56.933 1.00 7.98 221 GLY D N 1
ATOM 10834 C CA . GLY D 1 226 ? -6.846 28.449 57.929 1.00 8.33 221 GLY D CA 1
ATOM 10835 C C . GLY D 1 226 ? -6.501 28.824 59.345 1.00 8.56 221 GLY D C 1
ATOM 10836 O O . GLY D 1 226 ? -7.160 28.368 60.285 1.00 9.15 221 GLY D O 1
ATOM 10837 N N . LYS D 1 227 ? -5.490 29.678 59.518 1.00 8.98 222 LYS D N 1
ATOM 10838 C CA . LYS D 1 227 ? -5.031 30.055 60.841 1.00 9.70 222 LYS D CA 1
ATOM 10839 C C . LYS D 1 227 ? -4.767 31.560 60.843 1.00 8.26 222 LYS D C 1
ATOM 10840 O O . LYS D 1 227 ? -4.142 32.110 59.938 1.00 7.37 222 LYS D O 1
ATOM 10846 N N . ALA D 1 228 ? -5.227 32.216 61.896 1.00 7.32 223 ALA D N 1
ATOM 10847 C CA . ALA D 1 228 ? -4.978 33.640 62.062 1.00 7.49 223 ALA D CA 1
ATOM 10848 C C . ALA D 1 228 ? -3.461 33.817 62.180 1.00 7.64 223 ALA D C 1
ATOM 10849 O O . ALA D 1 228 ? -2.788 33.079 62.931 1.00 8.10 223 ALA D O 1
ATOM 10851 N N . LEU D 1 229 ? -2.908 34.793 61.458 1.00 7.60 224 LEU D N 1
ATOM 10852 C CA . LEU D 1 229 ? -1.481 35.076 61.451 1.00 7.69 224 LEU D CA 1
ATOM 10853 C C . LEU D 1 229 ? -1.193 36.373 62.207 1.00 7.98 224 LEU D C 1
ATOM 10854 O O . LEU D 1 229 ? -0.243 36.405 62.967 1.00 8.21 224 LEU D O 1
ATOM 10859 N N . ASP D 1 230 ? -2.003 37.426 61.976 1.00 7.58 225 ASP D N 1
ATOM 10860 C CA . ASP D 1 230 ? -1.790 38.739 62.563 1.00 7.85 225 ASP D CA 1
ATOM 10861 C C . ASP D 1 230 ? -3.143 39.436 62.701 1.00 7.36 225 ASP D C 1
ATOM 10862 O O . ASP D 1 230 ? -4.145 39.023 62.072 1.00 7.41 225 ASP D O 1
ATOM 10867 N N . VAL D 1 231 ? -3.191 40.412 63.589 1.00 6.95 226 VAL D N 1
ATOM 10868 C CA . VAL D 1 231 ? -4.362 41.211 63.832 1.00 7.11 226 VAL D CA 1
ATOM 10869 C C . VAL D 1 231 ? -3.913 42.592 64.341 1.00 6.82 226 VAL D C 1
ATOM 10870 O O . VAL D 1 231 ? -2.866 42.706 65.000 1.00 6.89 226 VAL D O 1
ATOM 10874 N N . SER D 1 232 ? -4.711 43.622 64.038 1.00 6.27 227 SER D N 1
ATOM 10875 C CA . SER D 1 232 ? -4.331 45.006 64.259 1.00 6.49 227 SER D CA 1
ATOM 10876 C C . SER D 1 232 ? -4.488 45.395 65.738 1.00 6.96 227 SER D C 1
ATOM 10877 O O . SER D 1 232 ? -3.835 46.306 66.232 1.00 7.41 227 SER D O 1
ATOM 10880 N N . LEU D 1 233 ? -5.402 44.750 66.417 1.00 7.58 228 LEU D N 1
ATOM 10881 C CA . LEU D 1 233 ? -5.603 44.937 67.881 1.00 8.45 228 LEU D CA 1
ATOM 10882 C C . LEU D 1 233 ? -4.474 44.277 68.657 1.00 9.61 228 LEU D C 1
ATOM 10883 O O . LEU D 1 233 ? -3.882 43.306 68.206 1.00 10.82 228 LEU D O 1
ATOM 10888 N N . GLY D 1 234 ? -4.222 44.746 69.888 1.00 9.38 229 GLY D N 1
ATOM 10889 C CA . GLY D 1 234 ? -3.025 44.338 70.587 1.00 9.74 229 GLY D CA 1
ATOM 10890 C C . GLY D 1 234 ? -3.268 43.421 71.760 1.00 9.62 229 GLY D C 1
ATOM 10891 O O . GLY D 1 234 ? -4.137 42.542 71.702 1.00 10.56 229 GLY D O 1
ATOM 10892 N N . MET D 1 235 ? -2.510 43.654 72.830 1.00 9.12 230 MET D N 1
ATOM 10893 C CA . MET D 1 235 ? -2.812 43.080 74.135 1.00 10.31 230 MET D CA 1
ATOM 10894 C C . MET D 1 235 ? -4.181 43.595 74.614 1.00 9.50 230 MET D C 1
ATOM 10895 O O . MET D 1 235 ? -4.881 42.919 75.350 1.00 10.45 230 MET D O 1
ATOM 10900 N N . THR D 1 236 ? -4.507 44.816 74.205 1.00 9.09 231 THR D N 1
ATOM 10901 C CA . THR D 1 236 ? -5.704 45.515 74.537 1.00 8.95 231 THR D CA 1
ATOM 10902 C C . THR D 1 236 ? -6.387 45.959 73.257 1.00 9.15 231 THR D C 1
ATOM 10903 O O . THR D 1 236 ? -5.748 46.102 72.212 1.00 8.03 231 THR D O 1
ATOM 10907 N N . PRO D 1 237 ? -7.697 46.278 73.344 1.00 9.05 232 PRO D N 1
ATOM 10908 C CA . PRO D 1 237 ? -8.471 46.688 72.182 1.00 9.15 232 PRO D CA 1
ATOM 10909 C C . PRO D 1 237 ? -8.279 48.137 71.686 1.00 8.69 232 PRO D C 1
ATOM 10910 O O . PRO D 1 237 ? -9.095 48.610 70.936 1.00 8.96 232 PRO D O 1
ATOM 10914 N N . VAL D 1 238 ? -7.234 48.843 72.114 1.00 9.42 233 VAL D N 1
ATOM 10915 C CA . VAL D 1 238 ? -7.047 50.247 71.664 1.00 9.64 233 VAL D CA 1
ATOM 10916 C C . VAL D 1 238 ? -6.137 50.333 70.430 1.00 10.37 233 VAL D C 1
ATOM 10917 O O . VAL D 1 238 ? -6.188 51.348 69.709 1.00 10.24 233 VAL D O 1
ATOM 10921 N N . GLU D 1 239 ? -5.299 49.304 70.179 1.00 10.05 234 GLU D N 1
ATOM 10922 C CA . GLU D 1 239 ? -4.241 49.354 69.130 1.00 10.12 234 GLU D CA 1
ATOM 10923 C C . GLU D 1 239 ? -4.887 49.177 67.746 1.00 8.96 234 GLU D C 1
ATOM 10924 O O . GLU D 1 239 ? -5.957 48.594 67.594 1.00 8.97 234 GLU D O 1
ATOM 10930 N N . GLY D 1 240 ? -4.196 49.669 66.717 1.00 8.48 235 GLY D N 1
ATOM 10931 C CA . GLY D 1 240 ? -4.461 49.384 65.309 1.00 8.24 235 GLY D CA 1
ATOM 10932 C C . GLY D 1 240 ? -5.217 50.511 64.618 1.00 8.44 235 GLY D C 1
ATOM 10933 O O . GLY D 1 240 ? -4.717 51.626 64.520 1.00 8.40 235 GLY D O 1
ATOM 10934 N N . LEU D 1 241 ? -6.402 50.187 64.104 1.00 8.89 236 LEU D N 1
ATOM 10935 C CA . LEU D 1 241 ? -7.168 51.136 63.273 1.00 9.58 236 LEU D CA 1
ATOM 10936 C C . LEU D 1 241 ? -7.733 52.239 64.157 1.00 10.03 236 LEU D C 1
ATOM 10937 O O . LEU D 1 241 ? -7.978 52.050 65.359 1.00 10.12 236 LEU D O 1
ATOM 10942 N N . MET D 1 242 ? -8.009 53.358 63.508 1.00 10.75 237 MET D N 1
ATOM 10943 C CA . MET D 1 242 ? -8.805 54.426 64.096 1.00 11.66 237 MET D CA 1
ATOM 10944 C C . MET D 1 242 ? -10.228 53.904 64.353 1.00 11.19 237 MET D C 1
ATOM 10945 O O . MET D 1 242 ? -10.786 53.167 63.552 1.00 11.05 237 MET D O 1
ATOM 10950 N N . MET D 1 243 ? -10.764 54.216 65.539 1.00 10.59 238 MET D N 1
ATOM 10951 C CA . MET D 1 243 ? -12.091 53.756 65.925 1.00 10.55 238 MET D CA 1
ATOM 10952 C C . MET D 1 243 ? -12.960 54.948 66.383 1.00 11.04 238 MET D C 1
ATOM 10953 O O . MET D 1 243 ? -12.577 56.092 66.233 1.00 11.41 238 MET D O 1
ATOM 10958 N N . GLY D 1 244 ? -14.150 54.654 66.909 1.00 11.55 239 GLY D N 1
ATOM 10959 C CA . GLY D 1 244 ? -15.149 55.653 67.301 1.00 11.24 239 GLY D CA 1
ATOM 10960 C C . GLY D 1 244 ? -14.598 56.635 68.330 1.00 11.10 239 GLY D C 1
ATOM 10961 O O . GLY D 1 244 ? -14.641 57.826 68.075 1.00 11.18 239 GLY D O 1
ATOM 10962 N N . THR D 1 245 ? -14.061 56.118 69.440 1.00 10.90 240 THR D N 1
ATOM 10963 C CA . THR D 1 245 ? -13.480 56.921 70.507 1.00 11.69 240 THR D CA 1
ATOM 10964 C C . THR D 1 245 ? -12.053 56.459 70.879 1.00 11.36 240 THR D C 1
ATOM 10965 O O . THR D 1 245 ? -11.430 57.080 71.771 1.00 10.75 240 THR D O 1
ATOM 10969 N N . ARG D 1 246 ? -11.546 55.377 70.247 1.00 11.03 241 ARG D N 1
ATOM 10970 C CA . ARG D 1 246 ? -10.239 54.880 70.527 1.00 10.96 241 ARG D CA 1
ATOM 10971 C C . ARG D 1 246 ? -9.270 55.361 69.449 1.00 11.26 241 ARG D C 1
ATOM 10972 O O . ARG D 1 246 ? -9.609 55.486 68.247 1.00 11.48 241 ARG D O 1
ATOM 10980 N N . SER D 1 247 ? -8.032 55.615 69.894 1.00 10.98 242 SER D N 1
ATOM 10981 C CA . SER D 1 247 ? -6.987 56.204 69.067 1.00 11.05 242 SER D CA 1
ATOM 10982 C C . SER D 1 247 ? -6.544 55.269 67.943 1.00 10.65 242 SER D C 1
ATOM 10983 O O . SER D 1 247 ? -6.176 55.742 66.885 1.00 10.61 242 SER D O 1
ATOM 10986 N N . GLY D 1 248 ? -6.505 53.963 68.207 1.00 10.86 243 GLY D N 1
ATOM 10987 C CA . GLY D 1 248 ? -5.650 53.074 67.415 1.00 11.73 243 GLY D CA 1
ATOM 10988 C C . GLY D 1 248 ? -4.174 53.416 67.652 1.00 12.21 243 GLY D C 1
ATOM 10989 O O . GLY D 1 248 ? -3.850 53.952 68.672 1.00 12.59 243 GLY D O 1
ATOM 10990 N N . ASP D 1 249 ? -3.320 53.078 66.678 1.00 13.82 244 ASP D N 1
ATOM 10991 C CA . ASP D 1 249 ? -1.850 53.199 66.744 1.00 13.83 244 ASP D CA 1
ATOM 10992 C C . ASP D 1 249 ? -1.465 54.637 67.096 1.00 14.39 244 ASP D C 1
ATOM 10993 O O . ASP D 1 249 ? -1.916 55.603 66.456 1.00 13.50 244 ASP D O 1
ATOM 10998 N N . VAL D 1 250 ? -0.626 54.759 68.121 1.00 14.15 245 VAL D N 1
ATOM 10999 C CA . VAL D 1 250 ? -0.033 56.023 68.501 1.00 13.97 245 VAL D CA 1
ATOM 11000 C C . VAL D 1 250 ? 1.435 55.764 68.845 1.00 12.24 245 VAL D C 1
ATOM 11001 O O . VAL D 1 250 ? 1.800 54.751 69.433 1.00 12.48 245 VAL D O 1
ATOM 11005 N N . ASP D 1 251 ? 2.272 56.739 68.477 1.00 12.33 246 ASP D N 1
ATOM 11006 C CA . ASP D 1 251 ? 3.684 56.771 68.842 1.00 11.38 246 ASP D CA 1
ATOM 11007 C C . ASP D 1 251 ? 3.790 56.612 70.367 1.00 11.53 246 ASP D C 1
ATOM 11008 O O . ASP D 1 251 ? 3.238 57.410 71.111 1.00 9.94 246 ASP D O 1
ATOM 11013 N N . PRO D 1 252 ? 4.508 55.601 70.894 1.00 12.88 247 PRO D N 1
ATOM 11014 C CA . PRO D 1 252 ? 4.678 55.438 72.341 1.00 13.89 247 PRO D CA 1
ATOM 11015 C C . PRO D 1 252 ? 5.233 56.700 73.009 1.00 13.46 247 PRO D C 1
ATOM 11016 O O . PRO D 1 252 ? 4.923 56.993 74.153 1.00 13.98 247 PRO D O 1
ATOM 11020 N N . GLY D 1 253 ? 6.068 57.430 72.276 1.00 11.90 248 GLY D N 1
ATOM 11021 C CA . GLY D 1 253 ? 6.646 58.675 72.752 1.00 12.59 248 GLY D CA 1
ATOM 11022 C C . GLY D 1 253 ? 5.650 59.822 72.845 1.00 11.67 248 GLY D C 1
ATOM 11023 O O . GLY D 1 253 ? 5.904 60.773 73.564 1.00 12.72 248 GLY D O 1
ATOM 11024 N N . VAL D 1 254 ? 4.529 59.762 72.125 1.00 11.65 249 VAL D N 1
ATOM 11025 C CA . VAL D 1 254 ? 3.462 60.759 72.282 1.00 12.41 249 VAL D CA 1
ATOM 11026 C C . VAL D 1 254 ? 2.830 60.545 73.664 1.00 13.56 249 VAL D C 1
ATOM 11027 O O . VAL D 1 254 ? 2.498 61.507 74.355 1.00 13.29 249 VAL D O 1
ATOM 11031 N N . LEU D 1 255 ? 2.662 59.279 74.062 1.00 13.87 250 LEU D N 1
ATOM 11032 C CA . LEU D 1 255 ? 2.016 58.977 75.351 1.00 16.23 250 LEU D CA 1
ATOM 11033 C C . LEU D 1 255 ? 2.899 59.506 76.493 1.00 16.10 250 LEU D C 1
ATOM 11034 O O . LEU D 1 255 ? 2.391 60.134 77.384 1.00 18.65 250 LEU D O 1
ATOM 11039 N N . THR D 1 256 ? 4.216 59.248 76.461 1.00 16.85 251 THR D N 1
ATOM 11040 C CA . THR D 1 256 ? 5.110 59.765 77.511 1.00 17.90 251 THR D CA 1
ATOM 11041 C C . THR D 1 256 ? 5.175 61.302 77.467 1.00 16.04 251 THR D C 1
ATOM 11042 O O . THR D 1 256 ? 5.226 61.971 78.514 1.00 15.07 251 THR D O 1
ATOM 11046 N N . PHE D 1 257 ? 5.122 61.880 76.266 1.00 16.07 252 PHE D N 1
ATOM 11047 C CA . PHE D 1 257 ? 5.089 63.317 76.131 1.00 16.12 252 PHE D CA 1
ATOM 11048 C C . PHE D 1 257 ? 3.833 63.874 76.840 1.00 16.10 252 PHE D C 1
ATOM 11049 O O . PHE D 1 257 ? 3.949 64.862 77.556 1.00 15.05 252 PHE D O 1
ATOM 11057 N N . LEU D 1 258 ? 2.655 63.257 76.629 1.00 15.50 253 LEU D N 1
ATOM 11058 C CA . LEU D 1 258 ? 1.391 63.809 77.151 1.00 16.69 253 LEU D CA 1
ATOM 11059 C C . LEU D 1 258 ? 1.332 63.614 78.672 1.00 17.45 253 LEU D C 1
ATOM 11060 O O . LEU D 1 258 ? 0.723 64.436 79.370 1.00 18.57 253 LEU D O 1
ATOM 11065 N N . MET D 1 259 ? 1.965 62.555 79.182 1.00 17.91 254 MET D N 1
ATOM 11066 C CA . MET D 1 259 ? 2.066 62.324 80.621 1.00 22.58 254 MET D CA 1
ATOM 11067 C C . MET D 1 259 ? 2.728 63.522 81.314 1.00 25.40 254 MET D C 1
ATOM 11068 O O . MET D 1 259 ? 2.186 64.019 82.296 1.00 26.40 254 MET D O 1
ATOM 11073 N N . GLU D 1 260 ? 3.878 63.964 80.794 1.00 25.77 255 GLU D N 1
ATOM 11074 C CA . GLU D 1 260 ? 4.593 65.093 81.366 1.00 29.49 255 GLU D CA 1
ATOM 11075 C C . GLU D 1 260 ? 3.831 66.399 81.067 1.00 27.18 255 GLU D C 1
ATOM 11076 O O . GLU D 1 260 ? 3.593 67.202 81.971 1.00 26.16 255 GLU D O 1
ATOM 11082 N N . ALA D 1 261 ? 3.401 66.591 79.812 1.00 22.12 256 ALA D N 1
ATOM 11083 C CA . ALA D 1 261 ? 2.881 67.893 79.366 1.00 23.58 256 ALA D CA 1
ATOM 11084 C C . ALA D 1 261 ? 1.492 68.177 79.952 1.00 24.41 256 ALA D C 1
ATOM 11085 O O . ALA D 1 261 ? 1.156 69.343 80.151 1.00 25.75 256 ALA D O 1
ATOM 11087 N N . GLU D 1 262 ? 0.677 67.144 80.200 1.00 23.38 257 GLU D N 1
ATOM 11088 C CA . GLU D 1 262 ? -0.697 67.372 80.707 1.00 24.87 257 GLU D CA 1
ATOM 11089 C C . GLU D 1 262 ? -0.808 66.876 82.160 1.00 25.65 257 GLU D C 1
ATOM 11090 O O . GLU D 1 262 ? -1.883 66.922 82.724 1.00 27.35 257 GLU D O 1
ATOM 11096 N N . GLY D 1 263 ? 0.292 66.377 82.738 1.00 24.80 258 GLY D N 1
ATOM 11097 C CA . GLY D 1 263 ? 0.298 65.782 84.078 1.00 26.39 258 GLY D CA 1
ATOM 11098 C C . GLY D 1 263 ? -0.684 64.621 84.195 1.00 28.41 258 GLY D C 1
ATOM 11099 O O . GLY D 1 263 ? -1.497 64.580 85.136 1.00 29.51 258 GLY D O 1
ATOM 11100 N N . LEU D 1 264 ? -0.646 63.703 83.220 1.00 23.26 259 LEU D N 1
ATOM 11101 C CA . LEU D 1 264 ? -1.489 62.520 83.228 1.00 23.35 259 LEU D CA 1
ATOM 11102 C C . LEU D 1 264 ? -0.677 61.314 83.687 1.00 24.28 259 LEU D C 1
ATOM 11103 O O . LEU D 1 264 ? 0.440 61.158 83.271 1.00 24.37 259 LEU D O 1
ATOM 11108 N N . GLN D 1 265 ? -1.283 60.456 84.513 1.00 26.98 260 GLN D N 1
ATOM 11109 C CA . GLN D 1 265 ? -0.722 59.147 84.818 1.00 29.21 260 GLN D CA 1
ATOM 11110 C C . GLN D 1 265 ? -1.355 58.102 83.892 1.00 27.66 260 GLN D C 1
ATOM 11111 O O . GLN D 1 265 ? -2.103 58.436 83.009 1.00 24.93 260 GLN D O 1
ATOM 11117 N N . ALA D 1 266 ? -1.032 56.833 84.147 1.00 25.09 261 ALA D N 1
ATOM 11118 C CA . ALA D 1 266 ? -1.517 55.674 83.402 1.00 27.27 261 ALA D CA 1
ATOM 11119 C C . ALA D 1 266 ? -3.040 55.733 83.183 1.00 24.51 261 ALA D C 1
ATOM 11120 O O . ALA D 1 266 ? -3.517 55.531 82.061 1.00 23.14 261 ALA D O 1
ATOM 11122 N N . ALA D 1 267 ? -3.811 55.986 84.239 1.00 22.79 262 ALA D N 1
ATOM 11123 C CA . ALA D 1 267 ? -5.281 55.968 84.155 1.00 22.03 262 ALA D CA 1
ATOM 11124 C C . ALA D 1 267 ? -5.776 57.126 83.284 1.00 20.58 262 ALA D C 1
ATOM 11125 O O . ALA D 1 267 ? -6.724 56.962 82.521 1.00 20.20 262 ALA D O 1
ATOM 11127 N N . GLY D 1 268 ? -5.152 58.309 83.416 1.00 17.95 263 GLY D N 1
ATOM 11128 C CA . GLY D 1 268 ? -5.511 59.474 82.625 1.00 17.43 263 GLY D CA 1
ATOM 11129 C C . GLY D 1 268 ? -5.249 59.259 81.125 1.00 15.79 263 GLY D C 1
ATOM 11130 O O . GLY D 1 268 ? -6.072 59.613 80.284 1.00 13.83 263 GLY D O 1
ATOM 11131 N N . ILE D 1 269 ? -4.090 58.676 80.802 1.00 15.85 264 ILE D N 1
ATOM 11132 C CA . ILE D 1 269 ? -3.713 58.393 79.406 1.00 15.72 264 ILE D CA 1
ATOM 11133 C C . ILE D 1 269 ? -4.695 57.356 78.854 1.00 15.57 264 ILE D C 1
ATOM 11134 O O . ILE D 1 269 ? -5.199 57.503 77.780 1.00 15.15 264 ILE D O 1
ATOM 11139 N N . SER D 1 270 ? -4.975 56.310 79.643 1.00 17.23 265 SER D N 1
ATOM 11140 C CA . SER D 1 270 ? -5.909 55.240 79.273 1.00 17.94 265 SER D CA 1
ATOM 11141 C C . SER D 1 270 ? -7.287 55.821 78.895 1.00 18.39 265 SER D C 1
ATOM 11142 O O . SER D 1 270 ? -7.880 55.450 77.850 1.00 16.05 265 SER D O 1
ATOM 11145 N N . GLU D 1 271 ? -7.783 56.761 79.718 1.00 19.18 266 GLU D N 1
ATOM 11146 C CA . GLU D 1 271 ? -9.086 57.377 79.478 1.00 20.59 266 GLU D CA 1
ATOM 11147 C C . GLU D 1 271 ? -9.071 58.196 78.174 1.00 17.35 266 GLU D C 1
ATOM 11148 O O . GLU D 1 271 ? -9.999 58.156 77.363 1.00 15.41 266 GLU D O 1
ATOM 11154 N N . LEU D 1 272 ? -7.999 58.960 77.995 1.00 16.19 267 LEU D N 1
ATOM 11155 C CA . LEU D 1 272 ? -7.823 59.792 76.829 1.00 17.29 267 LEU D CA 1
ATOM 11156 C C . LEU D 1 272 ? -7.867 58.965 75.532 1.00 13.90 267 LEU D C 1
ATOM 11157 O O . LEU D 1 272 ? -8.589 59.319 74.605 1.00 13.36 267 LEU D O 1
ATOM 11162 N N . ILE D 1 273 ? -7.100 57.869 75.482 1.00 11.87 268 ILE D N 1
ATOM 11163 C CA . ILE D 1 273 ? -6.938 57.108 74.220 1.00 12.32 268 ILE D CA 1
ATOM 11164 C C . ILE D 1 273 ? -8.148 56.196 73.985 1.00 11.33 268 ILE D C 1
ATOM 11165 O O . ILE D 1 273 ? -8.388 55.766 72.855 1.00 10.47 268 ILE D O 1
ATOM 11170 N N . ASN D 1 274 ? -8.926 55.901 75.032 1.00 10.42 269 ASN D N 1
ATOM 11171 C CA . ASN D 1 274 ? -10.073 54.997 74.922 1.00 10.82 269 ASN D CA 1
ATOM 11172 C C . ASN D 1 274 ? -11.394 55.740 74.749 1.00 12.04 269 ASN D C 1
ATOM 11173 O O . ASN D 1 274 ? -12.302 55.190 74.095 1.00 12.46 269 ASN D O 1
ATOM 11178 N N . LYS D 1 275 ? -11.504 56.965 75.287 1.00 13.96 270 LYS D N 1
ATOM 11179 C CA . LYS D 1 275 ? -12.829 57.627 75.350 1.00 15.64 270 LYS D CA 1
ATOM 11180 C C . LYS D 1 275 ? -12.877 58.948 74.587 1.00 14.65 270 LYS D C 1
ATOM 11181 O O . LYS D 1 275 ? -13.964 59.355 74.199 1.00 14.31 270 LYS D O 1
ATOM 11187 N N . LYS D 1 276 ? -11.733 59.611 74.384 1.00 13.24 271 LYS D N 1
ATOM 11188 C CA . LYS D 1 276 ? -11.742 60.966 73.889 1.00 14.95 271 LYS D CA 1
ATOM 11189 C C . LYS D 1 276 ? -11.065 61.068 72.519 1.00 14.05 271 LYS D C 1
ATOM 11190 O O . LYS D 1 276 ? -10.901 62.163 72.018 1.00 12.33 271 LYS D O 1
ATOM 11196 N N . SER D 1 277 ? -10.739 59.912 71.914 1.00 12.33 272 SER D N 1
ATOM 11197 C CA . SER D 1 277 ? -9.850 59.883 70.759 1.00 12.12 272 SER D CA 1
ATOM 11198 C C . SER D 1 277 ? -10.627 59.395 69.534 1.00 11.49 272 SER D C 1
ATOM 11199 O O . SER D 1 277 ? -11.840 59.521 69.492 1.00 11.32 272 SER D O 1
ATOM 11202 N N . GLY D 1 278 ? -9.914 58.888 68.514 1.00 11.00 273 GLY D N 1
ATOM 11203 C CA . GLY D 1 278 ? -10.537 58.348 67.333 1.00 11.37 273 GLY D CA 1
ATOM 11204 C C . GLY D 1 278 ? -11.325 59.394 66.557 1.00 11.38 273 GLY D C 1
ATOM 11205 O O . GLY D 1 278 ? -10.995 60.567 66.519 1.00 11.47 273 GLY D O 1
ATOM 11206 N N . VAL D 1 279 ? -12.399 58.936 65.928 1.00 13.09 274 VAL D N 1
ATOM 11207 C CA . VAL D 1 279 ? -13.244 59.761 65.089 1.00 14.26 274 VAL D CA 1
ATOM 11208 C C . VAL D 1 279 ? -13.846 60.910 65.914 1.00 15.47 274 VAL D C 1
ATOM 11209 O O . VAL D 1 279 ? -13.959 62.032 65.413 1.00 15.75 274 VAL D O 1
ATOM 11213 N N . LEU D 1 280 ? -14.242 60.617 67.153 1.00 14.63 275 LEU D N 1
ATOM 11214 C CA . LEU D 1 280 ? -14.827 61.612 68.042 1.00 14.82 275 LEU D CA 1
ATOM 11215 C C . LEU D 1 280 ? -13.817 62.712 68.327 1.00 14.21 275 LEU D C 1
ATOM 11216 O O . LEU D 1 280 ? -14.121 63.918 68.169 1.00 13.87 275 LEU D O 1
ATOM 11221 N N . GLY D 1 281 ? -12.626 62.291 68.760 1.00 12.77 276 GLY D N 1
ATOM 11222 C CA . GLY D 1 281 ? -11.525 63.193 69.125 1.00 12.53 276 GLY D CA 1
ATOM 11223 C C . GLY D 1 281 ? -11.111 64.116 67.986 1.00 11.80 276 GLY D C 1
ATOM 11224 O O . GLY D 1 281 ? -10.879 65.296 68.202 1.00 12.76 276 GLY D O 1
ATOM 11225 N N . VAL D 1 282 ? -11.005 63.589 66.759 1.00 10.89 277 VAL D N 1
ATOM 11226 C CA . VAL D 1 282 ? -10.572 64.397 65.629 1.00 10.94 277 VAL D CA 1
ATOM 11227 C C . VAL D 1 282 ? -11.725 65.289 65.137 1.00 11.56 277 VAL D C 1
ATOM 11228 O O . VAL D 1 282 ? -11.518 66.514 64.911 1.00 12.95 277 VAL D O 1
ATOM 11232 N N . SER D 1 283 ? -12.887 64.675 64.886 1.00 12.05 278 SER D N 1
ATOM 11233 C CA . SER D 1 283 ? -14.030 65.346 64.238 1.00 12.49 278 SER D CA 1
ATOM 11234 C C . SER D 1 283 ? -14.569 66.484 65.124 1.00 13.62 278 SER D C 1
ATOM 11235 O O . SER D 1 283 ? -14.958 67.529 64.608 1.00 13.50 278 SER D O 1
ATOM 11238 N N . GLY D 1 284 ? -14.580 66.266 66.441 1.00 13.86 279 GLY D N 1
ATOM 11239 C CA . GLY D 1 284 ? -15.294 67.120 67.377 1.00 17.70 279 GLY D CA 1
ATOM 11240 C C . GLY D 1 284 ? -16.801 67.016 67.208 1.00 22.09 279 GLY D C 1
ATOM 11241 O O . GLY D 1 284 ? -17.532 67.873 67.701 1.00 24.12 279 GLY D O 1
ATOM 11242 N N . VAL D 1 285 ? -17.284 65.978 66.510 1.00 23.40 280 VAL D N 1
ATOM 11243 C CA . VAL D 1 285 ? -18.690 65.864 66.131 1.00 23.93 280 VAL D CA 1
ATOM 11244 C C . VAL D 1 285 ? -19.301 64.678 66.875 1.00 24.79 280 VAL D C 1
ATOM 11245 O O . VAL D 1 285 ? -20.139 64.858 67.723 1.00 25.18 280 VAL D O 1
ATOM 11249 N N . SER D 1 286 ? -18.807 63.473 66.592 1.00 23.12 281 SER D N 1
ATOM 11250 C CA . SER D 1 286 ? -19.448 62.246 67.046 1.00 23.18 281 SER D CA 1
ATOM 11251 C C . SER D 1 286 ? -18.476 61.077 66.801 1.00 23.18 281 SER D C 1
ATOM 11252 O O . SER D 1 286 ? -17.559 61.200 65.984 1.00 21.40 281 SER D O 1
ATOM 11255 N N . SER D 1 287 ? -18.692 59.965 67.498 1.00 22.03 282 SER D N 1
ATOM 11256 C CA . SER D 1 287 ? -18.041 58.701 67.209 1.00 24.60 282 SER D CA 1
ATOM 11257 C C . SER D 1 287 ? -18.772 57.944 66.089 1.00 26.63 282 SER D C 1
ATOM 11258 O O . SER D 1 287 ? -18.219 57.036 65.479 1.00 29.03 282 SER D O 1
ATOM 11261 N N . ASP D 1 288 ? -20.007 58.360 65.798 1.00 26.41 283 ASP D N 1
ATOM 11262 C CA . ASP D 1 288 ? -20.906 57.693 64.870 1.00 28.12 283 ASP D CA 1
ATOM 11263 C C . ASP D 1 288 ? -20.636 58.187 63.449 1.00 28.03 283 ASP D C 1
ATOM 11264 O O . ASP D 1 288 ? -20.800 59.379 63.172 1.00 26.40 283 ASP D O 1
ATOM 11269 N N . LEU D 1 289 ? -20.309 57.262 62.536 1.00 29.13 284 LEU D N 1
ATOM 11270 C CA . LEU D 1 289 ? -19.911 57.633 61.171 1.00 32.77 284 LEU D CA 1
ATOM 11271 C C . LEU D 1 289 ? -21.091 58.196 60.366 1.00 35.06 284 LEU D C 1
ATOM 11272 O O . LEU D 1 289 ? -20.861 58.961 59.420 1.00 30.32 284 LEU D O 1
ATOM 11277 N N . ARG D 1 290 ? -22.332 57.861 60.747 1.00 36.61 285 ARG D N 1
ATOM 11278 C CA . ARG D 1 290 ? -23.525 58.433 60.109 1.00 41.27 285 ARG D CA 1
ATOM 11279 C C . ARG D 1 290 ? -23.617 59.926 60.449 1.00 37.15 285 ARG D C 1
ATOM 11280 O O . ARG D 1 290 ? -23.939 60.745 59.588 1.00 40.87 285 ARG D O 1
ATOM 11288 N N . GLU D 1 291 ? -23.351 60.288 61.707 1.00 37.31 286 GLU D N 1
ATOM 11289 C CA . GLU D 1 291 ? -23.355 61.689 62.103 1.00 37.60 286 GLU D CA 1
ATOM 11290 C C . GLU D 1 291 ? -22.175 62.418 61.431 1.00 37.49 286 GLU D C 1
ATOM 11291 O O . GLU D 1 291 ? -22.297 63.595 61.058 1.00 32.47 286 GLU D O 1
ATOM 11297 N N . ILE D 1 292 ? -21.037 61.726 61.263 1.00 34.64 287 ILE D N 1
ATOM 11298 C CA . ILE D 1 292 ? -19.889 62.294 60.547 1.00 33.82 287 ILE D CA 1
ATOM 11299 C C . ILE D 1 292 ? -20.316 62.589 59.107 1.00 36.02 287 ILE D C 1
ATOM 11300 O O . ILE D 1 292 ? -20.095 63.689 58.625 1.00 33.23 287 ILE D O 1
ATOM 11305 N N . GLU D 1 293 ? -20.907 61.586 58.445 1.00 40.90 288 GLU D N 1
ATOM 11306 C CA . GLU D 1 293 ? -21.423 61.689 57.055 1.00 46.00 288 GLU D CA 1
ATOM 11307 C C . GLU D 1 293 ? -22.275 62.957 56.877 1.00 43.15 288 GLU D C 1
ATOM 11308 O O . GLU D 1 293 ? -22.118 63.677 55.896 1.00 41.70 288 GLU D O 1
ATOM 11314 N N . ASP D 1 294 ? -23.188 63.204 57.824 1.00 39.92 289 ASP D N 1
ATOM 11315 C CA . ASP D 1 294 ? -24.082 64.376 57.808 1.00 42.26 289 ASP D CA 1
ATOM 11316 C C . ASP D 1 294 ? -23.255 65.661 57.952 1.00 40.13 289 ASP D C 1
ATOM 11317 O O . ASP D 1 294 ? -23.434 66.620 57.183 1.00 36.95 289 ASP D O 1
ATOM 11322 N N . ALA D 1 295 ? -22.367 65.686 58.956 1.00 37.82 290 ALA D N 1
ATOM 11323 C CA . ALA D 1 295 ? -21.482 66.832 59.185 1.00 37.85 290 ALA D CA 1
ATOM 11324 C C . ALA D 1 295 ? -20.664 67.142 57.920 1.00 35.10 290 ALA D C 1
ATOM 11325 O O . ALA D 1 295 ? -20.428 68.309 57.618 1.00 34.92 290 ALA D O 1
ATOM 11327 N N . ILE D 1 296 ? -20.254 66.107 57.175 1.00 32.65 291 ILE D N 1
ATOM 11328 C CA . ILE D 1 296 ? -19.464 66.296 55.956 1.00 33.66 291 ILE D CA 1
ATOM 11329 C C . ILE D 1 296 ? -20.316 67.016 54.907 1.00 39.40 291 ILE D C 1
ATOM 11330 O O . ILE D 1 296 ? -19.801 67.924 54.242 1.00 39.62 291 ILE D O 1
ATOM 11335 N N . LYS D 1 297 ? -21.594 66.612 54.771 1.00 44.10 292 LYS D N 1
ATOM 11336 C CA . LYS D 1 297 ? -22.566 67.222 53.820 1.00 45.38 292 LYS D CA 1
ATOM 11337 C C . LYS D 1 297 ? -22.744 68.716 54.116 1.00 42.25 292 LYS D C 1
ATOM 11338 O O . LYS D 1 297 ? -22.930 69.506 53.201 1.00 43.33 292 LYS D O 1
ATOM 11344 N N . ASN D 1 298 ? -22.678 69.087 55.400 1.00 43.71 293 ASN D N 1
ATOM 11345 C CA . ASN D 1 298 ? -22.746 70.477 55.849 1.00 44.72 293 ASN D CA 1
ATOM 11346 C C . ASN D 1 298 ? -21.349 71.130 55.865 1.00 42.12 293 ASN D C 1
ATOM 11347 O O . ASN D 1 298 ? -21.160 72.147 56.534 1.00 44.59 293 ASN D O 1
ATOM 11352 N N . GLY D 1 299 ? -20.387 70.538 55.137 1.00 39.58 294 GLY D N 1
ATOM 11353 C CA . GLY D 1 299 ? -19.032 71.078 54.926 1.00 37.84 294 GLY D CA 1
ATOM 11354 C C . GLY D 1 299 ? -18.214 71.226 56.202 1.00 34.43 294 GLY D C 1
ATOM 11355 O O . GLY D 1 299 ? -17.402 72.161 56.307 1.00 32.16 294 GLY D O 1
ATOM 11356 N N . ASN D 1 300 ? -18.388 70.306 57.165 1.00 29.03 295 ASN D N 1
ATOM 11357 C CA . ASN D 1 300 ? -17.526 70.265 58.351 1.00 27.76 295 ASN D CA 1
ATOM 11358 C C . ASN D 1 300 ? -16.180 69.649 57.928 1.00 25.76 295 ASN D C 1
ATOM 11359 O O . ASN D 1 300 ? -16.117 68.455 57.596 1.00 22.42 295 ASN D O 1
ATOM 11364 N N . GLU D 1 301 ? -15.119 70.464 57.968 1.00 22.31 296 GLU D N 1
ATOM 11365 C CA . GLU D 1 301 ? -13.813 70.094 57.483 1.00 23.17 296 GLU D CA 1
ATOM 11366 C C . GLU D 1 301 ? -13.132 69.082 58.419 1.00 18.07 296 GLU D C 1
ATOM 11367 O O . GLU D 1 301 ? -12.415 68.208 57.937 1.00 16.79 296 GLU D O 1
ATOM 11373 N N . ARG D 1 302 ? -13.368 69.189 59.728 1.00 16.06 297 ARG D N 1
ATOM 11374 C CA . ARG D 1 302 ? -12.789 68.292 60.698 1.00 17.23 297 ARG D CA 1
ATOM 11375 C C . ARG D 1 302 ? -13.399 66.893 60.537 1.00 16.79 297 ARG D C 1
ATOM 11376 O O . ARG D 1 302 ? -12.691 65.880 60.750 1.00 16.06 297 ARG D O 1
ATOM 11384 N N . ALA D 1 303 ? -14.691 66.824 60.207 1.00 16.20 298 ALA D N 1
ATOM 11385 C CA . ALA D 1 303 ? -15.355 65.552 59.952 1.00 16.63 298 ALA D CA 1
ATOM 11386 C C . ALA D 1 303 ? -14.785 64.919 58.683 1.00 16.34 298 ALA D C 1
ATOM 11387 O O . ALA D 1 303 ? -14.542 63.722 58.653 1.00 17.15 298 ALA D O 1
ATOM 11389 N N . THR D 1 304 ? -14.574 65.725 57.639 1.00 15.72 299 THR D N 1
ATOM 11390 C CA . THR D 1 304 ? -13.923 65.215 56.420 1.00 16.55 299 THR D CA 1
ATOM 11391 C C . THR D 1 304 ? -12.517 64.673 56.740 1.00 13.53 299 THR D C 1
ATOM 11392 O O . THR D 1 304 ? -12.152 63.619 56.260 1.00 12.57 299 THR D O 1
ATOM 11396 N N . LEU D 1 305 ? -11.762 65.404 57.561 1.00 12.10 300 LEU D N 1
ATOM 11397 C CA . LEU D 1 305 ? -10.409 65.005 57.940 1.00 11.50 300 LEU D CA 1
ATOM 11398 C C . LEU D 1 305 ? -10.459 63.659 58.667 1.00 11.09 300 LEU D C 1
ATOM 11399 O O . LEU D 1 305 ? -9.639 62.766 58.373 1.00 9.09 300 LEU D O 1
ATOM 11404 N N . ALA D 1 306 ? -11.384 63.523 59.622 1.00 10.83 301 ALA D N 1
ATOM 11405 C CA . ALA D 1 306 ? -11.497 62.298 60.392 1.00 11.96 301 ALA D CA 1
ATOM 11406 C C . ALA D 1 306 ? -11.668 61.103 59.441 1.00 12.17 301 ALA D C 1
ATOM 11407 O O . ALA D 1 306 ? -10.991 60.096 59.612 1.00 11.58 301 ALA D O 1
ATOM 11409 N N . MET D 1 307 ? -12.538 61.244 58.440 1.00 13.04 302 MET D N 1
ATOM 11410 C CA . MET D 1 307 ? -12.840 60.151 57.523 1.00 15.43 302 MET D CA 1
ATOM 11411 C C . MET D 1 307 ? -11.661 59.856 56.576 1.00 12.77 302 MET D C 1
ATOM 11412 O O . MET D 1 307 ? -11.422 58.694 56.218 1.00 11.35 302 MET D O 1
ATOM 11417 N N . THR D 1 308 ? -10.934 60.899 56.167 1.00 11.18 303 THR D N 1
ATOM 11418 C CA . THR D 1 308 ? -9.759 60.732 55.327 1.00 11.15 303 THR D CA 1
ATOM 11419 C C . THR D 1 308 ? -8.711 59.918 56.084 1.00 10.21 303 THR D C 1
ATOM 11420 O O . THR D 1 308 ? -8.113 58.976 55.501 1.00 8.91 303 THR D O 1
ATOM 11424 N N . MET D 1 309 ? -8.500 60.262 57.361 1.00 9.35 304 MET D N 1
ATOM 11425 C CA . MET D 1 309 ? -7.562 59.563 58.224 1.00 9.76 304 MET D CA 1
ATOM 11426 C C . MET D 1 309 ? -7.999 58.097 58.385 1.00 10.27 304 MET D C 1
ATOM 11427 O O . MET D 1 309 ? -7.165 57.170 58.351 1.00 10.39 304 MET D O 1
ATOM 11432 N N . TYR D 1 310 ? -9.300 57.896 58.615 1.00 9.47 305 TYR D N 1
ATOM 11433 C CA . TYR D 1 310 ? -9.880 56.583 58.909 1.00 10.04 305 TYR D CA 1
ATOM 11434 C C . TYR D 1 310 ? -9.654 55.617 57.735 1.00 9.47 305 TYR D C 1
ATOM 11435 O O . TYR D 1 310 ? -9.095 54.522 57.886 1.00 9.50 305 TYR D O 1
ATOM 11444 N N . ASP D 1 311 ? -10.009 56.079 56.532 1.00 9.50 306 ASP D N 1
ATOM 11445 C CA . ASP D 1 311 ? -9.868 55.274 55.330 1.00 9.03 306 ASP D CA 1
ATOM 11446 C C . ASP D 1 311 ? -8.390 54.963 55.042 1.00 8.26 306 ASP D C 1
ATOM 11447 O O . ASP D 1 311 ? -8.060 53.863 54.619 1.00 7.40 306 ASP D O 1
ATOM 11452 N N . TYR D 1 312 ? -7.512 55.955 55.214 1.00 7.53 307 TYR D N 1
ATOM 11453 C CA . TYR D 1 312 ? -6.099 55.814 54.911 1.00 7.78 307 TYR D CA 1
ATOM 11454 C C . TYR D 1 312 ? -5.453 54.703 55.747 1.00 6.80 307 TYR D C 1
ATOM 11455 O O . TYR D 1 312 ? -4.679 53.920 55.249 1.00 6.51 307 TYR D O 1
ATOM 11464 N N . ARG D 1 313 ? -5.796 54.633 57.027 1.00 7.37 308 ARG D N 1
ATOM 11465 C CA . ARG D 1 313 ? -5.193 53.672 57.927 1.00 8.29 308 ARG D CA 1
ATOM 11466 C C . ARG D 1 313 ? -5.645 52.240 57.537 1.00 7.82 308 ARG D C 1
ATOM 11467 O O . ARG D 1 313 ? -4.835 51.283 57.636 1.00 6.73 308 ARG D O 1
ATOM 11475 N N . ILE D 1 314 ? -6.916 52.073 57.146 1.00 7.03 309 ILE D N 1
ATOM 11476 C CA . ILE D 1 314 ? -7.401 50.744 56.696 1.00 7.29 309 ILE D CA 1
ATOM 11477 C C . ILE D 1 314 ? -6.621 50.314 55.436 1.00 7.46 309 ILE D C 1
ATOM 11478 O O . ILE D 1 314 ? -6.110 49.184 55.361 1.00 7.56 309 ILE D O 1
ATOM 11483 N N . LYS D 1 315 ? -6.457 51.243 54.490 1.00 7.94 310 LYS D N 1
ATOM 11484 C CA . LYS D 1 315 ? -5.738 50.952 53.265 1.00 8.37 310 LYS D CA 1
ATOM 11485 C C . LYS D 1 315 ? -4.317 50.455 53.577 1.00 8.02 310 LYS D C 1
ATOM 11486 O O . LYS D 1 315 ? -3.872 49.457 53.013 1.00 6.52 310 LYS D O 1
ATOM 11492 N N . LYS D 1 316 ? -3.617 51.134 54.498 1.00 7.73 311 LYS D N 1
ATOM 11493 C CA . LYS D 1 316 ? -2.266 50.771 54.808 1.00 8.25 311 LYS D CA 1
ATOM 11494 C C . LYS D 1 316 ? -2.207 49.353 55.397 1.00 8.42 311 LYS D C 1
ATOM 11495 O O . LYS D 1 316 ? -1.284 48.613 55.086 1.00 7.58 311 LYS D O 1
ATOM 11501 N N . TYR D 1 317 ? -3.192 48.989 56.254 1.00 8.72 312 TYR D N 1
ATOM 11502 C CA . TYR D 1 317 ? -3.195 47.640 56.853 1.00 8.60 312 TYR D CA 1
ATOM 11503 C C . TYR D 1 317 ? -3.478 46.565 55.799 1.00 8.66 312 TYR D C 1
ATOM 11504 O O . TYR D 1 317 ? -2.909 45.455 55.871 1.00 8.51 312 TYR D O 1
ATOM 11513 N N . VAL D 1 318 ? -4.285 46.880 54.798 1.00 8.04 313 VAL D N 1
ATOM 11514 C CA . VAL D 1 318 ? -4.524 45.949 53.704 1.00 7.71 313 VAL D CA 1
ATOM 11515 C C . VAL D 1 318 ? -3.196 45.626 53.000 1.00 7.21 313 VAL D C 1
ATOM 11516 O O . VAL D 1 318 ? -2.869 44.461 52.799 1.00 7.11 313 VAL D O 1
ATOM 11520 N N . GLY D 1 319 ? -2.408 46.661 52.687 1.00 6.56 314 GLY D N 1
ATOM 11521 C CA . GLY D 1 319 ? -1.086 46.480 52.114 1.00 6.18 314 GLY D CA 1
ATOM 11522 C C . GLY D 1 319 ? -0.150 45.692 53.009 1.00 5.79 314 GLY D C 1
ATOM 11523 O O . GLY D 1 319 ? 0.567 44.775 52.540 1.00 5.45 314 GLY D O 1
ATOM 11524 N N . ALA D 1 320 ? -0.151 46.031 54.310 1.00 5.44 315 ALA D N 1
ATOM 11525 C CA . ALA D 1 320 ? 0.739 45.422 55.260 1.00 5.16 315 ALA D CA 1
ATOM 11526 C C . ALA D 1 320 ? 0.468 43.913 55.368 1.00 5.17 315 ALA D C 1
ATOM 11527 O O . ALA D 1 320 ? 1.413 43.113 55.412 1.00 5.77 315 ALA D O 1
ATOM 11529 N N . TYR D 1 321 ? -0.805 43.528 55.461 1.00 5.38 316 TYR D N 1
ATOM 11530 C CA . TYR D 1 321 ? -1.145 42.145 55.721 1.00 5.59 316 TYR D CA 1
ATOM 11531 C C . TYR D 1 321 ? -1.044 41.318 54.447 1.00 5.39 316 TYR D C 1
ATOM 11532 O O . TYR D 1 321 ? -0.691 40.129 54.547 1.00 5.22 316 TYR D O 1
ATOM 11541 N N . ALA D 1 322 ? -1.230 41.935 53.283 1.00 5.33 317 ALA D N 1
ATOM 11542 C CA . ALA D 1 322 ? -0.891 41.239 52.029 1.00 5.47 317 ALA D CA 1
ATOM 11543 C C . ALA D 1 322 ? 0.603 40.882 52.024 1.00 5.89 317 ALA D C 1
ATOM 11544 O O . ALA D 1 322 ? 0.971 39.723 51.739 1.00 5.97 317 ALA D O 1
ATOM 11546 N N . ALA D 1 323 ? 1.457 41.852 52.385 1.00 5.77 318 ALA D N 1
ATOM 11547 C CA . ALA D 1 323 ? 2.884 41.630 52.431 1.00 6.20 318 ALA D CA 1
ATOM 11548 C C . ALA D 1 323 ? 3.192 40.542 53.459 1.00 6.25 318 ALA D C 1
ATOM 11549 O O . ALA D 1 323 ? 3.989 39.687 53.184 1.00 6.57 318 ALA D O 1
ATOM 11551 N N . ALA D 1 324 ? 2.573 40.619 54.640 1.00 6.77 319 ALA D N 1
ATOM 11552 C CA . ALA D 1 324 ? 2.821 39.634 55.679 1.00 6.70 319 ALA D CA 1
ATOM 11553 C C . ALA D 1 324 ? 2.535 38.210 55.197 1.00 6.85 319 ALA D C 1
ATOM 11554 O O . ALA D 1 324 ? 3.277 37.304 55.561 1.00 6.76 319 ALA D O 1
ATOM 11556 N N . MET D 1 325 ? 1.507 38.027 54.374 1.00 6.82 320 MET D N 1
ATOM 11557 C CA . MET D 1 325 ? 1.102 36.695 53.922 1.00 8.09 320 MET D CA 1
ATOM 11558 C C . MET D 1 325 ? 1.773 36.279 52.599 1.00 9.00 320 MET D C 1
ATOM 11559 O O . MET D 1 325 ? 1.619 35.122 52.173 1.00 9.71 320 MET D O 1
ATOM 11564 N N . GLY D 1 326 ? 2.433 37.202 51.907 1.00 9.13 321 GLY D N 1
ATOM 11565 C CA . GLY D 1 326 ? 2.977 36.936 50.556 1.00 9.67 321 GLY D CA 1
ATOM 11566 C C . GLY D 1 326 ? 1.920 37.019 49.463 1.00 10.78 321 GLY D C 1
ATOM 11567 O O . GLY D 1 326 ? 2.134 36.540 48.325 1.00 10.91 321 GLY D O 1
ATOM 11568 N N . GLY D 1 327 ? 0.826 37.742 49.749 1.00 10.08 322 GLY D N 1
ATOM 11569 C CA . GLY D 1 327 ? -0.282 37.921 48.828 1.00 10.19 322 GLY D CA 1
ATOM 11570 C C . GLY D 1 327 ? -1.591 37.777 49.563 1.00 9.99 322 GLY D C 1
ATOM 11571 O O . GLY D 1 327 ? -1.606 37.519 50.770 1.00 10.26 322 GLY D O 1
ATOM 11572 N N . VAL D 1 328 ? -2.687 37.986 48.841 1.00 9.21 323 VAL D N 1
ATOM 11573 C CA . VAL D 1 328 ? -4.007 37.935 49.424 1.00 9.38 323 VAL D CA 1
ATOM 11574 C C . VAL D 1 328 ? -4.945 37.404 48.340 1.00 9.59 323 VAL D C 1
ATOM 11575 O O . VAL D 1 328 ? -4.807 37.790 47.145 1.00 10.10 323 VAL D O 1
ATOM 11579 N N . ASP D 1 329 ? -5.851 36.528 48.749 1.00 8.66 324 ASP D N 1
ATOM 11580 C CA . ASP D 1 329 ? -6.838 35.925 47.841 1.00 8.89 324 ASP D CA 1
ATOM 11581 C C . ASP D 1 329 ? -8.184 36.632 47.975 1.00 7.79 324 ASP D C 1
ATOM 11582 O O . ASP D 1 329 ? -8.859 36.861 46.974 1.00 7.40 324 ASP D O 1
ATOM 11587 N N . VAL D 1 330 ? -8.559 36.956 49.219 1.00 6.82 325 VAL D N 1
ATOM 11588 C CA . VAL D 1 330 ? -9.848 37.500 49.521 1.00 7.11 325 VAL D CA 1
ATOM 11589 C C . VAL D 1 330 ? -9.693 38.627 50.539 1.00 6.55 325 VAL D C 1
ATOM 11590 O O . VAL D 1 330 ? -9.024 38.423 51.523 1.00 6.36 325 VAL D O 1
ATOM 11594 N N . LEU D 1 331 ? -10.314 39.781 50.264 1.00 6.48 326 LEU D N 1
ATOM 11595 C CA . LEU D 1 331 ? -10.476 40.859 51.216 1.00 6.63 326 LEU D CA 1
ATOM 11596 C C . LEU D 1 331 ? -11.956 40.954 51.586 1.00 6.60 326 LEU D C 1
ATOM 11597 O O . LEU D 1 331 ? -12.783 41.128 50.700 1.00 6.02 326 LEU D O 1
ATOM 11602 N N . VAL D 1 332 ? -12.266 40.821 52.888 1.00 6.39 327 VAL D N 1
ATOM 11603 C CA . VAL D 1 332 ? -13.612 40.826 53.391 1.00 7.25 327 VAL D CA 1
ATOM 11604 C C . VAL D 1 332 ? -13.851 42.103 54.191 1.00 7.79 327 VAL D C 1
ATOM 11605 O O . VAL D 1 332 ? -13.063 42.394 55.102 1.00 8.38 327 VAL D O 1
ATOM 11609 N N . PHE D 1 333 ? -14.935 42.817 53.870 1.00 7.55 328 PHE D N 1
ATOM 11610 C CA . PHE D 1 333 ? -15.451 43.887 54.694 1.00 7.63 328 PHE D CA 1
ATOM 11611 C C . PHE D 1 333 ? -16.652 43.409 55.514 1.00 8.40 328 PHE D C 1
ATOM 11612 O O . PHE D 1 333 ? -17.616 42.796 54.980 1.00 8.12 328 PHE D O 1
ATOM 11620 N N . THR D 1 334 ? -16.625 43.731 56.811 1.00 8.60 329 THR D N 1
ATOM 11621 C CA . THR D 1 334 ? -17.703 43.420 57.706 1.00 9.46 329 THR D CA 1
ATOM 11622 C C . THR D 1 334 ? -17.800 44.495 58.798 1.00 9.28 329 THR D C 1
ATOM 11623 O O . THR D 1 334 ? -17.062 45.457 58.800 1.00 9.39 329 THR D O 1
ATOM 11627 N N . GLY D 1 335 ? -18.761 44.299 59.695 1.00 10.31 330 GLY D N 1
ATOM 11628 C CA . GLY D 1 335 ? -19.088 45.206 60.793 1.00 11.63 330 GLY D CA 1
ATOM 11629 C C . GLY D 1 335 ? -20.068 46.294 60.357 1.00 12.63 330 GLY D C 1
ATOM 11630 O O . GLY D 1 335 ? -20.351 46.465 59.184 1.00 13.00 330 GLY D O 1
ATOM 11631 N N . GLY D 1 336 ? -20.593 47.032 61.341 1.00 13.80 331 GLY D N 1
ATOM 11632 C CA . GLY D 1 336 ? -21.584 48.115 61.100 1.00 16.56 331 GLY D CA 1
ATOM 11633 C C . GLY D 1 336 ? -21.147 49.087 60.022 1.00 17.25 331 GLY D C 1
ATOM 11634 O O . GLY D 1 336 ? -21.919 49.426 59.137 1.00 23.22 331 GLY D O 1
ATOM 11635 N N . VAL D 1 337 ? -19.872 49.506 60.052 1.00 15.38 332 VAL D N 1
ATOM 11636 C CA . VAL D 1 337 ? -19.357 50.431 59.071 1.00 13.63 332 VAL D CA 1
ATOM 11637 C C . VAL D 1 337 ? -18.971 49.686 57.789 1.00 13.05 332 VAL D C 1
ATOM 11638 O O . VAL D 1 337 ? -19.280 50.123 56.668 1.00 12.13 332 VAL D O 1
ATOM 11642 N N . GLY D 1 338 ? -18.244 48.567 57.915 1.00 12.19 333 GLY D N 1
ATOM 11643 C CA . GLY D 1 338 ? -17.818 47.849 56.712 1.00 12.10 333 GLY D CA 1
ATOM 11644 C C . GLY D 1 338 ? -18.989 47.423 55.828 1.00 12.12 333 GLY D C 1
ATOM 11645 O O . GLY D 1 338 ? -18.875 47.391 54.592 1.00 11.09 333 GLY D O 1
ATOM 11646 N N . GLU D 1 339 ? -20.094 47.000 56.463 1.00 12.01 334 GLU D N 1
ATOM 11647 C CA . GLU D 1 339 ? -21.273 46.489 55.749 1.00 14.13 334 GLU D CA 1
ATOM 11648 C C . GLU D 1 339 ? -21.990 47.622 55.001 1.00 13.78 334 GLU D C 1
ATOM 11649 O O . GLU D 1 339 ? -22.624 47.367 53.966 1.00 13.51 334 GLU D O 1
ATOM 11655 N N . ASN D 1 340 ? -21.872 48.846 55.515 1.00 13.96 335 ASN D N 1
ATOM 11656 C CA . ASN D 1 340 ? -22.771 49.965 55.164 1.00 16.27 335 ASN D CA 1
ATOM 11657 C C . ASN D 1 340 ? -22.047 51.150 54.523 1.00 16.38 335 ASN D C 1
ATOM 11658 O O . ASN D 1 340 ? -22.673 51.819 53.706 1.00 16.94 335 ASN D O 1
ATOM 11663 N N . GLN D 1 341 ? -20.793 51.449 54.893 1.00 16.08 336 GLN D N 1
ATOM 11664 C CA . GLN D 1 341 ? -20.123 52.694 54.432 1.00 16.66 336 GLN D CA 1
ATOM 11665 C C . GLN D 1 341 ? -19.379 52.403 53.123 1.00 15.04 336 GLN D C 1
ATOM 11666 O O . GLN D 1 341 ? -18.154 52.250 53.081 1.00 12.96 336 GLN D O 1
ATOM 11672 N N . TYR D 1 342 ? -20.122 52.317 52.038 1.00 15.27 337 TYR D N 1
ATOM 11673 C CA . TYR D 1 342 ? -19.568 51.912 50.743 1.00 15.87 337 TYR D CA 1
ATOM 11674 C C . TYR D 1 342 ? -18.514 52.917 50.271 1.00 13.99 337 TYR D C 1
ATOM 11675 O O . TYR D 1 342 ? -17.657 52.517 49.501 1.00 14.04 337 TYR D O 1
ATOM 11684 N N . THR D 1 343 ? -18.572 54.183 50.700 1.00 13.56 338 THR D N 1
ATOM 11685 C CA . THR D 1 343 ? -17.526 55.148 50.261 1.00 14.21 338 THR D CA 1
ATOM 11686 C C . THR D 1 343 ? -16.172 54.802 50.913 1.00 13.33 338 THR D C 1
ATOM 11687 O O . THR D 1 343 ? -15.155 54.975 50.309 1.00 12.70 338 THR D O 1
ATOM 11691 N N . THR D 1 344 ? -16.166 54.302 52.146 1.00 11.86 339 THR D N 1
ATOM 11692 C CA . THR D 1 344 ? -14.930 53.816 52.764 1.00 11.53 339 THR D CA 1
ATOM 11693 C C . THR D 1 344 ? -14.375 52.616 51.979 1.00 10.16 339 THR D C 1
ATOM 11694 O O . THR D 1 344 ? -13.170 52.531 51.714 1.00 9.10 339 THR D O 1
ATOM 11698 N N . ARG D 1 345 ? -15.246 51.671 51.605 1.00 9.77 340 ARG D N 1
ATOM 11699 C CA . ARG D 1 345 ? -14.780 50.513 50.877 1.00 10.02 340 ARG D CA 1
ATOM 11700 C C . ARG D 1 345 ? -14.129 50.967 49.567 1.00 10.39 340 ARG D C 1
ATOM 11701 O O . ARG D 1 345 ? -13.093 50.447 49.177 1.00 9.09 340 ARG D O 1
ATOM 11709 N N . GLU D 1 346 ? -14.735 51.956 48.923 1.00 12.00 341 GLU D N 1
ATOM 11710 C CA . GLU D 1 346 ? -14.239 52.435 47.641 1.00 14.11 341 GLU D CA 1
ATOM 11711 C C . GLU D 1 346 ? -12.863 53.094 47.824 1.00 13.58 341 GLU D C 1
ATOM 11712 O O . GLU D 1 346 ? -11.969 52.835 47.063 1.00 13.12 341 GLU D O 1
ATOM 11718 N N . LYS D 1 347 ? -12.717 53.945 48.834 1.00 14.23 342 LYS D N 1
ATOM 11719 C CA . LYS D 1 347 ? -11.462 54.641 49.053 1.00 16.38 342 LYS D CA 1
ATOM 11720 C C . LYS D 1 347 ? -10.340 53.629 49.348 1.00 14.49 342 LYS D C 1
ATOM 11721 O O . LYS D 1 347 ? -9.252 53.749 48.835 1.00 14.30 342 LYS D O 1
ATOM 11727 N N . VAL D 1 348 ? -10.654 52.610 50.158 1.00 12.95 343 VAL D N 1
ATOM 11728 C CA . VAL D 1 348 ? -9.681 51.600 50.540 1.00 11.93 343 VAL D CA 1
ATOM 11729 C C . VAL D 1 348 ? -9.210 50.832 49.302 1.00 11.29 343 VAL D C 1
ATOM 11730 O O . VAL D 1 348 ? -7.993 50.567 49.167 1.00 9.71 343 VAL D O 1
ATOM 11734 N N . CYS D 1 349 ? -10.138 50.422 48.429 1.00 11.64 344 CYS D N 1
ATOM 11735 C CA . CYS D 1 349 ? -9.817 49.465 47.365 1.00 12.20 344 CYS D CA 1
ATOM 11736 C C . CYS D 1 349 ? -9.412 50.100 46.036 1.00 12.50 344 CYS D C 1
ATOM 11737 O O . CYS D 1 349 ? -8.943 49.390 45.163 1.00 11.20 344 CYS D O 1
ATOM 11740 N N . THR D 1 350 ? -9.582 51.400 45.864 1.00 12.79 345 THR D N 1
ATOM 11741 C CA . THR D 1 350 ? -9.172 51.997 44.586 1.00 14.28 345 THR D CA 1
ATOM 11742 C C . THR D 1 350 ? -7.662 52.290 44.645 1.00 13.16 345 THR D C 1
ATOM 11743 O O . THR D 1 350 ? -7.070 52.458 45.744 1.00 12.75 345 THR D O 1
ATOM 11747 N N . ASP D 1 351 ? -7.027 52.274 43.463 1.00 12.33 346 ASP D N 1
ATOM 11748 C CA . ASP D 1 351 ? -5.575 52.422 43.312 1.00 14.03 346 ASP D CA 1
ATOM 11749 C C . ASP D 1 351 ? -4.830 51.328 44.092 1.00 11.79 346 ASP D C 1
ATOM 11750 O O . ASP D 1 351 ? -3.811 51.596 44.749 1.00 10.04 346 ASP D O 1
ATOM 11755 N N . MET D 1 352 ? -5.346 50.104 43.988 1.00 10.80 347 MET D N 1
ATOM 11756 C CA . MET D 1 352 ? -4.744 48.934 44.578 1.00 11.10 347 MET D CA 1
ATOM 11757 C C . MET D 1 352 ? -4.522 47.846 43.524 1.00 10.76 347 MET D C 1
ATOM 11758 O O . MET D 1 352 ? -4.297 46.678 43.857 1.00 10.70 347 MET D O 1
ATOM 11763 N N . GLU D 1 353 ? -4.492 48.239 42.245 1.00 10.42 348 GLU D N 1
ATOM 11764 C CA . GLU D 1 353 ? -4.307 47.254 41.166 1.00 10.59 348 GLU D CA 1
ATOM 11765 C C . GLU D 1 353 ? -2.906 46.641 41.260 1.00 10.21 348 GLU D C 1
ATOM 11766 O O . GLU D 1 353 ? -2.717 45.508 40.811 1.00 10.75 348 GLU D O 1
ATOM 11772 N N . PHE D 1 354 ? -1.918 47.374 41.817 1.00 9.40 349 PHE D N 1
ATOM 11773 C CA . PHE D 1 354 ? -0.528 46.871 41.951 1.00 9.41 349 PHE D CA 1
ATOM 11774 C C . PHE D 1 354 ? -0.486 45.566 42.758 1.00 9.73 349 PHE D C 1
ATOM 11775 O O . PHE D 1 354 ? 0.469 44.801 42.635 1.00 9.60 349 PHE D O 1
ATOM 11783 N N . MET D 1 355 ? -1.475 45.327 43.621 1.00 9.68 350 MET D N 1
ATOM 11784 C CA . MET D 1 355 ? -1.501 44.140 44.456 1.00 10.16 350 MET D CA 1
ATOM 11785 C C . MET D 1 355 ? -2.701 43.255 44.114 1.00 10.25 350 MET D C 1
ATOM 11786 O O . MET D 1 355 ? -3.008 42.353 44.882 1.00 10.01 350 MET D O 1
ATOM 11791 N N . GLY D 1 356 ? -3.311 43.465 42.930 1.00 10.25 351 GLY D N 1
ATOM 11792 C CA . GLY D 1 356 ? -4.273 42.540 42.407 1.00 10.23 351 GLY D CA 1
ATOM 11793 C C . GLY D 1 356 ? -5.742 42.891 42.643 1.00 10.25 351 GLY D C 1
ATOM 11794 O O . GLY D 1 356 ? -6.603 42.050 42.322 1.00 10.54 351 GLY D O 1
ATOM 11795 N N . ILE D 1 357 ? -6.067 44.075 43.189 1.00 10.64 352 ILE D N 1
ATOM 11796 C CA . ILE D 1 357 ? -7.434 44.450 43.432 1.00 11.35 352 ILE D CA 1
ATOM 11797 C C . ILE D 1 357 ? -7.925 45.362 42.302 1.00 11.65 352 ILE D C 1
ATOM 11798 O O . ILE D 1 357 ? -7.394 46.454 42.103 1.00 11.43 352 ILE D O 1
ATOM 11803 N N . VAL D 1 358 ? -8.929 44.873 41.578 1.00 11.70 353 VAL D N 1
ATOM 11804 C CA . VAL D 1 358 ? -9.665 45.673 40.609 1.00 11.94 353 VAL D CA 1
ATOM 11805 C C . VAL D 1 358 ? -11.074 45.866 41.148 1.00 11.53 353 VAL D C 1
ATOM 11806 O O . VAL D 1 358 ? -11.828 44.914 41.219 1.00 11.60 353 VAL D O 1
ATOM 11810 N N . PHE D 1 359 ? -11.426 47.108 41.483 1.00 11.66 354 PHE D N 1
ATOM 11811 C CA . PHE D 1 359 ? -12.629 47.359 42.233 1.00 12.76 354 PHE D CA 1
ATOM 11812 C C . PHE D 1 359 ? -13.806 47.608 41.295 1.00 13.89 354 PHE D C 1
ATOM 11813 O O . PHE D 1 359 ? -13.627 48.202 40.253 1.00 13.88 354 PHE D O 1
ATOM 11821 N N . ASP D 1 360 ? -15.001 47.199 41.710 1.00 14.85 355 ASP D N 1
ATOM 11822 C CA . ASP D 1 360 ? -16.230 47.453 40.940 1.00 15.99 355 ASP D CA 1
ATOM 11823 C C . ASP D 1 360 ? -17.038 48.566 41.610 1.00 15.29 355 ASP D C 1
ATOM 11824 O O . ASP D 1 360 ? -17.945 48.309 42.408 1.00 14.56 355 ASP D O 1
ATOM 11829 N N . SER D 1 361 ? -16.717 49.816 41.270 1.00 15.67 356 SER D N 1
ATOM 11830 C CA . SER D 1 361 ? -17.327 50.952 41.913 1.00 17.49 356 SER D CA 1
ATOM 11831 C C . SER D 1 361 ? -18.847 50.977 41.732 1.00 16.91 356 SER D C 1
ATOM 11832 O O . SER D 1 361 ? -19.559 51.340 42.654 1.00 15.61 356 SER D O 1
ATOM 11835 N N . LYS D 1 362 ? -19.332 50.568 40.568 1.00 17.33 357 LYS D N 1
ATOM 11836 C CA . LYS D 1 362 ? -20.783 50.665 40.283 1.00 20.67 357 LYS D CA 1
ATOM 11837 C C . LYS D 1 362 ? -21.558 49.695 41.184 1.00 19.23 357 LYS D C 1
ATOM 11838 O O . LYS D 1 362 ? -22.606 50.050 41.704 1.00 20.01 357 LYS D O 1
ATOM 11844 N N . VAL D 1 363 ? -21.036 48.474 41.375 1.00 16.49 358 VAL D N 1
ATOM 11845 C CA . VAL D 1 363 ? -21.710 47.458 42.188 1.00 15.66 358 VAL D CA 1
ATOM 11846 C C . VAL D 1 363 ? -21.646 47.872 43.663 1.00 13.99 358 VAL D C 1
ATOM 11847 O O . VAL D 1 363 ? -22.590 47.683 44.421 1.00 12.79 358 VAL D O 1
ATOM 11851 N N . ASN D 1 364 ? -20.522 48.473 44.061 1.00 13.23 359 ASN D N 1
ATOM 11852 C CA . ASN D 1 364 ? -20.277 48.866 45.438 1.00 13.74 359 ASN D CA 1
ATOM 11853 C C . ASN D 1 364 ? -21.177 50.030 45.874 1.00 15.24 359 ASN D C 1
ATOM 11854 O O . ASN D 1 364 ? -21.574 50.118 47.042 1.00 13.06 359 ASN D O 1
ATOM 11859 N N . GLU D 1 365 ? -21.421 50.961 44.952 1.00 19.64 360 GLU D N 1
ATOM 11860 C CA . GLU D 1 365 ? -22.117 52.247 45.234 1.00 22.69 360 GLU D CA 1
ATOM 11861 C C . GLU D 1 365 ? -23.526 51.960 45.769 1.00 22.38 360 GLU D C 1
ATOM 11862 O O . GLU D 1 365 ? -24.268 51.262 45.154 1.00 23.19 360 GLU D O 1
ATOM 11868 N N . GLY D 1 366 ? -23.843 52.484 46.950 1.00 21.52 361 GLY D N 1
ATOM 11869 C CA . GLY D 1 366 ? -25.163 52.307 47.587 1.00 23.24 361 GLY D CA 1
ATOM 11870 C C . GLY D 1 366 ? -25.386 50.919 48.175 1.00 22.26 361 GLY D C 1
ATOM 11871 O O . GLY D 1 366 ? -26.462 50.654 48.679 1.00 22.84 361 GLY D O 1
ATOM 11872 N N . MET D 1 367 ? -24.378 50.032 48.138 1.00 20.27 362 MET D N 1
ATOM 11873 C CA . MET D 1 367 ? -24.558 48.656 48.547 1.00 23.01 362 MET D CA 1
ATOM 11874 C C . MET D 1 367 ? -24.345 48.551 50.078 1.00 22.53 362 MET D C 1
ATOM 11875 O O . MET D 1 367 ? -23.235 48.767 50.601 1.00 21.30 362 MET D O 1
ATOM 11880 N N . ARG D 1 368 ? -25.443 48.264 50.795 1.00 20.83 363 ARG D N 1
ATOM 11881 C CA . ARG D 1 368 ? -25.481 48.228 52.253 1.00 22.46 363 ARG D CA 1
ATOM 11882 C C . ARG D 1 368 ? -26.029 46.874 52.713 1.00 22.28 363 ARG D C 1
ATOM 11883 O O . ARG D 1 368 ? -27.070 46.432 52.238 1.00 23.90 363 ARG D O 1
ATOM 11891 N N . GLY D 1 369 ? -25.286 46.188 53.588 1.00 19.43 364 GLY D N 1
ATOM 11892 C CA . GLY D 1 369 ? -25.879 45.192 54.476 1.00 19.74 364 GLY D CA 1
ATOM 11893 C C . GLY D 1 369 ? -26.164 43.841 53.829 1.00 19.70 364 GLY D C 1
ATOM 11894 O O . GLY D 1 369 ? -26.854 43.057 54.413 1.00 20.52 364 GLY D O 1
ATOM 11895 N N . LYS D 1 370 ? -25.612 43.562 52.639 1.00 18.43 365 LYS D N 1
ATOM 11896 C CA . LYS D 1 370 ? -25.811 42.307 51.950 1.00 20.05 365 LYS D CA 1
ATOM 11897 C C . LYS D 1 370 ? -24.451 41.649 51.717 1.00 16.07 365 LYS D C 1
ATOM 11898 O O . LYS D 1 370 ? -23.443 42.324 51.692 1.00 13.69 365 LYS D O 1
ATOM 11904 N N . GLU D 1 371 ? -24.455 40.327 51.551 1.00 15.06 366 GLU D N 1
ATOM 11905 C CA . GLU D 1 371 ? -23.308 39.598 51.068 1.00 14.37 366 GLU D CA 1
ATOM 11906 C C . GLU D 1 371 ? -23.156 39.906 49.580 1.00 14.49 366 GLU D C 1
ATOM 11907 O O . GLU D 1 371 ? -24.099 39.652 48.804 1.00 14.79 366 GLU D O 1
ATOM 11913 N N . MET D 1 372 ? -21.997 40.444 49.176 1.00 12.59 367 MET D N 1
ATOM 11914 C CA . MET D 1 372 ? -21.829 40.913 47.821 1.00 13.26 367 MET D CA 1
ATOM 11915 C C . MET D 1 372 ? -20.349 41.001 47.461 1.00 11.52 367 MET D C 1
ATOM 11916 O O . MET D 1 372 ? -19.592 41.626 48.164 1.00 10.35 367 MET D O 1
ATOM 11921 N N . VAL D 1 373 ? -19.967 40.412 46.325 1.00 10.95 368 VAL D N 1
ATOM 11922 C CA . VAL D 1 373 ? -18.675 40.660 45.701 1.00 11.31 368 VAL D CA 1
ATOM 11923 C C . VAL D 1 373 ? -18.655 42.069 45.099 1.00 11.23 368 VAL D C 1
ATOM 11924 O O . VAL D 1 373 ? -19.590 42.474 44.403 1.00 11.30 368 VAL D O 1
ATOM 11928 N N . ILE D 1 374 ? -17.597 42.840 45.397 1.00 10.80 369 ILE D N 1
ATOM 11929 C CA . ILE D 1 374 ? -17.534 44.244 44.941 1.00 10.66 369 ILE D CA 1
ATOM 11930 C C . ILE D 1 374 ? -16.249 44.492 44.162 1.00 11.51 369 ILE D C 1
ATOM 11931 O O . ILE D 1 374 ? -15.956 45.642 43.802 1.00 12.81 369 ILE D O 1
ATOM 11936 N N . SER D 1 375 ? -15.489 43.426 43.895 1.00 12.20 370 SER D N 1
ATOM 11937 C CA . SER D 1 375 ? -14.415 43.453 42.945 1.00 12.12 370 SER D CA 1
ATOM 11938 C C . SER D 1 375 ? -14.987 43.096 41.574 1.00 13.64 370 SER D C 1
ATOM 11939 O O . SER D 1 375 ? -16.031 42.431 41.475 1.00 13.03 370 SER D O 1
ATOM 11942 N N . LYS D 1 376 ? -14.311 43.530 40.518 1.00 15.05 371 LYS D N 1
ATOM 11943 C CA . LYS D 1 376 ? -14.706 43.133 39.173 1.00 16.26 371 LYS D CA 1
ATOM 11944 C C . LYS D 1 376 ? -14.388 41.661 38.943 1.00 15.79 371 LYS D C 1
ATOM 11945 O O . LYS D 1 376 ? -13.461 41.114 39.539 1.00 13.18 371 LYS D O 1
ATOM 11951 N N . PRO D 1 377 ? -15.113 40.981 38.021 1.00 15.96 372 PRO D N 1
ATOM 11952 C CA . PRO D 1 377 ? -14.855 39.569 37.754 1.00 16.21 372 PRO D CA 1
ATOM 11953 C C . PRO D 1 377 ? -13.386 39.240 37.465 1.00 16.36 372 PRO D C 1
ATOM 11954 O O . PRO D 1 377 ? -12.934 38.161 37.759 1.00 17.15 372 PRO D O 1
ATOM 11958 N N . GLU D 1 378 ? -12.672 40.155 36.824 1.00 17.01 373 GLU D N 1
ATOM 11959 C CA . GLU D 1 378 ? -11.293 39.880 36.416 1.00 19.18 373 GLU D CA 1
ATOM 11960 C C . GLU D 1 378 ? -10.287 40.170 37.548 1.00 16.59 373 GLU D C 1
ATOM 11961 O O . GLU D 1 378 ? -9.111 39.898 37.368 1.00 15.86 373 GLU D O 1
ATOM 11967 N N . SER D 1 379 ? -10.738 40.703 38.688 1.00 13.72 374 SER D N 1
ATOM 11968 C CA . SER D 1 379 ? -9.825 41.009 39.781 1.00 13.29 374 SER D CA 1
ATOM 11969 C C . SER D 1 379 ? -9.114 39.732 40.245 1.00 12.62 374 SER D C 1
ATOM 11970 O O . SER D 1 379 ? -9.755 38.711 40.487 1.00 13.10 374 SER D O 1
ATOM 11973 N N . LYS D 1 380 ? -7.794 39.798 40.429 1.00 11.88 375 LYS D N 1
ATOM 11974 C CA . LYS D 1 380 ? -7.075 38.682 40.957 1.00 13.70 375 LYS D CA 1
ATOM 11975 C C . LYS D 1 380 ? -7.500 38.417 42.412 1.00 12.16 375 LYS D C 1
ATOM 11976 O O . LYS D 1 380 ? -7.731 37.276 42.811 1.00 13.34 375 LYS D O 1
ATOM 11982 N N . VAL D 1 381 ? -7.631 39.486 43.185 1.00 10.57 376 VAL D N 1
ATOM 11983 C CA . VAL D 1 381 ? -8.096 39.449 44.570 1.00 9.80 376 VAL D CA 1
ATOM 11984 C C . VAL D 1 381 ? -9.609 39.644 44.567 1.00 9.74 376 VAL D C 1
ATOM 11985 O O . VAL D 1 381 ? -10.099 40.617 43.988 1.00 9.11 376 VAL D O 1
ATOM 11989 N N . THR D 1 382 ? -10.351 38.760 45.253 1.00 9.04 377 THR D N 1
ATOM 11990 C CA . THR D 1 382 ? -11.749 38.947 45.378 1.00 9.22 377 THR D CA 1
ATOM 11991 C C . THR D 1 382 ? -12.032 39.843 46.592 1.00 9.27 377 THR D C 1
ATOM 11992 O O . THR D 1 382 ? -11.483 39.604 47.674 1.00 9.25 377 THR D O 1
ATOM 11996 N N . VAL D 1 383 ? -12.862 40.878 46.386 1.00 8.19 378 VAL D N 1
ATOM 11997 C CA . VAL D 1 383 ? -13.262 41.754 47.465 1.00 8.27 378 VAL D CA 1
ATOM 11998 C C . VAL D 1 383 ? -14.748 41.507 47.721 1.00 7.61 378 VAL D C 1
ATOM 11999 O O . VAL D 1 383 ? -15.552 41.530 46.768 1.00 7.12 378 VAL D O 1
ATOM 12003 N N . ILE D 1 384 ? -15.102 41.238 48.979 1.00 7.05 379 ILE D N 1
ATOM 12004 C CA . ILE D 1 384 ? -16.438 40.794 49.320 1.00 7.73 379 ILE D CA 1
ATOM 12005 C C . ILE D 1 384 ? -16.895 41.426 50.637 1.00 8.23 379 ILE D C 1
ATOM 12006 O O . ILE D 1 384 ? -16.116 41.520 51.594 1.00 7.63 379 ILE D O 1
ATOM 12011 N N . VAL D 1 385 ? -18.161 41.871 50.646 1.00 8.20 380 VAL D N 1
ATOM 12012 C CA . VAL D 1 385 ? -18.876 42.297 51.846 1.00 8.00 380 VAL D CA 1
ATOM 12013 C C . VAL D 1 385 ? -19.608 41.083 52.401 1.00 8.49 380 VAL D C 1
ATOM 12014 O O . VAL D 1 385 ? -20.386 40.451 51.680 1.00 8.02 380 VAL D O 1
ATOM 12018 N N . VAL D 1 386 ? -19.340 40.768 53.682 1.00 8.43 381 VAL D N 1
ATOM 12019 C CA . VAL D 1 386 ? -19.974 39.697 54.382 1.00 8.83 381 VAL D CA 1
ATOM 12020 C C . VAL D 1 386 ? -20.460 40.220 55.724 1.00 10.14 381 VAL D C 1
ATOM 12021 O O . VAL D 1 386 ? -19.658 40.436 56.623 1.00 9.96 381 VAL D O 1
ATOM 12025 N N . PRO D 1 387 ? -21.773 40.501 55.879 1.00 10.63 382 PRO D N 1
ATOM 12026 C CA . PRO D 1 387 ? -22.307 40.923 57.169 1.00 11.47 382 PRO D CA 1
ATOM 12027 C C . PRO D 1 387 ? -21.979 39.860 58.221 1.00 11.56 382 PRO D C 1
ATOM 12028 O O . PRO D 1 387 ? -22.109 38.665 57.950 1.00 10.15 382 PRO D O 1
ATOM 12032 N N . THR D 1 388 ? -21.566 40.306 59.399 1.00 12.28 383 THR D N 1
ATOM 12033 C CA . THR D 1 388 ? -21.127 39.359 60.376 1.00 14.18 383 THR D CA 1
ATOM 12034 C C . THR D 1 388 ? -22.346 38.810 61.140 1.00 15.54 383 THR D C 1
ATOM 12035 O O . THR D 1 388 ? -23.424 39.385 61.156 1.00 15.24 383 THR D O 1
ATOM 12039 N N . ASP D 1 389 ? -22.129 37.667 61.791 1.00 16.07 384 ASP D N 1
ATOM 12040 C CA . ASP D 1 389 ? -23.149 36.987 62.561 1.00 18.12 384 ASP D CA 1
ATOM 12041 C C . ASP D 1 389 ? -22.501 36.305 63.774 1.00 16.69 384 ASP D C 1
ATOM 12042 O O . ASP D 1 389 ? -22.463 35.070 63.933 1.00 16.29 384 ASP D O 1
ATOM 12047 N N . GLU D 1 390 ? -21.997 37.158 64.664 1.00 17.59 385 GLU D N 1
ATOM 12048 C CA . GLU D 1 390 ? -21.371 36.759 65.860 1.00 19.06 385 GLU D CA 1
ATOM 12049 C C . GLU D 1 390 ? -22.378 35.980 66.712 1.00 18.10 385 GLU D C 1
ATOM 12050 O O . GLU D 1 390 ? -21.991 35.023 67.377 1.00 17.09 385 GLU D O 1
ATOM 12056 N N . GLU D 1 391 ? -23.662 36.404 66.680 1.00 16.51 386 GLU D N 1
ATOM 12057 C CA . GLU D 1 391 ? -24.672 35.856 67.549 1.00 16.93 386 GLU D CA 1
ATOM 12058 C C . GLU D 1 391 ? -24.916 34.383 67.235 1.00 16.12 386 GLU D C 1
ATOM 12059 O O . GLU D 1 391 ? -25.011 33.585 68.152 1.00 13.34 386 GLU D O 1
ATOM 12065 N N . TYR D 1 392 ? -24.956 34.032 65.946 1.00 17.23 387 TYR D N 1
ATOM 12066 C CA . TYR D 1 392 ? -25.124 32.673 65.569 1.00 17.53 387 TYR D CA 1
ATOM 12067 C C . TYR D 1 392 ? -23.995 31.779 66.132 1.00 15.56 387 TYR D C 1
ATOM 12068 O O . TYR D 1 392 ? -24.229 30.674 66.671 1.00 15.18 387 TYR D O 1
ATOM 12077 N N . MET D 1 393 ? -22.767 32.293 65.978 1.00 16.34 388 MET D N 1
ATOM 12078 C CA . MET D 1 393 ? -21.567 31.607 66.442 1.00 17.67 388 MET D CA 1
ATOM 12079 C C . MET D 1 393 ? -21.681 31.387 67.967 1.00 14.68 388 MET D C 1
ATOM 12080 O O . MET D 1 393 ? -21.363 30.312 68.519 1.00 13.13 388 MET D O 1
ATOM 12085 N N . ILE D 1 394 ? -22.116 32.440 68.673 1.00 13.11 389 ILE D N 1
ATOM 12086 C CA . ILE D 1 394 ? -22.150 32.370 70.124 1.00 11.64 389 ILE D CA 1
ATOM 12087 C C . ILE D 1 394 ? -23.230 31.389 70.572 1.00 11.81 389 ILE D C 1
ATOM 12088 O O . ILE D 1 394 ? -22.975 30.578 71.478 1.00 11.27 389 ILE D O 1
ATOM 12093 N N . ALA D 1 395 ? -24.406 31.435 69.946 1.00 12.23 390 ALA D N 1
ATOM 12094 C CA . ALA D 1 395 ? -25.537 30.525 70.240 1.00 12.92 390 ALA D CA 1
ATOM 12095 C C . ALA D 1 395 ? -25.130 29.079 69.953 1.00 13.78 390 ALA D C 1
ATOM 12096 O O . ALA D 1 395 ? -25.499 28.194 70.706 1.00 14.04 390 ALA D O 1
ATOM 12098 N N . SER D 1 396 ? -24.386 28.876 68.855 1.00 16.02 391 SER D N 1
ATOM 12099 C CA . SER D 1 396 ? -23.887 27.560 68.487 1.00 17.81 391 SER D CA 1
ATOM 12100 C C . SER D 1 396 ? -22.932 27.010 69.567 1.00 17.76 391 SER D C 1
ATOM 12101 O O . SER D 1 396 ? -23.127 25.884 70.058 1.00 16.43 391 SER D O 1
ATOM 12104 N N . ASP D 1 397 ? -21.953 27.820 70.003 1.00 16.50 392 ASP D N 1
ATOM 12105 C CA . ASP D 1 397 ? -21.054 27.390 71.077 1.00 17.02 392 ASP D CA 1
ATOM 12106 C C . ASP D 1 397 ? -21.848 27.131 72.374 1.00 16.72 392 ASP D C 1
ATOM 12107 O O . ASP D 1 397 ? -21.500 26.260 73.150 1.00 14.65 392 ASP D O 1
ATOM 12112 N N . THR D 1 398 ? -22.869 27.948 72.642 1.00 14.43 393 THR D N 1
ATOM 12113 C CA . THR D 1 398 ? -23.661 27.835 73.850 1.00 14.31 393 THR D CA 1
ATOM 12114 C C . THR D 1 398 ? -24.327 26.454 73.855 1.00 16.65 393 THR D C 1
ATOM 12115 O O . THR D 1 398 ? -24.305 25.768 74.876 1.00 13.93 393 THR D O 1
ATOM 12119 N N . MET D 1 399 ? -24.899 26.057 72.714 1.00 20.94 394 MET D N 1
ATOM 12120 C CA . MET D 1 399 ? -25.585 24.761 72.616 1.00 24.23 394 MET D CA 1
ATOM 12121 C C . MET D 1 399 ? -24.582 23.620 72.773 1.00 22.20 394 MET D C 1
ATOM 12122 O O . MET D 1 399 ? -24.874 22.668 73.465 1.00 24.15 394 MET D O 1
ATOM 12127 N N . THR D 1 400 ? -23.399 23.756 72.177 1.00 23.83 395 THR D N 1
ATOM 12128 C CA . THR D 1 400 ? -22.363 22.709 72.268 1.00 23.66 395 THR D CA 1
ATOM 12129 C C . THR D 1 400 ? -21.937 22.502 73.722 1.00 25.31 395 THR D C 1
ATOM 12130 O O . THR D 1 400 ? -21.800 21.382 74.169 1.00 25.46 395 THR D O 1
ATOM 12134 N N . ILE D 1 401 ? -21.713 23.606 74.447 1.00 25.51 396 ILE D N 1
ATOM 12135 C CA . ILE D 1 401 ? -21.232 23.540 75.803 1.00 24.83 396 ILE D CA 1
ATOM 12136 C C . ILE D 1 401 ? -22.313 22.957 76.703 1.00 24.88 396 ILE D C 1
ATOM 12137 O O . ILE D 1 401 ? -22.005 22.176 77.597 1.00 25.55 396 ILE D O 1
ATOM 12142 N N . LEU D 1 402 ? -23.546 23.449 76.552 1.00 24.30 397 LEU D N 1
ATOM 12143 C CA . LEU D 1 402 ? -24.590 22.986 77.383 1.00 24.49 397 LEU D CA 1
ATOM 12144 C C . LEU D 1 402 ? -25.143 21.703 76.749 1.00 28.53 397 LEU D C 1
ATOM 12145 O O . LEU D 1 402 ? -25.769 20.971 77.473 1.00 31.09 397 LEU D O 1
#

Organism: Porphyromonas gingivalis (strain ATCC 33277 / DSM 20709 / CIP 103683 / JCM 12257 / NCTC 11834 / 2561) (NCBI:txid431947)

Secondary structure (DSSP, 8-state):
-EEEEEEEEETTEEEEEEEEETTTEEEEEEEEESTTSTT-EEEEE-TTS-EEEEE----SHHHHHHHHHHHHH-TTT-S-SSGGG--EEEEEES--TTT-SS-EE--HHHHHHHHHTGGGSTTTHHHHHHHHHHHHHHSTT--EEEEESSGGGGG--HHHHS-SS-HHHHHHHT-S---S-HHHHHHHHHHHHHHHT--GGG-EEEEEEESSSEEEEEEETTEEEEES--SSTTSSS--SS---S--HHHHHHHHHHTT--HHHHHHHHHHS-HHHHHHSS-S-HHHHHHHHHTT-HHHHHHHHHHHHHHHHHHHHHH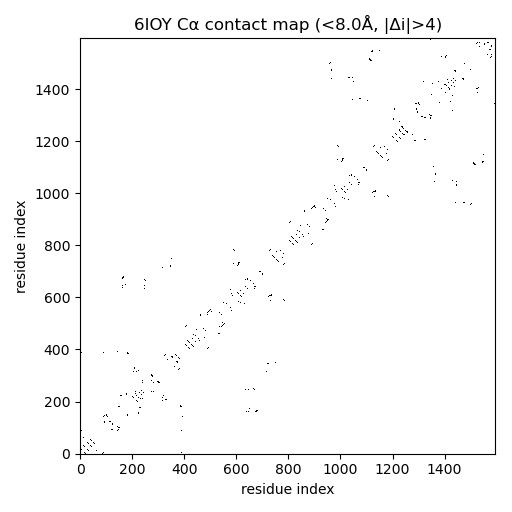HHHTS-SEEEEEHHHHHH-HHHHHHHHTT-GGGT--B-HHHHTT--SS-EE-B-TT-SSEEEE----HHHHHHHHHHHHH-/---EEEEEEEEETTEEEEEEEEETTTEEEEEEEEESTTSTT-EEEEE-TTS-EEEEE----SHHHHHHHHHHHHH-TTT-S-SSGGG--EEEEEES--TTT-SS-EE--HHHHHHHHHTGGGSTTTHHHHHHHHHHHHHHSTT--EEEEESSGGGGG--HHHHS-SS-HHHHHHHT-S---S-HHHHHHHHHHHHHHHT--GGG-EEEEEEESSSEEEEEEETTEEEEES--SSTTSSS--SS---S--HHHHHHHHHHHT--HHHHHHHHHHS-HHHHHHSS-S-HHHHHHHHHTT-HHHHHHHHHHHHHHHHHHHHHHHHHTS-SEEEEEHHHHHH-HHHHHHHHTT-GGGT--B-HHHHTT--SS-EE-B-TT-SSEEEE----HHHHHHHHHHHHH-/-EEEEEEEEETTEEEEEEEEETTTEEEEEEEEESTTSTT-EEEEE-TTS-EEEEE----SHHHHHHHHHHHHH-TTT-S-SSGGG--EEEEEES--TTT-SS-EE--HHHHHHHHHTGGGSTTTHHHHHHHHHHHHHHSTT--EEEEETTGGGGG--HHHH--SS-HHHHHHHT-S---S-HHHHHHHHHHHHHHHT--GGG-EEEEEEESSSEEEEEEETTEEEEES--SSTTSSS--SS---S--HHHHHHHHHHTT--HHHHHHHHHHS-HHHHHHSS-S-HHHHHHHHHTT-HHHHHHHHHHHHHHHHHHHHHHHHHTS-SEEEEEHHHHHH-HHHHHHHHTT-GGGT--B-HHHHTT--SS-EE-B-TT-SSEEEE----HHHHHHHHHHHH-/-EEEEEEEEETTEEEEEEEEETTTEEEEEEEEESTTSTT-EEEEE-TTS-EEEEE----SHHHHHHHHHHHHH-TTT-S-SSGGG--EEEEEE---TTT--S-EE--HHHHHHHHHTGGGSTTTHHHHHHHHHHHHHHSTT--EEEEETTGGGGG--HHHHS-SS-HHHHHHHT-----S-HHHHHHHHHHHHHHHT--GGG-EEEEEEESSSEEEEEEETTEEEEES--SSTTSSS--SS---S--HHHHHHHHHHHT--HHHHHHHHHHS-HHHHHHSS-S-HHHHHHHHHTT-HHHHHHHHHHHHHHHHHHHHHHH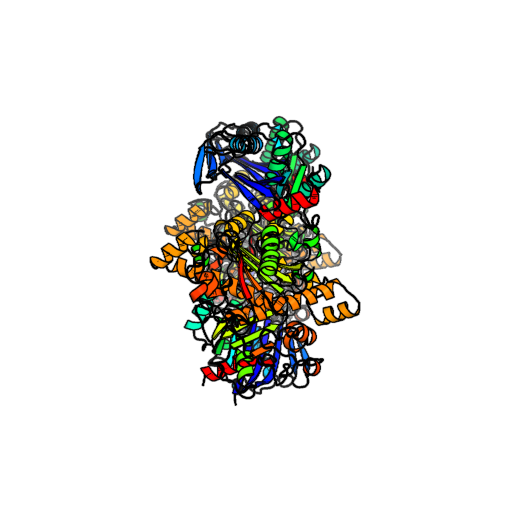HHTS-SEEEEEHHHHHH-HHHHHHHHTT-GGGT--B-HHHHTT--SS-EE-B-TT-SSEEEE----HHHHHHHHHHHH-

CATH classification: 3.30.420.40 (+1 more: 3.30.420.40)